Protein 4HW9 (pdb70)

Solvent-accessible surface area: 84088 Å² total; per-residue (Å²): 189,32,141,58,94,92,91,8,93,83,33,70,50,119,19,105,118,95,3,121,77,53,63,58,72,18,62,115,141,79,15,201,160,57,144,74,37,14,78,77,40,0,80,75,37,51,71,55,31,57,72,25,14,54,3,19,3,56,28,25,65,59,42,36,6,75,0,28,17,26,24,21,9,15,79,10,58,8,64,3,28,1,60,47,18,9,46,1,5,52,8,0,0,44,40,26,50,46,31,72,34,34,125,137,30,25,48,3,45,5,79,68,35,48,0,92,4,72,31,84,39,152,27,10,6,8,1,80,26,67,35,0,21,14,0,3,2,1,0,63,46,8,11,38,29,38,12,18,1,3,71,79,10,66,18,77,40,28,86,31,73,0,12,2,6,34,80,35,58,10,98,100,0,64,139,16,1,132,76,10,11,71,106,16,160,88,37,50,170,141,48,84,51,49,17,7,0,14,47,27,18,77,7,23,12,39,4,5,1,40,2,35,9,124,67,144,61,5,111,24,52,8,54,4,55,5,0,16,88,1,2,57,20,0,82,65,74,182,16,98,23,12,34,62,28,26,25,9,11,51,124,108,150,186,31,144,62,92,94,87,7,90,82,33,71,46,120,18,106,121,96,2,120,75,54,64,56,72,17,62,118,139,76,15,203,161,54,146,79,39,13,76,78,41,0,84,73,39,54,71,59,32,57,72,25,14,54,4,19,3,55,29,22,65,58,41,35,6,74,0,29,17,28,26,20,10,15,79,10,58,8,63,3,27,1,63,46,16,10,48,1,4,56,8,0,0,46,40,25,53,46,33,71,32,30,123,137,32,22,47,2,47,5,79,65,35,50,0,93,4,70,32,87,43,150,26,10,6,8,0,86,26,65,32,0,22,14,0,3,2,2,0,64,45,7,11,38,29,40,13,18,1,2,75,78,12,67,16,79,42,33,87,31,74,0,12,3,6,35,81,34,62,10,98,100,0,64,143,13,0,133,78,9,11,72,105,15,159,83,37,47,173,140,49,89,52,64,15,6,0,15,48,27,16,75,7,24,11,40,4,8,1,41,2,37,9,125,72,148,71,20,80,42,52,7,49,7,53,4,0,16,85,0,2,58,20,0,81,68,71,179,14,100,23,11,34,59,30,26,24,8,11,52,130,109,152,184,31,144,63,95,96,86,8,92,85,34,73,45,119,18,106,119,96,2,120,76,53,64,56,72,18,65,119,140,79,13,204,157,53,147,80,40,14,77,79,39,0,83,75,38,51,72,55,32,55,72,23,14,55,4,16,4,57,28,21,61,58,44,36,6,76,0,31,18,27,22,22,9,14,80,10,56,10,66,3,30,1,62,46,17,11,50,1,4,55,8,0,0,44,37,28,51,50,29,73,30,35,124,135,32,26,46,3,46,4,80,66,32,49,0,90,4,72,31,85,44,151,26,11,6,9,1,90,26,63,32,0,20,18,0,3,2,1,0,65,44,10,12,38,29,39,13,18,1,1,74,79,10,66,18,78,43,29,86,32,74,0,12,1,5,36,81,33,59,10,95,100,0,64,139,13,0,133,76,9,10,70,105,16,160,86,37,48,169,142,49,84,52,68,17,7,0,14,48,28,17,75,8,25,13,37,4,5,2,39,2,39,10,122,65,142,69,6,101,28,50,9,44,6,57,5,0,18,87,0,2,56,19,0,80,66,75,179,17,98,22,11,36,58,34,26,26,12,14,57,132,107,140,185,31,144,62,93,95,87,7,91,86,34,70,49,118,18,106,120,98,2,116,75,54,62,57,72,17,62,118,140,77,14,198,160,56,145,79,38,13,77,79,40,0,82,78,37,49,72,56,31,55,71,23,14,56,4,17,3,57,31,24,64,57,42,35,8,76,0,30,18,26,23,20,9,14,81,9,60,8,62,2,31,1,59,47,17,8,48,0,4,55,8,0,0,43,38,29,51,50,32,72,31,37,126,136,31,24,43,3,46,5,79,68,32,44,0,93,4,74,31,85,41,154,29,11,6,8,1,85,27,64,36,0,20,13,0,2,2,1,0,62,45,8,10,36,28,39,12,18,1,2,73,80,10,66,17,70,39,23,88,30,76,0,10,2,5,35,81,30,59,11,97,99,0,67,142,14,0,131,78,9,11,72,105,17,159,87,35,48,172,137,47,84,50,63,16,9,0,14,46,28,19,75,7,24,11,39,4,5,2,39,2,35,9,122,68,142,79,3,88,37,46,8,39,10,58,4,0,16,86,0,3,56,20,0,80,66,75,181,15,98,22,12,36,62,36,28,26,8,11,48,120,106,147,186,33,145,61,94,92,92,8,90,86,34,70,48,119,19,106,118,96,2,118,77,51,65,56,72,18,60,115,140,75,15,197,157,54,144,77,39,14,76,78,41,0,82,75,36,52,70,51,31,54,73,22,14,56,4,18,2,56,31,25,63,58,42,33,8,74,0,30,19,26,23,21,10,17,79,9,60,8,64,3,30,1,58,45,16,7,45,1,3,54,6,0,0,46,38,24,47,46,32,72,32,32,118,139,31,25,48,3,47,5,79,66,34,50,0,92,4,74,31,86,41,154,28,10,6,8,0,86,28,75,34,0,20,15,0,2,1,1,0,61,44,7,11,37,29,38,12,17,1,3,74,80,11,67,17,76,39,28,87,32,72,1,12,2,5,37,81,34,59,10,97,102,1,66,142,15,1,131,78,9,11,70,103,16,161,87,37,47,172,142,47,86,51,59,16,8,0,16,49,28,19,78,8,25,12,40,5,6,1,35,3,35,9,123,70,143,75,5,106,45,42,9,41,12,57,5,0,18,88,0,2,56,19,0,82,66,75,182,15,101,23,11,37,61,35,26,22,9,10,52,127,106,142,184,31,145,63,92,94,92,7,90,85,35,68,48,120,19,106,118,98,2,118,74,52,63,56,72,18,61,118,138,73,12,199,158,52,146,77,36,14,78,72,40,0,83,74,39,51,71,59,33,54,72,25,12,52,3,23,3,56,30,30,64,59,45,33,6,76,0,30,18,25,25,21,9,18,78,13,59,7,63,5,27,1,57,51,16,8,49,2,4,56,9,0,0,45,40,26,52,46,33,74,33,32,121,139,32,23,48,2,46,4,81,67,34,49,0,91,5,73,31,85,42,153,26,10,5,8,0,85,24,60,33,0,22,11,0,2,1,1,0,64,44,5,11,37,30,41,14,19,1,2,74,79,12,65,16,79,41,28,88,30,73,0,11,2,5,35,80,33,57,9,96,96,1,64,140,15,1,135,76,10,9,66,104,17,161,88,37,47,169,141,48,85,52,69,16,8,0,15,48,27,18,76,6,24,10,40,4,5,2,39,3,36,10,128,70,141,82,4,105,39,44,11,39,8,59,5,0,16,86,0,4,57,20,0,79,64,74,181,14,96,26,12,36,59,28,26,22,8,10,50,123,107,145,184,32,147,61,94,94,87,7,89,83,32,72,48,118,16,105,118,95,2,120,77,52,64,58,71,16,62,119,137,77,14,202,159,53,148,77,40,13,76,78,38,0,83,74,38,52,71,58,31,56,72,23,15,55,4,16,3,57,29,23,61,67,45,43,6,79,0,31,18,29,26,21,10,14,80,11,59,9,62,3,33,2,59,50,20,10,48,1,5,53,8,0,0,41,38,27,50,48,29,70,32,35,128,137,31,25,48,3,46,5,78,65,33,48,0,93,4,74,31,83,44,149,31,11,6,9,1,85,24,63,33,0,21,16,0,3,2,2,0,62,49,8,10,38,30,38,13,16,1,3,72,82,10,68,18,74,38,23,88,28,72,0,11,1,5,32,81,29,58,10,98,101,0,67,142,15,0,133,77,9,11,70,105,16,161,83,38,48,174,140,49,85,52,52,15,5,0,18,49,28,16,77,8,23,10,39,3,7,1,46,2,37,8,123,68,143,73,5,96,36,48,7,37,9,56,5,0,18,87,1,3,57,19,0,83,65,75,183,15,99,23,11,35,60,31,26,24,8,10,54,124,110,142

Organism: Helicobacter pylori (strain India7) (NCBI:txid907238)

Secondary structure (DSSP, 8-state):
-HHHHHHHHHHHHHHHHHHHHHHTTHHHHT-SS-HHHHHHHHHHHHHHHHHHHHHHHHHHTT--THHHHHHHHHHHHHHHHHTHHHHHHHHHHHHHHHS-S--BTBEEEETTEEEEEEEE-SSEEEEEESSS-EEEEEHHHHTTS-EEESSSSSEEEEEEEEEE-TTS-TTHHHHHHHHHHHT-SS--SSS----SEEE--SSSEEEEEEEEEETTT-HHHHHHHHHHHHHHHHTTTTPPPPPEEEEEEE---/-HHHHHHHHHHHHHHHHHHHHHHTTHHHHT-SS-HHHHHHHHHHHHHHHHHHHHHHHHHHTT--THHHHHHHHHHHHHHHHHTHHHHHHHHHHHHHHHT-S--BTBEEEETTEEEEEEEE-SS-EEEEESSS-EEE--HHHHTTS-EEESTTSSEEEEEEEEEE-TTS-TTHHHHHHHHHHHT-SS--SSS-----EEE--SSSEEEEEEEEEETTT-TTHHHHHHHHHHHHHHTTTTPPPPPEEEEEEE---/-HHHHHHHHHHHHHHHHHHHHTTTTHHHHT-SS-HHHHHHHHHHHHHHHHHHHHHHHHHHTT--THHHHHHHHHHHHHHHHHTHHHHHHHHHHHHHHHS-S--BTBEEEETTEEEEEEE--SS--EEEESSS-EEE--HHHHHHS-EEESTTSSEEEEEEEEEE-TTS-TTHHHHHHHHHHHT-SS--SSS-----EEE--SSSEEEEEEEEEEGGG-HHHHHHHHHHHHHHHHTTTTPPPPPEEEEEEEEE-/-HHHHHHHHHHHHHHHHHHHHHHTTHHHHT-SS-HHHHHHHHHHHHHHHHHHHHHHHHHHTT--THHHHHHHHHHHHHHHHHTHHHHHHHHHHHHHHHS-S--BTBEEEETTEEEEEEEE-SSEEEEEESSS-EEEEEHHHHTTS-EEESTTSSEEEEEEEEEE-TTS-TTHHHHHHHHHHHT-SS--SSS-----EEE--SSSEEEEEEEEEETTT-TTHHHHHHHHHHHHHHTTTTPPPPPEEEEEEE---/-HHHHHHHHHHHHHHHHHHHHTTTTHHHHT-SS-HHHHHHHHHHHHHHHHHHHHHHHHHTTT--THHHHHHHHHHHHHHHHHTHHHHHHHHHHHHHHHT-S--BTBEEEETTEEEEEEEE-SSEEEEEESSSSEEEEEHHHHTTS-EEESTTSSEEEEEEEEEE-TTS-TTHHHHHHHHHHHT-SS--SSS-----EEE--SSSEEEEEEEEEEHHHHTTHHHHHHHHHHHHHHTTTTPPPPPEEEEEEE---/-HHHHHHHHHHHHHHHHHHHHHHTTHHHHT-SS-HHHHHHHHHHHHHHHHHHHHHHHHHHTT--THHHHHHHHHHHHHHHHHTHHHHHHHHHHHHHHHT-S--BTBEEEETTEEEEEEEE-SSEEEEEESS-SEEEEEHHHHHHS-EEESTTSSEEEEEEEEEE-TTS-TTHHHHHHHHHHHT-SS--SSS-----EEE--SSSEEEEEEEEEETTT-TTHHHHHHHHHHHHHHTTTTPPPPPEEEEEEEEE-/-HHHHHHHHHHHHHHHHHHHHHHTTHHHHT-SS-HHHHHHHHHHHHHHHHHHHHHHHHHHTT--THHHHHHHHHHHHHHHHHTHHHHHHHHHHHHHHHT-S--BTBEEEETTEEEEEEE--SS--EEEESSS-EEE--HHHHTTS-EEESTTSSEEEEEEEEEE-TTS-TTHHHHHHHHHHHT-SS--SSS-----EEE--SSSEEEEEEEEEETTT-TTHHHHHHHHHHHHHHTTTTPPPPPEEEEEEE---

Sequence (1771 aa):
FGIILIKAVIVFCIGFYFSFFLRNKTMKLLSKKDEILANFVAQVTFILILIITTIIALSTLGVQTTSIITVLGTVGIAVALALKDYLSSIAGGIILIILHPFKKGDIIEISGLEGKVEALNFFNTSLRLHDGRLAVLPNRSVANSNIINSNNTACRRIEWVCGVGYGSDIELVHKTIKDVIDTMEKIDKNMPTFIGITDFGSSSLNFTIRVWAKIEDGIFNVRSELIERIKNALDANHIEIPFNKLDIAIKNQFGIILIKAVIVFCIGFYFSFFLRNKTMKLLSKKDEILANFVAQVTFILILIITTIIALSTLGVQTTSIITVLGTVGIAVALALKDYLSSIAGGIILIILHPFKKGDIIEISGLEGKVEALNFFNTSLRLHDGRLAVLPNRSVANSNIINSNNTACRRIEWVCGVGYGSDIELVHKTIKDVIDTMEKIDKNMPTFIGITDFGSSSLNFTIRVWAKIEDGIFNVRSELIERIKNALDANHIEIPFNKLDIAIKNQFGIILIKAVIVFCIGFYFSFFLRNKTMKLLSKKDEILANFVAQVTFILILIITTIIALSTLGVQTTSIITVLGTVGIAVALALKDYLSSIAGGIILIILHPFKKGDIIEISGLEGKVEALNFFNTSLRLHDGRLAVLPNRSVANSNIINSNNTACRRIEWVCGVGYGSDIELVHKTIKDVIDTMEKIDKNMPTFIGITDFGSSSLNFTIRVWAKIEDGIFNVRSELIERIKNALDANHIEIPFNKLDIAIKNQFGIILIKAVIVFCIGFYFSFFLRNKTMKLLSKKDEILANFVAQVTFILILIITTIIALSTLGVQTTSIITVLGTVGIAVALALKDYLSSIAGGIILIILHPFKKGDIIEISGLEGKVEALNFFNTSLRLHDGRLAVLPNRSVANSNIINSNNTACRRIEWVCGVGYGSDIELVHKTIKDVIDTMEKIDKNMPTFIGITDFGSSSLNFTIRVWAKIEDGIFNVRSELIERIKNALDANHIEIPFNKLDIAIKNQFGIILIKAVIVFCIGFYFSFFLRNKTMKLLSKKDEILANFVAQVTFILILIITTIIALSTLGVQTTSIITVLGTVGIAVALALKDYLSSIAGGIILIILHPFKKGDIIEISGLEGKVEALNFFNTSLRLHDGRLAVLPNRSVANSNIINSNNTACRRIEWVCGVGYGSDIELVHKTIKDVIDTMEKIDKNMPTFIGITDFGSSSLNFTIRVWAKIEDGIFNVRSELIERIKNALDANHIEIPFNKLDIAIKNQFGIILIKAVIVFCIGFYFSFFLRNKTMKLLSKKDEILANFVAQVTFILILIITTIIALSTLGVQTTSIITVLGTVGIAVALALKDYLSSIAGGIILIILHPFKKGDIIEISGLEGKVEALNFFNTSLRLHDGRLAVLPNRSVANSNIINSNNTACRRIEWVCGVGYGSDIELVHKTIKDVIDTMEKIDKNMPTFIGITDFGSSSLNFTIRVWAKIEDGIFNVRSELIERIKNALDANHIEIPFNKLDIAIKNQFGIILIKAVIVFCIGFYFSFFLRNKTMKLLSKKDEILANFVAQVTFILILIITTIIALSTLGVQTTSIITVLGTVGIAVALALKDYLSSIAGGIILIILHPFKKGDIIEISGLEGKVEALNFFNTSLRLHDGRLAVLPNRSVANSNIINSNNTACRRIEWVCGVGYGSDIELVHKTIKDVIDTMEKIDKNMPTFIGITDFGSSSLNFTIRVWAKIEDGIFNVRSELIERIKNALDANHIEIPFNKLDIAIKNQ

Radius of gyration: 39.55 Å; Cα contacts (8 Å, |Δi|>4): 3396; chains: 7; bounding box: 107×81×111 Å

B-factor: mean 124.17, std 44.69, range [4.36, 299.33]

Nearest PDB structures (foldseek):
  4hw9-assembly1_E  TM=1.004E+00  e=5.608E-44  Helicobacter pylori
  4agf-assembly1_G  TM=7.549E-01  e=2.009E-22  Escherichia coli
  2vv5-assembly1_G  TM=7.544E-01  e=2.126E-22  Escherichia coli
  4age-assembly1_C  TM=7.549E-01  e=2.983E-22  Escherichia coli
  5aji-assembly1_E  TM=7.678E-01  e=5.873E-22  Escherichia coli

Structure (mmCIF, N/CA/C/O backbone):
data_4HW9
#
_entry.id   4HW9
#
_cell.length_a   113.920
_cell.length_b   143.100
_cell.length_c   178.370
_cell.angle_alpha   90.00
_cell.angle_beta   90.00
_cell.angle_gamma   90.00
#
_symmetry.space_group_name_H-M   'P 21 21 21'
#
loop_
_atom_site.group_PDB
_atom_site.id
_atom_site.type_symbol
_atom_site.label_atom_id
_atom_site.label_alt_id
_atom_site.label_comp_id
_atom_site.label_asym_id
_atom_site.label_entity_id
_atom_site.label_seq_id
_atom_site.pdbx_PDB_ins_code
_atom_site.Cartn_x
_atom_site.Cartn_y
_atom_site.Cartn_z
_atom_site.occupancy
_atom_site.B_iso_or_equiv
_atom_site.auth_seq_id
_atom_site.auth_comp_id
_atom_site.auth_asym_id
_atom_site.auth_atom_id
_atom_site.pdbx_PDB_model_num
ATOM 1 N N . PHE A 1 42 ? 36.811 -20.953 15.111 1.00 86.91 18 PHE A N 1
ATOM 2 C CA . PHE A 1 42 ? 36.064 -20.555 13.905 1.00 191.10 18 PHE A CA 1
ATOM 3 C C . PHE A 1 42 ? 34.513 -20.610 13.966 1.00 187.11 18 PHE A C 1
ATOM 4 O O . PHE A 1 42 ? 33.812 -19.905 13.222 1.00 127.95 18 PHE A O 1
ATOM 12 N N . GLY A 1 43 ? 34.010 -21.360 14.939 1.00 214.80 19 GLY A N 1
ATOM 13 C CA . GLY A 1 43 ? 32.608 -21.747 15.138 1.00 186.74 19 GLY A CA 1
ATOM 14 C C . GLY A 1 43 ? 31.309 -20.941 15.076 1.00 151.37 19 GLY A C 1
ATOM 15 O O . GLY A 1 43 ? 30.361 -21.308 14.345 1.00 157.00 19 GLY A O 1
ATOM 16 N N . ILE A 1 44 ? 31.236 -19.893 15.894 1.00 95.39 20 ILE A N 1
ATOM 17 C CA . ILE A 1 44 ? 30.047 -19.082 16.014 1.00 116.01 20 ILE A CA 1
ATOM 18 C C . ILE A 1 44 ? 29.301 -18.754 14.730 1.00 178.06 20 ILE A C 1
ATOM 19 O O . ILE A 1 44 ? 28.111 -18.988 14.699 1.00 162.72 20 ILE A O 1
ATOM 24 N N . ILE A 1 45 ? 29.945 -18.161 13.714 1.00 192.40 21 ILE A N 1
ATOM 25 C CA . ILE A 1 45 ? 29.190 -17.902 12.483 1.00 151.54 21 ILE A CA 1
ATOM 26 C C . ILE A 1 45 ? 28.663 -19.110 11.773 1.00 176.83 21 ILE A C 1
ATOM 27 O O . ILE A 1 45 ? 27.450 -19.157 11.495 1.00 179.62 21 ILE A O 1
ATOM 32 N N . LEU A 1 46 ? 29.446 -20.164 11.780 1.00 169.73 22 LEU A N 1
ATOM 33 C CA . LEU A 1 46 ? 29.125 -21.458 11.243 1.00 134.02 22 LEU A CA 1
ATOM 34 C C . LEU A 1 46 ? 27.803 -21.989 11.893 1.00 120.16 22 LEU A C 1
ATOM 35 O O . LEU A 1 46 ? 27.010 -22.725 11.302 1.00 72.24 22 LEU A O 1
ATOM 40 N N . ILE A 1 47 ? 27.559 -21.510 13.112 1.00 135.85 23 ILE A N 1
ATOM 41 C CA . ILE A 1 47 ? 26.458 -21.958 13.968 1.00 137.11 23 ILE A CA 1
ATOM 42 C C . ILE A 1 47 ? 25.306 -20.985 13.931 1.00 137.72 23 ILE A C 1
ATOM 43 O O . ILE A 1 47 ? 24.167 -21.401 13.768 1.00 139.32 23 ILE A O 1
ATOM 48 N N . LYS A 1 48 ? 25.637 -19.698 14.028 1.00 145.05 24 LYS A N 1
ATOM 49 C CA . LYS A 1 48 ? 24.733 -18.547 13.939 1.00 130.67 24 LYS A CA 1
ATOM 50 C C . LYS A 1 48 ? 23.918 -18.664 12.672 1.00 140.61 24 LYS A C 1
ATOM 51 O O . LYS A 1 48 ? 22.798 -18.154 12.631 1.00 123.30 24 LYS A O 1
ATOM 57 N N . ALA A 1 49 ? 24.480 -19.367 11.668 1.00 150.24 25 ALA A N 1
ATOM 58 C CA . ALA A 1 49 ? 23.806 -19.626 10.382 1.00 130.38 25 ALA A CA 1
ATOM 59 C C . ALA A 1 49 ? 22.639 -20.549 10.522 1.00 120.48 25 ALA A C 1
ATOM 60 O O . ALA A 1 49 ? 21.546 -20.201 10.143 1.00 116.12 25 ALA A O 1
ATOM 62 N N . VAL A 1 50 ? 22.879 -21.742 11.037 1.00 106.42 26 VAL A N 1
ATOM 63 C CA . VAL A 1 50 ? 21.793 -22.684 11.209 1.00 114.79 26 VAL A CA 1
ATOM 64 C C . VAL A 1 50 ? 20.880 -22.232 12.380 1.00 94.62 26 VAL A C 1
ATOM 65 O O . VAL A 1 50 ? 19.768 -22.705 12.541 1.00 89.53 26 VAL A O 1
ATOM 69 N N . ILE A 1 51 ? 21.364 -21.300 13.185 1.00 105.91 27 ILE A N 1
ATOM 70 C CA . ILE A 1 51 ? 20.547 -20.617 14.181 1.00 113.93 27 ILE A CA 1
ATOM 71 C C . ILE A 1 51 ? 19.506 -19.806 13.476 1.00 100.78 27 ILE A C 1
ATOM 72 O O . ILE A 1 51 ? 18.328 -20.104 13.512 1.00 84.58 27 ILE A O 1
ATOM 77 N N . VAL A 1 52 ? 19.989 -18.842 12.720 1.00 138.32 28 VAL A N 1
ATOM 78 C CA . VAL A 1 52 ? 19.155 -17.913 11.961 1.00 158.22 28 VAL A CA 1
ATOM 79 C C . VAL A 1 52 ? 18.262 -18.571 10.931 1.00 128.15 28 VAL A C 1
ATOM 80 O O . VAL A 1 52 ? 17.040 -18.410 10.937 1.00 110.29 28 VAL A O 1
ATOM 84 N N . PHE A 1 53 ? 18.919 -19.337 10.074 1.00 112.96 29 PHE A N 1
ATOM 85 C CA . PHE A 1 53 ? 18.322 -20.016 8.953 1.00 121.69 29 PHE A CA 1
ATOM 86 C C . PHE A 1 53 ? 17.083 -20.764 9.313 1.00 121.02 29 PHE A C 1
ATOM 87 O O . PHE A 1 53 ? 16.080 -20.699 8.605 1.00 94.24 29 PHE A O 1
ATOM 95 N N . CYS A 1 54 ? 17.142 -21.374 10.487 1.00 128.55 30 CYS A N 1
ATOM 96 C CA . CYS A 1 54 ? 16.040 -22.160 10.996 1.00 134.78 30 CYS A CA 1
ATOM 97 C C . CYS A 1 54 ? 15.068 -21.240 11.729 1.00 107.80 30 CYS A C 1
ATOM 98 O O . CYS A 1 54 ? 13.839 -21.378 11.592 1.00 100.28 30 CYS A O 1
ATOM 101 N N . ILE A 1 55 ? 15.618 -20.270 12.441 1.00 92.94 31 ILE A N 1
ATOM 102 C CA . ILE A 1 55 ? 14.789 -19.328 13.149 1.00 118.07 31 ILE A CA 1
ATOM 103 C C . ILE A 1 55 ? 13.709 -18.788 12.187 1.00 114.83 31 ILE A C 1
ATOM 104 O O . ILE A 1 55 ? 12.505 -18.764 12.468 1.00 102.69 31 ILE A O 1
ATOM 109 N N . GLY A 1 56 ? 14.133 -18.333 11.037 1.00 131.69 32 GLY A N 1
ATOM 110 C CA . GLY A 1 56 ? 13.153 -17.877 10.072 1.00 149.49 32 GLY A CA 1
ATOM 111 C C . GLY A 1 56 ? 12.433 -19.015 9.362 1.00 125.77 32 GLY A C 1
ATOM 112 O O . GLY A 1 56 ? 11.233 -18.952 9.029 1.00 133.24 32 GLY A O 1
ATOM 113 N N . PHE A 1 57 ? 13.181 -20.098 9.181 1.00 114.73 33 PHE A N 1
ATOM 114 C CA . PHE A 1 57 ? 12.724 -21.223 8.384 1.00 133.15 33 PHE A CA 1
ATOM 115 C C . PHE A 1 57 ? 11.413 -21.782 8.947 1.00 126.63 33 PHE A C 1
ATOM 116 O O . PHE A 1 57 ? 10.595 -22.356 8.183 1.00 93.49 33 PHE A O 1
ATOM 124 N N . TYR A 1 58 ? 11.271 -21.718 10.274 1.00 113.21 34 TYR A N 1
ATOM 125 C CA . TYR A 1 58 ? 9.991 -22.026 10.920 1.00 148.36 34 TYR A CA 1
ATOM 126 C C . TYR A 1 58 ? 8.916 -21.018 10.512 1.00 158.59 34 TYR A C 1
ATOM 127 O O . TYR A 1 58 ? 7.715 -21.315 10.244 1.00 191.28 34 TYR A O 1
ATOM 136 N N . PHE A 1 59 ? 9.360 -19.779 10.537 1.00 122.95 35 PHE A N 1
ATOM 137 C CA . PHE A 1 59 ? 8.472 -18.688 10.268 1.00 136.67 35 PHE A CA 1
ATOM 138 C C . PHE A 1 59 ? 7.874 -18.811 8.798 1.00 149.56 35 PHE A C 1
ATOM 139 O O . PHE A 1 59 ? 6.938 -18.057 8.387 1.00 104.90 35 PHE A O 1
ATOM 147 N N . SER A 1 60 ? 8.404 -19.802 8.044 1.00 172.86 36 SER A N 1
ATOM 148 C CA . SER A 1 60 ? 7.849 -20.207 6.719 1.00 154.16 36 SER A CA 1
ATOM 149 C C . SER A 1 60 ? 6.558 -20.977 6.974 1.00 134.57 36 SER A C 1
ATOM 150 O O . SER A 1 60 ? 5.618 -20.881 6.217 1.00 135.41 36 SER A O 1
ATOM 153 N N . PHE A 1 61 ? 6.545 -21.831 7.976 1.00 107.51 37 PHE A N 1
ATOM 154 C CA . PHE A 1 61 ? 5.295 -22.460 8.370 1.00 142.27 37 PHE A CA 1
ATOM 155 C C . PHE A 1 61 ? 4.281 -21.455 8.887 1.00 170.04 37 PHE A C 1
ATOM 156 O O . PHE A 1 61 ? 3.205 -21.333 8.283 1.00 163.19 37 PHE A O 1
ATOM 164 N N . PHE A 1 62 ? 4.651 -20.664 9.919 1.00 172.68 38 PHE A N 1
ATOM 165 C CA . PHE A 1 62 ? 3.632 -19.748 10.511 1.00 153.70 38 PHE A CA 1
ATOM 166 C C . PHE A 1 62 ? 3.155 -18.698 9.482 1.00 190.93 38 PHE A C 1
ATOM 167 O O . PHE A 1 62 ? 2.073 -18.136 9.650 1.00 220.69 38 PHE A O 1
ATOM 175 N N . LEU A 1 63 ? 3.907 -18.454 8.404 1.00 182.81 39 LEU A N 1
ATOM 176 C CA . LEU A 1 63 ? 3.420 -17.479 7.409 1.00 176.93 39 LEU A CA 1
ATOM 177 C C . LEU A 1 63 ? 2.939 -18.186 6.135 1.00 196.93 39 LEU A C 1
ATOM 178 O O . LEU A 1 63 ? 2.447 -17.528 5.211 1.00 218.91 39 LEU A O 1
ATOM 183 N N . ARG A 1 64 ? 3.152 -19.498 6.042 1.00 170.06 40 ARG A N 1
ATOM 184 C CA . ARG A 1 64 ? 2.434 -20.270 5.042 1.00 158.70 40 ARG A CA 1
ATOM 185 C C . ARG A 1 64 ? 1.025 -20.537 5.510 1.00 159.74 40 ARG A C 1
ATOM 186 O O . ARG A 1 64 ? 0.072 -20.599 4.733 1.00 151.85 40 ARG A O 1
ATOM 194 N N . ASN A 1 65 ? 0.944 -20.799 6.802 1.00 153.09 41 ASN A N 1
ATOM 195 C CA . ASN A 1 65 ? -0.302 -20.987 7.523 1.00 171.95 41 ASN A CA 1
ATOM 196 C C . ASN A 1 65 ? -0.994 -19.794 8.287 1.00 164.50 41 ASN A C 1
ATOM 197 O O . ASN A 1 65 ? -1.892 -20.056 9.096 1.00 135.79 41 ASN A O 1
ATOM 202 N N . LYS A 1 66 ? -0.555 -18.535 8.086 1.00 178.83 42 LYS A N 1
ATOM 203 C CA . LYS A 1 66 ? -1.322 -17.308 8.493 1.00 201.07 42 LYS A CA 1
ATOM 204 C C . LYS A 1 66 ? -1.645 -16.597 7.191 1.00 202.35 42 LYS A C 1
ATOM 205 O O . LYS A 1 66 ? -2.315 -15.557 7.152 1.00 190.46 42 LYS A O 1
ATOM 211 N N . THR A 1 67 ? -1.158 -17.226 6.129 1.00 203.01 43 THR A N 1
ATOM 212 C CA . THR A 1 67 ? -1.547 -16.942 4.763 1.00 212.97 43 THR A CA 1
ATOM 213 C C . THR A 1 67 ? -2.768 -17.810 4.563 1.00 223.14 43 THR A C 1
ATOM 214 O O . THR A 1 67 ? -3.837 -17.339 4.162 1.00 236.55 43 THR A O 1
ATOM 218 N N . MET A 1 68 ? -2.574 -19.101 4.821 1.00 204.21 44 MET A N 1
ATOM 219 C CA . MET A 1 68 ? -3.655 -20.066 4.843 1.00 192.83 44 MET A CA 1
ATOM 220 C C . MET A 1 68 ? -4.674 -19.755 5.980 1.00 201.07 44 MET A C 1
ATOM 221 O O . MET A 1 68 ? -5.822 -20.200 5.913 1.00 169.70 44 MET A O 1
ATOM 226 N N . LYS A 1 69 ? -4.269 -19.007 7.020 1.00 231.80 45 LYS A N 1
ATOM 227 C CA . LYS A 1 69 ? -5.207 -18.688 8.122 1.00 240.10 45 LYS A CA 1
ATOM 228 C C . LYS A 1 69 ? -6.149 -17.489 7.920 1.00 228.97 45 LYS A C 1
ATOM 229 O O . LYS A 1 69 ? -7.362 -17.654 8.049 1.00 235.73 45 LYS A O 1
ATOM 235 N N . LEU A 1 70 ? -5.653 -16.296 7.587 1.00 201.22 46 LEU A N 1
ATOM 236 C CA . LEU A 1 70 ? -6.646 -15.255 7.468 1.00 210.34 46 LEU A CA 1
ATOM 237 C C . LEU A 1 70 ? -7.198 -15.061 6.020 1.00 230.67 46 LEU A C 1
ATOM 238 O O . LEU A 1 70 ? -8.137 -14.278 5.817 1.00 218.45 46 LEU A O 1
ATOM 243 N N . LEU A 1 71 ? -6.648 -15.791 5.033 1.00 233.93 47 LEU A N 1
ATOM 244 C CA . LEU A 1 71 ? -7.116 -15.759 3.614 1.00 243.90 47 LEU A CA 1
ATOM 245 C C . LEU A 1 71 ? -7.633 -17.001 2.858 1.00 227.38 47 LEU A C 1
ATOM 246 O O . LEU A 1 71 ? -8.426 -16.867 1.920 1.00 210.32 47 LEU A O 1
ATOM 251 N N . SER A 1 72 ? -7.159 -18.192 3.232 1.00 226.39 48 SER A N 1
ATOM 252 C CA . SER A 1 72 ? -7.512 -19.419 2.503 1.00 215.63 48 SER A CA 1
ATOM 253 C C . SER A 1 72 ? -8.966 -19.815 2.670 1.00 226.43 48 SER A C 1
ATOM 254 O O . SER A 1 72 ? -9.752 -19.076 3.264 1.00 233.65 48 SER A O 1
ATOM 257 N N . LYS A 1 73 ? -9.294 -21.011 2.185 1.00 213.31 49 LYS A N 1
ATOM 258 C CA . LYS A 1 73 ? -10.672 -21.509 2.099 1.00 236.96 49 LYS A CA 1
ATOM 259 C C . LYS A 1 73 ? -11.725 -20.688 1.324 1.00 260.88 49 LYS A C 1
ATOM 260 O O . LYS A 1 73 ? -12.921 -20.773 1.585 1.00 282.86 49 LYS A O 1
ATOM 266 N N . LYS A 1 74 ? -11.256 -20.052 0.257 1.00 241.83 50 LYS A N 1
ATOM 267 C CA . LYS A 1 74 ? -11.993 -19.159 -0.636 1.00 181.96 50 LYS A CA 1
ATOM 268 C C . LYS A 1 74 ? -11.882 -19.990 -1.903 1.00 178.94 50 LYS A C 1
ATOM 269 O O . LYS A 1 74 ? -12.866 -20.140 -2.626 1.00 176.09 50 LYS A O 1
ATOM 275 N N . ASP A 1 75 ? -10.737 -20.627 -2.106 1.00 191.68 51 ASP A N 1
ATOM 276 C CA . ASP A 1 75 ? -10.546 -21.487 -3.272 1.00 226.16 51 ASP A CA 1
ATOM 277 C C . ASP A 1 75 ? -9.227 -22.287 -3.120 1.00 222.28 51 ASP A C 1
ATOM 278 O O . ASP A 1 75 ? -8.426 -21.977 -2.239 1.00 192.55 51 ASP A O 1
ATOM 283 N N . GLU A 1 76 ? -9.050 -23.334 -3.941 1.00 234.29 52 GLU A N 1
ATOM 284 C CA . GLU A 1 76 ? -7.871 -24.239 -3.955 1.00 225.95 52 GLU A CA 1
ATOM 285 C C . GLU A 1 76 ? -6.668 -23.716 -4.685 1.00 232.57 52 GLU A C 1
ATOM 286 O O . GLU A 1 76 ? -5.505 -23.743 -4.222 1.00 231.55 52 GLU A O 1
ATOM 292 N N . ILE A 1 77 ? -7.050 -23.027 -5.732 1.00 241.00 53 ILE A N 1
ATOM 293 C CA . ILE A 1 77 ? -6.194 -22.231 -6.554 1.00 236.01 53 ILE A CA 1
ATOM 294 C C . ILE A 1 77 ? -5.639 -21.027 -5.790 1.00 240.62 53 ILE A C 1
ATOM 295 O O . ILE A 1 77 ? -4.418 -20.826 -5.775 1.00 232.41 53 ILE A O 1
ATOM 300 N N . LEU A 1 78 ? -6.489 -20.358 -5.011 1.00 236.93 54 LEU A N 1
ATOM 301 C CA . LEU A 1 78 ? -6.087 -19.169 -4.257 1.00 189.80 54 LEU A CA 1
ATOM 302 C C . LEU A 1 78 ? -5.397 -19.498 -2.938 1.00 186.10 54 LEU A C 1
ATOM 303 O O . LEU A 1 78 ? -4.362 -18.897 -2.601 1.00 186.76 54 LEU A O 1
ATOM 308 N N . ALA A 1 79 ? -5.939 -20.467 -2.210 1.00 191.84 55 ALA A N 1
ATOM 309 C CA . ALA A 1 79 ? -5.331 -20.825 -0.949 1.00 197.00 55 ALA A CA 1
ATOM 310 C C . ALA A 1 79 ? -3.945 -21.442 -1.164 1.00 204.81 55 ALA A C 1
ATOM 311 O O . ALA A 1 79 ? -3.013 -21.134 -0.396 1.00 210.26 55 ALA A O 1
ATOM 313 N N . ASN A 1 80 ? -3.737 -22.134 -2.294 1.00 182.03 56 ASN A N 1
ATOM 314 C CA . ASN A 1 80 ? -2.417 -22.748 -2.472 1.00 190.75 56 ASN A CA 1
ATOM 315 C C . ASN A 1 80 ? -1.522 -21.930 -3.386 1.00 188.18 56 ASN A C 1
ATOM 316 O O . ASN A 1 80 ? -0.335 -22.227 -3.570 1.00 181.73 56 ASN A O 1
ATOM 321 N N . PHE A 1 81 ? -2.061 -20.845 -3.904 1.00 184.52 57 PHE A N 1
ATOM 322 C CA . PHE A 1 81 ? -1.194 -19.979 -4.656 1.00 168.06 57 PHE A CA 1
ATOM 323 C C . PHE A 1 81 ? -0.600 -18.918 -3.735 1.00 165.30 57 PHE A C 1
ATOM 324 O O . PHE A 1 81 ? 0.621 -18.767 -3.687 1.00 154.37 57 PHE A O 1
ATOM 332 N N . VAL A 1 82 ? -1.436 -18.236 -2.947 1.00 165.56 58 VAL A N 1
ATOM 333 C CA . VAL A 1 82 ? -0.871 -17.279 -1.998 1.00 147.18 58 VAL A CA 1
ATOM 334 C C . VAL A 1 82 ? -0.133 -18.034 -0.881 1.00 133.39 58 VAL A C 1
ATOM 335 O O . VAL A 1 82 ? 0.864 -17.529 -0.342 1.00 117.82 58 VAL A O 1
ATOM 339 N N . ALA A 1 83 ? -0.518 -19.289 -0.616 1.00 144.26 59 ALA A N 1
ATOM 340 C CA . ALA A 1 83 ? 0.301 -20.044 0.323 1.00 151.19 59 ALA A CA 1
ATOM 341 C C . ALA A 1 83 ? 1.492 -20.723 -0.347 1.00 142.59 59 ALA A C 1
ATOM 342 O O . ALA A 1 83 ? 2.390 -21.169 0.348 1.00 170.63 59 ALA A O 1
ATOM 344 N N . GLN A 1 84 ? 1.551 -20.812 -1.669 1.00 126.90 60 GLN A N 1
ATOM 345 C CA . GLN A 1 84 ? 2.808 -21.311 -2.193 1.00 122.83 60 GLN A CA 1
ATOM 346 C C . GLN A 1 84 ? 3.787 -20.200 -2.338 1.00 123.12 60 GLN A C 1
ATOM 347 O O . GLN A 1 84 ? 4.854 -20.220 -1.767 1.00 82.20 60 GLN A O 1
ATOM 353 N N . VAL A 1 85 ? 3.394 -19.199 -3.086 1.00 138.34 61 VAL A N 1
ATOM 354 C CA . VAL A 1 85 ? 4.226 -18.039 -3.239 1.00 122.55 61 VAL A CA 1
ATOM 355 C C . VAL A 1 85 ? 4.656 -17.383 -1.926 1.00 148.60 61 VAL A C 1
ATOM 356 O O . VAL A 1 85 ? 5.874 -17.223 -1.756 1.00 157.18 61 VAL A O 1
ATOM 360 N N . THR A 1 86 ? 3.743 -17.076 -0.977 1.00 164.11 62 THR A N 1
ATOM 361 C CA . THR A 1 86 ? 4.187 -16.302 0.219 1.00 172.71 62 THR A CA 1
ATOM 362 C C . THR A 1 86 ? 5.208 -17.161 0.918 1.00 130.80 62 THR A C 1
ATOM 363 O O . THR A 1 86 ? 6.212 -16.706 1.506 1.00 136.01 62 THR A O 1
ATOM 367 N N . PHE A 1 87 ? 4.970 -18.437 0.793 1.00 68.68 63 PHE A N 1
ATOM 368 C CA . PHE A 1 87 ? 5.894 -19.319 1.368 1.00 130.00 63 PHE A CA 1
ATOM 369 C C . PHE A 1 87 ? 7.294 -19.239 0.698 1.00 123.25 63 PHE A C 1
ATOM 370 O O . PHE A 1 87 ? 8.220 -18.664 1.284 1.00 109.47 63 PHE A O 1
ATOM 378 N N . ILE A 1 88 ? 7.396 -19.730 -0.549 1.00 91.78 64 ILE A N 1
ATOM 379 C CA . ILE A 1 88 ? 8.664 -19.926 -1.304 1.00 84.96 64 ILE A CA 1
ATOM 380 C C . ILE A 1 88 ? 9.508 -18.651 -1.235 1.00 88.15 64 ILE A C 1
ATOM 381 O O . ILE A 1 88 ? 10.738 -18.645 -1.269 1.00 78.89 64 ILE A O 1
ATOM 386 N N . LEU A 1 89 ? 8.788 -17.545 -1.185 1.00 108.18 65 LEU A N 1
ATOM 387 C CA . LEU A 1 89 ? 9.395 -16.238 -1.055 1.00 105.69 65 LEU A CA 1
ATOM 388 C C . LEU A 1 89 ? 10.051 -15.990 0.283 1.00 119.35 65 LEU A C 1
ATOM 389 O O . LEU A 1 89 ? 11.229 -15.588 0.328 1.00 91.44 65 LEU A O 1
ATOM 394 N N . ILE A 1 90 ? 9.288 -16.273 1.351 1.00 133.53 66 ILE A N 1
ATOM 395 C CA . ILE A 1 90 ? 9.751 -16.163 2.742 1.00 101.32 66 ILE A CA 1
ATOM 396 C C . ILE A 1 90 ? 10.909 -17.121 2.984 1.00 71.16 66 ILE A C 1
ATOM 397 O O . ILE A 1 90 ? 11.806 -16.931 3.807 1.00 77.56 66 ILE A O 1
ATOM 402 N N . LEU A 1 91 ? 10.968 -18.076 2.101 1.00 74.04 67 LEU A N 1
ATOM 403 C CA . LEU A 1 91 ? 12.012 -19.056 2.119 1.00 88.38 67 LEU A CA 1
ATOM 404 C C . LEU A 1 91 ? 13.295 -18.550 1.506 1.00 74.02 67 LEU A C 1
ATOM 405 O O . LEU A 1 91 ? 14.364 -18.723 2.046 1.00 50.36 67 LEU A O 1
ATOM 410 N N . ILE A 1 92 ? 13.176 -17.981 0.322 1.00 96.50 68 ILE A N 1
ATOM 411 C CA . ILE A 1 92 ? 14.344 -17.507 -0.396 1.00 98.41 68 ILE A CA 1
ATOM 412 C C . ILE A 1 92 ? 14.946 -16.240 0.208 1.00 85.22 68 ILE A C 1
ATOM 413 O O . ILE A 1 92 ? 16.173 -16.005 0.188 1.00 77.34 68 ILE A O 1
ATOM 418 N N . ILE A 1 93 ? 14.089 -15.502 0.890 1.00 66.19 69 ILE A N 1
ATOM 419 C CA . ILE A 1 93 ? 14.557 -14.408 1.689 1.00 56.92 69 ILE A CA 1
ATOM 420 C C . ILE A 1 93 ? 15.352 -14.995 2.870 1.00 86.99 69 ILE A C 1
ATOM 421 O O . ILE A 1 93 ? 16.484 -14.556 3.117 1.00 57.84 69 ILE A O 1
ATOM 426 N N . THR A 1 94 ? 14.857 -16.095 3.478 1.00 120.15 70 THR A N 1
ATOM 427 C CA . THR A 1 94 ? 15.568 -16.655 4.652 1.00 88.86 70 THR A CA 1
ATOM 428 C C . THR A 1 94 ? 16.882 -17.261 4.268 1.00 70.91 70 THR A C 1
ATOM 429 O O . THR A 1 94 ? 17.863 -17.044 4.955 1.00 85.30 70 THR A O 1
ATOM 433 N N . THR A 1 95 ? 16.931 -17.917 3.123 1.00 59.85 71 THR A N 1
ATOM 434 C CA . THR A 1 95 ? 18.172 -18.474 2.666 1.00 58.75 71 THR A CA 1
ATOM 435 C C . THR A 1 95 ? 19.195 -17.412 2.488 1.00 79.97 71 THR A C 1
ATOM 436 O O . THR A 1 95 ? 20.300 -17.527 3.010 1.00 69.18 71 THR A O 1
ATOM 440 N N . ILE A 1 96 ? 18.837 -16.415 1.664 1.00 97.60 72 ILE A N 1
ATOM 441 C CA . ILE A 1 96 ? 19.725 -15.266 1.413 1.00 89.98 72 ILE A CA 1
ATOM 442 C C . ILE A 1 96 ? 20.254 -14.594 2.668 1.00 78.52 72 ILE A C 1
ATOM 443 O O . ILE A 1 96 ? 21.448 -14.279 2.787 1.00 88.18 72 ILE A O 1
ATOM 448 N N . ILE A 1 97 ? 19.360 -14.412 3.620 1.00 77.86 73 ILE A N 1
ATOM 449 C CA . ILE A 1 97 ? 19.727 -13.798 4.885 1.00 94.05 73 ILE A CA 1
ATOM 450 C C . ILE A 1 97 ? 20.732 -14.599 5.714 1.00 87.93 73 ILE A C 1
ATOM 451 O O . ILE A 1 97 ? 21.707 -14.040 6.318 1.00 54.03 73 ILE A O 1
ATOM 456 N N . ALA A 1 98 ? 20.478 -15.908 5.734 1.00 103.42 74 AL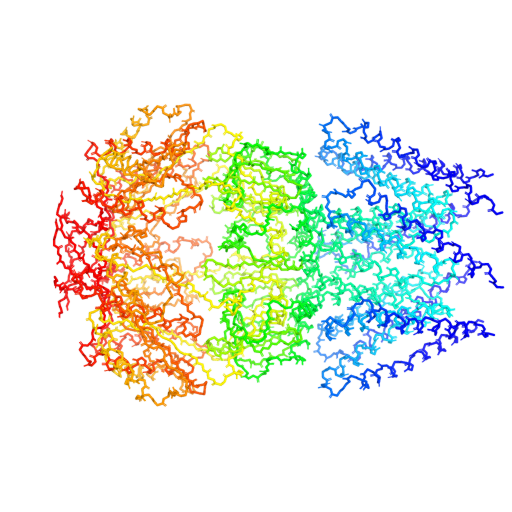A A N 1
ATOM 457 C CA . ALA A 1 98 ? 21.308 -16.827 6.505 1.00 97.03 74 ALA A CA 1
ATOM 458 C C . ALA A 1 98 ? 22.690 -16.933 5.822 1.00 110.85 74 ALA A C 1
ATOM 459 O O . ALA A 1 98 ? 23.663 -17.190 6.541 1.00 131.34 74 ALA A O 1
ATOM 461 N N . LEU A 1 99 ? 22.791 -16.818 4.473 1.00 84.32 75 LEU A N 1
ATOM 462 C CA . LEU A 1 99 ? 24.129 -16.825 3.815 1.00 60.24 75 LEU A CA 1
ATOM 463 C C . LEU A 1 99 ? 24.798 -15.506 4.060 1.00 84.89 75 LEU A C 1
ATOM 464 O O . LEU A 1 99 ? 25.994 -15.353 3.827 1.00 67.24 75 LEU A O 1
ATOM 469 N N . SER A 1 100 ? 23.990 -14.519 4.444 1.00 98.61 76 SER A N 1
ATOM 470 C CA . SER A 1 100 ? 24.543 -13.207 4.737 1.00 90.09 76 SER A CA 1
ATOM 471 C C . SER A 1 100 ? 25.248 -13.207 6.075 1.00 110.21 76 SER A C 1
ATOM 472 O O . SER A 1 100 ? 26.345 -12.656 6.185 1.00 127.61 76 SER A O 1
ATOM 475 N N . THR A 1 101 ? 24.674 -13.894 7.065 1.00 107.14 77 THR A N 1
ATOM 476 C CA . THR A 1 101 ? 25.315 -13.898 8.375 1.00 103.76 77 THR A CA 1
ATOM 477 C C . THR A 1 101 ? 26.631 -14.699 8.380 1.00 90.01 77 THR A C 1
ATOM 478 O O . THR A 1 101 ? 27.432 -14.544 9.281 1.00 131.31 77 THR A O 1
ATOM 482 N N . LEU A 1 102 ? 26.860 -15.526 7.369 1.00 86.38 78 LEU A N 1
ATOM 483 C CA . LEU A 1 102 ? 28.123 -16.263 7.169 1.00 93.75 78 LEU A CA 1
ATOM 484 C C . LEU A 1 102 ? 29.235 -15.399 6.521 1.00 119.08 78 LEU A C 1
ATOM 485 O O . LEU A 1 102 ? 30.413 -15.760 6.565 1.00 135.70 78 LEU A O 1
ATOM 490 N N . GLY A 1 103 ? 28.866 -14.292 5.875 1.00 117.26 79 GLY A N 1
ATOM 491 C CA . GLY A 1 103 ? 29.855 -13.417 5.262 1.00 111.25 79 GLY A CA 1
ATOM 492 C C . GLY A 1 103 ? 29.994 -13.585 3.766 1.00 133.94 79 GLY A C 1
ATOM 493 O O . GLY A 1 103 ? 31.023 -13.243 3.176 1.00 147.67 79 GLY A O 1
ATOM 494 N N . VAL A 1 104 ? 28.992 -14.240 3.190 1.00 121.62 80 VAL A N 1
ATOM 495 C CA . VAL A 1 104 ? 28.875 -14.489 1.756 1.00 122.13 80 VAL A CA 1
ATOM 496 C C . VAL A 1 104 ? 28.331 -13.285 0.930 1.00 157.98 80 VAL A C 1
ATOM 497 O O . VAL A 1 104 ? 27.441 -12.549 1.401 1.00 134.02 80 VAL A O 1
ATOM 501 N N . GLN A 1 105 ? 28.857 -13.061 -0.278 1.00 156.49 81 GLN A N 1
ATOM 502 C CA . GLN A 1 105 ? 28.343 -11.960 -1.108 1.00 127.70 81 GLN A CA 1
ATOM 503 C C . GLN A 1 105 ? 26.962 -12.236 -1.661 1.00 117.85 81 GLN A C 1
ATOM 504 O O . GLN A 1 105 ? 26.835 -12.937 -2.681 1.00 107.34 81 GLN A O 1
ATOM 510 N N . THR A 1 106 ? 25.942 -11.620 -1.096 1.00 84.59 82 THR A N 1
ATOM 511 C CA . THR A 1 106 ? 24.597 -11.913 -1.575 1.00 104.56 82 THR A CA 1
ATOM 512 C C . THR A 1 106 ? 24.189 -10.960 -2.715 1.00 104.80 82 THR A C 1
ATOM 513 O O . THR A 1 106 ? 23.032 -10.916 -3.163 1.00 85.96 82 THR A O 1
ATOM 517 N N . THR A 1 107 ? 25.157 -10.205 -3.205 1.00 102.77 83 THR A N 1
ATOM 518 C CA . THR A 1 107 ? 24.876 -9.245 -4.250 1.00 81.73 83 THR A CA 1
ATOM 519 C C . THR A 1 107 ? 24.487 -10.011 -5.528 1.00 67.42 83 THR A C 1
ATOM 520 O O . THR A 1 107 ? 23.580 -9.647 -6.276 1.00 40.58 83 THR A O 1
ATOM 524 N N . SER A 1 108 ? 25.088 -11.170 -5.678 1.00 80.09 84 SER A N 1
ATOM 525 C CA . SER A 1 108 ? 24.855 -11.971 -6.841 1.00 79.67 84 SER A CA 1
ATOM 526 C C . SER A 1 108 ? 23.428 -12.558 -6.915 1.00 78.32 84 SER A C 1
ATOM 527 O O . SER A 1 108 ? 22.695 -12.456 -7.940 1.00 71.93 84 SER A O 1
ATOM 530 N N . ILE A 1 109 ? 22.976 -13.030 -5.770 1.00 78.74 85 ILE A N 1
ATOM 531 C CA . ILE A 1 109 ? 21.651 -13.597 -5.651 1.00 65.52 85 ILE A CA 1
ATOM 532 C C . ILE A 1 109 ? 20.647 -12.505 -5.638 1.00 69.60 85 ILE A C 1
ATOM 533 O O . ILE A 1 109 ? 19.608 -12.608 -6.259 1.00 95.90 85 ILE A O 1
ATOM 538 N N . ILE A 1 110 ? 20.886 -11.488 -4.862 1.00 55.29 86 ILE A N 1
ATOM 539 C CA . ILE A 1 110 ? 19.937 -10.433 -4.917 1.00 65.49 86 ILE A CA 1
ATOM 540 C C . ILE A 1 110 ? 19.714 -9.963 -6.334 1.00 66.54 86 ILE A C 1
ATOM 541 O O . ILE A 1 110 ? 18.586 -9.885 -6.740 1.00 61.09 86 ILE A O 1
ATOM 546 N N . THR A 1 111 ? 20.772 -9.810 -7.129 1.00 62.19 87 THR A N 1
ATOM 547 C CA . THR A 1 111 ? 20.586 -9.350 -8.524 1.00 77.70 87 THR A CA 1
ATOM 548 C C . THR A 1 111 ? 19.704 -10.280 -9.389 1.00 73.39 87 THR A C 1
ATOM 549 O O . THR A 1 111 ? 18.942 -9.896 -10.301 1.00 56.07 87 THR A O 1
ATOM 553 N N . VAL A 1 112 ? 19.756 -11.537 -9.030 1.00 84.88 88 VAL A N 1
ATOM 554 C CA . VAL A 1 112 ? 18.858 -12.433 -9.685 1.00 72.45 88 VAL A CA 1
ATOM 555 C C . VAL A 1 112 ? 17.433 -12.246 -9.127 1.00 62.19 88 VAL A C 1
ATOM 556 O O . VAL A 1 112 ? 16.524 -12.019 -9.887 1.00 59.09 88 VAL A O 1
ATOM 560 N N . LEU A 1 113 ? 17.270 -12.218 -7.809 1.00 65.13 89 LEU A N 1
ATOM 561 C CA . LEU A 1 113 ? 15.963 -12.034 -7.166 1.00 79.52 89 LEU A CA 1
ATOM 562 C C . LEU A 1 113 ? 15.249 -10.796 -7.634 1.00 71.52 89 LEU A C 1
ATOM 563 O O . LEU A 1 113 ? 14.021 -10.745 -7.824 1.00 71.78 89 LEU A O 1
ATOM 568 N N . GLY A 1 114 ? 16.052 -9.784 -7.814 1.00 65.89 90 GLY A N 1
ATOM 569 C CA . GLY A 1 114 ? 15.597 -8.542 -8.367 1.00 82.11 90 GLY A CA 1
ATOM 570 C C . GLY A 1 114 ? 15.084 -8.792 -9.739 1.00 69.42 90 GLY A C 1
ATOM 571 O O . GLY A 1 114 ? 13.895 -8.699 -9.973 1.00 55.33 90 GLY A O 1
ATOM 572 N N . THR A 1 115 ? 15.977 -9.264 -10.607 1.00 90.09 91 THR A N 1
ATOM 573 C CA . THR A 1 115 ? 15.633 -9.366 -12.019 1.00 89.76 91 THR A CA 1
ATOM 574 C C . THR A 1 115 ? 14.558 -10.404 -12.284 1.00 59.99 91 THR A C 1
ATOM 575 O O . THR A 1 115 ? 14.031 -10.525 -13.382 1.00 55.12 91 THR A O 1
ATOM 579 N N . VAL A 1 116 ? 14.227 -11.149 -11.258 1.00 51.72 92 VAL A N 1
ATOM 580 C CA . VAL A 1 116 ? 13.079 -12.019 -11.305 1.00 56.14 92 VAL A CA 1
ATOM 581 C C . VAL A 1 116 ? 11.817 -11.251 -10.999 1.00 58.57 92 VAL A C 1
ATOM 582 O O . VAL A 1 116 ? 10.894 -11.098 -11.853 1.00 32.45 92 VAL A O 1
ATOM 586 N N . GLY A 1 117 ? 11.874 -10.655 -9.803 1.00 72.88 93 GLY A N 1
ATOM 587 C CA . GLY A 1 117 ? 10.781 -9.900 -9.251 1.00 77.58 93 GLY A CA 1
ATOM 588 C C . GLY A 1 117 ? 10.313 -8.910 -10.299 1.00 80.73 93 GLY A C 1
ATOM 589 O O . GLY A 1 117 ? 9.140 -8.619 -10.410 1.00 89.95 93 GLY A O 1
ATOM 590 N N . ILE A 1 118 ? 11.230 -8.404 -11.099 1.00 73.61 94 ILE A N 1
ATOM 591 C CA . ILE A 1 118 ? 10.873 -7.483 -12.157 1.00 55.64 94 ILE A CA 1
ATOM 592 C C . ILE A 1 118 ? 10.055 -8.003 -13.288 1.00 57.83 94 ILE A C 1
ATOM 593 O O . ILE A 1 118 ? 9.142 -7.271 -13.744 1.00 46.24 94 ILE A O 1
ATOM 598 N N . ALA A 1 119 ? 10.324 -9.263 -13.687 1.00 51.53 95 ALA A N 1
ATOM 599 C CA . ALA A 1 119 ? 9.560 -9.922 -14.754 1.00 57.67 95 ALA A CA 1
ATOM 600 C C . ALA A 1 119 ? 8.166 -10.226 -14.240 1.00 54.95 95 ALA A C 1
ATOM 601 O O . ALA A 1 119 ? 7.165 -10.304 -15.019 1.00 37.31 95 ALA A O 1
ATOM 603 N N . VAL A 1 120 ? 8.113 -10.292 -12.907 1.00 41.87 96 VAL A N 1
ATOM 604 C CA . VAL A 1 120 ? 6.852 -10.487 -12.219 1.00 36.34 96 VAL A CA 1
ATOM 605 C C . VAL A 1 120 ? 6.051 -9.189 -12.201 1.00 49.11 96 VAL A C 1
ATOM 606 O O . VAL A 1 120 ? 4.857 -9.196 -12.443 1.00 39.62 96 VAL A O 1
ATOM 610 N N . ALA A 1 121 ? 6.723 -8.083 -11.883 1.00 64.13 97 ALA A N 1
ATOM 611 C CA . ALA A 1 121 ? 6.150 -6.739 -11.838 1.00 41.63 97 ALA A CA 1
ATOM 612 C C . ALA A 1 121 ? 5.484 -6.490 -13.113 1.00 43.12 97 ALA A C 1
ATOM 613 O O . ALA A 1 121 ? 4.461 -5.847 -13.187 1.00 54.44 97 ALA A O 1
ATOM 615 N N . LEU A 1 122 ? 6.153 -6.969 -14.138 1.00 52.03 98 LEU A N 1
ATOM 616 C CA . LEU A 1 122 ? 5.695 -6.807 -15.495 1.00 72.66 98 LEU A CA 1
ATOM 617 C C . LEU A 1 122 ? 4.540 -7.622 -16.010 1.00 72.65 98 LEU A C 1
ATOM 618 O O . LEU A 1 122 ? 3.747 -7.129 -16.817 1.00 73.21 98 LEU A O 1
ATOM 623 N N . ALA A 1 123 ? 4.435 -8.859 -15.555 1.00 47.17 99 ALA A N 1
ATOM 624 C CA . ALA A 1 123 ? 3.317 -9.635 -16.019 1.00 58.86 99 ALA A CA 1
ATOM 625 C C . ALA A 1 123 ? 2.007 -9.051 -15.485 1.00 63.23 99 ALA A C 1
ATOM 626 O O . ALA A 1 123 ? 0.982 -9.086 -16.151 1.00 88.41 99 ALA A O 1
ATOM 628 N N . LEU A 1 124 ? 2.054 -8.488 -14.293 1.00 42.53 100 LEU A N 1
ATOM 629 C CA . LEU A 1 124 ? 0.852 -8.049 -13.612 1.00 45.12 100 LEU A CA 1
ATOM 630 C C . LEU A 1 124 ? 0.644 -6.596 -13.763 1.00 84.62 100 LEU A C 1
ATOM 631 O O . LEU A 1 124 ? 0.014 -5.979 -12.918 1.00 96.43 100 LEU A O 1
ATOM 636 N N . LYS A 1 125 ? 1.201 -6.024 -14.808 1.00 89.94 101 LYS A N 1
ATOM 637 C CA . LYS A 1 125 ? 1.136 -4.595 -14.994 1.00 78.23 101 LYS A CA 1
ATOM 638 C C . LYS A 1 125 ? -0.316 -4.289 -15.291 1.00 84.53 101 LYS A C 1
ATOM 639 O O . LYS A 1 125 ? -1.008 -3.587 -14.545 1.00 88.31 101 LYS A O 1
ATOM 645 N N . ASP A 1 126 ? -0.771 -4.938 -16.353 1.00 79.57 102 ASP A N 1
ATOM 646 C CA . ASP A 1 126 ? -2.092 -4.835 -16.953 1.00 74.73 102 ASP A CA 1
ATOM 647 C C . ASP A 1 126 ? -3.295 -5.313 -16.143 1.00 78.69 102 ASP A C 1
ATOM 648 O O . ASP A 1 126 ? -4.373 -4.668 -16.119 1.00 91.25 102 ASP A O 1
ATOM 653 N N . TYR A 1 127 ? -3.047 -6.307 -15.309 1.00 79.13 103 TYR A N 1
ATOM 654 C CA . TYR A 1 127 ? -4.064 -6.804 -14.395 1.00 85.32 103 TYR A CA 1
ATOM 655 C C . TYR A 1 127 ? -4.274 -5.848 -13.209 1.00 78.98 103 TYR A C 1
ATOM 656 O O . TYR A 1 127 ? -5.383 -5.422 -12.866 1.00 69.64 103 TYR A O 1
ATOM 665 N N . LEU A 1 128 ? -3.178 -5.457 -12.618 1.00 71.53 104 LEU A N 1
ATOM 666 C CA . LEU A 1 128 ? -3.210 -4.553 -11.521 1.00 56.16 104 LEU A CA 1
ATOM 667 C C . LEU A 1 128 ? -3.650 -3.145 -11.950 1.00 62.55 104 LEU A C 1
ATOM 668 O O . LEU A 1 128 ? -4.038 -2.297 -11.153 1.00 73.78 104 LEU A O 1
ATOM 673 N N . SER A 1 129 ? -3.641 -2.896 -13.236 1.00 60.04 105 SER A N 1
ATOM 674 C CA . SER A 1 129 ? -4.086 -1.602 -13.693 1.00 63.70 105 SER A CA 1
ATOM 675 C C . SER A 1 129 ? -5.571 -1.777 -13.994 1.00 71.75 105 SER A C 1
ATOM 676 O O . SER A 1 129 ? -6.287 -0.800 -14.029 1.00 84.40 105 SER A O 1
ATOM 679 N N . SER A 1 130 ? -6.071 -3.018 -14.029 1.00 79.39 106 SER A N 1
ATOM 680 C CA . SER A 1 130 ? -7.537 -3.200 -14.086 1.00 76.90 106 SER A CA 1
ATOM 681 C C . SER A 1 130 ? -8.036 -3.021 -12.660 1.00 58.71 106 SER A C 1
ATOM 682 O O . SER A 1 130 ? -9.081 -2.463 -12.385 1.00 45.68 106 SER A O 1
ATOM 685 N N . ILE A 1 131 ? -7.251 -3.504 -11.737 1.00 60.94 107 ILE A N 1
ATOM 686 C CA . I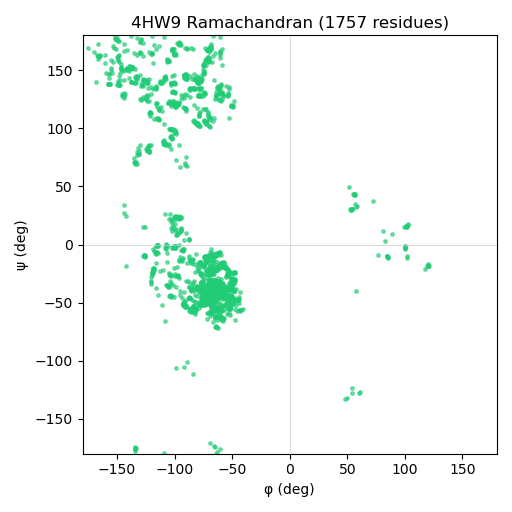LE A 1 131 ? -7.576 -3.333 -10.360 1.00 54.36 107 ILE A CA 1
ATOM 687 C C . ILE A 1 131 ? -7.677 -1.904 -9.897 1.00 69.25 107 ILE A C 1
ATOM 688 O O . ILE A 1 131 ? -8.739 -1.475 -9.492 1.00 65.38 107 ILE A O 1
ATOM 693 N N . ALA A 1 132 ? -6.572 -1.157 -9.973 1.00 78.95 108 ALA A N 1
ATOM 694 C CA . ALA A 1 132 ? -6.634 0.237 -9.589 1.00 57.79 108 ALA A CA 1
ATOM 695 C C . ALA A 1 132 ? -7.471 0.991 -10.600 1.00 64.11 108 ALA A C 1
ATOM 696 O O . ALA A 1 132 ? -7.957 2.081 -10.327 1.00 81.07 108 ALA A O 1
ATOM 698 N N . GLY A 1 133 ? -7.809 0.325 -11.689 1.00 68.57 109 GLY A N 1
ATOM 699 C CA . GLY A 1 133 ? -8.802 0.872 -12.585 1.00 82.04 109 GLY A CA 1
ATOM 700 C C . GLY A 1 133 ? -10.099 0.930 -11.863 1.00 65.22 109 GLY A C 1
ATOM 701 O O . GLY A 1 133 ? -10.710 1.972 -11.765 1.00 54.76 109 GLY A O 1
ATOM 702 N N . GLY A 1 134 ? -10.510 -0.206 -11.345 1.00 70.97 110 GLY A N 1
ATOM 703 C CA . GLY A 1 134 ? -11.731 -0.260 -10.589 1.00 89.76 110 GLY A CA 1
ATOM 704 C C . GLY A 1 134 ? -11.668 0.661 -9.387 1.00 92.87 110 GLY A C 1
ATOM 705 O O . GLY A 1 134 ? -12.613 1.387 -9.119 1.00 80.97 110 GLY A O 1
ATOM 706 N N . ILE A 1 135 ? -10.546 0.660 -8.674 1.00 99.05 111 ILE A N 1
ATOM 707 C CA . ILE A 1 135 ? -10.417 1.518 -7.499 1.00 77.77 111 ILE A CA 1
ATOM 708 C C . ILE A 1 135 ? -10.770 2.945 -7.723 1.00 62.79 111 ILE A C 1
ATOM 709 O O . ILE A 1 135 ? -11.660 3.474 -7.076 1.00 56.51 111 ILE A O 1
ATOM 714 N N . ILE A 1 136 ? -10.226 3.470 -8.809 1.00 81.29 112 ILE A N 1
ATOM 715 C CA . ILE A 1 136 ? -10.581 4.796 -9.308 1.00 77.66 112 ILE A CA 1
ATOM 716 C C . ILE A 1 136 ? -12.025 4.899 -9.746 1.00 67.83 112 ILE A C 1
ATOM 717 O O . ILE A 1 136 ? -12.597 5.956 -9.670 1.00 57.19 112 ILE A O 1
ATOM 722 N N . LEU A 1 137 ? -12.532 3.856 -10.377 1.00 84.13 113 LEU A N 1
ATOM 723 C CA . LEU A 1 137 ? -13.891 3.808 -10.947 1.00 80.31 113 LEU A CA 1
ATOM 724 C C . LEU A 1 137 ? -15.022 3.894 -9.961 1.00 90.88 113 LEU A C 1
ATOM 725 O O . LEU A 1 137 ? -16.009 4.606 -10.128 1.00 95.54 113 LEU A O 1
ATOM 730 N N . ILE A 1 138 ? -14.816 3.114 -8.924 1.00 94.26 114 ILE A N 1
ATOM 731 C CA . ILE A 1 138 ? -15.638 3.052 -7.760 1.00 95.32 114 ILE A CA 1
ATOM 732 C C . ILE A 1 138 ? -15.587 4.337 -6.960 1.00 92.50 114 ILE A C 1
ATOM 733 O O . ILE A 1 138 ? -16.600 4.895 -6.515 1.00 80.23 114 ILE A O 1
ATOM 738 N N . ILE A 1 139 ? -14.361 4.781 -6.767 1.00 95.70 115 ILE A N 1
ATOM 739 C CA . ILE A 1 139 ? -14.120 5.952 -5.962 1.00 102.49 115 ILE A CA 1
ATOM 740 C C . ILE A 1 139 ? -14.627 7.267 -6.542 1.00 92.92 115 ILE A C 1
ATOM 741 O O . ILE A 1 139 ? -15.395 7.987 -5.914 1.00 132.71 115 ILE A O 1
ATOM 746 N N . LEU A 1 140 ? -14.277 7.529 -7.786 1.00 81.99 116 LEU A N 1
ATOM 747 C CA . LEU A 1 140 ? -14.526 8.847 -8.359 1.00 92.29 116 LEU A CA 1
ATOM 748 C C . LEU A 1 140 ? -15.728 8.848 -9.287 1.00 128.94 116 LEU A C 1
ATOM 749 O O . LEU A 1 140 ? -15.953 9.801 -10.017 1.00 157.35 116 LEU A O 1
ATOM 754 N N . HIS A 1 141 ? -16.606 7.873 -9.151 1.00 120.06 117 HIS A N 1
ATOM 755 C CA . HIS A 1 141 ? -17.472 7.558 -10.263 1.00 116.57 117 HIS A CA 1
ATOM 756 C C . HIS A 1 141 ? -18.295 8.677 -10.891 1.00 159.66 117 HIS A C 1
ATOM 757 O O . HIS A 1 141 ? -18.919 9.472 -10.170 1.00 188.45 117 HIS A O 1
ATOM 764 N N . PRO A 1 142 ? -18.239 8.781 -12.246 1.00 159.22 118 PRO A N 1
ATOM 765 C CA . PRO A 1 142 ? -19.149 9.575 -13.085 1.00 209.98 118 PRO A CA 1
ATOM 766 C C . PRO A 1 142 ? -20.198 8.606 -13.576 1.00 164.89 118 PRO A C 1
ATOM 767 O O . PRO A 1 142 ? -20.918 8.854 -14.566 1.00 146.14 118 PRO A O 1
ATOM 771 N N . PHE A 1 143 ? -19.985 7.383 -13.130 1.00 89.50 119 PHE A N 1
ATOM 772 C CA . PHE A 1 143 ? -20.867 6.327 -13.477 1.00 99.76 119 PHE A CA 1
ATOM 773 C C . PHE A 1 143 ? -21.311 5.439 -12.317 1.00 120.55 119 PHE A C 1
ATOM 774 O O . PHE A 1 143 ? -20.494 5.210 -11.429 1.00 150.31 119 PHE A O 1
ATOM 782 N N . LYS A 1 144 ? -22.543 4.914 -12.282 1.00 111.12 120 LYS A N 1
ATOM 783 C CA . LYS A 1 144 ? -22.831 3.999 -11.161 1.00 127.69 120 LYS A CA 1
ATOM 784 C C . LYS A 1 144 ? -23.915 3.043 -11.688 1.00 96.68 120 LYS A C 1
ATOM 785 O O . LYS A 1 144 ? -24.572 3.370 -12.673 1.00 92.14 120 LYS A O 1
ATOM 791 N N . LYS A 1 145 ? -24.216 1.962 -10.959 1.00 82.76 121 LYS A N 1
ATOM 792 C CA . LYS A 1 145 ? -25.130 0.902 -11.474 1.00 129.30 121 LYS A CA 1
ATOM 793 C C . LYS A 1 145 ? -26.592 1.223 -11.751 1.00 114.57 121 LYS A C 1
ATOM 794 O O . LYS A 1 145 ? -27.325 1.645 -10.888 1.00 158.21 121 LYS A O 1
ATOM 800 N N . GLY A 1 146 ? -27.013 0.948 -12.970 1.00 79.97 122 GLY A N 1
ATOM 801 C CA . GLY A 1 146 ? -28.377 1.144 -13.363 1.00 104.48 122 GLY A CA 1
ATOM 802 C C . GLY A 1 146 ? -28.332 2.150 -14.504 1.00 163.84 122 GLY A C 1
ATOM 803 O O . GLY A 1 146 ? -29.267 2.221 -15.304 1.00 193.65 122 GLY A O 1
ATOM 804 N N . ASP A 1 147 ? -27.221 2.877 -14.631 1.00 134.20 123 ASP A N 1
ATOM 805 C CA . ASP A 1 147 ? -27.076 3.858 -15.707 1.00 137.54 123 ASP A CA 1
ATOM 806 C C . ASP A 1 147 ? -26.931 3.083 -17.028 1.00 124.08 123 ASP A C 1
ATOM 807 O O . ASP A 1 147 ? -26.619 1.897 -17.016 1.00 116.20 123 ASP A O 1
ATOM 812 N N . ILE A 1 148 ? -27.225 3.696 -18.165 1.00 107.82 124 ILE A N 1
ATOM 813 C CA . ILE A 1 148 ? -26.910 2.988 -19.388 1.00 114.79 124 ILE A CA 1
ATOM 814 C C . ILE A 1 148 ? -25.809 3.777 -20.006 1.00 123.02 124 ILE A C 1
ATOM 815 O O . ILE A 1 148 ? -25.799 4.999 -19.892 1.00 116.54 124 ILE A O 1
ATOM 820 N N . ILE A 1 149 ? -24.825 3.090 -20.566 1.00 120.93 125 ILE A N 1
ATOM 821 C CA . ILE A 1 149 ? -23.805 3.823 -21.320 1.00 106.40 125 ILE A CA 1
ATOM 822 C C . ILE A 1 149 ? -23.397 3.290 -22.659 1.00 104.73 125 ILE A C 1
ATOM 823 O O . ILE A 1 149 ? -23.908 2.257 -23.102 1.00 117.05 125 ILE A O 1
ATOM 828 N N . GLU A 1 150 ? -22.397 3.953 -23.244 1.00 90.97 126 GLU A N 1
ATOM 829 C CA . GLU A 1 150 ? -21.857 3.567 -24.550 1.00 108.31 126 GLU A CA 1
ATOM 830 C C . GLU A 1 150 ? -20.345 3.556 -24.570 1.00 101.88 126 GLU A C 1
ATOM 831 O O . GLU A 1 150 ? -19.703 4.373 -25.203 1.00 120.90 126 GLU A O 1
ATOM 837 N N . ILE A 1 151 ? -19.786 2.611 -23.855 1.00 109.39 127 ILE A N 1
ATOM 838 C CA . ILE A 1 151 ? -18.362 2.343 -23.877 1.00 124.57 127 ILE A CA 1
ATOM 839 C C . ILE A 1 151 ? -17.790 1.742 -25.160 1.00 153.07 127 ILE A C 1
ATOM 840 O O . ILE A 1 151 ? -18.059 0.581 -25.481 1.00 159.51 127 ILE A O 1
ATOM 845 N N . SER A 1 152 ? -17.012 2.530 -25.897 1.00 129.27 128 SER A N 1
ATOM 846 C CA . SER A 1 152 ? -16.381 2.055 -27.139 1.00 163.20 128 SER A CA 1
ATOM 847 C C . SER A 1 152 ? -17.354 1.490 -28.192 1.00 176.83 128 SER A C 1
ATOM 848 O O . SER A 1 152 ? -17.082 0.422 -28.747 1.00 166.81 128 SER A O 1
ATOM 851 N N . GLY A 1 153 ? -18.499 2.137 -28.424 1.00 181.19 129 GLY A N 1
ATOM 852 C CA . GLY A 1 153 ? -19.466 1.627 -29.403 1.00 182.31 129 GLY A CA 1
ATOM 853 C C . GLY A 1 153 ? -20.466 0.564 -28.932 1.00 173.01 129 GLY A C 1
ATOM 854 O O . GLY A 1 153 ? -21.424 0.208 -29.648 1.00 166.96 129 GLY A O 1
ATOM 855 N N . LEU A 1 154 ? -20.223 0.057 -27.724 1.00 144.63 130 LEU A N 1
ATOM 856 C CA . LEU A 1 154 ? -20.987 -1.024 -27.117 1.00 98.71 130 LEU A CA 1
ATOM 857 C C . LEU A 1 154 ? -21.952 -0.489 -26.031 1.00 118.19 130 LEU A C 1
ATOM 858 O O . LEU A 1 154 ? -21.537 -0.329 -24.880 1.00 112.39 130 LEU A O 1
ATOM 863 N N . GLU A 1 155 ? -23.245 -0.302 -26.351 1.00 141.27 131 GLU A N 1
ATOM 864 C CA . GLU A 1 155 ? -24.151 0.328 -25.370 1.00 131.50 131 GLU A CA 1
ATOM 865 C C . GLU A 1 155 ? -25.029 -0.673 -24.649 1.00 100.85 131 GLU A C 1
ATOM 866 O O . GLU A 1 155 ? -25.688 -1.492 -25.270 1.00 112.25 131 GLU A O 1
ATOM 872 N N . GLY A 1 156 ? -25.062 -0.560 -23.327 1.00 86.78 132 GLY A N 1
ATOM 873 C CA . GLY A 1 156 ? -25.877 -1.452 -22.517 1.00 90.39 132 GLY A CA 1
ATOM 874 C C . GLY A 1 156 ? -26.030 -0.967 -21.098 1.00 115.41 132 GLY A C 1
ATOM 875 O O . GLY A 1 156 ? -25.330 -0.005 -20.685 1.00 148.06 132 GLY A O 1
ATOM 876 N N . LYS A 1 157 ? -27.030 -1.507 -20.392 1.00 90.45 133 LYS A N 1
ATOM 877 C CA . LYS A 1 157 ? -27.181 -1.146 -18.974 1.00 113.54 133 LYS A CA 1
ATOM 878 C C . LYS A 1 157 ? -26.232 -1.931 -18.129 1.00 116.60 133 LYS A C 1
ATOM 879 O O . LYS A 1 157 ? -26.088 -3.134 -18.340 1.00 86.19 133 LYS A O 1
ATOM 885 N N . VAL A 1 158 ? -25.668 -1.252 -17.128 1.00 128.18 134 VAL A N 1
ATOM 886 C CA . VAL A 1 158 ? -24.638 -1.795 -16.258 1.00 112.05 134 VAL A CA 1
ATOM 887 C C . VAL A 1 158 ? -25.232 -2.724 -15.211 1.00 104.21 134 VAL A C 1
ATOM 888 O O . VAL A 1 158 ? -26.212 -2.388 -14.558 1.00 112.16 134 VAL A O 1
ATOM 892 N N . GLU A 1 159 ? -24.588 -3.872 -15.044 1.00 102.44 135 GLU A N 1
ATOM 893 C CA . GLU A 1 159 ? -24.972 -4.897 -14.091 1.00 98.34 135 GLU A CA 1
ATOM 894 C C . GLU A 1 159 ? -23.937 -5.252 -13.010 1.00 108.46 135 GLU A C 1
ATOM 895 O O . GLU A 1 159 ? -24.307 -5.711 -11.939 1.00 135.04 135 GLU A O 1
ATOM 901 N N . ALA A 1 160 ? -22.656 -5.001 -13.291 1.00 116.15 136 ALA A N 1
ATOM 902 C CA . ALA A 1 160 ? -21.563 -5.395 -12.400 1.00 128.81 136 ALA A CA 1
ATOM 903 C C . ALA A 1 160 ? -20.299 -4.529 -12.344 1.00 128.81 136 ALA A C 1
ATOM 904 O O . ALA A 1 160 ? -19.820 -4.058 -13.366 1.00 124.26 136 ALA A O 1
ATOM 906 N N . LEU A 1 161 ? -19.791 -4.308 -11.132 1.00 123.90 137 LEU A N 1
ATOM 907 C CA . LEU A 1 161 ? -18.465 -3.705 -10.900 1.00 103.69 137 LEU A CA 1
ATOM 908 C C . LEU A 1 161 ? -17.632 -4.666 -10.066 1.00 103.77 137 LEU A C 1
ATOM 909 O O . LEU A 1 161 ? -17.474 -4.581 -8.869 1.00 83.28 137 LEU A O 1
ATOM 914 N N . ASN A 1 162 ? -17.034 -5.549 -10.819 1.00 129.82 138 ASN A N 1
ATOM 915 C CA . ASN A 1 162 ? -16.147 -6.569 -10.364 1.00 138.67 138 ASN A CA 1
ATOM 916 C C . ASN A 1 162 ? -14.889 -5.845 -9.887 1.00 138.07 138 ASN A C 1
ATOM 917 O O . ASN A 1 162 ? -14.789 -4.582 -9.862 1.00 70.68 138 ASN A O 1
ATOM 922 N N . PHE A 1 163 ? -14.018 -6.624 -9.286 1.00 172.30 139 PHE A N 1
ATOM 923 C CA . PHE A 1 163 ? -12.865 -6.003 -8.752 1.00 159.86 139 PHE A CA 1
ATOM 924 C C . PHE A 1 163 ? -11.965 -5.420 -9.892 1.00 118.84 139 PHE A C 1
ATOM 925 O O . PHE A 1 163 ? -11.636 -4.214 -9.859 1.00 52.78 139 PHE A O 1
ATOM 933 N N . PHE A 1 164 ? -11.637 -6.275 -10.885 1.00 128.90 140 PHE A N 1
ATOM 934 C CA . PHE A 1 164 ? -11.100 -6.105 -12.290 1.00 90.46 140 PHE A CA 1
ATOM 935 C C . PHE A 1 164 ? -12.028 -5.803 -13.443 1.00 91.59 140 PHE A C 1
ATOM 936 O O . PHE A 1 164 ? -11.610 -5.278 -14.453 1.00 110.17 140 PHE A O 1
ATOM 944 N N . ASN A 1 165 ? -13.243 -6.309 -13.352 1.00 76.32 141 ASN A N 1
ATOM 945 C CA . ASN A 1 165 ? -14.222 -6.273 -14.427 1.00 71.10 141 ASN A CA 1
ATOM 946 C C . ASN A 1 165 ? -15.472 -5.549 -14.112 1.00 54.67 141 ASN A C 1
ATOM 947 O O . ASN A 1 165 ? -15.650 -5.027 -13.039 1.00 56.59 141 ASN A O 1
ATOM 952 N N . THR A 1 166 ? -16.159 -5.290 -15.210 1.00 100.44 142 THR A N 1
ATOM 953 C CA . THR A 1 166 ? -17.339 -4.464 -15.325 1.00 104.29 142 THR A CA 1
ATOM 954 C C . THR A 1 166 ? -18.320 -5.252 -16.161 1.00 86.06 142 THR A C 1
ATOM 955 O O . THR A 1 166 ? -17.906 -5.906 -17.096 1.00 112.09 142 THR A O 1
ATOM 959 N N . SER A 1 167 ? -19.596 -5.268 -15.850 1.00 42.93 143 SER A N 1
ATOM 960 C CA . SER A 1 167 ? -20.412 -6.089 -16.709 1.00 93.93 143 SER A CA 1
ATOM 961 C C . SER A 1 167 ? -21.604 -5.313 -17.241 1.00 88.67 143 SER A C 1
ATOM 962 O O . SER A 1 167 ? -22.200 -4.556 -16.530 1.00 106.61 143 SER A O 1
ATOM 965 N N . LEU A 1 168 ? -21.929 -5.464 -18.510 1.00 80.51 144 LEU A N 1
ATOM 966 C CA . LEU A 1 168 ? -23.137 -4.854 -19.022 1.00 85.01 144 LEU A CA 1
ATOM 967 C C . LEU A 1 168 ? -24.108 -5.910 -19.489 1.00 109.42 144 LEU A C 1
ATOM 968 O O . LEU A 1 168 ? -23.686 -6.876 -20.122 1.00 114.10 144 LEU A O 1
ATOM 973 N N . ARG A 1 169 ? -25.385 -5.797 -19.137 1.00 116.91 145 ARG A N 1
ATOM 974 C CA . ARG A 1 169 ? -26.351 -6.571 -19.895 1.00 127.73 145 ARG A CA 1
ATOM 975 C C . ARG A 1 169 ? -26.770 -5.612 -21.068 1.00 112.56 145 ARG A C 1
ATOM 976 O O . ARG A 1 169 ? -27.151 -4.409 -20.853 1.00 73.85 145 ARG A O 1
ATOM 984 N N . LEU A 1 170 ? -26.453 -6.076 -22.279 1.00 79.06 146 LEU A N 1
ATOM 985 C CA . LEU A 1 170 ? -26.652 -5.364 -23.524 1.00 80.86 146 LEU A CA 1
ATOM 986 C C . LEU A 1 170 ? -28.145 -5.235 -23.806 1.00 122.23 146 LEU A C 1
ATOM 987 O O . LEU A 1 170 ? -28.964 -5.915 -23.193 1.00 128.46 146 LEU A O 1
ATOM 992 N N . HIS A 1 171 ? -28.515 -4.432 -24.795 1.00 147.67 147 HIS A N 1
ATOM 993 C CA . HIS A 1 171 ? -29.880 -4.507 -25.278 1.00 126.01 147 HIS A CA 1
ATOM 994 C C . HIS A 1 171 ? -30.062 -5.762 -26.075 1.00 105.56 147 HIS A C 1
ATOM 995 O O . HIS A 1 171 ? -31.176 -6.246 -26.199 1.00 95.55 147 HIS A O 1
ATOM 1002 N N . ASP A 1 172 ? -28.958 -6.412 -26.404 1.00 120.01 148 ASP A N 1
ATOM 1003 C CA . ASP A 1 172 ? -28.993 -7.776 -26.878 1.00 128.18 148 ASP A CA 1
ATOM 1004 C C . ASP A 1 172 ? -29.500 -8.693 -25.793 1.00 100.01 148 ASP A C 1
ATOM 1005 O O . ASP A 1 172 ? -30.327 -9.540 -26.045 1.00 75.47 148 ASP A O 1
ATOM 1010 N N . GLY A 1 173 ? -29.092 -8.435 -24.561 1.00 117.81 149 GLY A N 1
ATOM 1011 C CA . GLY A 1 173 ? -29.483 -9.275 -23.447 1.00 107.15 149 GLY A CA 1
ATOM 1012 C C . GLY A 1 173 ? -28.429 -10.279 -23.020 1.00 106.43 149 GLY A C 1
ATOM 1013 O O . GLY A 1 173 ? -28.635 -10.985 -22.059 1.00 100.46 149 GLY A O 1
ATOM 1014 N N . ARG A 1 174 ? -27.284 -10.314 -23.695 1.00 102.67 150 ARG A N 1
ATOM 1015 C CA . ARG A 1 174 ? -26.156 -11.077 -23.177 1.00 94.07 150 ARG A CA 1
ATOM 1016 C C . ARG A 1 174 ? -25.378 -10.138 -22.286 1.00 110.02 150 ARG A C 1
ATOM 1017 O O . ARG A 1 174 ? -25.630 -8.939 -22.303 1.00 91.43 150 ARG A O 1
ATOM 1025 N N . LEU A 1 175 ? -24.430 -10.669 -21.515 1.00 134.34 151 LEU A N 1
ATOM 1026 C CA . LEU A 1 175 ? -23.650 -9.852 -20.569 1.00 111.84 151 LEU A CA 1
ATOM 1027 C C . LEU A 1 175 ? -22.217 -9.809 -20.940 1.00 96.12 151 LEU A C 1
ATOM 1028 O O . LEU A 1 175 ? -21.517 -10.797 -20.812 1.00 109.26 151 LEU A O 1
ATOM 1033 N N . ALA A 1 176 ? -21.793 -8.648 -21.403 1.00 91.13 152 ALA A N 1
ATOM 1034 C CA . ALA A 1 176 ? -20.394 -8.380 -21.675 1.00 86.94 152 ALA A CA 1
ATOM 1035 C C . ALA A 1 176 ? -19.641 -8.171 -20.372 1.00 72.49 152 ALA A C 1
ATOM 1036 O O . ALA A 1 176 ? -20.223 -7.668 -19.437 1.00 96.41 152 ALA A O 1
ATOM 1038 N N . VAL A 1 177 ? -18.367 -8.565 -20.321 1.00 51.06 153 VAL A N 1
ATOM 1039 C CA . VAL A 1 177 ? -17.477 -8.451 -19.134 1.00 57.27 153 VAL A CA 1
ATOM 1040 C C . VAL A 1 177 ? -16.211 -7.685 -19.412 1.00 83.11 153 VAL A C 1
ATOM 1041 O O . VAL A 1 177 ? -15.109 -8.244 -19.479 1.00 104.81 153 VAL A O 1
ATOM 1045 N N . LEU A 1 178 ? -16.364 -6.391 -19.397 1.00 70.48 154 LEU A N 1
ATOM 1046 C CA . LEU A 1 178 ? -15.344 -5.453 -19.754 1.00 66.67 154 LEU A CA 1
ATOM 1047 C C . LEU A 1 178 ? -14.291 -5.180 -18.707 1.00 73.56 154 LEU A C 1
ATOM 1048 O O . LEU A 1 178 ? -14.604 -4.568 -17.688 1.00 68.60 154 LEU A O 1
ATOM 1053 N N . PRO A 1 179 ? -13.033 -5.577 -18.968 1.00 81.66 155 PRO A N 1
ATOM 1054 C CA . PRO A 1 179 ? -12.040 -5.440 -17.894 1.00 75.67 155 PRO A CA 1
ATOM 1055 C C . PRO A 1 179 ? -11.869 -3.938 -17.455 1.00 72.08 155 PRO A C 1
ATOM 1056 O O . PRO A 1 179 ? -11.892 -3.099 -18.346 1.00 86.83 155 PRO A O 1
ATOM 1060 N N . ASN A 1 180 ? -11.789 -3.604 -16.159 1.00 70.42 156 ASN A N 1
ATOM 1061 C CA . ASN A 1 180 ? -11.751 -2.209 -15.659 1.00 62.35 156 ASN A CA 1
ATOM 1062 C C . ASN A 1 180 ? -10.695 -1.366 -16.356 1.00 62.55 156 ASN A C 1
ATOM 1063 O O . ASN A 1 180 ? -10.945 -0.205 -16.580 1.00 66.87 156 ASN A O 1
ATOM 1068 N N . ARG A 1 181 ? -9.520 -1.951 -16.652 1.00 72.01 157 ARG A N 1
ATOM 1069 C CA . ARG A 1 181 ? -8.406 -1.322 -17.410 1.00 65.33 157 ARG A CA 1
ATOM 1070 C C . ARG A 1 181 ? -8.816 -0.562 -18.641 1.00 74.41 157 ARG A C 1
ATOM 1071 O O . ARG A 1 181 ? -8.409 0.573 -18.824 1.00 55.99 157 ARG A O 1
ATOM 1079 N N . SER A 1 182 ? -9.678 -1.227 -19.425 1.00 90.42 158 SER A N 1
ATOM 1080 C CA . SER A 1 182 ? -10.361 -0.790 -20.664 1.00 78.51 158 SER A CA 1
ATOM 1081 C C . SER A 1 182 ? -11.348 0.364 -20.517 1.00 83.29 158 SER A C 1
ATOM 1082 O O . SER A 1 182 ? -11.399 1.321 -21.299 1.00 94.90 158 SER A O 1
ATOM 1085 N N . VAL A 1 183 ? -12.123 0.256 -19.461 1.00 82.67 159 VAL A N 1
ATOM 1086 C CA . VAL A 1 183 ? -13.191 1.168 -19.184 1.00 80.13 159 VAL A CA 1
ATOM 1087 C C . VAL A 1 183 ? -12.701 2.524 -18.693 1.00 95.15 159 VAL A C 1
ATOM 1088 O O . VAL A 1 183 ? -13.078 3.568 -19.232 1.00 60.64 159 VAL A O 1
ATOM 1092 N N . ALA A 1 184 ? -11.832 2.468 -17.678 1.00 107.86 160 ALA A N 1
ATOM 1093 C CA . ALA A 1 184 ? -11.322 3.622 -16.961 1.00 73.72 160 ALA A CA 1
ATOM 1094 C C . ALA A 1 184 ? -10.636 4.615 -17.881 1.00 89.10 160 ALA A C 1
ATOM 1095 O O . ALA A 1 184 ? -10.493 5.801 -17.531 1.00 119.66 160 ALA A O 1
ATOM 1097 N N . ASN A 1 185 ? -10.301 4.157 -19.089 1.00 71.25 161 ASN A N 1
ATOM 1098 C CA . ASN A 1 185 ? -9.586 4.992 -20.066 1.00 85.25 161 ASN A CA 1
ATOM 1099 C C . ASN A 1 185 ? -10.262 5.326 -21.397 1.00 76.63 161 ASN A C 1
ATOM 1100 O O . ASN A 1 185 ? -9.724 6.109 -22.188 1.00 76.57 161 ASN A O 1
ATOM 1105 N N . SER A 1 186 ? -11.421 4.744 -21.655 1.00 56.87 162 SER A N 1
ATOM 1106 C CA . SER A 1 186 ? -12.123 5.123 -22.864 1.00 87.50 162 SER A CA 1
ATOM 1107 C C . SER A 1 186 ? -13.170 6.222 -22.560 1.00 107.38 162 SER A C 1
ATOM 1108 O O . SER A 1 186 ? -13.381 6.602 -21.418 1.00 100.77 162 SER A O 1
ATOM 1111 N N . ASN A 1 187 ? -13.787 6.770 -23.597 1.00 131.68 163 ASN A N 1
ATOM 1112 C CA . ASN A 1 187 ? -14.827 7.776 -23.432 1.00 78.70 163 ASN A CA 1
ATOM 1113 C C . ASN A 1 187 ? -16.074 7.092 -22.925 1.00 80.84 163 ASN A C 1
ATOM 1114 O O . ASN A 1 187 ? -16.739 6.382 -23.661 1.00 131.23 163 ASN A O 1
ATOM 1119 N N . ILE A 1 188 ? -16.387 7.280 -21.670 1.00 43.74 164 ILE A N 1
ATOM 1120 C CA . ILE A 1 188 ? -17.580 6.692 -21.102 1.00 61.02 164 ILE A CA 1
ATOM 1121 C C . ILE A 1 188 ? -18.816 7.480 -21.342 1.00 79.71 164 ILE A C 1
ATOM 1122 O O . ILE A 1 188 ? -18.970 8.518 -20.732 1.00 113.36 164 ILE A O 1
ATOM 1127 N N . ILE A 1 189 ? -19.708 7.047 -22.212 1.00 82.68 165 ILE A N 1
ATOM 1128 C CA . ILE A 1 189 ? -20.826 7.938 -22.544 1.00 97.10 165 ILE A CA 1
ATOM 1129 C C . ILE A 1 189 ? -22.138 7.616 -21.822 1.00 99.16 165 ILE A C 1
ATOM 1130 O O . ILE A 1 189 ? -22.872 6.716 -22.194 1.00 105.58 165 ILE A O 1
ATOM 1135 N N . ASN A 1 190 ? -22.383 8.351 -20.753 1.00 103.98 166 ASN A N 1
ATOM 1136 C CA . ASN A 1 190 ? -23.526 8.170 -19.896 1.00 95.79 166 ASN A CA 1
ATOM 1137 C C . ASN A 1 190 ? -24.721 8.703 -20.685 1.00 108.48 166 ASN A C 1
ATOM 1138 O O . ASN A 1 190 ? -24.629 9.809 -21.231 1.00 85.66 166 ASN A O 1
ATOM 1143 N N . SER A 1 191 ? -25.806 7.922 -20.791 1.00 147.07 167 SER A N 1
ATOM 1144 C CA . SER A 1 191 ? -27.027 8.353 -21.511 1.00 167.27 167 SER A CA 1
ATOM 1145 C C . SER A 1 191 ? -28.045 8.686 -20.440 1.00 159.47 167 SER A C 1
ATOM 1146 O O . SER A 1 191 ? -28.981 9.443 -20.671 1.00 166.73 167 SER A O 1
ATOM 1149 N N . ASN A 1 192 ? -27.856 8.077 -19.279 1.00 126.34 168 ASN A N 1
ATOM 1150 C CA . ASN A 1 192 ? -28.729 8.252 -18.136 1.00 143.76 168 ASN A CA 1
ATOM 1151 C C . ASN A 1 192 ? -28.534 9.545 -17.323 1.00 149.27 168 ASN A C 1
ATOM 1152 O O . ASN A 1 192 ? -29.405 9.951 -16.555 1.00 155.03 168 ASN A O 1
ATOM 1157 N N . ASN A 1 193 ? -27.398 10.200 -17.519 1.00 136.46 169 ASN A N 1
ATOM 1158 C CA . ASN A 1 193 ? -26.979 11.301 -16.656 1.00 147.04 169 ASN A CA 1
ATOM 1159 C C . ASN A 1 193 ? -27.742 12.612 -17.052 1.00 131.35 169 ASN A C 1
ATOM 1160 O O . ASN A 1 193 ? -27.751 13.617 -16.330 1.00 126.00 169 ASN A O 1
ATOM 1165 N N . THR A 1 194 ? -28.217 12.651 -18.290 1.00 106.23 170 THR A N 1
ATOM 1166 C CA . THR A 1 194 ? -29.064 13.756 -18.724 1.00 170.24 170 THR A CA 1
ATOM 1167 C C . THR A 1 194 ? -30.439 13.253 -19.187 1.00 169.67 170 THR A C 1
ATOM 1168 O O . THR A 1 194 ? -30.508 12.407 -20.056 1.00 182.96 170 THR A O 1
ATOM 1172 N N . ALA A 1 195 ? -31.514 13.851 -18.673 1.00 158.27 171 ALA A N 1
ATOM 1173 C CA . ALA A 1 195 ? -32.901 13.374 -18.842 1.00 122.19 171 ALA A CA 1
ATOM 1174 C C . ALA A 1 195 ? -33.558 13.407 -20.246 1.00 141.33 171 ALA A C 1
ATOM 1175 O O . ALA A 1 195 ? -34.551 12.683 -20.438 1.00 82.05 171 ALA A O 1
ATOM 1177 N N . CYS A 1 196 ? -33.042 14.235 -21.179 1.00 166.85 172 CYS A N 1
ATOM 1178 C CA . CYS A 1 196 ? -33.578 14.423 -22.564 1.00 154.09 172 CYS A CA 1
ATOM 1179 C C . CYS A 1 196 ? -32.586 14.214 -23.723 1.00 153.82 172 CYS A C 1
ATOM 1180 O O . CYS A 1 196 ? -31.434 14.655 -23.620 1.00 150.51 172 CYS A O 1
ATOM 1183 N N . ARG A 1 197 ? -33.033 13.597 -24.834 1.00 130.44 173 ARG A N 1
ATOM 1184 C CA . ARG A 1 197 ? -32.110 13.345 -25.968 1.00 127.91 173 ARG A CA 1
ATOM 1185 C C . ARG A 1 197 ? -32.669 13.692 -27.340 1.00 93.56 173 ARG A C 1
ATOM 1186 O O . ARG A 1 197 ? -33.891 13.611 -27.569 1.00 98.22 173 ARG A O 1
ATOM 1194 N N . ARG A 1 198 ? -31.777 14.198 -28.201 1.00 80.15 174 ARG A N 1
ATOM 1195 C CA . ARG A 1 198 ? -32.168 14.575 -29.546 1.00 91.63 174 ARG A CA 1
ATOM 1196 C C . ARG A 1 198 ? -32.423 13.321 -30.390 1.00 114.51 174 ARG A C 1
ATOM 1197 O O . ARG A 1 198 ? -31.918 12.229 -30.102 1.00 122.33 174 ARG A O 1
ATOM 1205 N N . ILE A 1 199 ? -33.181 13.522 -31.462 1.00 109.61 175 ILE A N 1
ATOM 1206 C CA . ILE A 1 199 ? -33.612 12.495 -32.383 1.00 91.79 175 ILE A CA 1
ATOM 1207 C C . ILE A 1 199 ? -33.436 13.082 -33.741 1.00 114.91 175 ILE A C 1
ATOM 1208 O O . ILE A 1 199 ? -33.552 14.322 -33.870 1.00 92.53 175 ILE A O 1
ATOM 1213 N N . GLU A 1 200 ? -33.222 12.240 -34.762 1.00 124.63 176 GLU A N 1
ATOM 1214 C CA . GLU A 1 200 ? -33.029 12.784 -36.115 1.00 99.67 176 GLU A CA 1
ATOM 1215 C C . GLU A 1 200 ? -33.497 11.931 -37.314 1.00 84.24 176 GLU A C 1
ATOM 1216 O O . GLU A 1 200 ? -33.501 10.686 -37.291 1.00 67.08 176 GLU A O 1
ATOM 1222 N N . TRP A 1 201 ? -33.698 12.673 -38.409 1.00 77.75 177 TRP A N 1
ATOM 1223 C CA . TRP A 1 201 ? -33.906 12.142 -39.769 1.00 82.65 177 TRP A CA 1
ATOM 1224 C C . TRP A 1 201 ? -33.258 12.928 -40.873 1.00 116.01 177 TRP A C 1
ATOM 1225 O O . TRP A 1 201 ? -32.899 14.109 -40.718 1.00 142.38 177 TRP A O 1
ATOM 1236 N N . VAL A 1 202 ? -33.252 12.259 -42.031 1.00 79.22 178 VAL A N 1
ATOM 1237 C CA . VAL A 1 202 ? -33.141 12.834 -43.365 1.00 76.22 178 VAL A CA 1
ATOM 1238 C C . VAL A 1 202 ? -34.274 12.175 -44.169 1.00 102.60 178 VAL A C 1
ATOM 1239 O O . VAL A 1 202 ? -34.039 11.176 -44.879 1.00 132.41 178 VAL A O 1
ATOM 1243 N N . CYS A 1 203 ? -35.496 12.700 -44.005 1.00 109.77 179 CYS A N 1
ATOM 1244 C CA . CYS A 1 203 ? -36.725 12.247 -44.696 1.00 113.71 179 CYS A CA 1
ATOM 1245 C C . CYS A 1 203 ? -36.783 12.805 -46.123 1.00 74.00 179 CYS A C 1
ATOM 1246 O O . CYS A 1 203 ? -36.954 14.008 -46.328 1.00 64.12 179 CYS A O 1
ATOM 1249 N N . GLY A 1 204 ? -36.449 11.936 -47.078 1.00 91.94 180 GLY A N 1
ATOM 1250 C CA . GLY A 1 204 ? -36.497 12.230 -48.506 1.00 93.54 180 GLY A CA 1
ATOM 1251 C C . GLY A 1 204 ? -37.928 12.514 -48.958 1.00 122.11 180 GLY A C 1
ATOM 1252 O O . GLY A 1 204 ? -38.859 11.818 -48.569 1.00 158.71 180 GLY A O 1
ATOM 1253 N N . VAL A 1 205 ? -38.112 13.553 -49.761 1.00 102.46 181 VAL A N 1
ATOM 1254 C CA . VAL A 1 205 ? -39.428 13.905 -50.295 1.00 90.74 181 VAL A CA 1
ATOM 1255 C C . VAL A 1 205 ? -39.469 13.881 -51.810 1.00 140.58 181 VAL A C 1
ATOM 1256 O O . VAL A 1 205 ? -38.422 13.623 -52.424 1.00 141.67 181 VAL A O 1
ATOM 1260 N N . GLY A 1 206 ? -40.646 14.183 -52.406 1.00 168.70 182 GLY A N 1
ATOM 1261 C CA . GLY A 1 206 ? -40.765 14.282 -53.863 1.00 156.35 182 GLY A CA 1
ATOM 1262 C C . GLY A 1 206 ? -39.788 15.404 -53.932 1.00 154.15 182 GLY A C 1
ATOM 1263 O O . GLY A 1 206 ? -39.893 16.392 -53.198 1.00 97.85 182 GLY A O 1
ATOM 1264 N N . TYR A 1 207 ? -38.887 15.294 -54.882 1.00 172.56 183 TYR A N 1
ATOM 1265 C CA . TYR A 1 207 ? -37.873 16.300 -55.025 1.00 162.30 183 TYR A CA 1
ATOM 1266 C C . TYR A 1 207 ? -38.502 17.614 -55.585 1.00 131.43 183 TYR A C 1
ATOM 1267 O O . TYR A 1 207 ? -37.855 18.642 -55.617 1.00 104.54 183 TYR A O 1
ATOM 1276 N N . GLY A 1 208 ? -39.759 17.543 -56.037 1.00 143.87 184 GLY A N 1
ATOM 1277 C CA . GLY A 1 208 ? -40.517 18.662 -56.600 1.00 97.47 184 GLY A CA 1
ATOM 1278 C C . GLY A 1 208 ? -41.561 19.369 -55.716 1.00 119.12 184 GLY A C 1
ATOM 1279 O O . GLY A 1 208 ? -42.153 20.342 -56.159 1.00 156.22 184 GLY A O 1
ATOM 1280 N N . SER A 1 209 ? -41.778 18.907 -54.480 1.00 129.72 185 SER A N 1
ATOM 1281 C CA . SER A 1 209 ? -42.718 19.515 -53.490 1.00 130.33 185 SER A CA 1
ATOM 1282 C C . SER A 1 209 ? -42.226 20.881 -52.920 1.00 125.47 185 SER A C 1
ATOM 1283 O O . SER A 1 209 ? -41.122 21.299 -53.252 1.00 146.54 185 SER A O 1
ATOM 1286 N N . ASP A 1 210 ? -43.057 21.661 -52.213 1.00 115.21 186 ASP A N 1
ATOM 1287 C CA . ASP A 1 210 ? -42.621 23.026 -51.833 1.00 149.20 186 ASP A CA 1
ATOM 1288 C C . ASP A 1 210 ? -41.861 23.155 -50.465 1.00 160.74 186 ASP A C 1
ATOM 1289 O O . ASP A 1 210 ? -42.205 22.517 -49.450 1.00 135.13 186 ASP A O 1
ATOM 1294 N N . ILE A 1 211 ? -40.901 24.088 -50.445 1.00 155.34 187 ILE A N 1
ATOM 1295 C CA . ILE A 1 211 ? -40.021 24.382 -49.302 1.00 152.65 187 ILE A CA 1
ATOM 1296 C C . ILE A 1 211 ? -40.777 24.548 -47.978 1.00 160.20 187 ILE A C 1
ATOM 1297 O O . ILE A 1 211 ? -40.236 24.297 -46.888 1.00 143.53 187 ILE A O 1
ATOM 1302 N N . GLU A 1 212 ? -42.053 24.895 -48.094 1.00 165.62 188 GLU A N 1
ATOM 1303 C CA . GLU A 1 212 ? -42.880 25.212 -46.942 1.00 171.78 188 GLU A CA 1
ATOM 1304 C C . GLU A 1 212 ? -44.068 24.264 -46.757 1.00 153.27 188 GLU A C 1
ATOM 1305 O O . GLU A 1 212 ? -44.574 24.118 -45.624 1.00 134.41 188 GLU A O 1
ATOM 1311 N N . LEU A 1 213 ? -44.468 23.592 -47.845 1.00 142.46 189 LEU A N 1
ATOM 1312 C CA . LEU A 1 213 ? -45.586 22.639 -47.818 1.00 137.15 189 LEU A CA 1
ATOM 1313 C C . LEU A 1 213 ? -45.256 21.599 -46.786 1.00 130.83 189 LEU A C 1
ATOM 1314 O O . LEU A 1 213 ? -45.964 21.411 -45.787 1.00 97.62 189 LEU A O 1
ATOM 1319 N N . VAL A 1 214 ? -44.177 20.894 -47.087 1.00 154.48 190 VAL A N 1
ATOM 1320 C CA . VAL A 1 214 ? -43.635 19.895 -46.200 1.00 160.35 190 VAL A CA 1
ATOM 1321 C C . VAL A 1 214 ? -43.182 20.535 -44.881 1.00 159.08 190 VAL A C 1
ATOM 1322 O O . VAL A 1 214 ? -43.340 19.917 -43.810 1.00 151.69 190 VAL A O 1
ATOM 1326 N N . HIS A 1 215 ? -42.675 21.782 -44.957 1.00 156.17 191 HIS A N 1
ATOM 1327 C CA . HIS A 1 215 ? -42.194 22.537 -43.777 1.00 162.20 191 HIS A CA 1
ATOM 1328 C C . HIS A 1 215 ? -43.316 22.764 -42.768 1.00 154.60 191 HIS A C 1
ATOM 1329 O O . HIS A 1 215 ? -43.075 23.043 -41.573 1.00 123.29 191 HIS A O 1
ATOM 1336 N N . LYS A 1 216 ? -44.544 22.623 -43.260 1.00 142.50 192 LYS A N 1
ATOM 1337 C CA . LYS A 1 216 ? -45.697 22.733 -42.403 1.00 132.14 192 LYS A CA 1
ATOM 1338 C C . LYS A 1 216 ? -46.321 21.336 -42.135 1.00 110.61 192 LYS A C 1
ATOM 1339 O O . LYS A 1 216 ? -46.807 21.113 -41.032 1.00 112.49 192 LYS A O 1
ATOM 1345 N N . THR A 1 217 ? -46.343 20.408 -43.096 1.00 70.60 193 THR A N 1
ATOM 1346 C CA . THR A 1 217 ? -46.916 19.090 -42.779 1.00 106.98 193 THR A CA 1
ATOM 1347 C C . THR A 1 217 ? -46.149 18.444 -41.613 1.00 126.86 193 THR A C 1
ATOM 1348 O O . THR A 1 217 ? -46.739 17.813 -40.723 1.00 111.65 193 THR A O 1
ATOM 1352 N N . ILE A 1 218 ? -44.824 18.562 -41.641 1.00 142.20 194 ILE A N 1
ATOM 1353 C CA . ILE A 1 218 ? -44.027 18.125 -40.503 1.00 125.51 194 ILE A CA 1
ATOM 1354 C C . ILE A 1 218 ? -44.269 18.985 -39.258 1.00 132.89 194 ILE A C 1
ATOM 1355 O O . ILE A 1 218 ? -44.500 18.433 -38.204 1.00 131.83 194 ILE A O 1
ATOM 1360 N N . LYS A 1 219 ? -44.237 20.319 -39.361 1.00 132.90 195 LYS A N 1
ATOM 1361 C CA . LYS A 1 219 ? -44.490 21.176 -38.188 1.00 137.52 195 LYS A CA 1
ATOM 1362 C C . LYS A 1 219 ? -45.851 20.840 -37.570 1.00 135.95 195 LYS A C 1
ATOM 1363 O O . LYS A 1 219 ? -46.083 21.089 -36.391 1.00 117.92 195 LYS A O 1
ATOM 1369 N N . ASP A 1 220 ? -46.711 20.200 -38.361 1.00 130.56 196 ASP A N 1
ATOM 1370 C CA . ASP A 1 220 ? -48.028 19.778 -37.917 1.00 123.05 196 ASP A CA 1
ATOM 1371 C C . ASP A 1 220 ? -47.989 18.439 -37.265 1.00 112.83 196 ASP A C 1
ATOM 1372 O O . ASP A 1 220 ? -48.590 18.272 -36.216 1.00 118.14 196 ASP A O 1
ATOM 1377 N N . VAL A 1 221 ? -47.296 17.489 -37.885 1.00 116.12 197 VAL A N 1
ATOM 1378 C CA . VAL A 1 221 ? -47.150 16.144 -37.318 1.00 127.21 197 VAL A CA 1
ATOM 1379 C C . VAL A 1 221 ? -46.333 16.176 -36.001 1.00 132.44 197 VAL A C 1
ATOM 1380 O O . VAL A 1 221 ? -46.501 15.299 -35.139 1.00 106.66 197 VAL A O 1
ATOM 1384 N N . ILE A 1 222 ? -45.376 17.112 -35.919 1.00 137.38 198 ILE A N 1
ATOM 1385 C CA . ILE A 1 222 ? -44.606 17.420 -34.697 1.00 146.13 198 ILE A CA 1
ATOM 1386 C C . ILE A 1 222 ? -45.527 17.684 -33.512 1.00 158.42 198 ILE A C 1
ATOM 1387 O O . ILE A 1 222 ? -45.399 17.089 -32.440 1.00 160.62 198 ILE A O 1
ATOM 1392 N N . ASP A 1 223 ? -46.442 18.621 -33.713 1.00 146.16 199 ASP A N 1
ATOM 1393 C CA . ASP A 1 223 ? -47.348 19.014 -32.663 1.00 128.81 199 ASP A CA 1
ATOM 1394 C C . ASP A 1 223 ? -48.317 17.893 -32.283 1.00 139.58 199 ASP A C 1
ATOM 1395 O O . ASP A 1 223 ? -48.534 17.625 -31.097 1.00 139.95 199 ASP A O 1
ATOM 1400 N N . THR A 1 224 ? -48.835 17.186 -33.295 1.00 148.83 200 THR A N 1
ATOM 1401 C CA . THR A 1 224 ? -49.836 16.134 -33.070 1.00 128.25 200 THR A CA 1
ATOM 1402 C C . THR A 1 224 ? -49.242 15.032 -32.228 1.00 154.07 200 THR A C 1
ATOM 1403 O O . THR A 1 224 ? -49.982 14.189 -31.713 1.00 166.89 200 THR A O 1
ATOM 1407 N N . MET A 1 225 ? -47.924 15.093 -32.002 1.00 174.98 201 MET A N 1
ATOM 1408 C CA . MET A 1 225 ? -47.265 14.036 -31.248 1.00 197.29 201 MET A CA 1
ATOM 1409 C C . MET A 1 225 ? -47.350 14.342 -29.774 1.00 153.81 201 MET A C 1
ATOM 1410 O O . MET A 1 225 ? -47.070 15.459 -29.247 1.00 66.41 201 MET A O 1
ATOM 1415 N N . GLU A 1 226 ? -47.716 13.234 -29.150 1.00 152.84 202 GLU A N 1
ATOM 1416 C CA . GLU A 1 226 ? -47.932 13.101 -27.756 1.00 164.23 202 GLU A CA 1
ATOM 1417 C C . GLU A 1 226 ? -46.660 13.079 -26.968 1.00 170.39 202 GLU A C 1
ATOM 1418 O O . GLU A 1 226 ? -46.452 13.842 -26.012 1.00 143.31 202 GLU A O 1
ATOM 1424 N N . LYS A 1 227 ? -45.732 12.358 -27.565 1.00 167.65 203 LYS A N 1
ATOM 1425 C CA . LYS A 1 227 ? -44.435 12.109 -27.000 1.00 156.40 203 LYS A CA 1
ATOM 1426 C C . LYS A 1 227 ? -43.443 13.137 -27.565 1.00 121.73 203 LYS A C 1
ATOM 1427 O O . LYS A 1 227 ? -42.508 12.740 -28.243 1.00 137.25 203 LYS A O 1
ATOM 1433 N N . ILE A 1 228 ? -43.569 14.417 -27.256 1.00 95.32 204 ILE A N 1
ATOM 1434 C CA . ILE A 1 228 ? -42.642 15.399 -27.827 1.00 120.42 204 ILE A CA 1
ATOM 1435 C C . ILE A 1 228 ? -42.487 16.647 -26.987 1.00 149.45 204 ILE A C 1
ATOM 1436 O O . ILE A 1 228 ? -43.448 17.062 -26.343 1.00 176.66 204 ILE A O 1
ATOM 1441 N N . ASP A 1 229 ? -41.305 17.261 -26.993 1.00 138.09 205 ASP A N 1
ATOM 1442 C CA . ASP A 1 229 ? -41.123 18.452 -26.195 1.00 130.14 205 ASP A CA 1
ATOM 1443 C C . ASP A 1 229 ? -41.165 19.698 -27.064 1.00 157.59 205 ASP A C 1
ATOM 1444 O O . ASP A 1 229 ? -40.652 19.730 -28.188 1.00 170.66 205 ASP A O 1
ATOM 1449 N N . LYS A 1 230 ? -41.838 20.708 -26.526 1.00 158.45 206 LYS A N 1
ATOM 1450 C CA . LYS A 1 230 ? -41.978 21.998 -27.169 1.00 182.10 206 LYS A CA 1
ATOM 1451 C C . LYS A 1 230 ? -40.948 23.011 -26.638 1.00 199.20 206 LYS A C 1
ATOM 1452 O O . LYS A 1 230 ? -40.564 23.934 -27.360 1.00 200.81 206 LYS A O 1
ATOM 1458 N N . ASN A 1 231 ? -40.506 22.823 -25.385 1.00 179.53 207 ASN A N 1
ATOM 1459 C CA . ASN A 1 231 ? -39.432 23.630 -24.774 1.00 187.63 207 ASN A CA 1
ATOM 1460 C C . ASN A 1 231 ? -38.076 23.310 -25.397 1.00 190.91 207 ASN A C 1
ATOM 1461 O O . ASN A 1 231 ? -37.171 24.139 -25.387 1.00 231.85 207 ASN A O 1
ATOM 1466 N N . MET A 1 232 ? -37.935 22.128 -25.967 1.00 155.40 208 MET A N 1
ATOM 1467 C CA . MET A 1 232 ? -36.753 21.815 -26.755 1.00 130.50 208 MET A CA 1
ATOM 1468 C C . MET A 1 232 ? -37.048 22.108 -28.232 1.00 139.72 208 MET A C 1
ATOM 1469 O O . MET A 1 232 ? -38.025 21.604 -28.785 1.00 163.95 208 MET A O 1
ATOM 1474 N N . PRO A 1 233 ? -36.182 22.878 -28.896 1.00 132.06 209 PRO A N 1
ATOM 1475 C CA . PRO A 1 233 ? -36.402 23.280 -30.299 1.00 138.98 209 PRO A CA 1
ATOM 1476 C C . PRO A 1 233 ? -36.488 22.131 -31.294 1.00 139.35 209 PRO A C 1
ATOM 1477 O O . PRO A 1 233 ? -36.104 21.002 -30.968 1.00 126.82 209 PRO A O 1
ATOM 1481 N N . THR A 1 234 ? -37.078 22.410 -32.458 1.00 145.15 210 THR A N 1
ATOM 1482 C CA . THR A 1 234 ? -37.020 21.531 -33.631 1.00 146.05 210 THR A CA 1
ATOM 1483 C C . THR A 1 234 ? -36.409 22.271 -34.841 1.00 126.69 210 THR A C 1
ATOM 1484 O O . THR A 1 234 ? -36.925 23.313 -35.240 1.00 137.56 210 THR A O 1
ATOM 1488 N N . PHE A 1 235 ? -35.332 21.735 -35.430 1.00 131.13 211 PHE A N 1
ATOM 1489 C CA . PHE A 1 235 ? -34.701 22.302 -36.661 1.00 150.93 211 PHE A CA 1
ATOM 1490 C C . PHE A 1 235 ? -35.005 21.504 -37.922 1.00 118.38 211 PHE A C 1
ATOM 1491 O O . PHE A 1 235 ? -34.170 20.720 -38.398 1.00 101.30 211 PHE A O 1
ATOM 1499 N N . ILE A 1 236 ? -36.143 21.806 -38.524 1.00 134.81 212 ILE A N 1
ATOM 1500 C CA . ILE A 1 236 ? -36.601 21.103 -39.706 1.00 117.55 212 ILE A CA 1
ATOM 1501 C C . ILE A 1 236 ? -36.523 21.942 -40.970 1.00 118.58 212 ILE A C 1
ATOM 1502 O O . ILE A 1 236 ? -37.488 22.599 -41.355 1.00 112.79 212 ILE A O 1
ATOM 1507 N N . GLY A 1 237 ? -35.514 21.656 -41.776 1.00 104.26 213 GLY A N 1
ATOM 1508 C CA . GLY A 1 237 ? -35.330 22.403 -42.992 1.00 95.69 213 GLY A CA 1
ATOM 1509 C C . GLY A 1 237 ? -34.613 21.507 -43.959 1.00 100.14 213 GLY A C 1
ATOM 1510 O O . GLY A 1 237 ? -34.243 20.375 -43.641 1.00 78.93 213 GLY A O 1
ATOM 1511 N N . ILE A 1 238 ? -34.536 21.985 -45.190 1.00 119.30 214 ILE A N 1
ATOM 1512 C CA . ILE A 1 238 ? -33.932 21.231 -46.270 1.00 106.55 214 ILE A CA 1
ATOM 1513 C C . ILE A 1 238 ? -32.451 21.050 -46.031 1.00 104.02 214 ILE A C 1
ATOM 1514 O O . ILE A 1 238 ? -31.688 22.003 -46.140 1.00 99.06 214 ILE A O 1
ATOM 1519 N N . THR A 1 239 ? -32.028 19.848 -45.715 1.00 101.62 215 THR A N 1
ATOM 1520 C CA . THR A 1 239 ? -30.631 19.653 -45.445 1.00 104.83 215 THR A CA 1
ATOM 1521 C C . THR A 1 239 ? -29.792 19.568 -46.667 1.00 117.17 215 THR A C 1
ATOM 1522 O O . THR A 1 239 ? -28.876 20.388 -46.826 1.00 114.51 215 THR A O 1
ATOM 1526 N N . ASP A 1 240 ? -30.200 18.698 -47.603 1.00 125.31 216 ASP A N 1
ATOM 1527 C CA . ASP A 1 240 ? -29.413 18.593 -48.859 1.00 144.19 216 ASP A CA 1
ATOM 1528 C C . ASP A 1 240 ? -30.119 18.080 -50.129 1.00 123.60 216 ASP A C 1
ATOM 1529 O O . ASP A 1 240 ? -31.125 17.333 -50.079 1.00 82.58 216 ASP A O 1
ATOM 1534 N N . PHE A 1 241 ? -29.566 18.566 -51.252 1.00 120.34 217 PHE A N 1
ATOM 1535 C CA . PHE A 1 241 ? -29.938 18.188 -52.591 1.00 109.01 217 PHE A CA 1
ATOM 1536 C C . PHE A 1 241 ? -29.648 16.757 -52.555 1.00 120.45 217 PHE A C 1
ATOM 1537 O O . PHE A 1 241 ? -28.540 16.397 -52.173 1.00 128.42 217 PHE A O 1
ATOM 1545 N N . GLY A 1 242 ? -30.599 15.942 -52.978 1.00 120.79 218 GLY A N 1
ATOM 1546 C CA . GLY A 1 242 ? -30.374 14.511 -53.059 1.00 128.15 218 GLY A CA 1
ATOM 1547 C C . GLY A 1 242 ? -30.126 14.071 -54.480 1.00 135.10 218 GLY A C 1
ATOM 1548 O O . GLY A 1 242 ? -30.335 14.858 -55.413 1.00 136.15 218 GLY A O 1
ATOM 1549 N N . SER A 1 243 ? -29.657 12.833 -54.637 1.00 116.43 219 SER A N 1
ATOM 1550 C CA . SER A 1 243 ? -29.521 12.220 -55.957 1.00 140.85 219 SER A CA 1
ATOM 1551 C C . SER A 1 243 ? -30.859 11.915 -56.677 1.00 116.38 219 SER A C 1
ATOM 1552 O O . SER A 1 243 ? -31.007 12.142 -57.888 1.00 115.42 219 SER A O 1
ATOM 1555 N N . SER A 1 244 ? -31.811 11.337 -55.971 1.00 99.48 220 SER A N 1
ATOM 1556 C CA . SER A 1 244 ? -33.065 11.038 -56.617 1.00 112.43 220 SER A CA 1
ATOM 1557 C C . SER A 1 244 ? -34.246 11.631 -55.834 1.00 118.94 220 SER A C 1
ATOM 1558 O O . SER A 1 244 ? -35.373 11.710 -56.322 1.00 113.65 220 SER A O 1
ATOM 1561 N N . SER A 1 245 ? -33.948 12.126 -54.639 1.00 105.55 221 SER A N 1
ATOM 1562 C CA . SER A 1 245 ? -34.959 12.653 -53.719 1.00 99.78 221 SER A CA 1
ATOM 1563 C C . SER A 1 245 ? -34.369 13.849 -53.061 1.00 117.19 221 SER A C 1
ATOM 1564 O O . SER A 1 245 ? -33.167 13.922 -52.911 1.00 123.06 221 SER A O 1
ATOM 1567 N N . LEU A 1 246 ? -35.208 14.794 -52.665 1.00 139.36 222 LEU A N 1
ATOM 1568 C CA . LEU A 1 246 ? -34.772 15.894 -51.805 1.00 131.27 222 LEU A CA 1
ATOM 1569 C C . LEU A 1 246 ? -34.755 15.482 -50.319 1.00 110.01 222 LEU A C 1
ATOM 1570 O O . LEU A 1 246 ? -35.634 14.758 -49.837 1.00 97.72 222 LEU A O 1
ATOM 1575 N N . ASN A 1 247 ? -33.771 15.982 -49.588 1.00 78.84 223 ASN A N 1
ATOM 1576 C CA . ASN A 1 247 ? -33.602 15.505 -48.261 1.00 73.61 223 ASN A CA 1
ATOM 1577 C C . ASN A 1 247 ? -33.853 16.486 -47.165 1.00 72.24 223 ASN A C 1
ATOM 1578 O O . ASN A 1 247 ? -33.092 17.467 -47.092 1.00 54.01 223 ASN A O 1
ATOM 1583 N N . PHE A 1 248 ? -34.865 16.201 -46.317 1.00 91.90 224 PHE A N 1
ATOM 1584 C CA . PHE A 1 248 ? -35.165 17.029 -45.125 1.00 109.45 224 PHE A CA 1
ATOM 1585 C C . PHE A 1 248 ? -34.635 16.478 -43.806 1.00 109.01 224 PHE A C 1
ATOM 1586 O O . PHE A 1 248 ? -35.078 15.418 -43.390 1.00 95.13 224 PHE A O 1
ATOM 1594 N N . THR A 1 249 ? -33.802 17.234 -43.085 1.00 103.25 225 THR A N 1
ATOM 1595 C CA . THR A 1 249 ? -33.488 16.858 -41.697 1.00 99.24 225 THR A CA 1
ATOM 1596 C C . THR A 1 249 ? -34.616 17.207 -40.747 1.00 103.71 225 THR A C 1
ATOM 1597 O O . THR A 1 249 ? -35.273 18.236 -40.882 1.00 103.84 225 THR A O 1
ATOM 1601 N N . ILE A 1 250 ? -34.834 16.303 -39.797 1.00 102.29 226 ILE A N 1
ATOM 1602 C CA . ILE A 1 250 ? -35.707 16.554 -38.667 1.00 90.02 226 ILE A CA 1
ATOM 1603 C C . ILE A 1 250 ? -34.874 16.385 -37.419 1.00 104.30 226 ILE A C 1
ATOM 1604 O O . ILE A 1 250 ? -34.458 15.260 -37.126 1.00 101.86 226 ILE A O 1
ATOM 1609 N N . ARG A 1 251 ? -34.609 17.494 -36.712 1.00 103.10 227 ARG A N 1
ATOM 1610 C CA . ARG A 1 251 ? -33.938 17.451 -35.404 1.00 110.68 227 ARG A CA 1
ATOM 1611 C C . ARG A 1 251 ? -35.102 17.660 -34.421 1.00 98.20 227 ARG A C 1
ATOM 1612 O O . ARG A 1 251 ? -35.793 18.665 -34.542 1.00 84.95 227 ARG A O 1
ATOM 1620 N N . VAL A 1 252 ? -35.384 16.701 -33.526 1.00 99.61 228 VAL A N 1
ATOM 1621 C CA . VAL A 1 252 ? -36.456 16.887 -32.512 1.00 102.15 228 VAL A CA 1
ATOM 1622 C C . VAL A 1 252 ? -35.996 16.380 -31.168 1.00 118.65 228 VAL A C 1
ATOM 1623 O O . VAL A 1 252 ? -35.204 15.446 -31.138 1.00 125.37 228 VAL A O 1
ATOM 1627 N N . TRP A 1 253 ? -36.525 16.908 -30.057 1.00 106.21 229 TRP A N 1
ATOM 1628 C CA . TRP A 1 253 ? -36.174 16.299 -28.764 1.00 115.08 229 TRP A CA 1
ATOM 1629 C C . TRP A 1 253 ? -37.239 15.466 -28.084 1.00 108.29 229 TRP A C 1
ATOM 1630 O O . TRP A 1 253 ? -38.423 15.646 -28.365 1.00 125.18 229 TRP A O 1
ATOM 1641 N N . ALA A 1 254 ? -36.798 14.555 -27.196 1.00 108.59 230 ALA A N 1
ATOM 1642 C CA . ALA A 1 254 ? -37.743 13.710 -26.445 1.00 102.99 230 ALA A CA 1
ATOM 1643 C C . ALA A 1 254 ? -37.196 13.307 -25.053 1.00 123.84 230 ALA A C 1
ATOM 1644 O O . ALA A 1 254 ? -36.034 13.609 -24.724 1.00 124.28 230 ALA A O 1
ATOM 1646 N N . LYS A 1 255 ? -38.016 12.609 -24.257 1.00 98.47 231 LYS A N 1
ATOM 1647 C CA . LYS A 1 255 ? -37.607 12.213 -22.899 1.00 132.70 231 LYS A CA 1
ATOM 1648 C C . LYS A 1 255 ? -37.123 10.757 -22.805 1.00 137.92 231 LYS A C 1
ATOM 1649 O O . LYS A 1 255 ? -37.754 9.876 -23.383 1.00 112.58 231 LYS A O 1
ATOM 1655 N N . ILE A 1 256 ? -36.041 10.512 -22.048 1.00 138.12 232 ILE A N 1
ATOM 1656 C CA . ILE A 1 256 ? -35.468 9.162 -21.821 1.00 143.52 232 ILE A CA 1
ATOM 1657 C C . ILE A 1 256 ? -36.448 8.062 -21.379 1.00 159.02 232 ILE A C 1
ATOM 1658 O O . ILE A 1 256 ? -36.368 6.892 -21.794 1.00 131.00 232 ILE A O 1
ATOM 1663 N N . GLU A 1 257 ? -37.418 8.519 -20.599 1.00 177.18 233 GLU A N 1
ATOM 1664 C CA . GLU A 1 257 ? -38.504 7.770 -19.954 1.00 185.13 233 GLU A CA 1
ATOM 1665 C C . GLU A 1 257 ? -39.212 6.742 -20.840 1.00 190.91 233 GLU A C 1
ATOM 1666 O O . GLU A 1 257 ? -39.303 5.581 -20.468 1.00 214.05 233 GLU A O 1
ATOM 1672 N N . ASP A 1 258 ? -39.610 7.132 -22.049 1.00 164.94 234 ASP A N 1
ATOM 1673 C CA . ASP A 1 258 ? -40.374 6.233 -22.901 1.00 170.94 234 ASP A CA 1
ATOM 1674 C C . ASP A 1 258 ? -40.011 6.327 -24.355 1.00 160.64 234 ASP A C 1
ATOM 1675 O O . ASP A 1 258 ? -40.684 5.784 -25.212 1.00 176.70 234 ASP A O 1
ATOM 1680 N N . GLY A 1 259 ? -38.779 6.773 -24.558 1.00 185.07 235 GLY A N 1
ATOM 1681 C CA . GLY A 1 259 ? -38.125 7.013 -25.850 1.00 225.46 235 GLY A CA 1
ATOM 1682 C C . GLY A 1 259 ? -37.431 5.900 -26.624 1.00 181.59 235 GLY A C 1
ATOM 1683 O O . GLY A 1 259 ? -38.121 5.209 -27.360 1.00 156.32 235 GLY A O 1
ATOM 1684 N N . ILE A 1 260 ? -36.097 5.924 -26.753 1.00 128.77 236 ILE A N 1
ATOM 1685 C CA . ILE A 1 260 ? -35.420 4.840 -27.490 1.00 227.40 236 ILE A CA 1
ATOM 1686 C C . ILE A 1 260 ? -36.090 4.787 -28.836 1.00 222.11 236 ILE A C 1
ATOM 1687 O O . ILE A 1 260 ? -36.453 5.846 -29.432 1.00 92.10 236 ILE A O 1
ATOM 1692 N N . PHE A 1 261 ? -36.489 3.538 -29.104 1.00 233.82 237 PHE A N 1
ATOM 1693 C CA . PHE A 1 261 ? -37.183 3.057 -30.286 1.00 206.85 237 PHE A CA 1
ATOM 1694 C C . PHE A 1 261 ? -38.507 3.653 -30.578 1.00 202.35 237 PHE A C 1
ATOM 1695 O O . PHE A 1 261 ? -38.715 4.286 -31.654 1.00 161.14 237 PHE A O 1
ATOM 1703 N N . ASN A 1 262 ? -39.331 3.633 -29.532 1.00 179.79 238 ASN A N 1
ATOM 1704 C CA . ASN A 1 262 ? -40.695 4.034 -29.737 1.00 142.61 238 ASN A CA 1
ATOM 1705 C C . ASN A 1 262 ? -40.958 5.353 -30.402 1.00 118.54 238 ASN A C 1
ATOM 1706 O O . ASN A 1 262 ? -41.497 5.389 -31.508 1.00 75.28 238 ASN A O 1
ATOM 1711 N N . VAL A 1 263 ? -40.500 6.425 -29.790 1.00 114.03 239 VAL A N 1
ATOM 1712 C CA . VAL A 1 263 ? -40.639 7.729 -30.403 1.00 119.57 239 VAL A CA 1
ATOM 1713 C C . VAL A 1 263 ? -40.288 7.947 -31.863 1.00 136.50 239 VAL A C 1
ATOM 1714 O O . VAL A 1 263 ? -41.097 8.513 -32.607 1.00 124.88 239 VAL A O 1
ATOM 1718 N N . ARG A 1 264 ? -39.081 7.541 -32.263 1.00 126.95 240 ARG A N 1
ATOM 1719 C CA . ARG A 1 264 ? -38.668 7.831 -33.631 1.00 115.95 240 ARG A CA 1
ATOM 1720 C C . ARG A 1 264 ? -39.522 6.966 -34.581 1.00 123.55 240 ARG A C 1
ATOM 1721 O O . ARG A 1 264 ? -39.916 7.396 -35.692 1.00 99.83 240 ARG A O 1
ATOM 1729 N N . SER A 1 265 ? -39.749 5.711 -34.189 1.00 120.73 241 SER A N 1
ATOM 1730 C CA . SER A 1 265 ? -40.539 4.865 -35.087 1.00 120.67 241 SER A CA 1
ATOM 1731 C C . SER A 1 265 ? -41.978 5.416 -35.236 1.00 119.72 241 SER A C 1
ATOM 1732 O O . SER A 1 265 ? -42.495 5.483 -36.360 1.00 114.95 241 SER A O 1
ATOM 1735 N N . GLU A 1 266 ? -42.607 5.880 -34.144 1.00 113.94 242 GLU A N 1
ATOM 1736 C CA . GLU A 1 266 ? -43.958 6.419 -34.314 1.00 115.22 242 GLU A CA 1
ATOM 1737 C C . GLU A 1 266 ? -43.932 7.713 -35.072 1.00 104.10 242 GLU A C 1
ATOM 1738 O O . GLU A 1 266 ? -44.767 7.918 -35.955 1.00 108.92 242 GLU A O 1
ATOM 1744 N N . LEU A 1 267 ? -42.916 8.536 -34.809 1.00 116.87 243 LEU A N 1
ATOM 1745 C CA . LEU A 1 267 ? -42.785 9.823 -35.517 1.00 150.90 243 LEU A CA 1
ATOM 1746 C C . LEU A 1 267 ? -42.758 9.605 -37.029 1.00 129.93 243 LEU A C 1
ATOM 1747 O O . LEU A 1 267 ? -43.403 10.320 -37.825 1.00 104.55 243 LEU A O 1
ATOM 1752 N N . ILE A 1 268 ? -42.013 8.595 -37.433 1.00 116.31 244 ILE A N 1
ATOM 1753 C CA . ILE A 1 268 ? -42.047 8.310 -38.816 1.00 120.36 244 ILE A CA 1
ATOM 1754 C C . ILE A 1 268 ? -43.435 7.757 -39.201 1.00 126.20 244 ILE A C 1
ATOM 1755 O O . ILE A 1 268 ? -43.890 8.040 -40.312 1.00 103.92 244 ILE A O 1
ATOM 1760 N N . GLU A 1 269 ? -44.109 7.002 -38.312 1.00 107.51 245 GLU A N 1
ATOM 1761 C CA . GLU A 1 269 ? -45.406 6.387 -38.673 1.00 84.81 245 GLU A CA 1
ATOM 1762 C C . GLU A 1 269 ? -46.495 7.432 -38.942 1.00 115.23 245 GLU A C 1
ATOM 1763 O O . GLU A 1 269 ? -47.391 7.236 -39.791 1.00 123.47 245 GLU A O 1
ATOM 1769 N N . ARG A 1 270 ? -46.253 8.640 -38.443 1.00 130.61 246 ARG A N 1
ATOM 1770 C CA . ARG A 1 270 ? -47.214 9.731 -38.636 1.00 126.47 246 ARG A CA 1
ATOM 1771 C C . ARG A 1 270 ? -46.719 10.644 -39.739 1.00 89.77 246 ARG A C 1
ATOM 1772 O O . ARG A 1 270 ? -47.552 11.187 -40.441 1.00 70.94 246 ARG A O 1
ATOM 1780 N N . ILE A 1 271 ? -45.401 10.856 -39.866 1.00 86.90 247 ILE A N 1
ATOM 1781 C CA . ILE A 1 271 ? -44.845 11.595 -41.026 1.00 108.03 247 ILE A CA 1
ATOM 1782 C C . ILE A 1 271 ? -44.953 10.794 -42.374 1.00 104.97 247 ILE A C 1
ATOM 1783 O O . ILE A 1 271 ? -44.905 11.337 -43.498 1.00 90.65 247 ILE A O 1
ATOM 1788 N N . LYS A 1 272 ? -45.305 9.532 -42.262 1.00 100.79 248 LYS A N 1
ATOM 1789 C CA . LYS A 1 272 ? -45.758 8.822 -43.422 1.00 106.27 248 LYS A CA 1
ATOM 1790 C C . LYS A 1 272 ? -47.257 8.967 -43.533 1.00 128.90 248 LYS A C 1
ATOM 1791 O O . LYS A 1 272 ? -47.748 9.351 -44.589 1.00 117.70 248 LYS A O 1
ATOM 1797 N N . ASN A 1 273 ? -47.992 8.669 -42.460 1.00 128.83 249 ASN A N 1
ATOM 1798 C CA . ASN A 1 273 ? -49.448 8.826 -42.525 1.00 121.39 249 ASN A CA 1
ATOM 1799 C C . ASN A 1 273 ? -49.902 10.199 -43.098 1.00 123.54 249 ASN A C 1
ATOM 1800 O O . ASN A 1 273 ? -50.910 10.298 -43.821 1.00 99.84 249 ASN A O 1
ATOM 1805 N N . ALA A 1 274 ? -49.080 11.224 -42.854 1.00 122.64 250 ALA A N 1
ATOM 1806 C CA . ALA A 1 274 ? -49.317 12.589 -43.342 1.00 101.88 250 ALA A CA 1
ATOM 1807 C C . ALA A 1 274 ? -48.641 12.855 -44.673 1.00 104.21 250 ALA A C 1
ATOM 1808 O O . ALA A 1 274 ? -49.295 13.405 -45.540 1.00 119.63 250 ALA A O 1
ATOM 1810 N N . LEU A 1 275 ? -47.340 12.574 -44.837 1.00 112.95 251 LEU A N 1
ATOM 1811 C CA . LEU A 1 275 ? -46.749 12.818 -46.167 1.00 125.98 251 LEU A CA 1
ATOM 1812 C C . LEU A 1 275 ? -47.359 12.024 -47.317 1.00 145.28 251 LEU A C 1
ATOM 1813 O O . LEU A 1 275 ? -47.454 12.521 -48.464 1.00 116.83 251 LEU A O 1
ATOM 1818 N N . ASP A 1 276 ? -47.767 10.796 -47.003 1.00 154.44 252 ASP A N 1
ATOM 1819 C CA . ASP A 1 276 ? -48.465 9.953 -47.963 1.00 166.87 252 ASP A CA 1
ATOM 1820 C C . ASP A 1 276 ? -49.812 10.612 -48.286 1.00 163.18 252 ASP A C 1
ATOM 1821 O O . ASP A 1 276 ? -50.287 10.574 -49.439 1.00 136.30 252 ASP A O 1
ATOM 1826 N N . ALA A 1 277 ? -50.378 11.262 -47.261 1.00 154.81 253 ALA A N 1
ATOM 1827 C CA . ALA A 1 277 ? -51.711 11.859 -47.316 1.00 129.19 253 ALA A CA 1
ATOM 1828 C C . ALA A 1 277 ? -51.770 13.204 -48.085 1.00 122.15 253 ALA A C 1
ATOM 1829 O O . ALA A 1 277 ? -52.836 13.545 -48.588 1.00 155.54 253 ALA A O 1
ATOM 1831 N N . ASN A 1 278 ? -50.668 13.958 -48.187 1.00 103.37 254 ASN A N 1
ATOM 1832 C CA . ASN A 1 278 ? -50.752 15.279 -48.800 1.00 94.43 254 ASN A CA 1
ATOM 1833 C C . ASN A 1 278 ? -50.394 15.341 -50.277 1.00 144.20 254 ASN A C 1
ATOM 1834 O O . ASN A 1 278 ? -50.009 16.402 -50.776 1.00 153.82 254 ASN A O 1
ATOM 1839 N N . HIS A 1 279 ? -50.510 14.211 -50.974 1.00 159.08 255 HIS A N 1
ATOM 1840 C CA . HIS A 1 279 ? -50.206 14.125 -52.413 1.00 171.39 255 HIS A CA 1
ATOM 1841 C C . HIS A 1 279 ? -48.779 14.669 -52.653 1.00 176.26 255 HIS A C 1
ATOM 1842 O O . HIS A 1 279 ? -48.495 15.273 -53.703 1.00 129.13 255 HIS A O 1
ATOM 1849 N N . ILE A 1 280 ? -47.946 14.495 -51.606 1.00 188.31 256 ILE A N 1
ATOM 1850 C CA . ILE A 1 280 ? -46.496 14.773 -51.541 1.00 149.71 256 ILE A CA 1
ATOM 1851 C C . ILE A 1 280 ? -45.774 13.458 -51.791 1.00 133.17 256 ILE A C 1
ATOM 1852 O O . ILE A 1 280 ? -45.897 12.540 -50.991 1.00 99.81 256 ILE A O 1
ATOM 1857 N N . GLU A 1 281 ? -44.941 13.397 -52.825 1.00 141.93 257 GLU A N 1
ATOM 1858 C CA . GLU A 1 281 ? -44.287 12.137 -53.198 1.00 154.32 257 GLU A CA 1
ATOM 1859 C C . GLU A 1 281 ? -43.033 11.777 -52.446 1.00 139.39 257 GLU A C 1
ATOM 1860 O O . GLU A 1 281 ? -42.254 12.646 -52.130 1.00 147.08 257 GLU A O 1
ATOM 1866 N N . ILE A 1 282 ? -42.913 10.520 -52.013 1.00 138.03 258 ILE A N 1
ATOM 1867 C CA . ILE A 1 282 ? -41.582 10.026 -51.668 1.00 130.64 258 ILE A CA 1
ATOM 1868 C C . ILE A 1 282 ? -40.994 9.188 -52.797 1.00 144.93 258 ILE A C 1
ATOM 1869 O O . ILE A 1 282 ? -41.516 8.106 -53.102 1.00 136.58 258 ILE A O 1
ATOM 1874 N N . PRO A 1 283 ? -39.861 9.633 -53.363 1.00 150.08 259 PRO A N 1
ATOM 1875 C CA . PRO A 1 283 ? -39.538 9.019 -54.646 1.00 147.74 259 PRO A CA 1
ATOM 1876 C C . PRO A 1 283 ? -38.684 7.773 -54.506 1.00 113.70 259 PRO A C 1
ATOM 1877 O O . PRO A 1 283 ? -37.862 7.677 -53.594 1.00 111.27 259 PRO A O 1
ATOM 1881 N N . PHE A 1 284 ? -38.954 6.809 -55.376 1.00 111.27 260 PHE A N 1
ATOM 1882 C CA . PHE A 1 284 ? -38.041 5.731 -55.684 1.00 116.36 260 PHE A CA 1
ATOM 1883 C C . PHE A 1 284 ? -36.996 6.388 -56.535 1.00 113.34 260 PHE A C 1
ATOM 1884 O O . PHE A 1 284 ? -37.236 7.424 -57.152 1.00 106.74 260 PHE A O 1
ATOM 1892 N N . ASN A 1 285 ? -35.815 5.814 -56.528 1.00 101.55 261 ASN A N 1
ATOM 1893 C CA . ASN A 1 285 ? -34.706 6.426 -57.208 1.00 115.65 261 ASN A CA 1
ATOM 1894 C C . ASN A 1 285 ? -34.999 6.838 -58.649 1.00 121.51 261 ASN A C 1
ATOM 1895 O O . ASN A 1 285 ? -35.373 6.034 -59.501 1.00 107.84 261 ASN A O 1
ATOM 1900 N N . LYS A 1 286 ? -34.877 8.124 -58.904 1.00 115.21 262 LYS A N 1
ATOM 1901 C CA . LYS A 1 286 ? -35.174 8.625 -60.210 1.00 96.07 262 LYS A CA 1
ATOM 1902 C C . LYS A 1 286 ? -33.921 8.644 -61.074 1.00 94.17 262 LYS A C 1
ATOM 1903 O O . LYS A 1 286 ? -32.793 8.898 -60.617 1.00 88.93 262 LYS A O 1
ATOM 1909 N N . LEU A 1 287 ? -34.161 8.387 -62.343 1.00 76.33 263 LEU A N 1
ATOM 1910 C CA . LEU A 1 287 ? -33.123 8.214 -63.326 1.00 79.55 263 LEU A CA 1
ATOM 1911 C C . LEU A 1 287 ? -33.545 8.792 -64.674 1.00 94.82 263 LEU A C 1
ATOM 1912 O O . LEU A 1 287 ? -34.651 8.527 -65.156 1.00 98.78 263 LEU A O 1
ATOM 1917 N N . ASP A 1 288 ? -32.675 9.609 -65.262 1.00 94.17 264 ASP A N 1
ATOM 1918 C CA . ASP A 1 288 ? -33.006 10.326 -66.495 1.00 110.59 264 ASP A CA 1
ATOM 1919 C C . ASP A 1 288 ? -32.326 9.670 -67.689 1.00 89.62 264 ASP A C 1
ATOM 1920 O O . ASP A 1 288 ? -31.207 10.018 -68.048 1.00 82.88 264 ASP A O 1
ATOM 1925 N N . ILE A 1 289 ? -33.036 8.755 -68.333 1.00 82.16 265 ILE A N 1
ATOM 1926 C CA . ILE A 1 289 ? -32.464 8.009 -69.427 1.00 86.31 265 ILE A CA 1
ATOM 1927 C C . ILE A 1 289 ? -32.453 8.797 -70.708 1.00 108.40 265 ILE A C 1
ATOM 1928 O O . ILE A 1 289 ? -33.482 9.293 -71.150 1.00 125.29 265 ILE A O 1
ATOM 1933 N N . ALA A 1 290 ? -31.294 8.886 -71.335 1.00 115.77 266 ALA A N 1
ATOM 1934 C CA . ALA A 1 290 ? -31.249 9.391 -72.696 1.00 120.02 266 ALA A CA 1
ATOM 1935 C C . ALA A 1 290 ? -30.939 8.212 -73.595 1.00 122.78 266 ALA A C 1
ATOM 1936 O O . ALA A 1 290 ? -30.184 7.333 -73.170 1.00 130.53 266 ALA A O 1
ATOM 1938 N N . ILE A 1 291 ? -31.512 8.159 -74.807 1.00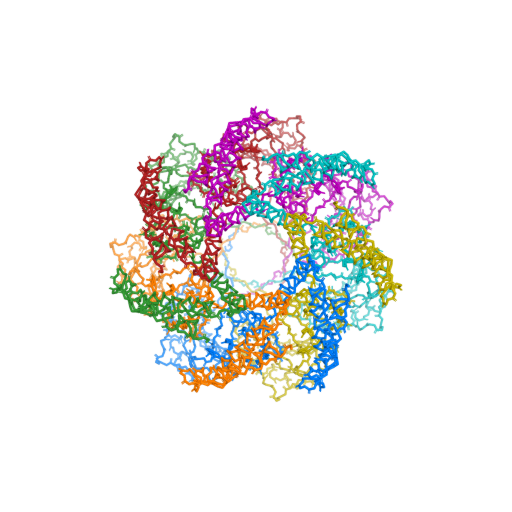 117.37 267 ILE A N 1
ATOM 1939 C CA . ILE A 1 291 ? -31.311 6.986 -75.691 1.00 126.37 267 ILE A CA 1
ATOM 1940 C C . ILE A 1 291 ? -30.749 7.398 -77.059 1.00 127.12 267 ILE A C 1
ATOM 1941 O O . ILE A 1 291 ? -31.157 8.385 -77.651 1.00 161.50 267 ILE A O 1
ATOM 1946 N N . LYS A 1 292 ? -29.822 6.589 -77.551 1.00 136.33 268 LYS A N 1
ATOM 1947 C CA . LYS A 1 292 ? -29.140 6.757 -78.835 1.00 166.25 268 LYS A CA 1
ATOM 1948 C C . LYS A 1 292 ? -28.589 5.406 -79.294 1.00 195.33 268 LYS A C 1
ATOM 1949 O O . LYS A 1 292 ? -28.101 4.635 -78.472 1.00 207.93 268 LYS A O 1
ATOM 1955 N N . ASN A 1 293 ? -28.705 5.074 -80.571 1.00 218.26 269 ASN A N 1
ATOM 1956 C CA . ASN A 1 293 ? -28.243 3.758 -81.031 1.00 233.87 269 ASN A CA 1
ATOM 1957 C C . ASN A 1 293 ? -26.859 3.828 -81.698 1.00 236.40 269 ASN A C 1
ATOM 1958 O O . ASN A 1 293 ? -26.373 4.914 -82.022 1.00 217.30 269 ASN A O 1
ATOM 1963 N N . GLN A 1 294 ? -26.222 2.663 -81.857 1.00 232.70 270 GLN A N 1
ATOM 1964 C CA . GLN A 1 294 ? -24.891 2.559 -82.466 1.00 221.62 270 GLN A CA 1
ATOM 1965 C C . GLN A 1 294 ? -24.657 1.271 -83.253 1.00 193.23 270 GLN A C 1
ATOM 1966 O O . GLN A 1 294 ? -23.641 1.137 -83.938 1.00 161.54 270 GLN A O 1
ATOM 1972 N N . PHE B 1 42 ? 25.035 -10.413 25.639 1.00 64.42 18 PHE B N 1
ATOM 1973 C CA . PHE B 1 42 ? 24.541 -10.281 24.233 1.00 187.29 18 PHE B CA 1
ATOM 1974 C C . PHE B 1 42 ? 23.332 -9.342 23.976 1.00 171.09 18 PHE B C 1
ATOM 1975 O O . PHE B 1 42 ? 23.094 -8.809 22.875 1.00 86.07 18 PHE B O 1
ATOM 1983 N N . GLY B 1 43 ? 22.668 -9.047 25.070 1.00 193.78 19 GLY B N 1
ATOM 1984 C CA . GLY B 1 43 ? 21.391 -8.365 25.141 1.00 172.72 19 GLY B CA 1
ATOM 1985 C C . GLY B 1 43 ? 20.819 -7.168 24.409 1.00 140.21 19 GLY B C 1
ATOM 1986 O O . GLY B 1 43 ? 19.714 -7.262 23.838 1.00 140.27 19 GLY B O 1
ATOM 1987 N N . ILE B 1 44 ? 21.518 -6.033 24.487 1.00 122.62 20 ILE B N 1
ATOM 1988 C CA . ILE B 1 44 ? 21.012 -4.750 23.951 1.00 159.15 20 ILE B CA 1
ATOM 1989 C C . ILE B 1 44 ? 20.443 -4.737 22.524 1.00 189.38 20 ILE B C 1
ATOM 1990 O O . ILE B 1 44 ? 19.429 -4.106 22.301 1.00 171.48 20 ILE B O 1
ATOM 1995 N N . ILE B 1 45 ? 21.126 -5.310 21.548 1.00 193.84 21 ILE B N 1
ATOM 1996 C CA . ILE B 1 45 ? 20.603 -5.374 20.187 1.00 145.68 21 ILE B CA 1
ATOM 1997 C C . ILE B 1 45 ? 19.189 -5.967 20.216 1.00 161.23 21 ILE B C 1
ATOM 1998 O O . ILE B 1 45 ? 18.212 -5.352 19.784 1.00 133.46 21 ILE B O 1
ATOM 2003 N N . LEU B 1 46 ? 19.156 -7.168 20.821 1.00 179.72 22 LEU B N 1
ATOM 2004 C CA . LEU B 1 46 ? 18.041 -8.095 21.006 1.00 154.09 22 LEU B CA 1
ATOM 2005 C C . LEU B 1 46 ? 16.832 -7.380 21.633 1.00 148.18 22 LEU B C 1
ATOM 2006 O O . LEU B 1 46 ? 15.662 -7.741 21.391 1.00 92.32 22 LEU B O 1
ATOM 2011 N N . ILE B 1 47 ? 17.138 -6.282 22.327 1.00 166.42 23 ILE B N 1
ATOM 2012 C CA . ILE B 1 47 ? 16.158 -5.501 23.095 1.00 144.94 23 ILE B CA 1
ATOM 2013 C C . ILE B 1 47 ? 15.806 -4.227 22.318 1.00 122.13 23 ILE B C 1
ATOM 2014 O O . ILE B 1 47 ? 14.637 -3.894 22.185 1.00 88.88 23 ILE B O 1
ATOM 2019 N N . LYS B 1 48 ? 16.847 -3.582 21.780 1.00 139.11 24 LYS B N 1
ATOM 2020 C CA . LYS B 1 48 ? 16.816 -2.382 20.951 1.00 131.71 24 LYS B CA 1
ATOM 2021 C C . LYS B 1 48 ? 15.885 -2.628 19.797 1.00 151.58 24 LYS B C 1
ATOM 2022 O O . LYS B 1 48 ? 15.288 -1.683 19.275 1.00 148.62 24 LYS B O 1
ATOM 2028 N N . ALA B 1 49 ? 15.732 -3.908 19.432 1.00 151.94 25 ALA B N 1
ATOM 2029 C CA . ALA B 1 49 ? 14.814 -4.319 18.364 1.00 137.11 25 ALA B CA 1
ATOM 2030 C C . ALA B 1 49 ? 13.361 -4.114 18.728 1.00 132.96 25 ALA B C 1
ATOM 2031 O O . ALA B 1 49 ? 12.661 -3.433 18.005 1.00 114.83 25 ALA B O 1
ATOM 2033 N N . VAL B 1 50 ? 12.911 -4.722 19.824 1.00 128.44 26 VAL B N 1
ATOM 2034 C CA . VAL B 1 50 ? 11.526 -4.578 20.276 1.00 118.46 26 VAL B CA 1
ATOM 2035 C C . VAL B 1 50 ? 11.309 -3.177 20.864 1.00 103.50 26 VAL B C 1
ATOM 2036 O O . VAL B 1 50 ? 10.190 -2.703 21.032 1.00 91.38 26 VAL B O 1
ATOM 2040 N N . ILE B 1 51 ? 12.409 -2.509 21.159 1.00 106.43 27 ILE B N 1
ATOM 2041 C CA . ILE B 1 51 ? 12.355 -1.101 21.471 1.00 122.34 27 ILE B CA 1
ATOM 2042 C C . ILE B 1 51 ? 11.855 -0.369 20.249 1.00 133.82 27 ILE B C 1
ATOM 2043 O O . ILE B 1 51 ? 10.705 0.079 20.225 1.00 114.09 27 ILE B O 1
ATOM 2048 N N . VAL B 1 52 ? 12.667 -0.423 19.191 1.00 160.10 28 VAL B N 1
ATOM 2049 C CA . VAL B 1 52 ? 12.438 0.251 17.908 1.00 149.34 28 VAL B CA 1
ATOM 2050 C C . VAL B 1 52 ? 11.182 -0.172 17.216 1.00 115.86 28 VAL B C 1
ATOM 2051 O O . VAL B 1 52 ? 10.347 0.649 16.842 1.00 110.08 28 VAL B O 1
ATOM 2055 N N . PHE B 1 53 ? 11.101 -1.473 17.037 1.00 94.63 29 PHE B N 1
ATOM 2056 C CA . PHE B 1 53 ? 10.014 -2.121 16.392 1.00 116.82 29 PHE B CA 1
ATOM 2057 C C . PHE B 1 53 ? 8.668 -1.677 16.891 1.00 125.71 29 PHE B C 1
ATOM 2058 O O . PHE B 1 53 ? 7.772 -1.395 16.112 1.00 117.05 29 PHE B O 1
ATOM 2066 N N . CYS B 1 54 ? 8.576 -1.486 18.192 1.00 114.88 30 CYS B N 1
ATOM 2067 C CA . CYS B 1 54 ? 7.317 -1.089 18.782 1.00 120.60 30 CYS B CA 1
ATOM 2068 C C . CYS B 1 54 ? 7.182 0.420 18.704 1.00 121.46 30 CYS B C 1
ATOM 2069 O O . CYS B 1 54 ? 6.088 0.933 18.425 1.00 113.29 30 CYS B O 1
ATOM 2072 N N . ILE B 1 55 ? 8.305 1.117 18.893 1.00 130.15 31 ILE B N 1
ATOM 2073 C CA . ILE B 1 55 ? 8.352 2.587 18.831 1.00 131.92 31 ILE B CA 1
ATOM 2074 C C . ILE B 1 55 ? 7.670 3.075 17.548 1.00 117.09 31 ILE B C 1
ATOM 2075 O O . ILE B 1 55 ? 6.860 4.009 17.569 1.00 84.16 31 ILE B O 1
ATOM 2080 N N . GLY B 1 56 ? 8.059 2.488 16.424 1.00 139.31 32 GLY B N 1
ATOM 2081 C CA . GLY B 1 56 ? 7.423 2.796 15.155 1.00 144.15 32 GLY B CA 1
ATOM 2082 C C . GLY B 1 56 ? 6.054 2.112 15.006 1.00 135.19 32 GLY B C 1
ATOM 2083 O O . GLY B 1 56 ? 5.094 2.660 14.404 1.00 157.93 32 GLY B O 1
ATOM 2084 N N . PHE B 1 57 ? 5.947 0.921 15.602 1.00 113.52 33 PHE B N 1
ATOM 2085 C CA . PHE B 1 57 ? 4.753 0.072 15.486 1.00 128.71 33 PHE B CA 1
ATOM 2086 C C . PHE B 1 57 ? 3.469 0.788 15.999 1.00 136.24 33 PHE B C 1
ATOM 2087 O O . PHE B 1 57 ? 2.353 0.529 15.483 1.00 99.72 33 PHE B O 1
ATOM 2095 N N . TYR B 1 58 ? 3.602 1.578 17.071 1.00 136.16 34 TYR B N 1
ATOM 2096 C CA . TYR B 1 58 ? 2.534 2.508 17.509 1.00 142.54 34 TYR B CA 1
ATOM 2097 C C . TYR B 1 58 ? 2.198 3.575 16.433 1.00 156.62 34 TYR B C 1
ATOM 2098 O O . TYR B 1 58 ? 1.032 3.964 16.167 1.00 177.56 34 TYR B O 1
ATOM 2107 N N . PHE B 1 59 ? 3.275 4.120 15.875 1.00 150.43 35 PHE B N 1
ATOM 2108 C CA . PHE B 1 59 ? 3.211 5.200 14.909 1.00 135.87 35 PHE B CA 1
ATOM 2109 C C . PHE B 1 59 ? 2.425 4.701 13.649 1.00 145.97 35 PHE B C 1
ATOM 2110 O O . PHE B 1 59 ? 2.098 5.493 12.727 1.00 121.60 35 PHE B O 1
ATOM 2118 N N . SER B 1 60 ? 2.116 3.383 13.655 1.00 172.23 36 SER B N 1
ATOM 2119 C CA . SER B 1 60 ? 1.190 2.737 12.672 1.00 161.86 36 SER B CA 1
ATOM 2120 C C . SER B 1 60 ? -0.261 3.143 13.009 1.00 161.21 36 SER B C 1
ATOM 2121 O O . SER B 1 60 ? -1.076 3.377 12.122 1.00 149.41 36 SER B O 1
ATOM 2124 N N . PHE B 1 61 ? -0.608 3.141 14.289 1.00 146.14 37 PHE B N 1
ATOM 2125 C CA . PHE B 1 61 ? -1.892 3.693 14.719 1.00 153.69 37 PHE B CA 1
ATOM 2126 C C . PHE B 1 61 ? -1.996 5.190 14.442 1.00 172.89 37 PHE B C 1
ATOM 2127 O O . PHE B 1 61 ? -2.880 5.591 13.681 1.00 164.47 37 PHE B O 1
ATOM 2135 N N . PHE B 1 62 ? -1.042 5.998 14.950 1.00 165.84 38 PHE B N 1
ATOM 2136 C CA . PHE B 1 62 ? -1.188 7.463 14.758 1.00 136.90 38 PHE B CA 1
ATOM 2137 C C . PHE B 1 62 ? -1.146 7.858 13.263 1.00 173.25 38 PHE B C 1
ATOM 2138 O O . PHE B 1 62 ? -1.634 8.930 12.896 1.00 200.93 38 PHE B O 1
ATOM 2146 N N . LEU B 1 63 ? -0.608 7.005 12.388 1.00 179.34 39 LEU B N 1
ATOM 2147 C CA . LEU B 1 63 ? -0.585 7.381 10.964 1.00 175.35 39 LEU B CA 1
ATOM 2148 C C . LEU B 1 63 ? -1.605 6.551 10.167 1.00 185.16 39 LEU B C 1
ATOM 2149 O O . LEU B 1 63 ? -1.745 6.722 8.953 1.00 201.33 39 LEU B O 1
ATOM 2154 N N . ARG B 1 64 ? -2.260 5.602 10.826 1.00 164.45 40 ARG B N 1
ATOM 2155 C CA . ARG B 1 64 ? -3.456 5.020 10.237 1.00 165.97 40 ARG B CA 1
ATOM 2156 C C . ARG B 1 64 ? -4.647 5.919 10.491 1.00 161.97 40 ARG B C 1
ATOM 2157 O O . ARG B 1 64 ? -5.595 6.027 9.704 1.00 141.51 40 ARG B O 1
ATOM 2165 N N . ASN B 1 65 ? -4.603 6.482 11.682 1.00 158.94 41 ASN B N 1
ATOM 2166 C CA . ASN B 1 65 ? -5.558 7.456 12.170 1.00 175.69 41 ASN B CA 1
ATOM 2167 C C . ASN B 1 65 ? -5.248 9.008 12.067 1.00 171.24 41 ASN B C 1
ATOM 2168 O O . ASN B 1 65 ? -5.954 9.808 12.683 1.00 155.95 41 ASN B O 1
ATOM 2173 N N . LYS B 1 66 ? -4.195 9.422 11.348 1.00 175.53 42 LYS B N 1
ATOM 2174 C CA . LYS B 1 66 ? -4.003 10.842 10.927 1.00 187.97 42 LYS B CA 1
ATOM 2175 C C . LYS B 1 66 ? -4.106 10.787 9.406 1.00 207.85 42 LYS B C 1
ATOM 2176 O O . LYS B 1 66 ? -4.028 11.805 8.707 1.00 181.20 42 LYS B O 1
ATOM 2182 N N . THR B 1 67 ? -4.314 9.552 8.942 1.00 228.75 43 THR B N 1
ATOM 2183 C CA . THR B 1 67 ? -4.724 9.204 7.583 1.00 225.45 43 THR B CA 1
ATOM 2184 C C . THR B 1 67 ? -6.234 9.272 7.636 1.00 214.38 43 THR B C 1
ATOM 2185 O O . THR B 1 67 ? -6.887 10.008 6.892 1.00 218.86 43 THR B O 1
ATOM 2189 N N . MET B 1 68 ? -6.778 8.488 8.550 1.00 186.80 44 MET B N 1
ATOM 2190 C CA . MET B 1 68 ? -8.178 8.541 8.851 1.00 178.85 44 MET B CA 1
ATOM 2191 C C . MET B 1 68 ? -8.579 9.923 9.439 1.00 200.05 44 MET B C 1
ATOM 2192 O O . MET B 1 68 ? -9.749 10.279 9.374 1.00 180.45 44 MET B O 1
ATOM 2197 N N . LYS B 1 69 ? -7.635 10.703 10.003 1.00 230.96 45 LYS B N 1
ATOM 2198 C CA . LYS B 1 69 ? -7.986 12.029 10.595 1.00 239.65 45 LYS B CA 1
ATOM 2199 C C . LYS B 1 69 ? -8.088 13.241 9.653 1.00 233.39 45 LYS B C 1
ATOM 2200 O O . LYS B 1 69 ? -9.114 13.929 9.656 1.00 230.50 45 LYS B O 1
ATOM 2206 N N . LEU B 1 70 ? -7.070 13.524 8.840 1.00 226.77 46 LEU B N 1
ATOM 2207 C CA . LEU B 1 70 ? -7.216 14.703 7.993 1.00 238.55 46 LEU B CA 1
ATOM 2208 C C . LEU B 1 70 ? -7.805 14.367 6.582 1.00 249.17 46 LEU B C 1
ATOM 2209 O O . LEU B 1 70 ? -8.104 15.298 5.816 1.00 227.09 46 LEU B O 1
ATOM 2214 N N . LEU B 1 71 ? -8.002 13.071 6.257 1.00 242.60 47 LEU B N 1
ATOM 2215 C CA . LEU B 1 71 ? -8.617 12.624 4.969 1.00 239.34 47 LEU B CA 1
ATOM 2216 C C . LEU B 1 71 ? -9.916 11.777 4.941 1.00 221.64 47 LEU B C 1
ATOM 2217 O O . LEU B 1 71 ? -10.649 11.831 3.942 1.00 202.56 47 LEU B O 1
ATOM 2222 N N . SER B 1 72 ? -10.143 10.921 5.945 1.00 217.31 48 SER B N 1
ATOM 2223 C CA . SER B 1 72 ? -11.257 9.960 5.885 1.00 209.17 48 SER B CA 1
ATOM 2224 C C . SER B 1 72 ? -12.625 10.659 5.928 1.00 234.42 48 SER B C 1
ATOM 2225 O O . SER B 1 72 ? -12.700 11.892 5.945 1.00 240.82 48 SER B O 1
ATOM 2228 N N . LYS B 1 73 ? -13.677 9.836 5.858 1.00 227.71 49 LYS B N 1
ATOM 2229 C CA . LYS B 1 73 ? -15.108 10.150 6.076 1.00 248.65 49 LYS B CA 1
ATOM 2230 C C . LYS B 1 73 ? -15.662 10.751 4.753 1.00 259.13 49 LYS B C 1
ATOM 2231 O O . LYS B 1 73 ? -16.670 11.470 4.746 1.00 270.59 49 LYS B O 1
ATOM 2237 N N . LYS B 1 74 ? -14.794 10.781 3.755 1.00 245.92 50 LYS B N 1
ATOM 2238 C CA . LYS B 1 74 ? -15.111 11.228 2.422 1.00 203.45 50 LYS B CA 1
ATOM 2239 C C . LYS B 1 74 ? -15.929 9.989 1.776 1.00 203.09 50 LYS B C 1
ATOM 2240 O O . LYS B 1 74 ? -16.943 10.124 1.095 1.00 203.50 50 LYS B O 1
ATOM 2246 N N . ASP B 1 75 ? -15.403 8.769 2.011 1.00 213.27 51 ASP B N 1
ATOM 2247 C CA . ASP B 1 75 ? -15.983 7.474 1.563 1.00 222.73 51 ASP B CA 1
ATOM 2248 C C . ASP B 1 75 ? -15.410 6.298 2.404 1.00 213.98 51 ASP B C 1
ATOM 2249 O O . ASP B 1 75 ? -14.416 6.459 3.108 1.00 201.03 51 ASP B O 1
ATOM 2254 N N . GLU B 1 76 ? -16.072 5.141 2.358 1.00 212.76 52 GLU B N 1
ATOM 2255 C CA . GLU B 1 76 ? -15.616 3.901 3.018 1.00 223.85 52 GLU B CA 1
ATOM 2256 C C . GLU B 1 76 ? -14.484 3.165 2.337 1.00 236.55 52 GLU B C 1
ATOM 2257 O O . GLU B 1 76 ? -13.492 2.715 2.953 1.00 238.44 52 GLU B O 1
ATOM 2263 N N . ILE B 1 77 ? -14.586 3.252 1.026 1.00 242.17 53 ILE B N 1
ATOM 2264 C CA . ILE B 1 77 ? -13.616 2.788 0.079 1.00 229.23 53 ILE B CA 1
ATOM 2265 C C . ILE B 1 77 ? -12.329 3.603 0.180 1.00 217.06 53 ILE B C 1
ATOM 2266 O O . ILE B 1 77 ? -11.245 3.035 0.329 1.00 217.01 53 ILE B O 1
ATOM 2271 N N . LEU B 1 78 ? -12.461 4.914 0.304 1.00 207.20 54 LEU B N 1
ATOM 2272 C CA . LEU B 1 78 ? -11.289 5.769 0.384 1.00 182.81 54 LEU B CA 1
ATOM 2273 C C . LEU B 1 78 ? -10.692 5.869 1.802 1.00 188.84 54 LEU B C 1
ATOM 2274 O O . LEU B 1 78 ? -9.459 5.804 1.969 1.00 167.66 54 LEU B O 1
ATOM 2279 N N . ALA B 1 79 ? -11.552 5.953 2.820 1.00 205.53 55 ALA B N 1
ATOM 2280 C CA . ALA B 1 79 ? -11.055 6.055 4.186 1.00 192.94 55 ALA B CA 1
ATOM 2281 C C . ALA B 1 79 ? -10.356 4.769 4.602 1.00 204.30 55 ALA B C 1
ATOM 2282 O O . ALA B 1 79 ? -9.302 4.824 5.251 1.00 206.60 55 ALA B O 1
ATOM 2284 N N . ASN B 1 80 ? -10.810 3.626 4.077 1.00 199.24 56 ASN B N 1
ATOM 2285 C CA . ASN B 1 80 ? -10.150 2.391 4.485 1.00 192.86 56 ASN B CA 1
ATOM 2286 C C . ASN B 1 80 ? -9.139 1.902 3.457 1.00 196.52 56 ASN B C 1
ATOM 2287 O O . ASN B 1 80 ? -8.420 0.927 3.692 1.00 185.81 56 ASN B O 1
ATOM 2292 N N . PHE B 1 81 ? -9.019 2.622 2.349 1.00 192.90 57 PHE B N 1
ATOM 2293 C CA . PHE B 1 81 ? -7.981 2.256 1.409 1.00 170.73 57 PHE B CA 1
ATOM 2294 C C . PHE B 1 81 ? -6.730 3.043 1.735 1.00 174.54 57 PHE B C 1
ATOM 2295 O O . PHE B 1 81 ? -5.671 2.436 1.914 1.00 173.38 57 PHE B O 1
ATOM 2303 N N . VAL B 1 82 ? -6.844 4.371 1.874 1.00 172.27 58 VAL B N 1
ATOM 2304 C CA . VAL B 1 82 ? -5.665 5.138 2.276 1.00 165.38 58 VAL B CA 1
ATOM 2305 C C . VAL B 1 82 ? -5.332 4.832 3.764 1.00 143.12 58 VAL B C 1
ATOM 2306 O O . VAL B 1 82 ? -4.146 4.824 4.160 1.00 148.52 58 VAL B O 1
ATOM 2310 N N . ALA B 1 83 ? -6.319 4.432 4.562 1.00 127.61 59 ALA B N 1
ATOM 2311 C CA . ALA B 1 83 ? -5.912 3.975 5.878 1.00 146.46 59 ALA B CA 1
ATOM 2312 C C . ALA B 1 83 ? -5.480 2.497 5.892 1.00 145.47 59 ALA B C 1
ATOM 2313 O O . ALA B 1 83 ? -4.908 2.052 6.876 1.00 159.63 59 ALA B O 1
ATOM 2315 N N . GLN B 1 84 ? -5.735 1.712 4.848 1.00 141.77 60 GLN B N 1
ATOM 2316 C CA . GLN B 1 84 ? -5.127 0.383 4.888 1.00 147.73 60 GLN B CA 1
ATOM 2317 C C . GLN B 1 84 ? -3.715 0.411 4.346 1.00 140.04 60 GLN B C 1
ATOM 2318 O O . GLN B 1 84 ? -2.774 0.072 5.025 1.00 114.73 60 GLN B O 1
ATOM 2324 N N . VAL B 1 85 ? -3.568 0.846 3.117 1.00 140.88 61 VAL B N 1
ATOM 2325 C CA . VAL B 1 85 ? -2.252 0.996 2.553 1.00 116.70 61 VAL B CA 1
ATOM 2326 C C . VAL B 1 85 ? -1.287 1.855 3.373 1.00 136.33 61 VAL B C 1
ATOM 2327 O O . VAL B 1 85 ? -0.213 1.333 3.677 1.00 122.08 61 VAL B O 1
ATOM 2331 N N . THR B 1 86 ? -1.648 3.093 3.796 1.00 156.37 62 THR B N 1
ATOM 2332 C CA . THR B 1 86 ? -0.637 3.948 4.473 1.00 155.18 62 THR B CA 1
ATOM 2333 C C . THR B 1 86 ? -0.193 3.163 5.652 1.00 136.65 62 THR B C 1
ATOM 2334 O O . THR B 1 86 ? 0.982 3.159 6.036 1.00 146.30 62 THR B O 1
ATOM 2338 N N . PHE B 1 87 ? -1.146 2.426 6.186 1.00 114.55 63 PHE B N 1
ATOM 2339 C CA . PHE B 1 87 ? -0.831 1.621 7.323 1.00 153.89 63 PHE B CA 1
ATOM 2340 C C . PHE B 1 87 ? 0.151 0.459 7.038 1.00 134.81 63 PHE B C 1
ATOM 2341 O O . PHE B 1 87 ? 1.313 0.510 7.459 1.00 118.63 63 PHE B O 1
ATOM 2349 N N . ILE B 1 88 ? -0.280 -0.523 6.247 1.00 99.39 64 ILE B N 1
ATOM 2350 C CA . ILE B 1 88 ? 0.491 -1.738 6.007 1.00 79.97 64 ILE B CA 1
ATOM 2351 C C . ILE B 1 88 ? 1.875 -1.388 5.503 1.00 101.27 64 ILE B C 1
ATOM 2352 O O . ILE B 1 88 ? 2.859 -2.107 5.713 1.00 99.74 64 ILE B O 1
ATOM 2357 N N . LEU B 1 89 ? 1.948 -0.213 4.905 1.00 106.85 65 LEU B N 1
ATOM 2358 C CA . LEU B 1 89 ? 3.196 0.344 4.440 1.00 101.55 65 LEU B CA 1
ATOM 2359 C C . LEU B 1 89 ? 4.122 0.717 5.562 1.00 108.04 65 LEU B C 1
ATOM 2360 O O . LEU B 1 89 ? 5.287 0.272 5.620 1.00 86.35 65 LEU B O 1
ATOM 2365 N N . ILE B 1 90 ? 3.594 1.583 6.428 1.00 119.29 66 ILE B N 1
ATOM 2366 C CA . ILE B 1 90 ? 4.330 2.082 7.599 1.00 100.23 66 ILE B CA 1
ATOM 2367 C C . ILE B 1 90 ? 4.718 0.953 8.521 1.00 74.49 66 ILE B C 1
ATOM 2368 O O . ILE B 1 90 ? 5.749 0.987 9.217 1.00 82.98 66 ILE B O 1
ATOM 2373 N N . LEU B 1 91 ? 4.021 -0.141 8.317 1.00 76.74 67 LEU B N 1
ATOM 2374 C CA . LEU B 1 91 ? 4.244 -1.346 9.068 1.00 89.54 67 LEU B CA 1
ATOM 2375 C C . LEU B 1 91 ? 5.455 -2.112 8.609 1.00 93.86 67 LEU B C 1
ATOM 2376 O O . LEU B 1 91 ? 6.285 -2.512 9.464 1.00 54.23 67 LEU B O 1
ATOM 2381 N N . ILE B 1 92 ? 5.500 -2.327 7.274 1.00 119.28 68 ILE B N 1
ATOM 2382 C CA . ILE B 1 92 ? 6.553 -3.093 6.578 1.00 97.39 68 ILE B CA 1
ATOM 2383 C C . ILE B 1 92 ? 7.882 -2.349 6.497 1.00 86.70 68 ILE B C 1
ATOM 2384 O O . ILE B 1 92 ? 8.984 -2.957 6.515 1.00 76.63 68 ILE B O 1
ATOM 2389 N N . ILE B 1 93 ? 7.751 -1.024 6.538 1.00 72.86 69 ILE B N 1
ATOM 2390 C CA . ILE B 1 93 ? 8.861 -0.133 6.804 1.00 66.97 69 ILE B CA 1
ATOM 2391 C C . ILE B 1 93 ? 9.399 -0.313 8.280 1.00 99.46 69 ILE B C 1
ATOM 2392 O O . ILE B 1 93 ? 10.629 -0.439 8.519 1.00 73.34 69 ILE B O 1
ATOM 2397 N N . THR B 1 94 ? 8.492 -0.451 9.266 1.00 122.27 70 THR B N 1
ATOM 2398 C CA . THR B 1 94 ? 8.993 -0.610 10.644 1.00 87.41 70 THR B CA 1
ATOM 2399 C C . THR B 1 94 ? 9.531 -1.981 10.968 1.00 56.64 70 THR B C 1
ATOM 2400 O O . THR B 1 94 ? 10.514 -2.091 11.687 1.00 50.67 70 THR B O 1
ATOM 2404 N N . THR B 1 95 ? 9.032 -2.988 10.277 1.00 55.26 71 THR B N 1
ATOM 2405 C CA . THR B 1 95 ? 9.595 -4.324 10.372 1.00 66.42 71 THR B CA 1
ATOM 2406 C C . THR B 1 95 ? 10.991 -4.341 9.850 1.00 78.39 71 THR B C 1
ATOM 2407 O O . THR B 1 95 ? 11.899 -4.767 10.553 1.00 68.15 71 THR B O 1
ATOM 2411 N N . ILE B 1 96 ? 11.127 -3.958 8.570 1.00 90.08 72 ILE B N 1
ATOM 2412 C CA . ILE B 1 96 ? 12.445 -3.898 7.912 1.00 73.73 72 ILE B CA 1
ATOM 2413 C C . ILE B 1 96 ? 13.483 -3.133 8.689 1.00 68.49 72 ILE B C 1
ATOM 2414 O O . ILE B 1 96 ? 14.637 -3.554 8.826 1.00 82.29 72 ILE B O 1
ATOM 2419 N N . ILE B 1 97 ? 13.060 -1.999 9.212 1.00 72.10 73 ILE B N 1
ATOM 2420 C CA . ILE B 1 97 ? 13.933 -1.188 10.039 1.00 91.10 73 ILE B CA 1
ATOM 2421 C C . ILE B 1 97 ? 14.342 -1.865 11.396 1.00 98.11 73 ILE B C 1
ATOM 2422 O O . ILE B 1 97 ? 15.525 -1.807 11.852 1.00 77.53 73 ILE B O 1
ATOM 2427 N N . ALA B 1 98 ? 13.369 -2.499 12.047 1.00 96.60 74 ALA B N 1
ATOM 2428 C CA . ALA B 1 98 ? 13.644 -3.103 13.331 1.00 81.43 74 ALA B CA 1
ATOM 2429 C C . ALA B 1 98 ? 14.586 -4.312 13.100 1.00 95.74 74 ALA B C 1
ATOM 2430 O O . ALA B 1 98 ? 15.352 -4.635 14.008 1.00 116.02 74 ALA B O 1
ATOM 2432 N N . LEU B 1 99 ? 14.510 -5.004 11.939 1.00 76.24 75 LEU B N 1
ATOM 2433 C CA . LEU B 1 99 ? 15.438 -6.146 11.652 1.00 72.59 75 LEU B CA 1
ATOM 2434 C C . LEU B 1 99 ? 16.786 -5.595 11.286 1.00 84.64 75 LEU B C 1
ATOM 2435 O O . LEU B 1 99 ? 17.799 -6.296 11.262 1.00 66.92 75 LEU B O 1
ATOM 2440 N N . SER B 1 100 ? 16.780 -4.319 10.941 1.00 87.80 76 SER B N 1
ATOM 2441 C CA . SER B 1 100 ? 18.029 -3.700 10.586 1.00 82.40 76 SER B CA 1
ATOM 2442 C C . SER B 1 100 ? 18.826 -3.405 11.839 1.00 107.75 76 SER B C 1
ATOM 2443 O O . SER B 1 100 ? 20.046 -3.574 11.834 1.00 118.93 76 SER B O 1
ATOM 2446 N N . THR B 1 101 ? 18.143 -2.992 12.919 1.00 125.31 77 THR B N 1
ATOM 2447 C CA . THR B 1 101 ? 18.871 -2.684 14.171 1.00 121.24 77 THR B CA 1
ATOM 2448 C C . THR B 1 101 ? 19.473 -3.949 14.805 1.00 110.23 77 THR B C 1
ATOM 2449 O O . THR B 1 101 ? 20.352 -3.833 15.654 1.00 131.67 77 THR B O 1
ATOM 2453 N N . LEU B 1 102 ? 18.957 -5.133 14.436 1.00 104.50 78 LEU B N 1
ATOM 2454 C CA . LEU B 1 102 ? 19.493 -6.450 14.858 1.00 98.31 78 LEU B CA 1
ATOM 2455 C C . LEU B 1 102 ? 20.731 -6.896 14.081 1.00 117.99 78 LEU B C 1
ATOM 2456 O O . LEU B 1 102 ? 21.461 -7.758 14.563 1.00 138.24 78 LEU B O 1
ATOM 2461 N N . GLY B 1 103 ? 20.965 -6.334 12.892 1.00 117.30 79 GLY B N 1
ATOM 2462 C CA . GLY B 1 103 ? 22.142 -6.695 12.107 1.00 122.63 79 GLY B CA 1
ATOM 2463 C C . GLY B 1 103 ? 21.904 -7.640 10.946 1.00 135.80 79 GLY B C 1
ATOM 2464 O O . GLY B 1 103 ? 22.824 -8.330 10.465 1.00 146.40 79 GLY B O 1
ATOM 2465 N N . VAL B 1 104 ? 20.627 -7.739 10.588 1.00 114.51 80 VAL B N 1
ATOM 2466 C CA . VAL B 1 104 ? 20.129 -8.567 9.493 1.00 116.40 80 VAL B CA 1
ATOM 2467 C C . VAL B 1 104 ? 20.272 -7.957 8.079 1.00 158.01 80 VAL B C 1
ATOM 2468 O O . VAL B 1 104 ? 20.094 -6.747 7.921 1.00 156.27 80 VAL B O 1
ATOM 2472 N N . GLN B 1 105 ? 20.584 -8.755 7.053 1.00 154.55 81 GLN B N 1
ATOM 2473 C CA . GLN B 1 105 ? 20.665 -8.205 5.689 1.00 133.15 81 GLN B CA 1
ATOM 2474 C C . GLN B 1 105 ? 19.273 -7.901 5.107 1.00 127.62 81 GLN B C 1
ATOM 2475 O O . GLN B 1 105 ? 18.55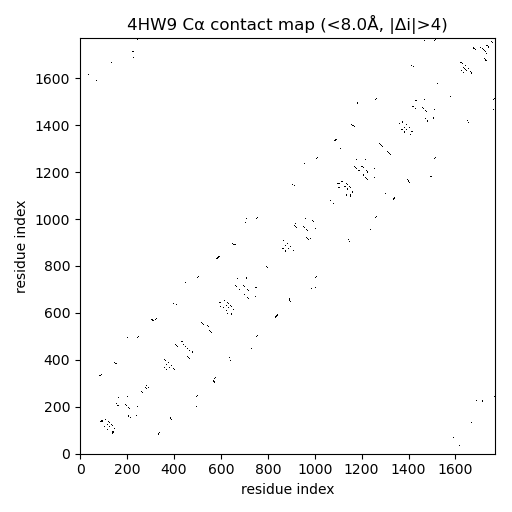2 -8.794 4.621 1.00 86.36 81 GLN B O 1
ATOM 2481 N N . THR B 1 106 ? 18.919 -6.637 5.037 1.00 118.65 82 THR B N 1
ATOM 2482 C CA . THR B 1 106 ? 17.591 -6.329 4.556 1.00 101.63 82 THR B CA 1
ATOM 2483 C C . THR B 1 106 ? 17.629 -6.051 3.064 1.00 96.03 82 THR B C 1
ATOM 2484 O O . THR B 1 106 ? 16.597 -5.754 2.459 1.00 70.10 82 THR B O 1
ATOM 2488 N N . THR B 1 107 ? 18.751 -6.392 2.433 1.00 106.06 83 THR B N 1
ATOM 2489 C CA . THR B 1 107 ? 18.931 -6.096 1.023 1.00 79.90 83 THR B CA 1
ATOM 2490 C C . THR B 1 107 ? 17.959 -7.026 0.303 1.00 66.90 83 THR B C 1
ATOM 2491 O O . THR B 1 107 ? 17.300 -6.658 -0.659 1.00 46.32 83 THR B O 1
ATOM 2495 N N . SER B 1 108 ? 17.735 -8.177 0.895 1.00 86.73 84 SER B N 1
ATOM 2496 C CA . SER B 1 108 ? 16.858 -9.158 0.310 1.00 88.04 84 SER B CA 1
ATOM 2497 C C . SER B 1 108 ? 15.394 -8.647 0.262 1.00 91.29 84 SER B C 1
ATOM 2498 O O . SER B 1 108 ? 14.698 -8.633 -0.806 1.00 83.43 84 SER B O 1
ATOM 2501 N N . ILE B 1 109 ? 14.961 -8.132 1.403 1.00 88.66 85 ILE B N 1
ATOM 2502 C CA . ILE B 1 109 ? 13.603 -7.652 1.525 1.00 70.26 85 ILE B CA 1
ATOM 2503 C C . ILE B 1 109 ? 13.438 -6.377 0.776 1.00 69.70 85 ILE B C 1
ATOM 2504 O O . ILE B 1 109 ? 12.420 -6.178 0.136 1.00 94.49 85 ILE B O 1
ATOM 2509 N N . ILE B 1 110 ? 14.372 -5.463 0.904 1.00 47.61 86 ILE B N 1
ATOM 2510 C CA . ILE B 1 110 ? 14.183 -4.264 0.135 1.00 59.54 86 ILE B CA 1
ATOM 2511 C C . ILE B 1 110 ? 14.070 -4.588 -1.341 1.00 78.20 86 ILE B C 1
ATOM 2512 O O . ILE B 1 110 ? 13.264 -3.980 -2.003 1.00 79.59 86 ILE B O 1
ATOM 2517 N N . THR B 1 111 ? 14.812 -5.577 -1.850 1.00 70.77 87 THR B N 1
ATOM 2518 C CA . THR B 1 111 ? 14.657 -5.958 -3.273 1.00 71.99 87 THR B CA 1
ATOM 2519 C C . THR B 1 111 ? 13.275 -6.374 -3.642 1.00 59.10 87 THR B C 1
ATOM 2520 O O . THR B 1 111 ? 12.764 -6.094 -4.719 1.00 40.40 87 THR B O 1
ATOM 2524 N N . VAL B 1 112 ? 12.663 -7.071 -2.712 1.00 78.40 88 VAL B N 1
ATOM 2525 C CA . VAL B 1 112 ? 11.282 -7.415 -2.946 1.00 78.54 88 VAL B CA 1
ATOM 2526 C C . VAL B 1 112 ? 10.355 -6.183 -2.826 1.00 67.05 88 VAL B C 1
ATOM 2527 O O . VAL B 1 112 ? 9.589 -5.908 -3.742 1.00 52.86 88 VAL B O 1
ATOM 2531 N N . LEU B 1 113 ? 10.500 -5.390 -1.770 1.00 71.25 89 LEU B N 1
ATOM 2532 C CA . LEU B 1 113 ? 9.726 -4.180 -1.597 1.00 70.47 89 LEU B CA 1
ATOM 2533 C C . LEU B 1 113 ? 9.853 -3.204 -2.764 1.00 75.84 89 LEU B C 1
ATOM 2534 O O . LEU B 1 113 ? 8.855 -2.618 -3.196 1.00 81.45 89 LEU B O 1
ATOM 2539 N N . GLY B 1 114 ? 11.065 -3.086 -3.299 1.00 65.56 90 GLY B N 1
ATOM 2540 C CA . GLY B 1 114 ? 11.388 -2.333 -4.496 1.00 65.99 90 GLY B CA 1
ATOM 2541 C C . GLY B 1 114 ? 10.568 -2.875 -5.627 1.00 82.93 90 GLY B C 1
ATOM 2542 O O . GLY B 1 114 ? 9.660 -2.203 -6.134 1.00 69.03 90 GLY B O 1
ATOM 2543 N N . THR B 1 115 ? 10.809 -4.144 -5.953 1.00 105.00 91 THR B N 1
ATOM 2544 C CA . THR B 1 115 ? 10.168 -4.715 -7.132 1.00 92.35 91 THR B CA 1
ATOM 2545 C C . THR B 1 115 ? 8.656 -4.910 -6.969 1.00 59.28 91 THR B C 1
ATOM 2546 O O . THR B 1 115 ? 7.990 -5.217 -7.905 1.00 61.29 91 THR B O 1
ATOM 2550 N N . VAL B 1 116 ? 8.121 -4.688 -5.790 1.00 44.27 92 VAL B N 1
ATOM 2551 C CA . VAL B 1 116 ? 6.703 -4.619 -5.615 1.00 42.98 92 VAL B CA 1
ATOM 2552 C C . VAL B 1 116 ? 6.221 -3.254 -6.002 1.00 54.92 92 VAL B C 1
ATOM 2553 O O . VAL B 1 116 ? 5.426 -3.056 -6.948 1.00 39.83 92 VAL B O 1
ATOM 2557 N N . GLY B 1 117 ? 6.849 -2.291 -5.340 1.00 73.27 93 GLY B N 1
ATOM 2558 C CA . GLY B 1 117 ? 6.495 -0.900 -5.493 1.00 80.77 93 GLY B CA 1
ATOM 2559 C C . GLY B 1 117 ? 6.479 -0.541 -6.948 1.00 66.89 93 GLY B C 1
ATOM 2560 O O . GLY B 1 117 ? 5.702 0.309 -7.347 1.00 61.74 93 GLY B O 1
ATOM 2561 N N . ILE B 1 118 ? 7.351 -1.183 -7.723 1.00 64.55 94 ILE B N 1
ATOM 2562 C CA . ILE B 1 118 ? 7.430 -0.965 -9.170 1.00 62.31 94 ILE B CA 1
ATOM 2563 C C . ILE B 1 118 ? 6.257 -1.453 -10.006 1.00 53.94 94 ILE B C 1
ATOM 2564 O O . ILE B 1 118 ? 5.880 -0.827 -11.022 1.00 34.80 94 ILE B O 1
ATOM 2569 N N . ALA B 1 119 ? 5.671 -2.569 -9.596 1.00 49.24 95 ALA B N 1
ATOM 2570 C CA . ALA B 1 119 ? 4.478 -3.045 -10.285 1.00 59.12 95 ALA B CA 1
ATOM 2571 C C . ALA B 1 119 ? 3.334 -2.134 -9.907 1.00 72.39 95 ALA B C 1
ATOM 2572 O O . ALA B 1 119 ? 2.361 -1.963 -10.672 1.00 68.20 95 ALA B O 1
ATOM 2574 N N . VAL B 1 120 ? 3.496 -1.471 -8.765 1.00 55.99 96 VAL B N 1
ATOM 2575 C CA . VAL B 1 120 ? 2.470 -0.530 -8.364 1.00 43.51 96 VAL B CA 1
ATOM 2576 C C . VAL B 1 120 ? 2.606 0.728 -9.210 1.00 49.86 96 VAL B C 1
ATOM 2577 O O . VAL B 1 120 ? 1.602 1.215 -9.741 1.00 33.70 96 VAL B O 1
ATOM 2581 N N . ALA B 1 121 ? 3.848 1.216 -9.369 1.00 71.44 97 ALA B N 1
ATOM 2582 C CA . ALA B 1 121 ? 4.195 2.427 -10.183 1.00 68.21 97 ALA B CA 1
ATOM 2583 C C . ALA B 1 121 ? 3.580 2.274 -11.523 1.00 65.32 97 ALA B C 1
ATOM 2584 O O . ALA B 1 121 ? 3.259 3.246 -12.236 1.00 63.98 97 ALA B O 1
ATOM 2586 N N . LEU B 1 122 ? 3.617 1.020 -11.920 1.00 55.78 98 LEU B N 1
ATOM 2587 C CA . LEU B 1 122 ? 3.096 0.661 -13.179 1.00 70.40 98 LEU B CA 1
ATOM 2588 C C . LEU B 1 122 ? 1.588 0.553 -13.361 1.00 67.62 98 LEU B C 1
ATOM 2589 O O . LEU B 1 122 ? 1.072 0.895 -14.412 1.00 75.39 98 LEU B O 1
ATOM 2594 N N . ALA B 1 123 ? 0.863 0.120 -12.347 1.00 41.40 99 ALA B N 1
ATOM 2595 C CA . ALA B 1 123 ? -0.581 0.055 -12.523 1.00 49.78 99 ALA B CA 1
ATOM 2596 C C . ALA B 1 123 ? -1.160 1.404 -12.652 1.00 68.73 99 ALA B C 1
ATOM 2597 O O . ALA B 1 123 ? -2.146 1.582 -13.331 1.00 89.45 99 ALA B O 1
ATOM 2599 N N . LEU B 1 124 ? -0.540 2.355 -11.976 1.00 74.97 100 LEU B N 1
ATOM 2600 C CA . LEU B 1 124 ? -1.055 3.721 -11.895 1.00 85.34 100 LEU B CA 1
ATOM 2601 C C . LEU B 1 124 ? -0.381 4.715 -12.821 1.00 85.74 100 LEU B C 1
ATOM 2602 O O . LEU B 1 124 ? -0.382 5.920 -12.579 1.00 84.72 100 LEU B O 1
ATOM 2607 N N . LYS B 1 125 ? 0.198 4.209 -13.879 1.00 73.34 101 LYS B N 1
ATOM 2608 C CA . LYS B 1 125 ? 0.918 5.052 -14.758 1.00 77.43 101 LYS B CA 1
ATOM 2609 C C . LYS B 1 125 ? -0.132 5.925 -15.437 1.00 98.66 101 LYS B C 1
ATOM 2610 O O . LYS B 1 125 ? -0.154 7.160 -15.308 1.00 110.63 101 LYS B O 1
ATOM 2616 N N . ASP B 1 126 ? -1.046 5.237 -16.092 1.00 77.94 102 ASP B N 1
ATOM 2617 C CA . ASP B 1 126 ? -2.148 5.763 -16.869 1.00 62.35 102 ASP B CA 1
ATOM 2618 C C . ASP B 1 126 ? -3.206 6.587 -16.167 1.00 74.37 102 ASP B C 1
ATOM 2619 O O . ASP B 1 126 ? -3.712 7.609 -16.690 1.00 94.36 102 ASP B O 1
ATOM 2624 N N . TYR B 1 127 ? -3.446 6.234 -14.918 1.00 66.54 103 TYR B N 1
ATOM 2625 C CA . TYR B 1 127 ? -4.364 7.015 -14.098 1.00 80.74 103 TYR B CA 1
ATOM 2626 C C . TYR B 1 127 ? -3.835 8.364 -13.661 1.00 68.74 103 TYR B C 1
ATOM 2627 O O . TYR B 1 127 ? -4.459 9.429 -13.829 1.00 28.16 103 TYR B O 1
ATOM 2636 N N . LEU B 1 128 ? -2.640 8.275 -13.137 1.00 74.09 104 LEU B N 1
ATOM 2637 C CA . LEU B 1 128 ? -1.882 9.394 -12.710 1.00 68.01 104 LEU B CA 1
ATOM 2638 C C . LEU B 1 128 ? -1.468 10.323 -13.903 1.00 66.93 104 LEU B C 1
ATOM 2639 O O . LEU B 1 128 ? -1.099 11.494 -13.749 1.00 67.56 104 LEU B O 1
ATOM 2644 N N . SER B 1 129 ? -1.577 9.824 -15.113 1.00 62.66 105 SER B N 1
ATOM 2645 C CA . SER B 1 129 ? -1.235 10.656 -16.232 1.00 57.77 105 SER B CA 1
ATOM 2646 C C . SER B 1 129 ? -2.577 11.256 -16.694 1.00 61.06 105 SER B C 1
ATOM 2647 O O . SER B 1 129 ? -2.608 12.231 -17.429 1.00 64.97 105 SER B O 1
ATOM 2650 N N . SER B 1 130 ? -3.691 10.748 -16.159 1.00 75.74 106 SER B N 1
ATOM 2651 C CA . SER B 1 130 ? -4.973 11.449 -16.374 1.00 83.56 106 SER B CA 1
ATOM 2652 C C . SER B 1 130 ? -5.002 12.605 -15.383 1.00 67.51 106 SER B C 1
ATOM 2653 O O . SER B 1 130 ? -5.499 13.697 -15.632 1.00 49.30 106 SER B O 1
ATOM 2656 N N . ILE B 1 131 ? -4.497 12.336 -14.206 1.00 73.89 107 ILE B N 1
ATOM 2657 C CA . ILE B 1 131 ? -4.398 13.384 -13.217 1.00 57.06 107 ILE B CA 1
ATOM 2658 C C . ILE B 1 131 ? -3.545 14.519 -13.641 1.00 58.09 107 ILE B C 1
ATOM 2659 O O . ILE B 1 131 ? -4.089 15.589 -13.822 1.00 49.81 107 ILE B O 1
ATOM 2664 N N . ALA B 1 132 ? -2.237 14.288 -13.863 1.00 68.15 108 ALA B N 1
ATOM 2665 C CA . ALA B 1 132 ? -1.376 15.388 -14.301 1.00 57.31 108 ALA B CA 1
ATOM 2666 C C . ALA B 1 132 ? -1.748 15.829 -15.689 1.00 66.62 108 ALA B C 1
ATOM 2667 O O . ALA B 1 132 ? -1.368 16.932 -16.100 1.00 82.16 108 ALA B O 1
ATOM 2669 N N . GLY B 1 133 ? -2.639 15.064 -16.326 1.00 78.81 109 GLY B N 1
ATOM 2670 C CA . GLY B 1 133 ? -3.316 15.496 -17.548 1.00 85.92 109 GLY B CA 1
ATOM 2671 C C . GLY B 1 133 ? -4.189 16.679 -17.217 1.00 80.75 109 GLY B C 1
ATOM 2672 O O . GLY B 1 133 ? -4.110 17.701 -17.892 1.00 58.72 109 GLY B O 1
ATOM 2673 N N . GLY B 1 134 ? -5.066 16.499 -16.220 1.00 104.15 110 GLY B N 1
ATOM 2674 C CA . GLY B 1 134 ? -5.919 17.558 -15.701 1.00 102.70 110 GLY B CA 1
ATOM 2675 C C . GLY B 1 134 ? -5.127 18.735 -15.177 1.00 88.20 110 GLY B C 1
ATOM 2676 O O . GLY B 1 134 ? -5.384 19.846 -15.567 1.00 86.12 110 GLY B O 1
ATOM 2677 N N . ILE B 1 135 ? -4.100 18.483 -14.381 1.00 86.48 111 ILE B N 1
ATOM 2678 C CA . ILE B 1 135 ? -3.262 19.563 -13.893 1.00 67.30 111 ILE B CA 1
ATOM 2679 C C . ILE B 1 135 ? -2.722 20.478 -14.961 1.00 56.53 111 ILE B C 1
ATOM 2680 O O . ILE B 1 135 ? -2.883 21.681 -14.891 1.00 67.84 111 ILE B O 1
ATOM 2685 N N . ILE B 1 136 ? -2.166 19.907 -16.003 1.00 60.65 112 ILE B N 1
ATOM 2686 C CA . ILE B 1 136 ? -1.726 20.713 -17.127 1.00 63.57 112 ILE B CA 1
ATOM 2687 C C . ILE B 1 136 ? -2.935 21.356 -17.832 1.00 75.31 112 ILE B C 1
ATOM 2688 O O . ILE B 1 136 ? -2.740 22.338 -18.522 1.00 77.22 112 ILE B O 1
ATOM 2693 N N . LEU B 1 137 ? -4.086 20.680 -17.909 1.00 77.92 113 LEU B N 1
ATOM 2694 C CA . LEU B 1 137 ? -5.289 21.204 -18.600 1.00 65.19 113 LEU B CA 1
ATOM 2695 C C . LEU B 1 137 ? -5.895 22.438 -18.004 1.00 86.10 113 LEU B C 1
ATOM 2696 O O . LEU B 1 137 ? -6.274 23.364 -18.698 1.00 105.03 113 LEU B O 1
ATOM 2701 N N . ILE B 1 138 ? -6.038 22.383 -16.691 1.00 101.26 114 ILE B N 1
ATOM 2702 C CA . ILE B 1 138 ? -6.566 23.439 -15.850 1.00 88.65 114 ILE B CA 1
ATOM 2703 C C . ILE B 1 138 ? -5.585 24.592 -15.853 1.00 75.65 114 ILE B C 1
ATOM 2704 O O . ILE B 1 138 ? -5.943 25.706 -16.104 1.00 76.62 114 ILE B O 1
ATOM 2709 N N . ILE B 1 139 ? -4.309 24.272 -15.744 1.00 76.47 115 ILE B N 1
ATOM 2710 C CA . ILE B 1 139 ? -3.310 25.287 -15.592 1.00 67.12 115 ILE B CA 1
ATOM 2711 C C . ILE B 1 139 ? -3.040 26.067 -16.863 1.00 70.60 115 ILE B C 1
ATOM 2712 O O . ILE B 1 139 ? -3.094 27.273 -16.858 1.00 118.93 115 ILE B O 1
ATOM 2717 N N . LEU B 1 140 ? -2.838 25.389 -17.974 1.00 60.63 116 LEU B N 1
ATOM 2718 C CA . LEU B 1 140 ? -2.372 26.047 -19.181 1.00 68.33 116 LEU B CA 1
ATOM 2719 C C . LEU B 1 140 ? -3.484 26.244 -20.183 1.00 115.25 116 LEU B C 1
ATOM 2720 O O . LEU B 1 140 ? -3.245 26.563 -21.334 1.00 160.44 116 LEU B O 1
ATOM 2725 N N . HIS B 1 141 ? -4.716 26.245 -19.738 1.00 98.69 117 HIS B N 1
ATOM 2726 C CA . HIS B 1 141 ? -5.786 25.979 -20.670 1.00 104.18 117 HIS B CA 1
ATOM 2727 C C . HIS B 1 141 ? -5.892 26.808 -21.952 1.00 142.73 117 HIS B C 1
ATOM 2728 O O . HIS B 1 141 ? -5.821 28.041 -21.906 1.00 177.04 117 HIS B O 1
ATOM 2735 N N . PRO B 1 142 ? -6.013 26.123 -23.112 1.00 140.55 118 PRO B N 1
ATOM 2736 C CA . PRO B 1 142 ? -6.495 26.764 -24.333 1.00 189.04 118 PRO B CA 1
ATOM 2737 C C . PRO B 1 142 ? -7.928 26.378 -24.518 1.00 138.01 118 PRO B C 1
ATOM 2738 O O . PRO B 1 142 ? -8.544 26.510 -25.579 1.00 116.39 118 PRO B O 1
ATOM 2742 N N . PHE B 1 143 ? -8.439 25.849 -23.424 1.00 66.57 119 PHE B N 1
ATOM 2743 C CA . PHE B 1 143 ? -9.814 25.479 -23.338 1.00 85.95 119 PHE B CA 1
ATOM 2744 C C . PHE B 1 143 ? -10.419 25.723 -21.973 1.00 120.31 119 PHE B C 1
ATOM 2745 O O . PHE B 1 143 ? -9.746 25.503 -20.980 1.00 138.50 119 PHE B O 1
ATOM 2753 N N . LYS B 1 144 ? -11.676 26.171 -21.901 1.00 127.07 120 LYS B N 1
ATOM 2754 C CA . LYS B 1 144 ? -12.313 26.428 -20.591 1.00 125.87 120 LYS B CA 1
ATOM 2755 C C . LYS B 1 144 ? -13.813 26.172 -20.699 1.00 106.40 120 LYS B C 1
ATOM 2756 O O . LYS B 1 144 ? -14.345 26.229 -21.804 1.00 103.11 120 LYS B O 1
ATOM 2762 N N . LYS B 1 145 ? -14.509 25.974 -19.575 1.00 91.93 121 LYS B N 1
ATOM 2763 C CA . LYS B 1 145 ? -15.935 25.581 -19.630 1.00 119.97 121 LYS B CA 1
ATOM 2764 C C . LYS B 1 145 ? -16.933 26.518 -20.310 1.00 127.13 121 LYS B C 1
ATOM 2765 O O . LYS B 1 145 ? -17.055 27.685 -19.969 1.00 185.31 121 LYS B O 1
ATOM 2771 N N . GLY B 1 146 ? -17.659 25.982 -21.280 1.00 85.25 122 GLY B N 1
ATOM 2772 C CA . GLY B 1 146 ? -18.664 26.747 -21.980 1.00 94.49 122 GLY B CA 1
ATOM 2773 C C . GLY B 1 146 ? -18.275 26.767 -23.435 1.00 135.20 122 GLY B C 1
ATOM 2774 O O . GLY B 1 146 ? -19.121 27.004 -24.280 1.00 155.93 122 GLY B O 1
ATOM 2775 N N . ASP B 1 147 ? -17.006 26.470 -23.727 1.00 125.65 123 ASP B N 1
ATOM 2776 C CA . ASP B 1 147 ? -16.520 26.418 -25.105 1.00 118.94 123 ASP B CA 1
ATOM 2777 C C . ASP B 1 147 ? -17.107 25.181 -25.739 1.00 123.17 123 ASP B C 1
ATOM 2778 O O . ASP B 1 147 ? -17.537 24.266 -25.055 1.00 125.04 123 ASP B O 1
ATOM 2783 N N . ILE B 1 148 ? -17.188 25.133 -27.047 1.00 118.20 124 ILE B N 1
ATOM 2784 C CA . ILE B 1 148 ? -17.591 23.868 -27.631 1.00 127.91 124 ILE B CA 1
ATOM 2785 C C . ILE B 1 148 ? -16.364 23.394 -28.347 1.00 145.51 124 ILE B C 1
ATOM 2786 O O . ILE B 1 148 ? -15.604 24.214 -28.892 1.00 128.39 124 ILE B O 1
ATOM 2791 N N . ILE B 1 149 ? -16.099 22.096 -28.264 1.00 136.97 125 ILE B N 1
ATOM 2792 C CA . ILE B 1 149 ? -15.010 21.578 -29.081 1.00 115.86 125 ILE B CA 1
ATOM 2793 C C . ILE B 1 149 ? -15.261 20.316 -29.865 1.00 105.44 125 ILE B C 1
ATOM 2794 O O . ILE B 1 149 ? -16.343 19.707 -29.793 1.00 95.69 125 ILE B O 1
ATOM 2799 N N . GLU B 1 150 ? -14.188 19.868 -30.502 1.00 86.57 126 GLU B N 1
ATOM 2800 C CA . GLU B 1 150 ? -14.251 18.654 -31.287 1.00 117.07 126 GLU B CA 1
ATOM 2801 C C . GLU B 1 150 ? -13.049 17.743 -30.978 1.00 128.85 126 GLU B C 1
ATOM 2802 O O . GLU B 1 150 ? -12.116 17.578 -31.778 1.00 156.23 126 GLU B O 1
ATOM 2808 N N . ILE B 1 151 ? -13.070 17.174 -29.781 1.00 111.72 127 ILE B N 1
ATOM 2809 C CA . ILE B 1 151 ? -12.088 16.177 -29.396 1.00 121.36 127 ILE B CA 1
ATOM 2810 C C . ILE B 1 151 ? -12.222 14.813 -30.098 1.00 150.51 127 ILE B C 1
ATOM 2811 O O . ILE B 1 151 ? -13.184 14.083 -29.851 1.00 162.31 127 ILE B O 1
ATOM 2816 N N . SER B 1 152 ? -11.280 14.477 -30.979 1.00 118.68 128 SER B N 1
ATOM 2817 C CA . SER B 1 152 ? -11.295 13.173 -31.661 1.00 169.99 128 SER B CA 1
ATOM 2818 C C . SER B 1 152 ? -12.615 12.848 -32.423 1.00 190.13 128 SER B C 1
ATOM 2819 O O . SER B 1 152 ? -13.170 11.748 -32.229 1.00 184.51 128 SER B O 1
ATOM 2822 N N . GLY B 1 153 ? -13.183 13.813 -33.166 1.00 161.70 129 GLY B N 1
ATOM 2823 C CA . GLY B 1 153 ? -14.399 13.553 -33.930 1.00 137.38 129 GLY B CA 1
ATOM 2824 C C . GLY B 1 153 ? -15.700 13.694 -33.162 1.00 145.72 129 GLY B C 1
ATOM 2825 O O . GLY B 1 153 ? -16.776 13.683 -33.761 1.00 163.99 129 GLY B O 1
ATOM 2826 N N . LEU B 1 154 ? -15.587 13.831 -31.837 1.00 121.50 130 LEU B N 1
ATOM 2827 C CA . LEU B 1 154 ? -16.709 13.898 -30.896 1.00 79.93 130 LEU B CA 1
ATOM 2828 C C . LEU B 1 154 ? -16.950 15.345 -30.443 1.00 102.02 130 LEU B C 1
ATOM 2829 O O . LEU B 1 154 ? -16.265 15.824 -29.533 1.00 102.72 130 LEU B O 1
ATOM 2834 N N . GLU B 1 155 ? -17.931 16.042 -31.032 1.00 129.49 131 GLU B N 1
ATOM 2835 C CA . GLU B 1 155 ? -18.100 17.481 -30.706 1.00 137.47 131 GLU B CA 1
ATOM 2836 C C . GLU B 1 155 ? -19.233 17.765 -29.734 1.00 113.61 131 GLU B C 1
ATOM 2837 O O . GLU B 1 155 ? -20.366 17.281 -29.885 1.00 127.63 131 GLU B O 1
ATOM 2843 N N . GLY B 1 156 ? -18.905 18.560 -28.728 1.00 95.50 132 GLY B N 1
ATOM 2844 C CA . GLY B 1 156 ? -19.891 18.919 -27.724 1.00 106.95 132 GLY B CA 1
ATOM 2845 C C . GLY B 1 156 ? -19.451 20.069 -26.835 1.00 128.66 132 GLY B C 1
ATOM 2846 O O . GLY B 1 156 ? -18.258 20.469 -26.829 1.00 135.90 132 GLY B O 1
ATOM 2847 N N . LYS B 1 157 ? -20.430 20.679 -26.165 1.00 108.12 133 LYS B N 1
ATOM 2848 C CA . LYS B 1 157 ? -20.111 21.717 -25.217 1.00 84.39 133 LYS B CA 1
ATOM 2849 C C . LYS B 1 157 ? -19.662 21.102 -23.943 1.00 108.90 133 LYS B C 1
ATOM 2850 O O . LYS B 1 157 ? -20.277 20.153 -23.488 1.00 95.80 133 LYS B O 1
ATOM 2856 N N . VAL B 1 158 ? -18.635 21.695 -23.345 1.00 125.18 134 VAL B N 1
ATOM 2857 C CA . VAL B 1 158 ? -18.001 21.201 -22.136 1.00 97.53 134 VAL B CA 1
ATOM 2858 C C . VAL B 1 158 ? -18.815 21.519 -20.881 1.00 93.10 134 VAL B C 1
ATOM 2859 O O . VAL B 1 158 ? -19.253 22.634 -20.667 1.00 103.26 134 VAL B O 1
ATOM 2863 N N . GLU B 1 159 ? -18.962 20.521 -20.032 1.00 97.71 135 GLU B N 1
ATOM 2864 C CA . GLU B 1 159 ? -19.702 20.613 -18.787 1.00 93.87 135 GLU B CA 1
ATOM 2865 C C . GLU B 1 159 ? -18.886 20.352 -17.522 1.00 111.34 135 GLU B C 1
ATOM 2866 O O . GLU B 1 159 ? -19.275 20.770 -16.439 1.00 157.10 135 GLU B O 1
ATOM 2872 N N . ALA B 1 160 ? -17.768 19.646 -17.646 1.00 113.38 136 ALA B N 1
ATOM 2873 C CA . ALA B 1 160 ? -17.007 19.285 -16.458 1.00 134.86 136 ALA B CA 1
ATOM 2874 C C . ALA B 1 160 ? -15.495 19.150 -16.626 1.00 118.02 136 ALA B C 1
ATOM 2875 O O . ALA B 1 160 ? -15.028 18.690 -17.665 1.00 113.83 136 ALA B O 1
ATOM 2877 N N . LEU B 1 161 ? -14.752 19.649 -15.636 1.00 98.06 137 LEU B N 1
ATOM 2878 C CA . LEU B 1 161 ? -13.322 19.363 -15.499 1.00 102.75 137 LEU B CA 1
ATOM 2879 C C . LEU B 1 161 ? -13.082 18.677 -14.111 1.00 112.98 137 LEU B C 1
ATOM 2880 O O . LEU B 1 161 ? -12.732 19.266 -13.123 1.00 94.41 137 LEU B O 1
ATOM 2885 N N . ASN B 1 162 ? -13.260 17.363 -14.142 1.00 154.01 138 ASN B N 1
ATOM 2886 C CA . ASN B 1 162 ? -13.055 16.404 -13.071 1.00 137.78 138 ASN B CA 1
ATOM 2887 C C . ASN B 1 162 ? -11.538 16.325 -12.834 1.00 146.71 138 ASN B C 1
ATOM 2888 O O . ASN B 1 162 ? -10.697 17.050 -13.449 1.00 88.59 138 ASN B O 1
ATOM 2893 N N . PHE B 1 163 ? -11.193 15.637 -11.774 1.00 181.95 139 PHE B N 1
ATOM 2894 C CA . PHE B 1 163 ? -9.807 15.573 -11.450 1.00 175.83 139 PHE B CA 1
ATOM 2895 C C . PHE B 1 163 ? -8.989 14.805 -12.564 1.00 129.61 139 PHE B C 1
ATOM 2896 O O . PHE B 1 163 ? -8.034 15.361 -13.192 1.00 74.94 139 PHE B O 1
ATOM 2904 N N . PHE B 1 164 ? -9.511 13.618 -12.915 1.00 110.20 140 PHE B N 1
ATOM 2905 C CA . PHE B 1 164 ? -9.118 12.809 -14.074 1.00 82.54 140 PHE B CA 1
ATOM 2906 C C . PHE B 1 164 ? -9.948 12.895 -15.306 1.00 98.45 140 PHE B C 1
ATOM 2907 O O . PHE B 1 164 ? -9.454 12.506 -16.372 1.00 118.84 140 PHE B O 1
ATOM 2915 N N . ASN B 1 165 ? -11.194 13.377 -15.188 1.00 79.53 141 ASN B N 1
ATOM 2916 C CA . ASN B 1 165 ? -12.153 13.283 -16.310 1.00 68.23 141 ASN B CA 1
ATOM 2917 C C . ASN B 1 165 ? -12.636 14.599 -16.706 1.00 50.41 141 ASN B C 1
ATOM 2918 O O . ASN B 1 165 ? -12.230 15.559 -16.149 1.00 78.80 141 ASN B O 1
ATOM 2923 N N . THR B 1 166 ? -13.244 14.620 -17.868 1.00 87.84 142 THR B N 1
ATOM 2924 C CA . THR B 1 166 ? -13.688 15.787 -18.623 1.00 96.88 142 THR B CA 1
ATOM 2925 C C . THR B 1 166 ? -15.067 15.401 -19.075 1.00 96.42 142 THR B C 1
ATOM 2926 O O . THR B 1 166 ? -15.286 14.228 -19.381 1.00 120.33 142 THR B O 1
ATOM 2930 N N . SER B 1 167 ? -16.040 16.301 -19.041 1.00 59.51 143 SER B N 1
ATOM 2931 C CA . SER B 1 167 ? -17.356 15.817 -19.453 1.00 102.78 143 SER B CA 1
ATOM 2932 C C . SER B 1 167 ? -17.933 16.738 -20.520 1.00 95.33 143 SER B C 1
ATOM 2933 O O . SER B 1 167 ? -17.793 17.933 -20.419 1.00 103.13 143 SER B O 1
ATOM 2936 N N . LEU B 1 168 ? -18.536 16.175 -21.566 1.00 88.83 144 LEU B N 1
ATOM 2937 C CA . LEU B 1 168 ? -19.204 16.979 -22.583 1.00 84.90 144 LEU B CA 1
ATOM 2938 C C . LEU B 1 168 ? -20.638 16.598 -22.596 1.00 102.46 144 LEU B C 1
ATOM 2939 O O . LEU B 1 168 ? -20.962 15.432 -22.504 1.00 101.42 144 LEU B O 1
ATOM 2944 N N . ARG B 1 169 ? -21.517 17.586 -22.621 1.00 130.35 145 ARG B N 1
ATOM 2945 C CA . ARG B 1 169 ? -22.881 17.288 -23.011 1.00 130.01 145 ARG B CA 1
ATOM 2946 C C . ARG B 1 169 ? -22.867 17.535 -24.551 1.00 111.00 145 ARG B C 1
ATOM 2947 O O . ARG B 1 169 ? -22.407 18.612 -25.069 1.00 79.50 145 ARG B O 1
ATOM 2955 N N . LEU B 1 170 ? -23.126 16.441 -25.253 1.00 85.67 146 LEU B N 1
ATOM 2956 C CA . LEU B 1 170 ? -23.069 16.386 -26.690 1.00 91.10 146 LEU B CA 1
ATOM 2957 C C . LEU B 1 170 ? -24.249 17.156 -27.287 1.00 126.63 146 LEU B C 1
ATOM 2958 O O . LEU B 1 170 ? -25.197 17.499 -26.582 1.00 126.77 146 LEU B O 1
ATOM 2963 N N . HIS B 1 171 ? -24.208 17.427 -28.580 1.00 136.65 147 HIS B N 1
ATOM 2964 C CA . HIS B 1 171 ? -25.389 17.838 -29.335 1.00 123.19 147 HIS B CA 1
ATOM 2965 C C . HIS B 1 171 ? -26.510 16.842 -29.132 1.00 98.12 147 HIS B C 1
ATOM 2966 O O . HIS B 1 171 ? -27.693 17.141 -29.193 1.00 71.57 147 HIS B O 1
ATOM 2973 N N . ASP B 1 172 ? -26.091 15.599 -29.036 1.00 134.71 148 ASP B N 1
ATOM 2974 C CA . ASP B 1 172 ? -27.014 14.515 -28.778 1.00 150.74 148 ASP B CA 1
ATOM 2975 C C . ASP B 1 172 ? -27.717 14.784 -27.426 1.00 118.83 148 ASP B C 1
ATOM 2976 O O . ASP B 1 172 ? -28.922 14.579 -27.309 1.00 96.30 148 ASP B O 1
ATOM 2981 N N . GLY B 1 173 ? -26.977 15.310 -26.450 1.00 116.64 149 GLY B N 1
ATOM 2982 C CA . GLY B 1 173 ? -27.533 15.616 -25.152 1.00 92.25 149 GLY B CA 1
ATOM 2983 C C . GLY B 1 173 ? -27.207 14.612 -24.068 1.00 103.61 149 GLY B C 1
ATOM 2984 O O . GLY B 1 173 ? -27.581 14.806 -22.925 1.00 101.31 149 GLY B O 1
ATOM 2985 N N . ARG B 1 174 ? -26.642 13.467 -24.411 1.00 100.40 150 ARG B N 1
ATOM 2986 C CA . ARG B 1 174 ? -25.957 12.689 -23.393 1.00 96.38 150 ARG B CA 1
ATOM 2987 C C . ARG B 1 174 ? -24.654 13.331 -22.967 1.00 110.32 150 ARG B C 1
ATOM 2988 O O . ARG B 1 174 ? -24.141 14.183 -23.685 1.00 91.20 150 ARG B O 1
ATOM 2996 N N . LEU B 1 175 ? -24.072 12.840 -21.868 1.00 128.21 151 LEU B N 1
ATOM 2997 C CA . LEU B 1 175 ? -22.809 13.375 -21.345 1.00 110.59 151 LEU B CA 1
ATOM 2998 C C . LEU B 1 175 ? -21.707 12.365 -21.402 1.00 102.42 151 LEU B C 1
ATOM 2999 O O . LEU B 1 175 ? -21.690 11.435 -20.608 1.00 104.56 151 LEU B O 1
ATOM 3004 N N . ALA B 1 176 ? -20.771 12.590 -22.318 1.00 104.34 152 ALA B N 1
ATOM 3005 C CA . ALA B 1 176 ? -19.556 11.799 -22.436 1.00 94.08 152 ALA B CA 1
ATOM 3006 C C . ALA B 1 176 ? -18.595 12.178 -21.301 1.00 68.85 152 ALA B C 1
ATOM 3007 O O . ALA B 1 176 ? -18.603 13.290 -20.847 1.00 92.89 152 ALA B O 1
ATOM 3009 N N . VAL B 1 177 ? -17.818 11.230 -20.825 1.00 39.30 153 VAL B N 1
ATOM 3010 C CA . VAL B 1 177 ? -16.866 11.410 -19.750 1.00 47.71 153 VAL B CA 1
ATOM 3011 C C . VAL B 1 177 ? -15.466 11.003 -20.174 1.00 90.39 153 VAL B C 1
ATOM 3012 O O . VAL B 1 177 ? -14.949 9.934 -19.798 1.00 112.43 153 VAL B O 1
ATOM 3016 N N . LEU B 1 178 ? -14.819 11.922 -20.851 1.00 75.37 154 LEU B N 1
ATOM 3017 C CA . LEU B 1 178 ? -13.514 11.723 -21.441 1.00 68.31 154 LEU B CA 1
ATOM 3018 C C . LEU B 1 178 ? -12.309 11.796 -20.513 1.00 77.94 154 LEU B C 1
ATOM 3019 O O . LEU B 1 178 ? -11.954 12.883 -20.138 1.00 83.08 154 LEU B O 1
ATOM 3024 N N . PRO B 1 179 ? -11.610 10.689 -20.225 1.00 77.64 155 PRO B N 1
ATOM 3025 C CA . PRO B 1 179 ? -10.524 10.749 -19.221 1.00 60.90 155 PRO B CA 1
ATOM 3026 C C . PRO B 1 179 ? -9.401 11.752 -19.588 1.00 62.81 155 PRO B C 1
ATOM 3027 O O . PRO B 1 179 ? -9.092 11.819 -20.775 1.00 84.59 155 PRO B O 1
ATOM 3031 N N . ASN B 1 180 ? -8.883 12.548 -18.644 1.00 55.67 156 ASN B N 1
ATOM 3032 C CA . ASN B 1 180 ? -7.959 13.681 -18.926 1.00 76.42 156 ASN B CA 1
ATOM 3033 C C . ASN B 1 180 ? -6.760 13.282 -19.764 1.00 76.22 156 ASN B C 1
ATOM 3034 O O . ASN B 1 180 ? -6.297 14.090 -20.597 1.00 74.18 156 ASN B O 1
ATOM 3039 N N . ARG B 1 181 ? -6.264 12.067 -19.507 1.00 66.79 157 ARG B N 1
ATOM 3040 C CA . ARG B 1 181 ? -5.181 11.434 -20.269 1.00 65.83 157 ARG B CA 1
ATOM 3041 C C . ARG B 1 181 ? -5.288 11.531 -21.802 1.00 83.85 157 ARG B C 1
ATOM 3042 O O . ARG B 1 181 ? -4.325 11.872 -22.511 1.00 57.20 157 ARG B O 1
ATOM 3050 N N . SER B 1 182 ? -6.513 11.226 -22.260 1.00 101.31 158 SER B N 1
ATOM 3051 C CA . SER B 1 182 ? -6.990 11.254 -23.648 1.00 79.33 158 SER B CA 1
ATOM 3052 C C . SER B 1 182 ? -7.028 12.629 -24.278 1.00 80.53 158 SER B C 1
ATOM 3053 O O . SER B 1 182 ? -6.539 12.889 -25.396 1.00 89.74 158 SER B O 1
ATOM 3056 N N . VAL B 1 183 ? -7.527 13.537 -23.473 1.00 78.17 159 VAL B N 1
ATOM 3057 C CA . VAL B 1 183 ? -7.787 14.867 -23.919 1.00 83.36 159 VAL B CA 1
ATOM 3058 C C . VAL B 1 183 ? -6.536 15.669 -24.101 1.00 96.49 159 VAL B C 1
ATOM 3059 O O . VAL B 1 183 ? -6.309 16.264 -25.157 1.00 85.35 159 VAL B O 1
ATOM 3063 N N . ALA B 1 184 ? -5.719 15.658 -23.054 1.00 97.56 160 ALA B N 1
ATOM 3064 C CA . ALA B 1 184 ? -4.523 16.468 -22.986 1.00 81.85 160 ALA B CA 1
ATOM 3065 C C . ALA B 1 184 ? -3.573 16.171 -24.179 1.00 92.69 160 ALA B C 1
ATOM 3066 O O . ALA B 1 184 ? -2.716 17.009 -24.523 1.00 110.00 160 ALA B O 1
ATOM 3068 N N . ASN B 1 185 ? -3.816 15.049 -24.875 1.00 66.56 161 ASN B N 1
ATOM 3069 C CA . ASN B 1 185 ? -2.964 14.642 -25.985 1.00 76.28 161 ASN B CA 1
ATOM 3070 C C . ASN B 1 185 ? -3.542 14.581 -27.387 1.00 89.17 161 ASN B C 1
ATOM 3071 O O . ASN B 1 185 ? -2.801 14.389 -28.368 1.00 111.55 161 ASN B O 1
ATOM 3076 N N . SER B 1 186 ? -4.838 14.781 -27.517 1.00 60.88 162 SER B N 1
ATOM 3077 C CA . SER B 1 186 ? -5.373 14.814 -28.852 1.00 76.35 162 SER B CA 1
ATOM 3078 C C . SER B 1 186 ? -5.497 16.257 -29.377 1.00 87.27 162 SER B C 1
ATOM 3079 O O . SER B 1 186 ? -5.171 17.219 -28.689 1.00 82.47 162 SER B O 1
ATOM 3082 N N . ASN B 1 187 ? -5.861 16.395 -30.641 1.00 119.19 163 ASN B N 1
ATOM 3083 C CA . ASN B 1 187 ? -6.063 17.698 -31.238 1.00 85.57 163 ASN B CA 1
ATOM 3084 C C . ASN B 1 187 ? -7.375 18.227 -30.697 1.00 82.27 163 ASN B C 1
ATOM 3085 O O . ASN B 1 187 ? -8.449 17.754 -31.071 1.00 101.61 163 ASN B O 1
ATOM 3090 N N . ILE B 1 188 ? -7.279 19.192 -29.799 1.00 72.89 164 ILE B N 1
ATOM 3091 C CA . ILE B 1 188 ? -8.441 19.863 -29.215 1.00 73.82 164 ILE B CA 1
ATOM 3092 C C . ILE B 1 188 ? -8.967 20.962 -30.071 1.00 81.64 164 ILE B C 1
ATOM 3093 O O . ILE B 1 188 ? -8.329 22.021 -30.148 1.00 94.01 164 ILE B O 1
ATOM 3098 N N . ILE B 1 189 ? -10.095 20.742 -30.732 1.00 74.95 165 ILE B N 1
ATOM 3099 C CA . ILE B 1 189 ? -10.514 21.752 -31.706 1.00 97.63 165 ILE B CA 1
ATOM 3100 C C . ILE B 1 189 ? -11.606 22.671 -31.200 1.00 114.79 165 ILE B C 1
ATOM 3101 O O . ILE B 1 189 ? -12.789 22.286 -31.170 1.00 102.70 165 ILE B O 1
ATOM 3106 N N . ASN B 1 190 ? -11.159 23.859 -30.756 1.00 126.87 166 ASN B N 1
ATOM 3107 C CA . ASN B 1 190 ? -11.996 24.890 -30.156 1.00 99.46 166 ASN B CA 1
ATOM 3108 C C . ASN B 1 190 ? -12.751 25.526 -31.301 1.00 103.17 166 ASN B C 1
ATOM 3109 O O . ASN B 1 190 ? -12.090 25.998 -32.241 1.00 69.19 166 ASN B O 1
ATOM 3114 N N . SER B 1 191 ? -14.088 25.616 -31.195 1.00 144.47 167 SER B N 1
ATOM 3115 C CA . SER B 1 191 ? -14.932 26.213 -32.253 1.00 166.10 167 SER B CA 1
ATOM 3116 C C . SER B 1 191 ? -15.330 27.566 -31.740 1.00 174.07 167 SER B C 1
ATOM 3117 O O . SER B 1 191 ? -15.653 28.471 -32.522 1.00 166.73 167 SER B O 1
ATOM 3120 N N . ASN B 1 192 ? -15.324 27.662 -30.408 1.00 157.60 168 ASN B N 1
ATOM 3121 C CA . ASN B 1 192 ? -15.703 28.855 -29.656 1.00 158.05 168 ASN B CA 1
ATOM 3122 C C . ASN B 1 192 ? -14.660 29.978 -29.616 1.00 153.93 168 ASN B C 1
ATOM 3123 O O . ASN B 1 192 ? -14.995 31.133 -29.370 1.00 164.34 168 ASN B O 1
ATOM 3128 N N . ASN B 1 193 ? -13.415 29.652 -29.952 1.00 141.60 169 ASN B N 1
ATOM 3129 C CA . ASN B 1 193 ? -12.304 30.565 -29.731 1.00 129.14 169 ASN B CA 1
ATOM 3130 C C . ASN B 1 193 ? -12.123 31.518 -30.931 1.00 120.24 169 ASN B C 1
ATOM 3131 O O . ASN B 1 193 ? -11.329 32.437 -30.883 1.00 125.11 169 ASN B O 1
ATOM 3136 N N . THR B 1 194 ? -12.824 31.255 -32.029 1.00 124.01 170 THR B N 1
ATOM 3137 C CA . THR B 1 194 ? -12.905 32.180 -33.177 1.00 170.01 170 THR B CA 1
ATOM 3138 C C . THR B 1 194 ? -14.366 32.476 -33.575 1.00 154.90 170 THR B C 1
ATOM 3139 O O . THR B 1 194 ? -15.105 31.551 -33.836 1.00 166.62 170 THR B O 1
ATOM 3143 N N . ALA B 1 195 ? -14.761 33.741 -33.664 1.00 132.92 171 ALA B N 1
ATOM 3144 C CA . ALA B 1 195 ? -16.173 34.134 -33.799 1.00 122.78 171 ALA B CA 1
ATOM 3145 C C . ALA B 1 195 ? -16.933 33.791 -35.119 1.00 131.73 171 ALA B C 1
ATOM 3146 O O . ALA B 1 195 ? -18.167 33.788 -35.127 1.00 88.31 171 ALA B O 1
ATOM 3148 N N . CYS B 1 196 ? -16.228 33.519 -36.220 1.00 154.07 172 CYS B N 1
ATOM 3149 C CA . CYS B 1 196 ? -16.845 33.223 -37.549 1.00 140.06 172 CYS B CA 1
ATOM 3150 C C . CYS B 1 196 ? -16.397 31.931 -38.213 1.00 144.43 172 CYS B C 1
ATOM 3151 O O . CYS B 1 196 ? -15.199 31.620 -38.198 1.00 153.04 172 CYS B O 1
ATOM 3154 N N . ARG B 1 197 ? -17.328 31.222 -38.867 1.00 119.73 173 ARG B N 1
ATOM 3155 C CA . ARG B 1 197 ? -16.961 29.937 -39.509 1.00 122.55 173 ARG B CA 1
ATOM 3156 C C . ARG B 1 197 ? -17.450 29.758 -40.915 1.00 96.49 173 ARG B C 1
ATOM 3157 O O . ARG B 1 197 ? -18.509 30.285 -41.297 1.00 99.47 173 ARG B O 1
ATOM 3165 N N . ARG B 1 198 ? -16.602 29.103 -41.712 1.00 93.46 174 ARG B N 1
ATOM 3166 C CA . ARG B 1 198 ? -16.932 28.859 -43.110 1.00 101.95 174 ARG B CA 1
ATOM 3167 C C . ARG B 1 198 ? -18.011 27.806 -43.184 1.00 108.52 174 ARG B C 1
ATOM 3168 O O . ARG B 1 198 ? -18.206 27.027 -42.259 1.00 116.84 174 ARG B O 1
ATOM 3176 N N . ILE B 1 199 ? -18.685 27.800 -44.323 1.00 111.80 175 ILE B N 1
ATOM 3177 C CA . ILE B 1 199 ? -19.796 26.926 -44.635 1.00 98.52 175 ILE B CA 1
ATOM 3178 C C . ILE B 1 199 ? -19.544 26.463 -46.049 1.00 106.14 175 ILE B C 1
ATOM 3179 O O . ILE B 1 199 ? -18.864 27.199 -46.832 1.00 84.29 175 ILE B O 1
ATOM 3184 N N . GLU B 1 200 ? -20.048 25.268 -46.381 1.00 90.43 176 GLU B N 1
ATOM 3185 C CA . GLU B 1 200 ? -19.850 24.767 -47.729 1.00 80.93 176 GLU B CA 1
ATOM 3186 C C . GLU B 1 200 ? -20.938 23.901 -48.394 1.00 76.70 176 GLU B C 1
ATOM 3187 O O . GLU B 1 200 ? -21.733 23.217 -47.750 1.00 62.61 176 GLU B O 1
ATOM 3193 N N . TRP B 1 201 ? -20.897 24.010 -49.723 1.00 85.72 177 TRP B N 1
ATOM 3194 C CA . TRP B 1 201 ? -21.538 23.153 -50.742 1.00 102.15 177 TRP B CA 1
ATOM 3195 C C . TRP B 1 201 ? -20.778 22.645 -51.935 1.00 119.27 177 TRP B C 1
ATOM 3196 O O . TRP B 1 201 ? -19.787 23.214 -52.391 1.00 130.42 177 TRP B O 1
ATOM 3207 N N . VAL B 1 202 ? -21.429 21.632 -52.508 1.00 71.78 178 VAL B N 1
ATOM 3208 C CA . VAL B 1 202 ? -21.263 21.188 -53.860 1.00 79.63 178 VAL B CA 1
ATOM 3209 C C . VAL B 1 202 ? -22.678 21.072 -54.446 1.00 101.22 178 VAL B C 1
ATOM 3210 O O . VAL B 1 202 ? -23.228 19.962 -54.452 1.00 166.05 178 VAL B O 1
ATOM 3214 N N . CYS B 1 203 ? -23.304 22.191 -54.824 1.00 93.24 179 CYS B N 1
ATOM 3215 C CA . CYS B 1 203 ? -24.671 22.234 -55.383 1.00 104.81 179 CYS B CA 1
ATOM 3216 C C . CYS B 1 203 ? -24.704 21.857 -56.850 1.00 76.56 179 CYS B C 1
ATOM 3217 O O . CYS B 1 203 ? -24.106 22.564 -57.622 1.00 75.89 179 CYS B O 1
ATOM 3220 N N . GLY B 1 204 ? -25.178 20.630 -57.150 1.00 89.31 180 GLY B N 1
ATOM 3221 C CA . GLY B 1 204 ? -25.355 20.061 -58.487 1.00 81.68 180 GLY B CA 1
ATOM 3222 C C . GLY B 1 204 ? -26.401 20.829 -59.294 1.00 107.79 180 GLY B C 1
ATOM 3223 O O . GLY B 1 204 ? -27.499 21.061 -58.810 1.00 124.01 180 GLY B O 1
ATOM 3224 N N . VAL B 1 205 ? -26.040 21.239 -60.514 1.00 100.72 181 VAL B N 1
ATOM 3225 C CA . VAL B 1 205 ? -26.908 21.950 -61.464 1.00 85.92 181 VAL B CA 1
ATOM 3226 C C . VAL B 1 205 ? -27.235 21.155 -62.719 1.00 136.77 181 VAL B C 1
ATOM 3227 O O . VAL B 1 205 ? -26.677 20.075 -62.893 1.00 140.01 181 VAL B O 1
ATOM 3231 N N . GLY B 1 206 ? -28.172 21.654 -63.557 1.00 173.40 182 GLY B N 1
ATOM 3232 C CA . GLY B 1 206 ? -28.454 21.039 -64.862 1.00 156.47 182 GLY B CA 1
ATOM 3233 C C . GLY B 1 206 ? -27.043 21.118 -65.351 1.00 151.20 182 GLY B C 1
ATOM 3234 O O . GLY B 1 206 ? -26.387 22.148 -65.206 1.00 96.14 182 GLY B O 1
ATOM 3235 N N . TYR B 1 207 ? -26.589 20.040 -65.967 1.00 180.90 183 TYR B N 1
ATOM 3236 C CA . TYR B 1 207 ? -25.214 19.975 -66.428 1.00 179.29 183 TYR B CA 1
ATOM 3237 C C . TYR B 1 207 ? -25.055 20.880 -67.714 1.00 134.12 183 TYR B C 1
ATOM 3238 O O . TYR B 1 207 ? -23.954 21.111 -68.240 1.00 102.52 183 TYR B O 1
ATOM 3247 N N . GLY B 1 208 ? -26.188 21.326 -68.250 1.00 129.58 184 GLY B N 1
ATOM 3248 C CA . GLY B 1 208 ? -26.232 22.203 -69.413 1.00 99.67 184 GLY B CA 1
ATOM 3249 C C . GLY B 1 208 ? -26.451 23.730 -69.213 1.00 135.34 184 GLY B C 1
ATOM 3250 O O . GLY B 1 208 ? -26.389 24.458 -70.197 1.00 173.54 184 GLY B O 1
ATOM 3251 N N . SER B 1 209 ? -26.661 24.227 -67.980 1.00 136.13 185 SER B N 1
ATOM 3252 C CA . SER B 1 209 ? -26.841 25.682 -67.633 1.00 115.47 185 SER B CA 1
ATOM 3253 C C . SER B 1 209 ? -25.538 26.521 -67.755 1.00 110.83 185 SER B C 1
ATOM 3254 O O . SER B 1 209 ? -24.488 25.963 -68.065 1.00 129.63 185 SER B O 1
ATOM 3257 N N . ASP B 1 210 ? -25.606 27.858 -67.715 1.00 115.72 186 ASP B N 1
ATOM 3258 C CA . ASP B 1 210 ? -24.395 28.648 -68.043 1.00 154.76 186 ASP B CA 1
ATOM 3259 C C . ASP B 1 210 ? -23.485 29.012 -66.802 1.00 152.23 186 ASP B C 1
ATOM 3260 O O . ASP B 1 210 ? -23.938 29.354 -65.665 1.00 84.25 186 ASP B O 1
ATOM 3265 N N . ILE B 1 211 ? -22.182 29.029 -67.109 1.00 162.88 187 ILE B N 1
ATOM 3266 C CA . ILE B 1 211 ? -21.083 29.293 -66.178 1.00 147.19 187 ILE B CA 1
ATOM 3267 C C . ILE B 1 211 ? -21.321 30.518 -65.330 1.00 154.65 187 ILE B C 1
ATOM 3268 O O . ILE B 1 211 ? -20.795 30.623 -64.227 1.00 166.57 187 ILE B O 1
ATOM 3273 N N . GLU B 1 212 ? -22.153 31.417 -65.835 1.00 160.08 188 GLU B N 1
ATOM 3274 C CA . GLU B 1 212 ? -22.406 32.697 -65.197 1.00 160.91 188 GLU B CA 1
ATOM 3275 C C . GLU B 1 212 ? -23.867 32.867 -64.787 1.00 137.64 188 GLU B C 1
ATOM 3276 O O . GLU B 1 212 ? -24.159 33.674 -63.908 1.00 138.11 188 GLU B O 1
ATOM 3282 N N . LEU B 1 213 ? -24.768 32.096 -65.395 1.00 128.76 189 LEU B N 1
ATOM 3283 C CA . LEU B 1 213 ? -26.202 32.178 -65.079 1.00 136.04 189 LEU B CA 1
ATOM 3284 C C . LEU B 1 213 ? -26.378 31.873 -63.629 1.00 120.59 189 LEU B C 1
ATOM 3285 O O . LEU B 1 213 ? -26.944 32.648 -62.848 1.00 99.89 189 LEU B O 1
ATOM 3290 N N . VAL B 1 214 ? -26.008 30.655 -63.309 1.00 140.10 190 VAL B N 1
ATOM 3291 C CA . VAL B 1 214 ? -26.016 30.225 -61.937 1.00 166.78 190 VAL B CA 1
ATOM 3292 C C . VAL B 1 214 ? -25.014 31.065 -61.066 1.00 153.58 190 VAL B C 1
ATOM 3293 O O . VAL B 1 214 ? -25.293 31.387 -59.898 1.00 131.55 190 VAL B O 1
ATOM 3297 N N . HIS B 1 215 ? -23.888 31.477 -61.663 1.00 146.82 191 HIS B N 1
ATOM 3298 C CA . HIS B 1 215 ? -22.856 32.256 -60.967 1.00 126.09 191 HIS B CA 1
ATOM 3299 C C . HIS B 1 215 ? -23.446 33.542 -60.470 1.00 122.32 191 HIS B C 1
ATOM 3300 O O . HIS B 1 215 ? -22.900 34.151 -59.582 1.00 114.13 191 HIS B O 1
ATOM 3307 N N . LYS B 1 216 ? -24.589 33.935 -61.028 1.00 133.21 192 LYS B N 1
ATOM 3308 C CA . LYS B 1 216 ? -25.260 35.150 -60.586 1.00 125.69 192 LYS B CA 1
ATOM 3309 C C . LYS B 1 216 ? -26.472 34.762 -59.772 1.00 102.49 192 LYS B C 1
ATOM 3310 O O . LYS B 1 216 ? -26.772 35.462 -58.843 1.00 119.79 192 LYS B O 1
ATOM 3316 N N . THR B 1 217 ? -27.185 33.684 -60.096 1.00 84.33 193 THR B N 1
ATOM 3317 C CA . THR B 1 217 ? -28.369 33.366 -59.285 1.00 107.97 193 THR B CA 1
ATOM 3318 C C . THR B 1 217 ? -27.941 33.155 -57.847 1.00 105.09 193 THR B C 1
ATOM 3319 O O . THR B 1 217 ? -28.647 33.546 -56.912 1.00 93.12 193 THR B O 1
ATOM 3323 N N . ILE B 1 218 ? -26.819 32.470 -57.666 1.00 134.51 194 ILE B N 1
ATOM 3324 C CA . ILE B 1 218 ? -26.244 32.324 -56.327 1.00 135.93 194 ILE B CA 1
ATOM 3325 C C . ILE B 1 218 ? -25.695 33.668 -55.802 1.00 125.07 194 ILE B C 1
ATOM 3326 O O . ILE B 1 218 ? -25.991 34.041 -54.685 1.00 121.07 194 ILE B O 1
ATOM 3331 N N . LYS B 1 219 ? -24.913 34.412 -56.580 1.00 115.51 195 LYS B N 1
ATOM 3332 C CA . LYS B 1 219 ? -24.407 35.711 -56.086 1.00 140.81 195 LYS B CA 1
ATOM 3333 C C . LYS B 1 219 ? -25.562 36.629 -55.653 1.00 148.95 195 LYS B C 1
ATOM 3334 O O . LYS B 1 219 ? -25.389 37.573 -54.894 1.00 134.18 195 LYS B O 1
ATOM 3340 N N . ASP B 1 220 ? -26.753 36.326 -56.147 1.00 153.18 196 ASP B N 1
ATOM 3341 C CA . ASP B 1 220 ? -27.955 37.066 -55.806 1.00 139.35 196 ASP B CA 1
ATOM 3342 C C . ASP B 1 220 ? -28.586 36.502 -54.547 1.00 126.01 196 ASP B C 1
ATOM 3343 O O . ASP B 1 220 ? -28.987 37.288 -53.706 1.00 144.01 196 ASP B O 1
ATOM 3348 N N . VAL B 1 221 ? -28.716 35.170 -54.429 1.00 105.01 197 VAL B N 1
ATOM 3349 C CA . VAL B 1 221 ? -29.295 34.554 -53.219 1.00 105.88 197 VAL B CA 1
ATOM 3350 C C . VAL B 1 221 ? -28.377 34.785 -51.977 1.00 126.13 197 VAL B C 1
ATOM 3351 O O . VAL B 1 221 ? -28.849 34.789 -50.815 1.00 104.80 197 VAL B O 1
ATOM 3355 N N . ILE B 1 222 ? -27.061 34.863 -52.229 1.00 126.84 198 ILE B N 1
ATOM 3356 C CA . ILE B 1 222 ? -26.047 35.241 -51.228 1.00 135.52 198 ILE B CA 1
ATOM 3357 C C . ILE B 1 222 ? -26.401 36.540 -50.521 1.00 161.51 198 ILE B C 1
ATOM 3358 O O . ILE B 1 222 ? -26.488 36.626 -49.291 1.00 163.41 198 ILE B O 1
ATOM 3363 N N . ASP B 1 223 ? -26.610 37.562 -51.339 1.00 166.59 199 ASP B N 1
ATOM 3364 C CA . ASP B 1 223 ? -26.901 38.886 -50.835 1.00 138.88 199 ASP B CA 1
ATOM 3365 C C . ASP B 1 223 ? -28.263 38.915 -50.122 1.00 126.74 199 ASP B C 1
ATOM 3366 O O . ASP B 1 223 ? -28.362 39.421 -49.026 1.00 135.45 199 ASP B O 1
ATOM 3371 N N . THR B 1 224 ? -29.281 38.267 -50.692 1.00 135.33 200 THR B N 1
ATOM 3372 C CA . THR B 1 224 ? -30.638 38.298 -50.135 1.00 110.40 200 THR B CA 1
ATOM 3373 C C . THR B 1 224 ? -30.638 37.669 -48.763 1.00 142.61 200 THR B C 1
ATOM 3374 O O . THR B 1 224 ? -31.630 37.768 -48.043 1.00 159.63 200 THR B O 1
ATOM 3378 N N . MET B 1 225 ? -29.518 37.059 -48.376 1.00 147.03 201 MET B N 1
ATOM 3379 C CA . MET B 1 225 ? -29.481 36.410 -47.084 1.00 175.02 201 MET B CA 1
ATOM 3380 C C . MET B 1 225 ? -29.091 37.406 -46.030 1.00 137.96 201 MET B C 1
ATOM 3381 O O . MET B 1 225 ? -28.082 38.155 -46.056 1.00 48.57 201 MET B O 1
ATOM 3386 N N . GLU B 1 226 ? -29.904 37.263 -45.014 1.00 132.29 202 GLU B N 1
ATOM 3387 C CA . GLU B 1 226 ? -29.845 38.086 -43.885 1.00 138.09 202 GLU B CA 1
ATOM 3388 C C . GLU B 1 226 ? -28.714 37.701 -43.005 1.00 154.27 202 GLU B C 1
ATOM 3389 O O . GLU B 1 226 ? -27.865 38.520 -42.633 1.00 129.51 202 GLU B O 1
ATOM 3395 N N . LYS B 1 227 ? -28.594 36.394 -42.885 1.00 152.54 203 LYS B N 1
ATOM 3396 C CA . LYS B 1 227 ? -27.578 35.788 -42.084 1.00 137.37 203 LYS B CA 1
ATOM 3397 C C . LYS B 1 227 ? -26.311 35.555 -42.880 1.00 114.22 203 LYS B C 1
ATOM 3398 O O . LYS B 1 227 ? -25.951 34.411 -43.066 1.00 135.79 203 LYS B O 1
ATOM 3404 N N . ILE B 1 228 ? -25.608 36.596 -43.304 1.00 102.04 204 ILE B N 1
ATOM 3405 C CA . ILE B 1 228 ? -24.361 36.410 -44.050 1.00 127.48 204 ILE B CA 1
ATOM 3406 C C . ILE B 1 228 ? -23.391 37.553 -43.973 1.00 142.70 204 ILE B C 1
ATOM 3407 O O . ILE B 1 228 ? -23.803 38.682 -43.826 1.00 150.23 204 ILE B O 1
ATOM 3412 N N . ASP B 1 229 ? -22.102 37.251 -44.069 1.00 139.95 205 ASP B N 1
ATOM 3413 C CA . ASP B 1 229 ? -21.092 38.274 -43.996 1.00 125.80 205 ASP B CA 1
ATOM 3414 C C . ASP B 1 229 ? -20.544 38.612 -45.364 1.00 146.58 205 ASP B C 1
ATOM 3415 O O . ASP B 1 229 ? -20.360 37.751 -46.216 1.00 157.74 205 ASP B O 1
ATOM 3420 N N . LYS B 1 230 ? -20.379 39.911 -45.561 1.00 151.64 206 LYS B N 1
ATOM 3421 C CA . LYS B 1 230 ? -19.832 40.541 -46.757 1.00 190.27 206 LYS B CA 1
ATOM 3422 C C . LYS B 1 230 ? -18.343 40.866 -46.682 1.00 192.24 206 LYS B C 1
ATOM 3423 O O . LYS B 1 230 ? -17.660 40.902 -47.710 1.00 182.70 206 LYS B O 1
ATOM 3429 N N . ASN B 1 231 ? -17.848 41.111 -45.459 1.00 178.11 207 ASN B N 1
ATOM 3430 C CA . ASN B 1 231 ? -16.410 41.327 -45.271 1.00 204.51 207 ASN B CA 1
ATOM 3431 C C . ASN B 1 231 ? -15.645 39.996 -45.211 1.00 208.12 207 ASN B C 1
ATOM 3432 O O . ASN B 1 231 ? -14.428 39.961 -45.406 1.00 225.28 207 ASN B O 1
ATOM 3437 N N . MET B 1 232 ? -16.372 38.890 -45.163 1.00 169.43 208 MET B N 1
ATOM 3438 C CA . MET B 1 232 ? -15.822 37.562 -45.405 1.00 145.03 208 MET B CA 1
ATOM 3439 C C . MET B 1 232 ? -16.098 37.120 -46.839 1.00 153.20 208 MET B C 1
ATOM 3440 O O . MET B 1 232 ? -17.269 37.056 -47.216 1.00 171.08 208 MET B O 1
ATOM 3445 N N . PRO B 1 233 ? -15.060 36.797 -47.635 1.00 137.22 209 PRO B N 1
ATOM 3446 C CA . PRO B 1 233 ? -15.289 36.447 -49.054 1.00 134.58 209 PRO B CA 1
ATOM 3447 C C . PRO B 1 233 ? -16.224 35.239 -49.291 1.00 148.19 209 PRO B C 1
ATOM 3448 O O . PRO B 1 233 ? -16.587 34.509 -48.343 1.00 129.37 209 PRO B O 1
ATOM 3452 N N . THR B 1 234 ? -16.635 35.075 -50.559 1.00 154.56 210 THR B N 1
ATOM 3453 C CA . THR B 1 234 ? -17.382 33.893 -51.038 1.00 154.47 210 THR B CA 1
ATOM 3454 C C . THR B 1 234 ? -16.684 33.350 -52.346 1.00 135.59 210 THR B C 1
ATOM 3455 O O . THR B 1 234 ? -16.509 34.098 -53.313 1.00 157.68 210 THR B O 1
ATOM 3459 N N . PHE B 1 235 ? -16.303 32.059 -52.387 1.00 122.06 211 PHE B N 1
ATOM 3460 C CA . PHE B 1 235 ? -15.735 31.444 -53.611 1.00 134.25 211 PHE B CA 1
ATOM 3461 C C . PHE B 1 235 ? -16.683 30.471 -54.254 1.00 107.76 211 PHE B C 1
ATOM 3462 O O . PHE B 1 235 ? -16.515 29.264 -54.115 1.00 81.16 211 PHE B O 1
ATOM 3470 N N . ILE B 1 236 ? -17.495 30.999 -55.155 1.00 134.31 212 ILE B N 1
ATOM 3471 C CA . ILE B 1 236 ? -18.529 30.245 -55.826 1.00 117.91 212 ILE B CA 1
ATOM 3472 C C . ILE B 1 236 ? -18.221 30.031 -57.281 1.00 109.15 212 ILE B C 1
ATOM 3473 O O . ILE B 1 236 ? -18.680 30.780 -58.151 1.00 72.51 212 ILE B O 1
ATOM 3478 N N . GLY B 1 237 ? -17.476 28.950 -57.521 1.00 98.55 213 GLY B N 1
ATOM 3479 C CA . GLY B 1 237 ? -17.143 28.526 -58.863 1.00 121.70 213 GLY B CA 1
ATOM 3480 C C . GLY B 1 237 ? -17.490 27.064 -59.115 1.00 123.58 213 GLY B C 1
ATOM 3481 O O . GLY B 1 237 ? -17.788 26.298 -58.154 1.00 69.92 213 GLY B O 1
ATOM 3482 N N . ILE B 1 238 ? -17.327 26.660 -60.386 1.00 141.26 214 ILE B N 1
ATOM 3483 C CA . ILE B 1 238 ? -17.523 25.280 -60.785 1.00 101.26 214 ILE B CA 1
ATOM 3484 C C . ILE B 1 238 ? -16.362 24.570 -60.317 1.00 99.35 214 ILE B C 1
ATOM 3485 O O . ILE B 1 238 ? -15.233 24.794 -60.726 1.00 100.78 214 ILE B O 1
ATOM 3490 N N . THR B 1 239 ? -16.662 23.670 -59.423 1.00 106.60 215 THR B N 1
ATOM 3491 C CA . THR B 1 239 ? -15.586 22.965 -58.835 1.00 127.53 215 THR B CA 1
ATOM 3492 C C . THR B 1 239 ? -15.245 21.714 -59.618 1.00 143.47 215 THR B C 1
ATOM 3493 O O . THR B 1 239 ? -14.081 21.561 -59.994 1.00 147.89 215 THR B O 1
ATOM 3497 N N . ASP B 1 240 ? -16.243 20.900 -59.978 1.00 133.23 216 ASP B N 1
ATOM 3498 C CA . ASP B 1 240 ? -16.002 19.676 -60.758 1.00 122.87 216 ASP B CA 1
ATOM 3499 C C . ASP B 1 240 ? -17.024 19.138 -61.738 1.00 124.77 216 ASP B C 1
ATOM 3500 O O . ASP B 1 240 ? -18.230 19.222 -61.488 1.00 102.82 216 ASP B O 1
ATOM 3505 N N . PHE B 1 241 ? -16.511 18.557 -62.824 1.00 134.24 217 PHE B N 1
ATOM 3506 C CA . PHE B 1 241 ? -17.324 17.845 -63.784 1.00 131.52 217 PHE B CA 1
ATOM 3507 C C . PHE B 1 241 ? -17.977 16.763 -62.951 1.00 129.54 217 PHE B C 1
ATOM 3508 O O . PHE B 1 241 ? -17.283 16.063 -62.222 1.00 121.97 217 PHE B O 1
ATOM 3516 N N . GLY B 1 242 ? -19.290 16.607 -63.050 1.00 108.18 218 GLY B N 1
ATOM 3517 C CA . GLY B 1 242 ? -19.940 15.529 -62.342 1.00 96.48 218 GLY B CA 1
ATOM 3518 C C . GLY B 1 242 ? -20.255 14.380 -63.252 1.00 113.15 218 GLY B C 1
ATOM 3519 O O . GLY B 1 242 ? -20.143 14.487 -64.466 1.00 123.54 218 GLY B O 1
ATOM 3520 N N . SER B 1 243 ? -20.632 13.263 -62.656 1.00 97.88 219 SER B N 1
ATOM 3521 C CA . SER B 1 243 ? -21.123 12.120 -63.411 1.00 122.94 219 SER B CA 1
ATOM 3522 C C . SER B 1 243 ? -22.470 12.308 -64.121 1.00 107.85 219 SER B C 1
ATOM 3523 O O . SER B 1 243 ? -22.653 11.887 -65.262 1.00 91.07 219 SER B O 1
ATOM 3526 N N . SER B 1 244 ? -23.444 12.867 -63.420 1.00 119.03 220 SER B N 1
ATOM 3527 C CA . SER B 1 244 ? -24.760 13.076 -64.021 1.00 134.18 220 SER B CA 1
ATOM 3528 C C . SER B 1 244 ? -25.209 14.557 -63.902 1.00 137.82 220 SER B C 1
ATOM 3529 O O . SER B 1 244 ? -26.145 15.012 -64.570 1.00 119.98 220 SER B O 1
ATOM 3532 N N . SER B 1 245 ? -24.458 15.313 -63.110 1.00 116.90 221 SER B N 1
ATOM 3533 C CA . SER B 1 245 ? -24.757 16.690 -62.805 1.00 94.39 221 SER B CA 1
ATOM 3534 C C . SER B 1 245 ? -23.443 17.440 -62.769 1.00 123.25 221 SER B C 1
ATOM 3535 O O . SER B 1 245 ? -22.410 16.842 -62.526 1.00 111.70 221 SER B O 1
ATOM 3538 N N . LEU B 1 246 ? -23.479 18.738 -63.076 1.00 157.42 222 LEU B N 1
ATOM 3539 C CA . LEU B 1 246 ? -22.367 19.681 -62.834 1.00 129.35 222 LEU B CA 1
ATOM 3540 C C . LEU B 1 246 ? -22.338 20.160 -61.374 1.00 104.03 222 LEU B C 1
ATOM 3541 O O . LEU B 1 246 ? -23.362 20.507 -60.813 1.00 95.49 222 LEU B O 1
ATOM 3546 N N . ASN B 1 247 ? -21.152 20.260 -60.793 1.00 87.33 223 ASN B N 1
ATOM 3547 C CA . ASN B 1 247 ? -21.013 20.554 -59.378 1.00 71.56 223 ASN B CA 1
ATOM 3548 C C . ASN B 1 247 ? -20.438 21.896 -58.969 1.00 86.16 223 ASN B C 1
ATOM 3549 O O . ASN B 1 247 ? -19.280 22.169 -59.277 1.00 83.20 223 ASN B O 1
ATOM 3554 N N . PHE B 1 248 ? -21.237 22.748 -58.316 1.00 101.73 224 PHE B N 1
ATOM 3555 C CA . PHE B 1 248 ? -20.741 24.067 -57.876 1.00 115.40 224 PHE B CA 1
ATOM 3556 C C . PHE B 1 248 ? -20.411 24.078 -56.420 1.00 105.66 224 PHE B C 1
ATOM 3557 O O . PHE B 1 248 ? -21.291 23.855 -55.619 1.00 80.90 224 PHE B O 1
ATOM 3565 N N . THR B 1 249 ? -19.178 24.435 -56.068 1.00 107.95 225 THR B N 1
ATOM 3566 C CA . THR B 1 249 ? -18.871 24.689 -54.666 1.00 92.46 225 THR B CA 1
ATOM 3567 C C . THR B 1 249 ? -19.388 26.030 -54.304 1.00 103.72 225 THR B C 1
ATOM 3568 O O . THR B 1 249 ? -19.320 26.966 -55.115 1.00 114.51 225 THR B O 1
ATOM 3572 N N . ILE B 1 250 ? -19.929 26.104 -53.089 1.00 86.74 226 ILE B N 1
ATOM 3573 C CA . ILE B 1 250 ? -20.245 27.389 -52.497 1.00 93.66 226 ILE B CA 1
ATOM 3574 C C . ILE B 1 250 ? -19.453 27.491 -51.208 1.00 110.34 226 ILE B C 1
ATOM 3575 O O . ILE B 1 250 ? -19.675 26.658 -50.323 1.00 120.59 226 ILE B O 1
ATOM 3580 N N . ARG B 1 251 ? -18.478 28.411 -51.124 1.00 100.07 227 ARG B N 1
ATOM 3581 C CA . ARG B 1 251 ? -17.736 28.652 -49.864 1.00 110.48 227 ARG B CA 1
ATOM 3582 C C . ARG B 1 251 ? -18.367 29.957 -49.380 1.00 110.43 227 ARG B C 1
ATOM 3583 O O . ARG B 1 251 ? -18.473 30.859 -50.227 1.00 100.53 227 ARG B O 1
ATOM 3591 N N . VAL B 1 252 ? -18.953 30.011 -48.157 1.00 111.21 228 VAL B N 1
ATOM 3592 C CA . VAL B 1 252 ? -19.504 31.302 -47.580 1.00 110.01 228 VAL B CA 1
ATOM 3593 C C . VAL B 1 252 ? -19.167 31.474 -46.103 1.00 112.36 228 VAL B C 1
ATOM 3594 O O . VAL B 1 252 ? -19.049 30.469 -45.415 1.00 134.14 228 VAL B O 1
ATOM 3598 N N . TRP B 1 253 ? -19.071 32.692 -45.565 1.00 83.00 229 TRP B N 1
ATOM 3599 C CA . TRP B 1 253 ? -18.908 32.746 -44.113 1.00 94.22 229 TRP B CA 1
ATOM 3600 C C . TRP B 1 253 ? -20.111 33.198 -43.307 1.00 96.42 229 TRP B C 1
ATOM 3601 O O . TRP B 1 253 ? -21.032 33.783 -43.857 1.00 123.68 229 TRP B O 1
ATOM 3612 N N . ALA B 1 254 ? -20.139 32.844 -42.019 1.00 96.84 230 ALA B N 1
ATOM 3613 C CA . ALA B 1 254 ? -21.250 33.288 -41.150 1.00 100.82 230 ALA B CA 1
ATOM 3614 C C . ALA B 1 254 ? -20.773 33.398 -39.697 1.00 132.88 230 ALA B C 1
ATOM 3615 O O . ALA B 1 254 ? -19.607 33.083 -39.369 1.00 124.61 230 ALA B O 1
ATOM 3617 N N . LYS B 1 255 ? -21.681 33.851 -38.829 1.00 118.49 231 LYS B N 1
ATOM 3618 C CA . LYS B 1 255 ? -21.354 34.068 -37.415 1.00 137.35 231 LYS B CA 1
ATOM 3619 C C . LYS B 1 255 ? -21.823 32.953 -36.506 1.00 125.56 231 LYS B C 1
ATOM 3620 O O . LYS B 1 255 ? -22.965 32.481 -36.669 1.00 82.02 231 LYS B O 1
ATOM 3626 N N . ILE B 1 256 ? -20.968 32.594 -35.525 1.00 148.96 232 ILE B N 1
ATOM 3627 C CA . ILE B 1 256 ? -21.261 31.531 -34.529 1.00 165.83 232 ILE B CA 1
ATOM 3628 C C . ILE B 1 256 ? -22.520 31.662 -33.679 1.00 166.49 232 ILE B C 1
ATOM 3629 O O . ILE B 1 256 ? -23.171 30.660 -33.331 1.00 128.91 232 ILE B O 1
ATOM 3634 N N . GLU B 1 257 ? -23.003 32.890 -33.645 1.00 181.84 233 GLU B N 1
ATOM 3635 C CA . GLU B 1 257 ? -24.118 33.368 -32.826 1.00 190.20 233 GLU B CA 1
ATOM 3636 C C . GLU B 1 257 ? -25.418 32.628 -33.163 1.00 195.50 233 GLU B C 1
ATOM 3637 O O . GLU B 1 257 ? -26.105 32.118 -32.268 1.00 201.22 233 GLU B O 1
ATOM 3643 N N . ASP B 1 258 ? -25.791 32.636 -34.442 1.00 172.34 234 ASP B N 1
ATOM 3644 C CA . ASP B 1 258 ? -27.060 32.064 -34.872 1.00 186.37 234 ASP B CA 1
ATOM 3645 C C . ASP B 1 258 ? -26.973 31.017 -35.969 1.00 164.78 234 ASP B C 1
ATOM 3646 O O . ASP B 1 258 ? -27.989 30.636 -36.542 1.00 170.97 234 ASP B O 1
ATOM 3651 N N . GLY B 1 259 ? -25.786 30.479 -36.230 1.00 185.13 235 GLY B N 1
ATOM 3652 C CA . GLY B 1 259 ? -25.638 29.626 -37.406 1.00 220.75 235 GLY B CA 1
ATOM 3653 C C . GLY B 1 259 ? -25.840 28.112 -37.242 1.00 169.99 235 GLY B C 1
ATOM 3654 O O . GLY B 1 259 ? -25.999 27.369 -38.224 1.00 65.66 235 GLY B O 1
ATOM 3655 N N . ILE B 1 260 ? -26.060 27.674 -36.008 1.00 195.44 236 ILE B N 1
ATOM 3656 C CA . ILE B 1 260 ? -26.189 26.248 -35.791 1.00 215.52 236 ILE B CA 1
ATOM 3657 C C . ILE B 1 260 ? -27.257 25.761 -36.774 1.00 193.47 236 ILE B C 1
ATOM 3658 O O . ILE B 1 260 ? -28.432 26.175 -36.782 1.00 153.28 236 ILE B O 1
ATOM 3663 N N . PHE B 1 261 ? -26.721 25.043 -37.757 1.00 210.77 237 PHE B N 1
ATOM 3664 C CA . PHE B 1 261 ? -27.504 24.439 -38.807 1.00 192.55 237 PHE B CA 1
ATOM 3665 C C . PHE B 1 261 ? -28.359 25.336 -39.646 1.00 124.69 237 PHE B C 1
ATOM 3666 O O . PHE B 1 261 ? -28.325 25.228 -40.867 1.00 126.76 237 PHE B O 1
ATOM 3674 N N . ASN B 1 262 ? -28.999 26.310 -39.015 1.00 102.79 238 ASN B N 1
ATOM 3675 C CA . ASN B 1 262 ? -30.006 27.071 -39.722 1.00 109.54 238 ASN B CA 1
ATOM 3676 C C . ASN B 1 262 ? -29.465 27.837 -40.873 1.00 77.55 238 ASN B C 1
ATOM 3677 O O . ASN B 1 262 ? -30.145 27.877 -41.897 1.00 96.08 238 ASN B O 1
ATOM 3682 N N . VAL B 1 263 ? -28.383 28.572 -40.715 1.00 100.50 239 VAL B N 1
ATOM 3683 C CA . VAL B 1 263 ? -27.849 29.227 -41.904 1.00 103.12 239 VAL B CA 1
ATOM 3684 C C . VAL B 1 263 ? -27.660 28.340 -43.152 1.00 131.52 239 VAL B C 1
ATOM 3685 O O . VAL B 1 263 ? -28.097 28.718 -44.234 1.00 126.94 239 VAL B O 1
ATOM 3689 N N . ARG B 1 264 ? -27.008 27.184 -43.035 1.00 129.15 240 ARG B N 1
ATOM 3690 C CA . ARG B 1 264 ? -26.769 26.430 -44.252 1.00 100.14 240 ARG B CA 1
ATOM 3691 C C . ARG B 1 264 ? -28.147 25.943 -44.742 1.00 103.16 240 ARG B C 1
ATOM 3692 O O . ARG B 1 264 ? -28.466 26.069 -45.910 1.00 75.91 240 ARG B O 1
ATOM 3700 N N . SER B 1 265 ? -28.995 25.475 -43.826 1.00 105.60 241 SER B N 1
ATOM 3701 C CA . SER B 1 265 ? -30.292 24.938 -44.223 1.00 100.04 241 SER B CA 1
ATOM 3702 C C . SER B 1 265 ? -31.172 25.999 -44.869 1.00 80.81 241 SER B C 1
ATOM 3703 O O . SER B 1 265 ? -31.777 25.780 -45.904 1.00 96.19 241 SER B O 1
ATOM 3706 N N . GLU B 1 266 ? -31.198 27.190 -44.336 1.00 74.09 242 GLU B N 1
ATOM 3707 C CA . GLU B 1 266 ? -31.976 28.169 -45.053 1.00 103.50 242 GLU B CA 1
ATOM 3708 C C . GLU B 1 266 ? -31.294 28.552 -46.369 1.00 114.84 242 GLU B C 1
ATOM 3709 O O . GLU B 1 266 ? -31.988 28.755 -47.371 1.00 112.69 242 GLU B O 1
ATOM 3715 N N . LEU B 1 267 ? -29.950 28.596 -46.380 1.00 116.07 243 LEU B N 1
ATOM 3716 C CA . LEU B 1 267 ? -29.189 28.952 -47.590 1.00 115.67 243 LEU B CA 1
ATOM 3717 C C . LEU B 1 267 ? -29.618 28.126 -48.737 1.00 93.41 243 LEU B C 1
ATOM 3718 O O . LEU B 1 267 ? -29.837 28.575 -49.852 1.00 69.19 243 LEU B O 1
ATOM 3723 N N . ILE B 1 268 ? -29.692 26.856 -48.448 1.00 107.22 244 ILE B N 1
ATOM 3724 C CA . ILE B 1 268 ? -30.147 26.004 -49.485 1.00 119.10 244 ILE B CA 1
ATOM 3725 C C . ILE B 1 268 ? -31.661 26.255 -49.719 1.00 117.84 244 ILE B C 1
ATOM 3726 O O . ILE B 1 268 ? -32.083 26.230 -50.865 1.00 77.12 244 ILE B O 1
ATOM 3731 N N . GLU B 1 269 ? -32.449 26.654 -48.709 1.00 104.58 245 GLU B N 1
ATOM 3732 C CA . GLU B 1 269 ? -33.894 26.757 -48.945 1.00 69.75 245 GLU B CA 1
ATOM 3733 C C . GLU B 1 269 ? -34.181 27.873 -49.909 1.00 104.17 245 GLU B C 1
ATOM 3734 O O . GLU B 1 269 ? -35.123 27.790 -50.704 1.00 117.87 245 GLU B O 1
ATOM 3740 N N . ARG B 1 270 ? -33.257 28.828 -49.955 1.00 113.12 246 ARG B N 1
ATOM 3741 C CA . ARG B 1 270 ? -33.286 29.922 -50.934 1.00 130.16 246 ARG B CA 1
ATOM 3742 C C . ARG B 1 270 ? -32.589 29.590 -52.264 1.00 113.20 246 ARG B C 1
ATOM 3743 O O . ARG B 1 270 ? -33.080 30.015 -53.312 1.00 105.48 246 ARG B O 1
ATOM 3751 N N . ILE B 1 271 ? -31.389 29.002 -52.250 1.00 95.66 247 ILE B N 1
ATOM 3752 C CA . ILE B 1 271 ? -30.812 28.533 -53.525 1.00 97.96 247 ILE B CA 1
ATOM 3753 C C . ILE B 1 271 ? -31.610 27.410 -54.227 1.00 92.08 247 ILE B C 1
ATOM 3754 O O . ILE B 1 271 ? -31.426 27.141 -55.444 1.00 72.17 247 ILE B O 1
ATOM 3759 N N . LYS B 1 272 ? -32.617 26.895 -53.526 1.00 96.87 248 LYS B N 1
ATOM 3760 C CA . LYS B 1 272 ? -33.647 26.108 -54.190 1.00 125.64 248 LYS B CA 1
ATOM 3761 C C . LYS B 1 272 ? -34.764 27.006 -54.641 1.00 143.78 248 LYS B C 1
ATOM 3762 O O . LYS B 1 272 ? -35.094 27.021 -55.843 1.00 132.38 248 LYS B O 1
ATOM 3768 N N . ASN B 1 273 ? -35.321 27.788 -53.718 1.00 129.32 249 ASN B N 1
ATOM 3769 C CA . ASN B 1 273 ? -36.378 28.693 -54.135 1.00 106.51 249 ASN B CA 1
ATOM 3770 C C . ASN B 1 273 ? -36.012 29.476 -55.407 1.00 114.16 249 ASN B C 1
ATOM 3771 O O . ASN B 1 273 ? -36.864 29.650 -56.266 1.00 114.67 249 ASN B O 1
ATOM 3776 N N . ALA B 1 274 ? -34.717 29.764 -55.599 1.00 107.43 250 ALA B N 1
ATOM 3777 C CA . ALA B 1 274 ? -34.194 30.494 -56.769 1.00 98.42 250 ALA B CA 1
ATOM 3778 C C . ALA B 1 274 ? -33.765 29.602 -57.937 1.00 108.71 250 ALA B C 1
ATOM 3779 O O . ALA B 1 274 ? -34.091 29.940 -59.078 1.00 105.58 250 ALA B O 1
ATOM 3781 N N . LEU B 1 275 ? -32.952 28.557 -57.708 1.00 126.45 251 LEU B N 1
ATOM 3782 C CA . LEU B 1 275 ? -32.566 27.671 -58.838 1.00 124.15 251 LEU B CA 1
ATOM 3783 C C . LEU B 1 275 ? -33.716 26.940 -59.512 1.00 139.02 251 LEU B C 1
ATOM 3784 O O . LEU B 1 275 ? -33.704 26.710 -60.754 1.00 102.64 251 LEU B O 1
ATOM 3789 N N . ASP B 1 276 ? -34.707 26.594 -58.686 1.00 145.61 252 ASP B N 1
ATOM 3790 C CA . ASP B 1 276 ? -35.932 25.976 -59.169 1.00 164.26 252 ASP B CA 1
ATOM 3791 C C . ASP B 1 276 ? -36.656 26.984 -60.056 1.00 156.56 252 ASP B C 1
ATOM 3792 O O . ASP B 1 276 ? -37.193 26.630 -61.135 1.00 103.16 252 ASP B O 1
ATOM 3797 N N . ALA B 1 277 ? -36.537 28.252 -59.647 1.00 154.16 253 ALA B N 1
ATOM 3798 C CA . ALA B 1 277 ? -37.234 29.388 -60.262 1.00 131.27 253 ALA B CA 1
ATOM 3799 C C . ALA B 1 277 ? -36.651 29.892 -61.600 1.00 129.96 253 ALA B C 1
ATOM 3800 O O . ALA B 1 277 ? -37.372 30.518 -62.381 1.00 151.09 253 ALA B O 1
ATOM 3802 N N . ASN B 1 278 ? -35.364 29.663 -61.866 1.00 137.33 254 ASN B N 1
ATOM 3803 C CA . ASN B 1 278 ? -34.768 30.236 -63.076 1.00 129.65 254 ASN B CA 1
ATOM 3804 C C . ASN B 1 278 ? -34.737 29.294 -64.258 1.00 148.29 254 ASN B C 1
ATOM 3805 O O . ASN B 1 278 ? -33.926 29.484 -65.168 1.00 130.18 254 ASN B O 1
ATOM 3810 N N . HIS B 1 279 ? -35.613 28.290 -64.242 1.00 156.00 255 HIS B N 1
ATOM 3811 C CA . HIS B 1 279 ? -35.674 27.306 -65.317 1.00 176.28 255 HIS B CA 1
ATOM 3812 C C . HIS B 1 279 ? -34.263 26.683 -65.517 1.00 181.58 255 HIS B C 1
ATOM 3813 O O . HIS B 1 279 ? -33.855 26.361 -66.655 1.00 139.89 255 HIS B O 1
ATOM 3820 N N . ILE B 1 280 ? -33.523 26.621 -64.394 1.00 176.50 256 ILE B N 1
ATOM 3821 C CA . ILE B 1 280 ? -32.211 25.968 -64.228 1.00 137.34 256 ILE B CA 1
ATOM 3822 C C . ILE B 1 280 ? -32.470 24.592 -63.632 1.00 146.80 256 ILE B C 1
ATOM 3823 O O . ILE B 1 280 ? -32.977 24.536 -62.518 1.00 119.94 256 ILE B O 1
ATOM 3828 N N . GLU B 1 281 ? -32.065 23.505 -64.306 1.00 161.73 257 GLU B N 1
ATOM 3829 C CA . GLU B 1 281 ? -32.363 22.123 -63.849 1.00 156.79 257 GLU B CA 1
ATOM 3830 C C . GLU B 1 281 ? -31.440 21.559 -62.806 1.00 148.81 257 GLU B C 1
ATOM 3831 O O . GLU B 1 281 ? -30.255 21.785 -62.861 1.00 164.05 257 GLU B O 1
ATOM 3837 N N . ILE B 1 282 ? -31.984 20.944 -61.763 1.00 142.68 258 ILE B N 1
ATOM 3838 C CA . ILE B 1 282 ? -31.120 20.062 -60.991 1.00 130.11 258 ILE B CA 1
ATOM 3839 C C . ILE B 1 282 ? -31.356 18.606 -61.389 1.00 152.11 258 ILE B C 1
ATOM 3840 O O . ILE B 1 282 ? -32.462 18.087 -61.183 1.00 155.02 258 ILE B O 1
ATOM 3845 N N . PRO B 1 283 ? -30.317 17.918 -61.893 1.00 144.46 259 PRO B N 1
ATOM 3846 C CA . PRO B 1 283 ? -30.669 16.673 -62.577 1.00 144.59 259 PRO B CA 1
ATOM 3847 C C . PRO B 1 283 ? -30.714 15.452 -61.661 1.00 121.84 259 PRO B C 1
ATOM 3848 O O . PRO B 1 283 ? -29.919 15.349 -60.727 1.00 129.50 259 PRO B O 1
ATOM 3852 N N . PHE B 1 284 ? -31.664 14.562 -61.914 1.00 110.32 260 PHE B N 1
ATOM 3853 C CA . PHE B 1 284 ? -31.621 13.208 -61.405 1.00 110.83 260 PHE B CA 1
ATOM 3854 C C . PHE B 1 284 ? -30.578 12.550 -62.270 1.00 117.42 260 PHE B C 1
ATOM 3855 O O . PHE B 1 284 ? -30.287 13.022 -63.378 1.00 103.14 260 PHE B O 1
ATOM 3863 N N . ASN B 1 285 ? -29.969 11.507 -61.742 1.00 100.79 261 ASN B N 1
ATOM 3864 C CA . ASN B 1 285 ? -28.862 10.883 -62.406 1.00 92.92 261 ASN B CA 1
ATOM 3865 C C . ASN B 1 285 ? -29.112 10.537 -63.853 1.00 106.36 261 ASN B C 1
ATOM 3866 O O . ASN B 1 285 ? -30.025 9.772 -64.196 1.00 76.09 261 ASN B O 1
ATOM 3871 N N . LYS B 1 286 ? -28.298 11.140 -64.708 1.00 127.60 262 LYS B N 1
ATOM 3872 C CA . LYS B 1 286 ? -28.441 10.957 -66.135 1.00 128.20 262 LYS B CA 1
ATOM 3873 C C . LYS B 1 286 ? -27.590 9.743 -66.613 1.00 117.85 262 LYS B C 1
ATOM 3874 O O . LYS B 1 286 ? -26.481 9.418 -66.107 1.00 80.05 262 LYS B O 1
ATOM 3880 N N . LEU B 1 287 ? -28.170 9.069 -67.595 1.00 98.66 263 LEU B N 1
ATOM 3881 C CA . LEU B 1 287 ? -27.652 7.838 -68.144 1.00 78.51 263 LEU B CA 1
ATOM 3882 C C . LEU B 1 287 ? -27.936 7.748 -69.648 1.00 93.29 263 LEU B C 1
ATOM 3883 O O . LEU B 1 287 ? -29.087 7.849 -70.083 1.00 84.41 263 LEU B O 1
ATOM 3888 N N . ASP B 1 288 ? -26.885 7.495 -70.427 1.00 94.46 264 ASP B N 1
ATOM 3889 C CA . ASP B 1 288 ? -26.980 7.522 -71.885 1.00 97.09 264 ASP B CA 1
ATOM 3890 C C . ASP B 1 288 ? -27.041 6.135 -72.425 1.00 89.12 264 ASP B C 1
ATOM 3891 O O . ASP B 1 288 ? -26.019 5.609 -72.841 1.00 87.80 264 ASP B O 1
ATOM 3896 N N . ILE B 1 289 ? -28.250 5.613 -72.589 1.00 90.41 265 ILE B N 1
ATOM 3897 C CA . ILE B 1 289 ? -28.427 4.221 -72.990 1.00 93.83 265 ILE B CA 1
ATOM 3898 C C . ILE B 1 289 ? -28.186 3.997 -74.455 1.00 100.37 265 ILE B C 1
ATOM 3899 O O . ILE B 1 289 ? -28.777 4.654 -75.284 1.00 141.07 265 ILE B O 1
ATOM 3904 N N . ALA B 1 290 ? -27.336 3.048 -74.785 1.00 83.51 266 ALA B N 1
ATOM 3905 C CA . ALA B 1 290 ? -27.259 2.637 -76.162 1.00 117.68 266 ALA B CA 1
ATOM 3906 C C . ALA B 1 290 ? -27.892 1.249 -76.256 1.00 138.48 266 ALA B C 1
ATOM 3907 O O . ALA B 1 290 ? -27.741 0.467 -75.308 1.00 126.39 266 ALA B O 1
ATOM 3909 N N . ILE B 1 291 ? -28.602 0.930 -77.355 1.00 139.52 267 ILE B N 1
ATOM 3910 C CA . ILE B 1 291 ? -29.292 -0.377 -77.438 1.00 141.12 267 ILE B CA 1
ATOM 3911 C C . ILE B 1 291 ? -28.852 -1.127 -78.681 1.00 139.16 267 ILE B C 1
ATOM 3912 O O . ILE B 1 291 ? -28.695 -0.557 -79.749 1.00 163.58 267 ILE B O 1
ATOM 3917 N N . LYS B 1 292 ? -28.686 -2.429 -78.503 1.00 135.84 268 LYS B N 1
ATOM 3918 C CA . LYS B 1 292 ? -28.291 -3.373 -79.541 1.00 174.02 268 LYS B CA 1
ATOM 3919 C C . LYS B 1 292 ? -28.750 -4.778 -79.143 1.00 211.50 268 LYS B C 1
ATOM 3920 O O . LYS B 1 292 ? -28.660 -5.112 -77.965 1.00 229.69 268 LYS B O 1
ATOM 3926 N N . ASN B 1 293 ? -29.282 -5.586 -80.065 1.00 228.87 269 ASN B N 1
ATOM 3927 C CA . ASN B 1 293 ? -29.770 -6.929 -79.689 1.00 236.13 269 ASN B CA 1
ATOM 3928 C C . ASN B 1 293 ? -28.758 -8.047 -80.029 1.00 237.79 269 ASN B C 1
ATOM 3929 O O . ASN B 1 293 ? -27.819 -7.836 -80.808 1.00 217.23 269 ASN B O 1
ATOM 3934 N N . GLN B 1 294 ? -28.959 -9.226 -79.429 1.00 233.75 270 GLN B N 1
ATOM 3935 C CA . GLN B 1 294 ? -28.075 -10.382 -79.625 1.00 223.27 270 GLN B CA 1
ATOM 3936 C C . GLN B 1 294 ? -28.793 -11.725 -79.557 1.00 185.97 270 GLN B C 1
ATOM 3937 O O . GLN B 1 294 ? -28.197 -12.751 -79.869 1.00 138.97 270 GLN B O 1
ATOM 3943 N N . PHE C 1 42 ? 24.063 8.592 26.604 1.00 77.67 18 PHE C N 1
ATOM 3944 C CA . PHE C 1 42 ? 23.473 8.255 25.290 1.00 184.79 18 PHE C CA 1
ATOM 3945 C C . PHE C 1 42 ? 23.031 9.424 24.362 1.00 178.53 18 PHE C C 1
ATOM 3946 O O . PHE C 1 42 ? 22.906 9.309 23.122 1.00 92.63 18 PHE C O 1
ATOM 3954 N N . GLY C 1 43 ? 22.919 10.573 24.997 1.00 204.10 19 GLY C N 1
ATOM 3955 C CA . GLY C 1 43 ? 22.346 11.801 24.479 1.00 163.52 19 GLY C CA 1
ATOM 3956 C C . GLY C 1 43 ? 22.488 12.487 23.144 1.00 128.76 19 GLY C C 1
ATOM 3957 O O . GLY C 1 43 ? 21.463 12.790 22.506 1.00 144.39 19 GLY C O 1
ATOM 3958 N N . ILE C 1 44 ? 23.727 12.788 22.746 1.00 110.68 20 ILE C N 1
ATOM 3959 C CA . ILE C 1 44 ? 23.989 13.604 21.541 1.00 154.30 20 ILE C CA 1
ATOM 3960 C C . ILE C 1 44 ? 23.248 13.212 20.262 1.00 197.71 20 ILE C C 1
ATOM 3961 O O . ILE C 1 44 ? 22.775 14.089 19.571 1.00 189.90 20 ILE C O 1
ATOM 3966 N N . ILE C 1 45 ? 23.237 11.949 19.873 1.00 208.86 21 ILE C N 1
ATOM 3967 C CA . ILE C 1 45 ? 22.493 11.522 18.681 1.00 160.01 21 ILE C CA 1
ATOM 3968 C C . ILE C 1 45 ? 21.025 11.982 18.761 1.00 155.83 21 ILE C C 1
ATOM 3969 O O . ILE C 1 45 ? 20.514 12.705 17.912 1.00 140.79 21 ILE C O 1
ATOM 3974 N N . LEU C 1 46 ? 20.409 11.571 19.872 1.00 162.56 22 LEU C N 1
ATOM 3975 C CA . LEU C 1 46 ? 19.020 11.764 20.266 1.00 146.78 22 LEU C CA 1
ATOM 3976 C C . LEU C 1 46 ? 18.629 13.257 20.188 1.00 136.08 22 LEU C C 1
ATOM 3977 O O . LEU C 1 46 ? 17.455 13.622 19.961 1.00 71.46 22 LEU C O 1
ATOM 3982 N N . ILE C 1 47 ? 19.660 14.103 20.277 1.00 162.49 23 ILE C N 1
ATOM 3983 C CA . ILE C 1 47 ? 19.521 15.574 20.320 1.00 153.39 23 ILE C CA 1
ATOM 3984 C C . ILE C 1 47 ? 19.874 16.172 18.932 1.00 144.19 23 ILE C C 1
ATOM 3985 O O . ILE C 1 47 ? 19.135 17.010 18.419 1.00 132.92 23 ILE C O 1
ATOM 3990 N N . LYS C 1 48 ? 20.970 15.682 18.337 1.00 146.31 24 LYS C N 1
ATOM 3991 C CA . LYS C 1 48 ? 21.489 16.020 17.010 1.00 117.46 24 LYS C CA 1
ATOM 3992 C C . LYS C 1 48 ? 20.371 15.823 15.998 1.00 137.21 24 LYS C C 1
ATOM 3993 O O . LYS C 1 48 ? 20.340 16.484 14.954 1.00 112.71 24 LYS C O 1
ATOM 3999 N N . ALA C 1 49 ? 19.432 14.932 16.344 1.00 152.20 25 ALA C N 1
ATOM 4000 C CA . ALA C 1 49 ? 18.249 14.674 15.516 1.00 137.00 25 ALA C CA 1
ATOM 4001 C C . ALA C 1 49 ? 17.295 15.831 15.461 1.00 124.87 25 ALA C C 1
ATOM 4002 O O . ALA C 1 49 ? 17.026 16.314 14.390 1.00 123.37 25 ALA C O 1
ATOM 4004 N N . VAL C 1 50 ? 16.778 16.268 16.603 1.00 114.51 26 VAL C N 1
ATOM 4005 C CA . VAL C 1 50 ? 15.858 17.405 16.631 1.00 115.87 26 VAL C CA 1
ATOM 4006 C C . VAL C 1 50 ? 16.597 18.721 16.351 1.00 105.61 26 VAL C C 1
ATOM 4007 O O . VAL C 1 50 ? 15.980 19.755 16.108 1.00 87.40 26 VAL C O 1
ATOM 4011 N N . ILE C 1 51 ? 17.924 18.672 16.428 1.00 121.48 27 ILE C N 1
ATOM 4012 C CA . ILE C 1 51 ? 18.778 19.755 15.939 1.00 134.13 27 ILE C CA 1
ATOM 4013 C C . ILE C 1 51 ? 18.630 19.872 14.433 1.00 123.34 27 ILE C C 1
ATOM 4014 O O . ILE C 1 51 ? 18.102 20.878 13.949 1.00 98.14 27 ILE C O 1
ATOM 4019 N N . VAL C 1 52 ? 19.033 18.799 13.731 1.00 146.20 28 VAL C N 1
ATOM 4020 C CA . VAL C 1 52 ? 18.999 18.665 12.259 1.00 148.71 28 VAL C CA 1
ATOM 4021 C C . VAL C 1 52 ? 17.615 18.772 11.634 1.00 125.11 28 VAL C C 1
ATOM 4022 O O . VAL C 1 52 ? 17.372 19.510 10.674 1.00 117.35 28 VAL C O 1
ATOM 4026 N N . PHE C 1 53 ? 16.742 17.935 12.149 1.00 106.42 29 PHE C N 1
ATOM 4027 C CA . PHE C 1 53 ? 15.367 17.863 11.750 1.00 115.95 29 PHE C CA 1
ATOM 4028 C C . PHE C 1 53 ? 14.656 19.196 11.696 1.00 117.37 29 PHE C C 1
ATOM 4029 O O . PHE C 1 53 ? 13.964 19.487 10.745 1.00 111.65 29 PHE C O 1
ATOM 4037 N N . CYS C 1 54 ? 14.932 20.047 12.670 1.00 118.92 30 CYS C N 1
ATOM 4038 C CA . CYS C 1 54 ? 14.299 21.343 12.746 1.00 100.62 30 CYS C CA 1
ATOM 4039 C C . CYS C 1 54 ? 15.059 22.311 11.892 1.00 89.63 30 CYS C C 1
ATOM 4040 O O . CYS C 1 54 ? 14.441 23.081 11.186 1.00 92.12 30 CYS C O 1
ATOM 4043 N N . ILE C 1 55 ? 16.389 22.203 11.895 1.00 108.88 31 ILE C N 1
ATOM 4044 C CA . ILE C 1 55 ? 17.276 23.044 11.058 1.00 122.58 31 ILE C CA 1
ATOM 4045 C C . ILE C 1 55 ? 16.776 23.056 9.588 1.00 111.63 31 ILE C C 1
ATOM 4046 O O . ILE C 1 55 ? 16.716 24.091 8.908 1.00 71.08 31 ILE C O 1
ATOM 4051 N N . GLY C 1 56 ? 16.524 21.878 9.048 1.00 138.30 32 GLY C N 1
ATOM 4052 C CA . GLY C 1 56 ? 15.969 21.813 7.712 1.00 137.49 32 GLY C CA 1
ATOM 4053 C C . GLY C 1 56 ? 14.480 22.138 7.691 1.00 121.36 32 GLY C C 1
ATOM 4054 O O . GLY C 1 56 ? 13.948 22.786 6.767 1.00 140.05 32 GLY C O 1
ATOM 4055 N N . PHE C 1 57 ? 13.816 21.744 8.774 1.00 110.94 33 PHE C N 1
ATOM 4056 C CA . PHE C 1 57 ? 12.369 21.848 8.885 1.00 111.04 33 PHE C CA 1
ATOM 4057 C C . PHE C 1 57 ? 11.895 23.273 8.684 1.00 124.30 33 PHE C C 1
ATOM 4058 O O . PHE C 1 57 ? 10.795 23.484 8.168 1.00 96.53 33 PHE C O 1
ATOM 4066 N N . TYR C 1 58 ? 12.677 24.238 9.168 1.00 143.37 34 TYR C N 1
ATOM 4067 C CA . TYR C 1 58 ? 12.459 25.668 8.864 1.00 149.64 34 TYR C CA 1
ATOM 4068 C C . TYR C 1 58 ? 12.612 25.931 7.361 1.00 149.20 34 TYR C C 1
ATOM 4069 O O . TYR C 1 58 ? 11.834 26.666 6.705 1.00 180.32 34 TYR C O 1
ATOM 4078 N N . PHE C 1 59 ? 13.671 25.333 6.826 1.00 117.94 35 PHE C N 1
ATOM 4079 C CA . PHE C 1 59 ? 14.059 25.534 5.457 1.00 119.01 35 PHE C CA 1
ATOM 4080 C C . PHE C 1 59 ? 12.906 25.034 4.529 1.00 117.47 35 PHE C C 1
ATOM 4081 O O . PHE C 1 59 ? 12.917 25.220 3.297 1.00 84.10 35 PHE C O 1
ATOM 4089 N N . SER C 1 60 ? 11.901 24.416 5.162 1.00 141.50 36 SER C N 1
ATOM 4090 C CA . SER C 1 60 ? 10.637 24.084 4.480 1.00 146.58 36 SER C CA 1
ATOM 4091 C C . SER C 1 60 ? 9.828 25.356 4.306 1.00 159.54 36 SER C C 1
ATOM 4092 O O . SER C 1 60 ? 9.180 25.514 3.286 1.00 164.97 36 SER C O 1
ATOM 4095 N N . PHE C 1 61 ? 9.787 26.221 5.319 1.00 130.70 37 PHE C N 1
ATOM 4096 C CA . PHE C 1 61 ? 9.168 27.536 5.145 1.00 138.09 37 PHE C CA 1
ATOM 4097 C C . PHE C 1 61 ? 9.901 28.397 4.104 1.00 155.73 37 PHE C C 1
ATOM 4098 O O . PHE C 1 61 ? 9.305 28.819 3.113 1.00 145.48 37 PHE C O 1
ATOM 4106 N N . PHE C 1 62 ? 11.211 28.597 4.277 1.00 157.66 38 PHE C N 1
ATOM 4107 C CA . PHE C 1 62 ? 11.910 29.487 3.325 1.00 114.29 38 PHE C CA 1
ATOM 4108 C C . PHE C 1 62 ? 11.886 28.914 1.908 1.00 168.20 38 PHE C C 1
ATOM 4109 O O . PHE C 1 62 ? 12.055 29.668 0.959 1.00 202.44 38 PHE C O 1
ATOM 4117 N N . LEU C 1 63 ? 11.650 27.606 1.737 1.00 176.36 39 LEU C N 1
ATOM 4118 C CA . LEU C 1 63 ? 11.601 27.068 0.361 1.00 173.23 39 LEU C CA 1
ATOM 4119 C C . LEU C 1 63 ? 10.180 26.728 -0.052 1.00 171.72 39 LEU C C 1
ATOM 4120 O O . LEU C 1 63 ? 9.954 26.244 -1.156 1.00 191.67 39 LEU C O 1
ATOM 4125 N N . ARG C 1 64 ? 9.230 26.948 0.845 1.00 149.86 40 ARG C N 1
ATOM 4126 C CA . ARG C 1 64 ? 7.844 26.958 0.417 1.00 158.48 40 ARG C CA 1
ATOM 4127 C C . ARG C 1 64 ? 7.489 28.361 -0.004 1.00 139.92 40 ARG C C 1
ATOM 4128 O O . ARG C 1 64 ? 6.642 28.614 -0.847 1.00 126.24 40 ARG C O 1
ATOM 4136 N N . ASN C 1 65 ? 8.143 29.276 0.664 1.00 126.25 41 ASN C N 1
ATOM 4137 C CA . ASN C 1 65 ? 8.029 30.678 0.403 1.00 143.75 41 ASN C CA 1
ATOM 4138 C C . ASN C 1 65 ? 9.110 31.381 -0.459 1.00 172.66 41 ASN C C 1
ATOM 4139 O O . ASN C 1 65 ? 9.143 32.603 -0.477 1.00 186.12 41 ASN C O 1
ATOM 4144 N N . LYS C 1 66 ? 10.035 30.644 -1.085 1.00 169.43 42 LYS C N 1
ATOM 4145 C CA . LYS C 1 66 ? 10.911 31.200 -2.156 1.00 178.41 42 LYS C CA 1
ATOM 4146 C C . LYS C 1 66 ? 10.524 30.455 -3.406 1.00 193.56 42 LYS C C 1
ATOM 4147 O O . LYS C 1 66 ? 11.037 30.708 -4.499 1.00 181.89 42 LYS C O 1
ATOM 4153 N N . THR C 1 67 ? 9.560 29.561 -3.191 1.00 213.96 43 THR C N 1
ATOM 4154 C CA . THR C 1 67 ? 8.783 28.886 -4.229 1.00 225.51 43 THR C CA 1
ATOM 4155 C C . THR C 1 67 ? 7.663 29.846 -4.499 1.00 207.24 43 THR C C 1
ATOM 4156 O O . THR C 1 67 ? 7.431 30.288 -5.623 1.00 207.88 43 THR C O 1
ATOM 4160 N N . MET C 1 68 ? 6.961 30.157 -3.427 1.00 193.18 44 MET C N 1
ATOM 4161 C CA . MET C 1 68 ? 5.959 31.173 -3.470 1.00 183.30 44 MET C CA 1
ATOM 4162 C C . MET C 1 68 ? 6.562 32.561 -3.794 1.00 188.88 44 MET C C 1
ATOM 4163 O O . MET C 1 68 ? 5.840 33.434 -4.264 1.00 147.73 44 MET C O 1
ATOM 4168 N N . LYS C 1 69 ? 7.867 32.772 -3.561 1.00 226.78 45 LYS C N 1
ATOM 4169 C CA . LYS C 1 69 ? 8.465 34.101 -3.824 1.00 231.53 45 LYS C CA 1
ATOM 4170 C C . LYS C 1 69 ? 8.906 34.396 -5.253 1.00 218.03 45 LYS C C 1
ATOM 4171 O O . LYS C 1 69 ? 8.485 35.406 -5.818 1.00 219.42 45 LYS C O 1
ATOM 4177 N N . LEU C 1 70 ? 9.724 33.549 -5.876 1.00 205.67 46 LEU C N 1
ATOM 4178 C CA . LEU C 1 70 ? 10.102 33.957 -7.213 1.00 220.51 46 LEU C CA 1
ATOM 4179 C C . LEU C 1 70 ? 9.185 33.391 -8.341 1.00 233.09 46 LEU C C 1
ATOM 4180 O O . LEU C 1 70 ? 9.337 33.791 -9.503 1.00 201.02 46 LEU C O 1
ATOM 4185 N N . LEU C 1 71 ? 8.208 32.530 -7.990 1.00 243.47 47 LEU C N 1
ATOM 4186 C CA . LEU C 1 71 ? 7.205 31.930 -8.936 1.00 243.23 47 LEU C CA 1
ATOM 4187 C C . LEU C 1 71 ? 5.676 32.146 -8.784 1.00 211.42 47 LEU C C 1
ATOM 4188 O O . LEU C 1 71 ? 4.944 32.065 -9.784 1.00 158.94 47 LEU C O 1
ATOM 4193 N N . SER C 1 72 ? 5.197 32.412 -7.560 1.00 225.07 48 SER C N 1
ATOM 4194 C CA . SER C 1 72 ? 3.743 32.516 -7.296 1.00 220.81 48 SER C CA 1
ATOM 4195 C C . SER C 1 72 ? 3.095 33.663 -7.971 1.00 229.78 48 SER C C 1
ATOM 4196 O O . SER C 1 72 ? 3.740 34.408 -8.691 1.00 236.49 48 SER C O 1
ATOM 4199 N N . LYS C 1 73 ? 1.812 33.827 -7.616 1.00 214.65 49 LYS C N 1
ATOM 4200 C CA . LYS C 1 73 ? 0.903 34.887 -8.076 1.00 224.47 49 LYS C CA 1
ATOM 4201 C C . LYS C 1 73 ? 0.696 34.974 -9.604 1.00 247.08 49 LYS C C 1
ATOM 4202 O O . LYS C 1 73 ? 0.444 36.035 -10.167 1.00 249.60 49 LYS C O 1
ATOM 4208 N N . LYS C 1 74 ? 0.757 33.805 -10.230 1.00 240.35 50 LYS C N 1
ATOM 4209 C CA . LYS C 1 74 ? 0.670 33.496 -11.666 1.00 193.35 50 LYS C CA 1
ATOM 4210 C C . LYS C 1 74 ? -0.710 32.880 -11.470 1.00 197.57 50 LYS C C 1
ATOM 4211 O O . LYS C 1 74 ? -1.604 33.261 -12.222 1.00 206.05 50 LYS C O 1
ATOM 4217 N N . ASP C 1 75 ? -0.864 31.780 -10.749 1.00 195.15 51 ASP C N 1
ATOM 4218 C CA . ASP C 1 75 ? -2.218 31.253 -10.563 1.00 213.20 51 ASP C CA 1
ATOM 4219 C C . ASP C 1 75 ? -2.277 30.680 -9.115 1.00 202.52 51 ASP C C 1
ATOM 4220 O O . ASP C 1 75 ? -1.245 30.575 -8.458 1.00 177.23 51 ASP C O 1
ATOM 4225 N N . GLU C 1 76 ? -3.478 30.281 -8.663 1.00 230.80 52 GLU C N 1
ATOM 4226 C CA . GLU C 1 76 ? -3.747 29.613 -7.356 1.00 245.44 52 GLU C CA 1
ATOM 4227 C C . GLU C 1 76 ? -3.460 28.132 -7.313 1.00 253.14 52 GLU C C 1
ATOM 4228 O O . GLU C 1 76 ? -2.835 27.577 -6.370 1.00 255.49 52 GLU C O 1
ATOM 4234 N N . ILE C 1 77 ? -3.750 27.570 -8.464 1.00 254.54 53 ILE C N 1
ATOM 4235 C CA . ILE C 1 77 ? -3.439 26.222 -8.822 1.00 234.96 53 ILE C CA 1
ATOM 4236 C C . ILE C 1 77 ? -1.907 26.028 -8.907 1.00 226.17 53 ILE C C 1
ATOM 4237 O O . ILE C 1 77 ? -1.360 25.106 -8.283 1.00 216.28 53 ILE C O 1
ATOM 4242 N N . LEU C 1 78 ? -1.212 26.978 -9.536 1.00 216.89 54 LEU C N 1
ATOM 4243 C CA . LEU C 1 78 ? 0.238 26.892 -9.701 1.00 177.04 54 LEU C CA 1
ATOM 4244 C C . LEU C 1 78 ? 1.034 27.325 -8.456 1.00 182.10 54 LEU C C 1
ATOM 4245 O O . LEU C 1 78 ? 1.996 26.641 -8.054 1.00 176.72 54 LEU C O 1
ATOM 4250 N N . ALA C 1 79 ? 0.641 28.437 -7.835 1.00 182.53 55 ALA C N 1
ATOM 4251 C CA . ALA C 1 79 ? 1.352 28.872 -6.639 1.00 176.00 55 ALA C CA 1
ATOM 4252 C C . ALA C 1 79 ? 1.197 27.876 -5.479 1.00 195.70 55 ALA C C 1
ATOM 4253 O O . ALA C 1 79 ? 2.177 27.636 -4.752 1.00 198.49 55 ALA C O 1
ATOM 4255 N N . ASN C 1 80 ? 0.067 27.155 -5.407 1.00 200.44 56 ASN C N 1
ATOM 4256 C CA . ASN C 1 80 ? -0.081 26.223 -4.282 1.00 184.55 56 ASN C CA 1
ATOM 4257 C C . ASN C 1 80 ? 0.237 24.794 -4.685 1.00 173.86 56 ASN C C 1
ATOM 4258 O O . ASN C 1 80 ? 0.275 23.894 -3.845 1.00 139.70 56 ASN C O 1
ATOM 4263 N N . PHE C 1 81 ? 0.558 24.600 -5.959 1.00 183.64 57 PHE C N 1
ATOM 4264 C CA . PHE C 1 81 ? 0.986 23.281 -6.363 1.00 164.37 57 PHE C CA 1
ATOM 4265 C C . PHE C 1 81 ? 2.499 23.219 -6.274 1.00 154.23 57 PHE C C 1
ATOM 4266 O O . PHE C 1 81 ? 3.032 22.355 -5.590 1.00 151.12 57 PHE C O 1
ATOM 4274 N N . VAL C 1 82 ? 3.203 24.174 -6.870 1.00 147.64 58 VAL C N 1
ATOM 4275 C CA . VAL C 1 82 ? 4.648 24.163 -6.693 1.00 143.25 58 VAL C CA 1
ATOM 4276 C C . VAL C 1 82 ? 5.036 24.528 -5.243 1.00 135.80 58 VAL C C 1
ATOM 4277 O O . VAL C 1 82 ? 6.052 24.054 -4.704 1.00 122.38 58 VAL C O 1
ATOM 4281 N N . ALA C 1 83 ? 4.176 25.266 -4.550 1.00 147.51 59 ALA C N 1
ATOM 4282 C CA . ALA C 1 83 ? 4.466 25.428 -3.140 1.00 148.51 59 ALA C CA 1
ATOM 4283 C C . ALA C 1 83 ? 3.927 24.271 -2.295 1.00 142.61 59 ALA C C 1
ATOM 4284 O O . ALA C 1 83 ? 4.313 24.139 -1.144 1.00 169.04 59 ALA C O 1
ATOM 4286 N N . GLN C 1 84 ? 3.067 23.406 -2.813 1.00 117.88 60 GLN C N 1
ATOM 4287 C CA . GLN C 1 84 ? 2.765 22.292 -1.943 1.00 134.47 60 GLN C CA 1
ATOM 4288 C C . GLN C 1 84 ? 3.811 21.236 -2.128 1.00 134.70 60 GLN C C 1
ATOM 4289 O O . GLN C 1 84 ? 4.495 20.851 -1.197 1.00 117.19 60 GLN C O 1
ATOM 4295 N N . VAL C 1 85 ? 3.969 20.808 -3.355 1.00 132.80 61 VAL C N 1
ATOM 4296 C CA . VAL C 1 85 ? 4.975 19.836 -3.669 1.00 119.28 61 VAL C CA 1
ATOM 4297 C C . VAL C 1 85 ? 6.388 20.213 -3.241 1.00 132.99 61 VAL C C 1
ATOM 4298 O O . VAL C 1 85 ? 7.011 19.416 -2.533 1.00 143.95 61 VAL C O 1
ATOM 4302 N N . THR C 1 86 ? 6.893 21.405 -3.576 1.00 139.15 62 THR C N 1
ATOM 4303 C CA . THR C 1 86 ? 8.308 21.665 -3.253 1.00 152.58 62 THR C CA 1
ATOM 4304 C C . THR C 1 86 ? 8.431 21.529 -1.773 1.00 119.75 62 THR C C 1
ATOM 4305 O O . THR C 1 86 ? 9.428 21.043 -1.222 1.00 120.32 62 THR C O 1
ATOM 4309 N N . PHE C 1 87 ? 7.348 21.889 -1.125 1.00 83.91 63 PHE C N 1
ATOM 4310 C CA . PHE C 1 87 ? 7.408 21.814 0.284 1.00 130.22 63 PHE C CA 1
ATOM 4311 C C . PHE C 1 87 ? 7.410 20.393 0.846 1.00 131.62 63 PHE C C 1
ATOM 4312 O O . PHE C 1 87 ? 8.436 19.981 1.376 1.00 125.23 63 PHE C O 1
ATOM 4320 N N . ILE C 1 88 ? 6.332 19.634 0.645 1.00 110.22 64 ILE C N 1
ATOM 4321 C CA . ILE C 1 88 ? 6.129 18.258 1.151 1.00 88.43 64 ILE C CA 1
ATOM 4322 C C . ILE C 1 88 ? 7.383 17.407 0.879 1.00 92.06 64 ILE C C 1
ATOM 4323 O O . ILE C 1 88 ? 7.751 16.481 1.593 1.00 64.16 64 ILE C O 1
ATOM 4328 N N . LEU C 1 89 ? 7.940 17.665 -0.297 1.00 114.49 65 LEU C N 1
ATOM 4329 C CA . LEU C 1 89 ? 9.151 17.006 -0.743 1.00 101.43 65 LEU C CA 1
ATOM 4330 C C . LEU C 1 89 ? 10.350 17.355 0.143 1.00 125.95 65 LEU C C 1
ATOM 4331 O O . LEU C 1 89 ? 11.001 16.437 0.670 1.00 103.28 65 LEU C O 1
ATOM 4336 N N . ILE C 1 90 ? 10.613 18.672 0.316 1.00 135.73 66 ILE C N 1
ATOM 4337 C CA . ILE C 1 90 ? 11.714 19.181 1.168 1.00 90.30 66 ILE C CA 1
ATOM 4338 C C . ILE C 1 90 ? 11.519 18.751 2.608 1.00 78.47 66 ILE C C 1
ATOM 4339 O O . ILE C 1 90 ? 12.470 18.561 3.372 1.00 84.05 66 ILE C O 1
ATOM 4344 N N . LEU C 1 91 ? 10.281 18.379 2.881 1.00 84.36 67 LEU C N 1
ATOM 4345 C CA . LEU C 1 91 ? 9.869 17.866 4.153 1.00 80.42 67 LEU C CA 1
ATOM 4346 C C . LEU C 1 91 ? 10.272 16.441 4.350 1.00 86.09 67 LEU C C 1
ATOM 4347 O O . LEU C 1 91 ? 10.885 16.112 5.357 1.00 66.73 67 LEU C O 1
ATOM 4352 N N . ILE C 1 92 ? 9.919 15.604 3.373 1.00 102.27 68 ILE C N 1
ATOM 4353 C CA . ILE C 1 92 ? 10.180 14.169 3.443 1.00 105.76 68 ILE C CA 1
ATOM 4354 C C . ILE C 1 92 ? 11.654 13.836 3.251 1.00 89.64 68 ILE C C 1
ATOM 4355 O O . ILE C 1 92 ? 12.172 12.834 3.806 1.00 89.48 68 ILE C O 1
ATOM 4360 N N . ILE C 1 93 ? 12.348 14.753 2.584 1.00 61.79 69 ILE C N 1
ATOM 4361 C CA . ILE C 1 93 ? 13.799 14.726 2.544 1.00 62.56 69 ILE C CA 1
ATOM 4362 C C . ILE C 1 93 ? 14.379 15.067 3.949 1.00 84.00 69 ILE C C 1
ATOM 4363 O O . ILE C 1 93 ? 15.341 14.418 4.435 1.00 55.64 69 ILE C O 1
ATOM 4368 N N . THR C 1 94 ? 13.763 16.031 4.647 1.00 107.08 70 THR C N 1
ATOM 4369 C CA . THR C 1 94 ? 14.287 16.368 5.983 1.00 78.87 70 THR C CA 1
ATOM 4370 C C . THR C 1 94 ? 14.005 15.286 7.023 1.00 62.70 70 THR C C 1
ATOM 4371 O O . THR C 1 94 ? 14.855 14.986 7.859 1.00 78.79 70 THR C O 1
ATOM 4375 N N . THR C 1 95 ? 12.848 14.649 6.933 1.00 60.50 71 THR C N 1
ATOM 4376 C CA . THR C 1 95 ? 12.523 13.557 7.840 1.00 69.50 71 THR C CA 1
ATOM 4377 C C . THR C 1 95 ? 13.532 12.428 7.689 1.00 85.73 71 THR C C 1
ATOM 4378 O O . THR C 1 95 ? 14.182 12.007 8.669 1.00 68.56 71 THR C O 1
ATOM 4382 N N . ILE C 1 96 ? 13.618 11.914 6.449 1.00 92.96 72 ILE C N 1
ATOM 4383 C CA . ILE C 1 96 ? 14.591 10.854 6.140 1.00 80.81 72 ILE C CA 1
ATOM 4384 C C . ILE C 1 96 ? 16.023 11.140 6.595 1.00 88.99 72 ILE C C 1
ATOM 4385 O O . ILE C 1 96 ? 16.639 10.290 7.272 1.00 107.87 72 ILE C O 1
ATOM 4390 N N . ILE C 1 97 ? 16.516 12.358 6.332 1.00 95.16 73 ILE C N 1
ATOM 4391 C CA . ILE C 1 97 ? 17.884 12.763 6.750 1.00 99.36 73 ILE C CA 1
ATOM 4392 C C . ILE C 1 97 ? 18.095 12.779 8.309 1.00 97.90 73 ILE C C 1
ATOM 4393 O O . ILE C 1 97 ? 19.207 12.445 8.851 1.00 60.60 73 ILE C O 1
ATOM 4398 N N . ALA C 1 98 ? 17.042 13.238 9.004 1.00 106.05 74 ALA C N 1
ATOM 4399 C CA . ALA C 1 98 ? 17.066 13.339 10.456 1.00 87.59 74 ALA C CA 1
ATOM 4400 C C . ALA C 1 98 ? 17.027 11.933 11.068 1.00 97.20 74 ALA C C 1
ATOM 4401 O O . ALA C 1 98 ? 17.616 11.713 12.131 1.00 115.66 74 ALA C O 1
ATOM 4403 N N . LEU C 1 99 ? 16.324 10.987 10.435 1.00 71.72 75 LEU C N 1
ATOM 4404 C CA . LEU C 1 99 ? 16.348 9.633 10.966 1.00 58.98 75 LEU C CA 1
ATOM 4405 C C . LEU C 1 99 ? 17.663 9.022 10.636 1.00 69.77 75 LEU C C 1
ATOM 4406 O O . LEU C 1 99 ? 18.031 8.036 11.222 1.00 69.76 75 LEU C O 1
ATOM 4411 N N . SER C 1 100 ? 18.380 9.607 9.685 1.00 71.89 76 SER C N 1
ATOM 4412 C CA . SER C 1 100 ? 19.679 9.050 9.312 1.00 73.38 76 SER C CA 1
ATOM 4413 C C . SER C 1 100 ? 20.729 9.398 10.341 1.00 107.45 76 SER C C 1
ATOM 4414 O O . SER C 1 100 ? 21.588 8.558 10.670 1.00 105.16 76 SER C O 1
ATOM 4417 N N . THR C 1 101 ? 20.643 10.617 10.884 1.00 128.27 77 THR C N 1
ATOM 4418 C CA . THR C 1 101 ? 21.628 11.038 11.896 1.00 114.75 77 THR C CA 1
ATOM 4419 C C . THR C 1 101 ? 21.481 10.227 13.180 1.00 97.37 77 THR C C 1
ATOM 4420 O O . THR C 1 101 ? 22.428 10.172 13.957 1.00 118.33 77 THR C O 1
ATOM 4424 N N . LEU C 1 102 ? 20.286 9.670 13.418 1.00 82.30 78 LEU C N 1
ATOM 4425 C CA . LEU C 1 102 ? 20.022 8.760 14.545 1.00 89.75 78 LEU C CA 1
ATOM 4426 C C . LEU C 1 102 ? 20.593 7.332 14.344 1.00 131.17 78 LEU C C 1
ATOM 4427 O O . LEU C 1 102 ? 20.724 6.583 15.333 1.00 153.01 78 LEU C O 1
ATOM 4432 N N . GLY C 1 103 ? 20.902 6.940 13.096 1.00 121.79 79 GLY C N 1
ATOM 4433 C CA . GLY C 1 103 ? 21.460 5.617 12.820 1.00 107.30 79 GLY C CA 1
ATOM 4434 C C . GLY C 1 103 ? 20.470 4.577 12.334 1.00 122.90 79 GLY C C 1
ATOM 4435 O O . GLY C 1 103 ? 20.701 3.385 12.454 1.00 160.53 79 GLY C O 1
ATOM 4436 N N . VAL C 1 104 ? 19.306 5.047 11.918 1.00 104.36 80 VAL C N 1
ATOM 4437 C CA . VAL C 1 104 ? 18.222 4.240 11.371 1.00 97.76 80 VAL C CA 1
ATOM 4438 C C . VAL C 1 104 ? 18.411 3.840 9.889 1.00 133.72 80 VAL C C 1
ATOM 4439 O O . VAL C 1 104 ? 18.984 4.587 9.090 1.00 109.91 80 VAL C O 1
ATOM 4443 N N . GLN C 1 105 ? 17.991 2.639 9.519 1.00 148.22 81 GLN C N 1
ATOM 4444 C CA . GLN C 1 105 ? 18.113 2.230 8.115 1.00 142.19 81 GLN C CA 1
ATOM 4445 C C . GLN C 1 105 ? 17.112 2.938 7.209 1.00 135.53 81 GLN C C 1
ATOM 4446 O O . GLN C 1 105 ? 15.930 2.559 7.162 1.00 113.75 81 GLN C O 1
ATOM 4452 N N . THR C 1 106 ? 17.573 3.889 6.414 1.00 121.69 82 THR C N 1
ATOM 4453 C CA . THR C 1 106 ? 16.645 4.607 5.548 1.00 113.36 82 THR C CA 1
ATOM 4454 C C . THR C 1 106 ? 16.582 3.967 4.126 1.00 109.82 82 THR C C 1
ATOM 4455 O O . THR C 1 106 ? 15.986 4.511 3.192 1.00 83.57 82 THR C O 1
ATOM 4459 N N . THR C 1 107 ? 17.113 2.757 4.005 1.00 104.75 83 THR C N 1
ATOM 4460 C CA . THR C 1 107 ? 17.126 2.064 2.749 1.00 65.88 83 THR C CA 1
ATOM 4461 C C . THR C 1 107 ? 15.681 1.703 2.485 1.00 64.09 83 THR C C 1
ATOM 4462 O O . THR C 1 107 ? 15.225 1.753 1.364 1.00 70.05 83 THR C O 1
ATOM 4466 N N . SER C 1 108 ? 14.906 1.479 3.525 1.00 68.61 84 SER C N 1
ATOM 4467 C CA . SER C 1 108 ? 13.527 1.069 3.323 1.00 76.14 84 SER C CA 1
ATOM 4468 C C . SER C 1 108 ? 12.592 2.162 2.794 1.00 72.56 84 SER C C 1
ATOM 4469 O O . SER C 1 108 ? 11.799 1.993 1.811 1.00 56.86 84 SER C O 1
ATOM 4472 N N . ILE C 1 109 ? 12.792 3.333 3.364 1.00 87.28 85 ILE C N 1
ATOM 4473 C CA . ILE C 1 109 ? 12.042 4.524 2.989 1.00 80.03 85 ILE C CA 1
ATOM 4474 C C . ILE C 1 109 ? 12.523 5.023 1.625 1.00 75.22 85 ILE C C 1
ATOM 4475 O O . ILE C 1 109 ? 11.717 5.404 0.803 1.00 74.31 85 ILE C O 1
ATOM 4480 N N . ILE C 1 110 ? 13.828 5.142 1.422 1.00 62.24 86 ILE C N 1
ATOM 4481 C CA . ILE C 1 110 ? 14.259 5.564 0.120 1.00 53.70 86 ILE C CA 1
ATOM 4482 C C . ILE C 1 110 ? 13.751 4.648 -0.956 1.00 79.66 86 ILE C C 1
ATOM 4483 O O . ILE C 1 110 ? 13.334 5.151 -1.953 1.00 71.41 86 ILE C O 1
ATOM 4488 N N . THR C 1 111 ? 13.654 3.335 -0.734 1.00 88.69 87 THR C N 1
ATOM 4489 C CA . THR C 1 111 ? 13.034 2.458 -1.747 1.00 76.43 87 THR C CA 1
ATOM 4490 C C . THR C 1 111 ? 11.618 2.798 -2.075 1.00 71.53 87 THR C C 1
ATOM 4491 O O . THR C 1 111 ? 11.212 2.752 -3.230 1.00 52.79 87 THR C O 1
ATOM 4495 N N . VAL C 1 112 ? 10.868 3.168 -1.043 1.00 89.07 88 VAL C N 1
ATOM 4496 C CA . VAL C 1 112 ? 9.515 3.634 -1.322 1.00 85.32 88 VAL C CA 1
ATOM 4497 C C . VAL C 1 112 ? 9.545 5.005 -2.010 1.00 76.82 88 VAL C C 1
ATOM 4498 O O . VAL C 1 112 ? 8.860 5.156 -3.004 1.00 69.43 88 VAL C O 1
ATOM 4502 N N . LEU C 1 113 ? 10.335 5.973 -1.523 1.00 75.35 89 LEU C N 1
ATOM 4503 C CA . LEU C 1 113 ? 10.484 7.283 -2.183 1.00 84.89 89 LEU C CA 1
ATOM 4504 C C . LEU C 1 113 ? 10.984 7.196 -3.627 1.00 72.31 89 LEU C C 1
ATOM 4505 O O . LEU C 1 113 ? 10.520 7.910 -4.505 1.00 75.47 89 LEU C O 1
ATOM 4510 N N . GLY C 1 114 ? 11.873 6.268 -3.886 1.00 59.04 90 GLY C N 1
ATOM 4511 C CA . GLY C 1 114 ? 12.297 6.004 -5.225 1.00 72.72 90 GLY C CA 1
ATOM 4512 C C . GLY C 1 114 ? 11.085 5.551 -5.987 1.00 86.26 90 GLY C C 1
ATOM 4513 O O . GLY C 1 114 ? 10.604 6.277 -6.859 1.00 63.14 90 GLY C O 1
ATOM 4514 N N . THR C 1 115 ? 10.508 4.423 -5.567 1.00 107.82 91 THR C N 1
ATOM 4515 C CA . THR C 1 115 ? 9.425 3.795 -6.336 1.00 99.90 91 THR C CA 1
ATOM 4516 C C . THR C 1 115 ? 8.186 4.664 -6.449 1.00 65.48 91 THR C C 1
ATOM 4517 O O . THR C 1 115 ? 7.279 4.339 -7.189 1.00 66.90 91 THR C O 1
ATOM 4521 N N . VAL C 1 116 ? 8.098 5.698 -5.630 1.00 56.22 92 VAL C N 1
ATOM 4522 C CA . VAL C 1 116 ? 7.049 6.693 -5.799 1.00 64.61 92 VAL C CA 1
ATOM 4523 C C . VAL C 1 116 ? 7.437 7.632 -6.924 1.00 65.24 92 VAL C C 1
ATOM 4524 O O . VAL C 1 116 ? 6.745 7.721 -7.987 1.00 54.73 92 VAL C O 1
ATOM 4528 N N . GLY C 1 117 ? 8.635 8.195 -6.749 1.00 77.37 93 GLY C N 1
ATOM 4529 C CA . GLY C 1 117 ? 9.177 9.198 -7.651 1.00 90.60 93 GLY C CA 1
ATOM 4530 C C . GLY C 1 117 ? 9.109 8.658 -9.054 1.00 91.04 93 GLY C C 1
ATOM 4531 O O . GLY C 1 117 ? 8.925 9.437 -9.998 1.00 107.30 93 GLY C O 1
ATOM 4532 N N . ILE C 1 118 ? 9.264 7.339 -9.185 1.00 64.46 94 ILE C N 1
ATOM 4533 C CA . ILE C 1 118 ? 9.133 6.686 -10.456 1.00 50.66 94 ILE C CA 1
ATOM 4534 C C . ILE C 1 118 ? 7.743 6.662 -11.087 1.00 60.62 94 ILE C C 1
ATOM 4535 O O . ILE C 1 118 ? 7.648 6.895 -12.301 1.00 65.61 94 ILE C O 1
ATOM 4540 N N . ALA C 1 119 ? 6.670 6.518 -10.293 1.00 51.45 95 ALA C N 1
ATOM 4541 C CA . ALA C 1 119 ? 5.295 6.579 -10.836 1.00 54.87 95 ALA C CA 1
ATOM 4542 C C . ALA C 1 119 ? 4.990 8.011 -11.273 1.00 62.57 95 ALA C C 1
ATOM 4543 O O . ALA C 1 119 ? 4.150 8.295 -12.168 1.00 56.96 95 ALA C O 1
ATOM 4545 N N . VAL C 1 120 ? 5.760 8.919 -10.688 1.00 60.52 96 VAL C N 1
ATOM 4546 C CA . VAL C 1 120 ? 5.662 10.335 -11.076 1.00 54.74 96 VAL C CA 1
ATOM 4547 C C . VAL C 1 120 ? 6.367 10.587 -12.411 1.00 60.48 96 VAL C C 1
ATOM 4548 O O . VAL C 1 120 ? 5.773 11.240 -13.251 1.00 49.78 96 VAL C O 1
ATOM 4552 N N . ALA C 1 121 ? 7.607 10.060 -12.593 1.00 75.98 97 ALA C N 1
ATOM 4553 C CA . ALA C 1 121 ? 8.464 10.210 -13.813 1.00 45.08 97 ALA C CA 1
ATOM 4554 C C . ALA C 1 121 ? 7.643 9.822 -14.936 1.00 55.46 97 ALA C C 1
ATOM 4555 O O . ALA C 1 121 ? 7.805 10.331 -16.049 1.00 65.29 97 ALA C O 1
ATOM 4557 N N . LEU C 1 122 ? 6.841 8.801 -14.642 1.00 60.11 98 LEU C N 1
ATOM 4558 C CA . LEU C 1 122 ? 5.928 8.196 -15.618 1.00 83.73 98 LEU C CA 1
ATOM 4559 C C . LEU C 1 122 ? 4.609 8.866 -15.987 1.00 79.67 98 LEU C C 1
ATOM 4560 O O . LEU C 1 122 ? 4.210 8.811 -17.162 1.00 80.29 98 LEU C O 1
ATOM 4565 N N . ALA C 1 123 ? 3.939 9.503 -15.025 1.00 48.71 99 ALA C N 1
ATOM 4566 C CA . ALA C 1 123 ? 2.726 10.209 -15.401 1.00 53.32 99 ALA C CA 1
ATOM 4567 C C . ALA C 1 123 ? 3.071 11.366 -16.344 1.00 77.22 99 ALA C C 1
ATOM 4568 O O . ALA C 1 123 ? 2.318 11.625 -17.268 1.00 71.03 99 ALA C O 1
ATOM 4570 N N . LEU C 1 124 ? 4.246 11.991 -16.133 1.00 91.61 100 LEU C N 1
ATOM 4571 C CA . LEU C 1 124 ? 4.721 13.203 -16.848 1.00 84.57 100 LEU C CA 1
ATOM 4572 C C . LEU C 1 124 ? 5.706 12.913 -17.965 1.00 99.17 100 LEU C C 1
ATOM 4573 O O . LEU C 1 124 ? 6.534 13.766 -18.303 1.00 105.85 100 LEU C O 1
ATOM 4578 N N . LYS C 1 125 ? 5.655 11.701 -18.487 1.00 81.54 101 LYS C N 1
ATOM 4579 C CA . LYS C 1 125 ? 6.527 11.296 -19.548 1.00 78.96 101 LYS C CA 1
ATOM 4580 C C . LYS C 1 125 ? 6.098 12.101 -20.809 1.00 96.90 101 LYS C C 1
ATOM 4581 O O . LYS C 1 125 ? 6.876 12.888 -21.393 1.00 89.22 101 LYS C O 1
ATOM 4587 N N . ASP C 1 126 ? 4.826 11.903 -21.176 1.00 85.47 102 ASP C N 1
ATOM 4588 C CA . ASP C 1 126 ? 4.105 12.480 -22.328 1.00 75.43 102 ASP C CA 1
ATOM 4589 C C . ASP C 1 126 ? 3.864 14.043 -22.381 1.00 86.31 102 ASP C C 1
ATOM 4590 O O . ASP C 1 126 ? 3.970 14.743 -23.423 1.00 83.86 102 ASP C O 1
ATOM 4595 N N . TYR C 1 127 ? 3.689 14.610 -21.204 1.00 91.34 103 TYR C N 1
ATOM 4596 C CA . TYR C 1 127 ? 3.577 16.036 -21.058 1.00 77.62 103 TYR C CA 1
ATOM 4597 C C . TYR C 1 127 ? 4.874 16.726 -21.228 1.00 73.07 103 TYR C C 1
ATOM 4598 O O . TYR C 1 127 ? 5.014 17.581 -22.100 1.00 77.29 103 TYR C O 1
ATOM 4607 N N . LEU C 1 128 ? 5.853 16.256 -20.487 1.00 67.78 104 LEU C N 1
ATOM 4608 C CA . LEU C 1 128 ? 7.189 16.758 -20.599 1.00 73.69 104 LEU C CA 1
ATOM 4609 C C . LEU C 1 128 ? 7.865 16.456 -22.011 1.00 83.66 104 LEU C C 1
ATOM 4610 O O . LEU C 1 128 ? 8.892 17.083 -22.405 1.00 78.26 104 LEU C O 1
ATOM 4615 N N . SER C 1 129 ? 7.257 15.566 -22.802 1.00 72.33 105 SER C N 1
ATOM 4616 C CA . SER C 1 129 ? 7.779 15.321 -24.141 1.00 61.26 105 SER C CA 1
ATOM 4617 C C . SER C 1 129 ? 7.023 16.237 -25.121 1.00 71.45 105 SER C C 1
ATOM 4618 O O . SER C 1 129 ? 7.510 16.486 -26.228 1.00 74.77 105 SER C O 1
ATOM 4621 N N . SER C 1 130 ? 5.916 16.852 -24.658 1.00 87.33 106 SER C N 1
ATOM 4622 C CA . SER C 1 130 ? 5.275 17.931 -25.449 1.00 79.32 106 SER C CA 1
ATOM 4623 C C . SER C 1 130 ? 6.133 19.164 -25.240 1.00 66.61 106 SER C C 1
ATOM 4624 O O . SER C 1 130 ? 6.371 19.919 -26.150 1.00 46.37 106 SER C O 1
ATOM 4627 N N . ILE C 1 131 ? 6.615 19.334 -24.017 1.00 75.97 107 ILE C N 1
ATOM 4628 C CA . ILE C 1 131 ? 7.528 20.406 -23.671 1.00 46.75 107 ILE C CA 1
ATOM 4629 C C . ILE C 1 131 ? 8.815 20.403 -24.396 1.00 58.60 107 ILE C C 1
ATOM 4630 O O . ILE C 1 131 ? 9.083 21.328 -25.122 1.00 66.29 107 ILE C O 1
ATOM 4635 N N . ALA C 1 132 ? 9.628 19.370 -24.230 1.00 68.23 108 ALA C N 1
ATOM 4636 C CA . ALA C 1 132 ? 10.847 19.357 -25.023 1.00 65.33 108 ALA C CA 1
ATOM 4637 C C . ALA C 1 132 ? 10.531 19.161 -26.497 1.00 76.98 108 ALA C C 1
ATOM 4638 O O . ALA C 1 132 ? 11.388 19.446 -27.366 1.00 88.88 108 ALA C O 1
ATOM 4640 N N . GLY C 1 133 ? 9.261 18.852 -26.789 1.00 83.89 109 GLY C N 1
ATOM 4641 C CA . GLY C 1 133 ? 8.792 18.864 -28.165 1.00 83.19 109 GLY C CA 1
ATOM 4642 C C . GLY C 1 133 ? 8.882 20.275 -28.668 1.00 73.26 109 GLY C C 1
ATOM 4643 O O . GLY C 1 133 ? 9.540 20.542 -29.665 1.00 62.59 109 GLY C O 1
ATOM 4644 N N . GLY C 1 134 ? 8.228 21.178 -27.953 1.00 88.85 110 GLY C N 1
ATOM 4645 C CA . GLY C 1 134 ? 8.298 22.585 -28.253 1.00 86.62 110 GLY C CA 1
ATOM 4646 C C . GLY C 1 134 ? 9.710 23.099 -28.243 1.00 77.89 110 GLY C C 1
ATOM 4647 O O . GLY C 1 134 ? 10.101 23.726 -29.179 1.00 90.07 110 GLY C O 1
ATOM 4648 N N . ILE C 1 135 ? 10.508 22.765 -27.248 1.00 77.78 111 ILE C N 1
ATOM 4649 C CA . ILE C 1 135 ? 11.890 23.225 -27.221 1.00 68.21 111 ILE C CA 1
ATOM 4650 C C . ILE C 1 135 ? 12.694 22.973 -28.484 1.00 69.06 111 ILE C C 1
ATOM 4651 O O . ILE C 1 135 ? 13.339 23.872 -29.026 1.00 69.12 111 ILE C O 1
ATOM 4656 N N . ILE C 1 136 ? 12.599 21.752 -28.971 1.00 75.61 112 ILE C N 1
ATOM 4657 C CA . ILE C 1 136 ? 13.182 21.348 -30.227 1.00 70.24 112 ILE C CA 1
ATOM 4658 C C . ILE C 1 136 ? 12.497 22.084 -31.415 1.00 75.03 112 ILE C C 1
ATOM 4659 O O . ILE C 1 136 ? 13.140 22.348 -32.431 1.00 56.95 112 ILE C O 1
ATOM 4664 N N . LEU C 1 137 ? 11.173 22.287 -31.339 1.00 86.23 113 LEU C N 1
ATOM 4665 C CA . LEU C 1 137 ? 10.394 22.929 -32.423 1.00 63.28 113 LEU C CA 1
ATOM 4666 C C . LEU C 1 137 ? 10.775 24.352 -32.679 1.00 86.33 113 LEU C C 1
ATOM 4667 O O . LEU C 1 137 ? 10.952 24.748 -33.810 1.00 95.00 113 LEU C O 1
ATOM 4672 N N . ILE C 1 138 ? 10.871 25.100 -31.580 1.00 112.65 114 ILE C N 1
ATOM 4673 C CA . ILE C 1 138 ? 11.226 26.512 -31.512 1.00 82.40 114 ILE C CA 1
ATOM 4674 C C . ILE C 1 138 ? 12.674 26.671 -31.923 1.00 80.06 114 ILE C C 1
ATOM 4675 O O . ILE C 1 138 ? 13.016 27.483 -32.759 1.00 78.19 114 ILE C O 1
ATOM 4680 N N . ILE C 1 139 ? 13.504 25.769 -31.425 1.00 93.28 115 ILE C N 1
ATOM 4681 C CA . ILE C 1 139 ? 14.933 25.871 -31.627 1.00 93.09 115 ILE C CA 1
ATOM 4682 C C . ILE C 1 139 ? 15.400 25.574 -33.052 1.00 96.10 115 ILE C C 1
ATOM 4683 O O . ILE C 1 139 ? 16.139 26.367 -33.660 1.00 95.35 115 ILE C O 1
ATOM 4688 N N . LEU C 1 140 ? 14.911 24.448 -33.586 1.00 99.28 116 LEU C N 1
ATOM 4689 C CA . LEU C 1 140 ? 15.413 23.913 -34.850 1.00 90.92 116 LEU C CA 1
ATOM 4690 C C . LEU C 1 140 ? 14.448 24.156 -35.982 1.00 128.93 116 LEU C C 1
ATOM 4691 O O . LEU C 1 140 ? 14.588 23.587 -37.051 1.00 174.44 116 LEU C O 1
ATOM 4696 N N . HIS C 1 141 ? 13.569 25.125 -35.854 1.00 119.06 117 HIS C N 1
ATOM 4697 C CA . HIS C 1 141 ? 12.389 25.116 -36.695 1.00 114.84 117 HIS C CA 1
ATOM 4698 C C . HIS C 1 141 ? 12.538 25.022 -38.214 1.00 153.45 117 HIS C C 1
ATOM 4699 O O . HIS C 1 141 ? 13.304 25.790 -38.808 1.00 187.52 117 HIS C O 1
ATOM 4706 N N . PRO C 1 142 ? 11.830 24.049 -38.844 1.00 144.34 118 PRO C N 1
ATOM 4707 C CA . PRO C 1 142 ? 11.590 24.070 -40.287 1.00 199.28 118 PRO C CA 1
ATOM 4708 C C . PRO C 1 142 ? 10.176 24.504 -40.447 1.00 167.91 118 PRO C C 1
ATOM 4709 O O . PRO C 1 142 ? 9.536 24.332 -41.514 1.00 150.52 118 PRO C O 1
ATOM 4713 N N . PHE C 1 143 ? 9.771 25.243 -39.426 1.00 98.37 119 PHE C N 1
ATOM 4714 C CA . PHE C 1 143 ? 8.479 25.832 -39.436 1.00 104.63 119 PHE C CA 1
ATOM 4715 C C . PHE C 1 143 ? 8.385 27.050 -38.529 1.00 123.61 119 PHE C C 1
ATOM 4716 O O . PHE C 1 143 ? 9.032 27.054 -37.498 1.00 150.86 119 PHE C O 1
ATOM 4724 N N . LYS C 1 144 ? 7.641 28.107 -38.909 1.00 119.13 120 LYS C N 1
ATOM 4725 C CA . LYS C 1 144 ? 7.567 29.265 -37.997 1.00 131.83 120 LYS C CA 1
ATOM 4726 C C . LYS C 1 144 ? 6.184 29.918 -38.274 1.00 114.62 120 LYS C C 1
ATOM 4727 O O . LYS C 1 144 ? 5.607 29.656 -39.332 1.00 100.06 120 LYS C O 1
ATOM 4733 N N . LYS C 1 145 ? 5.735 30.861 -37.414 1.00 123.50 121 LYS C N 1
ATOM 4734 C CA . LYS C 1 145 ? 4.357 31.454 -37.491 1.00 140.09 121 LYS C CA 1
ATOM 4735 C C . LYS C 1 145 ? 3.987 32.269 -38.726 1.00 124.00 121 LYS C C 1
ATOM 4736 O O . LYS C 1 145 ? 4.649 33.241 -39.067 1.00 165.33 121 LYS C O 1
ATOM 4742 N N . GLY C 1 146 ? 2.884 31.876 -39.362 1.00 95.89 122 GLY C N 1
ATOM 4743 C CA . GLY C 1 146 ? 2.429 32.540 -40.561 1.00 123.53 122 GLY C CA 1
ATOM 4744 C C . GLY C 1 146 ? 2.447 31.545 -41.730 1.00 172.81 122 GLY C C 1
ATOM 4745 O O . GLY C 1 146 ? 1.718 31.714 -42.711 1.00 192.72 122 GLY C O 1
ATOM 4746 N N . ASP C 1 147 ? 3.226 30.468 -41.601 1.00 150.16 123 ASP C N 1
ATOM 4747 C CA . ASP C 1 147 ? 3.299 29.472 -42.653 1.00 134.92 123 ASP C CA 1
ATOM 4748 C C . ASP C 1 147 ? 2.002 28.709 -42.619 1.00 117.96 123 ASP C C 1
ATOM 4749 O O . ASP C 1 147 ? 1.232 28.802 -41.665 1.00 89.89 123 ASP C O 1
ATOM 4754 N N . ILE C 1 148 ? 1.676 28.065 -43.720 1.00 131.68 124 ILE C N 1
ATOM 4755 C CA . ILE C 1 148 ? 0.539 27.169 -43.665 1.00 150.46 124 ILE C CA 1
ATOM 4756 C C . ILE C 1 148 ? 1.107 25.748 -43.716 1.00 156.94 124 ILE C C 1
ATOM 4757 O O . ILE C 1 148 ? 2.079 25.467 -44.449 1.00 137.93 124 ILE C O 1
ATOM 4762 N N . ILE C 1 149 ? 0.494 24.842 -42.972 1.00 134.98 125 ILE C N 1
ATOM 4763 C CA . ILE C 1 149 ? 0.913 23.460 -43.087 1.00 113.34 125 ILE C CA 1
ATOM 4764 C C . ILE C 1 149 ? -0.171 22.431 -43.114 1.00 111.60 125 ILE C C 1
ATOM 4765 O O . ILE C 1 149 ? -1.347 22.782 -42.931 1.00 105.49 125 ILE C O 1
ATOM 4770 N N . GLU C 1 150 ? 0.243 21.158 -43.227 1.00 102.38 126 GLU C N 1
ATOM 4771 C CA . GLU C 1 150 ? -0.711 20.063 -43.203 1.00 101.62 126 GLU C CA 1
ATOM 4772 C C . GLU C 1 150 ? -0.202 18.969 -42.311 1.00 97.89 126 GLU C C 1
ATOM 4773 O O . GLU C 1 150 ? 0.332 17.961 -42.757 1.00 130.78 126 GLU C O 1
ATOM 4779 N N . ILE C 1 151 ? -0.286 19.229 -41.021 1.00 101.88 127 ILE C N 1
ATOM 4780 C CA . ILE C 1 151 ? 0.028 18.204 -40.039 1.00 130.91 127 ILE C CA 1
ATOM 4781 C C . ILE C 1 151 ? -1.036 17.090 -39.921 1.00 158.71 127 ILE C C 1
ATOM 4782 O O . ILE C 1 151 ? -2.163 17.359 -39.457 1.00 160.97 127 ILE C O 1
ATOM 4787 N N . SER C 1 152 ? -0.668 15.840 -40.244 1.00 118.49 128 SER C N 1
ATOM 4788 C CA . SER C 1 152 ? -1.634 14.747 -40.116 1.00 152.82 128 SER C CA 1
ATOM 4789 C C . SER C 1 152 ? -3.009 14.974 -40.801 1.00 155.01 128 SER C C 1
ATOM 4790 O O . SER C 1 152 ? -4.059 14.742 -40.189 1.00 126.23 128 SER C O 1
ATOM 4793 N N . GLY C 1 153 ? -3.012 15.389 -42.065 1.00 154.43 129 GLY C N 1
ATOM 4794 C CA . GLY C 1 153 ? -4.261 15.579 -42.794 1.00 156.29 129 GLY C CA 1
ATOM 4795 C C . GLY C 1 153 ? -5.049 16.851 -42.463 1.00 163.71 129 GLY C C 1
ATOM 4796 O O . GLY C 1 153 ? -6.015 17.184 -43.155 1.00 180.08 129 GLY C O 1
ATOM 4797 N N . LEU C 1 154 ? -4.618 17.566 -41.419 1.00 149.33 130 LEU C N 1
ATOM 4798 C CA . LEU C 1 154 ? -5.275 18.768 -40.884 1.00 96.57 130 LEU C CA 1
ATOM 4799 C C . LEU C 1 154 ? -4.522 20.025 -41.318 1.00 97.84 130 LEU C C 1
ATOM 4800 O O . LEU C 1 154 ? -3.533 20.366 -40.680 1.00 79.81 130 LEU C O 1
ATOM 4805 N N . GLU C 1 155 ? -4.994 20.729 -42.361 1.00 140.40 131 GLU C N 1
ATOM 4806 C CA . GLU C 1 155 ? -4.237 21.895 -42.893 1.00 152.81 131 GLU C CA 1
ATOM 4807 C C . GLU C 1 155 ? -4.804 23.254 -42.456 1.00 126.83 131 GLU C C 1
ATOM 4808 O O . GLU C 1 155 ? -6.022 23.511 -42.547 1.00 115.94 131 GLU C O 1
ATOM 4814 N N . GLY C 1 156 ? -3.899 24.112 -41.979 1.00 115.36 132 GLY C N 1
ATOM 4815 C CA . GLY C 1 156 ? -4.278 25.449 -41.557 1.00 104.52 132 GLY C CA 1
ATOM 4816 C C . GLY C 1 156 ? -3.078 26.339 -41.343 1.00 129.33 132 GLY C C 1
ATOM 4817 O O . GLY C 1 156 ? -1.920 25.847 -41.327 1.00 143.62 132 GLY C O 1
ATOM 4818 N N . LYS C 1 157 ? -3.331 27.651 -41.301 1.00 124.54 133 LYS C N 1
ATOM 4819 C CA . LYS C 1 157 ? -2.264 28.592 -40.931 1.00 122.47 133 LYS C CA 1
ATOM 4820 C C . LYS C 1 157 ? -2.044 28.642 -39.431 1.00 128.36 133 LYS C C 1
ATOM 4821 O O . LYS C 1 157 ? -3.013 28.713 -38.655 1.00 96.88 133 LYS C O 1
ATOM 4827 N N . VAL C 1 158 ? -0.766 28.703 -39.054 1.00 138.78 134 VAL C N 1
ATOM 4828 C CA . VAL C 1 158 ? -0.318 28.638 -37.665 1.00 114.85 134 VAL C CA 1
ATOM 4829 C C . VAL C 1 158 ? -0.532 29.971 -36.935 1.00 113.90 134 VAL C C 1
ATOM 4830 O O . VAL C 1 158 ? -0.221 31.057 -37.452 1.00 124.23 134 VAL C O 1
ATOM 4834 N N . GLU C 1 159 ? -1.058 29.856 -35.722 1.00 90.03 135 GLU C N 1
ATOM 4835 C CA . GLU C 1 159 ? -1.354 30.980 -34.875 1.00 80.19 135 GLU C CA 1
ATOM 4836 C C . GLU C 1 159 ? -0.639 31.024 -33.547 1.00 100.73 135 GLU C C 1
ATOM 4837 O O . GLU C 1 159 ? -0.462 32.094 -32.973 1.00 157.23 135 GLU C O 1
ATOM 4843 N N . ALA C 1 160 ? -0.219 29.865 -33.052 1.00 119.89 136 ALA C N 1
ATOM 4844 C CA . ALA C 1 160 ? 0.402 29.769 -31.711 1.00 146.88 136 ALA C CA 1
ATOM 4845 C C . ALA C 1 160 ? 1.456 28.679 -31.495 1.00 130.49 136 ALA C C 1
ATOM 4846 O O . ALA C 1 160 ? 1.330 27.555 -31.990 1.00 125.50 136 ALA C O 1
ATOM 4848 N N . LEU C 1 161 ? 2.521 29.041 -30.798 1.00 102.93 137 LEU C N 1
ATOM 4849 C CA . LEU C 1 161 ? 3.500 28.068 -30.318 1.00 89.01 137 LEU C CA 1
ATOM 4850 C C . LEU C 1 161 ? 3.551 28.253 -28.796 1.00 105.89 137 LEU C C 1
ATOM 4851 O O . LEU C 1 161 ? 4.405 28.892 -28.217 1.00 90.41 137 LEU C O 1
ATOM 4856 N N . ASN C 1 162 ? 2.556 27.637 -28.178 1.00 149.43 138 ASN C N 1
ATOM 4857 C CA . ASN C 1 162 ? 2.449 27.511 -26.746 1.00 141.18 138 ASN C CA 1
ATOM 4858 C C . ASN C 1 162 ? 3.696 26.726 -26.218 1.00 152.08 138 ASN C C 1
ATOM 4859 O O . ASN C 1 162 ? 4.644 26.336 -26.943 1.00 98.69 138 ASN C O 1
ATOM 4864 N N . PHE C 1 163 ? 3.730 26.567 -24.919 1.00 188.59 139 PHE C N 1
ATOM 4865 C CA . PHE C 1 163 ? 4.810 25.864 -24.286 1.00 178.07 139 PHE C CA 1
ATOM 4866 C C . PHE C 1 163 ? 4.782 24.362 -24.852 1.00 126.55 139 PHE C C 1
ATOM 4867 O O . PHE C 1 163 ? 5.716 23.855 -25.527 1.00 53.03 139 PHE C O 1
ATOM 4875 N N . PHE C 1 164 ? 3.602 23.739 -24.643 1.00 114.17 140 PHE C N 1
ATOM 4876 C CA . PHE C 1 164 ? 3.289 22.356 -24.996 1.00 72.31 140 PHE C CA 1
ATOM 4877 C C . PHE C 1 164 ? 2.397 22.239 -26.172 1.00 83.56 140 PHE C C 1
ATOM 4878 O O . PHE C 1 164 ? 2.305 21.163 -26.724 1.00 116.86 140 PHE C O 1
ATOM 4886 N N . ASN C 1 165 ? 1.748 23.312 -26.580 1.00 57.99 141 ASN C N 1
ATOM 4887 C CA . ASN C 1 165 ? 0.675 23.274 -27.587 1.00 46.55 141 ASN C CA 1
ATOM 4888 C C . ASN C 1 165 ? 1.018 24.084 -28.695 1.00 44.12 141 ASN C C 1
ATOM 4889 O O . ASN C 1 165 ? 2.048 24.658 -28.650 1.00 87.72 141 ASN C O 1
ATOM 4894 N N . THR C 1 166 ? 0.319 23.882 -29.791 1.00 77.09 142 THR C N 1
ATOM 4895 C CA . THR C 1 166 ? 0.524 24.527 -31.100 1.00 95.57 142 THR C CA 1
ATOM 4896 C C . THR C 1 166 ? -0.873 24.852 -31.567 1.00 82.05 142 THR C C 1
ATOM 4897 O O . THR C 1 166 ? -1.792 24.117 -31.298 1.00 104.44 142 THR C O 1
ATOM 4901 N N . SER C 1 167 ? -1.103 25.988 -32.161 1.00 46.28 143 SER C N 1
ATOM 4902 C CA . SER C 1 167 ? -2.484 26.227 -32.494 1.00 85.52 143 SER C CA 1
ATOM 4903 C C . SER C 1 167 ? -2.620 26.590 -33.974 1.00 106.85 143 SER C C 1
ATOM 4904 O O . SER C 1 167 ? -1.804 27.354 -34.488 1.00 132.62 143 SER C O 1
ATOM 4907 N N . LEU C 1 168 ? -3.606 26.033 -34.681 1.00 86.82 144 LEU C N 1
ATOM 4908 C CA . LEU C 1 168 ? -3.839 26.468 -36.066 1.00 85.08 144 LEU C CA 1
ATOM 4909 C C . LEU C 1 168 ? -5.189 27.100 -36.188 1.00 94.69 144 LEU C C 1
ATOM 4910 O O . LEU C 1 168 ? -6.131 26.642 -35.561 1.00 88.92 144 LEU C O 1
ATOM 4915 N N . ARG C 1 169 ? -5.274 28.221 -36.887 1.00 103.33 145 ARG C N 1
ATOM 4916 C CA . ARG C 1 169 ? -6.583 28.648 -37.300 1.00 111.12 145 ARG C CA 1
ATOM 4917 C C . ARG C 1 169 ? -6.721 27.995 -38.673 1.00 92.29 145 ARG C C 1
ATOM 4918 O O . ARG C 1 169 ? -5.806 28.083 -39.523 1.00 73.39 145 ARG C O 1
ATOM 4926 N N . LEU C 1 170 ? -7.712 27.118 -38.749 1.00 75.97 146 LEU C N 1
ATOM 4927 C CA . LEU C 1 170 ? -8.018 26.291 -39.911 1.00 94.06 146 LEU C CA 1
ATOM 4928 C C . LEU C 1 170 ? -8.542 27.165 -41.063 1.00 138.87 146 LEU C C 1
ATOM 4929 O O . LEU C 1 170 ? -8.893 28.336 -40.847 1.00 138.77 146 LEU C O 1
ATOM 4934 N N . HIS C 1 171 ? -8.672 26.608 -42.271 1.00 152.62 147 HIS C N 1
ATOM 4935 C CA . HIS C 1 171 ? -9.477 27.291 -43.280 1.00 111.10 147 HIS C CA 1
ATOM 4936 C C . HIS C 1 171 ? -10.934 27.161 -42.968 1.00 95.57 147 HIS C C 1
ATOM 4937 O O . HIS C 1 171 ? -11.726 27.908 -43.486 1.00 72.82 147 HIS C O 1
ATOM 4944 N N . ASP C 1 172 ? -11.269 26.322 -41.997 1.00 133.89 148 ASP C N 1
ATOM 4945 C CA . ASP C 1 172 ? -12.559 26.357 -41.338 1.00 132.48 148 ASP C CA 1
ATOM 4946 C C . ASP C 1 172 ? -12.745 27.628 -40.553 1.00 114.21 148 ASP C C 1
ATOM 4947 O O . ASP C 1 172 ? -13.819 28.226 -40.563 1.00 90.82 148 ASP C O 1
ATOM 4952 N N . GLY C 1 173 ? -11.668 28.068 -39.917 1.00 130.97 149 GLY C N 1
ATOM 4953 C CA . GLY C 1 173 ? -11.706 29.264 -39.099 1.00 120.38 149 GLY C CA 1
ATOM 4954 C C . GLY C 1 173 ? -11.829 29.001 -37.610 1.00 117.95 149 GLY C C 1
ATOM 4955 O O . GLY C 1 173 ? -11.784 29.951 -36.831 1.00 103.22 149 GLY C O 1
ATOM 4956 N N . ARG C 1 174 ? -11.906 27.731 -37.208 1.00 103.26 150 ARG C N 1
ATOM 4957 C CA . ARG C 1 174 ? -11.773 27.428 -35.796 1.00 98.15 150 ARG C CA 1
ATOM 4958 C C . ARG C 1 174 ? -10.289 27.174 -35.534 1.00 112.81 150 ARG C C 1
ATOM 4959 O O . ARG C 1 174 ? -9.510 27.030 -36.482 1.00 82.22 150 ARG C O 1
ATOM 4967 N N . LEU C 1 175 ? -9.910 27.094 -34.254 1.00 128.88 151 LEU C N 1
ATOM 4968 C CA . LEU C 1 175 ? -8.506 26.973 -33.864 1.00 97.67 151 LEU C CA 1
ATOM 4969 C C . LEU C 1 175 ? -8.295 25.699 -33.162 1.00 88.34 151 LEU C C 1
ATOM 4970 O O . LEU C 1 175 ? -8.737 25.528 -32.035 1.00 91.84 151 LEU C O 1
ATOM 4975 N N . ALA C 1 176 ? -7.620 24.805 -33.857 1.00 87.37 152 ALA C N 1
ATOM 4976 C CA . ALA C 1 176 ? -7.191 23.542 -33.304 1.00 83.91 152 ALA C CA 1
ATOM 4977 C C . ALA C 1 176 ? -5.989 23.774 -32.366 1.00 83.77 152 ALA C C 1
ATOM 4978 O O . ALA C 1 176 ? -5.200 24.704 -32.599 1.00 105.03 152 ALA C O 1
ATOM 4980 N N . VAL C 1 177 ? -5.830 22.922 -31.345 1.00 43.35 153 VAL C N 1
ATOM 4981 C CA . VAL C 1 177 ? -4.755 23.068 -30.380 1.00 50.99 153 VAL C CA 1
ATOM 4982 C C . VAL C 1 177 ? -4.016 21.747 -30.201 1.00 71.51 153 VAL C C 1
ATOM 4983 O O . VAL C 1 177 ? -4.217 20.958 -29.292 1.00 85.97 153 VAL C O 1
ATOM 4987 N N . LEU C 1 178 ? -3.068 21.573 -31.084 1.00 64.79 154 LEU C N 1
ATOM 4988 C CA . LEU C 1 178 ? -2.318 20.364 -31.227 1.00 60.63 154 LEU C CA 1
ATOM 4989 C C . LEU C 1 178 ? -1.171 20.297 -30.239 1.00 77.71 154 LEU C C 1
ATOM 4990 O O . LEU C 1 178 ? -0.238 21.058 -30.355 1.00 101.20 154 LEU C O 1
ATOM 4995 N N . PRO C 1 179 ? -1.141 19.304 -29.366 1.00 63.45 155 PRO C N 1
ATOM 4996 C CA . PRO C 1 179 ? -0.046 19.242 -28.395 1.00 48.75 155 PRO C CA 1
ATOM 4997 C C . PRO C 1 179 ? 1.299 18.992 -29.068 1.00 57.57 155 PRO C C 1
ATOM 4998 O O . PRO C 1 179 ? 1.318 18.201 -29.987 1.00 63.16 155 PRO C O 1
ATOM 5002 N N . ASN C 1 180 ? 2.378 19.638 -28.594 1.00 75.50 156 ASN C N 1
ATOM 5003 C CA . ASN C 1 180 ? 3.737 19.680 -29.240 1.00 85.43 156 ASN C CA 1
ATOM 5004 C C . ASN C 1 180 ? 4.262 18.280 -29.533 1.00 75.24 156 ASN C C 1
ATOM 5005 O O . ASN C 1 180 ? 4.878 18.007 -30.592 1.00 71.93 156 ASN C O 1
ATOM 5010 N N . ARG C 1 181 ? 3.984 17.392 -28.595 1.00 81.61 157 ARG C N 1
ATOM 5011 C CA . ARG C 1 181 ? 4.338 15.975 -28.731 1.00 90.68 157 ARG C CA 1
ATOM 5012 C C . ARG C 1 181 ? 4.024 15.357 -30.104 1.00 89.40 157 ARG C C 1
ATOM 5013 O O . ARG C 1 181 ? 4.902 14.854 -30.835 1.00 50.94 157 ARG C O 1
ATOM 5021 N N . SER C 1 182 ? 2.784 15.650 -30.505 1.00 104.15 158 SER C N 1
ATOM 5022 C CA . SER C 1 182 ? 2.148 15.200 -31.734 1.00 82.21 158 SER C CA 1
ATOM 5023 C C . SER C 1 182 ? 2.827 15.701 -32.954 1.00 79.96 158 SER C C 1
ATOM 5024 O O . SER C 1 182 ? 3.092 14.978 -33.906 1.00 84.70 158 SER C O 1
ATOM 5027 N N . VAL C 1 183 ? 3.165 16.968 -32.852 1.00 90.24 159 VAL C N 1
ATOM 5028 C CA . VAL C 1 183 ? 3.684 17.715 -33.956 1.00 86.58 159 VAL C CA 1
ATOM 5029 C C . VAL C 1 183 ? 5.105 17.396 -34.295 1.00 90.44 159 VAL C C 1
ATOM 5030 O O . VAL C 1 183 ? 5.442 17.149 -35.458 1.00 75.49 159 VAL C O 1
ATOM 5034 N N . ALA C 1 184 ? 5.943 17.431 -33.269 1.00 93.61 160 ALA C N 1
ATOM 5035 C CA . ALA C 1 184 ? 7.378 17.298 -33.461 1.00 87.84 160 ALA C CA 1
ATOM 5036 C C . ALA C 1 184 ? 7.731 15.973 -34.148 1.00 102.90 160 ALA C C 1
ATOM 5037 O O . ALA C 1 184 ? 8.830 15.836 -34.733 1.00 109.91 160 ALA C O 1
ATOM 5039 N N . ASN C 1 185 ? 6.759 15.050 -34.170 1.00 74.21 161 ASN C N 1
ATOM 5040 C CA . ASN C 1 185 ? 6.998 13.713 -34.704 1.00 83.54 161 ASN C CA 1
ATOM 5041 C C . ASN C 1 185 ? 6.216 13.271 -35.963 1.00 91.08 161 ASN C C 1
ATOM 5042 O O . ASN C 1 185 ? 6.494 12.230 -36.565 1.00 104.00 161 ASN C O 1
ATOM 5047 N N . SER C 1 186 ? 5.267 14.064 -36.406 1.00 81.26 162 SER C N 1
ATOM 5048 C CA . SER C 1 186 ? 4.564 13.680 -37.616 1.00 90.22 162 SER C CA 1
ATOM 5049 C C . SER C 1 186 ? 5.226 14.382 -38.777 1.00 99.69 162 SER C C 1
ATOM 5050 O O . SER C 1 186 ? 6.190 15.125 -38.580 1.00 87.26 162 SER C O 1
ATOM 5053 N N . ASN C 1 187 ? 4.794 14.038 -39.986 1.00 124.32 163 ASN C N 1
ATOM 5054 C CA . ASN C 1 187 ? 5.288 14.674 -41.205 1.00 95.01 163 ASN C CA 1
ATOM 5055 C C . ASN C 1 187 ? 4.670 16.055 -41.285 1.00 96.27 163 ASN C C 1
ATOM 5056 O O . ASN C 1 187 ? 3.471 16.188 -41.522 1.00 126.19 163 ASN C O 1
ATOM 5061 N N . ILE C 1 188 ? 5.480 17.071 -41.032 1.00 66.59 164 ILE C N 1
ATOM 5062 C CA . ILE C 1 188 ? 5.082 18.456 -41.156 1.00 59.08 164 ILE C CA 1
ATOM 5063 C C . ILE C 1 188 ? 5.200 18.957 -42.566 1.00 66.06 164 ILE C C 1
ATOM 5064 O O . ILE C 1 188 ? 6.306 19.124 -43.069 1.00 62.88 164 ILE C O 1
ATOM 5069 N N . ILE C 1 189 ? 4.078 19.130 -43.249 1.00 81.35 165 ILE C N 1
ATOM 5070 C CA . ILE C 1 189 ? 4.137 19.491 -44.683 1.00 82.37 165 ILE C CA 1
ATOM 5071 C C . ILE C 1 189 ? 3.913 20.986 -44.951 1.00 110.65 165 ILE C C 1
ATOM 5072 O O . ILE C 1 189 ? 2.776 21.467 -45.067 1.00 112.92 165 ILE C O 1
ATOM 5077 N N . ASN C 1 190 ? 5.022 21.703 -45.076 1.00 120.75 166 ASN C N 1
ATOM 5078 C CA . ASN C 1 190 ? 5.044 23.153 -45.191 1.00 92.48 166 ASN C CA 1
ATOM 5079 C C . ASN C 1 190 ? 4.592 23.432 -46.578 1.00 91.30 166 ASN C C 1
ATOM 5080 O O . ASN C 1 190 ? 5.181 22.855 -47.476 1.00 84.26 166 ASN C O 1
ATOM 5085 N N . SER C 1 191 ? 3.631 24.335 -46.787 1.00 142.09 167 SER C N 1
ATOM 5086 C CA . SER C 1 191 ? 3.143 24.642 -48.153 1.00 180.45 167 SER C CA 1
ATOM 5087 C C . SER C 1 191 ? 3.753 25.971 -48.581 1.00 166.55 167 SER C C 1
ATOM 5088 O O . SER C 1 191 ? 3.953 26.258 -49.788 1.00 121.56 167 SER C O 1
ATOM 5091 N N . ASN C 1 192 ? 4.057 26.741 -47.539 1.00 152.95 168 ASN C N 1
ATOM 5092 C CA . ASN C 1 192 ? 4.603 28.079 -47.600 1.00 139.46 168 ASN C CA 1
ATOM 5093 C C . ASN C 1 192 ? 6.100 28.146 -47.889 1.00 126.83 168 ASN C C 1
ATOM 5094 O O . ASN C 1 192 ? 6.626 29.177 -48.249 1.00 144.76 168 ASN C O 1
ATOM 5099 N N . ASN C 1 193 ? 6.788 27.034 -47.749 1.00 106.33 169 ASN C N 1
ATOM 5100 C CA . ASN C 1 193 ? 8.230 27.044 -47.809 1.00 115.95 169 ASN C CA 1
ATOM 5101 C C . ASN C 1 193 ? 8.703 26.990 -49.267 1.00 133.30 169 ASN C C 1
ATOM 5102 O O . ASN C 1 193 ? 9.876 27.239 -49.574 1.00 127.52 169 ASN C O 1
ATOM 5107 N N . THR C 1 194 ? 7.789 26.596 -50.156 1.00 130.64 170 THR C N 1
ATOM 5108 C CA . THR C 1 194 ? 8.035 26.664 -51.607 1.00 182.26 170 THR C CA 1
ATOM 5109 C C . THR C 1 194 ? 6.971 27.481 -52.369 1.00 168.02 170 THR C C 1
ATOM 5110 O O . THR C 1 194 ? 5.786 27.176 -52.227 1.00 156.03 170 THR C O 1
ATOM 5114 N N . ALA C 1 195 ? 7.406 28.449 -53.201 1.00 132.55 171 ALA C N 1
ATOM 5115 C CA . ALA C 1 195 ? 6.544 29.487 -53.807 1.00 104.69 171 ALA C CA 1
ATOM 5116 C C . ALA C 1 195 ? 5.510 29.064 -54.887 1.00 134.28 171 ALA C C 1
ATOM 5117 O O . ALA C 1 195 ? 4.599 29.852 -55.178 1.00 84.35 171 ALA C O 1
ATOM 5119 N N . CYS C 1 196 ? 5.681 27.889 -55.513 1.00 161.52 172 CYS C N 1
ATOM 5120 C CA . CYS C 1 196 ? 4.778 27.340 -56.574 1.00 136.12 172 CYS C CA 1
ATOM 5121 C C . CYS C 1 196 ? 4.236 25.915 -56.376 1.00 132.92 172 CYS C C 1
ATOM 5122 O O . CYS C 1 196 ? 4.981 25.015 -55.984 1.00 128.40 172 CYS C O 1
ATOM 5125 N N . ARG C 1 197 ? 2.972 25.687 -56.738 1.00 97.95 173 ARG C N 1
ATOM 5126 C CA . ARG C 1 197 ? 2.391 24.362 -56.541 1.00 91.85 173 ARG C CA 1
ATOM 5127 C C . ARG C 1 197 ? 1.614 23.795 -57.719 1.00 82.10 173 ARG C C 1
ATOM 5128 O O . ARG C 1 197 ? 0.988 24.523 -58.478 1.00 104.63 173 ARG C O 1
ATOM 5136 N N . ARG C 1 198 ? 1.736 22.488 -57.916 1.00 81.74 174 ARG C N 1
ATOM 5137 C CA . ARG C 1 198 ? 1.026 21.807 -58.992 1.00 91.19 174 ARG C CA 1
ATOM 5138 C C . ARG C 1 198 ? -0.490 21.736 -58.714 1.00 91.73 174 ARG C C 1
ATOM 5139 O O . ARG C 1 198 ? -0.968 21.834 -57.606 1.00 113.42 174 ARG C O 1
ATOM 5147 N N . ILE C 1 199 ? -1.229 21.519 -59.771 1.00 98.89 175 ILE C N 1
ATOM 5148 C CA . ILE C 1 199 ? -2.664 21.439 -59.768 1.00 97.31 175 ILE C CA 1
ATOM 5149 C C . ILE C 1 199 ? -3.045 20.235 -60.652 1.00 125.93 175 ILE C C 1
ATOM 5150 O O . ILE C 1 199 ? -2.276 19.852 -61.597 1.00 115.28 175 ILE C O 1
ATOM 5155 N N . GLU C 1 200 ? -4.192 19.613 -60.370 1.00 112.41 176 GLU C N 1
ATOM 5156 C CA . GLU C 1 200 ? -4.589 18.493 -61.206 1.00 75.23 176 GLU C CA 1
ATOM 5157 C C . GLU C 1 200 ? -6.072 18.241 -61.490 1.00 68.37 176 GLU C C 1
ATOM 5158 O O . GLU C 1 200 ? -6.986 18.558 -60.698 1.00 44.32 176 GLU C O 1
ATOM 5164 N N . TRP C 1 201 ? -6.222 17.671 -62.677 1.00 59.50 177 TRP C N 1
ATOM 5165 C CA . TRP C 1 201 ? -7.408 16.979 -63.181 1.00 84.29 177 TRP C CA 1
ATOM 5166 C C . TRP C 1 201 ? -7.351 15.589 -63.792 1.00 108.33 177 TRP C C 1
ATOM 5167 O O . TRP C 1 201 ? -6.335 15.125 -64.278 1.00 120.18 177 TRP C O 1
ATOM 5178 N N . VAL C 1 202 ? -8.562 15.033 -63.874 1.00 65.18 178 VAL C N 1
ATOM 5179 C CA . VAL C 1 202 ? -8.980 13.949 -64.714 1.00 43.94 178 VAL C CA 1
ATOM 5180 C C . VAL C 1 202 ? -10.280 14.386 -65.379 1.00 71.04 178 VAL C C 1
ATOM 5181 O O . VAL C 1 202 ? -11.361 14.076 -64.878 1.00 119.50 178 VAL C O 1
ATOM 5185 N N . CYS C 1 203 ? -10.176 15.226 -66.397 1.00 83.62 179 CYS C N 1
ATOM 5186 C CA . CYS C 1 203 ? -11.301 15.820 -67.126 1.00 103.00 179 CYS C CA 1
ATOM 5187 C C . CYS C 1 203 ? -11.867 14.834 -68.147 1.00 65.69 179 CYS C C 1
ATOM 5188 O O . CYS C 1 203 ? -11.155 14.515 -69.087 1.00 66.53 179 CYS C O 1
ATOM 5191 N N . GLY C 1 204 ? -13.023 14.214 -67.832 1.00 58.54 180 GLY C N 1
ATOM 5192 C CA . GLY C 1 204 ? -13.720 13.288 -68.721 1.00 61.34 180 GLY C CA 1
ATOM 5193 C C . GLY C 1 204 ? -14.225 13.935 -69.991 1.00 94.51 180 GLY C C 1
ATOM 5194 O O . GLY C 1 204 ? -14.911 14.932 -69.902 1.00 130.68 180 GLY C O 1
ATOM 5195 N N . VAL C 1 205 ? -13.903 13.374 -71.165 1.00 88.66 181 VAL C N 1
ATOM 5196 C CA . VAL C 1 205 ? -14.398 13.875 -72.461 1.00 92.02 181 VAL C CA 1
ATOM 5197 C C . VAL C 1 205 ? -15.428 12.943 -73.112 1.00 136.57 181 VAL C C 1
ATOM 5198 O O . VAL C 1 205 ? -15.691 11.857 -72.582 1.00 124.14 181 VAL C O 1
ATOM 5202 N N . GLY C 1 206 ? -15.931 13.323 -74.305 1.00 167.79 182 GLY C N 1
ATOM 5203 C CA . GLY C 1 206 ? -16.742 12.401 -75.099 1.00 162.18 182 GLY C CA 1
ATOM 5204 C C . GLY C 1 206 ? -15.661 11.402 -75.301 1.00 153.95 182 GLY C C 1
ATOM 5205 O O . GLY C 1 206 ? -14.533 11.724 -75.693 1.00 97.37 182 GLY C O 1
ATOM 5206 N N . TYR C 1 207 ? -16.049 10.160 -75.110 1.00 173.02 183 TYR C N 1
ATOM 5207 C CA . TYR C 1 207 ? -15.109 9.077 -75.215 1.00 170.00 183 TYR C CA 1
ATOM 5208 C C . TYR C 1 207 ? -14.707 8.879 -76.728 1.00 127.99 183 TYR C C 1
ATOM 5209 O O . TYR C 1 207 ? -13.778 8.151 -77.070 1.00 98.00 183 TYR C O 1
ATOM 5218 N N . GLY C 1 208 ? -15.435 9.536 -77.624 1.00 136.55 184 GLY C N 1
ATOM 5219 C CA . GLY C 1 208 ? -15.209 9.474 -79.063 1.00 103.93 184 GLY C CA 1
ATOM 5220 C C . GLY C 1 208 ? -14.448 10.629 -79.737 1.00 126.50 184 GLY C C 1
ATOM 5221 O O . GLY C 1 208 ? -14.200 10.566 -80.924 1.00 154.46 184 GLY C O 1
ATOM 5222 N N . SER C 1 209 ? -14.067 11.663 -78.988 1.00 128.79 185 SER C N 1
ATOM 5223 C CA . SER C 1 209 ? -13.294 12.842 -79.456 1.00 113.76 185 SER C CA 1
ATOM 5224 C C . SER C 1 209 ? -11.826 12.548 -79.787 1.00 103.25 185 SER C C 1
ATOM 5225 O O . SER C 1 209 ? -11.358 11.451 -79.536 1.00 133.81 185 SER C O 1
ATOM 5228 N N . ASP C 1 210 ? -11.107 13.441 -80.445 1.00 69.86 186 ASP C N 1
ATOM 5229 C CA . ASP C 1 210 ? -9.778 13.023 -80.899 1.00 127.12 186 ASP C CA 1
ATOM 5230 C C . ASP C 1 210 ? -8.634 13.290 -79.906 1.00 130.12 186 ASP C C 1
ATOM 5231 O O . ASP C 1 210 ? -8.614 14.295 -79.210 1.00 108.05 186 ASP C O 1
ATOM 5236 N N . ILE C 1 211 ? -7.655 12.384 -79.919 1.00 133.88 187 ILE C N 1
ATOM 5237 C CA . ILE C 1 211 ? -6.441 12.423 -79.094 1.00 140.75 187 ILE C CA 1
ATOM 5238 C C . ILE C 1 211 ? -5.732 13.775 -79.085 1.00 155.11 187 ILE C C 1
ATOM 5239 O O . ILE C 1 211 ? -5.041 14.112 -78.127 1.00 155.59 187 ILE C O 1
ATOM 5244 N N . GLU C 1 212 ? -5.942 14.554 -80.138 1.00 152.79 188 GLU C N 1
ATOM 5245 C CA . GLU C 1 212 ? -5.257 15.820 -80.334 1.00 144.30 188 GLU C CA 1
ATOM 5246 C C . GLU C 1 212 ? -6.218 17.003 -80.381 1.00 133.22 188 GLU C C 1
ATOM 5247 O O . GLU C 1 212 ? -5.805 18.124 -80.152 1.00 141.72 188 GLU C O 1
ATOM 5253 N N . LEU C 1 213 ? -7.491 16.760 -80.666 1.00 135.73 189 LEU C N 1
ATOM 5254 C CA . LEU C 1 213 ? -8.502 17.830 -80.686 1.00 137.47 189 LEU C CA 1
ATOM 5255 C C . LEU C 1 213 ? -8.533 18.483 -79.328 1.00 139.13 189 LEU C C 1
ATOM 5256 O O . LEU C 1 213 ? -8.312 19.684 -79.171 1.00 121.12 189 LEU C O 1
ATOM 5261 N N . VAL C 1 214 ? -8.917 17.677 -78.353 1.00 156.98 190 VAL C N 1
ATOM 5262 C CA . VAL C 1 214 ? -8.920 18.105 -76.979 1.00 154.19 190 VAL C CA 1
ATOM 5263 C C . VAL C 1 214 ? -7.491 18.477 -76.514 1.00 139.43 190 VAL C C 1
ATOM 5264 O O . VAL C 1 214 ? -7.315 19.433 -75.754 1.00 141.32 190 VAL C O 1
ATOM 5268 N N . HIS C 1 215 ? -6.473 17.778 -77.023 1.00 126.33 191 HIS C N 1
ATOM 5269 C CA . HIS C 1 215 ? -5.068 18.042 -76.663 1.00 138.82 191 HIS C CA 1
ATOM 5270 C C . HIS C 1 215 ? -4.621 19.462 -77.029 1.00 136.28 191 HIS C C 1
ATOM 5271 O O . HIS C 1 215 ? -3.581 19.957 -76.574 1.00 101.48 191 HIS C O 1
ATOM 5278 N N . LYS C 1 216 ? -5.386 20.092 -77.909 1.00 138.20 192 LYS C N 1
ATOM 5279 C CA . LYS C 1 216 ? -5.111 21.463 -78.283 1.00 121.24 192 LYS C CA 1
ATOM 5280 C C . LYS C 1 216 ? -6.157 22.353 -77.632 1.00 102.12 192 LYS C C 1
ATOM 5281 O O . LYS C 1 216 ? -5.812 23.447 -77.283 1.00 123.33 192 LYS C O 1
ATOM 5287 N N . THR C 1 217 ? -7.421 21.936 -77.479 1.00 72.70 193 THR C N 1
ATOM 5288 C CA . THR C 1 217 ? -8.399 22.861 -76.871 1.00 111.05 193 THR C CA 1
ATOM 5289 C C . THR C 1 217 ? -7.932 23.236 -75.498 1.00 113.59 193 THR C C 1
ATOM 5290 O O . THR C 1 217 ? -8.074 24.392 -75.077 1.00 101.72 193 THR C O 1
ATOM 5294 N N . ILE C 1 218 ? -7.428 22.229 -74.787 1.00 130.29 194 ILE C N 1
ATOM 5295 C CA . ILE C 1 218 ? -6.797 22.466 -73.505 1.00 115.81 194 ILE C CA 1
ATOM 5296 C C . ILE C 1 218 ? -5.485 23.229 -73.688 1.00 133.85 194 ILE C C 1
ATOM 5297 O O . ILE C 1 218 ? -5.301 24.206 -72.993 1.00 162.99 194 ILE C O 1
ATOM 5302 N N . LYS C 1 219 ? -4.578 22.839 -74.595 1.00 119.92 195 LYS C N 1
ATOM 5303 C CA . LYS C 1 219 ? -3.315 23.607 -74.759 1.00 134.25 195 LYS C CA 1
ATOM 5304 C C . LYS C 1 219 ? -3.585 25.083 -75.069 1.00 127.97 195 LYS C C 1
ATOM 5305 O O . LYS C 1 219 ? -2.747 25.943 -74.825 1.00 94.85 195 LYS C O 1
ATOM 5311 N N . ASP C 1 220 ? -4.793 25.357 -75.548 1.00 131.82 196 ASP C N 1
ATOM 5312 C CA . ASP C 1 220 ? -5.256 26.694 -75.869 1.00 122.13 196 ASP C CA 1
ATOM 5313 C C . ASP C 1 220 ? -5.836 27.355 -74.636 1.00 119.84 196 ASP C C 1
ATOM 5314 O O . ASP C 1 220 ? -5.511 28.503 -74.386 1.00 142.68 196 ASP C O 1
ATOM 5319 N N . VAL C 1 221 ? -6.682 26.654 -73.871 1.00 118.32 197 VAL C N 1
ATOM 5320 C CA . VAL C 1 221 ? -7.275 27.213 -72.635 1.00 107.55 197 VAL C CA 1
ATOM 5321 C C . VAL C 1 221 ? -6.189 27.484 -71.570 1.00 111.58 197 VAL C C 1
ATOM 5322 O O . VAL C 1 221 ? -6.330 28.370 -70.737 1.00 119.42 197 VAL C O 1
ATOM 5326 N N . ILE C 1 222 ? -5.145 26.661 -71.563 1.00 123.15 198 ILE C N 1
ATOM 5327 C CA . ILE C 1 222 ? -3.947 26.844 -70.728 1.00 136.85 198 ILE C CA 1
ATOM 5328 C C . ILE C 1 222 ? -3.316 28.216 -70.911 1.00 147.05 198 ILE C C 1
ATOM 5329 O O . ILE C 1 222 ? -3.050 28.952 -69.955 1.00 147.86 198 ILE C O 1
ATOM 5334 N N . ASP C 1 223 ? -3.031 28.527 -72.166 1.00 147.31 199 ASP C N 1
ATOM 5335 C CA . ASP C 1 223 ? -2.380 29.780 -72.507 1.00 146.65 199 ASP C CA 1
ATOM 5336 C C . ASP C 1 223 ? -3.281 30.985 -72.195 1.00 133.12 199 ASP C C 1
ATOM 5337 O O . ASP C 1 223 ? -2.818 31.956 -71.629 1.00 139.18 199 ASP C O 1
ATOM 5342 N N . THR C 1 224 ? -4.576 30.883 -72.511 1.00 135.51 200 THR C N 1
ATOM 5343 C CA . THR C 1 224 ? -5.528 31.981 -72.311 1.00 115.68 200 THR C CA 1
ATOM 5344 C C . THR C 1 224 ? -5.654 32.303 -70.824 1.00 145.39 200 THR C C 1
ATOM 5345 O O . THR C 1 224 ? -6.271 33.283 -70.428 1.00 164.09 200 THR C O 1
ATOM 5349 N N . MET C 1 225 ? -5.059 31.479 -69.986 1.00 153.04 201 MET C N 1
ATOM 5350 C CA . MET C 1 225 ? -5.147 31.726 -68.570 1.00 174.77 201 MET C CA 1
ATOM 5351 C C . MET C 1 225 ? -4.050 32.664 -68.126 1.00 150.23 201 MET C C 1
ATOM 5352 O O . MET C 1 225 ? -2.864 32.562 -68.481 1.00 76.22 201 MET C O 1
ATOM 5357 N N . GLU C 1 226 ? -4.562 33.685 -67.469 1.00 155.57 202 GLU C N 1
ATOM 5358 C CA . GLU C 1 226 ? -3.816 34.757 -66.881 1.00 161.39 202 GLU C CA 1
ATOM 5359 C C . GLU C 1 226 ? -2.956 34.290 -65.715 1.00 150.46 202 GLU C C 1
ATOM 5360 O O . GLU C 1 226 ? -1.756 34.557 -65.595 1.00 112.35 202 GLU C O 1
ATOM 5366 N N . LYS C 1 227 ? -3.609 33.480 -64.908 1.00 146.87 203 LYS C N 1
ATOM 5367 C CA . LYS C 1 227 ? -3.027 32.934 -63.725 1.00 143.45 203 LYS C CA 1
ATOM 5368 C C . LYS C 1 227 ? -2.342 31.564 -64.018 1.00 127.04 203 LYS C C 1
ATOM 5369 O O . LYS C 1 227 ? -2.807 30.547 -63.521 1.00 143.69 203 LYS C O 1
ATOM 5375 N N . ILE C 1 228 ? -1.249 31.510 -64.771 1.00 104.52 204 ILE C N 1
ATOM 5376 C CA . ILE C 1 228 ? -0.549 30.240 -65.050 1.00 102.78 204 ILE C CA 1
ATOM 5377 C C . ILE C 1 228 ? 0.915 30.426 -65.340 1.00 143.22 204 ILE C C 1
ATOM 5378 O O . ILE C 1 228 ? 1.312 31.467 -65.857 1.00 192.25 204 ILE C O 1
ATOM 5383 N N . ASP C 1 229 ? 1.707 29.389 -65.140 1.00 124.05 205 ASP C N 1
ATOM 5384 C CA . ASP C 1 229 ? 3.112 29.501 -65.436 1.00 130.17 205 ASP C CA 1
ATOM 5385 C C . ASP C 1 229 ? 3.483 28.686 -66.657 1.00 135.13 205 ASP C C 1
ATOM 5386 O O . ASP C 1 229 ? 2.924 27.636 -66.940 1.00 112.95 205 ASP C O 1
ATOM 5391 N N . LYS C 1 230 ? 4.356 29.284 -67.448 1.00 151.28 206 LYS C N 1
ATOM 5392 C CA . LYS C 1 230 ? 4.881 28.673 -68.657 1.00 191.44 206 LYS C CA 1
ATOM 5393 C C . LYS C 1 230 ? 6.272 28.056 -68.464 1.00 190.24 206 LYS C C 1
ATOM 5394 O O . LYS C 1 230 ? 6.659 27.122 -69.173 1.00 191.97 206 LYS C O 1
ATOM 5400 N N . ASN C 1 231 ? 7.023 28.602 -67.510 1.00 161.49 207 ASN C N 1
ATOM 5401 C CA . ASN C 1 231 ? 8.334 28.075 -67.148 1.00 184.57 207 ASN C CA 1
ATOM 5402 C C . ASN C 1 231 ? 8.139 26.711 -66.438 1.00 198.76 207 ASN C C 1
ATOM 5403 O O . ASN C 1 231 ? 9.029 25.854 -66.455 1.00 216.86 207 ASN C O 1
ATOM 5408 N N . MET C 1 232 ? 6.978 26.526 -65.800 1.00 171.03 208 MET C N 1
ATOM 5409 C CA . MET C 1 232 ? 6.607 25.230 -65.215 1.00 132.17 208 MET C CA 1
ATOM 5410 C C . MET C 1 232 ? 5.822 24.432 -66.256 1.00 139.32 208 MET C C 1
ATOM 5411 O O . MET C 1 232 ? 4.798 24.900 -66.740 1.00 172.74 208 MET C O 1
ATOM 5416 N N . PRO C 1 233 ? 6.249 23.200 -66.552 1.00 107.26 209 PRO C N 1
ATOM 5417 C CA . PRO C 1 233 ? 5.613 22.384 -67.594 1.00 125.77 209 PRO C CA 1
ATOM 5418 C C . PRO C 1 233 ? 4.131 22.074 -67.364 1.00 129.68 209 PRO C C 1
ATOM 5419 O O . PRO C 1 233 ? 3.576 22.344 -66.289 1.00 97.90 209 PRO C O 1
ATOM 5423 N N . THR C 1 234 ? 3.474 21.626 -68.429 1.00 125.38 210 THR C N 1
ATOM 5424 C CA . THR C 1 234 ? 2.134 21.037 -68.348 1.00 135.60 210 THR C CA 1
ATOM 5425 C C . THR C 1 234 ? 2.090 19.609 -68.990 1.00 122.49 210 THR C C 1
ATOM 5426 O O . THR C 1 234 ? 2.477 19.462 -70.145 1.00 153.71 210 THR C O 1
ATOM 5430 N N . PHE C 1 235 ? 1.641 18.573 -68.266 1.00 106.87 211 PHE C N 1
ATOM 5431 C CA . PHE C 1 235 ? 1.473 17.201 -68.823 1.00 130.33 211 PHE C CA 1
ATOM 5432 C C . PHE C 1 235 ? 0.038 16.779 -69.055 1.00 107.04 211 PHE C C 1
ATOM 5433 O O . PHE C 1 235 ? -0.505 15.952 -68.315 1.00 91.44 211 PHE C O 1
ATOM 5441 N N . ILE C 1 236 ? -0.479 17.145 -70.211 1.00 130.81 212 ILE C N 1
ATOM 5442 C CA . ILE C 1 236 ? -1.877 16.922 -70.537 1.00 126.45 212 ILE C CA 1
ATOM 5443 C C . ILE C 1 236 ? -2.077 15.872 -71.602 1.00 117.63 212 ILE C C 1
ATOM 5444 O O . ILE C 1 236 ? -2.185 16.177 -72.788 1.00 117.08 212 ILE C O 1
ATOM 5449 N N . GLY C 1 237 ? -2.192 14.633 -71.151 1.00 81.30 213 GLY C N 1
ATOM 5450 C CA . GLY C 1 237 ? -2.414 13.528 -72.046 1.00 92.55 213 GLY C CA 1
ATOM 5451 C C . GLY C 1 237 ? -3.576 12.715 -71.585 1.00 99.39 213 GLY C C 1
ATOM 5452 O O . GLY C 1 237 ? -4.166 13.044 -70.558 1.00 83.82 213 GLY C O 1
ATOM 5453 N N . ILE C 1 238 ? -3.927 11.696 -72.370 1.00 121.99 214 ILE C N 1
ATOM 5454 C CA . ILE C 1 238 ? -4.946 10.719 -71.976 1.00 113.53 214 ILE C CA 1
ATOM 5455 C C . ILE C 1 238 ? -4.393 9.811 -70.923 1.00 103.16 214 ILE C C 1
ATOM 5456 O O . ILE C 1 238 ? -3.416 9.091 -71.136 1.00 87.21 214 ILE C O 1
ATOM 5461 N N . THR C 1 239 ? -5.005 9.889 -69.755 1.00 98.78 215 THR C N 1
ATOM 5462 C CA . THR C 1 239 ? -4.461 9.167 -68.650 1.00 103.94 215 THR C CA 1
ATOM 5463 C C . THR C 1 239 ? -5.039 7.774 -68.677 1.00 128.67 215 THR C C 1
ATOM 5464 O O . THR C 1 239 ? -4.274 6.820 -68.706 1.00 141.91 215 THR C O 1
ATOM 5468 N N . ASP C 1 240 ? -6.369 7.641 -68.692 1.00 130.79 216 ASP C N 1
ATOM 5469 C CA . ASP C 1 240 ? -7.010 6.298 -68.678 1.00 133.48 216 ASP C CA 1
ATOM 5470 C C . ASP C 1 240 ? -8.340 6.092 -69.409 1.00 133.41 216 ASP C C 1
ATOM 5471 O O . ASP C 1 240 ? -9.185 6.994 -69.463 1.00 132.48 216 ASP C O 1
ATOM 5476 N N . PHE C 1 241 ? -8.515 4.879 -69.926 1.00 118.29 217 PHE C N 1
ATOM 5477 C CA . PHE C 1 241 ? -9.767 4.449 -70.502 1.00 102.76 217 PHE C CA 1
ATOM 5478 C C . PHE C 1 241 ? -10.737 4.610 -69.341 1.00 111.99 217 PHE C C 1
ATOM 5479 O O . PHE C 1 241 ? -10.435 4.216 -68.224 1.00 118.99 217 PHE C O 1
ATOM 5487 N N . GLY C 1 242 ? -11.864 5.251 -69.559 1.00 90.74 218 GLY C N 1
ATOM 5488 C CA . GLY C 1 242 ? -12.853 5.348 -68.510 1.00 87.89 218 GLY C CA 1
ATOM 5489 C C . GLY C 1 242 ? -13.978 4.377 -68.731 1.00 112.02 218 GLY C C 1
ATOM 5490 O O . GLY C 1 242 ? -14.064 3.780 -69.792 1.00 148.25 218 GLY C O 1
ATOM 5491 N N . SER C 1 243 ? -14.826 4.204 -67.727 1.00 90.48 219 SER C N 1
ATOM 5492 C CA . SER C 1 243 ? -16.043 3.406 -67.862 1.00 121.26 219 SER C CA 1
ATOM 5493 C C . SER C 1 243 ? -17.120 3.975 -68.781 1.00 87.82 219 SER C C 1
ATOM 5494 O O . SER C 1 243 ? -17.747 3.250 -69.536 1.00 109.86 219 SER C O 1
ATOM 5497 N N . SER C 1 244 ? -17.420 5.246 -68.660 1.00 85.12 220 SER C N 1
ATOM 5498 C CA . SER C 1 244 ? -18.441 5.803 -69.515 1.00 119.56 220 SER C CA 1
ATOM 5499 C C . SER C 1 244 ? -17.901 7.032 -70.273 1.00 123.28 220 SER C C 1
ATOM 5500 O O . SER C 1 244 ? -18.490 7.515 -71.233 1.00 123.33 220 SER C O 1
ATOM 5503 N N . SER C 1 245 ? -16.711 7.457 -69.885 1.00 101.61 221 SER C N 1
ATOM 5504 C CA . SER C 1 245 ? -16.080 8.654 -70.409 1.00 101.42 221 SER C CA 1
ATOM 5505 C C . SER C 1 245 ? -14.605 8.354 -70.571 1.00 117.62 221 SER C C 1
ATOM 5506 O O . SER C 1 245 ? -14.083 7.544 -69.848 1.00 120.01 221 SER C O 1
ATOM 5509 N N . LEU C 1 246 ? -13.925 8.995 -71.515 1.00 128.81 222 LEU C N 1
ATOM 5510 C CA . LEU C 1 246 ? -12.458 8.977 -71.551 1.00 105.81 222 LEU C CA 1
ATOM 5511 C C . LEU C 1 246 ? -11.888 10.025 -70.609 1.00 91.92 222 LEU C C 1
ATOM 5512 O O . LEU C 1 246 ? -12.444 11.106 -70.472 1.00 84.55 222 LEU C O 1
ATOM 5517 N N . ASN C 1 247 ? -10.745 9.735 -70.004 1.00 83.48 223 ASN C N 1
ATOM 5518 C CA . ASN C 1 247 ? -10.242 10.599 -68.960 1.00 75.00 223 ASN C CA 1
ATOM 5519 C C . ASN C 1 247 ? -8.906 11.283 -69.278 1.00 80.16 223 ASN C C 1
ATOM 5520 O O . ASN C 1 247 ? -7.893 10.590 -69.425 1.00 57.42 223 ASN C O 1
ATOM 5525 N N . PHE C 1 248 ? -8.889 12.630 -69.255 1.00 90.19 224 PHE C N 1
ATOM 5526 C CA . PHE C 1 248 ? -7.661 13.405 -69.472 1.00 91.75 224 PHE C CA 1
ATOM 5527 C C . PHE C 1 248 ? -7.107 13.985 -68.196 1.00 91.87 224 PHE C C 1
ATOM 5528 O O . PHE C 1 248 ? -7.761 14.787 -67.584 1.00 68.60 224 PHE C O 1
ATOM 5536 N N . THR C 1 249 ? -5.858 13.681 -67.865 1.00 90.79 225 THR C N 1
ATOM 5537 C CA . THR C 1 249 ? -5.176 14.379 -66.793 1.00 65.69 225 THR C CA 1
ATOM 5538 C C . THR C 1 249 ? -4.722 15.691 -67.285 1.00 91.79 225 THR C C 1
ATOM 5539 O O . THR C 1 249 ? -4.295 15.829 -68.428 1.00 105.33 225 THR C O 1
ATOM 5543 N N . ILE C 1 250 ? -4.865 16.672 -66.404 1.00 101.77 226 ILE C N 1
ATOM 5544 C CA . ILE C 1 250 ? -4.250 17.970 -66.590 1.00 89.81 226 ILE C CA 1
ATOM 5545 C C . ILE C 1 250 ? -3.336 18.242 -65.389 1.00 98.31 226 ILE C C 1
ATOM 5546 O O . ILE C 1 250 ? -3.806 18.355 -64.241 1.00 78.20 226 ILE C O 1
ATOM 5551 N N . ARG C 1 251 ? -2.032 18.276 -65.642 1.00 90.87 227 ARG C N 1
ATOM 5552 C CA . ARG C 1 251 ? -1.054 18.624 -64.619 1.00 94.61 227 ARG C CA 1
ATOM 5553 C C . ARG C 1 251 ? -0.674 20.036 -65.048 1.00 97.37 227 ARG C C 1
ATOM 5554 O O . ARG C 1 251 ? -0.355 20.219 -66.230 1.00 82.76 227 ARG C O 1
ATOM 5562 N N . VAL C 1 252 ? -0.858 21.039 -64.169 1.00 107.59 228 VAL C N 1
ATOM 5563 C CA . VAL C 1 252 ? -0.421 22.456 -64.428 1.00 85.36 228 VAL C CA 1
ATOM 5564 C C . VAL C 1 252 ? 0.219 23.137 -63.238 1.00 92.43 228 VAL C C 1
ATOM 5565 O O . VAL C 1 252 ? -0.204 22.882 -62.133 1.00 124.80 228 VAL C O 1
ATOM 5569 N N . TRP C 1 253 ? 1.119 24.094 -63.405 1.00 76.54 229 TRP C N 1
ATOM 5570 C CA . TRP C 1 253 ? 1.560 24.812 -62.202 1.00 92.42 229 TRP C CA 1
ATOM 5571 C C . TRP C 1 253 ? 1.020 26.222 -61.986 1.00 92.39 229 TRP C C 1
ATOM 5572 O O . TRP C 1 253 ? 0.582 26.846 -62.934 1.00 118.92 229 TRP C O 1
ATOM 5583 N N . ALA C 1 254 ? 1.034 26.699 -60.722 1.00 114.07 230 ALA C N 1
ATOM 5584 C CA . ALA C 1 254 ? 0.570 28.079 -60.334 1.00 114.06 230 ALA C CA 1
ATOM 5585 C C . ALA C 1 254 ? 1.339 28.642 -59.125 1.00 133.14 230 ALA C C 1
ATOM 5586 O O . ALA C 1 254 ? 2.160 27.957 -58.490 1.00 126.41 230 ALA C O 1
ATOM 5588 N N . LYS C 1 255 ? 1.047 29.902 -58.797 1.00 116.03 231 LYS C N 1
ATOM 5589 C CA . LYS C 1 255 ? 1.728 30.587 -57.694 1.00 132.56 231 LYS C CA 1
ATOM 5590 C C . LYS C 1 255 ? 0.885 30.638 -56.423 1.00 128.99 231 LYS C C 1
ATOM 5591 O O . LYS C 1 255 ? -0.308 30.936 -56.460 1.00 116.06 231 LYS C O 1
ATOM 5597 N N . ILE C 1 256 ? 1.530 30.414 -55.287 1.00 134.38 232 ILE C N 1
ATOM 5598 C CA . ILE C 1 256 ? 0.848 30.446 -54.002 1.00 140.81 232 ILE C CA 1
ATOM 5599 C C . ILE C 1 256 ? 0.022 31.692 -53.764 1.00 139.67 232 ILE C C 1
ATOM 5600 O O . ILE C 1 256 ? -1.087 31.603 -53.232 1.00 111.34 232 ILE C O 1
ATOM 5605 N N . GLU C 1 257 ? 0.463 32.797 -54.371 1.00 132.85 233 GLU C N 1
ATOM 5606 C CA . GLU C 1 257 ? -0.086 34.120 -54.047 1.00 163.94 233 GLU C CA 1
ATOM 5607 C C . GLU C 1 257 ? -1.555 34.275 -54.254 1.00 182.85 233 GLU C C 1
ATOM 5608 O O . GLU C 1 257 ? -2.220 34.869 -53.412 1.00 210.87 233 GLU C O 1
ATOM 5614 N N . ASP C 1 258 ? -2.106 33.686 -55.299 1.00 143.46 234 ASP C N 1
ATOM 5615 C CA . ASP C 1 258 ? -3.509 33.940 -55.542 1.00 162.24 234 ASP C CA 1
ATOM 5616 C C . ASP C 1 258 ? -4.212 32.761 -56.060 1.00 143.40 234 ASP C C 1
ATOM 5617 O O . ASP C 1 258 ? -5.340 32.835 -56.503 1.00 151.88 234 ASP C O 1
ATOM 5622 N N . GLY C 1 259 ? -3.645 31.640 -55.668 1.00 159.46 235 GLY C N 1
ATOM 5623 C CA . GLY C 1 259 ? -4.082 30.307 -56.049 1.00 210.13 235 GLY C CA 1
ATOM 5624 C C . GLY C 1 259 ? -5.119 29.552 -55.236 1.00 172.40 235 GLY C C 1
ATOM 5625 O O . GLY C 1 259 ? -6.311 29.600 -55.546 1.00 132.55 235 GLY C O 1
ATOM 5626 N N . ILE C 1 260 ? -4.639 28.627 -54.419 1.00 165.77 236 ILE C N 1
ATOM 5627 C CA . ILE C 1 260 ? -5.468 27.791 -53.560 1.00 173.64 236 ILE C CA 1
ATOM 5628 C C . ILE C 1 260 ? -6.453 27.180 -54.535 1.00 160.15 236 ILE C C 1
ATOM 5629 O O . ILE C 1 260 ? -6.000 26.888 -55.620 1.00 0.00 236 ILE C O 1
ATOM 5634 N N . PHE C 1 261 ? -7.740 27.357 -54.298 1.00 153.92 237 PHE C N 1
ATOM 5635 C CA . PHE C 1 261 ? -8.908 26.892 -55.016 1.00 163.28 237 PHE C CA 1
ATOM 5636 C C . PHE C 1 261 ? -9.225 27.715 -56.249 1.00 150.54 237 PHE C C 1
ATOM 5637 O O . PHE C 1 261 ? -9.668 27.158 -57.269 1.00 139.55 237 PHE C O 1
ATOM 5645 N N . ASN C 1 262 ? -9.000 29.031 -56.167 1.00 96.98 238 ASN C N 1
ATOM 5646 C CA . ASN C 1 262 ? -9.377 29.909 -57.272 1.00 98.82 238 ASN C CA 1
ATOM 5647 C C . ASN C 1 262 ? -8.974 29.495 -58.641 1.00 101.37 238 ASN C C 1
ATOM 5648 O O . ASN C 1 262 ? -9.822 29.331 -59.517 1.00 141.95 238 ASN C O 1
ATOM 5653 N N . VAL C 1 263 ? -7.680 29.280 -58.801 1.00 99.02 239 VAL C N 1
ATOM 5654 C CA . VAL C 1 263 ? -7.147 28.976 -60.098 1.00 97.72 239 VAL C CA 1
ATOM 5655 C C . VAL C 1 263 ? -7.763 27.736 -60.682 1.00 139.32 239 VAL C C 1
ATOM 5656 O O . VAL C 1 263 ? -8.112 27.750 -61.852 1.00 137.20 239 VAL C O 1
ATOM 5660 N N . ARG C 1 264 ? -7.898 26.670 -59.879 1.00 127.93 240 ARG C N 1
ATOM 5661 C CA . ARG C 1 264 ? -8.423 25.422 -60.414 1.00 101.38 240 ARG C CA 1
ATOM 5662 C C . ARG C 1 264 ? -9.904 25.658 -60.790 1.00 111.94 240 ARG C C 1
ATOM 5663 O O . ARG C 1 264 ? -10.383 25.223 -61.844 1.00 86.85 240 ARG C O 1
ATOM 5671 N N . SER C 1 265 ? -10.639 26.350 -59.931 1.00 104.67 241 SER C N 1
ATOM 5672 C CA . SER C 1 265 ? -12.032 26.555 -60.245 1.00 92.97 241 SER C CA 1
ATOM 5673 C C . SER C 1 265 ? -12.195 27.355 -61.523 1.00 94.69 241 SER C C 1
ATOM 5674 O O . SER C 1 265 ? -13.001 26.970 -62.360 1.00 105.42 241 SER C O 1
ATOM 5677 N N . GLU C 1 266 ? -11.399 28.412 -61.734 1.00 102.59 242 GLU C N 1
ATOM 5678 C CA . GLU C 1 266 ? -11.516 29.154 -63.008 1.00 121.80 242 GLU C CA 1
ATOM 5679 C C . GLU C 1 266 ? -10.988 28.330 -64.186 1.00 119.47 242 GLU C C 1
ATOM 5680 O O . GLU C 1 266 ? -11.583 28.382 -65.274 1.00 136.71 242 GLU C O 1
ATOM 5686 N N . LEU C 1 267 ? -9.927 27.541 -63.976 1.00 102.30 243 LEU C N 1
ATOM 5687 C CA . LEU C 1 267 ? -9.386 26.700 -65.051 1.00 116.79 243 LEU C CA 1
ATOM 5688 C C . LEU C 1 267 ? -10.464 25.806 -65.571 1.00 99.50 243 LEU C C 1
ATOM 5689 O O . LEU C 1 267 ? -10.641 25.601 -66.773 1.00 89.36 243 LEU C O 1
ATOM 5694 N N . ILE C 1 268 ? -11.215 25.264 -64.647 1.00 92.77 244 ILE C N 1
ATOM 5695 C CA . ILE C 1 268 ? -12.300 24.474 -65.104 1.00 112.31 244 ILE C CA 1
ATOM 5696 C C . ILE C 1 268 ? -13.394 25.351 -65.789 1.00 107.40 244 ILE C C 1
ATOM 5697 O O . ILE C 1 268 ? -13.984 24.956 -66.785 1.00 84.63 244 ILE C O 1
ATOM 5702 N N . GLU C 1 269 ? -13.615 26.575 -65.337 1.00 98.87 245 GLU C N 1
ATOM 5703 C CA . GLU C 1 269 ? -14.716 27.344 -65.927 1.00 65.64 245 GLU C CA 1
ATOM 5704 C C . GLU C 1 269 ? -14.436 27.717 -67.368 1.00 102.75 245 GLU C C 1
ATOM 5705 O O . GLU C 1 269 ? -15.376 27.834 -68.161 1.00 137.21 245 GLU C O 1
ATOM 5711 N N . ARG C 1 270 ? -13.150 27.814 -67.728 1.00 126.94 246 ARG C N 1
ATOM 5712 C CA . ARG C 1 270 ? -12.655 27.943 -69.139 1.00 133.97 246 ARG C CA 1
ATOM 5713 C C . ARG C 1 270 ? -12.592 26.612 -69.958 1.00 91.17 246 ARG C C 1
ATOM 5714 O O . ARG C 1 270 ? -12.944 26.567 -71.127 1.00 61.04 246 ARG C O 1
ATOM 5722 N N . ILE C 1 271 ? -11.968 25.580 -69.423 1.00 78.05 247 ILE C N 1
ATOM 5723 C CA . ILE C 1 271 ? -12.130 24.275 -70.058 1.00 89.25 247 ILE C CA 1
ATOM 5724 C C . ILE C 1 271 ? -13.563 23.707 -70.155 1.00 85.78 247 ILE C C 1
ATOM 5725 O O . ILE C 1 271 ? -13.826 22.840 -70.961 1.00 98.70 247 ILE C O 1
ATOM 5730 N N . LYS C 1 272 ? -14.537 24.317 -69.518 1.00 89.72 248 LYS C N 1
ATOM 5731 C CA . LYS C 1 272 ? -15.914 24.037 -69.880 1.00 93.43 248 LYS C CA 1
ATOM 5732 C C . LYS C 1 272 ? -16.324 25.011 -70.933 1.00 118.30 248 LYS C C 1
ATOM 5733 O O . LYS C 1 272 ? -16.822 24.602 -71.957 1.00 104.79 248 LYS C O 1
ATOM 5739 N N . ASN C 1 273 ? -16.131 26.302 -70.685 1.00 125.79 249 ASN C N 1
ATOM 5740 C CA . ASN C 1 273 ? -16.487 27.288 -71.682 1.00 85.57 249 ASN C CA 1
ATOM 5741 C C . ASN C 1 273 ? -15.930 26.910 -73.043 1.00 102.87 249 ASN C C 1
ATOM 5742 O O . ASN C 1 273 ? -16.581 27.198 -74.034 1.00 137.12 249 ASN C O 1
ATOM 5747 N N . ALA C 1 274 ? -14.790 26.198 -73.093 1.00 86.57 250 ALA C N 1
ATOM 5748 C CA . ALA C 1 274 ? -14.155 25.748 -74.364 1.00 97.02 250 ALA C CA 1
ATOM 5749 C C . ALA C 1 274 ? -14.588 24.360 -74.803 1.00 98.94 250 ALA C C 1
ATOM 5750 O O . ALA C 1 274 ? -14.908 24.148 -75.966 1.00 90.33 250 ALA C O 1
ATOM 5752 N N . LEU C 1 275 ? -14.506 23.379 -73.919 1.00 118.68 251 LEU C N 1
ATOM 5753 C CA . LEU C 1 275 ? -14.970 22.046 -74.326 1.00 116.07 251 LEU C CA 1
ATOM 5754 C C . LEU C 1 275 ? -16.450 21.960 -74.657 1.00 128.84 251 LEU C C 1
ATOM 5755 O O . LEU C 1 275 ? -16.852 21.170 -75.486 1.00 117.63 251 LEU C O 1
ATOM 5760 N N . ASP C 1 276 ? -17.263 22.740 -73.961 1.00 138.28 252 ASP C N 1
ATOM 5761 C CA . ASP C 1 276 ? -18.671 22.810 -74.269 1.00 138.28 252 ASP C CA 1
ATOM 5762 C C . ASP C 1 276 ? -18.790 23.403 -75.664 1.00 144.33 252 ASP C C 1
ATOM 5763 O O . ASP C 1 276 ? -19.668 23.027 -76.437 1.00 138.48 252 ASP C O 1
ATOM 5768 N N . ALA C 1 277 ? -17.865 24.306 -75.989 1.00 132.34 253 ALA C N 1
ATOM 5769 C CA . ALA C 1 277 ? -17.904 25.062 -77.239 1.00 119.53 253 ALA C CA 1
ATOM 5770 C C . ALA C 1 277 ? -17.431 24.325 -78.503 1.00 105.89 253 ALA C C 1
ATOM 5771 O O . ALA C 1 277 ? -17.849 24.667 -79.600 1.00 162.06 253 ALA C O 1
ATOM 5773 N N . ASN C 1 278 ? -16.587 23.320 -78.389 1.00 86.82 254 ASN C N 1
ATOM 5774 C CA . ASN C 1 278 ? -16.048 22.730 -79.608 1.00 99.89 254 ASN C CA 1
ATOM 5775 C C . ASN C 1 278 ? -16.801 21.514 -80.107 1.00 132.24 254 ASN C C 1
ATOM 5776 O O . ASN C 1 278 ? -16.220 20.657 -80.780 1.00 129.27 254 ASN C O 1
ATOM 5781 N N . HIS C 1 279 ? -18.069 21.414 -79.724 1.00 135.68 255 HIS C N 1
ATOM 5782 C CA . HIS C 1 279 ? -18.909 20.281 -80.097 1.00 152.88 255 HIS C CA 1
ATOM 5783 C C . HIS C 1 279 ? -18.219 18.950 -79.685 1.00 164.39 255 HIS C C 1
ATOM 5784 O O . HIS C 1 279 ? -18.382 17.930 -80.363 1.00 136.21 255 HIS C O 1
ATOM 5791 N N . ILE C 1 280 ? -17.428 19.025 -78.589 1.00 180.95 256 ILE C N 1
ATOM 5792 C CA . ILE C 1 280 ? -16.732 17.916 -77.865 1.00 133.02 256 ILE C CA 1
ATOM 5793 C C . ILE C 1 280 ? -17.628 17.518 -76.658 1.00 139.02 256 ILE C C 1
ATOM 5794 O O . ILE C 1 280 ? -17.872 18.338 -75.762 1.00 129.55 256 ILE C O 1
ATOM 5799 N N . GLU C 1 281 ? -18.062 16.259 -76.578 1.00 135.60 257 GLU C N 1
ATOM 5800 C CA . GLU C 1 281 ? -19.024 15.859 -75.537 1.00 134.16 257 GLU C CA 1
ATOM 5801 C C . GLU C 1 281 ? -18.442 15.527 -74.224 1.00 126.54 257 GLU C C 1
ATOM 5802 O O . GLU C 1 281 ? -17.395 14.938 -74.175 1.00 137.85 257 GLU C O 1
ATOM 5808 N N . ILE C 1 282 ? -19.028 16.030 -73.145 1.00 136.95 258 ILE C N 1
ATOM 5809 C CA . ILE C 1 282 ? -18.720 15.397 -71.869 1.00 133.33 258 ILE C CA 1
ATOM 5810 C C . ILE C 1 282 ? -19.839 14.426 -71.493 1.00 132.29 258 ILE C C 1
ATOM 5811 O O . ILE C 1 282 ? -20.986 14.837 -71.305 1.00 137.38 258 ILE C O 1
ATOM 5816 N N . PRO C 1 283 ? -19.515 13.152 -71.333 1.00 90.16 259 PRO C N 1
ATOM 5817 C CA . PRO C 1 283 ? -20.653 12.259 -71.328 1.00 100.53 259 PRO C CA 1
ATOM 5818 C C . PRO C 1 283 ? -21.239 12.026 -69.972 1.00 62.80 259 PRO C C 1
ATOM 5819 O O . PRO C 1 283 ? -20.502 12.038 -69.025 1.00 84.37 259 PRO C O 1
ATOM 5823 N N . PHE C 1 284 ? -22.556 11.907 -69.895 1.00 62.88 260 PHE C N 1
ATOM 5824 C CA . PHE C 1 284 ? -23.249 11.270 -68.775 1.00 107.42 260 PHE C CA 1
ATOM 5825 C C . PHE C 1 284 ? -22.988 9.787 -68.930 1.00 130.09 260 PHE C C 1
ATOM 5826 O O . PHE C 1 284 ? -22.714 9.320 -70.041 1.00 118.15 260 PHE C O 1
ATOM 5834 N N . ASN C 1 285 ? -23.048 9.048 -67.827 1.00 124.45 261 ASN C N 1
ATOM 5835 C CA . ASN C 1 285 ? -22.671 7.649 -67.840 1.00 113.70 261 ASN C CA 1
ATOM 5836 C C . ASN C 1 285 ? -23.331 6.855 -68.931 1.00 108.83 261 ASN C C 1
ATOM 5837 O O . ASN C 1 285 ? -24.559 6.804 -69.038 1.00 88.29 261 ASN C O 1
ATOM 5842 N N . LYS C 1 286 ? -22.490 6.303 -69.788 1.00 105.38 262 LYS C N 1
ATOM 5843 C CA . LYS C 1 286 ? -22.967 5.525 -70.898 1.00 104.98 262 LYS C CA 1
ATOM 5844 C C . LYS C 1 286 ? -23.065 4.014 -70.549 1.00 111.00 262 LYS C C 1
ATOM 5845 O O . LYS C 1 286 ? -22.240 3.429 -69.836 1.00 97.09 262 LYS C O 1
ATOM 5851 N N . LEU C 1 287 ? -24.097 3.403 -71.110 1.00 100.13 263 LEU C N 1
ATOM 5852 C CA . LEU C 1 287 ? -24.524 2.042 -70.842 1.00 71.91 263 LEU C CA 1
ATOM 5853 C C . LEU C 1 287 ? -25.093 1.387 -72.105 1.00 86.35 263 LEU C C 1
ATOM 5854 O O . LEU C 1 287 ? -25.974 1.915 -72.792 1.00 92.60 263 LEU C O 1
ATOM 5859 N N . ASP C 1 288 ? -24.607 0.204 -72.399 1.00 95.34 264 ASP C N 1
ATOM 5860 C CA . ASP C 1 288 ? -24.960 -0.486 -73.637 1.00 106.94 264 ASP C CA 1
ATOM 5861 C C . ASP C 1 288 ? -25.968 -1.581 -73.325 1.00 101.57 264 ASP C C 1
ATOM 5862 O O . ASP C 1 288 ? -25.597 -2.714 -73.008 1.00 100.44 264 ASP C O 1
ATOM 5867 N N . ILE C 1 289 ? -27.244 -1.257 -73.439 1.00 93.35 265 ILE C N 1
ATOM 5868 C CA . ILE C 1 289 ? -28.271 -2.205 -73.067 1.00 84.66 265 ILE C CA 1
ATOM 5869 C C . ILE C 1 289 ? -28.482 -3.207 -74.139 1.00 107.58 265 ILE C C 1
ATOM 5870 O O . ILE C 1 289 ? -28.675 -2.838 -75.296 1.00 125.78 265 ILE C O 1
ATOM 5875 N N . ALA C 1 290 ? -28.451 -4.481 -73.764 1.00 119.13 266 ALA C N 1
ATOM 5876 C CA . ALA C 1 290 ? -28.889 -5.534 -74.683 1.00 140.04 266 ALA C CA 1
ATOM 5877 C C . ALA C 1 290 ? -30.213 -6.076 -74.189 1.00 132.03 266 ALA C C 1
ATOM 5878 O O . ALA C 1 290 ? -30.375 -6.187 -72.968 1.00 135.64 266 ALA C O 1
ATOM 5880 N N . ILE C 1 291 ? -31.146 -6.431 -75.091 1.00 103.88 267 ILE C N 1
ATOM 5881 C CA . ILE C 1 291 ? -32.468 -6.861 -74.605 1.00 138.60 267 ILE C CA 1
ATOM 5882 C C . ILE C 1 291 ? -32.837 -8.235 -75.123 1.00 162.00 267 ILE C C 1
ATOM 5883 O O . ILE C 1 291 ? -32.631 -8.524 -76.293 1.00 190.40 267 ILE C O 1
ATOM 5888 N N . LYS C 1 292 ? -33.435 -9.043 -74.234 1.00 174.75 268 LYS C N 1
ATOM 5889 C CA . LYS C 1 292 ? -33.902 -10.414 -74.501 1.00 192.93 268 LYS C CA 1
ATOM 5890 C C . LYS C 1 292 ? -35.009 -10.796 -73.508 1.00 221.20 268 LYS C C 1
ATOM 5891 O O . LYS C 1 292 ? -34.911 -10.432 -72.334 1.00 228.72 268 LYS C O 1
ATOM 5897 N N . ASN C 1 293 ? -36.075 -11.466 -73.953 1.00 232.32 269 ASN C N 1
ATOM 5898 C CA . ASN C 1 293 ? -37.177 -11.807 -73.033 1.00 239.84 269 ASN C CA 1
ATOM 5899 C C . ASN C 1 293 ? -37.119 -13.264 -72.539 1.00 228.16 269 ASN C C 1
ATOM 5900 O O . ASN C 1 293 ? -36.409 -14.099 -73.104 1.00 207.78 269 ASN C O 1
ATOM 5905 N N . GLN C 1 294 ? -37.865 -13.552 -71.474 1.00 209.07 270 GLN C N 1
ATOM 5906 C CA . GLN C 1 294 ? -37.886 -14.882 -70.877 1.00 213.28 270 GLN C CA 1
ATOM 5907 C C . GLN C 1 294 ? -39.243 -15.246 -70.281 1.00 196.58 270 GLN C C 1
ATOM 5908 O O . GLN C 1 294 ? -39.487 -16.402 -69.924 1.00 188.71 270 GLN C O 1
ATOM 5914 N N . PHE D 1 42 ? 34.559 21.433 17.376 1.00 85.77 18 PHE D N 1
ATOM 5915 C CA . PHE D 1 42 ? 33.619 20.897 16.345 1.00 199.62 18 PHE D CA 1
ATOM 5916 C C . PHE D 1 42 ? 33.758 21.419 14.883 1.00 175.75 18 PHE D C 1
ATOM 5917 O O . PHE D 1 42 ? 33.330 20.804 13.890 1.00 93.82 18 PHE D O 1
ATOM 5925 N N . GLY D 1 43 ? 34.449 22.531 14.787 1.00 200.33 19 GLY D N 1
ATOM 5926 C CA . GLY D 1 43 ? 34.589 23.339 13.596 1.00 172.84 19 GLY D CA 1
ATOM 5927 C C . GLY D 1 43 ? 34.857 22.987 12.146 1.00 141.75 19 GLY D C 1
ATOM 5928 O O . GLY D 1 43 ? 34.086 23.391 11.243 1.00 146.07 19 GLY D O 1
ATOM 5929 N N . ILE D 1 44 ? 35.962 22.278 11.905 1.00 108.91 20 ILE D N 1
ATOM 5930 C CA . ILE D 1 44 ? 36.422 22.064 10.532 1.00 137.74 20 ILE D CA 1
ATOM 5931 C C . ILE D 1 44 ? 35.373 21.618 9.532 1.00 175.42 20 ILE D C 1
ATOM 5932 O O . ILE D 1 44 ? 35.357 22.117 8.434 1.00 160.00 20 ILE D O 1
ATOM 5937 N N . ILE D 1 45 ? 34.565 20.632 9.864 1.00 193.74 21 ILE D N 1
ATOM 5938 C CA . ILE D 1 45 ? 33.523 20.170 8.957 1.00 150.94 21 ILE D CA 1
ATOM 5939 C C . ILE D 1 45 ? 32.676 21.351 8.511 1.00 146.58 21 ILE D C 1
ATOM 5940 O O . ILE D 1 45 ? 32.566 21.673 7.332 1.00 123.77 21 ILE D O 1
ATOM 5945 N N . LEU D 1 46 ? 32.166 22.018 9.545 1.00 146.93 22 LEU D N 1
ATOM 5946 C CA . LEU D 1 46 ? 31.254 23.139 9.539 1.00 128.21 22 LEU D CA 1
ATOM 5947 C C . LEU D 1 46 ? 31.776 24.259 8.676 1.00 117.33 22 LEU D C 1
ATOM 5948 O O . LEU D 1 46 ? 31.005 25.107 8.221 1.00 72.47 22 LEU D O 1
ATOM 5953 N N . ILE D 1 47 ? 33.092 24.231 8.461 1.00 134.81 23 ILE D N 1
ATOM 5954 C CA . ILE D 1 47 ? 33.836 25.258 7.719 1.00 132.71 23 ILE D CA 1
ATOM 5955 C C . ILE D 1 47 ? 34.178 24.740 6.317 1.00 132.33 23 ILE D C 1
ATOM 5956 O O . ILE D 1 47 ? 34.026 25.467 5.334 1.00 113.19 23 ILE D O 1
ATOM 5961 N N . LYS D 1 48 ? 34.618 23.476 6.271 1.00 143.12 24 LYS D N 1
ATOM 5962 C CA . LYS D 1 48 ? 34.959 22.682 5.088 1.00 119.43 24 LYS D CA 1
ATOM 5963 C C . LYS D 1 48 ? 33.786 22.663 4.126 1.00 133.67 24 LYS D C 1
ATOM 5964 O O . LYS D 1 48 ? 33.979 22.527 2.907 1.00 107.14 24 LYS D O 1
ATOM 5970 N N . ALA D 1 49 ? 32.577 22.826 4.687 1.00 141.95 25 ALA D N 1
ATOM 5971 C CA . ALA D 1 49 ? 31.330 22.935 3.909 1.00 124.94 25 ALA D CA 1
ATOM 5972 C C . ALA D 1 49 ? 31.233 24.203 3.114 1.00 112.29 25 ALA D C 1
ATOM 5973 O O . ALA D 1 49 ? 31.079 24.145 1.925 1.00 117.15 25 ALA D O 1
ATOM 5975 N N . VAL D 1 50 ? 31.288 25.347 3.763 1.00 81.72 26 VAL D N 1
ATOM 5976 C CA . VAL D 1 50 ? 31.253 26.591 3.035 1.00 98.62 26 VAL D CA 1
ATOM 5977 C C . VAL D 1 50 ? 32.570 26.845 2.263 1.00 96.51 26 VAL D C 1
ATOM 5978 O O . VAL D 1 50 ? 32.660 27.735 1.430 1.00 78.06 26 VAL D O 1
ATOM 5982 N N . ILE D 1 51 ? 33.610 26.096 2.594 1.00 112.67 27 ILE D N 1
ATOM 5983 C CA . ILE D 1 51 ? 34.814 26.047 1.770 1.00 120.31 27 ILE D CA 1
ATOM 5984 C C . ILE D 1 51 ? 34.473 25.419 0.425 1.00 115.24 27 ILE D C 1
ATOM 5985 O O . ILE D 1 51 ? 34.524 26.092 -0.604 1.00 95.35 27 ILE D O 1
ATOM 5990 N N . VAL D 1 52 ? 34.036 24.157 0.470 1.00 137.46 28 VAL D N 1
ATOM 5991 C CA . VAL D 1 52 ? 33.661 23.350 -0.704 1.00 148.69 28 VAL D CA 1
ATOM 5992 C C . VAL D 1 52 ? 32.518 23.893 -1.552 1.00 128.99 28 VAL D C 1
ATOM 5993 O O . VAL D 1 52 ? 32.603 24.030 -2.778 1.00 115.64 28 VAL D O 1
ATOM 5997 N N . PHE D 1 53 ? 31.421 24.121 -0.856 1.00 110.69 29 PHE D N 1
ATOM 5998 C CA . PHE D 1 53 ? 30.205 24.643 -1.408 1.00 112.58 29 PHE D CA 1
ATOM 5999 C C . PHE D 1 53 ? 30.404 25.865 -2.273 1.00 115.56 29 PHE D C 1
ATOM 6000 O O . PHE D 1 53 ? 29.816 25.997 -3.308 1.00 100.37 29 PHE D O 1
ATOM 6008 N N . CYS D 1 54 ? 31.301 26.733 -1.852 1.00 125.50 30 CYS D N 1
ATOM 6009 C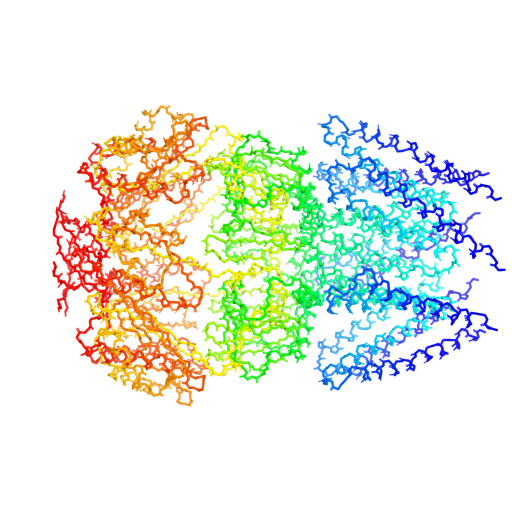 CA . CYS D 1 54 ? 31.573 27.939 -2.587 1.00 109.85 30 CYS D CA 1
ATOM 6010 C C . CYS D 1 54 ? 32.607 27.640 -3.647 1.00 91.23 30 CYS D C 1
ATOM 6011 O O . CYS D 1 54 ? 32.450 28.069 -4.766 1.00 98.81 30 CYS D O 1
ATOM 6014 N N . ILE D 1 55 ? 33.597 26.821 -3.324 1.00 94.52 31 ILE D N 1
ATOM 6015 C CA . ILE D 1 55 ? 34.639 26.446 -4.281 1.00 112.91 31 ILE D CA 1
ATOM 6016 C C . ILE D 1 55 ? 33.978 26.007 -5.600 1.00 102.64 31 ILE D C 1
ATOM 6017 O O . ILE D 1 55 ? 34.368 26.391 -6.701 1.00 69.49 31 ILE D O 1
ATOM 6022 N N . GLY D 1 56 ? 33.010 25.127 -5.493 1.00 132.60 32 GLY D N 1
ATOM 6023 C CA . GLY D 1 56 ? 32.292 24.710 -6.681 1.00 151.56 32 GLY D CA 1
ATOM 6024 C C . GLY D 1 56 ? 31.273 25.747 -7.145 1.00 135.89 32 GLY D C 1
ATOM 6025 O O . GLY D 1 56 ? 30.998 25.926 -8.354 1.00 151.31 32 GLY D O 1
ATOM 6026 N N . PHE D 1 57 ? 30.722 26.457 -6.159 1.00 126.87 33 PHE D N 1
ATOM 6027 C CA . PHE D 1 57 ? 29.639 27.413 -6.390 1.00 133.36 33 PHE D CA 1
ATOM 6028 C C . PHE D 1 57 ? 30.088 28.500 -7.396 1.00 129.01 33 PHE D C 1
ATOM 6029 O O . PHE D 1 57 ? 29.289 29.012 -8.183 1.00 95.33 33 PHE D O 1
ATOM 6037 N N . TYR D 1 58 ? 31.350 28.892 -7.329 1.00 127.66 34 TYR D N 1
ATOM 6038 C CA . TYR D 1 58 ? 31.926 29.753 -8.356 1.00 128.56 34 TYR D CA 1
ATOM 6039 C C . TYR D 1 58 ? 31.900 29.073 -9.718 1.00 133.64 34 TYR D C 1
ATOM 6040 O O . TYR D 1 58 ? 31.578 29.649 -10.789 1.00 159.51 34 TYR D O 1
ATOM 6049 N N . PHE D 1 59 ? 32.288 27.807 -9.655 1.00 136.09 35 PHE D N 1
ATOM 6050 C CA . PHE D 1 59 ? 32.465 26.981 -10.837 1.00 144.83 35 PHE D CA 1
ATOM 6051 C C . PHE D 1 59 ? 31.096 26.851 -11.582 1.00 139.22 35 PHE D C 1
ATOM 6052 O O . PHE D 1 59 ? 31.014 26.312 -12.716 1.00 99.62 35 PHE D O 1
ATOM 6060 N N . SER D 1 60 ? 30.043 27.376 -10.925 1.00 165.19 36 SER D N 1
ATOM 6061 C CA . SER D 1 60 ? 28.704 27.551 -11.550 1.00 163.52 36 SER D CA 1
ATOM 6062 C C . SER D 1 60 ? 28.769 28.737 -12.537 1.00 157.22 36 SER D C 1
ATOM 6063 O O . SER D 1 60 ? 28.153 28.705 -13.606 1.00 145.06 36 SER D O 1
ATOM 6066 N N . PHE D 1 61 ? 29.439 29.818 -12.148 1.00 136.08 37 PHE D N 1
ATOM 6067 C CA . PHE D 1 61 ? 29.668 30.913 -13.092 1.00 153.09 37 PHE D CA 1
ATOM 6068 C C . PHE D 1 61 ? 30.527 30.486 -14.274 1.00 167.90 37 PHE D C 1
ATOM 6069 O O . PHE D 1 61 ? 30.068 30.540 -15.427 1.00 148.13 37 PHE D O 1
ATOM 6077 N N . PHE D 1 62 ? 31.723 29.951 -13.984 1.00 185.22 38 PHE D N 1
ATOM 6078 C CA . PHE D 1 62 ? 32.628 29.599 -15.113 1.00 158.20 38 PHE D CA 1
ATOM 6079 C C . PHE D 1 62 ? 32.015 28.519 -16.014 1.00 171.33 38 PHE D C 1
ATOM 6080 O O . PHE D 1 62 ? 32.413 28.405 -17.167 1.00 197.84 38 PHE D O 1
ATOM 6088 N N . LEU D 1 63 ? 31.028 27.756 -15.536 1.00 172.50 39 LEU D N 1
ATOM 6089 C CA . LEU D 1 63 ? 30.458 26.747 -16.441 1.00 174.37 39 LEU D CA 1
ATOM 6090 C C . LEU D 1 63 ? 29.051 27.161 -16.876 1.00 180.97 39 LEU D C 1
ATOM 6091 O O . LEU D 1 63 ? 28.382 26.432 -17.618 1.00 206.79 39 LEU D O 1
ATOM 6096 N N . ARG D 1 64 ? 28.560 28.275 -16.353 1.00 135.96 40 ARG D N 1
ATOM 6097 C CA . ARG D 1 64 ? 27.406 28.880 -16.976 1.00 154.09 40 ARG D CA 1
ATOM 6098 C C . ARG D 1 64 ? 27.846 29.703 -18.180 1.00 157.51 40 ARG D C 1
ATOM 6099 O O . ARG D 1 64 ? 27.174 29.822 -19.218 1.00 131.23 40 ARG D O 1
ATOM 6107 N N . ASN D 1 65 ? 28.981 30.334 -17.962 1.00 152.96 41 ASN D N 1
ATOM 6108 C CA . ASN D 1 65 ? 29.666 31.132 -18.948 1.00 162.15 41 ASN D CA 1
ATOM 6109 C C . ASN D 1 65 ? 30.811 30.494 -19.808 1.00 129.40 41 ASN D C 1
ATOM 6110 O O . ASN D 1 65 ? 31.569 31.200 -20.416 1.00 115.26 41 ASN D O 1
ATOM 6115 N N . LYS D 1 66 ? 30.991 29.183 -19.796 1.00 157.34 42 LYS D N 1
ATOM 6116 C CA . LYS D 1 66 ? 31.825 28.473 -20.812 1.00 188.69 42 LYS D CA 1
ATOM 6117 C C . LYS D 1 66 ? 30.839 27.567 -21.537 1.00 214.78 42 LYS D C 1
ATOM 6118 O O . LYS D 1 66 ? 31.187 26.836 -22.488 1.00 189.83 42 LYS D O 1
ATOM 6124 N N . THR D 1 67 ? 29.595 27.667 -21.049 1.00 224.83 43 THR D N 1
ATOM 6125 C CA . THR D 1 67 ? 28.395 27.135 -21.686 1.00 218.43 43 THR D CA 1
ATOM 6126 C C . THR D 1 67 ? 28.007 28.253 -22.589 1.00 209.23 43 THR D C 1
ATOM 6127 O O . THR D 1 67 ? 27.850 28.083 -23.798 1.00 232.33 43 THR D O 1
ATOM 6131 N N . MET D 1 68 ? 27.840 29.410 -21.969 1.00 165.41 44 MET D N 1
ATOM 6132 C CA . MET D 1 68 ? 27.623 30.624 -22.711 1.00 192.69 44 MET D CA 1
ATOM 6133 C C . MET D 1 68 ? 28.859 30.983 -23.595 1.00 208.27 44 MET D C 1
ATOM 6134 O O . MET D 1 68 ? 28.716 31.714 -24.584 1.00 184.22 44 MET D O 1
ATOM 6139 N N . LYS D 1 69 ? 30.060 30.475 -23.267 1.00 227.20 45 LYS D N 1
ATOM 6140 C CA . LYS D 1 69 ? 31.250 30.824 -24.080 1.00 233.65 45 LYS D CA 1
ATOM 6141 C C . LYS D 1 69 ? 31.497 30.015 -25.352 1.00 222.40 45 LYS D C 1
ATOM 6142 O O . LYS D 1 69 ? 31.633 30.623 -26.419 1.00 206.55 45 LYS D O 1
ATOM 6148 N N . LEU D 1 70 ? 31.541 28.676 -25.284 1.00 222.72 46 LEU D N 1
ATOM 6149 C CA . LEU D 1 70 ? 31.820 27.979 -26.537 1.00 244.09 46 LEU D CA 1
ATOM 6150 C C . LEU D 1 70 ? 30.544 27.546 -27.340 1.00 243.84 46 LEU D C 1
ATOM 6151 O O . LEU D 1 70 ? 30.667 27.049 -28.472 1.00 215.70 46 LEU D O 1
ATOM 6156 N N . LEU D 1 71 ? 29.339 27.766 -26.779 1.00 237.84 47 LEU D N 1
ATOM 6157 C CA . LEU D 1 71 ? 28.029 27.488 -27.446 1.00 229.62 47 LEU D CA 1
ATOM 6158 C C . LEU D 1 71 ? 26.961 28.562 -27.706 1.00 203.21 47 LEU D C 1
ATOM 6159 O O . LEU D 1 71 ? 26.165 28.433 -28.630 1.00 186.93 47 LEU D O 1
ATOM 6164 N N . SER D 1 72 ? 26.880 29.558 -26.833 1.00 200.60 48 SER D N 1
ATOM 6165 C CA . SER D 1 72 ? 25.875 30.609 -26.966 1.00 201.25 48 SER D CA 1
ATOM 6166 C C . SER D 1 72 ? 26.027 31.477 -28.208 1.00 220.60 48 SER D C 1
ATOM 6167 O O . SER D 1 72 ? 26.850 31.228 -29.078 1.00 230.81 48 SER D O 1
ATOM 6170 N N . LYS D 1 73 ? 25.195 32.496 -28.273 1.00 212.18 49 LYS D N 1
ATOM 6171 C CA . LYS D 1 73 ? 25.031 33.355 -29.433 1.00 223.49 49 LYS D CA 1
ATOM 6172 C C . LYS D 1 73 ? 24.619 32.779 -30.798 1.00 221.95 49 LYS D C 1
ATOM 6173 O O . LYS D 1 73 ? 24.926 33.312 -31.840 1.00 246.77 49 LYS D O 1
ATOM 6179 N N . LYS D 1 74 ? 23.820 31.738 -30.726 1.00 190.91 50 LYS D N 1
ATOM 6180 C CA . LYS D 1 74 ? 23.282 30.906 -31.800 1.00 151.77 50 LYS D CA 1
ATOM 6181 C C . LYS D 1 74 ? 21.850 31.328 -31.565 1.00 167.34 50 LYS D C 1
ATOM 6182 O O . LYS D 1 74 ? 21.165 31.589 -32.533 1.00 180.40 50 LYS D O 1
ATOM 6188 N N . ASP D 1 75 ? 21.368 31.418 -30.331 1.00 182.68 51 ASP D N 1
ATOM 6189 C CA . ASP D 1 75 ? 19.974 31.856 -30.165 1.00 214.91 51 ASP D CA 1
ATOM 6190 C C . ASP D 1 75 ? 19.794 32.196 -28.665 1.00 204.62 51 ASP D C 1
ATOM 6191 O O . ASP D 1 75 ? 20.666 31.883 -27.858 1.00 181.52 51 ASP D O 1
ATOM 6196 N N . GLU D 1 76 ? 18.643 32.772 -28.299 1.00 220.43 52 GLU D N 1
ATOM 6197 C CA . GLU D 1 76 ? 18.332 33.222 -26.923 1.00 227.78 52 GLU D CA 1
ATOM 6198 C C . GLU D 1 76 ? 17.744 32.142 -26.089 1.00 237.87 52 GLU D C 1
ATOM 6199 O O . GLU D 1 76 ? 18.114 31.894 -24.925 1.00 236.52 52 GLU D O 1
ATOM 6205 N N . ILE D 1 77 ? 16.953 31.397 -26.814 1.00 237.44 53 ILE D N 1
ATOM 6206 C CA . ILE D 1 77 ? 16.402 30.144 -26.432 1.00 221.90 53 ILE D CA 1
ATOM 6207 C C . ILE D 1 77 ? 17.497 29.124 -26.076 1.00 201.81 53 ILE D C 1
ATOM 6208 O O . ILE D 1 77 ? 17.527 28.593 -24.970 1.00 196.27 53 ILE D O 1
ATOM 6213 N N . LEU D 1 78 ? 18.455 28.937 -26.973 1.00 193.76 54 LEU D N 1
ATOM 6214 C CA . LEU D 1 78 ? 19.521 27.979 -26.729 1.00 160.43 54 LEU D CA 1
ATOM 6215 C C . LEU D 1 78 ? 20.634 28.461 -25.824 1.00 173.34 54 LEU D C 1
ATOM 6216 O O . LEU D 1 78 ? 21.110 27.690 -24.982 1.00 191.95 54 LEU D O 1
ATOM 6221 N N . ALA D 1 79 ? 21.015 29.726 -25.927 1.00 178.07 55 ALA D N 1
ATOM 6222 C CA . ALA D 1 79 ? 22.066 30.213 -25.057 1.00 167.47 55 ALA D CA 1
ATOM 6223 C C . ALA D 1 79 ? 21.609 30.255 -23.615 1.00 178.01 55 ALA D C 1
ATOM 6224 O O . ALA D 1 79 ? 22.379 29.910 -22.712 1.00 189.10 55 ALA D O 1
ATOM 6226 N N . ASN D 1 80 ? 20.319 30.500 -23.393 1.00 173.39 56 ASN D N 1
ATOM 6227 C CA . ASN D 1 80 ? 19.889 30.572 -22.001 1.00 191.59 56 ASN D CA 1
ATOM 6228 C C . ASN D 1 80 ? 19.238 29.267 -21.535 1.00 195.47 56 ASN D C 1
ATOM 6229 O O . ASN D 1 80 ? 18.902 29.106 -20.358 1.00 175.57 56 ASN D O 1
ATOM 6234 N N . PHE D 1 81 ? 19.129 28.300 -22.437 1.00 197.19 57 PHE D N 1
ATOM 6235 C CA . PHE D 1 81 ? 18.640 27.003 -21.998 1.00 168.94 57 PHE D CA 1
ATOM 6236 C C . PHE D 1 81 ? 19.805 26.127 -21.601 1.00 154.70 57 PHE D C 1
ATOM 6237 O O . PHE D 1 81 ? 19.830 25.629 -20.492 1.00 146.72 57 PHE D O 1
ATOM 6245 N N . VAL D 1 82 ? 20.811 25.999 -22.467 1.00 166.22 58 VAL D N 1
ATOM 6246 C CA . VAL D 1 82 ? 21.994 25.244 -22.068 1.00 141.07 58 VAL D CA 1
ATOM 6247 C C . VAL D 1 82 ? 22.766 26.035 -20.981 1.00 118.03 58 VAL D C 1
ATOM 6248 O O . VAL D 1 82 ? 23.400 25.441 -20.102 1.00 101.95 58 VAL D O 1
ATOM 6252 N N . ALA D 1 83 ? 22.621 27.363 -20.942 1.00 132.96 59 ALA D N 1
ATOM 6253 C CA . ALA D 1 83 ? 23.205 28.062 -19.804 1.00 145.83 59 ALA D CA 1
ATOM 6254 C C . ALA D 1 83 ? 22.276 28.098 -18.598 1.00 147.94 59 ALA D C 1
ATOM 6255 O O . ALA D 1 83 ? 22.725 28.443 -17.510 1.00 171.46 59 ALA D O 1
ATOM 6257 N N . GLN D 1 84 ? 20.993 27.779 -18.734 1.00 129.86 60 GLN D N 1
ATOM 6258 C CA . GLN D 1 84 ? 20.259 27.647 -17.479 1.00 144.31 60 GLN D CA 1
ATOM 6259 C C . GLN D 1 84 ? 20.402 26.246 -16.886 1.00 153.96 60 GLN D C 1
ATOM 6260 O O . GLN D 1 84 ? 20.864 26.087 -15.768 1.00 128.93 60 GLN D O 1
ATOM 6266 N N . VAL D 1 85 ? 20.023 25.231 -17.643 1.00 149.88 61 VAL D N 1
ATOM 6267 C CA . VAL D 1 85 ? 20.212 23.866 -17.209 1.00 96.81 61 VAL D CA 1
ATOM 6268 C C . VAL D 1 85 ? 21.653 23.534 -16.828 1.00 130.46 61 VAL D C 1
ATOM 6269 O O . VAL D 1 85 ? 21.826 23.082 -15.701 1.00 137.03 61 VAL D O 1
ATOM 6273 N N . THR D 1 86 ? 22.688 23.824 -17.641 1.00 145.37 62 THR D N 1
ATOM 6274 C CA . THR D 1 86 ? 24.031 23.346 -17.244 1.00 140.19 62 THR D CA 1
ATOM 6275 C C . THR D 1 86 ? 24.335 23.954 -15.944 1.00 114.47 62 THR D C 1
ATOM 6276 O O . THR D 1 86 ? 24.941 23.347 -15.062 1.00 122.52 62 THR D O 1
ATOM 6280 N N . PHE D 1 87 ? 23.832 25.158 -15.808 1.00 91.85 63 PHE D N 1
ATOM 6281 C CA . PHE D 1 87 ? 24.021 25.854 -14.572 1.00 146.44 63 PHE D CA 1
ATOM 6282 C C . PHE D 1 87 ? 23.338 25.166 -13.345 1.00 137.31 63 PHE D C 1
ATOM 6283 O O . PHE D 1 87 ? 24.009 24.518 -12.530 1.00 126.89 63 PHE D O 1
ATOM 6291 N N . ILE D 1 88 ? 22.004 25.218 -13.293 1.00 104.27 64 ILE D N 1
ATOM 6292 C CA . ILE D 1 88 ? 21.183 24.777 -12.142 1.00 88.15 64 ILE D CA 1
ATOM 6293 C C . ILE D 1 88 ? 21.598 23.350 -11.739 1.00 93.63 64 ILE D C 1
ATOM 6294 O O . ILE D 1 88 ? 21.493 22.904 -10.591 1.00 76.27 64 ILE D O 1
ATOM 6299 N N . LEU D 1 89 ? 22.061 22.632 -12.747 1.00 108.69 65 LEU D N 1
ATOM 6300 C CA . LEU D 1 89 ? 22.546 21.292 -12.560 1.00 107.23 65 LEU D CA 1
ATOM 6301 C C . LEU D 1 89 ? 23.826 21.317 -11.759 1.00 122.00 65 LEU D C 1
ATOM 6302 O O . LEU D 1 89 ? 23.914 20.653 -10.709 1.00 110.65 65 LEU D O 1
ATOM 6307 N N . ILE D 1 90 ? 24.798 22.110 -12.239 1.00 113.67 66 ILE D N 1
ATOM 6308 C CA . ILE D 1 90 ? 26.114 22.240 -11.587 1.00 77.03 66 ILE D CA 1
ATOM 6309 C C . ILE D 1 90 ? 25.977 22.783 -10.212 1.00 55.33 66 ILE D C 1
ATOM 6310 O O . ILE D 1 90 ? 26.797 22.576 -9.299 1.00 78.97 66 ILE D O 1
ATOM 6315 N N . LEU D 1 91 ? 24.810 23.331 -10.019 1.00 67.31 67 LEU D N 1
ATOM 6316 C CA . LEU D 1 91 ? 24.443 23.901 -8.745 1.00 100.91 67 LEU D CA 1
ATOM 6317 C C . LEU D 1 91 ? 23.956 22.847 -7.750 1.00 95.91 67 LEU D C 1
ATOM 6318 O O . LEU D 1 91 ? 24.394 22.820 -6.583 1.00 76.33 67 LEU D O 1
ATOM 6323 N N . ILE D 1 92 ? 23.027 22.008 -8.219 1.00 103.16 68 ILE D N 1
ATOM 6324 C CA . ILE D 1 92 ? 22.416 20.959 -7.404 1.00 98.85 68 ILE D CA 1
ATOM 6325 C C . ILE D 1 92 ? 23.380 19.794 -7.092 1.00 84.19 68 ILE D C 1
ATOM 6326 O O . ILE D 1 92 ? 23.352 19.172 -6.016 1.00 67.92 68 ILE D O 1
ATOM 6331 N N . ILE D 1 93 ? 24.353 19.632 -7.970 1.00 70.13 69 ILE D N 1
ATOM 6332 C CA . ILE D 1 93 ? 25.489 18.786 -7.690 1.00 57.31 69 ILE D CA 1
ATOM 6333 C C . ILE D 1 93 ? 26.389 19.419 -6.605 1.00 71.00 69 ILE D C 1
ATOM 6334 O O . ILE D 1 93 ? 26.797 18.742 -5.656 1.00 45.23 69 ILE D O 1
ATOM 6339 N N . THR D 1 94 ? 26.607 20.739 -6.671 1.00 105.27 70 THR D N 1
ATOM 6340 C CA . THR D 1 94 ? 27.451 21.370 -5.651 1.00 77.52 70 THR D CA 1
ATOM 6341 C C . THR D 1 94 ? 26.775 21.398 -4.301 1.00 66.80 70 THR D C 1
ATOM 6342 O O . THR D 1 94 ? 27.436 21.140 -3.302 1.00 106.20 70 THR D O 1
ATOM 6346 N N . THR D 1 95 ? 25.475 21.648 -4.246 1.00 37.76 71 THR D N 1
ATOM 6347 C CA . THR D 1 95 ? 24.784 21.582 -2.977 1.00 49.54 71 THR D CA 1
ATOM 6348 C C . THR D 1 95 ? 24.909 20.220 -2.328 1.00 92.65 71 THR D C 1
ATOM 6349 O O . THR D 1 95 ? 25.331 20.136 -1.150 1.00 78.55 71 THR D O 1
ATOM 6353 N N . ILE D 1 96 ? 24.478 19.171 -3.074 1.00 110.00 72 ILE D N 1
ATOM 6354 C CA . ILE D 1 96 ? 24.561 17.757 -2.604 1.00 83.40 72 ILE D CA 1
ATOM 6355 C C . ILE D 1 96 ? 25.949 17.347 -2.131 1.00 65.36 72 ILE D C 1
ATOM 6356 O O . ILE D 1 96 ? 26.093 16.764 -1.070 1.00 79.74 72 ILE D O 1
ATOM 6361 N N . ILE D 1 97 ? 26.972 17.700 -2.889 1.00 60.25 73 ILE D N 1
ATOM 6362 C CA . ILE D 1 97 ? 28.340 17.414 -2.492 1.00 65.35 73 ILE D CA 1
ATOM 6363 C C . ILE D 1 97 ? 28.758 18.125 -1.197 1.00 73.43 73 ILE D C 1
ATOM 6364 O O . ILE D 1 97 ? 29.462 17.560 -0.347 1.00 64.98 73 ILE D O 1
ATOM 6369 N N . ALA D 1 98 ? 28.335 19.378 -1.052 1.00 92.34 74 ALA D N 1
ATOM 6370 C CA . ALA D 1 98 ? 28.711 20.167 0.114 1.00 79.82 74 ALA D CA 1
ATOM 6371 C C . ALA D 1 98 ? 27.995 19.634 1.348 1.00 92.03 74 ALA D C 1
ATOM 6372 O O . ALA D 1 98 ? 28.536 19.749 2.442 1.00 118.15 74 ALA D O 1
ATOM 6374 N N . LEU D 1 99 ? 26.774 19.104 1.213 1.00 77.77 75 LEU D N 1
ATOM 6375 C CA . LEU D 1 99 ? 26.105 18.505 2.399 1.00 71.93 75 LEU D CA 1
ATOM 6376 C C . LEU D 1 99 ? 26.743 17.159 2.678 1.00 82.45 75 LEU D C 1
ATOM 6377 O O . LEU D 1 99 ? 26.554 16.584 3.734 1.00 66.33 75 LEU D O 1
ATOM 6382 N N . SER D 1 100 ? 27.449 16.615 1.691 1.00 89.15 76 SER D N 1
ATOM 6383 C CA . SER D 1 100 ? 28.064 15.318 1.916 1.00 72.42 76 SER D CA 1
ATOM 6384 C C . SER D 1 100 ? 29.294 15.497 2.765 1.00 108.18 76 SER D C 1
ATOM 6385 O O . SER D 1 100 ? 29.537 14.667 3.637 1.00 122.14 76 SER D O 1
ATOM 6388 N N . THR D 1 101 ? 30.050 16.586 2.560 1.00 124.79 77 THR D N 1
ATOM 6389 C CA . THR D 1 101 ? 31.279 16.754 3.364 1.00 108.29 77 THR D CA 1
ATOM 6390 C C . THR D 1 101 ? 30.916 16.994 4.824 1.00 104.44 77 THR D C 1
ATOM 6391 O O . THR D 1 101 ? 31.785 16.842 5.677 1.00 144.16 77 THR D O 1
ATOM 6395 N N . LEU D 1 102 ? 29.687 17.450 5.103 1.00 87.05 78 LEU D N 1
ATOM 6396 C CA . LEU D 1 102 ? 29.193 17.640 6.488 1.00 96.96 78 LEU D CA 1
ATOM 6397 C C . LEU D 1 102 ? 28.776 16.349 7.178 1.00 99.43 78 LEU D C 1
ATOM 6398 O O . LEU D 1 102 ? 28.661 16.334 8.401 1.00 113.66 78 LEU D O 1
ATOM 6403 N N . GLY D 1 103 ? 28.540 15.286 6.410 1.00 103.24 79 GLY D N 1
ATOM 6404 C CA . GLY D 1 103 ? 28.165 13.998 6.988 1.00 130.66 79 GLY D CA 1
ATOM 6405 C C . GLY D 1 103 ? 26.682 13.636 6.946 1.00 150.99 79 GLY D C 1
ATOM 6406 O O . GLY D 1 103 ? 26.194 12.788 7.714 1.00 179.56 79 GLY D O 1
ATOM 6407 N N . VAL D 1 104 ? 25.958 14.373 6.110 1.00 124.19 80 VAL D N 1
ATOM 6408 C CA . VAL D 1 104 ? 24.526 14.214 5.863 1.00 107.14 80 VAL D CA 1
ATOM 6409 C C . VAL D 1 104 ? 24.138 13.085 4.896 1.00 155.74 80 VAL D C 1
ATOM 6410 O O . VAL D 1 104 ? 24.873 12.841 3.918 1.00 151.11 80 VAL D O 1
ATOM 6414 N N . GLN D 1 105 ? 23.030 12.377 5.156 1.00 156.86 81 GLN D N 1
ATOM 6415 C CA . GLN D 1 105 ? 22.599 11.331 4.209 1.00 152.89 81 GLN D CA 1
ATOM 6416 C C . GLN D 1 105 ? 22.049 11.840 2.852 1.00 136.46 81 GLN D C 1
ATOM 6417 O O . GLN D 1 105 ? 20.832 12.151 2.756 1.00 82.22 81 GLN D O 1
ATOM 6423 N N . THR D 1 106 ? 22.868 11.775 1.799 1.00 122.65 82 THR D N 1
ATOM 6424 C CA . THR D 1 106 ? 22.491 12.272 0.479 1.00 102.55 82 THR D CA 1
ATOM 6425 C C . THR D 1 106 ? 21.769 11.217 -0.333 1.00 99.90 82 THR D C 1
ATOM 6426 O O . THR D 1 106 ? 21.467 11.425 -1.512 1.00 78.04 82 THR D O 1
ATOM 6430 N N . THR D 1 107 ? 21.505 10.071 0.284 1.00 100.09 83 THR D N 1
ATOM 6431 C CA . THR D 1 107 ? 20.831 9.018 -0.449 1.00 85.62 83 THR D CA 1
ATOM 6432 C C . THR D 1 107 ? 19.400 9.488 -0.713 1.00 85.42 83 THR D C 1
ATOM 6433 O O . THR D 1 107 ? 18.850 9.238 -1.792 1.00 75.61 83 THR D O 1
ATOM 6437 N N . SER D 1 108 ? 18.818 10.229 0.218 1.00 87.20 84 SER D N 1
ATOM 6438 C CA . SER D 1 108 ? 17.502 10.816 -0.007 1.00 78.71 84 SER D CA 1
ATOM 6439 C C . SER D 1 108 ? 17.318 11.685 -1.275 1.00 74.86 84 SER D C 1
ATOM 6440 O O . SER D 1 108 ? 16.484 11.437 -2.183 1.00 67.74 84 SER D O 1
ATOM 6443 N N . ILE D 1 109 ? 18.127 12.728 -1.311 1.00 86.35 85 ILE D N 1
ATOM 6444 C CA . ILE D 1 109 ? 18.191 13.605 -2.457 1.00 66.41 85 ILE D CA 1
ATOM 6445 C C . ILE D 1 109 ? 18.704 12.926 -3.693 1.00 60.54 85 ILE D C 1
ATOM 6446 O O . ILE D 1 109 ? 18.128 13.126 -4.727 1.00 86.98 85 ILE D O 1
ATOM 6451 N N . ILE D 1 110 ? 19.748 12.125 -3.635 1.00 43.37 86 ILE D N 1
ATOM 6452 C CA . ILE D 1 110 ? 20.163 11.563 -4.873 1.00 53.39 86 ILE D CA 1
ATOM 6453 C C . ILE D 1 110 ? 18.969 10.805 -5.421 1.00 76.41 86 ILE D C 1
ATOM 6454 O O . ILE D 1 110 ? 18.739 10.890 -6.596 1.00 72.25 86 ILE D O 1
ATOM 6459 N N . THR D 1 111 ? 18.164 10.147 -4.564 1.00 77.38 87 THR D N 1
ATOM 6460 C CA . THR D 1 111 ? 16.951 9.431 -5.053 1.00 82.98 87 THR D CA 1
ATOM 6461 C C . THR D 1 111 ? 15.960 10.297 -5.763 1.00 65.03 87 THR D C 1
ATOM 6462 O O . THR D 1 111 ? 15.346 9.914 -6.757 1.00 76.37 87 THR D O 1
ATOM 6466 N N . VAL D 1 112 ? 15.805 11.491 -5.278 1.00 51.39 88 VAL D N 1
ATOM 6467 C CA . VAL D 1 112 ? 14.959 12.366 -6.042 1.00 54.85 88 VAL D CA 1
ATOM 6468 C C . VAL D 1 112 ? 15.674 12.818 -7.317 1.00 53.36 88 VAL D C 1
ATOM 6469 O O . VAL D 1 112 ? 15.078 12.797 -8.337 1.00 56.16 88 VAL D O 1
ATOM 6473 N N . LEU D 1 113 ? 16.942 13.203 -7.279 1.00 63.25 89 LEU D N 1
ATOM 6474 C CA . LEU D 1 113 ? 17.703 13.604 -8.475 1.00 68.53 89 LEU D CA 1
ATOM 6475 C C . LEU D 1 113 ? 17.770 12.570 -9.573 1.00 77.46 89 LEU D C 1
ATOM 6476 O O . LEU D 1 113 ? 17.709 12.860 -10.767 1.00 87.45 89 LEU D O 1
ATOM 6481 N N . GLY D 1 114 ? 17.942 11.340 -9.166 1.00 66.45 90 GLY D N 1
ATOM 6482 C CA . GLY D 1 114 ? 17.855 10.247 -10.086 1.00 72.54 90 GLY D CA 1
ATOM 6483 C C . GLY D 1 114 ? 16.487 10.249 -10.709 1.00 74.07 90 GLY D C 1
ATOM 6484 O O . GLY D 1 114 ? 16.402 10.525 -11.899 1.00 44.89 90 GLY D O 1
ATOM 6485 N N . THR D 1 115 ? 15.432 10.093 -9.879 1.00 103.68 91 THR D N 1
ATOM 6486 C CA . THR D 1 115 ? 14.059 9.873 -10.382 1.00 85.73 91 THR D CA 1
ATOM 6487 C C . THR D 1 115 ? 13.533 11.108 -11.129 1.00 52.33 91 THR D C 1
ATOM 6488 O O . THR D 1 115 ? 12.478 11.111 -11.736 1.00 49.50 91 THR D O 1
ATOM 6492 N N . VAL D 1 116 ? 14.250 12.196 -11.023 1.00 56.45 92 VAL D N 1
ATOM 6493 C CA . VAL D 1 116 ? 13.954 13.335 -11.863 1.00 64.16 92 VAL D CA 1
ATOM 6494 C C . VAL D 1 116 ? 14.607 13.091 -13.204 1.00 59.61 92 VAL D C 1
ATOM 6495 O O . VAL D 1 116 ? 13.940 12.997 -14.257 1.00 47.72 92 VAL D O 1
ATOM 6499 N N . GLY D 1 117 ? 15.917 12.843 -13.119 1.00 71.68 93 GLY D N 1
ATOM 6500 C CA . GLY D 1 117 ? 16.753 12.696 -14.291 1.00 86.08 93 GLY D CA 1
ATOM 6501 C C . GLY D 1 117 ? 16.134 11.706 -15.228 1.00 83.06 93 GLY D C 1
ATOM 6502 O O . GLY D 1 117 ? 16.228 11.831 -16.441 1.00 79.04 93 GLY D O 1
ATOM 6503 N N . ILE D 1 118 ? 15.490 10.717 -14.643 1.00 79.68 94 ILE D N 1
ATOM 6504 C CA . ILE D 1 118 ? 14.756 9.727 -15.391 1.00 63.16 94 ILE D CA 1
ATOM 6505 C C . ILE D 1 118 ? 13.490 10.167 -16.135 1.00 62.12 94 ILE D C 1
ATOM 6506 O O . ILE D 1 118 ? 13.278 9.720 -17.271 1.00 55.54 94 ILE D O 1
ATOM 6511 N N . ALA D 1 119 ? 12.688 11.077 -15.569 1.00 59.59 95 ALA D N 1
ATOM 6512 C CA . ALA D 1 119 ? 11.522 11.602 -16.309 1.00 68.32 95 ALA D CA 1
ATOM 6513 C C . ALA D 1 119 ? 12.041 12.491 -17.462 1.00 67.21 95 ALA D C 1
ATOM 6514 O O . ALA D 1 119 ? 11.342 12.726 -18.492 1.00 45.46 95 ALA D O 1
ATOM 6516 N N . VAL D 1 120 ? 13.287 12.947 -17.278 1.00 52.94 96 VAL D N 1
ATOM 6517 C CA . VAL D 1 120 ? 13.964 13.703 -18.320 1.00 48.39 96 VAL D CA 1
ATOM 6518 C C . VAL D 1 120 ? 14.470 12.778 -19.425 1.00 64.19 96 VAL D C 1
ATOM 6519 O O . VAL D 1 120 ? 14.306 13.089 -20.597 1.00 56.89 96 VAL D O 1
ATOM 6523 N N . ALA D 1 121 ? 15.119 11.670 -19.054 1.00 65.86 97 ALA D N 1
ATOM 6524 C CA . ALA D 1 121 ? 15.608 10.657 -20.007 1.00 53.28 97 ALA D CA 1
ATOM 6525 C C . ALA D 1 121 ? 14.490 10.275 -20.891 1.00 58.34 97 ALA D C 1
ATOM 6526 O O . ALA D 1 121 ? 14.689 9.959 -22.057 1.00 64.99 97 ALA D O 1
ATOM 6528 N N . LEU D 1 122 ? 13.320 10.203 -20.265 1.00 60.51 98 LEU D N 1
ATOM 6529 C CA . LEU D 1 122 ? 12.090 9.819 -20.939 1.00 78.96 98 LEU D CA 1
ATOM 6530 C C . LEU D 1 122 ? 11.371 10.788 -21.880 1.00 73.82 98 LEU D C 1
ATOM 6531 O O . LEU D 1 122 ? 10.774 10.381 -22.909 1.00 56.98 98 LEU D O 1
ATOM 6536 N N . ALA D 1 123 ? 11.405 12.062 -21.527 1.00 47.56 99 ALA D N 1
ATOM 6537 C CA . ALA D 1 123 ? 10.848 13.037 -22.439 1.00 65.25 99 ALA D CA 1
ATOM 6538 C C . ALA D 1 123 ? 11.640 13.113 -23.767 1.00 94.20 99 ALA D C 1
ATOM 6539 O O . ALA D 1 123 ? 11.049 13.342 -24.819 1.00 109.78 99 ALA D O 1
ATOM 6541 N N . LEU D 1 124 ? 12.967 12.914 -23.711 1.00 97.44 100 LEU D N 1
ATOM 6542 C CA . LEU D 1 124 ? 13.865 13.068 -24.878 1.00 88.21 100 LEU D CA 1
ATOM 6543 C C . LEU D 1 124 ? 14.206 11.755 -25.534 1.00 98.37 100 LEU D C 1
ATOM 6544 O O . LEU D 1 124 ? 15.238 11.634 -26.177 1.00 103.23 100 LEU D O 1
ATOM 6549 N N . LYS D 1 125 ? 13.368 10.763 -25.313 1.00 86.38 101 LYS D N 1
ATOM 6550 C CA . LYS D 1 125 ? 13.550 9.460 -25.875 1.00 82.76 101 LYS D CA 1
ATOM 6551 C C . LYS D 1 125 ? 13.474 9.631 -27.378 1.00 84.87 101 LYS D C 1
ATOM 6552 O O . LYS D 1 125 ? 14.440 9.448 -28.130 1.00 88.08 101 LYS D O 1
ATOM 6558 N N . ASP D 1 126 ? 12.317 10.138 -27.783 1.00 62.16 102 ASP D N 1
ATOM 6559 C CA . ASP D 1 126 ? 11.964 10.180 -29.167 1.00 66.03 102 ASP D CA 1
ATOM 6560 C C . ASP D 1 126 ? 12.573 11.232 -30.044 1.00 86.99 102 ASP D C 1
ATOM 6561 O O . ASP D 1 126 ? 12.854 11.008 -31.255 1.00 95.51 102 ASP D O 1
ATOM 6566 N N . TYR D 1 127 ? 13.132 12.207 -29.374 1.00 91.43 103 TYR D N 1
ATOM 6567 C CA . TYR D 1 127 ? 13.771 13.304 -30.064 1.00 95.12 103 TYR D CA 1
ATOM 6568 C C . TYR D 1 127 ? 15.168 12.880 -30.391 1.00 84.32 103 TYR D C 1
ATOM 6569 O O . TYR D 1 127 ? 15.631 12.970 -31.529 1.00 63.34 103 TYR D O 1
ATOM 6578 N N . LEU D 1 128 ? 15.802 12.343 -29.365 1.00 87.51 104 LEU D N 1
ATOM 6579 C CA . LEU D 1 128 ? 17.145 11.868 -29.470 1.00 73.95 104 LEU D CA 1
ATOM 6580 C C . LEU D 1 128 ? 17.226 10.585 -30.312 1.00 68.74 104 LEU D C 1
ATOM 6581 O O . LEU D 1 128 ? 18.325 10.185 -30.760 1.00 65.26 104 LEU D O 1
ATOM 6586 N N . SER D 1 129 ? 16.062 10.016 -30.643 1.00 59.38 105 SER D N 1
ATOM 6587 C CA . SER D 1 129 ? 16.054 8.837 -31.515 1.00 65.66 105 SER D CA 1
ATOM 6588 C C . SER D 1 129 ? 15.811 9.331 -32.918 1.00 65.75 105 SER D C 1
ATOM 6589 O O . SER D 1 129 ? 16.159 8.662 -33.888 1.00 59.00 105 SER D O 1
ATOM 6592 N N . SER D 1 130 ? 15.379 10.587 -33.010 1.00 82.17 106 SER D N 1
ATOM 6593 C CA . SER D 1 130 ? 15.358 11.240 -34.312 1.00 85.67 106 SER D CA 1
ATOM 6594 C C . SER D 1 130 ? 16.805 11.620 -34.614 1.00 71.12 106 SER D C 1
ATOM 6595 O O . SER D 1 130 ? 17.290 11.480 -35.723 1.00 49.01 106 SER D O 1
ATOM 6598 N N . ILE D 1 131 ? 17.502 12.064 -33.584 1.00 80.96 107 ILE D N 1
ATOM 6599 C CA . ILE D 1 131 ? 18.909 12.389 -33.703 1.00 62.46 107 ILE D CA 1
ATOM 6600 C C . ILE D 1 131 ? 19.809 11.275 -34.108 1.00 73.66 107 ILE D C 1
ATOM 6601 O O . ILE D 1 131 ? 20.443 11.349 -35.155 1.00 69.92 107 ILE D O 1
ATOM 6606 N N . ALA D 1 132 ? 19.883 10.240 -33.282 1.00 73.46 108 ALA D N 1
ATOM 6607 C CA . ALA D 1 132 ? 20.682 9.124 -33.694 1.00 63.89 108 ALA D CA 1
ATOM 6608 C C . ALA D 1 132 ? 20.004 8.429 -34.874 1.00 79.22 108 ALA D C 1
ATOM 6609 O O . ALA D 1 132 ? 20.669 7.688 -35.627 1.00 102.19 108 ALA D O 1
ATOM 6611 N N . GLY D 1 133 ? 18.763 8.824 -35.169 1.00 68.22 109 GLY D N 1
ATOM 6612 C CA . GLY D 1 133 ? 18.142 8.392 -36.402 1.00 73.75 109 GLY D CA 1
ATOM 6613 C C . GLY D 1 133 ? 18.972 8.913 -37.523 1.00 78.16 109 GLY D C 1
ATOM 6614 O O . GLY D 1 133 ? 19.483 8.141 -38.340 1.00 58.39 109 GLY D O 1
ATOM 6615 N N . GLY D 1 134 ? 19.144 10.228 -37.506 1.00 100.66 110 GLY D N 1
ATOM 6616 C CA . GLY D 1 134 ? 19.953 10.909 -38.482 1.00 102.57 110 GLY D CA 1
ATOM 6617 C C . GLY D 1 134 ? 21.373 10.415 -38.480 1.00 89.16 110 GLY D C 1
ATOM 6618 O O . GLY D 1 134 ? 21.897 10.100 -39.536 1.00 93.84 110 GLY D O 1
ATOM 6619 N N . ILE D 1 135 ? 21.970 10.250 -37.309 1.00 74.29 111 ILE D N 1
ATOM 6620 C CA . ILE D 1 135 ? 23.355 9.841 -37.274 1.00 62.96 111 ILE D CA 1
ATOM 6621 C C . ILE D 1 135 ? 23.631 8.612 -38.071 1.00 63.68 111 ILE D C 1
ATOM 6622 O O . ILE D 1 135 ? 24.539 8.593 -38.939 1.00 66.29 111 ILE D O 1
ATOM 6627 N N . ILE D 1 136 ? 22.729 7.657 -37.890 1.00 76.61 112 ILE D N 1
ATOM 6628 C CA . ILE D 1 136 ? 22.687 6.403 -38.672 1.00 95.23 112 ILE D CA 1
ATOM 6629 C C . ILE D 1 136 ? 22.392 6.623 -40.191 1.00 89.97 112 ILE D C 1
ATOM 6630 O O . ILE D 1 136 ? 22.877 5.867 -41.072 1.00 71.47 112 ILE D O 1
ATOM 6635 N N . LEU D 1 137 ? 21.495 7.562 -40.467 1.00 87.08 113 LEU D N 1
ATOM 6636 C CA . LEU D 1 137 ? 21.038 7.861 -41.822 1.00 71.19 113 LEU D CA 1
ATOM 6637 C C . LEU D 1 137 ? 22.109 8.432 -42.717 1.00 82.67 113 LEU D C 1
ATOM 6638 O O . LEU D 1 137 ? 22.293 8.009 -43.848 1.00 103.24 113 LEU D O 1
ATOM 6643 N N . ILE D 1 138 ? 22.831 9.380 -42.138 1.00 95.91 114 ILE D N 1
ATOM 6644 C CA . ILE D 1 138 ? 23.965 10.050 -42.733 1.00 91.87 114 ILE D CA 1
ATOM 6645 C C . ILE D 1 138 ? 25.096 9.073 -42.917 1.00 96.96 114 ILE D C 1
ATOM 6646 O O . ILE D 1 138 ? 25.686 8.959 -44.001 1.00 93.48 114 ILE D O 1
ATOM 6651 N N . ILE D 1 139 ? 25.392 8.367 -41.837 1.00 98.16 115 ILE D N 1
ATOM 6652 C CA . ILE D 1 139 ? 26.514 7.447 -41.821 1.00 91.62 115 ILE D CA 1
ATOM 6653 C C . ILE D 1 139 ? 26.473 6.279 -42.817 1.00 82.31 115 ILE D C 1
ATOM 6654 O O . ILE D 1 139 ? 27.392 6.089 -43.643 1.00 82.72 115 ILE D O 1
ATOM 6659 N N . LEU D 1 140 ? 25.329 5.583 -42.799 1.00 95.18 116 LEU D N 1
ATOM 6660 C CA . LEU D 1 140 ? 25.155 4.313 -43.530 1.00 105.67 116 LEU D CA 1
ATOM 6661 C C . LEU D 1 140 ? 24.270 4.412 -44.737 1.00 126.48 116 LEU D C 1
ATOM 6662 O O . LEU D 1 140 ? 23.860 3.424 -45.299 1.00 156.40 116 LEU D O 1
ATOM 6667 N N . HIS D 1 141 ? 24.195 5.574 -45.318 1.00 109.68 117 HIS D N 1
ATOM 6668 C CA . HIS D 1 141 ? 23.117 5.816 -46.218 1.00 88.24 117 HIS D CA 1
ATOM 6669 C C . HIS D 1 141 ? 22.904 4.940 -47.382 1.00 129.17 117 HIS D C 1
ATOM 6670 O O . HIS D 1 141 ? 23.845 4.644 -48.117 1.00 179.16 117 HIS D O 1
ATOM 6677 N N . PRO D 1 142 ? 21.664 4.448 -47.507 1.00 123.91 118 PRO D N 1
ATOM 6678 C CA . PRO D 1 142 ? 21.246 3.807 -48.747 1.00 201.13 118 PRO D CA 1
ATOM 6679 C C . PRO D 1 142 ? 20.416 4.813 -49.441 1.00 177.41 118 PRO D C 1
ATOM 6680 O O . PRO D 1 142 ? 19.610 4.525 -50.343 1.00 180.01 118 PRO D O 1
ATOM 6684 N N . PHE D 1 143 ? 20.623 6.029 -48.970 1.00 99.52 119 PHE D N 1
ATOM 6685 C CA . PHE D 1 143 ? 19.905 7.123 -49.523 1.00 108.40 119 PHE D CA 1
ATOM 6686 C C . PHE D 1 143 ? 20.752 8.388 -49.445 1.00 140.19 119 PHE D C 1
ATOM 6687 O O . PHE D 1 143 ? 21.429 8.573 -48.445 1.00 154.45 119 PHE D O 1
ATOM 6695 N N . LYS D 1 144 ? 20.726 9.259 -50.474 1.00 152.24 120 LYS D N 1
ATOM 6696 C CA . LYS D 1 144 ? 21.493 10.535 -50.414 1.00 151.71 120 LYS D CA 1
ATOM 6697 C C . LYS D 1 144 ? 20.752 11.638 -51.214 1.00 122.97 120 LYS D C 1
ATOM 6698 O O . LYS D 1 144 ? 19.947 11.315 -52.113 1.00 113.98 120 LYS D O 1
ATOM 6704 N N . LYS D 1 145 ? 21.097 12.915 -50.993 1.00 90.90 121 LYS D N 1
ATOM 6705 C CA . LYS D 1 145 ? 20.320 14.008 -51.619 1.00 132.15 121 LYS D CA 1
ATOM 6706 C C . LYS D 1 145 ? 20.263 14.085 -53.155 1.00 132.96 121 LYS D C 1
ATOM 6707 O O . LYS D 1 145 ? 21.277 14.139 -53.863 1.00 163.54 121 LYS D O 1
ATOM 6713 N N . GLY D 1 146 ? 19.031 14.087 -53.646 1.00 89.42 122 GLY D N 1
ATOM 6714 C CA . GLY D 1 146 ? 18.781 14.219 -55.046 1.00 109.82 122 GLY D CA 1
ATOM 6715 C C . GLY D 1 146 ? 18.049 12.973 -55.468 1.00 165.12 122 GLY D C 1
ATOM 6716 O O . GLY D 1 146 ? 17.412 12.970 -56.517 1.00 204.22 122 GLY D O 1
ATOM 6717 N N . ASP D 1 147 ? 18.096 11.926 -54.641 1.00 135.84 123 ASP D N 1
ATOM 6718 C CA . ASP D 1 147 ? 17.378 10.689 -54.954 1.00 142.44 123 ASP D CA 1
ATOM 6719 C C . ASP D 1 147 ? 15.898 10.984 -54.814 1.00 125.48 123 ASP D C 1
ATOM 6720 O O . ASP D 1 147 ? 15.514 11.973 -54.206 1.00 111.50 123 ASP D O 1
ATOM 6725 N N . ILE D 1 148 ? 15.056 10.197 -55.446 1.00 111.23 124 ILE D N 1
ATOM 6726 C CA . ILE D 1 148 ? 13.655 10.387 -55.167 1.00 124.21 124 ILE D CA 1
ATOM 6727 C C . ILE D 1 148 ? 13.248 9.139 -54.452 1.00 138.33 124 ILE D C 1
ATOM 6728 O O . ILE D 1 148 ? 13.783 8.070 -54.757 1.00 119.63 124 ILE D O 1
ATOM 6733 N N . ILE D 1 149 ? 12.424 9.281 -53.412 1.00 134.94 125 ILE D N 1
ATOM 6734 C CA . ILE D 1 149 ? 11.893 8.075 -52.779 1.00 111.46 125 ILE D CA 1
ATOM 6735 C C . ILE D 1 149 ? 10.412 8.054 -52.455 1.00 100.78 125 ILE D C 1
ATOM 6736 O O . ILE D 1 149 ? 9.708 9.030 -52.652 1.00 111.24 125 ILE D O 1
ATOM 6741 N N . GLU D 1 150 ? 9.996 6.977 -51.812 1.00 83.11 126 GLU D N 1
ATOM 6742 C CA . GLU D 1 150 ? 8.616 6.789 -51.432 1.00 92.78 126 GLU D CA 1
ATOM 6743 C C . GLU D 1 150 ? 8.516 6.306 -49.996 1.00 111.85 126 GLU D C 1
ATOM 6744 O O . GLU D 1 150 ? 8.197 5.145 -49.718 1.00 135.96 126 GLU D O 1
ATOM 6750 N N . ILE D 1 151 ? 8.844 7.198 -49.083 1.00 107.11 127 ILE D N 1
ATOM 6751 C CA . ILE D 1 151 ? 8.655 6.958 -47.670 1.00 113.72 127 ILE D CA 1
ATOM 6752 C C . ILE D 1 151 ? 7.220 6.931 -47.179 1.00 138.97 127 ILE D C 1
ATOM 6753 O O . ILE D 1 151 ? 6.560 7.958 -47.146 1.00 132.14 127 ILE D O 1
ATOM 6758 N N . SER D 1 152 ? 6.732 5.758 -46.806 1.00 132.05 128 SER D N 1
ATOM 6759 C CA . SER D 1 152 ? 5.373 5.642 -46.270 1.00 163.33 128 SER D CA 1
ATOM 6760 C C . SER D 1 152 ? 4.268 6.174 -47.179 1.00 155.76 128 SER D C 1
ATOM 6761 O O . SER D 1 152 ? 3.427 6.956 -46.732 1.00 137.72 128 SER D O 1
ATOM 6764 N N . GLY D 1 153 ? 4.327 5.878 -48.466 1.00 153.14 129 GLY D N 1
ATOM 6765 C CA . GLY D 1 153 ? 3.288 6.367 -49.360 1.00 164.07 129 GLY D CA 1
ATOM 6766 C C . GLY D 1 153 ? 3.453 7.768 -49.917 1.00 151.19 129 GLY D C 1
ATOM 6767 O O . GLY D 1 153 ? 2.718 8.179 -50.817 1.00 159.77 129 GLY D O 1
ATOM 6768 N N . LEU D 1 154 ? 4.423 8.493 -49.369 1.00 131.94 130 LEU D N 1
ATOM 6769 C CA . LEU D 1 154 ? 4.699 9.899 -49.697 1.00 98.87 130 LEU D CA 1
ATOM 6770 C C . LEU D 1 154 ? 5.928 10.047 -50.581 1.00 98.51 130 LEU D C 1
ATOM 6771 O O . LEU D 1 154 ? 7.041 10.080 -50.085 1.00 101.46 130 LEU D O 1
ATOM 6776 N N . GLU D 1 155 ? 5.753 10.210 -51.877 1.00 121.30 131 GLU D N 1
ATOM 6777 C CA . GLU D 1 155 ? 6.944 10.181 -52.722 1.00 143.41 131 GLU D CA 1
ATOM 6778 C C . GLU D 1 155 ? 7.393 11.568 -53.114 1.00 107.52 131 GLU D C 1
ATOM 6779 O O . GLU D 1 155 ? 6.598 12.381 -53.564 1.00 124.12 131 GLU D O 1
ATOM 6785 N N . GLY D 1 156 ? 8.681 11.818 -52.950 1.00 75.10 132 GLY D N 1
ATOM 6786 C CA . GLY D 1 156 ? 9.224 13.083 -53.374 1.00 100.57 132 GLY D CA 1
ATOM 6787 C C . GLY D 1 156 ? 10.733 13.079 -53.461 1.00 130.87 132 GLY D C 1
ATOM 6788 O O . GLY D 1 156 ? 11.365 12.105 -53.010 1.00 139.76 132 GLY D O 1
ATOM 6789 N N . LYS D 1 157 ? 11.304 14.072 -54.166 1.00 131.52 133 LYS D N 1
ATOM 6790 C CA . LYS D 1 157 ? 12.768 14.249 -54.170 1.00 116.16 133 LYS D CA 1
ATOM 6791 C C . LYS D 1 157 ? 13.220 14.959 -52.919 1.00 129.64 133 LYS D C 1
ATOM 6792 O O . LYS D 1 157 ? 12.621 15.977 -52.492 1.00 83.87 133 LYS D O 1
ATOM 6798 N N . VAL D 1 158 ? 14.347 14.464 -52.419 1.00 144.62 134 VAL D N 1
ATOM 6799 C CA . VAL D 1 158 ? 14.919 14.875 -51.157 1.00 120.44 134 VAL D CA 1
ATOM 6800 C C . VAL D 1 158 ? 15.661 16.205 -51.286 1.00 106.96 134 VAL D C 1
ATOM 6801 O O . VAL D 1 158 ? 16.454 16.397 -52.218 1.00 102.75 134 VAL D O 1
ATOM 6805 N N . GLU D 1 159 ? 15.403 17.089 -50.324 1.00 92.41 135 GLU D N 1
ATOM 6806 C CA . GLU D 1 159 ? 16.000 18.410 -50.259 1.00 89.00 135 GLU D CA 1
ATOM 6807 C C . GLU D 1 159 ? 16.815 18.688 -49.032 1.00 92.16 135 GLU D C 1
ATOM 6808 O O . GLU D 1 159 ? 17.714 19.510 -49.098 1.00 137.71 135 GLU D O 1
ATOM 6814 N N . ALA D 1 160 ? 16.543 17.965 -47.944 1.00 107.98 136 ALA D N 1
ATOM 6815 C CA . ALA D 1 160 ? 17.189 18.231 -46.644 1.00 142.70 136 ALA D CA 1
ATOM 6816 C C . ALA D 1 160 ? 17.449 17.032 -45.714 1.00 129.83 136 ALA D C 1
ATOM 6817 O O . ALA D 1 160 ? 16.635 16.112 -45.600 1.00 109.36 136 ALA D O 1
ATOM 6819 N N . LEU D 1 161 ? 18.638 17.026 -45.119 1.00 109.09 137 LEU D N 1
ATOM 6820 C CA . LEU D 1 161 ? 18.964 16.118 -44.025 1.00 94.52 137 LEU D CA 1
ATOM 6821 C C . LEU D 1 161 ? 19.382 16.967 -42.813 1.00 113.73 137 LEU D C 1
ATOM 6822 O O . LEU D 1 161 ? 20.555 17.187 -42.512 1.00 104.47 137 LEU D O 1
ATOM 6827 N N . ASN D 1 162 ? 18.340 17.432 -42.129 1.00 140.67 138 ASN D N 1
ATOM 6828 C CA . ASN D 1 162 ? 18.441 18.167 -40.886 1.00 143.15 138 ASN D CA 1
ATOM 6829 C C . ASN D 1 162 ? 19.071 17.244 -39.816 1.00 134.68 138 ASN D C 1
ATOM 6830 O O . ASN D 1 162 ? 19.502 16.100 -40.070 1.00 82.35 138 ASN D O 1
ATOM 6835 N N . PHE D 1 163 ? 19.184 17.787 -38.620 1.00 180.09 139 PHE D N 1
ATOM 6836 C CA . PHE D 1 163 ? 19.878 17.097 -37.575 1.00 166.41 139 PHE D CA 1
ATOM 6837 C C . PHE D 1 163 ? 18.890 15.939 -37.211 1.00 124.12 139 PHE D C 1
ATOM 6838 O O . PHE D 1 163 ? 19.240 14.723 -37.283 1.00 60.02 139 PHE D O 1
ATOM 6846 N N . PHE D 1 164 ? 17.613 16.358 -37.052 1.00 111.78 140 PHE D N 1
ATOM 6847 C CA . PHE D 1 164 ? 16.470 15.519 -36.629 1.00 82.06 140 PHE D CA 1
ATOM 6848 C C . PHE D 1 164 ? 15.492 15.276 -37.725 1.00 95.58 140 PHE D C 1
ATOM 6849 O O . PHE D 1 164 ? 14.705 14.343 -37.643 1.00 129.14 140 PHE D O 1
ATOM 6857 N N . ASN D 1 165 ? 15.493 16.135 -38.728 1.00 67.43 141 ASN D N 1
ATOM 6858 C CA . ASN D 1 165 ? 14.465 16.145 -39.767 1.00 52.65 141 ASN D CA 1
ATOM 6859 C C . ASN D 1 165 ? 15.050 15.923 -41.079 1.00 47.51 141 ASN D C 1
ATOM 6860 O O . ASN D 1 165 ? 16.253 15.897 -41.199 1.00 60.91 141 ASN D O 1
ATOM 6865 N N . THR D 1 166 ? 14.161 15.587 -42.011 1.00 89.63 142 THR D N 1
ATOM 6866 C CA . THR D 1 166 ? 14.428 15.203 -43.403 1.00 89.57 142 THR D CA 1
ATOM 6867 C C . THR D 1 166 ? 13.428 15.963 -44.241 1.00 87.56 142 THR D C 1
ATOM 6868 O O . THR D 1 166 ? 12.301 16.121 -43.824 1.00 121.43 142 THR D O 1
ATOM 6872 N N . SER D 1 167 ? 13.786 16.497 -45.389 1.00 56.90 143 SER D N 1
ATOM 6873 C CA . SER D 1 167 ? 12.749 17.280 -46.034 1.00 94.11 143 SER D CA 1
ATOM 6874 C C . SER D 1 167 ? 12.597 16.808 -47.452 1.00 99.18 143 SER D C 1
ATOM 6875 O O . SER D 1 167 ? 13.584 16.531 -48.115 1.00 117.53 143 SER D O 1
ATOM 6878 N N . LEU D 1 168 ? 11.368 16.714 -47.936 1.00 79.07 144 LEU D N 1
ATOM 6879 C CA . LEU D 1 168 ? 11.203 16.342 -49.336 1.00 82.72 144 LEU D CA 1
ATOM 6880 C C . LEU D 1 168 ? 10.478 17.441 -49.993 1.00 108.77 144 LEU D C 1
ATOM 6881 O O . LEU D 1 168 ? 9.558 17.967 -49.361 1.00 120.13 144 LEU D O 1
ATOM 6886 N N . ARG D 1 169 ? 10.909 17.862 -51.196 1.00 108.78 145 ARG D N 1
ATOM 6887 C CA . ARG D 1 169 ? 10.012 18.681 -52.005 1.00 123.17 145 ARG D CA 1
ATOM 6888 C C . ARG D 1 169 ? 9.313 17.622 -52.853 1.00 74.15 145 ARG D C 1
ATOM 6889 O O . ARG D 1 169 ? 9.961 16.781 -53.453 1.00 26.17 145 ARG D O 1
ATOM 6897 N N . LEU D 1 170 ? 8.007 17.574 -52.654 1.00 78.58 146 LEU D N 1
ATOM 6898 C CA . LEU D 1 170 ? 7.055 16.651 -53.209 1.00 78.38 146 LEU D CA 1
ATOM 6899 C C . LEU D 1 170 ? 6.896 16.928 -54.693 1.00 109.19 146 LEU D C 1
ATOM 6900 O O . LEU D 1 170 ? 7.348 17.956 -55.180 1.00 110.76 146 LEU D O 1
ATOM 6905 N N . HIS D 1 171 ? 6.225 16.038 -55.414 1.00 128.50 147 HIS D N 1
ATOM 6906 C CA . HIS D 1 171 ? 5.772 16.357 -56.766 1.00 128.60 147 HIS D CA 1
ATOM 6907 C C . HIS D 1 171 ? 4.679 17.404 -56.709 1.00 103.33 147 HIS D C 1
ATOM 6908 O O . HIS D 1 171 ? 4.436 18.145 -57.656 1.00 66.32 147 HIS D O 1
ATOM 6915 N N . ASP D 1 172 ? 4.095 17.532 -55.532 1.00 128.34 148 ASP D N 1
ATOM 6916 C CA . ASP D 1 172 ? 3.212 18.644 -55.259 1.00 138.55 148 ASP D CA 1
ATOM 6917 C C . ASP D 1 172 ? 4.006 19.948 -55.334 1.00 119.49 148 ASP D C 1
ATOM 6918 O O . ASP D 1 172 ? 3.590 20.908 -55.978 1.00 88.62 148 ASP D O 1
ATOM 6923 N N . GLY D 1 173 ? 5.227 19.917 -54.812 1.00 132.75 149 GLY D N 1
ATOM 6924 C CA . GLY D 1 173 ? 6.072 21.095 -54.739 1.00 98.46 149 GLY D CA 1
ATOM 6925 C C . GLY D 1 173 ? 6.089 21.757 -53.385 1.00 100.88 149 GLY D C 1
ATOM 6926 O O . GLY D 1 173 ? 6.883 22.652 -53.187 1.00 107.47 149 GLY D O 1
ATOM 6927 N N . ARG D 1 174 ? 5.293 21.279 -52.430 1.00 92.26 150 ARG D N 1
ATOM 6928 C CA . ARG D 1 174 ? 5.467 21.748 -51.078 1.00 97.08 150 ARG D CA 1
ATOM 6929 C C . ARG D 1 174 ? 6.557 20.924 -50.451 1.00 105.79 150 ARG D C 1
ATOM 6930 O O . ARG D 1 174 ? 6.865 19.892 -51.002 1.00 96.12 150 ARG D O 1
ATOM 6938 N N . LEU D 1 175 ? 7.068 21.316 -49.275 1.00 118.33 151 LEU D N 1
ATOM 6939 C CA . LEU D 1 175 ? 8.175 20.596 -48.640 1.00 88.18 151 LEU D CA 1
ATOM 6940 C C . LEU D 1 175 ? 7.728 19.967 -47.369 1.00 87.48 151 LEU D C 1
ATOM 6941 O O . LEU D 1 175 ? 7.459 20.642 -46.407 1.00 114.49 151 LEU D O 1
ATOM 6946 N N . ALA D 1 176 ? 7.629 18.658 -47.377 1.00 77.59 152 ALA D N 1
ATOM 6947 C CA . ALA D 1 176 ? 7.342 17.929 -46.184 1.00 82.09 152 ALA D CA 1
ATOM 6948 C C . ALA D 1 176 ? 8.605 17.899 -45.307 1.00 80.33 152 ALA D C 1
ATOM 6949 O O . ALA D 1 176 ? 9.719 17.914 -45.847 1.00 94.96 152 ALA D O 1
ATOM 6951 N N . VAL D 1 177 ? 8.431 17.870 -43.980 1.00 45.91 153 VAL D N 1
ATOM 6952 C CA . VAL D 1 177 ? 9.546 17.806 -43.023 1.00 48.10 153 VAL D CA 1
ATOM 6953 C C . VAL D 1 177 ? 9.439 16.605 -42.057 1.00 85.85 153 VAL D C 1
ATOM 6954 O O . VAL D 1 177 ? 9.073 16.719 -40.888 1.00 97.96 153 VAL D O 1
ATOM 6958 N N . LEU D 1 178 ? 9.897 15.472 -42.550 1.00 83.55 154 LEU D N 1
ATOM 6959 C CA . LEU D 1 178 ? 9.779 14.187 -41.928 1.00 62.42 154 LEU D CA 1
ATOM 6960 C C . LEU D 1 178 ? 10.804 13.913 -40.838 1.00 65.57 154 LEU D C 1
ATOM 6961 O O . LEU D 1 178 ? 11.977 13.804 -41.130 1.00 65.33 154 LEU D O 1
ATOM 6966 N N . PRO D 1 179 ? 10.360 13.718 -39.596 1.00 67.02 155 PRO D N 1
ATOM 6967 C CA . PRO D 1 179 ? 11.364 13.535 -38.544 1.00 63.79 155 PRO D CA 1
ATOM 6968 C C . PRO D 1 179 ? 12.253 12.287 -38.725 1.00 52.47 155 PRO D C 1
ATOM 6969 O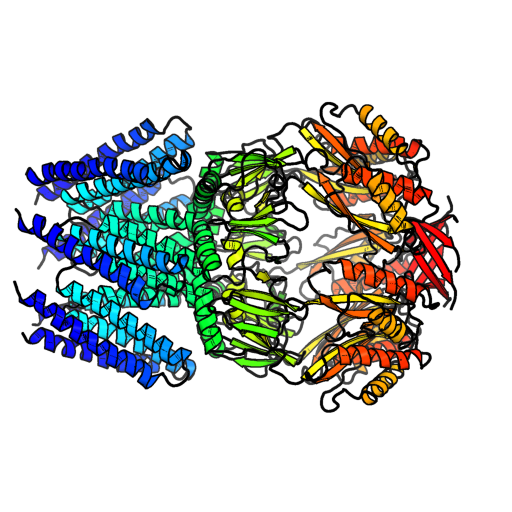 O . PRO D 1 179 ? 11.663 11.293 -38.997 1.00 63.94 155 PRO D O 1
ATOM 6973 N N . ASN D 1 180 ? 13.578 12.325 -38.528 1.00 62.70 156 ASN D N 1
ATOM 6974 C CA . ASN D 1 180 ? 14.518 11.211 -38.813 1.00 51.29 156 ASN D CA 1
ATOM 6975 C C . ASN D 1 180 ? 14.067 9.939 -38.209 1.00 60.57 156 ASN D C 1
ATOM 6976 O O . ASN D 1 180 ? 14.270 8.906 -38.816 1.00 57.82 156 ASN D O 1
ATOM 6981 N N . ARG D 1 181 ? 13.483 10.022 -37.006 1.00 79.68 157 ARG D N 1
ATOM 6982 C CA . ARG D 1 181 ? 12.921 8.874 -36.245 1.00 86.98 157 ARG D CA 1
ATOM 6983 C C . ARG D 1 181 ? 12.021 7.931 -37.049 1.00 86.18 157 ARG D C 1
ATOM 6984 O O . ARG D 1 181 ? 12.170 6.697 -37.034 1.00 54.39 157 ARG D O 1
ATOM 6992 N N . SER D 1 182 ? 11.130 8.591 -37.795 1.00 94.04 158 SER D N 1
ATOM 6993 C CA . SER D 1 182 ? 10.164 8.026 -38.737 1.00 65.75 158 SER D CA 1
ATOM 6994 C C . SER D 1 182 ? 10.771 7.362 -39.907 1.00 71.44 158 SER D C 1
ATOM 6995 O O . SER D 1 182 ? 10.373 6.298 -40.317 1.00 94.55 158 SER D O 1
ATOM 6998 N N . VAL D 1 183 ? 11.766 8.025 -40.445 1.00 78.68 159 VAL D N 1
ATOM 6999 C CA . VAL D 1 183 ? 12.399 7.605 -41.673 1.00 83.27 159 VAL D CA 1
ATOM 7000 C C . VAL D 1 183 ? 13.300 6.397 -41.539 1.00 98.17 159 VAL D C 1
ATOM 7001 O O . VAL D 1 183 ? 13.193 5.432 -42.323 1.00 77.05 159 VAL D O 1
ATOM 7005 N N . ALA D 1 184 ? 14.205 6.477 -40.563 1.00 101.29 160 ALA D N 1
ATOM 7006 C CA . ALA D 1 184 ? 15.240 5.477 -40.363 1.00 84.00 160 ALA D CA 1
ATOM 7007 C C . ALA D 1 184 ? 14.621 4.068 -40.136 1.00 102.36 160 ALA D C 1
ATOM 7008 O O . ALA D 1 184 ? 15.284 3.022 -40.328 1.00 108.29 160 ALA D O 1
ATOM 7010 N N . ASN D 1 185 ? 13.319 4.057 -39.837 1.00 77.87 161 ASN D N 1
ATOM 7011 C CA . ASN D 1 185 ? 12.613 2.829 -39.544 1.00 72.02 161 ASN D CA 1
ATOM 7012 C C . ASN D 1 185 ? 11.506 2.404 -40.494 1.00 85.64 161 ASN D C 1
ATOM 7013 O O . ASN D 1 185 ? 10.987 1.316 -40.333 1.00 114.77 161 ASN D O 1
ATOM 7018 N N . SER D 1 186 ? 11.129 3.212 -41.476 1.00 73.77 162 SER D N 1
ATOM 7019 C CA . SER D 1 186 ? 10.139 2.732 -42.437 1.00 80.04 162 SER D CA 1
ATOM 7020 C C . SER D 1 186 ? 10.854 2.206 -43.692 1.00 94.21 162 SER D C 1
ATOM 7021 O O . SER D 1 186 ? 12.075 2.301 -43.808 1.00 84.69 162 SER D O 1
ATOM 7024 N N . ASN D 1 187 ? 10.089 1.601 -44.599 1.00 120.45 163 ASN D N 1
ATOM 7025 C CA . ASN D 1 187 ? 10.631 1.063 -45.848 1.00 90.63 163 ASN D CA 1
ATOM 7026 C C . ASN D 1 187 ? 10.913 2.230 -46.751 1.00 90.23 163 ASN D C 1
ATOM 7027 O O . ASN D 1 187 ? 10.003 2.858 -47.293 1.00 107.33 163 ASN D O 1
ATOM 7032 N N . ILE D 1 188 ? 12.193 2.515 -46.894 1.00 71.51 164 ILE D N 1
ATOM 7033 C CA . ILE D 1 188 ? 12.679 3.556 -47.770 1.00 70.87 164 ILE D CA 1
ATOM 7034 C C . ILE D 1 188 ? 12.787 3.121 -49.177 1.00 66.30 164 ILE D C 1
ATOM 7035 O O . ILE D 1 188 ? 13.736 2.458 -49.475 1.00 73.54 164 ILE D O 1
ATOM 7040 N N . ILE D 1 189 ? 11.874 3.527 -50.055 1.00 82.39 165 ILE D N 1
ATOM 7041 C CA . ILE D 1 189 ? 11.854 2.994 -51.426 1.00 83.44 165 ILE D CA 1
ATOM 7042 C C . ILE D 1 189 ? 12.503 3.896 -52.450 1.00 91.12 165 ILE D C 1
ATOM 7043 O O . ILE D 1 189 ? 11.859 4.772 -53.014 1.00 107.90 165 ILE D O 1
ATOM 7048 N N . ASN D 1 190 ? 13.774 3.625 -52.712 1.00 80.32 166 ASN D N 1
ATOM 7049 C CA . ASN D 1 190 ? 14.596 4.431 -53.566 1.00 76.35 166 ASN D CA 1
ATOM 7050 C C . ASN D 1 190 ? 14.131 4.149 -54.956 1.00 100.27 166 ASN D C 1
ATOM 7051 O O . ASN D 1 190 ? 14.025 2.984 -55.285 1.00 91.24 166 ASN D O 1
ATOM 7056 N N . SER D 1 191 ? 13.864 5.177 -55.775 1.00 154.30 167 SER D N 1
ATOM 7057 C CA . SER D 1 191 ? 13.396 4.969 -57.167 1.00 182.72 167 SER D CA 1
ATOM 7058 C C . SER D 1 191 ? 14.594 5.239 -58.076 1.00 171.42 167 SER D C 1
ATOM 7059 O O . SER D 1 191 ? 14.718 4.685 -59.188 1.00 151.27 167 SER D O 1
ATOM 7062 N N . ASN D 1 192 ? 15.484 6.070 -57.539 1.00 157.18 168 ASN D N 1
ATOM 7063 C CA . ASN D 1 192 ? 16.683 6.556 -58.205 1.00 161.38 168 ASN D CA 1
ATOM 7064 C C . ASN D 1 192 ? 17.843 5.565 -58.258 1.00 136.85 168 ASN D C 1
ATOM 7065 O O . ASN D 1 192 ? 18.789 5.705 -59.038 1.00 152.71 168 ASN D O 1
ATOM 7070 N N . ASN D 1 193 ? 17.752 4.539 -57.445 1.00 87.85 169 ASN D N 1
ATOM 7071 C CA . ASN D 1 193 ? 18.909 3.717 -57.252 1.00 128.94 169 ASN D CA 1
ATOM 7072 C C . ASN D 1 193 ? 18.969 2.642 -58.364 1.00 140.79 169 ASN D C 1
ATOM 7073 O O . ASN D 1 193 ? 19.984 1.966 -58.547 1.00 152.10 169 ASN D O 1
ATOM 7078 N N . THR D 1 194 ? 17.847 2.436 -59.057 1.00 131.96 170 THR D N 1
ATOM 7079 C CA . THR D 1 194 ? 17.829 1.566 -60.255 1.00 184.01 170 THR D CA 1
ATOM 7080 C C . THR D 1 194 ? 17.327 2.287 -61.511 1.00 167.43 170 THR D C 1
ATOM 7081 O O . THR D 1 194 ? 16.218 2.802 -61.504 1.00 165.78 170 THR D O 1
ATOM 7085 N N . ALA D 1 195 ? 18.093 2.218 -62.603 1.00 134.78 171 ALA D N 1
ATOM 7086 C CA . ALA D 1 195 ? 17.882 3.090 -63.763 1.00 121.54 171 ALA D CA 1
ATOM 7087 C C . ALA D 1 195 ? 16.599 2.878 -64.620 1.00 151.82 171 ALA D C 1
ATOM 7088 O O . ALA D 1 195 ? 16.243 3.802 -65.365 1.00 98.19 171 ALA D O 1
ATOM 7090 N N . CYS D 1 196 ? 15.923 1.715 -64.527 1.00 181.81 172 CYS D N 1
ATOM 7091 C CA . CYS D 1 196 ? 14.701 1.362 -65.335 1.00 159.17 172 CYS D CA 1
ATOM 7092 C C . CYS D 1 196 ? 13.486 0.904 -64.541 1.00 152.32 172 CYS D C 1
ATOM 7093 O O . CYS D 1 196 ? 13.652 0.167 -63.568 1.00 164.61 172 CYS D O 1
ATOM 7096 N N . ARG D 1 197 ? 12.273 1.287 -64.971 1.00 113.67 173 ARG D N 1
ATOM 7097 C CA . ARG D 1 197 ? 11.075 0.879 -64.217 1.00 124.29 173 ARG D CA 1
ATOM 7098 C C . ARG D 1 197 ? 9.910 0.328 -65.054 1.00 97.84 173 ARG D C 1
ATOM 7099 O O . ARG D 1 197 ? 9.740 0.663 -66.238 1.00 94.17 173 ARG D O 1
ATOM 7107 N N . ARG D 1 198 ? 9.213 -0.648 -64.474 1.00 77.99 174 ARG D N 1
ATOM 7108 C CA . ARG D 1 198 ? 8.106 -1.262 -65.168 1.00 85.40 174 ARG D CA 1
ATOM 7109 C C . ARG D 1 198 ? 6.962 -0.310 -65.180 1.00 98.91 174 ARG D C 1
ATOM 7110 O O . ARG D 1 198 ? 6.869 0.560 -64.330 1.00 109.24 174 ARG D O 1
ATOM 7118 N N . ILE D 1 199 ? 6.064 -0.550 -66.126 1.00 103.98 175 ILE D N 1
ATOM 7119 C CA . ILE D 1 199 ? 4.873 0.232 -66.358 1.00 101.29 175 ILE D CA 1
ATOM 7120 C C . ILE D 1 199 ? 3.706 -0.723 -66.556 1.00 112.45 175 ILE D C 1
ATOM 7121 O O . ILE D 1 199 ? 3.915 -1.839 -67.069 1.00 105.56 175 ILE D O 1
ATOM 7126 N N . GLU D 1 200 ? 2.491 -0.301 -66.206 1.00 99.42 176 GLU D N 1
ATOM 7127 C CA . GLU D 1 200 ? 1.365 -1.194 -66.352 1.00 77.19 176 GLU D CA 1
ATOM 7128 C C . GLU D 1 200 ? -0.027 -0.679 -66.743 1.00 71.38 176 GLU D C 1
ATOM 7129 O O . GLU D 1 200 ? -0.416 0.435 -66.477 1.00 67.48 176 GLU D O 1
ATOM 7135 N N . TRP D 1 201 ? -0.727 -1.560 -67.424 1.00 68.49 177 TRP D N 1
ATOM 7136 C CA . TRP D 1 201 ? -2.178 -1.545 -67.676 1.00 83.59 177 TRP D CA 1
ATOM 7137 C C . TRP D 1 201 ? -3.032 -2.708 -67.427 1.00 93.36 177 TRP D C 1
ATOM 7138 O O . TRP D 1 201 ? -2.602 -3.855 -67.452 1.00 126.95 177 TRP D O 1
ATOM 7149 N N . VAL D 1 202 ? -4.308 -2.340 -67.435 1.00 44.71 178 VAL D N 1
ATOM 7150 C CA . VAL D 1 202 ? -5.419 -3.205 -67.682 1.00 67.73 178 VAL D CA 1
ATOM 7151 C C . VAL D 1 202 ? -6.333 -2.532 -68.739 1.00 95.93 178 VAL D C 1
ATOM 7152 O O . VAL D 1 202 ? -7.309 -1.869 -68.372 1.00 129.14 178 VAL D O 1
ATOM 7156 N N . CYS D 1 203 ? -5.938 -2.589 -70.020 1.00 104.61 179 CYS D N 1
ATOM 7157 C CA . CYS D 1 203 ? -6.672 -2.003 -71.174 1.00 99.10 179 CYS D CA 1
ATOM 7158 C C . CYS D 1 203 ? -7.871 -2.831 -71.673 1.00 61.78 179 CYS D C 1
ATOM 7159 O O . CYS D 1 203 ? -7.688 -3.883 -72.276 1.00 67.52 179 CYS D O 1
ATOM 7162 N N . GLY D 1 204 ? -9.072 -2.393 -71.295 1.00 60.72 180 GLY D N 1
ATOM 7163 C CA . GLY D 1 204 ? -10.340 -3.004 -71.647 1.00 76.64 180 GLY D CA 1
ATOM 7164 C C . GLY D 1 204 ? -10.561 -2.988 -73.144 1.00 98.08 180 GLY D C 1
ATOM 7165 O O . GLY D 1 204 ? -10.326 -2.009 -73.798 1.00 117.88 180 GLY D O 1
ATOM 7166 N N . VAL D 1 205 ? -11.003 -4.100 -73.684 1.00 85.00 181 VAL D N 1
ATOM 7167 C CA . VAL D 1 205 ? -11.291 -4.308 -75.102 1.00 101.38 181 VAL D CA 1
ATOM 7168 C C . VAL D 1 205 ? -12.670 -4.847 -75.404 1.00 152.60 181 VAL D C 1
ATOM 7169 O O . VAL D 1 205 ? -13.399 -5.079 -74.422 1.00 130.38 181 VAL D O 1
ATOM 7173 N N . GLY D 1 206 ? -13.138 -4.718 -76.676 1.00 181.30 182 GLY D N 1
ATOM 7174 C CA . GLY D 1 206 ? -14.506 -5.110 -77.045 1.00 159.56 182 GLY D CA 1
ATOM 7175 C C . GLY D 1 206 ? -14.301 -6.523 -76.591 1.00 156.14 182 GLY D C 1
ATOM 7176 O O . GLY D 1 206 ? -13.330 -7.189 -76.996 1.00 95.91 182 GLY D O 1
ATOM 7177 N N . TYR D 1 207 ? -15.235 -6.966 -75.765 1.00 173.10 183 TYR D N 1
ATOM 7178 C CA . TYR D 1 207 ? -15.129 -8.246 -75.096 1.00 167.48 183 TYR D CA 1
ATOM 7179 C C . TYR D 1 207 ? -15.178 -9.394 -76.166 1.00 146.10 183 TYR D C 1
ATOM 7180 O O . TYR D 1 207 ? -14.990 -10.569 -75.835 1.00 134.14 183 TYR D O 1
ATOM 7189 N N . GLY D 1 208 ? -15.507 -9.046 -77.420 1.00 139.52 184 GLY D N 1
ATOM 7190 C CA . GLY D 1 208 ? -15.605 -9.989 -78.538 1.00 95.82 184 GLY D CA 1
ATOM 7191 C C . GLY D 1 208 ? -14.442 -10.071 -79.538 1.00 92.80 184 GLY D C 1
ATOM 7192 O O . GLY D 1 208 ? -14.448 -10.912 -80.411 1.00 102.73 184 GLY D O 1
ATOM 7193 N N . SER D 1 209 ? -13.422 -9.234 -79.372 1.00 99.26 185 SER D N 1
ATOM 7194 C CA . SER D 1 209 ? -12.212 -9.148 -80.239 1.00 117.61 185 SER D CA 1
ATOM 7195 C C . SER D 1 209 ? -11.283 -10.345 -80.144 1.00 96.98 185 SER D C 1
ATOM 7196 O O . SER D 1 209 ? -11.578 -11.211 -79.361 1.00 130.81 185 SER D O 1
ATOM 7199 N N . ASP D 1 210 ? -10.305 -10.538 -81.033 1.00 71.50 186 ASP D N 1
ATOM 7200 C CA . ASP D 1 210 ? -9.578 -11.817 -80.959 1.00 134.46 186 ASP D CA 1
ATOM 7201 C C . ASP D 1 210 ? -8.310 -11.759 -80.062 1.00 137.81 186 ASP D C 1
ATOM 7202 O O . ASP D 1 210 ? -7.573 -10.766 -80.066 1.00 90.45 186 ASP D O 1
ATOM 7207 N N . ILE D 1 211 ? -8.047 -12.896 -79.385 1.00 160.46 187 ILE D N 1
ATOM 7208 C CA . ILE D 1 211 ? -6.925 -13.158 -78.452 1.00 148.24 187 ILE D CA 1
ATOM 7209 C C . ILE D 1 211 ? -5.562 -12.723 -79.004 1.00 158.53 187 ILE D C 1
ATOM 7210 O O . ILE D 1 211 ? -4.628 -12.448 -78.240 1.00 138.87 187 ILE D O 1
ATOM 7215 N N . GLU D 1 212 ? -5.475 -12.647 -80.332 1.00 171.44 188 GLU D N 1
ATOM 7216 C CA . GLU D 1 212 ? -4.239 -12.360 -81.057 1.00 157.10 188 GLU D CA 1
ATOM 7217 C C . GLU D 1 212 ? -4.340 -11.091 -81.876 1.00 120.57 188 GLU D C 1
ATOM 7218 O O . GLU D 1 212 ? -3.325 -10.488 -82.205 1.00 121.23 188 GLU D O 1
ATOM 7224 N N . LEU D 1 213 ? -5.559 -10.677 -82.183 1.00 111.01 189 LEU D N 1
ATOM 7225 C CA . LEU D 1 213 ? -5.751 -9.462 -82.945 1.00 126.74 189 LEU D CA 1
ATOM 7226 C C . LEU D 1 213 ? -5.126 -8.356 -82.157 1.00 122.71 189 LEU D C 1
ATOM 7227 O O . LEU D 1 213 ? -4.191 -7.690 -82.583 1.00 96.57 189 LEU D O 1
ATOM 7232 N N . VAL D 1 214 ? -5.703 -8.149 -80.994 1.00 146.57 190 VAL D N 1
ATOM 7233 C CA . VAL D 1 214 ? -5.221 -7.158 -80.079 1.00 141.16 190 VAL D CA 1
ATOM 7234 C C . VAL D 1 214 ? -3.806 -7.503 -79.628 1.00 111.41 190 VAL D C 1
ATOM 7235 O O . VAL D 1 214 ? -2.972 -6.630 -79.435 1.00 122.07 190 VAL D O 1
ATOM 7239 N N . HIS D 1 215 ? -3.520 -8.788 -79.512 1.00 103.43 191 HIS D N 1
ATOM 7240 C CA . HIS D 1 215 ? -2.193 -9.237 -79.099 1.00 134.29 191 HIS D CA 1
ATOM 7241 C C . HIS D 1 215 ? -1.103 -8.773 -80.062 1.00 141.12 191 HIS D C 1
ATOM 7242 O O . HIS D 1 215 ? 0.070 -8.644 -79.693 1.00 119.56 191 HIS D O 1
ATOM 7249 N N . LYS D 1 216 ? -1.506 -8.433 -81.278 1.00 130.00 192 LYS D N 1
ATOM 7250 C CA . LYS D 1 216 ? -0.538 -7.967 -82.236 1.00 93.02 192 LYS D CA 1
ATOM 7251 C C . LYS D 1 216 ? -0.688 -6.482 -82.349 1.00 105.20 192 LYS D C 1
ATOM 7252 O O . LYS D 1 216 ? 0.316 -5.851 -82.560 1.00 118.56 192 LYS D O 1
ATOM 7258 N N . THR D 1 217 ? -1.903 -5.908 -82.239 1.00 101.22 193 THR D N 1
ATOM 7259 C CA . THR D 1 217 ? -2.047 -4.415 -82.356 1.00 132.21 193 THR D CA 1
ATOM 7260 C C . THR D 1 217 ? -1.212 -3.723 -81.282 1.00 122.83 193 THR D C 1
ATOM 7261 O O . THR D 1 217 ? -0.586 -2.674 -81.517 1.00 94.66 193 THR D O 1
ATOM 7265 N N . ILE D 1 218 ? -1.266 -4.289 -80.080 1.00 144.52 194 ILE D N 1
ATOM 7266 C CA . ILE D 1 218 ? -0.389 -3.841 -79.022 1.00 124.56 194 ILE D CA 1
ATOM 7267 C C . ILE D 1 218 ? 1.065 -4.200 -79.327 1.00 128.16 194 ILE D C 1
ATOM 7268 O O . ILE D 1 218 ? 1.907 -3.327 -79.228 1.00 135.17 194 ILE D O 1
ATOM 7273 N N . LYS D 1 219 ? 1.378 -5.442 -79.716 1.00 120.75 195 LYS D N 1
ATOM 7274 C CA . LYS D 1 219 ? 2.780 -5.780 -80.034 1.00 131.72 195 LYS D CA 1
ATOM 7275 C C . LYS D 1 219 ? 3.351 -4.846 -81.113 1.00 135.18 195 LYS D C 1
ATOM 7276 O O . LYS D 1 219 ? 4.559 -4.667 -81.218 1.00 119.18 195 LYS D O 1
ATOM 7282 N N . ASP D 1 220 ? 2.466 -4.211 -81.874 1.00 132.90 196 ASP D N 1
ATOM 7283 C CA . ASP D 1 220 ? 2.849 -3.273 -82.919 1.00 130.12 196 ASP D CA 1
ATOM 7284 C C . ASP D 1 220 ? 3.013 -1.874 -82.341 1.00 128.82 196 ASP D C 1
ATOM 7285 O O . ASP D 1 220 ? 4.006 -1.218 -82.618 1.00 143.86 196 ASP D O 1
ATOM 7290 N N . VAL D 1 221 ? 2.068 -1.425 -81.518 1.00 116.87 197 VAL D N 1
ATOM 7291 C CA . VAL D 1 221 ? 2.169 -0.092 -80.919 1.00 109.99 197 VAL D CA 1
ATOM 7292 C C . VAL D 1 221 ? 3.384 -0.006 -79.990 1.00 110.71 197 VAL D C 1
ATOM 7293 O O . VAL D 1 221 ? 4.016 1.033 -79.854 1.00 93.96 197 VAL D O 1
ATOM 7297 N N . ILE D 1 222 ? 3.686 -1.123 -79.340 1.00 126.59 198 ILE D N 1
ATOM 7298 C CA . ILE D 1 222 ? 4.875 -1.266 -78.500 1.00 146.55 198 ILE D CA 1
ATOM 7299 C C . ILE D 1 222 ? 6.120 -0.845 -79.267 1.00 152.04 198 ILE D C 1
ATOM 7300 O O . ILE D 1 222 ? 6.896 0.031 -78.854 1.00 137.91 198 ILE D O 1
ATOM 7305 N N . ASP D 1 223 ? 6.274 -1.474 -80.421 1.00 146.83 199 ASP D N 1
ATOM 7306 C CA . ASP D 1 223 ? 7.448 -1.265 -81.214 1.00 133.81 199 ASP D CA 1
ATOM 7307 C C . ASP D 1 223 ? 7.472 0.168 -81.696 1.00 127.50 199 ASP D C 1
ATOM 7308 O O . ASP D 1 223 ? 8.505 0.822 -81.604 1.00 150.99 199 ASP D O 1
ATOM 7313 N N . THR D 1 224 ? 6.315 0.690 -82.107 1.00 118.37 200 THR D N 1
ATOM 7314 C CA . THR D 1 224 ? 6.262 2.033 -82.713 1.00 127.39 200 THR D CA 1
ATOM 7315 C C . THR D 1 224 ? 6.668 3.093 -81.718 1.00 153.16 200 THR D C 1
ATOM 7316 O O . THR D 1 224 ? 6.859 4.283 -82.064 1.00 135.95 200 THR D O 1
ATOM 7320 N N . MET D 1 225 ? 6.841 2.647 -80.477 1.00 168.32 201 MET D N 1
ATOM 7321 C CA . MET D 1 225 ? 7.189 3.586 -79.449 1.00 193.79 201 MET D CA 1
ATOM 7322 C C . MET D 1 225 ? 8.697 3.756 -79.408 1.00 157.73 201 MET D C 1
ATOM 7323 O O . MET D 1 225 ? 9.534 2.822 -79.375 1.00 73.69 201 MET D O 1
ATOM 7328 N N . GLU D 1 226 ? 8.977 5.043 -79.353 1.00 164.33 202 GLU D N 1
ATOM 7329 C CA . GLU D 1 226 ? 10.282 5.605 -79.305 1.00 161.88 202 GLU D CA 1
ATOM 7330 C C . GLU D 1 226 ? 10.920 5.415 -77.956 1.00 160.88 202 GLU D C 1
ATOM 7331 O O . GLU D 1 226 ? 12.016 4.863 -77.793 1.00 128.01 202 GLU D O 1
ATOM 7337 N N . LYS D 1 227 ? 10.095 5.705 -76.974 1.00 155.75 203 LYS D N 1
ATOM 7338 C CA . LYS D 1 227 ? 10.468 5.570 -75.609 1.00 128.89 203 LYS D CA 1
ATOM 7339 C C . LYS D 1 227 ? 10.138 4.195 -75.068 1.00 112.40 203 LYS D C 1
ATOM 7340 O O . LYS D 1 227 ? 9.247 4.069 -74.252 1.00 132.28 203 LYS D O 1
ATOM 7346 N N . ILE D 1 228 ? 10.899 3.180 -75.424 1.00 96.25 204 ILE D N 1
ATOM 7347 C CA . ILE D 1 228 ? 10.609 1.844 -74.919 1.00 114.29 204 ILE D CA 1
ATOM 7348 C C . ILE D 1 228 ? 11.801 0.928 -74.995 1.00 145.98 204 ILE D C 1
ATOM 7349 O O . ILE D 1 228 ? 12.621 1.085 -75.883 1.00 186.33 204 ILE D O 1
ATOM 7354 N N . ASP D 1 229 ? 11.927 -0.004 -74.068 1.00 136.75 205 ASP D N 1
ATOM 7355 C CA . ASP D 1 229 ? 13.056 -0.891 -74.123 1.00 126.56 205 ASP D CA 1
ATOM 7356 C C . ASP D 1 229 ? 12.654 -2.247 -74.651 1.00 137.66 205 ASP D C 1
ATOM 7357 O O . ASP D 1 229 ? 11.573 -2.759 -74.364 1.00 148.67 205 ASP D O 1
ATOM 7362 N N . LYS D 1 230 ? 13.533 -2.777 -75.487 1.00 123.26 206 LYS D N 1
ATOM 7363 C CA . LYS D 1 230 ? 13.373 -4.091 -76.086 1.00 193.29 206 LYS D CA 1
ATOM 7364 C C . LYS D 1 230 ? 14.138 -5.212 -75.341 1.00 210.44 206 LYS D C 1
ATOM 7365 O O . LYS D 1 230 ? 13.755 -6.393 -75.375 1.00 215.62 206 LYS D O 1
ATOM 7371 N N . ASN D 1 231 ? 15.220 -4.826 -74.666 1.00 184.55 207 ASN D N 1
ATOM 7372 C CA . ASN D 1 231 ? 15.996 -5.755 -73.849 1.00 194.48 207 ASN D CA 1
ATOM 7373 C C . ASN D 1 231 ? 15.201 -6.097 -72.574 1.00 198.21 207 ASN D C 1
ATOM 7374 O O . ASN D 1 231 ? 15.392 -7.145 -71.958 1.00 220.94 207 ASN D O 1
ATOM 7379 N N . MET D 1 232 ? 14.258 -5.235 -72.222 1.00 152.19 208 MET D N 1
ATOM 7380 C CA . MET D 1 232 ? 13.331 -5.513 -71.148 1.00 131.92 208 MET D CA 1
ATOM 7381 C C . MET D 1 232 ? 12.067 -6.104 -71.723 1.00 115.68 208 MET D C 1
ATOM 7382 O O . MET D 1 232 ? 11.422 -5.486 -72.537 1.00 134.02 208 MET D O 1
ATOM 7387 N N . PRO D 1 233 ? 11.663 -7.258 -71.242 1.00 86.36 209 PRO D N 1
ATOM 7388 C CA . PRO D 1 233 ? 10.498 -7.947 -71.791 1.00 115.53 209 PRO D CA 1
ATOM 7389 C C . PRO D 1 233 ? 9.194 -7.184 -71.689 1.00 129.99 209 PRO D C 1
ATOM 7390 O O . PRO D 1 233 ? 9.148 -6.155 -71.008 1.00 124.36 209 PRO D O 1
ATOM 7394 N N . THR D 1 234 ? 8.180 -7.657 -72.422 1.00 119.49 210 THR D N 1
ATOM 7395 C CA . THR D 1 234 ? 6.805 -7.179 -72.304 1.00 113.90 210 THR D CA 1
ATOM 7396 C C . THR D 1 234 ? 5.870 -8.349 -72.117 1.00 72.50 210 THR D C 1
ATOM 7397 O O . THR D 1 234 ? 5.832 -9.186 -72.986 1.00 119.08 210 THR D O 1
ATOM 7401 N N . PHE D 1 235 ? 5.049 -8.370 -71.068 1.00 80.39 211 PHE D N 1
ATOM 7402 C CA . PHE D 1 235 ? 4.013 -9.430 -70.871 1.00 134.63 211 PHE D CA 1
ATOM 7403 C C . PHE D 1 235 ? 2.563 -8.994 -71.121 1.00 103.33 211 PHE D C 1
ATOM 7404 O O . PHE D 1 235 ? 1.780 -8.882 -70.163 1.00 78.25 211 PHE D O 1
ATOM 7412 N N . ILE D 1 236 ? 2.146 -9.079 -72.380 1.00 106.68 212 ILE D N 1
ATOM 7413 C CA . ILE D 1 236 ? 0.852 -8.594 -72.817 1.00 86.56 212 ILE D CA 1
ATOM 7414 C C . ILE D 1 236 ? -0.154 -9.639 -73.179 1.00 85.54 212 ILE D C 1
ATOM 7415 O O . ILE D 1 236 ? -0.302 -9.996 -74.318 1.00 105.30 212 ILE D O 1
ATOM 7420 N N . GLY D 1 237 ? -0.892 -10.098 -72.199 1.00 79.99 213 GLY D N 1
ATOM 7421 C CA . GLY D 1 237 ? -1.881 -11.117 -72.432 1.00 93.60 213 GLY D CA 1
ATOM 7422 C C . GLY D 1 237 ? -3.165 -10.770 -71.803 1.00 87.57 213 GLY D C 1
ATOM 7423 O O . GLY D 1 237 ? -3.255 -9.744 -71.179 1.00 69.03 213 GLY D O 1
ATOM 7424 N N . ILE D 1 238 ? -4.160 -11.623 -72.004 1.00 127.22 214 ILE D N 1
ATOM 7425 C CA . ILE D 1 238 ? -5.437 -11.498 -71.299 1.00 119.60 214 ILE D CA 1
ATOM 7426 C C . ILE D 1 238 ? -5.335 -11.838 -69.865 1.00 89.23 214 ILE D C 1
ATOM 7427 O O . ILE D 1 238 ? -5.045 -12.940 -69.487 1.00 75.84 214 ILE D O 1
ATOM 7432 N N . THR D 1 239 ? -5.522 -10.829 -69.062 1.00 91.78 215 THR D N 1
ATOM 7433 C CA . THR D 1 239 ? -5.367 -11.004 -67.657 1.00 105.56 215 THR D CA 1
ATOM 7434 C C . THR D 1 239 ? -6.645 -11.554 -67.092 1.00 132.18 215 THR D C 1
ATOM 7435 O O . THR D 1 239 ? -6.586 -12.558 -66.417 1.00 156.16 215 THR D O 1
ATOM 7439 N N . ASP D 1 240 ? -7.781 -10.871 -67.259 1.00 133.64 216 ASP D N 1
ATOM 7440 C CA . ASP D 1 240 ? -9.047 -11.384 -66.687 1.00 122.95 216 ASP D CA 1
ATOM 7441 C C . ASP D 1 240 ? -10.344 -11.123 -67.435 1.00 115.04 216 ASP D C 1
ATOM 7442 O O . ASP D 1 240 ? -10.485 -10.156 -68.167 1.00 111.30 216 ASP D O 1
ATOM 7447 N N . PHE D 1 241 ? -11.278 -12.035 -67.240 1.00 111.83 217 PHE D N 1
ATOM 7448 C CA . PHE D 1 241 ? -12.622 -11.896 -67.734 1.00 117.76 217 PHE D CA 1
ATOM 7449 C C . PHE D 1 241 ? -13.073 -10.657 -67.016 1.00 133.53 217 PHE D C 1
ATOM 7450 O O . PHE D 1 241 ? -12.891 -10.603 -65.790 1.00 105.40 217 PHE D O 1
ATOM 7458 N N . GLY D 1 242 ? -13.663 -9.697 -67.742 1.00 132.63 218 GLY D N 1
ATOM 7459 C CA . GLY D 1 242 ? -14.248 -8.499 -67.145 1.00 111.09 218 GLY D CA 1
ATOM 7460 C C . GLY D 1 242 ? -15.756 -8.568 -67.049 1.00 116.40 218 GLY D C 1
ATOM 7461 O O . GLY D 1 242 ? -16.380 -9.440 -67.631 1.00 155.05 218 GLY D O 1
ATOM 7462 N N . SER D 1 243 ? -16.347 -7.665 -66.289 1.00 94.26 219 SER D N 1
ATOM 7463 C CA . SER D 1 243 ? -17.803 -7.550 -66.201 1.00 129.44 219 SER D CA 1
ATOM 7464 C C . SER D 1 243 ? -18.495 -7.056 -67.475 1.00 82.09 219 SER D C 1
ATOM 7465 O O . SER D 1 243 ? -19.605 -7.431 -67.818 1.00 80.42 219 SER D O 1
ATOM 7468 N N . SER D 1 244 ? -17.943 -6.060 -68.082 1.00 76.60 220 SER D N 1
ATOM 7469 C CA . SER D 1 244 ? -18.587 -5.590 -69.266 1.00 110.93 220 SER D CA 1
ATOM 7470 C C . SER D 1 244 ? -17.586 -5.533 -70.414 1.00 134.71 220 SER D C 1
ATOM 7471 O O . SER D 1 244 ? -17.963 -5.414 -71.582 1.00 130.41 220 SER D O 1
ATOM 7474 N N . SER D 1 245 ? -16.310 -5.718 -70.070 1.00 118.69 221 SER D N 1
ATOM 7475 C CA . SER D 1 245 ? -15.198 -5.581 -71.016 1.00 111.46 221 SER D CA 1
ATOM 7476 C C . SER D 1 245 ? -14.207 -6.653 -70.690 1.00 121.83 221 SER D C 1
ATOM 7477 O O . SER D 1 245 ? -14.124 -7.096 -69.555 1.00 85.42 221 SER D O 1
ATOM 7480 N N . LEU D 1 246 ? -13.479 -7.095 -71.708 1.00 145.28 222 LEU D N 1
ATOM 7481 C CA . LEU D 1 246 ? -12.331 -7.969 -71.519 1.00 126.98 222 LEU D CA 1
ATOM 7482 C C . LEU D 1 246 ? -11.110 -7.138 -71.152 1.00 99.15 222 LEU D C 1
ATOM 7483 O O . LEU D 1 246 ? -10.884 -6.088 -71.746 1.00 88.49 222 LEU D O 1
ATOM 7488 N N . ASN D 1 247 ? -10.282 -7.654 -70.246 1.00 84.22 223 ASN D N 1
ATOM 7489 C CA . ASN D 1 247 ? -9.159 -6.897 -69.732 1.00 66.05 223 ASN D CA 1
ATOM 7490 C C . ASN D 1 247 ? -7.742 -7.362 -70.061 1.00 67.18 223 ASN D C 1
ATOM 7491 O O . ASN D 1 247 ? -7.312 -8.378 -69.561 1.00 57.68 223 ASN D O 1
ATOM 7496 N N . PHE D 1 248 ? -6.979 -6.553 -70.803 1.00 88.53 224 PHE D N 1
ATOM 7497 C CA . PHE D 1 248 ? -5.587 -6.920 -71.128 1.00 104.51 224 PHE D CA 1
ATOM 7498 C C . PHE D 1 248 ? -4.551 -6.214 -70.289 1.00 99.79 224 PHE D C 1
ATOM 7499 O O . PHE D 1 248 ? -4.399 -5.010 -70.411 1.00 80.04 224 PHE D O 1
ATOM 7507 N N . THR D 1 249 ? -3.703 -6.960 -69.597 1.00 96.62 225 THR D N 1
ATOM 7508 C CA . THR D 1 249 ? -2.551 -6.334 -68.965 1.00 76.95 225 THR D CA 1
ATOM 7509 C C . THR D 1 249 ? -1.506 -6.052 -69.954 1.00 82.56 225 THR D C 1
ATOM 7510 O O . THR D 1 249 ? -1.290 -6.796 -70.890 1.00 105.99 225 THR D O 1
ATOM 7514 N N . ILE D 1 250 ? -0.898 -4.910 -69.758 1.00 77.12 226 ILE D N 1
ATOM 7515 C CA . ILE D 1 250 ? 0.302 -4.574 -70.465 1.00 80.67 226 ILE D CA 1
ATOM 7516 C C . ILE D 1 250 ? 1.411 -4.289 -69.465 1.00 89.68 226 ILE D C 1
ATOM 7517 O O . ILE D 1 250 ? 1.314 -3.349 -68.684 1.00 90.91 226 ILE D O 1
ATOM 7522 N N . ARG D 1 251 ? 2.428 -5.135 -69.440 1.00 89.98 227 ARG D N 1
ATOM 7523 C CA . ARG D 1 251 ? 3.605 -4.921 -68.599 1.00 102.18 227 ARG D CA 1
ATOM 7524 C C . ARG D 1 251 ? 4.644 -4.442 -69.618 1.00 77.94 227 ARG D C 1
ATOM 7525 O O . ARG D 1 251 ? 4.780 -5.055 -70.656 1.00 50.85 227 ARG D O 1
ATOM 7533 N N . VAL D 1 252 ? 5.225 -3.264 -69.432 1.00 74.25 228 VAL D N 1
ATOM 7534 C CA . VAL D 1 252 ? 6.318 -2.821 -70.315 1.00 77.68 228 VAL D CA 1
ATOM 7535 C C . VAL D 1 252 ? 7.441 -2.159 -69.553 1.00 101.15 228 VAL D C 1
ATOM 7536 O O . VAL D 1 252 ? 7.168 -1.542 -68.540 1.00 113.84 228 VAL D O 1
ATOM 7540 N N . TRP D 1 253 ? 8.684 -2.176 -70.027 1.00 76.48 229 TRP D N 1
ATOM 7541 C CA . TRP D 1 253 ? 9.650 -1.350 -69.293 1.00 93.49 229 TRP D CA 1
ATOM 7542 C C . TRP D 1 253 ? 10.076 -0.062 -69.920 1.00 101.88 229 TRP D C 1
ATOM 7543 O O . TRP D 1 253 ? 9.943 0.074 -71.129 1.00 130.66 229 TRP D O 1
ATOM 7554 N N . ALA D 1 254 ? 10.574 0.884 -69.104 1.00 98.57 230 ALA D N 1
ATOM 7555 C CA . ALA D 1 254 ? 11.055 2.182 -69.642 1.00 105.99 230 ALA D CA 1
ATOM 7556 C C . ALA D 1 254 ? 12.222 2.739 -68.797 1.00 134.69 230 ALA D C 1
ATOM 7557 O O . ALA D 1 254 ? 12.577 2.142 -67.755 1.00 120.05 230 ALA D O 1
ATOM 7559 N N . LYS D 1 255 ? 12.814 3.865 -69.246 1.00 110.76 231 LYS D N 1
ATOM 7560 C CA . LYS D 1 255 ? 13.958 4.486 -68.543 1.00 139.41 231 LYS D CA 1
ATOM 7561 C C . LYS D 1 255 ? 13.572 5.694 -67.659 1.00 141.07 231 LYS D C 1
ATOM 7562 O O . LYS D 1 255 ? 12.791 6.552 -68.080 1.00 106.21 231 LYS D O 1
ATOM 7568 N N . ILE D 1 256 ? 14.271 5.858 -66.530 1.00 154.48 232 ILE D N 1
ATOM 7569 C CA . ILE D 1 256 ? 13.897 6.862 -65.526 1.00 154.89 232 ILE D CA 1
ATOM 7570 C C . ILE D 1 256 ? 14.016 8.271 -66.007 1.00 144.27 232 ILE D C 1
ATOM 7571 O O . ILE D 1 256 ? 13.205 9.145 -65.656 1.00 109.46 232 ILE D O 1
ATOM 7576 N N . GLU D 1 257 ? 14.817 8.353 -67.049 1.00 143.36 233 GLU D N 1
ATOM 7577 C CA . GLU D 1 257 ? 15.316 9.560 -67.666 1.00 180.87 233 GLU D CA 1
ATOM 7578 C C . GLU D 1 257 ? 14.172 10.472 -68.124 1.00 190.92 233 GLU D C 1
ATOM 7579 O O . GLU D 1 257 ? 14.150 11.670 -67.809 1.00 210.77 233 GLU D O 1
ATOM 7585 N N . ASP D 1 258 ? 13.280 9.951 -68.953 1.00 163.43 234 ASP D N 1
ATOM 7586 C CA . ASP D 1 258 ? 12.255 10.822 -69.504 1.00 183.13 234 ASP D CA 1
ATOM 7587 C C . ASP D 1 258 ? 10.829 10.280 -69.297 1.00 157.81 234 ASP D C 1
ATOM 7588 O O . ASP D 1 258 ? 9.844 10.730 -69.870 1.00 152.10 234 ASP D O 1
ATOM 7593 N N . GLY D 1 259 ? 10.732 9.321 -68.410 1.00 178.25 235 GLY D N 1
ATOM 7594 C CA . GLY D 1 259 ? 9.537 8.544 -68.212 1.00 215.10 235 GLY D CA 1
ATOM 7595 C C . GLY D 1 259 ? 8.496 8.954 -67.208 1.00 169.11 235 GLY D C 1
ATOM 7596 O O . GLY D 1 259 ? 7.548 9.690 -67.562 1.00 118.67 235 GLY D O 1
ATOM 7597 N N . ILE D 1 260 ? 8.524 8.177 -66.120 1.00 110.52 236 ILE D N 1
ATOM 7598 C CA . ILE D 1 260 ? 7.601 8.300 -65.032 1.00 124.37 236 ILE D CA 1
ATOM 7599 C C . ILE D 1 260 ? 6.288 8.031 -65.792 1.00 145.29 236 ILE D C 1
ATOM 7600 O O . ILE D 1 260 ? 6.219 6.995 -66.497 1.00 22.51 236 ILE D O 1
ATOM 7605 N N . PHE D 1 261 ? 5.323 8.947 -65.628 1.00 209.59 237 PHE D N 1
ATOM 7606 C CA . PHE D 1 261 ? 3.908 9.034 -66.047 1.00 157.19 237 PHE D CA 1
ATOM 7607 C C . PHE D 1 261 ? 3.660 9.344 -67.543 1.00 114.78 237 PHE D C 1
ATOM 7608 O O . PHE D 1 261 ? 2.676 8.833 -68.132 1.00 74.09 237 PHE D O 1
ATOM 7616 N N . ASN D 1 262 ? 4.601 10.087 -68.155 1.00 128.38 238 ASN D N 1
ATOM 7617 C CA . ASN D 1 262 ? 4.511 10.488 -69.572 1.00 117.82 238 ASN D CA 1
ATOM 7618 C C . ASN D 1 262 ? 4.541 9.390 -70.576 1.00 109.93 238 ASN D C 1
ATOM 7619 O O . ASN D 1 262 ? 3.673 9.283 -71.435 1.00 120.96 238 ASN D O 1
ATOM 7624 N N . VAL D 1 263 ? 5.509 8.522 -70.421 1.00 102.18 239 VAL D N 1
ATOM 7625 C CA . VAL D 1 263 ? 5.579 7.442 -71.323 1.00 96.04 239 VAL D CA 1
ATOM 7626 C C . VAL D 1 263 ? 4.312 6.662 -71.267 1.00 119.62 239 VAL D C 1
ATOM 7627 O O . VAL D 1 263 ? 3.807 6.286 -72.312 1.00 129.84 239 VAL D O 1
ATOM 7631 N N . ARG D 1 264 ? 3.710 6.569 -70.084 1.00 106.97 240 ARG D N 1
ATOM 7632 C CA . ARG D 1 264 ? 2.499 5.776 -69.940 1.00 107.34 240 ARG D CA 1
ATOM 7633 C C . ARG D 1 264 ? 1.360 6.516 -70.706 1.00 126.26 240 ARG D C 1
ATOM 7634 O O . ARG D 1 264 ? 0.532 5.879 -71.420 1.00 101.87 240 ARG D O 1
ATOM 7642 N N . SER D 1 265 ? 1.274 7.839 -70.492 1.00 116.61 241 SER D N 1
ATOM 7643 C CA . SER D 1 265 ? 0.235 8.630 -71.158 1.00 98.38 241 SER D CA 1
ATOM 7644 C C . SER D 1 265 ? 0.364 8.605 -72.688 1.00 99.14 241 SER D C 1
ATOM 7645 O O . SER D 1 265 ? -0.655 8.535 -73.375 1.00 108.13 241 SER D O 1
ATOM 7648 N N . GLU D 1 266 ? 1.577 8.663 -73.244 1.00 86.82 242 GLU D N 1
ATOM 7649 C CA . GLU D 1 266 ? 1.674 8.538 -74.696 1.00 100.34 242 GLU D CA 1
ATOM 7650 C C . GLU D 1 266 ? 1.383 7.129 -75.164 1.00 105.59 242 GLU D C 1
ATOM 7651 O O . GLU D 1 266 ? 0.744 6.951 -76.211 1.00 113.80 242 GLU D O 1
ATOM 7657 N N . LEU D 1 267 ? 1.812 6.134 -74.375 1.00 123.31 243 LEU D N 1
ATOM 7658 C CA . LEU D 1 267 ? 1.569 4.711 -74.695 1.00 133.24 243 LEU D CA 1
ATOM 7659 C C . LEU D 1 267 ? 0.115 4.471 -74.887 1.00 112.31 243 LEU D C 1
ATOM 7660 O O . LEU D 1 267 ? -0.322 3.857 -75.870 1.00 106.11 243 LEU D O 1
ATOM 7665 N N . ILE D 1 268 ? -0.643 4.982 -73.933 1.00 96.11 244 ILE D N 1
ATOM 7666 C CA . ILE D 1 268 ? -2.045 4.899 -74.103 1.00 114.68 244 ILE D CA 1
ATOM 7667 C C . ILE D 1 268 ? -2.531 5.775 -75.341 1.00 127.19 244 ILE D C 1
ATOM 7668 O O . ILE D 1 268 ? -3.422 5.330 -76.075 1.00 99.12 244 ILE D O 1
ATOM 7673 N N . GLU D 1 269 ? -1.914 6.934 -75.650 1.00 111.54 245 GLU D N 1
ATOM 7674 C CA . GLU D 1 269 ? -2.444 7.777 -76.749 1.00 71.01 245 GLU D CA 1
ATOM 7675 C C . GLU D 1 269 ? -2.268 7.101 -78.104 1.00 107.17 245 GLU D C 1
ATOM 7676 O O . GLU D 1 269 ? -3.091 7.286 -79.006 1.00 128.47 245 GLU D O 1
ATOM 7682 N N . ARG D 1 270 ? -1.276 6.219 -78.196 1.00 112.15 246 ARG D N 1
ATOM 7683 C CA . ARG D 1 270 ? -1.084 5.346 -79.351 1.00 107.09 246 ARG D CA 1
ATOM 7684 C C . ARG D 1 270 ? -1.918 4.089 -79.322 1.00 86.72 246 ARG D C 1
ATOM 7685 O O . ARG D 1 270 ? -2.398 3.707 -80.361 1.00 85.48 246 ARG D O 1
ATOM 7693 N N . ILE D 1 271 ? -1.936 3.343 -78.220 1.00 72.98 247 ILE D N 1
ATOM 7694 C CA . ILE D 1 271 ? -2.918 2.245 -78.079 1.00 96.53 247 ILE D CA 1
ATOM 7695 C C . ILE D 1 271 ? -4.419 2.646 -78.108 1.00 96.72 247 ILE D C 1
ATOM 7696 O O . ILE D 1 271 ? -5.308 1.813 -78.342 1.00 109.61 247 ILE D O 1
ATOM 7701 N N . LYS D 1 272 ? -4.702 3.927 -78.105 1.00 89.41 248 LYS D N 1
ATOM 7702 C CA . LYS D 1 272 ? -6.014 4.348 -78.520 1.00 101.11 248 LYS D CA 1
ATOM 7703 C C . LYS D 1 272 ? -5.977 4.653 -79.980 1.00 124.14 248 LYS D C 1
ATOM 7704 O O . LYS D 1 272 ? -6.816 4.152 -80.720 1.00 117.65 248 LYS D O 1
ATOM 7710 N N . ASN D 1 273 ? -5.023 5.480 -80.404 1.00 119.92 249 ASN D N 1
ATOM 7711 C CA . ASN D 1 273 ? -4.934 5.786 -81.824 1.00 113.35 249 ASN D CA 1
ATOM 7712 C C . ASN D 1 273 ? -4.967 4.511 -82.701 1.00 119.63 249 ASN D C 1
ATOM 7713 O O . ASN D 1 273 ? -5.511 4.528 -83.794 1.00 143.64 249 ASN D O 1
ATOM 7718 N N . ALA D 1 274 ? -4.485 3.393 -82.177 1.00 94.51 250 ALA D N 1
ATOM 7719 C CA . ALA D 1 274 ? -4.512 2.128 -82.881 1.00 80.32 250 ALA D CA 1
ATOM 7720 C C . ALA D 1 274 ? -5.745 1.279 -82.583 1.00 86.76 250 ALA D C 1
ATOM 7721 O O . ALA D 1 274 ? -6.383 0.828 -83.507 1.00 90.17 250 ALA D O 1
ATOM 7723 N N . LEU D 1 275 ? -6.079 1.021 -81.317 1.00 108.52 251 LEU D N 1
ATOM 7724 C CA . LEU D 1 275 ? -7.286 0.203 -81.060 1.00 109.60 251 LEU D CA 1
ATOM 7725 C C . LEU D 1 275 ? -8.581 0.807 -81.568 1.00 127.77 251 LEU D C 1
ATOM 7726 O O . LEU D 1 275 ? -9.522 0.086 -81.907 1.00 103.89 251 LEU D O 1
ATOM 7731 N N . ASP D 1 276 ? -8.641 2.134 -81.558 1.00 143.53 252 ASP D N 1
ATOM 7732 C CA . ASP D 1 276 ? -9.788 2.838 -82.093 1.00 153.49 252 ASP D CA 1
ATOM 7733 C C . ASP D 1 276 ? -9.791 2.539 -83.585 1.00 143.28 252 ASP D C 1
ATOM 7734 O O . ASP D 1 276 ? -10.851 2.324 -84.190 1.00 118.72 252 ASP D O 1
ATOM 7739 N N . ALA D 1 277 ? -8.582 2.412 -84.132 1.00 126.81 253 ALA D N 1
ATOM 7740 C CA . ALA D 1 277 ? -8.370 2.276 -85.568 1.00 110.80 253 ALA D CA 1
ATOM 7741 C C . ALA D 1 277 ? -8.654 0.911 -86.171 1.00 108.81 253 ALA D C 1
ATOM 7742 O O . ALA D 1 277 ? -8.962 0.818 -87.344 1.00 151.55 253 ALA D O 1
ATOM 7744 N N . ASN D 1 278 ? -8.569 -0.155 -85.392 1.00 130.48 254 ASN D N 1
ATOM 7745 C CA . ASN D 1 278 ? -8.716 -1.497 -85.971 1.00 120.86 254 ASN D CA 1
ATOM 7746 C C . ASN D 1 278 ? -10.107 -2.071 -85.878 1.00 131.89 254 ASN D C 1
ATOM 7747 O O . ASN D 1 278 ? -10.245 -3.285 -85.863 1.00 90.13 254 ASN D O 1
ATOM 7752 N N . HIS D 1 279 ? -11.110 -1.199 -85.748 1.00 148.75 255 HIS D N 1
ATOM 7753 C CA . HIS D 1 279 ? -12.505 -1.607 -85.626 1.00 164.58 255 HIS D CA 1
ATOM 7754 C C . HIS D 1 279 ? -12.647 -2.636 -84.449 1.00 172.82 255 HIS D C 1
ATOM 7755 O O . HIS D 1 279 ? -13.493 -3.544 -84.463 1.00 142.59 255 HIS D O 1
ATOM 7762 N N . ILE D 1 280 ? -11.767 -2.462 -83.453 1.00 175.75 256 ILE D N 1
ATOM 7763 C CA . ILE D 1 280 ? -11.719 -3.193 -82.173 1.00 132.24 256 ILE D CA 1
ATOM 7764 C C . ILE D 1 280 ? -12.430 -2.337 -81.150 1.00 141.53 256 ILE D C 1
ATOM 7765 O O . ILE D 1 280 ? -11.971 -1.231 -80.870 1.00 128.24 256 ILE D O 1
ATOM 7770 N N . GLU D 1 281 ? -13.476 -2.859 -80.519 1.00 136.72 257 GLU D N 1
ATOM 7771 C CA . GLU D 1 281 ? -14.278 -2.026 -79.621 1.00 151.74 257 GLU D CA 1
ATOM 7772 C C . GLU D 1 281 ? -13.750 -1.889 -78.236 1.00 137.02 257 GLU D C 1
ATOM 7773 O O . GLU D 1 281 ? -13.192 -2.830 -77.748 1.00 131.42 257 GLU D O 1
ATOM 7779 N N . ILE D 1 282 ? -13.722 -0.670 -77.682 1.00 157.39 258 ILE D N 1
ATOM 7780 C CA . ILE D 1 282 ? -13.623 -0.551 -76.218 1.00 142.87 258 ILE D CA 1
ATOM 7781 C C . ILE D 1 282 ? -15.019 -0.289 -75.608 1.00 143.97 258 ILE D C 1
ATOM 7782 O O . ILE D 1 282 ? -15.637 0.745 -75.862 1.00 143.62 258 ILE D O 1
ATOM 7787 N N . PRO D 1 283 ? -15.495 -1.198 -74.762 1.00 124.07 259 PRO D N 1
ATOM 7788 C CA . PRO D 1 283 ? -16.925 -1.119 -74.499 1.00 116.82 259 PRO D CA 1
ATOM 7789 C C . PRO D 1 283 ? -17.261 -0.248 -73.329 1.00 87.85 259 PRO D C 1
ATOM 7790 O O . PRO D 1 283 ? -16.450 -0.148 -72.430 1.00 68.37 259 PRO D O 1
ATOM 7794 N N . PHE D 1 284 ? -18.385 0.456 -73.423 1.00 113.45 260 PHE D N 1
ATOM 7795 C CA . PHE D 1 284 ? -19.095 1.068 -72.283 1.00 121.81 260 PHE D CA 1
ATOM 7796 C C . PHE D 1 284 ? -19.759 -0.081 -71.618 1.00 111.42 260 PHE D C 1
ATOM 7797 O O . PHE D 1 284 ? -20.006 -1.102 -72.256 1.00 112.79 260 PHE D O 1
ATOM 7805 N N . ASN D 1 285 ? -20.014 0.063 -70.334 1.00 93.37 261 ASN D N 1
ATOM 7806 C CA . ASN D 1 285 ? -20.533 -1.044 -69.563 1.00 119.32 261 ASN D CA 1
ATOM 7807 C C . ASN D 1 285 ? -21.738 -1.715 -70.176 1.00 126.47 261 ASN D C 1
ATOM 7808 O O . ASN D 1 285 ? -22.789 -1.095 -70.388 1.00 112.40 261 ASN D O 1
ATOM 7813 N N . LYS D 1 286 ? -21.566 -2.997 -70.462 1.00 111.71 262 LYS D N 1
ATOM 7814 C CA . LYS D 1 286 ? -22.597 -3.727 -71.112 1.00 94.27 262 LYS D CA 1
ATOM 7815 C C . LYS D 1 286 ? -23.490 -4.361 -70.072 1.00 93.58 262 LYS D C 1
ATOM 7816 O O . LYS D 1 286 ? -23.044 -4.808 -69.002 1.00 86.25 262 LYS D O 1
ATOM 7822 N N . LEU D 1 287 ? -24.763 -4.395 -70.430 1.00 65.99 263 LEU D N 1
ATOM 7823 C CA . LEU D 1 287 ? -25.809 -4.872 -69.563 1.00 79.86 263 LEU D CA 1
ATOM 7824 C C . LEU D 1 287 ? -26.871 -5.628 -70.368 1.00 105.60 263 LEU D C 1
ATOM 7825 O O . LEU D 1 287 ? -27.363 -5.119 -71.382 1.00 86.66 263 LEU D O 1
ATOM 7830 N N . ASP D 1 288 ? -27.209 -6.839 -69.896 1.00 120.12 264 ASP D N 1
ATOM 7831 C CA . ASP D 1 288 ? -28.125 -7.770 -70.581 1.00 116.36 264 ASP D CA 1
ATOM 7832 C C . ASP D 1 288 ? -29.501 -7.740 -69.906 1.00 103.72 264 ASP D C 1
ATOM 7833 O O . ASP D 1 288 ? -29.779 -8.449 -68.946 1.00 90.58 264 ASP D O 1
ATOM 7838 N N . ILE D 1 289 ? -30.367 -6.899 -70.429 1.00 109.99 265 ILE D N 1
ATOM 7839 C CA . ILE D 1 289 ? -31.677 -6.707 -69.852 1.00 106.90 265 ILE D CA 1
ATOM 7840 C C . ILE D 1 289 ? -32.645 -7.817 -70.258 1.00 122.17 265 ILE D C 1
ATOM 7841 O O . ILE D 1 289 ? -32.812 -8.126 -71.435 1.00 125.63 265 ILE D O 1
ATOM 7846 N N . ALA D 1 290 ? -33.282 -8.434 -69.278 1.00 124.53 266 ALA D N 1
ATOM 7847 C CA . ALA D 1 290 ? -34.400 -9.298 -69.609 1.00 132.94 266 ALA D CA 1
ATOM 7848 C C . ALA D 1 290 ? -35.660 -8.596 -69.136 1.00 128.39 266 ALA D C 1
ATOM 7849 O O . ALA D 1 290 ? -35.638 -7.972 -68.049 1.00 95.22 266 ALA D O 1
ATOM 7851 N N . ILE D 1 291 ? -36.763 -8.725 -69.892 1.00 117.29 267 ILE D N 1
ATOM 7852 C CA . ILE D 1 291 ? -37.977 -7.982 -69.520 1.00 146.47 267 ILE D CA 1
ATOM 7853 C C . ILE D 1 291 ? -39.159 -8.925 -69.310 1.00 158.59 267 ILE D C 1
ATOM 7854 O O . ILE D 1 291 ? -39.359 -9.856 -70.082 1.00 180.58 267 ILE D O 1
ATOM 7859 N N . LYS D 1 292 ? -39.943 -8.633 -68.261 1.00 158.84 268 LYS D N 1
ATOM 7860 C CA . LYS D 1 292 ? -41.157 -9.361 -67.862 1.00 167.15 268 LYS D CA 1
ATOM 7861 C C . LYS D 1 292 ? -42.072 -8.452 -67.035 1.00 182.35 268 LYS D C 1
ATOM 7862 O O . LYS D 1 292 ? -41.571 -7.710 -66.205 1.00 204.91 268 LYS D O 1
ATOM 7868 N N . ASN D 1 293 ? -43.384 -8.472 -67.256 1.00 191.95 269 ASN D N 1
ATOM 7869 C CA . ASN D 1 293 ? -44.286 -7.570 -66.523 1.00 205.48 269 ASN D CA 1
ATOM 7870 C C . ASN D 1 293 ? -44.985 -8.260 -65.344 1.00 231.46 269 ASN D C 1
ATOM 7871 O O . ASN D 1 293 ? -44.991 -9.488 -65.256 1.00 237.52 269 ASN D O 1
ATOM 7876 N N . GLN D 1 294 ? -45.553 -7.465 -64.433 1.00 227.02 270 GLN D N 1
ATOM 7877 C CA . GLN D 1 294 ? -46.231 -7.990 -63.239 1.00 221.87 270 GLN D CA 1
ATOM 7878 C C . GLN D 1 294 ? -47.419 -7.136 -62.774 1.00 206.10 270 GLN D C 1
ATOM 7879 O O . GLN D 1 294 ? -48.229 -7.567 -61.941 1.00 173.81 270 GLN D O 1
ATOM 7885 N N . PHE E 1 42 ? 48.639 18.746 4.743 1.00 74.09 18 PHE E N 1
ATOM 7886 C CA . PHE E 1 42 ? 47.413 18.441 3.991 1.00 189.70 18 PHE E CA 1
ATOM 7887 C C . PHE E 1 42 ? 47.585 17.940 2.526 1.00 187.27 18 PHE E C 1
ATOM 7888 O O . PHE E 1 42 ? 46.708 17.266 1.956 1.00 132.40 18 PHE E O 1
ATOM 7896 N N . GLY E 1 43 ? 48.773 18.177 1.991 1.00 200.06 19 GLY E N 1
ATOM 7897 C CA . GLY E 1 43 ? 49.166 17.993 0.596 1.00 162.65 19 GLY E CA 1
ATOM 7898 C C . GLY E 1 43 ? 48.904 16.883 -0.411 1.00 131.09 19 GLY E C 1
ATOM 7899 O O . GLY E 1 43 ? 48.403 17.152 -1.525 1.00 127.17 19 GLY E O 1
ATOM 7900 N N . ILE E 1 44 ? 49.300 15.655 -0.054 1.00 123.04 20 ILE E N 1
ATOM 7901 C CA . ILE E 1 44 ? 49.255 14.501 -0.976 1.00 154.22 20 ILE E CA 1
ATOM 7902 C C . ILE E 1 44 ? 47.952 14.293 -1.750 1.00 194.10 20 ILE E C 1
ATOM 7903 O O . ILE E 1 44 ? 48.026 14.025 -2.928 1.00 185.36 20 ILE E O 1
ATOM 7908 N N . ILE E 1 45 ? 46.791 14.329 -1.109 1.00 206.80 21 ILE E N 1
ATOM 7909 C CA . ILE E 1 45 ? 45.505 14.166 -1.807 1.00 155.79 21 ILE E CA 1
ATOM 7910 C C . ILE E 1 45 ? 45.431 15.164 -2.965 1.00 150.76 21 ILE E C 1
ATOM 7911 O O . ILE E 1 45 ? 45.248 14.816 -4.129 1.00 129.93 21 ILE E O 1
ATOM 7916 N N . LEU E 1 46 ? 45.635 16.420 -2.556 1.00 163.72 22 LEU E N 1
ATOM 7917 C CA . LEU E 1 46 ? 45.584 17.662 -3.311 1.00 143.22 22 LEU E CA 1
ATOM 7918 C C . LEU E 1 46 ? 46.479 17.603 -4.542 1.00 123.36 22 LEU E C 1
ATOM 7919 O O . LEU E 1 46 ? 46.269 18.325 -5.524 1.00 65.91 22 LEU E O 1
ATOM 7924 N N . ILE E 1 47 ? 47.453 16.701 -4.463 1.00 143.47 23 ILE E N 1
ATOM 7925 C CA . ILE E 1 47 ? 48.488 16.506 -5.484 1.00 139.56 23 ILE E CA 1
ATOM 7926 C C . ILE E 1 47 ? 48.193 15.250 -6.311 1.00 133.43 23 ILE E C 1
ATOM 7927 O O . ILE E 1 47 ? 48.311 15.264 -7.527 1.00 114.41 23 ILE E O 1
ATOM 7932 N N . LYS E 1 48 ? 47.814 14.186 -5.604 1.00 147.19 24 LYS E N 1
ATOM 7933 C CA . LYS E 1 48 ? 47.385 12.886 -6.120 1.00 133.15 24 LYS E CA 1
ATOM 7934 C C . LYS E 1 48 ? 46.266 13.100 -7.118 1.00 136.97 24 LYS E C 1
ATOM 7935 O O . LYS E 1 48 ? 46.115 12.325 -8.055 1.00 118.57 24 LYS E O 1
ATOM 7941 N N . ALA E 1 49 ? 45.522 14.197 -6.943 1.00 138.85 25 ALA E N 1
ATOM 7942 C CA . ALA E 1 49 ? 44.449 14.552 -7.869 1.00 118.43 25 ALA E CA 1
ATOM 7943 C C . ALA E 1 49 ? 44.950 14.934 -9.214 1.00 111.60 25 ALA E C 1
ATOM 7944 O O . ALA E 1 49 ? 44.599 14.315 -10.164 1.00 114.48 25 ALA E O 1
ATOM 7946 N N . VAL E 1 50 ? 45.774 15.954 -9.298 1.00 98.31 26 VAL E N 1
ATOM 7947 C CA . VAL E 1 50 ? 46.321 16.371 -10.572 1.00 93.24 26 VAL E CA 1
ATOM 7948 C C . VAL E 1 50 ? 47.355 15.374 -11.075 1.00 95.25 26 VAL E C 1
ATOM 7949 O O . VAL E 1 50 ? 47.768 15.423 -12.222 1.00 79.31 26 VAL E O 1
ATOM 7953 N N . ILE E 1 51 ? 47.796 14.489 -10.190 1.00 116.80 27 ILE E N 1
ATOM 7954 C CA . ILE E 1 51 ? 48.585 13.328 -10.591 1.00 132.68 27 ILE E CA 1
ATOM 7955 C C . ILE E 1 51 ? 47.719 12.428 -11.459 1.00 131.91 27 ILE E C 1
ATOM 7956 O O . ILE E 1 51 ? 47.981 12.275 -12.666 1.00 110.46 27 ILE E O 1
ATOM 7961 N N . VAL E 1 52 ? 46.641 11.927 -10.846 1.00 150.04 28 VAL E N 1
ATOM 7962 C CA . VAL E 1 52 ? 45.648 11.030 -11.460 1.00 155.75 28 VAL E CA 1
ATOM 7963 C C . VAL E 1 52 ? 44.927 11.598 -12.669 1.00 144.42 28 VAL E C 1
ATOM 7964 O O . VAL E 1 52 ? 44.879 10.996 -13.763 1.00 132.84 28 VAL E O 1
ATOM 7968 N N . PHE E 1 53 ? 44.347 12.760 -12.425 1.00 128.71 29 PHE E N 1
ATOM 7969 C CA . PHE E 1 53 ? 43.582 13.514 -13.387 1.00 131.52 29 PHE E CA 1
ATOM 7970 C C . PHE E 1 53 ? 44.251 13.699 -14.729 1.00 120.56 29 PHE E C 1
ATOM 7971 O O . PHE E 1 53 ? 43.629 13.508 -15.754 1.00 92.14 29 PHE E O 1
ATOM 7979 N N . CYS E 1 54 ? 45.552 13.950 -14.690 1.00 124.57 30 CYS E N 1
ATOM 7980 C CA . CYS E 1 54 ? 46.355 14.134 -15.882 1.00 116.35 30 CYS E CA 1
ATOM 7981 C C . CYS E 1 54 ? 46.815 12.786 -16.412 1.00 109.65 30 CYS E C 1
ATOM 7982 O O . CYS E 1 54 ? 46.867 12.587 -17.625 1.00 98.84 30 CYS E O 1
ATOM 7985 N N . ILE E 1 55 ? 47.150 11.872 -15.503 1.00 107.03 31 ILE E N 1
ATOM 7986 C CA . ILE E 1 55 ? 47.557 10.529 -15.883 1.00 111.69 31 ILE E CA 1
ATOM 7987 C C . ILE E 1 55 ? 46.531 9.949 -16.862 1.00 113.38 31 ILE E C 1
ATOM 7988 O O . ILE E 1 55 ? 46.899 9.426 -17.920 1.00 98.08 31 ILE E O 1
ATOM 7993 N N . GLY E 1 56 ? 45.253 10.012 -16.502 1.00 129.61 32 GLY E N 1
ATOM 7994 C CA . GLY E 1 56 ? 44.188 9.547 -17.384 1.00 148.35 32 GLY E CA 1
ATOM 7995 C C . GLY E 1 56 ? 43.891 10.529 -18.520 1.00 136.88 32 GLY E C 1
ATOM 7996 O O . GLY E 1 56 ? 43.539 10.160 -19.670 1.00 147.73 32 GLY E O 1
ATOM 7997 N N . PHE E 1 57 ? 44.063 11.806 -18.187 1.00 125.21 33 PHE E N 1
ATOM 7998 C CA . PHE E 1 57 ? 43.771 12.908 -19.097 1.00 132.29 33 PHE E CA 1
ATOM 7999 C C . PHE E 1 57 ? 44.600 12.813 -20.409 1.00 131.56 33 PHE E C 1
ATOM 8000 O O . PHE E 1 57 ? 44.127 13.205 -21.471 1.00 92.93 33 PHE E O 1
ATOM 8008 N N . TYR E 1 58 ? 45.855 12.386 -20.326 1.00 131.84 34 TYR E N 1
ATOM 8009 C CA . TYR E 1 58 ? 46.619 12.035 -21.523 1.00 123.82 34 TYR E CA 1
ATOM 8010 C C . TYR E 1 58 ? 45.945 10.888 -22.302 1.00 152.17 34 TYR E C 1
ATOM 8011 O O . TYR E 1 58 ? 45.861 10.859 -23.555 1.00 171.93 34 TYR E O 1
ATOM 8020 N N . PHE E 1 59 ? 45.523 9.891 -21.524 1.00 150.65 35 PHE E N 1
ATOM 8021 C CA . PHE E 1 59 ? 44.955 8.653 -22.045 1.00 136.86 35 PHE E CA 1
ATOM 8022 C C . PHE E 1 59 ? 43.650 8.967 -22.827 1.00 141.00 35 PHE E C 1
ATOM 8023 O O . PHE E 1 59 ? 43.065 8.067 -23.483 1.00 122.90 35 PHE E O 1
ATOM 8031 N N . SER E 1 60 ? 43.218 10.240 -22.747 1.00 151.59 36 SER E N 1
ATOM 8032 C CA . SER E 1 60 ? 42.132 10.765 -23.599 1.00 127.85 36 SER E CA 1
ATOM 8033 C C . SER E 1 60 ? 42.694 10.979 -25.020 1.00 134.08 36 SER E C 1
ATOM 8034 O O . SER E 1 60 ? 41.972 10.787 -25.987 1.00 130.31 36 SER E O 1
ATOM 8037 N N . PHE E 1 61 ? 43.928 11.471 -25.152 1.00 126.94 37 PHE E N 1
ATOM 8038 C CA . PHE E 1 61 ? 44.596 11.534 -26.470 1.00 145.69 37 PHE E CA 1
ATOM 8039 C C . PHE E 1 61 ? 44.845 10.166 -27.076 1.00 152.87 37 PHE E C 1
ATOM 8040 O O . PHE E 1 61 ? 44.353 9.885 -28.160 1.00 131.91 37 PHE E O 1
ATOM 8048 N N . PHE E 1 62 ? 45.543 9.288 -26.342 1.00 176.10 38 PHE E N 1
ATOM 8049 C CA . PHE E 1 62 ? 45.836 7.945 -26.918 1.00 153.32 38 PHE E CA 1
ATOM 8050 C C . PHE E 1 62 ? 44.526 7.130 -27.212 1.00 185.34 38 PHE E C 1
ATOM 8051 O O . PHE E 1 62 ? 44.562 6.205 -28.023 1.00 199.43 38 PHE E O 1
ATOM 8059 N N . LEU E 1 63 ? 43.380 7.455 -26.586 1.00 196.02 39 LEU E N 1
ATOM 8060 C CA . LEU E 1 63 ? 42.129 6.711 -26.899 1.00 161.95 39 LEU E CA 1
ATOM 8061 C C . LEU E 1 63 ? 41.161 7.565 -27.731 1.00 166.66 39 LEU E C 1
ATOM 8062 O O . LEU E 1 63 ? 40.062 7.121 -28.049 1.00 166.69 39 LEU E O 1
ATOM 8067 N N . ARG E 1 64 ? 41.526 8.814 -28.004 1.00 152.62 40 ARG E N 1
ATOM 8068 C CA . ARG E 1 64 ? 40.830 9.548 -29.049 1.00 150.47 40 ARG E CA 1
ATOM 8069 C C . ARG E 1 64 ? 41.472 9.243 -30.392 1.00 163.16 40 ARG E C 1
ATOM 8070 O O . ARG E 1 64 ? 40.832 9.269 -31.447 1.00 145.01 40 ARG E O 1
ATOM 8078 N N . ASN E 1 65 ? 42.780 9.027 -30.321 1.00 174.19 41 ASN E N 1
ATOM 8079 C CA . ASN E 1 65 ? 43.642 8.613 -31.436 1.00 192.69 41 ASN E CA 1
ATOM 8080 C C . ASN E 1 65 ? 44.028 7.075 -31.633 1.00 189.77 41 ASN E C 1
ATOM 8081 O O . ASN E 1 65 ? 44.934 6.755 -32.412 1.00 171.76 41 ASN E O 1
ATOM 8086 N N . LYS E 1 66 ? 43.409 6.152 -30.887 1.00 185.35 42 LYS E N 1
ATOM 8087 C CA . LYS E 1 66 ? 43.448 4.703 -31.200 1.00 179.75 42 LYS E CA 1
ATOM 8088 C C . LYS E 1 66 ? 41.995 4.340 -31.520 1.00 202.69 42 LYS E C 1
ATOM 8089 O O . LYS E 1 66 ? 41.661 3.204 -31.889 1.00 181.21 42 LYS E O 1
ATOM 8095 N N . THR E 1 67 ? 41.160 5.375 -31.405 1.00 217.57 43 THR E N 1
ATOM 8096 C CA . THR E 1 67 ? 39.787 5.406 -31.891 1.00 202.99 43 THR E CA 1
ATOM 8097 C C . THR E 1 67 ? 39.949 5.843 -33.311 1.00 200.64 43 THR E C 1
ATOM 8098 O O . THR E 1 67 ? 39.481 5.194 -34.237 1.00 219.73 43 THR E O 1
ATOM 8102 N N . MET E 1 68 ? 40.606 6.984 -33.461 1.00 184.89 44 MET E N 1
ATOM 8103 C CA . MET E 1 68 ? 41.008 7.480 -34.757 1.00 189.73 44 MET E CA 1
ATOM 8104 C C . MET E 1 68 ? 42.039 6.530 -35.446 1.00 203.32 44 MET E C 1
ATOM 8105 O O . MET E 1 68 ? 42.202 6.573 -36.678 1.00 149.36 44 MET E O 1
ATOM 8110 N N . LYS E 1 69 ? 42.755 5.684 -34.683 1.00 235.59 45 LYS E N 1
ATOM 8111 C CA . LYS E 1 69 ? 43.741 4.804 -35.347 1.00 237.48 45 LYS E CA 1
ATOM 8112 C C . LYS E 1 69 ? 43.300 3.483 -35.977 1.00 218.93 45 LYS E C 1
ATOM 8113 O O . LYS E 1 69 ? 43.501 3.261 -37.157 1.00 203.03 45 LYS E O 1
ATOM 8119 N N . LEU E 1 70 ? 42.694 2.616 -35.197 1.00 213.89 46 LEU E N 1
ATOM 8120 C CA . LEU E 1 70 ? 42.110 1.354 -35.642 1.00 236.91 46 LEU E CA 1
ATOM 8121 C C . LEU E 1 70 ? 40.804 1.581 -36.552 1.00 240.16 46 LEU E C 1
ATOM 8122 O O . LEU E 1 70 ? 40.459 0.692 -37.337 1.00 221.40 46 LEU E O 1
ATOM 8127 N N . LEU E 1 71 ? 39.944 2.568 -36.233 1.00 237.45 47 LEU E N 1
ATOM 8128 C CA . LEU E 1 71 ? 38.614 2.825 -36.906 1.00 229.49 47 LEU E CA 1
ATOM 8129 C C . LEU E 1 71 ? 38.362 3.967 -37.933 1.00 205.76 47 LEU E C 1
ATOM 8130 O O . LEU E 1 71 ? 37.515 3.846 -38.804 1.00 186.80 47 LEU E O 1
ATOM 8135 N N . SER E 1 72 ? 39.060 5.072 -37.775 1.00 214.60 48 SER E N 1
ATOM 8136 C CA . SER E 1 72 ? 38.955 6.338 -38.521 1.00 215.08 48 SER E CA 1
ATOM 8137 C C . SER E 1 72 ? 39.380 6.168 -39.990 1.00 234.24 48 SER E C 1
ATOM 8138 O O . SER E 1 72 ? 39.739 5.065 -40.373 1.00 248.15 48 SER E O 1
ATOM 8141 N N . LYS E 1 73 ? 38.986 7.128 -40.813 1.00 221.58 49 LYS E N 1
ATOM 8142 C CA . LYS E 1 73 ? 39.281 7.303 -42.259 1.00 237.43 49 LYS E CA 1
ATOM 8143 C C . LYS E 1 73 ? 38.248 6.577 -43.147 1.00 251.61 49 LYS E C 1
ATOM 8144 O O . LYS E 1 73 ? 38.564 6.236 -44.285 1.00 264.61 49 LYS E O 1
ATOM 8150 N N . LYS E 1 74 ? 37.182 6.088 -42.533 1.00 233.00 50 LYS E N 1
ATOM 8151 C CA . LYS E 1 74 ? 36.027 5.441 -43.194 1.00 177.66 50 LYS E CA 1
ATOM 8152 C C . LYS E 1 74 ? 35.178 6.670 -43.592 1.00 201.81 50 LYS E C 1
ATOM 8153 O O . LYS E 1 74 ? 34.566 6.650 -44.658 1.00 184.25 50 LYS E O 1
ATOM 8159 N N . ASP E 1 75 ? 35.157 7.742 -42.780 1.00 229.28 51 ASP E N 1
ATOM 8160 C CA . ASP E 1 75 ? 34.295 8.911 -43.064 1.00 233.33 51 ASP E CA 1
ATOM 8161 C C . ASP E 1 75 ? 34.634 9.989 -41.972 1.00 218.67 51 ASP E C 1
ATOM 8162 O O . ASP E 1 75 ? 35.262 9.691 -40.943 1.00 184.23 51 ASP E O 1
ATOM 8167 N N . GLU E 1 76 ? 34.128 11.212 -42.170 1.00 233.44 52 GLU E N 1
ATOM 8168 C CA . GLU E 1 76 ? 34.394 12.377 -41.292 1.00 231.79 52 GLU E CA 1
ATOM 8169 C C . GLU E 1 76 ? 33.467 12.510 -40.143 1.00 237.66 52 GLU E C 1
ATOM 8170 O O . GLU E 1 76 ? 33.844 12.802 -38.987 1.00 227.73 52 GLU E O 1
ATOM 8176 N N . ILE E 1 77 ? 32.259 12.146 -40.502 1.00 249.06 53 ILE E N 1
ATOM 8177 C CA . ILE E 1 77 ? 31.149 11.890 -39.638 1.00 237.73 53 ILE E CA 1
ATOM 8178 C C . ILE E 1 77 ? 31.502 10.785 -38.623 1.00 237.51 53 ILE E C 1
ATOM 8179 O O . ILE E 1 77 ? 31.410 11.004 -37.407 1.00 235.98 53 ILE E O 1
ATOM 8184 N N . LEU E 1 78 ? 31.986 9.641 -39.117 1.00 220.77 54 LEU E N 1
ATOM 8185 C CA . LEU E 1 78 ? 32.316 8.514 -38.243 1.00 180.45 54 LEU E CA 1
ATOM 8186 C C . LEU E 1 78 ? 33.648 8.644 -37.505 1.00 188.24 54 LEU E C 1
ATOM 8187 O O . LEU E 1 78 ? 33.709 8.345 -36.295 1.00 186.92 54 LEU E O 1
ATOM 8192 N N . ALA E 1 79 ? 34.688 9.138 -38.179 1.00 186.58 55 ALA E N 1
ATOM 8193 C CA . ALA E 1 79 ? 35.964 9.304 -37.496 1.00 186.76 55 ALA E CA 1
ATOM 8194 C C . ALA E 1 79 ? 35.903 10.394 -36.405 1.00 208.97 55 ALA E C 1
ATOM 8195 O O . ALA E 1 79 ? 36.479 10.207 -35.317 1.00 204.99 55 ALA E O 1
ATOM 8197 N N . ASN E 1 80 ? 35.067 11.426 -36.591 1.00 202.18 56 ASN E N 1
ATOM 8198 C CA . ASN E 1 80 ? 35.006 12.461 -35.561 1.00 180.49 56 ASN E CA 1
ATOM 8199 C C . ASN E 1 80 ? 33.814 12.278 -34.625 1.00 187.39 56 ASN E C 1
ATOM 8200 O O . ASN E 1 80 ? 33.684 13.006 -33.635 1.00 172.46 56 ASN E O 1
ATOM 8205 N N . PHE E 1 81 ? 32.994 11.258 -34.884 1.00 189.75 57 PHE E N 1
ATOM 8206 C CA . PHE E 1 81 ? 31.925 10.950 -33.950 1.00 164.01 57 PHE E CA 1
ATOM 8207 C C . PHE E 1 81 ? 32.410 9.919 -32.953 1.00 164.47 57 PHE E C 1
ATOM 8208 O O . PHE E 1 81 ? 32.323 10.163 -31.747 1.00 173.30 57 PHE E O 1
ATOM 8216 N N . VAL E 1 82 ? 32.979 8.803 -33.420 1.00 156.17 58 VAL E N 1
ATOM 8217 C CA . VAL E 1 82 ? 33.548 7.862 -32.443 1.00 167.15 58 VAL E CA 1
ATOM 8218 C C . VAL E 1 82 ? 34.824 8.467 -31.796 1.00 150.19 58 VAL E C 1
ATOM 8219 O O . VAL E 1 82 ? 35.119 8.182 -30.607 1.00 141.81 58 VAL E O 1
ATOM 8223 N N . ALA E 1 83 ? 35.506 9.394 -32.489 1.00 138.35 59 ALA E N 1
ATOM 8224 C CA . ALA E 1 83 ? 36.586 10.073 -31.786 1.00 144.49 59 ALA E CA 1
ATOM 8225 C C . ALA E 1 83 ? 36.104 11.265 -30.965 1.00 151.67 59 ALA E C 1
ATOM 8226 O O . ALA E 1 83 ? 36.875 11.758 -30.155 1.00 174.76 59 ALA E O 1
ATOM 8228 N N . GLN E 1 84 ? 34.872 11.755 -31.140 1.00 144.97 60 GLN E N 1
ATOM 8229 C CA . GLN E 1 84 ? 34.429 12.776 -30.184 1.00 146.38 60 GLN E CA 1
ATOM 8230 C C . GLN E 1 84 ? 33.833 12.138 -28.936 1.00 141.22 60 GLN E C 1
ATOM 8231 O O . GLN E 1 84 ? 34.276 12.374 -27.823 1.00 117.40 60 GLN E O 1
ATOM 8237 N N . VAL E 1 85 ? 32.824 11.320 -29.121 1.00 137.60 61 VAL E N 1
ATOM 8238 C CA . VAL E 1 85 ? 32.276 10.579 -28.011 1.00 127.55 61 VAL E CA 1
ATOM 8239 C C . VAL E 1 85 ? 33.279 9.715 -27.206 1.00 149.02 61 VAL E C 1
ATOM 8240 O O . VAL E 1 85 ? 33.316 9.885 -25.980 1.00 150.62 61 VAL E O 1
ATOM 8244 N N . THR E 1 86 ? 34.122 8.861 -27.825 1.00 154.74 62 THR E N 1
ATOM 8245 C CA . THR E 1 86 ? 34.960 7.979 -26.976 1.00 157.05 62 THR E CA 1
ATOM 8246 C C . THR E 1 86 ? 35.836 8.859 -26.150 1.00 126.69 62 THR E C 1
ATOM 8247 O O . THR E 1 86 ? 36.129 8.598 -24.975 1.00 128.53 62 THR E O 1
ATOM 8251 N N . PHE E 1 87 ? 36.196 9.954 -26.771 1.00 99.35 63 PHE E N 1
ATOM 8252 C CA . PHE E 1 87 ? 36.967 10.928 -26.092 1.00 134.46 63 PHE E CA 1
ATOM 8253 C C . PHE E 1 87 ? 36.266 11.547 -24.869 1.00 135.35 63 PHE E C 1
ATOM 8254 O O . PHE E 1 87 ? 36.623 11.208 -23.739 1.00 132.81 63 PHE E O 1
ATOM 8262 N N . ILE E 1 88 ? 35.247 12.398 -25.110 1.00 109.51 64 ILE E N 1
ATOM 8263 C CA . ILE E 1 88 ? 34.501 13.165 -24.072 1.00 102.18 64 ILE E CA 1
ATOM 8264 C C . ILE E 1 88 ? 34.065 12.257 -22.895 1.00 101.95 64 ILE E C 1
ATOM 8265 O O . ILE E 1 88 ? 33.946 12.656 -21.717 1.00 69.36 64 ILE E O 1
ATOM 8270 N N . LEU E 1 89 ? 33.776 11.023 -23.274 1.00 118.84 65 LEU E N 1
ATOM 8271 C CA . LEU E 1 89 ? 33.410 9.983 -22.347 1.00 105.55 65 LEU E CA 1
ATOM 8272 C C . LEU E 1 89 ? 34.586 9.628 -21.418 1.00 120.62 65 LEU E C 1
ATOM 8273 O O . LEU E 1 89 ? 34.429 9.693 -20.192 1.00 94.65 65 LEU E O 1
ATOM 8278 N N . ILE E 1 90 ? 35.739 9.248 -22.013 1.00 133.29 66 ILE E N 1
ATOM 8279 C CA . ILE E 1 90 ? 36.995 8.916 -21.286 1.00 92.97 66 ILE E CA 1
ATOM 8280 C C . ILE E 1 90 ? 37.508 10.139 -20.477 1.00 82.22 66 ILE E C 1
ATOM 8281 O O . ILE E 1 90 ? 38.223 10.069 -19.458 1.00 87.13 66 ILE E O 1
ATOM 8286 N N . LEU E 1 91 ? 36.979 11.274 -20.861 1.00 88.02 67 LEU E N 1
ATOM 8287 C CA . LEU E 1 91 ? 37.262 12.496 -20.191 1.00 82.41 67 LEU E CA 1
ATOM 8288 C C . LEU E 1 91 ? 36.476 12.627 -18.908 1.00 90.61 67 LEU E C 1
ATOM 8289 O O . LEU E 1 91 ? 37.071 12.838 -17.849 1.00 68.14 67 LEU E O 1
ATOM 8294 N N . ILE E 1 92 ? 35.150 12.438 -19.017 1.00 109.53 68 ILE E N 1
ATOM 8295 C CA . ILE E 1 92 ? 34.207 12.588 -17.896 1.00 101.52 68 ILE E CA 1
ATOM 8296 C C . ILE E 1 92 ? 34.332 11.462 -16.854 1.00 81.38 68 ILE E C 1
ATOM 8297 O O . ILE E 1 92 ? 34.152 11.623 -15.638 1.00 67.65 68 ILE E O 1
ATOM 8302 N N . ILE E 1 93 ? 34.823 10.346 -17.325 1.00 74.44 69 ILE E N 1
ATOM 8303 C CA . ILE E 1 93 ? 35.243 9.314 -16.417 1.00 65.38 69 ILE E CA 1
ATOM 8304 C C . ILE E 1 93 ? 36.529 9.770 -15.694 1.00 73.40 69 ILE E C 1
ATOM 8305 O O . ILE E 1 93 ? 36.619 9.658 -14.480 1.00 49.31 69 ILE E O 1
ATOM 8310 N N . THR E 1 94 ? 37.459 10.423 -16.404 1.00 105.91 70 THR E N 1
ATOM 8311 C CA . THR E 1 94 ? 38.703 10.846 -15.737 1.00 90.40 70 THR E CA 1
ATOM 8312 C C . THR E 1 94 ? 38.469 11.920 -14.691 1.00 79.11 70 THR E C 1
ATOM 8313 O O . THR E 1 94 ? 39.063 11.870 -13.609 1.00 93.37 70 THR E O 1
ATOM 8317 N N . THR E 1 95 ? 37.603 12.879 -14.999 1.00 72.01 71 THR E N 1
ATOM 8318 C CA . THR E 1 95 ? 37.231 13.915 -14.022 1.00 78.19 71 THR E CA 1
ATOM 8319 C C . THR E 1 95 ? 36.592 13.320 -12.772 1.00 88.90 71 THR E C 1
ATOM 8320 O O . THR E 1 95 ? 37.048 13.591 -11.664 1.00 77.50 71 THR E O 1
ATOM 8324 N N . ILE E 1 96 ? 35.499 12.562 -12.954 1.00 100.76 72 ILE E N 1
ATOM 8325 C CA . ILE E 1 96 ? 34.825 11.911 -11.819 1.00 81.08 72 ILE E CA 1
ATOM 8326 C C . ILE E 1 96 ? 35.764 11.133 -10.940 1.00 74.06 72 ILE E C 1
ATOM 8327 O O . ILE E 1 96 ? 35.687 11.217 -9.705 1.00 82.40 72 ILE E O 1
ATOM 8332 N N . ILE E 1 97 ? 36.653 10.379 -11.589 1.00 83.18 73 ILE E N 1
ATOM 8333 C CA . ILE E 1 97 ? 37.675 9.590 -10.890 1.00 99.67 73 ILE E CA 1
ATOM 8334 C C . ILE E 1 97 ? 38.707 10.441 -10.096 1.00 93.17 73 ILE E C 1
ATOM 8335 O O . ILE E 1 97 ? 39.056 10.138 -8.942 1.00 72.72 73 ILE E O 1
ATOM 8340 N N . ALA E 1 98 ? 39.168 11.524 -10.700 1.00 90.53 74 ALA E N 1
ATOM 8341 C CA . ALA E 1 98 ? 40.151 12.357 -10.049 1.00 74.16 74 ALA E CA 1
ATOM 8342 C C . ALA E 1 98 ? 39.489 13.079 -8.846 1.00 90.47 74 ALA E C 1
ATOM 8343 O O . ALA E 1 98 ? 40.190 13.417 -7.903 1.00 101.39 74 ALA E O 1
ATOM 8345 N N . LEU E 1 99 ? 38.180 13.394 -8.908 1.00 89.63 75 LEU E N 1
ATOM 8346 C CA . LEU E 1 99 ? 37.457 14.019 -7.748 1.00 79.18 75 LEU E CA 1
ATOM 8347 C C . LEU E 1 99 ? 37.195 12.953 -6.708 1.00 96.05 75 LEU E C 1
ATOM 8348 O O . LEU E 1 99 ? 36.838 13.224 -5.565 1.00 86.27 75 LEU E O 1
ATOM 8353 N N . SER E 1 100 ? 37.266 11.712 -7.144 1.00 88.28 76 SER E N 1
ATOM 8354 C CA . SER E 1 100 ? 37.065 10.654 -6.212 1.00 62.03 76 SER E CA 1
ATOM 8355 C C . SER E 1 100 ? 38.288 10.537 -5.316 1.00 106.24 76 SER E C 1
ATOM 8356 O O . SER E 1 100 ? 38.136 10.390 -4.106 1.00 125.09 76 SER E O 1
ATOM 8359 N N . THR E 1 101 ? 39.498 10.712 -5.871 1.00 124.10 77 THR E N 1
ATOM 8360 C CA . THR E 1 101 ? 40.722 10.530 -5.052 1.00 118.65 77 THR E CA 1
ATOM 8361 C C . THR E 1 101 ? 40.961 11.669 -4.092 1.00 99.93 77 THR E C 1
ATOM 8362 O O . THR E 1 101 ? 41.797 11.560 -3.208 1.00 113.40 77 THR E O 1
ATOM 8366 N N . LEU E 1 102 ? 40.207 12.746 -4.266 1.00 97.21 78 LEU E N 1
ATOM 8367 C CA . LEU E 1 102 ? 40.177 13.888 -3.356 1.00 94.16 78 LEU E CA 1
ATOM 8368 C C . LEU E 1 102 ? 39.232 13.633 -2.147 1.00 116.88 78 LEU E C 1
ATOM 8369 O O . LEU E 1 102 ? 39.393 14.234 -1.071 1.00 119.02 78 LEU E O 1
ATOM 8374 N N . GLY E 1 103 ? 38.264 12.724 -2.314 1.00 114.88 79 GLY E N 1
ATOM 8375 C CA . GLY E 1 103 ? 37.314 12.425 -1.246 1.00 127.83 79 GLY E CA 1
ATOM 8376 C C . GLY E 1 103 ? 35.927 13.030 -1.395 1.00 141.17 79 GLY E C 1
ATOM 8377 O O . GLY E 1 103 ? 35.191 13.232 -0.413 1.00 173.94 79 GLY E O 1
ATOM 8378 N N . VAL E 1 104 ? 35.644 13.442 -2.622 1.00 104.23 80 VAL E N 1
ATOM 8379 C CA . VAL E 1 104 ? 34.381 14.046 -3.000 1.00 111.57 80 VAL E CA 1
ATOM 8380 C C . VAL E 1 104 ? 33.246 13.056 -3.281 1.00 144.40 80 VAL E C 1
ATOM 8381 O O . VAL E 1 104 ? 33.513 11.987 -3.847 1.00 115.74 80 VAL E O 1
ATOM 8385 N N . GLN E 1 105 ? 32.005 13.375 -2.878 1.00 155.71 81 GLN E N 1
ATOM 8386 C CA . GLN E 1 105 ? 30.865 12.488 -3.180 1.00 133.85 81 GLN E CA 1
ATOM 8387 C C . GLN E 1 105 ? 30.486 12.449 -4.663 1.00 131.90 81 GLN E C 1
ATOM 8388 O O . GLN E 1 105 ? 29.696 13.305 -5.129 1.00 95.79 81 GLN E O 1
ATOM 8394 N N . THR E 1 106 ? 30.902 11.408 -5.365 1.00 113.82 82 THR E N 1
ATOM 8395 C CA . THR E 1 106 ? 30.632 11.318 -6.794 1.00 101.95 82 THR E CA 1
ATOM 8396 C C . THR E 1 106 ? 29.288 10.676 -7.091 1.00 97.20 82 THR E C 1
ATOM 8397 O O . THR E 1 106 ? 28.979 10.404 -8.248 1.00 65.39 82 THR E O 1
ATOM 8401 N N . THR E 1 107 ? 28.527 10.392 -6.036 1.00 104.59 83 THR E N 1
ATOM 8402 C CA . THR E 1 107 ? 27.199 9.791 -6.149 1.00 69.84 83 THR E CA 1
ATOM 8403 C C . THR E 1 107 ? 26.256 10.718 -6.875 1.00 73.50 83 THR E C 1
ATOM 8404 O O . THR E 1 107 ? 25.422 10.297 -7.674 1.00 61.66 83 THR E O 1
ATOM 8408 N N . SER E 1 108 ? 26.454 12.002 -6.670 1.00 84.72 84 SER E N 1
ATOM 8409 C CA . SER E 1 108 ? 25.616 12.960 -7.322 1.00 77.94 84 SER E CA 1
ATOM 8410 C C . SER E 1 108 ? 25.843 13.047 -8.902 1.00 81.69 84 SER E C 1
ATOM 8411 O O . SER E 1 108 ? 24.905 12.990 -9.761 1.00 68.51 84 SER E O 1
ATOM 8414 N N . ILE E 1 109 ? 27.105 13.000 -9.286 1.00 84.58 85 ILE E N 1
ATOM 8415 C CA . ILE E 1 109 ? 27.492 13.045 -10.675 1.00 54.62 85 ILE E CA 1
ATOM 8416 C C . ILE E 1 109 ? 27.179 11.757 -11.302 1.00 62.77 85 ILE E C 1
ATOM 8417 O O . ILE E 1 109 ? 26.587 11.738 -12.355 1.00 82.23 85 ILE E O 1
ATOM 8422 N N . ILE E 1 110 ? 27.584 10.660 -10.688 1.00 61.24 86 ILE E N 1
ATOM 8423 C CA . ILE E 1 110 ? 27.246 9.399 -11.315 1.00 73.35 86 ILE E CA 1
ATOM 8424 C C . ILE E 1 110 ? 25.734 9.297 -11.528 1.00 82.68 86 ILE E C 1
ATOM 8425 O O . ILE E 1 110 ? 25.326 8.814 -12.562 1.00 78.67 86 ILE E O 1
ATOM 8430 N N . THR E 1 111 ? 24.906 9.817 -10.619 1.00 65.60 87 THR E N 1
ATOM 8431 C CA . THR E 1 111 ? 23.461 9.793 -10.886 1.00 66.87 87 THR E CA 1
ATOM 8432 C C . THR E 1 111 ? 23.066 10.488 -12.143 1.00 72.34 87 THR E C 1
ATOM 8433 O O . THR E 1 111 ? 22.163 10.061 -12.881 1.00 63.36 87 THR E O 1
ATOM 8437 N N . VAL E 1 112 ? 23.752 11.592 -12.379 1.00 78.59 88 VAL E N 1
ATOM 8438 C CA . VAL E 1 112 ? 23.506 12.267 -13.626 1.00 71.80 88 VAL E CA 1
ATOM 8439 C C . VAL E 1 112 ? 24.103 11.531 -14.833 1.00 63.03 88 VAL E C 1
ATOM 8440 O O . VAL E 1 112 ? 23.406 11.387 -15.810 1.00 77.94 88 VAL E O 1
ATOM 8444 N N . LEU E 1 113 ? 25.342 11.047 -14.780 1.00 50.73 89 LEU E N 1
ATOM 8445 C CA . LEU E 1 113 ? 25.935 10.259 -15.870 1.00 66.70 89 LEU E CA 1
ATOM 8446 C C . LEU E 1 113 ? 25.154 9.007 -16.204 1.00 78.47 89 LEU E C 1
ATOM 8447 O O . LEU E 1 113 ? 25.046 8.581 -17.363 1.00 74.18 89 LEU E O 1
ATOM 8452 N N . GLY E 1 114 ? 24.631 8.398 -15.161 1.00 61.25 90 GLY E N 1
ATOM 8453 C CA . GLY E 1 114 ? 23.742 7.296 -15.330 1.00 69.35 90 GLY E CA 1
ATOM 8454 C C . GLY E 1 114 ? 22.545 7.729 -16.111 1.00 73.94 90 GLY E C 1
ATOM 8455 O O . GLY E 1 114 ? 22.450 7.368 -17.294 1.00 50.32 90 GLY E O 1
ATOM 8456 N N . THR E 1 115 ? 21.757 8.641 -15.521 1.00 96.63 91 THR E N 1
ATOM 8457 C CA . THR E 1 115 ? 20.463 9.036 -16.092 1.00 89.53 91 THR E CA 1
ATOM 8458 C C . THR E 1 115 ? 20.647 9.739 -17.469 1.00 65.33 91 THR E C 1
ATOM 8459 O O . THR E 1 115 ? 19.689 10.086 -18.123 1.00 62.17 91 THR E O 1
ATOM 8463 N N . VAL E 1 116 ? 21.878 10.062 -17.829 1.00 55.55 92 VAL E N 1
ATOM 8464 C CA . VAL E 1 116 ? 22.206 10.481 -19.168 1.00 47.40 92 VAL E CA 1
ATOM 8465 C C . VAL E 1 116 ? 22.350 9.266 -20.037 1.00 56.78 92 VAL E C 1
ATOM 8466 O O . VAL E 1 116 ? 21.591 9.071 -21.023 1.00 54.55 92 VAL E O 1
ATOM 8470 N N . GLY E 1 117 ? 23.249 8.387 -19.587 1.00 60.15 93 GLY E N 1
ATOM 8471 C CA . GLY E 1 117 ? 23.588 7.185 -20.323 1.00 81.90 93 GLY E CA 1
ATOM 8472 C C . GLY E 1 117 ? 22.336 6.451 -20.733 1.00 86.91 93 GLY E C 1
ATOM 8473 O O . GLY E 1 117 ? 22.294 5.849 -21.808 1.00 80.53 93 GLY E O 1
ATOM 8474 N N . ILE E 1 118 ? 21.323 6.510 -19.866 1.00 89.10 94 ILE E N 1
ATOM 8475 C CA . ILE E 1 118 ? 19.994 5.905 -20.103 1.00 71.41 94 ILE E CA 1
ATOM 8476 C C . ILE E 1 118 ? 19.092 6.517 -21.185 1.00 54.01 94 ILE E C 1
ATOM 8477 O O . ILE E 1 118 ? 18.415 5.786 -21.922 1.00 46.32 94 ILE E O 1
ATOM 8482 N N . ALA E 1 119 ? 19.119 7.834 -21.329 1.00 44.79 95 ALA E N 1
ATOM 8483 C CA . ALA E 1 119 ? 18.395 8.446 -22.428 1.00 65.26 95 ALA E CA 1
ATOM 8484 C C . ALA E 1 119 ? 19.134 8.069 -23.742 1.00 77.91 95 ALA E C 1
ATOM 8485 O O . ALA E 1 119 ? 18.521 8.002 -24.859 1.00 68.59 95 ALA E O 1
ATOM 8487 N N . VAL E 1 120 ? 20.427 7.737 -23.589 1.00 56.80 96 VAL E N 1
ATOM 8488 C CA . VAL E 1 120 ? 21.213 7.313 -24.746 1.00 51.95 96 VAL E CA 1
ATOM 8489 C C . VAL E 1 120 ? 20.850 5.886 -25.142 1.00 62.35 96 VAL E C 1
ATOM 8490 O O . VAL E 1 120 ? 20.688 5.590 -26.340 1.00 44.46 96 VAL E O 1
ATOM 8494 N N . ALA E 1 121 ? 20.771 5.011 -24.130 1.00 68.31 97 ALA E N 1
ATOM 8495 C CA . ALA E 1 121 ? 20.369 3.607 -24.279 1.00 60.25 97 ALA E CA 1
ATOM 8496 C C . ALA E 1 121 ? 19.074 3.566 -25.016 1.00 70.38 97 ALA E C 1
ATOM 8497 O O . ALA E 1 121 ? 18.819 2.660 -25.825 1.00 93.41 97 ALA E O 1
ATOM 8499 N N . LEU E 1 122 ? 18.231 4.533 -24.683 1.00 54.98 98 LEU E N 1
ATOM 8500 C CA . LEU E 1 122 ? 16.923 4.627 -25.295 1.00 71.43 98 LEU E CA 1
ATOM 8501 C C . LEU E 1 122 ? 16.774 5.141 -26.745 1.00 71.43 98 LEU E C 1
ATOM 8502 O O . LEU E 1 122 ? 15.893 4.703 -27.523 1.00 59.43 98 LEU E O 1
ATOM 8507 N N . ALA E 1 123 ? 17.638 6.062 -27.123 1.00 51.79 99 ALA E N 1
ATOM 8508 C CA . ALA E 1 123 ? 17.579 6.507 -28.496 1.00 68.34 99 ALA E CA 1
ATOM 8509 C C . ALA E 1 123 ? 17.945 5.405 -29.489 1.00 74.42 99 ALA E C 1
ATOM 8510 O O . ALA E 1 123 ? 17.377 5.299 -30.559 1.00 81.24 99 ALA E O 1
ATOM 8512 N N . LEU E 1 124 ? 18.871 4.560 -29.083 1.00 74.79 100 LEU E N 1
ATOM 8513 C CA . LEU E 1 124 ? 19.446 3.543 -29.942 1.00 76.74 100 LEU E CA 1
ATOM 8514 C C . LEU E 1 124 ? 18.823 2.210 -29.716 1.00 91.31 100 LEU E C 1
ATOM 8515 O O . LEU E 1 124 ? 19.444 1.189 -29.974 1.00 99.15 100 LEU E O 1
ATOM 8520 N N . LYS E 1 125 ? 17.613 2.207 -29.207 1.00 78.63 101 LYS E N 1
ATOM 8521 C CA . LYS E 1 125 ? 16.972 0.975 -28.914 1.00 72.34 101 LYS E CA 1
ATOM 8522 C C . LYS E 1 125 ? 16.663 0.312 -30.270 1.00 91.37 101 LYS E C 1
ATOM 8523 O O . LYS E 1 125 ? 17.220 -0.715 -30.684 1.00 91.98 101 LYS E O 1
ATOM 8529 N N . ASP E 1 126 ? 15.855 1.014 -31.021 1.00 73.92 102 ASP E N 1
ATOM 8530 C CA . ASP E 1 126 ? 15.363 0.598 -32.299 1.00 64.58 102 ASP E CA 1
ATOM 8531 C C . ASP E 1 126 ? 16.378 0.412 -33.407 1.00 75.45 102 ASP E C 1
ATOM 8532 O O . ASP E 1 126 ? 16.275 -0.517 -34.217 1.00 101.49 102 ASP E O 1
ATOM 8537 N N . TYR E 1 127 ? 17.444 1.183 -33.358 1.00 65.56 103 TYR E N 1
ATOM 8538 C CA . TYR E 1 127 ? 18.526 1.031 -34.323 1.00 78.52 103 TYR E CA 1
ATOM 8539 C C . TYR E 1 127 ? 19.350 -0.207 -34.066 1.00 83.44 103 TYR E C 1
ATOM 8540 O O . TYR E 1 127 ? 19.629 -1.025 -34.954 1.00 77.86 103 TYR E O 1
ATOM 8549 N N . LEU E 1 128 ? 19.708 -0.360 -32.816 1.00 81.79 104 LEU E N 1
ATOM 8550 C CA . LEU E 1 128 ? 20.450 -1.505 -32.403 1.00 72.01 104 LEU E CA 1
ATOM 8551 C C . LEU E 1 128 ? 19.627 -2.807 -32.493 1.00 66.43 104 LEU E C 1
ATOM 8552 O O . LEU E 1 128 ? 20.174 -3.906 -32.534 1.00 57.88 104 LEU E O 1
ATOM 8557 N N . SER E 1 129 ? 18.318 -2.667 -32.663 1.00 63.88 105 SER E N 1
ATOM 8558 C CA . SER E 1 129 ? 17.452 -3.824 -32.770 1.00 57.60 105 SER E CA 1
ATOM 8559 C C . SER E 1 129 ? 17.289 -4.118 -34.253 1.00 60.90 105 SER E C 1
ATOM 8560 O O . SER E 1 129 ? 16.924 -5.210 -34.637 1.00 57.65 105 SER E O 1
ATOM 8563 N N . SER E 1 130 ? 17.705 -3.163 -35.083 1.00 79.56 106 SER E N 1
ATOM 8564 C CA . SER E 1 130 ? 17.850 -3.418 -36.522 1.00 70.78 106 SER E CA 1
ATOM 8565 C C . SER E 1 130 ? 19.145 -4.128 -36.672 1.00 56.80 106 SER E C 1
ATOM 8566 O O . SER E 1 130 ? 19.269 -4.976 -37.517 1.00 49.87 106 SER E O 1
ATOM 8569 N N . ILE E 1 131 ? 20.130 -3.738 -35.875 1.00 61.80 107 ILE E N 1
ATOM 8570 C CA . ILE E 1 131 ? 21.426 -4.400 -35.878 1.00 59.03 107 ILE E CA 1
ATOM 8571 C C . ILE E 1 131 ? 21.388 -5.855 -35.487 1.00 75.16 107 ILE E C 1
ATOM 8572 O O . ILE E 1 131 ? 21.752 -6.755 -36.258 1.00 65.92 107 ILE E O 1
ATOM 8577 N N . ALA E 1 132 ? 20.952 -6.113 -34.270 1.00 74.81 108 ALA E N 1
ATOM 8578 C CA . ALA E 1 132 ? 20.818 -7.502 -33.892 1.00 60.61 108 ALA E CA 1
ATOM 8579 C C . ALA E 1 132 ? 19.687 -8.169 -34.633 1.00 62.08 108 ALA E C 1
ATOM 8580 O O . ALA E 1 132 ? 19.622 -9.397 -34.704 1.00 84.30 108 ALA E O 1
ATOM 8582 N N . GLY E 1 133 ? 18.901 -7.367 -35.332 1.00 72.47 109 GLY E N 1
ATOM 8583 C CA . GLY E 1 133 ? 17.973 -7.905 -36.304 1.00 80.07 109 GLY E CA 1
ATOM 8584 C C . GLY E 1 133 ? 18.718 -8.605 -37.388 1.00 61.11 109 GLY E C 1
ATOM 8585 O O . GLY E 1 133 ? 18.423 -9.737 -37.692 1.00 57.78 109 GLY E O 1
ATOM 8586 N N . GLY E 1 134 ? 19.631 -7.890 -38.014 1.00 68.40 110 GLY E N 1
ATOM 8587 C CA . GLY E 1 134 ? 20.487 -8.451 -39.032 1.00 84.92 110 GLY E CA 1
ATOM 8588 C C . GLY E 1 134 ? 21.354 -9.584 -38.537 1.00 85.64 110 GLY E C 1
ATOM 8589 O O . GLY E 1 134 ? 21.434 -10.622 -39.165 1.00 82.48 110 GLY E O 1
ATOM 8590 N N . ILE E 1 135 ? 21.979 -9.412 -37.384 1.00 78.11 111 ILE E N 1
ATOM 8591 C CA . ILE E 1 135 ? 22.774 -10.502 -36.850 1.00 74.23 111 ILE E CA 1
ATOM 8592 C C . ILE E 1 135 ? 22.076 -11.844 -36.797 1.00 72.53 111 ILE E C 1
ATOM 8593 O O . ILE E 1 135 ? 22.600 -12.809 -37.352 1.00 71.96 111 ILE E O 1
ATOM 8598 N N . ILE E 1 136 ? 20.845 -11.845 -36.256 1.00 86.58 112 ILE E N 1
ATOM 8599 C CA . ILE E 1 136 ? 19.939 -13.016 -36.207 1.00 74.65 112 ILE E CA 1
ATOM 8600 C C . ILE E 1 136 ? 19.528 -13.439 -37.669 1.00 76.56 112 ILE E C 1
ATOM 8601 O O . ILE E 1 136 ? 19.214 -14.605 -37.916 1.00 56.83 112 ILE E O 1
ATOM 8606 N N . LEU E 1 137 ? 19.321 -12.469 -38.566 1.00 86.16 113 LEU E N 1
ATOM 8607 C CA . LEU E 1 137 ? 18.904 -12.741 -39.961 1.00 63.76 113 LEU E CA 1
ATOM 8608 C C . LEU E 1 137 ? 19.932 -13.465 -40.745 1.00 87.33 113 LEU E C 1
ATOM 8609 O O . LEU E 1 137 ? 19.622 -14.414 -41.439 1.00 115.75 113 LEU E O 1
ATOM 8614 N N . ILE E 1 138 ? 21.158 -12.984 -40.634 1.00 93.61 114 ILE E N 1
ATOM 8615 C CA . ILE E 1 138 ? 22.312 -13.522 -41.315 1.00 95.69 114 ILE E CA 1
ATOM 8616 C C . ILE E 1 138 ? 22.606 -14.923 -40.759 1.00 96.14 114 ILE E C 1
ATOM 8617 O O . ILE E 1 138 ? 22.786 -15.913 -41.481 1.00 97.31 114 ILE E O 1
ATOM 8622 N N . ILE E 1 139 ? 22.599 -15.018 -39.443 1.00 96.47 115 ILE E N 1
ATOM 8623 C CA . ILE E 1 139 ? 23.072 -16.243 -38.851 1.00 86.56 115 ILE E CA 1
ATOM 8624 C C . ILE E 1 139 ? 22.092 -17.394 -38.971 1.00 72.62 115 ILE E C 1
ATOM 8625 O O . ILE E 1 139 ? 22.488 -18.449 -39.433 1.00 88.99 115 ILE E O 1
ATOM 8630 N N . LEU E 1 140 ? 20.805 -17.129 -38.736 1.00 78.38 116 LEU E N 1
ATOM 8631 C CA . LEU E 1 140 ? 19.769 -18.162 -38.624 1.00 87.49 116 LEU E CA 1
ATOM 8632 C C . LEU E 1 140 ? 18.982 -18.308 -39.926 1.00 123.43 116 LEU E C 1
ATOM 8633 O O . LEU E 1 140 ? 17.966 -19.001 -39.950 1.00 156.81 116 LEU E O 1
ATOM 8638 N N . HIS E 1 141 ? 19.488 -17.818 -41.045 1.00 120.40 117 HIS E N 1
ATOM 8639 C CA . HIS E 1 141 ? 18.576 -17.509 -42.155 1.00 108.36 117 HIS E CA 1
ATOM 8640 C C . HIS E 1 141 ? 17.643 -18.583 -42.667 1.00 159.66 117 HIS E C 1
ATOM 8641 O O . HIS E 1 141 ? 18.072 -19.707 -42.946 1.00 208.24 117 HIS E O 1
ATOM 8648 N N . PRO E 1 142 ? 16.337 -18.246 -42.765 1.00 145.54 118 PRO E N 1
ATOM 8649 C CA . PRO E 1 142 ? 15.419 -19.034 -43.589 1.00 210.04 118 PRO E CA 1
ATOM 8650 C C . PRO E 1 142 ? 15.199 -18.254 -44.843 1.00 163.11 118 PRO E C 1
ATOM 8651 O O . PRO E 1 142 ? 14.247 -18.398 -45.631 1.00 155.26 118 PRO E O 1
ATOM 8655 N N . PHE E 1 143 ? 16.092 -17.300 -44.946 1.00 52.98 119 PHE E N 1
ATOM 8656 C CA . PHE E 1 143 ? 16.170 -16.512 -46.108 1.00 96.35 119 PHE E CA 1
ATOM 8657 C C . PHE E 1 143 ? 17.590 -16.204 -46.568 1.00 128.31 119 PHE E C 1
ATOM 8658 O O . PHE E 1 143 ? 18.464 -16.093 -45.727 1.00 124.30 119 PHE E O 1
ATOM 8666 N N . LYS E 1 144 ? 17.858 -16.160 -47.871 1.00 133.69 120 LYS E N 1
ATOM 8667 C CA . LYS E 1 144 ? 19.218 -15.848 -48.357 1.00 129.05 120 LYS E CA 1
ATOM 8668 C C . LYS E 1 144 ? 19.139 -15.142 -49.691 1.00 101.93 120 LYS E C 1
ATOM 8669 O O . LYS E 1 144 ? 18.134 -15.328 -50.379 1.00 101.75 120 LYS E O 1
ATOM 8675 N N . LYS E 1 145 ? 20.187 -14.409 -50.101 1.00 92.21 121 LYS E N 1
ATOM 8676 C CA . LYS E 1 145 ? 20.098 -13.601 -51.357 1.00 139.52 121 LYS E CA 1
ATOM 8677 C C . LYS E 1 145 ? 19.812 -14.309 -52.698 1.00 130.16 121 LYS E C 1
ATOM 8678 O O . LYS E 1 145 ? 20.546 -15.206 -53.118 1.00 184.00 121 LYS E O 1
ATOM 8684 N N . GLY E 1 146 ? 18.743 -13.853 -53.360 1.00 57.90 122 GLY E N 1
ATOM 8685 C CA . GLY E 1 146 ? 18.329 -14.342 -54.645 1.00 97.39 122 GLY E CA 1
ATOM 8686 C C . GLY E 1 146 ? 16.934 -14.893 -54.512 1.00 137.28 122 GLY E C 1
ATOM 8687 O O . GLY E 1 146 ? 16.219 -15.006 -55.500 1.00 169.73 122 GLY E O 1
ATOM 8688 N N . ASP E 1 147 ? 16.520 -15.174 -53.281 1.00 101.68 123 ASP E N 1
ATOM 8689 C CA . ASP E 1 147 ? 15.191 -15.716 -53.054 1.00 128.66 123 ASP E CA 1
ATOM 8690 C C . ASP E 1 147 ? 14.219 -14.575 -53.358 1.00 122.41 123 ASP E C 1
ATOM 8691 O O . ASP E 1 147 ? 14.621 -13.438 -53.516 1.00 110.37 123 ASP E O 1
ATOM 8696 N N . ILE E 1 148 ? 12.966 -14.874 -53.618 1.00 120.90 124 ILE E N 1
ATOM 8697 C CA . ILE E 1 148 ? 12.029 -13.777 -53.723 1.00 114.22 124 ILE E CA 1
ATOM 8698 C C . ILE E 1 148 ? 11.117 -13.939 -52.546 1.00 132.09 124 ILE E C 1
ATOM 8699 O O . ILE E 1 148 ? 10.811 -15.074 -52.153 1.00 133.47 124 ILE E O 1
ATOM 8704 N N . ILE E 1 149 ? 10.747 -12.832 -51.917 1.00 110.40 125 ILE E N 1
ATOM 8705 C CA . ILE E 1 149 ? 9.749 -12.964 -50.866 1.00 95.97 125 ILE E CA 1
ATOM 8706 C C . ILE E 1 149 ? 8.621 -11.994 -50.850 1.00 89.47 125 ILE E C 1
ATOM 8707 O O . ILE E 1 149 ? 8.539 -11.118 -51.706 1.00 109.66 125 ILE E O 1
ATOM 8712 N N . GLU E 1 150 ? 7.814 -12.093 -49.804 1.00 62.41 126 GLU E N 1
ATOM 8713 C CA . GLU E 1 150 ? 6.682 -11.205 -49.654 1.00 90.69 126 GLU E CA 1
ATOM 8714 C C . GLU E 1 150 ? 6.613 -10.698 -48.225 1.00 97.82 126 GLU E C 1
ATOM 8715 O O . GLU E 1 150 ? 5.732 -11.077 -47.452 1.00 107.04 126 GLU E O 1
ATOM 8721 N N . ILE E 1 151 ? 7.567 -9.841 -47.888 1.00 96.90 127 ILE E N 1
ATOM 8722 C CA . ILE E 1 151 ? 7.587 -9.123 -46.625 1.00 111.05 127 ILE E CA 1
ATOM 8723 C C . ILE E 1 151 ? 6.505 -8.062 -46.480 1.00 142.43 127 ILE E C 1
ATOM 8724 O O . ILE E 1 151 ? 6.606 -7.012 -47.109 1.00 140.08 127 ILE E O 1
ATOM 8729 N N . SER E 1 152 ? 5.491 -8.311 -45.650 1.00 128.03 128 SER E N 1
ATOM 8730 C CA . SER E 1 152 ? 4.420 -7.325 -45.420 1.00 161.63 128 SER E CA 1
ATOM 8731 C C . SER E 1 152 ? 3.653 -6.810 -46.669 1.00 168.37 128 SER E C 1
ATOM 8732 O O . SER E 1 152 ? 3.505 -5.604 -46.856 1.00 156.45 128 SER E O 1
ATOM 8735 N N . GLY E 1 153 ? 3.279 -7.687 -47.589 1.00 167.12 129 GLY E N 1
ATOM 8736 C CA . GLY E 1 153 ? 2.559 -7.238 -48.774 1.00 148.17 129 GLY E CA 1
ATOM 8737 C C . GLY E 1 153 ? 3.418 -6.747 -49.926 1.00 142.38 129 GLY E C 1
ATOM 8738 O O . GLY E 1 153 ? 2.923 -6.594 -51.037 1.00 170.35 129 GLY E O 1
ATOM 8739 N N . LEU E 1 154 ? 4.709 -6.553 -49.660 1.00 112.26 130 LEU E N 1
ATOM 8740 C CA . LEU E 1 154 ? 5.685 -6.010 -50.603 1.00 75.53 130 LEU E CA 1
ATOM 8741 C C . LEU E 1 154 ? 6.573 -7.092 -51.184 1.00 95.62 130 LEU E C 1
ATOM 8742 O O . LEU E 1 154 ? 7.598 -7.392 -50.577 1.00 103.79 130 LEU E O 1
ATOM 8747 N N . GLU E 1 155 ? 6.285 -7.594 -52.393 1.00 128.52 131 GLU E N 1
ATOM 8748 C CA . GLU E 1 155 ? 7.063 -8.742 -52.899 1.00 145.63 131 GLU E CA 1
ATOM 8749 C C . GLU E 1 155 ? 8.154 -8.334 -53.889 1.00 120.51 131 GLU E C 1
ATOM 8750 O O . GLU E 1 155 ? 7.918 -7.602 -54.854 1.00 126.20 131 GLU E O 1
ATOM 8756 N N . GLY E 1 156 ? 9.355 -8.839 -53.637 1.00 93.77 132 GLY E N 1
ATOM 8757 C CA . GLY E 1 156 ? 10.465 -8.565 -54.522 1.00 90.86 132 GLY E CA 1
ATOM 8758 C C . GLY E 1 156 ? 11.640 -9.490 -54.275 1.00 127.27 132 GLY E C 1
ATOM 8759 O O . GLY E 1 156 ? 11.676 -10.220 -53.250 1.00 137.58 132 GLY E O 1
ATOM 8760 N N . LYS E 1 157 ? 12.540 -9.568 -55.268 1.00 129.88 133 LYS E N 1
ATOM 8761 C CA . LYS E 1 157 ? 13.789 -10.338 -55.090 1.00 117.03 133 LYS E CA 1
ATOM 8762 C C . LYS E 1 157 ? 14.794 -9.537 -54.318 1.00 129.07 133 LYS E C 1
ATOM 8763 O O . LYS E 1 157 ? 14.993 -8.347 -54.590 1.00 101.34 133 LYS E O 1
ATOM 8769 N N . VAL E 1 158 ? 15.486 -10.229 -53.424 1.00 140.71 134 VAL E N 1
ATOM 8770 C CA . VAL E 1 158 ? 16.422 -9.626 -52.495 1.00 95.76 134 VAL E CA 1
ATOM 8771 C C . VAL E 1 158 ? 17.759 -9.318 -53.140 1.00 79.17 134 VAL E C 1
ATOM 8772 O O . VAL E 1 158 ? 18.361 -10.131 -53.810 1.00 90.76 134 VAL E O 1
ATOM 8776 N N . GLU E 1 159 ? 18.237 -8.135 -52.862 1.00 79.11 135 GLU E N 1
ATOM 8777 C CA . GLU E 1 159 ? 19.476 -7.653 -53.397 1.00 92.18 135 GLU E CA 1
ATOM 8778 C C . GLU E 1 159 ? 20.529 -7.324 -52.362 1.00 105.89 135 GLU E C 1
ATOM 8779 O O . GLU E 1 159 ? 21.719 -7.361 -52.660 1.00 143.22 135 GLU E O 1
ATOM 8785 N N . ALA E 1 160 ? 20.094 -7.051 -51.133 1.00 111.22 136 ALA E N 1
ATOM 8786 C CA . ALA E 1 160 ? 21.014 -6.600 -50.089 1.00 136.00 136 ALA E CA 1
ATOM 8787 C C . ALA E 1 160 ? 20.716 -6.991 -48.621 1.00 134.33 136 ALA E C 1
ATOM 8788 O O . ALA E 1 160 ? 19.569 -6.992 -48.173 1.00 126.92 136 ALA E O 1
ATOM 8790 N N . LEU E 1 161 ? 21.762 -7.392 -47.903 1.00 103.86 137 LEU E N 1
ATOM 8791 C CA . LEU E 1 161 ? 21.702 -7.562 -46.456 1.00 86.35 137 LEU E CA 1
ATOM 8792 C C . LEU E 1 161 ? 22.810 -6.655 -45.850 1.00 110.61 137 LEU E C 1
ATOM 8793 O O . LEU E 1 161 ? 23.931 -7.035 -45.519 1.00 83.78 137 LEU E O 1
ATOM 8798 N N . ASN E 1 162 ? 22.377 -5.412 -45.697 1.00 148.38 138 ASN E N 1
ATOM 8799 C CA . ASN E 1 162 ? 23.048 -4.339 -44.993 1.00 140.60 138 ASN E CA 1
ATOM 8800 C C . ASN E 1 162 ? 23.131 -4.686 -43.505 1.00 151.86 138 ASN E C 1
ATOM 8801 O O . ASN E 1 162 ? 22.687 -5.766 -43.027 1.00 89.52 138 ASN E O 1
ATOM 8806 N N . PHE E 1 163 ? 23.987 -3.932 -42.846 1.00 191.56 139 PHE E N 1
ATOM 8807 C CA . PHE E 1 163 ? 24.212 -4.151 -41.450 1.00 162.54 139 PHE E CA 1
ATOM 8808 C C . PHE E 1 163 ? 22.846 -4.084 -40.706 1.00 127.58 139 PHE E C 1
ATOM 8809 O O . PHE E 1 163 ? 22.443 -5.070 -40.093 1.00 83.72 139 PHE E O 1
ATOM 8817 N N . PHE E 1 164 ? 22.105 -2.980 -40.934 1.00 127.92 140 PHE E N 1
ATOM 8818 C CA . PHE E 1 164 ? 20.727 -2.654 -40.438 1.00 93.86 140 PHE E CA 1
ATOM 8819 C C . PHE E 1 164 ? 19.601 -2.913 -41.425 1.00 96.80 140 PHE E C 1
ATOM 8820 O O . PHE E 1 164 ? 18.455 -3.028 -41.003 1.00 99.07 140 PHE E O 1
ATOM 8828 N N . ASN E 1 165 ? 19.892 -2.646 -42.705 1.00 80.48 141 ASN E N 1
ATOM 8829 C CA . ASN E 1 165 ? 18.919 -2.668 -43.793 1.00 60.89 141 ASN E CA 1
ATOM 8830 C C . ASN E 1 165 ? 18.997 -3.894 -44.570 1.00 55.55 141 ASN E C 1
ATOM 8831 O O . ASN E 1 165 ? 19.873 -4.708 -44.353 1.00 63.30 141 ASN E O 1
ATOM 8836 N N . THR E 1 166 ? 17.917 -4.082 -45.328 1.00 105.80 142 THR E N 1
ATOM 8837 C CA . THR E 1 166 ? 17.708 -5.159 -46.297 1.00 111.55 142 THR E CA 1
ATOM 8838 C C . THR E 1 166 ? 17.250 -4.511 -47.615 1.00 105.03 142 THR E C 1
ATOM 8839 O O . THR E 1 166 ? 16.568 -3.487 -47.553 1.00 126.06 142 THR E O 1
ATOM 8843 N N . SER E 1 167 ? 17.602 -5.020 -48.799 1.00 51.17 143 SER E N 1
ATOM 8844 C CA . SER E 1 167 ? 17.152 -4.249 -49.935 1.00 88.11 143 SER E CA 1
ATOM 8845 C C . SER E 1 167 ? 16.460 -5.214 -50.882 1.00 91.93 143 SER E C 1
ATOM 8846 O O . SER E 1 167 ? 16.991 -6.267 -51.128 1.00 94.37 143 SER E O 1
ATOM 8849 N N . LEU E 1 168 ? 15.306 -4.845 -51.445 1.00 88.40 144 LEU E N 1
ATOM 8850 C CA . LEU E 1 168 ? 14.655 -5.666 -52.476 1.00 81.30 144 LEU E CA 1
ATOM 8851 C C . LEU E 1 168 ? 14.615 -4.899 -53.765 1.00 97.85 144 LEU E C 1
ATOM 8852 O O . LEU E 1 168 ? 14.308 -3.712 -53.727 1.00 110.33 144 LEU E O 1
ATOM 8857 N N . ARG E 1 169 ? 14.967 -5.516 -54.894 1.00 88.96 145 ARG E N 1
ATOM 8858 C CA . ARG E 1 169 ? 14.602 -4.899 -56.150 1.00 101.64 145 ARG E CA 1
ATOM 8859 C C . ARG E 1 169 ? 13.246 -5.506 -56.442 1.00 80.67 145 ARG E C 1
ATOM 8860 O O . ARG E 1 169 ? 13.100 -6.728 -56.373 1.00 78.87 145 ARG E O 1
ATOM 8868 N N . LEU E 1 170 ? 12.236 -4.646 -56.483 1.00 60.85 146 LEU E N 1
ATOM 8869 C CA . LEU E 1 170 ? 10.844 -5.012 -56.631 1.00 73.93 146 LEU E CA 1
ATOM 8870 C C . LEU E 1 170 ? 10.618 -5.523 -58.053 1.00 132.46 146 LEU E C 1
ATOM 8871 O O . LEU E 1 170 ? 11.471 -5.320 -58.914 1.00 139.98 146 LEU E O 1
ATOM 8876 N N . HIS E 1 171 ? 9.490 -6.179 -58.319 1.00 153.32 147 HIS E N 1
ATOM 8877 C CA . HIS E 1 171 ? 8.943 -6.377 -59.683 1.00 134.44 147 HIS E CA 1
ATOM 8878 C C . HIS E 1 171 ? 8.873 -5.032 -60.401 1.00 115.97 147 HIS E C 1
ATOM 8879 O O . HIS E 1 171 ? 8.922 -4.933 -61.618 1.00 95.66 147 HIS E O 1
ATOM 8886 N N . ASP E 1 172 ? 8.573 -4.010 -59.611 1.00 140.18 148 ASP E N 1
ATOM 8887 C CA . ASP E 1 172 ? 8.551 -2.663 -60.116 1.00 136.05 148 ASP E CA 1
ATOM 8888 C C . ASP E 1 172 ? 9.923 -2.330 -60.711 1.00 102.11 148 ASP E C 1
ATOM 8889 O O . ASP E 1 172 ? 10.023 -1.831 -61.824 1.00 64.86 148 ASP E O 1
ATOM 8894 N N . GLY E 1 173 ? 10.969 -2.759 -60.014 1.00 111.81 149 GLY E N 1
ATOM 8895 C CA . GLY E 1 173 ? 12.341 -2.522 -60.416 1.00 98.65 149 GLY E CA 1
ATOM 8896 C C . GLY E 1 173 ? 13.046 -1.396 -59.650 1.00 109.34 149 GLY E C 1
ATOM 8897 O O . GLY E 1 173 ? 14.242 -1.196 -59.821 1.00 108.82 149 GLY E O 1
ATOM 8898 N N . ARG E 1 174 ? 12.331 -0.584 -58.879 1.00 93.02 150 ARG E N 1
ATOM 8899 C CA . ARG E 1 174 ? 12.987 0.202 -57.853 1.00 67.21 150 ARG E CA 1
ATOM 8900 C C . ARG E 1 174 ? 13.522 -0.667 -56.734 1.00 108.49 150 ARG E C 1
ATOM 8901 O O . ARG E 1 174 ? 13.065 -1.798 -56.610 1.00 112.23 150 ARG E O 1
ATOM 8909 N N . LEU E 1 175 ? 14.363 -0.118 -55.842 1.00 129.93 151 LEU E N 1
ATOM 8910 C CA . LEU E 1 175 ? 14.935 -0.891 -54.708 1.00 102.43 151 LEU E CA 1
ATOM 8911 C C . LEU E 1 175 ? 14.454 -0.392 -53.394 1.00 86.60 151 LEU E C 1
ATOM 8912 O O . LEU E 1 175 ? 14.886 0.676 -52.976 1.00 124.59 151 LEU E O 1
ATOM 8917 N N . ALA E 1 176 ? 13.585 -1.158 -52.741 1.00 48.40 152 ALA E N 1
ATOM 8918 C CA . ALA E 1 176 ? 13.143 -0.816 -51.409 1.00 79.39 152 ALA E CA 1
ATOM 8919 C C . ALA E 1 176 ? 14.278 -1.128 -50.381 1.00 72.01 152 ALA E C 1
ATOM 8920 O O . ALA E 1 176 ? 15.088 -2.001 -50.643 1.00 87.05 152 ALA E O 1
ATOM 8922 N N . VAL E 1 177 ? 14.373 -0.366 -49.279 1.00 35.72 153 VAL E N 1
ATOM 8923 C CA . VAL E 1 177 ? 15.397 -0.517 -48.251 1.00 41.09 153 VAL E CA 1
ATOM 8924 C C . VAL E 1 177 ? 14.804 -0.705 -46.886 1.00 79.72 153 VAL E C 1
ATOM 8925 O O . VAL E 1 177 ? 14.761 0.201 -46.056 1.00 109.13 153 VAL E O 1
ATOM 8929 N N . LEU E 1 178 ? 14.447 -1.928 -46.631 1.00 66.92 154 LEU E N 1
ATOM 8930 C CA . LEU E 1 178 ? 13.782 -2.338 -45.438 1.00 67.65 154 LEU E CA 1
ATOM 8931 C C . LEU E 1 178 ? 14.619 -2.500 -44.200 1.00 64.61 154 LEU E C 1
ATOM 8932 O O . LEU E 1 178 ? 15.417 -3.387 -44.169 1.00 72.07 154 LEU E O 1
ATOM 8937 N N . PRO E 1 179 ? 14.420 -1.675 -43.168 1.00 58.86 155 PRO E N 1
ATOM 8938 C CA . PRO E 1 179 ? 15.297 -1.786 -41.996 1.00 59.74 155 PRO E CA 1
ATOM 8939 C C . PRO E 1 179 ? 15.202 -3.181 -41.297 1.00 60.01 155 PRO E C 1
ATOM 8940 O O . PRO E 1 179 ? 14.082 -3.650 -41.111 1.00 68.71 155 PRO E O 1
ATOM 8944 N N . ASN E 1 180 ? 16.314 -3.813 -40.904 1.00 67.73 156 ASN E N 1
ATOM 8945 C CA . ASN E 1 180 ? 16.317 -5.215 -40.405 1.00 73.15 156 ASN E CA 1
ATOM 8946 C C . ASN E 1 180 ? 15.292 -5.468 -39.296 1.00 64.17 156 ASN E C 1
ATOM 8947 O O . ASN E 1 180 ? 14.643 -6.504 -39.298 1.00 60.81 156 ASN E O 1
ATOM 8952 N N . ARG E 1 181 ? 15.148 -4.493 -38.396 1.00 70.41 157 ARG E N 1
ATOM 8953 C CA . ARG E 1 181 ? 14.187 -4.480 -37.289 1.00 59.04 157 ARG E CA 1
ATOM 8954 C C . ARG E 1 181 ? 12.814 -4.936 -37.679 1.00 76.87 157 ARG E C 1
ATOM 8955 O O . ARG E 1 181 ? 12.211 -5.725 -36.980 1.00 67.78 157 ARG E O 1
ATOM 8963 N N . SER E 1 182 ? 12.360 -4.413 -38.825 1.00 88.01 158 SER E N 1
ATOM 8964 C CA . SER E 1 182 ? 11.072 -4.677 -39.491 1.00 77.30 158 SER E CA 1
ATOM 8965 C C . SER E 1 182 ? 10.887 -6.067 -40.023 1.00 84.57 158 SER E C 1
ATOM 8966 O O . SER E 1 182 ? 9.831 -6.715 -39.877 1.00 85.91 158 SER E O 1
ATOM 8969 N N . VAL E 1 183 ? 11.974 -6.515 -40.630 1.00 91.51 159 VAL E N 1
ATOM 8970 C CA . VAL E 1 183 ? 12.021 -7.766 -41.335 1.00 89.18 159 VAL E CA 1
ATOM 8971 C C . VAL E 1 183 ? 12.069 -8.952 -40.404 1.00 96.62 159 VAL E C 1
ATOM 8972 O O . VAL E 1 183 ? 11.238 -9.854 -40.501 1.00 80.74 159 VAL E O 1
ATOM 8976 N N . ALA E 1 184 ? 13.012 -8.913 -39.469 1.00 91.84 160 ALA E N 1
ATOM 8977 C CA . ALA E 1 184 ? 13.247 -10.020 -38.579 1.00 66.32 160 ALA E CA 1
ATOM 8978 C C . ALA E 1 184 ? 11.968 -10.390 -37.796 1.00 94.71 160 ALA E C 1
ATOM 8979 O O . ALA E 1 184 ? 11.855 -11.520 -37.301 1.00 129.18 160 ALA E O 1
ATOM 8981 N N . ASN E 1 185 ? 10.968 -9.498 -37.785 1.00 71.07 161 ASN E N 1
ATOM 8982 C CA . ASN E 1 185 ? 9.739 -9.703 -37.004 1.00 78.41 161 ASN E CA 1
ATOM 8983 C C . ASN E 1 185 ? 8.431 -9.824 -37.773 1.00 79.31 161 ASN E C 1
ATOM 8984 O O . ASN E 1 185 ? 7.395 -10.135 -37.196 1.00 100.86 161 ASN E O 1
ATOM 8989 N N . SER E 1 186 ? 8.451 -9.597 -39.065 1.00 62.58 162 SER E N 1
ATOM 8990 C CA . SER E 1 186 ? 7.230 -9.808 -39.793 1.00 76.20 162 SER E CA 1
ATOM 8991 C C . SER E 1 186 ? 7.226 -11.231 -40.430 1.00 105.28 162 SER E C 1
ATOM 8992 O O . SER E 1 186 ? 8.218 -11.963 -40.354 1.00 92.39 162 SER E O 1
ATOM 8995 N N . ASN E 1 187 ? 6.092 -11.644 -40.997 1.00 132.56 163 ASN E N 1
ATOM 8996 C CA . ASN E 1 187 ? 5.973 -12.931 -41.680 1.00 74.31 163 ASN E CA 1
ATOM 8997 C C . ASN E 1 187 ? 6.719 -12.837 -42.977 1.00 74.17 163 ASN E C 1
ATOM 8998 O O . ASN E 1 187 ? 6.229 -12.236 -43.924 1.00 109.38 163 ASN E O 1
ATOM 9003 N N . ILE E 1 188 ? 7.896 -13.438 -43.020 1.00 54.95 164 ILE E N 1
ATOM 9004 C CA . ILE E 1 188 ? 8.719 -13.535 -44.241 1.00 67.76 164 ILE E CA 1
ATOM 9005 C C . ILE E 1 188 ? 8.304 -14.636 -45.192 1.00 85.26 164 ILE E C 1
ATOM 9006 O O . ILE E 1 188 ? 8.653 -15.792 -44.953 1.00 109.95 164 ILE E O 1
ATOM 9011 N N . ILE E 1 189 ? 7.633 -14.318 -46.294 1.00 88.40 165 ILE E N 1
ATOM 9012 C CA . ILE E 1 189 ? 7.068 -15.397 -47.122 1.00 91.99 165 ILE E CA 1
ATOM 9013 C C . ILE E 1 189 ? 7.899 -15.748 -48.325 1.00 91.52 165 ILE E C 1
ATOM 9014 O O . ILE E 1 189 ? 7.867 -15.068 -49.330 1.00 102.87 165 ILE E O 1
ATOM 9019 N N . ASN E 1 190 ? 8.675 -16.806 -48.166 1.00 100.71 166 ASN E N 1
ATOM 9020 C CA . ASN E 1 190 ? 9.634 -17.247 -49.141 1.00 91.19 166 ASN E CA 1
ATOM 9021 C C . ASN E 1 190 ? 8.808 -17.884 -50.229 1.00 100.46 166 ASN E C 1
ATOM 9022 O O . ASN E 1 190 ? 7.934 -18.681 -49.896 1.00 87.96 166 ASN E O 1
ATOM 9027 N N . SER E 1 191 ? 9.039 -17.528 -51.502 1.00 143.78 167 SER E N 1
ATOM 9028 C CA . SER E 1 191 ? 8.287 -18.120 -52.629 1.00 162.96 167 SER E CA 1
ATOM 9029 C C . SER E 1 191 ? 9.222 -19.109 -53.277 1.00 150.91 167 SER E C 1
ATOM 9030 O O . SER E 1 191 ? 8.802 -20.109 -53.851 1.00 133.55 167 SER E O 1
ATOM 9033 N N . ASN E 1 192 ? 10.505 -18.831 -53.100 1.00 140.45 168 ASN E N 1
ATOM 9034 C CA . ASN E 1 192 ? 11.601 -19.597 -53.679 1.00 155.23 168 ASN E CA 1
ATOM 9035 C C . ASN E 1 192 ? 11.946 -20.940 -53.007 1.00 150.54 168 ASN E C 1
ATOM 9036 O O . ASN E 1 192 ? 12.614 -21.811 -53.580 1.00 133.22 168 ASN E O 1
ATOM 9041 N N . ASN E 1 193 ? 11.457 -21.116 -51.794 1.00 139.29 169 ASN E N 1
ATOM 9042 C CA . ASN E 1 193 ? 11.890 -22.229 -50.977 1.00 129.76 169 ASN E CA 1
ATOM 9043 C C . ASN E 1 193 ? 11.068 -23.452 -51.240 1.00 130.48 169 ASN E C 1
ATOM 9044 O O . ASN E 1 193 ? 11.405 -24.546 -50.801 1.00 137.75 169 ASN E O 1
ATOM 9049 N N . THR E 1 194 ? 9.974 -23.258 -51.960 1.00 125.01 170 THR E N 1
ATOM 9050 C CA . THR E 1 194 ? 9.205 -24.389 -52.495 1.00 188.45 170 THR E CA 1
ATOM 9051 C C . THR E 1 194 ? 9.017 -24.300 -54.023 1.00 175.04 170 THR E C 1
ATOM 9052 O O . THR E 1 194 ? 8.487 -23.299 -54.474 1.00 160.53 170 THR E O 1
ATOM 9056 N N . ALA E 1 195 ? 9.401 -25.345 -54.778 1.00 155.45 171 ALA E N 1
ATOM 9057 C CA . ALA E 1 195 ? 9.481 -25.334 -56.259 1.00 127.42 171 ALA E CA 1
ATOM 9058 C C . ALA E 1 195 ? 8.194 -25.185 -57.104 1.00 142.95 171 ALA E C 1
ATOM 9059 O O . ALA E 1 195 ? 8.322 -24.830 -58.279 1.00 79.14 171 ALA E O 1
ATOM 9061 N N . CYS E 1 196 ? 7.003 -25.477 -56.547 1.00 173.96 172 CYS E N 1
ATOM 9062 C CA . CYS E 1 196 ? 5.681 -25.396 -57.258 1.00 156.51 172 CYS E CA 1
ATOM 9063 C C . CYS E 1 196 ? 4.600 -24.560 -56.571 1.00 154.27 172 CYS E C 1
ATOM 9064 O O . CYS E 1 196 ? 4.463 -24.657 -55.347 1.00 161.13 172 CYS E O 1
ATOM 9067 N N . ARG E 1 197 ? 3.795 -23.812 -57.351 1.00 117.88 173 ARG E N 1
ATOM 9068 C CA . ARG E 1 197 ? 2.758 -22.928 -56.759 1.00 121.82 173 ARG E CA 1
ATOM 9069 C C . ARG E 1 197 ? 1.364 -23.016 -57.379 1.00 96.51 173 ARG E C 1
ATOM 9070 O O . ARG E 1 197 ? 1.227 -23.309 -58.569 1.00 107.21 173 ARG E O 1
ATOM 9078 N N . ARG E 1 198 ? 0.340 -22.898 -56.523 1.00 81.83 174 ARG E N 1
ATOM 9079 C CA . ARG E 1 198 ? -1.047 -22.961 -56.957 1.00 84.51 174 ARG E CA 1
ATOM 9080 C C . ARG E 1 198 ? -1.391 -21.704 -57.722 1.00 90.30 174 ARG E C 1
ATOM 9081 O O . ARG E 1 198 ? -0.691 -20.716 -57.647 1.00 109.31 174 ARG E O 1
ATOM 9089 N N . ILE E 1 199 ? -2.450 -21.798 -58.512 1.00 97.83 175 ILE E N 1
ATOM 9090 C CA . ILE E 1 199 ? -2.980 -20.739 -59.351 1.00 80.43 175 ILE E CA 1
ATOM 9091 C C . ILE E 1 199 ? -4.489 -20.814 -59.256 1.00 85.43 175 ILE E C 1
ATOM 9092 O O . ILE E 1 199 ? -5.052 -21.892 -59.034 1.00 87.34 175 ILE E O 1
ATOM 9097 N N . GLU E 1 200 ? -5.168 -19.708 -59.464 1.00 75.70 176 GLU E N 1
ATOM 9098 C CA . GLU E 1 200 ? -6.596 -19.761 -59.361 1.00 63.02 176 GLU E CA 1
ATOM 9099 C C . GLU E 1 200 ? -7.418 -18.803 -60.218 1.00 79.82 176 GLU E C 1
ATOM 9100 O O . GLU E 1 200 ? -6.993 -17.731 -60.629 1.00 89.27 176 GLU E O 1
ATOM 9106 N N . TRP E 1 201 ? -8.670 -19.202 -60.324 1.00 73.43 177 TRP E N 1
ATOM 9107 C CA . TRP E 1 201 ? -9.828 -18.449 -60.835 1.00 76.89 177 TRP E CA 1
ATOM 9108 C C . TRP E 1 201 ? -11.137 -18.614 -60.237 1.00 107.69 177 TRP E C 1
ATOM 9109 O O . TRP E 1 201 ? -11.425 -19.590 -59.529 1.00 140.16 177 TRP E O 1
ATOM 9120 N N . VAL E 1 202 ? -11.961 -17.645 -60.653 1.00 51.07 178 VAL E N 1
ATOM 9121 C CA . VAL E 1 202 ? -13.384 -17.756 -60.626 1.00 64.53 178 VAL E CA 1
ATOM 9122 C C . VAL E 1 202 ? -13.830 -17.298 -62.001 1.00 83.04 178 VAL E C 1
ATOM 9123 O O . VAL E 1 202 ? -14.144 -16.119 -62.172 1.00 127.92 178 VAL E O 1
ATOM 9127 N N . CYS E 1 203 ? -13.788 -18.203 -62.985 1.00 98.20 179 CYS E N 1
ATOM 9128 C CA . CYS E 1 203 ? -14.240 -17.975 -64.384 1.00 98.27 179 CYS E CA 1
ATOM 9129 C C . CYS E 1 203 ? -15.775 -18.103 -64.551 1.00 75.89 179 CYS E C 1
ATOM 9130 O O . CYS E 1 203 ? -16.340 -19.186 -64.365 1.00 72.58 179 CYS E O 1
ATOM 9133 N N . GLY E 1 204 ? -16.431 -16.946 -64.691 1.00 82.35 180 GLY E N 1
ATOM 9134 C CA . GLY E 1 204 ? -17.869 -16.795 -64.883 1.00 74.93 180 GLY E CA 1
ATOM 9135 C C . GLY E 1 204 ? -18.310 -17.412 -66.193 1.00 111.13 180 GLY E C 1
ATOM 9136 O O . GLY E 1 204 ? -17.679 -17.181 -67.217 1.00 138.98 180 GLY E O 1
ATOM 9137 N N . VAL E 1 205 ? -19.364 -18.221 -66.157 1.00 98.64 181 VAL E N 1
ATOM 9138 C CA . VAL E 1 205 ? -19.985 -18.814 -67.354 1.00 89.54 181 VAL E CA 1
ATOM 9139 C C . VAL E 1 205 ? -21.423 -18.425 -67.604 1.00 138.52 181 VAL E C 1
ATOM 9140 O O . VAL E 1 205 ? -21.987 -17.727 -66.762 1.00 141.41 181 VAL E O 1
ATOM 9144 N N . GLY E 1 206 ? -21.981 -18.803 -68.780 1.00 168.21 182 GLY E N 1
ATOM 9145 C CA . GLY E 1 206 ? -23.391 -18.537 -69.104 1.00 155.09 182 GLY E CA 1
ATOM 9146 C C . GLY E 1 206 ? -23.903 -19.157 -67.845 1.00 145.67 182 GLY E C 1
ATOM 9147 O O . GLY E 1 206 ? -23.521 -20.249 -67.489 1.00 106.38 182 GLY E O 1
ATOM 9148 N N . TYR E 1 207 ? -24.829 -18.498 -67.201 1.00 164.21 183 TYR E N 1
ATOM 9149 C CA . TYR E 1 207 ? -25.333 -19.014 -65.957 1.00 147.56 183 TYR E CA 1
ATOM 9150 C C . TYR E 1 207 ? -26.226 -20.220 -66.292 1.00 122.11 183 TYR E C 1
ATOM 9151 O O . TYR E 1 207 ? -26.684 -20.902 -65.397 1.00 116.29 183 TYR E O 1
ATOM 9160 N N . GLY E 1 208 ? -26.528 -20.418 -67.581 1.00 125.06 184 GLY E N 1
ATOM 9161 C CA . GLY E 1 208 ? -27.352 -21.527 -68.067 1.00 107.36 184 GLY E CA 1
ATOM 9162 C C . GLY E 1 208 ? -26.693 -22.797 -68.678 1.00 130.07 184 GLY E C 1
ATOM 9163 O O . GLY E 1 208 ? -27.403 -23.750 -68.994 1.00 172.08 184 GLY E O 1
ATOM 9164 N N . SER E 1 209 ? -25.359 -22.840 -68.811 1.00 126.45 185 SER E N 1
ATOM 9165 C CA . SER E 1 209 ? -24.556 -24.004 -69.331 1.00 115.13 185 SER E CA 1
ATOM 9166 C C . SER E 1 209 ? -24.481 -25.210 -68.378 1.00 114.31 185 SER E C 1
ATOM 9167 O O . SER E 1 209 ? -24.985 -25.119 -67.273 1.00 154.16 185 SER E O 1
ATOM 9170 N N . ASP E 1 210 ? -24.006 -26.384 -68.807 1.00 109.55 186 ASP E N 1
ATOM 9171 C CA . ASP E 1 210 ? -24.149 -27.571 -67.925 1.00 148.42 186 ASP E CA 1
ATOM 9172 C C . ASP E 1 210 ? -22.950 -27.803 -66.939 1.00 138.77 186 ASP E C 1
ATOM 9173 O O . ASP E 1 210 ? -21.766 -27.584 -67.244 1.00 96.80 186 ASP E O 1
ATOM 9178 N N . ILE E 1 211 ? -23.310 -28.311 -65.759 1.00 142.65 187 ILE E N 1
ATOM 9179 C CA . ILE E 1 211 ? -22.405 -28.631 -64.656 1.00 143.75 187 ILE E CA 1
ATOM 9180 C C . ILE E 1 211 ? -21.170 -29.450 -65.102 1.00 165.18 187 ILE E C 1
ATOM 9181 O O . ILE E 1 211 ? -20.112 -29.406 -64.464 1.00 157.10 187 ILE E O 1
ATOM 9186 N N . GLU E 1 212 ? -21.308 -30.170 -66.214 1.00 180.55 188 GLU E N 1
ATOM 9187 C CA . GLU E 1 212 ? -20.286 -31.092 -66.717 1.00 164.23 188 GLU E CA 1
ATOM 9188 C C . GLU E 1 212 ? -19.756 -30.675 -68.089 1.00 155.27 188 GLU E C 1
ATOM 9189 O O . GLU E 1 212 ? -18.643 -31.063 -68.439 1.00 147.47 188 GLU E O 1
ATOM 9195 N N . LEU E 1 213 ? -20.523 -29.867 -68.836 1.00 150.71 189 LEU E N 1
ATOM 9196 C CA . LEU E 1 213 ? -20.113 -29.362 -70.158 1.00 131.47 189 LEU E CA 1
ATOM 9197 C C . LEU E 1 213 ? -18.822 -28.589 -69.998 1.00 124.39 189 LEU E C 1
ATOM 9198 O O . LEU E 1 213 ? -17.794 -28.874 -70.614 1.00 86.80 189 LEU E O 1
ATOM 9203 N N . VAL E 1 214 ? -18.933 -27.522 -69.234 1.00 149.52 190 VAL E N 1
ATOM 9204 C CA . VAL E 1 214 ? -17.793 -26.719 -68.886 1.00 150.01 190 VAL E CA 1
ATOM 9205 C C . VAL E 1 214 ? -16.776 -27.517 -68.057 1.00 138.79 190 VAL E C 1
ATOM 9206 O O . VAL E 1 214 ? -15.562 -27.345 -68.227 1.00 135.27 190 VAL E O 1
ATOM 9210 N N . HIS E 1 215 ? -17.278 -28.431 -67.216 1.00 133.93 191 HIS E N 1
ATOM 9211 C CA . HIS E 1 215 ? -16.438 -29.290 -66.355 1.00 144.69 191 HIS E CA 1
ATOM 9212 C C . HIS E 1 215 ? -15.490 -30.119 -67.185 1.00 125.43 191 HIS E C 1
ATOM 9213 O O . HIS E 1 215 ? -14.450 -30.572 -66.717 1.00 90.44 191 HIS E O 1
ATOM 9220 N N . LYS E 1 216 ? -15.824 -30.258 -68.452 1.00 118.05 192 LYS E N 1
ATOM 9221 C CA . LYS E 1 216 ? -14.961 -30.990 -69.328 1.00 115.03 192 LYS E CA 1
ATOM 9222 C C . LYS E 1 216 ? -14.259 -30.012 -70.256 1.00 103.17 192 LYS E C 1
ATOM 9223 O O . LYS E 1 216 ? -13.130 -30.263 -70.594 1.00 124.06 192 LYS E O 1
ATOM 9229 N N . THR E 1 217 ? -14.882 -28.918 -70.697 1.00 84.83 193 THR E N 1
ATOM 9230 C CA . THR E 1 217 ? -14.142 -28.048 -71.626 1.00 113.86 193 THR E CA 1
ATOM 9231 C C . THR E 1 217 ? -12.872 -27.572 -70.934 1.00 118.11 193 THR E C 1
ATOM 9232 O O . THR E 1 217 ? -11.799 -27.496 -71.536 1.00 104.68 193 THR E O 1
ATOM 9236 N N . ILE E 1 218 ? -13.005 -27.233 -69.665 1.00 118.56 194 ILE E N 1
ATOM 9237 C CA . ILE E 1 218 ? -11.839 -26.903 -68.903 1.00 101.64 194 ILE E CA 1
ATOM 9238 C C . ILE E 1 218 ? -10.941 -28.115 -68.674 1.00 103.10 194 ILE E C 1
ATOM 9239 O O . ILE E 1 218 ? -9.766 -28.018 -68.917 1.00 86.19 194 ILE E O 1
ATOM 9244 N N . LYS E 1 219 ? -11.475 -29.261 -68.245 1.00 113.95 195 LYS E N 1
ATOM 9245 C CA . LYS E 1 219 ? -10.613 -30.452 -68.028 1.00 145.26 195 LYS E CA 1
ATOM 9246 C C . LYS E 1 219 ? -9.827 -30.788 -69.303 1.00 155.65 195 LYS E C 1
ATOM 9247 O O . LYS E 1 219 ? -8.794 -31.472 -69.262 1.00 143.31 195 LYS E O 1
ATOM 9253 N N . ASP E 1 220 ? -10.307 -30.268 -70.429 1.00 153.53 196 ASP E N 1
ATOM 9254 C CA . ASP E 1 220 ? -9.669 -30.482 -71.717 1.00 142.96 196 ASP E CA 1
ATOM 9255 C C . ASP E 1 220 ? -8.617 -29.429 -71.932 1.00 121.80 196 ASP E C 1
ATOM 9256 O O . ASP E 1 220 ? -7.508 -29.755 -72.344 1.00 124.36 196 ASP E O 1
ATOM 9261 N N . VAL E 1 221 ? -8.956 -28.178 -71.639 1.00 114.58 197 VAL E N 1
ATOM 9262 C CA . VAL E 1 221 ? -7.994 -27.092 -71.800 1.00 122.56 197 VAL E CA 1
ATOM 9263 C C . VAL E 1 221 ? -6.814 -27.244 -70.826 1.00 124.76 197 VAL E C 1
ATOM 9264 O O . VAL E 1 221 ? -5.684 -26.818 -71.091 1.00 116.57 197 VAL E O 1
ATOM 9268 N N . ILE E 1 222 ? -7.110 -27.788 -69.658 1.00 122.63 198 ILE E N 1
ATOM 9269 C CA . ILE E 1 222 ? -6.097 -28.147 -68.684 1.00 132.38 198 ILE E CA 1
ATOM 9270 C C . ILE E 1 222 ? -5.009 -29.012 -69.294 1.00 145.68 198 ILE E C 1
ATOM 9271 O O . ILE E 1 222 ? -3.815 -28.715 -69.214 1.00 142.63 198 ILE E O 1
ATOM 9276 N N . ASP E 1 223 ? -5.455 -30.099 -69.906 1.00 142.28 199 ASP E N 1
ATOM 9277 C CA . ASP E 1 223 ? -4.546 -31.066 -70.467 1.00 133.18 199 ASP E CA 1
ATOM 9278 C C . ASP E 1 223 ? -3.776 -30.470 -71.636 1.00 132.25 199 ASP E C 1
ATOM 9279 O O . ASP E 1 223 ? -2.563 -30.629 -71.710 1.00 141.78 199 ASP E O 1
ATOM 9284 N N . THR E 1 224 ? -4.463 -29.709 -72.495 1.00 133.41 200 THR E N 1
ATOM 9285 C CA . THR E 1 224 ? -3.836 -29.162 -73.707 1.00 110.83 200 THR E CA 1
ATOM 9286 C C . THR E 1 224 ? -2.726 -28.217 -73.333 1.00 126.96 200 THR E C 1
ATOM 9287 O O . THR E 1 224 ? -1.938 -27.815 -74.184 1.00 123.25 200 THR E O 1
ATOM 9291 N N . MET E 1 225 ? -2.623 -27.917 -72.042 1.00 150.86 201 MET E N 1
ATOM 9292 C CA . MET E 1 225 ? -1.617 -26.978 -71.615 1.00 179.89 201 MET E CA 1
ATOM 9293 C C . MET E 1 225 ? -0.321 -27.701 -71.380 1.00 144.30 201 MET E C 1
ATOM 9294 O O . MET E 1 225 ? -0.213 -28.743 -70.709 1.00 52.56 201 MET E O 1
ATOM 9299 N N . GLU E 1 226 ? 0.666 -27.020 -71.938 1.00 149.12 202 GLU E N 1
ATOM 9300 C CA . GLU E 1 226 ? 2.049 -27.375 -71.943 1.00 148.91 202 GLU E CA 1
ATOM 9301 C C . GLU E 1 226 ? 2.718 -27.164 -70.626 1.00 153.39 202 GLU E C 1
ATOM 9302 O O . GLU E 1 226 ? 3.387 -28.037 -70.071 1.00 123.48 202 GLU E O 1
ATOM 9308 N N . LYS E 1 227 ? 2.359 -26.035 -70.048 1.00 159.03 203 LYS E N 1
ATOM 9309 C CA . LYS E 1 227 ? 2.919 -25.633 -68.788 1.00 139.21 203 LYS E CA 1
ATOM 9310 C C . LYS E 1 227 ? 1.986 -25.967 -67.648 1.00 114.98 203 LYS E C 1
ATOM 9311 O O . LYS E 1 227 ? 1.391 -25.102 -67.057 1.00 123.78 203 LYS E O 1
ATOM 9317 N N . ILE E 1 228 ? 1.878 -27.236 -67.327 1.00 105.86 204 ILE E N 1
ATOM 9318 C CA . ILE E 1 228 ? 0.960 -27.683 -66.282 1.00 127.05 204 ILE E CA 1
ATOM 9319 C C . ILE E 1 228 ? 1.352 -29.032 -65.658 1.00 168.87 204 ILE E C 1
ATOM 9320 O O . ILE E 1 228 ? 1.903 -29.907 -66.336 1.00 188.23 204 ILE E O 1
ATOM 9325 N N . ASP E 1 229 ? 1.077 -29.212 -64.376 1.00 156.43 205 ASP E N 1
ATOM 9326 C CA . ASP E 1 229 ? 1.434 -30.447 -63.723 1.00 125.36 205 ASP E CA 1
ATOM 9327 C C . ASP E 1 229 ? 0.217 -31.328 -63.550 1.00 153.63 205 ASP E C 1
ATOM 9328 O O . ASP E 1 229 ? -0.881 -30.872 -63.228 1.00 175.39 205 ASP E O 1
ATOM 9333 N N . LYS E 1 230 ? 0.428 -32.606 -63.801 1.00 149.16 206 LYS E N 1
ATOM 9334 C CA . LYS E 1 230 ? -0.607 -33.612 -63.635 1.00 192.27 206 LYS E CA 1
ATOM 9335 C C . LYS E 1 230 ? -0.502 -34.332 -62.276 1.00 206.78 206 LYS E C 1
ATOM 9336 O O . LYS E 1 230 ? -1.510 -34.835 -61.760 1.00 210.51 206 LYS E O 1
ATOM 9342 N N . ASN E 1 231 ? 0.714 -34.377 -61.710 1.00 184.17 207 ASN E N 1
ATOM 9343 C CA . ASN E 1 231 ? 0.964 -34.992 -60.394 1.00 192.22 207 ASN E CA 1
ATOM 9344 C C . ASN E 1 231 ? 0.348 -34.099 -59.307 1.00 188.54 207 ASN E C 1
ATOM 9345 O O . ASN E 1 231 ? 0.004 -34.562 -58.211 1.00 209.41 207 ASN E O 1
ATOM 9350 N N . MET E 1 232 ? 0.209 -32.815 -59.624 1.00 139.13 208 MET E N 1
ATOM 9351 C CA . MET E 1 232 ? -0.483 -31.892 -58.746 1.00 122.68 208 MET E CA 1
ATOM 9352 C C . MET E 1 232 ? -1.940 -31.815 -59.144 1.00 116.21 208 MET E C 1
ATOM 9353 O O . MET E 1 232 ? -2.239 -31.506 -60.290 1.00 134.63 208 MET E O 1
ATOM 9358 N N . PRO E 1 233 ? -2.856 -32.013 -58.183 1.00 115.88 209 PRO E N 1
ATOM 9359 C CA . PRO E 1 233 ? -4.293 -32.042 -58.500 1.00 146.77 209 PRO E CA 1
ATOM 9360 C C . PRO E 1 233 ? -4.867 -30.755 -59.107 1.00 147.27 209 PRO E C 1
ATOM 9361 O O . PRO E 1 233 ? -4.175 -29.744 -59.138 1.00 130.58 209 PRO E O 1
ATOM 9365 N N . THR E 1 234 ? -6.078 -30.845 -59.677 1.00 148.11 210 THR E N 1
ATOM 9366 C CA . THR E 1 234 ? -6.857 -29.686 -60.125 1.00 118.11 210 THR E CA 1
ATOM 9367 C C . THR E 1 234 ? -8.306 -29.776 -59.542 1.00 110.30 210 THR E C 1
ATOM 9368 O O . THR E 1 234 ? -9.005 -30.745 -59.819 1.00 139.89 210 THR E O 1
ATOM 9372 N N . PHE E 1 235 ? -8.786 -28.761 -58.811 1.00 109.04 211 PHE E N 1
ATOM 9373 C CA . PHE E 1 235 ? -10.167 -28.745 -58.272 1.00 122.00 211 PHE E CA 1
ATOM 9374 C C . PHE E 1 235 ? -11.041 -27.773 -58.977 1.00 95.47 211 PHE E C 1
ATOM 9375 O O . PHE E 1 235 ? -11.344 -26.748 -58.398 1.00 92.95 211 PHE E O 1
ATOM 9383 N N . ILE E 1 236 ? -11.660 -28.209 -60.060 1.00 114.07 212 ILE E N 1
ATOM 9384 C CA . ILE E 1 236 ? -12.488 -27.358 -60.917 1.00 102.20 212 ILE E CA 1
ATOM 9385 C C . ILE E 1 236 ? -13.961 -27.610 -60.832 1.00 100.69 212 ILE E C 1
ATOM 9386 O O . ILE E 1 236 ? -14.527 -28.285 -61.668 1.00 110.26 212 ILE E O 1
ATOM 9391 N N . GLY E 1 237 ? -14.598 -26.967 -59.868 1.00 90.04 213 GLY E N 1
ATOM 9392 C CA . GLY E 1 237 ? -16.022 -27.105 -59.690 1.00 109.44 213 GLY E CA 1
ATOM 9393 C C . GLY E 1 237 ? -16.731 -25.800 -59.575 1.00 106.67 213 GLY E C 1
ATOM 9394 O O . GLY E 1 237 ? -16.078 -24.767 -59.470 1.00 83.51 213 GLY E O 1
ATOM 9395 N N . ILE E 1 238 ? -18.061 -25.872 -59.520 1.00 126.02 214 ILE E N 1
ATOM 9396 C CA . ILE E 1 238 ? -18.878 -24.705 -59.301 1.00 98.44 214 ILE E CA 1
ATOM 9397 C C . ILE E 1 238 ? -18.737 -24.228 -57.926 1.00 85.83 214 ILE E C 1
ATOM 9398 O O . ILE E 1 238 ? -19.161 -24.855 -56.992 1.00 79.51 214 ILE E O 1
ATOM 9403 N N . THR E 1 239 ? -18.130 -23.080 -57.819 1.00 87.29 215 THR E N 1
ATOM 9404 C CA . THR E 1 239 ? -17.830 -22.557 -56.541 1.00 104.05 215 THR E CA 1
ATOM 9405 C C . THR E 1 239 ? -19.087 -21.867 -56.025 1.00 122.19 215 THR E C 1
ATOM 9406 O O . THR E 1 239 ? -19.588 -22.253 -54.979 1.00 140.85 215 THR E O 1
ATOM 9410 N N . ASP E 1 240 ? -19.605 -20.857 -56.729 1.00 117.86 216 ASP E N 1
ATOM 9411 C CA . ASP E 1 240 ? -20.779 -20.123 -56.216 1.00 109.27 216 ASP E CA 1
ATOM 9412 C C . ASP E 1 240 ? -21.791 -19.596 -57.216 1.00 114.82 216 ASP E C 1
ATOM 9413 O O . ASP E 1 240 ? -21.490 -19.310 -58.379 1.00 94.29 216 ASP E O 1
ATOM 9418 N N . PHE E 1 241 ? -23.017 -19.510 -56.731 1.00 112.48 217 PHE E N 1
ATOM 9419 C CA . PHE E 1 241 ? -24.085 -18.886 -57.459 1.00 120.32 217 PHE E CA 1
ATOM 9420 C C . PHE E 1 241 ? -23.603 -17.477 -57.615 1.00 136.12 217 PHE E C 1
ATOM 9421 O O . PHE E 1 241 ? -23.172 -16.886 -56.623 1.00 133.09 217 PHE E O 1
ATOM 9429 N N . GLY E 1 242 ? -23.675 -16.929 -58.822 1.00 125.01 218 GLY E N 1
ATOM 9430 C CA . GLY E 1 242 ? -23.344 -15.529 -59.044 1.00 115.08 218 GLY E CA 1
ATOM 9431 C C . GLY E 1 242 ? -24.572 -14.647 -59.179 1.00 126.88 218 GLY E C 1
ATOM 9432 O O . GLY E 1 242 ? -25.702 -15.137 -59.290 1.00 130.82 218 GLY E O 1
ATOM 9433 N N . SER E 1 243 ? -24.355 -13.335 -59.131 1.00 120.52 219 SER E N 1
ATOM 9434 C CA . SER E 1 243 ? -25.410 -12.350 -59.400 1.00 138.03 219 SER E CA 1
ATOM 9435 C C . SER E 1 243 ? -25.914 -12.298 -60.865 1.00 103.98 219 SER E C 1
ATOM 9436 O O . SER E 1 243 ? -27.110 -12.171 -61.150 1.00 89.00 219 SER E O 1
ATOM 9439 N N . SER E 1 244 ? -24.992 -12.299 -61.801 1.00 108.95 220 SER E N 1
ATOM 9440 C CA . SER E 1 244 ? -25.393 -12.242 -63.188 1.00 141.97 220 SER E CA 1
ATOM 9441 C C . SER E 1 244 ? -24.767 -13.387 -64.022 1.00 141.46 220 SER E C 1
ATOM 9442 O O . SER E 1 244 ? -25.190 -13.676 -65.148 1.00 126.98 220 SER E O 1
ATOM 9445 N N . SER E 1 245 ? -23.828 -14.093 -63.408 1.00 100.18 221 SER E N 1
ATOM 9446 C CA . SER E 1 245 ? -23.042 -15.119 -64.067 1.00 91.04 221 SER E CA 1
ATOM 9447 C C . SER E 1 245 ? -22.867 -16.214 -63.045 1.00 134.74 221 SER E C 1
ATOM 9448 O O . SER E 1 245 ? -22.880 -15.912 -61.855 1.00 127.17 221 SER E O 1
ATOM 9451 N N . LEU E 1 246 ? -22.742 -17.479 -63.493 1.00 156.42 222 LEU E N 1
ATOM 9452 C CA . LEU E 1 246 ? -22.279 -18.537 -62.595 1.00 122.88 222 LEU E CA 1
ATOM 9453 C C . LEU E 1 246 ? -20.756 -18.662 -62.544 1.00 97.63 222 LEU E C 1
ATOM 9454 O O . LEU E 1 246 ? -20.089 -18.580 -63.587 1.00 53.95 222 LEU E O 1
ATOM 9459 N N . ASN E 1 247 ? -20.236 -18.995 -61.345 1.00 93.25 223 ASN E N 1
ATOM 9460 C CA . ASN E 1 247 ? -18.781 -18.888 -61.137 1.00 73.88 223 ASN E CA 1
ATOM 9461 C C . ASN E 1 247 ? -18.065 -20.149 -60.875 1.00 76.05 223 ASN E C 1
ATOM 9462 O O . ASN E 1 247 ? -18.256 -20.705 -59.804 1.00 68.58 223 ASN E O 1
ATOM 9467 N N . PHE E 1 248 ? -17.086 -20.467 -61.735 1.00 101.36 224 PHE E N 1
ATOM 9468 C CA . PHE E 1 248 ? -16.263 -21.692 -61.589 1.00 123.17 224 PHE E CA 1
ATOM 9469 C C . PHE E 1 248 ? -14.891 -21.432 -61.039 1.00 108.77 224 PHE E C 1
ATOM 9470 O O . PHE E 1 248 ? -14.082 -20.840 -61.739 1.00 94.84 224 PHE E O 1
ATOM 9478 N N . THR E 1 249 ? -14.544 -22.054 -59.919 1.00 88.58 225 THR E N 1
ATOM 9479 C CA . THR E 1 249 ? -13.178 -21.955 -59.505 1.00 72.94 225 THR E CA 1
ATOM 9480 C C . THR E 1 249 ? -12.381 -22.883 -60.343 1.00 68.02 225 THR E C 1
ATOM 9481 O O . THR E 1 249 ? -12.852 -23.914 -60.758 1.00 85.98 225 THR E O 1
ATOM 9485 N N . ILE E 1 250 ? -11.188 -22.438 -60.666 1.00 61.05 226 ILE E N 1
ATOM 9486 C CA . ILE E 1 250 ? -10.188 -23.312 -61.219 1.00 66.72 226 ILE E CA 1
ATOM 9487 C C . ILE E 1 250 ? -8.944 -23.280 -60.304 1.00 84.17 226 ILE E C 1
ATOM 9488 O O . ILE E 1 250 ? -8.333 -22.215 -60.141 1.00 96.63 226 ILE E O 1
ATOM 9493 N N . ARG E 1 251 ? -8.621 -24.396 -59.648 1.00 59.63 227 ARG E N 1
ATOM 9494 C CA . ARG E 1 251 ? -7.432 -24.486 -58.809 1.00 68.16 227 ARG E CA 1
ATOM 9495 C C . ARG E 1 251 ? -6.542 -25.312 -59.685 1.00 69.64 227 ARG E C 1
ATOM 9496 O O . ARG E 1 251 ? -7.037 -26.306 -60.164 1.00 72.84 227 ARG E O 1
ATOM 9504 N N . VAL E 1 252 ? -5.344 -24.833 -60.060 1.00 85.50 228 VAL E N 1
ATOM 9505 C CA . VAL E 1 252 ? -4.336 -25.642 -60.847 1.00 89.04 228 VAL E CA 1
ATOM 9506 C C . VAL E 1 252 ? -2.904 -25.475 -60.341 1.00 97.29 228 VAL E C 1
ATOM 9507 O O . VAL E 1 252 ? -2.594 -24.426 -59.833 1.00 132.73 228 VAL E O 1
ATOM 9511 N N . TRP E 1 253 ? -1.994 -26.423 -60.504 1.00 72.47 229 TRP E N 1
ATOM 9512 C CA . TRP E 1 253 ? -0.621 -26.092 -60.124 1.00 74.27 229 TRP E CA 1
ATOM 9513 C C . TRP E 1 253 ? 0.344 -25.864 -61.261 1.00 86.28 229 TRP E C 1
ATOM 9514 O O . TRP E 1 253 ? 0.053 -26.225 -62.397 1.00 113.23 229 TRP E O 1
ATOM 9525 N N . ALA E 1 254 ? 1.452 -25.174 -60.965 1.00 74.16 230 ALA E N 1
ATOM 9526 C CA . ALA E 1 254 ? 2.499 -24.942 -61.976 1.00 80.21 230 ALA E CA 1
ATOM 9527 C C . ALA E 1 254 ? 3.867 -24.822 -61.314 1.00 115.65 230 ALA E C 1
ATOM 9528 O O . ALA E 1 254 ? 4.000 -24.893 -60.086 1.00 105.49 230 ALA E O 1
ATOM 9530 N N . LYS E 1 255 ? 4.866 -24.672 -62.170 1.00 92.23 231 LYS E N 1
ATOM 9531 C CA . LYS E 1 255 ? 6.295 -24.545 -61.870 1.00 133.44 231 LYS E CA 1
ATOM 9532 C C . LYS E 1 255 ? 6.958 -23.203 -61.911 1.00 135.93 231 LYS E C 1
ATOM 9533 O O . LYS E 1 255 ? 6.668 -22.453 -62.821 1.00 93.52 231 LYS E O 1
ATOM 9539 N N . ILE E 1 256 ? 7.719 -22.843 -60.880 1.00 154.21 232 ILE E N 1
ATOM 9540 C CA . ILE E 1 256 ? 8.183 -21.531 -60.451 1.00 136.03 232 ILE E CA 1
ATOM 9541 C C . ILE E 1 256 ? 8.976 -20.947 -61.621 1.00 148.47 232 ILE E C 1
ATOM 9542 O O . ILE E 1 256 ? 8.945 -19.767 -61.940 1.00 113.91 232 ILE E O 1
ATOM 9547 N N . GLU E 1 257 ? 9.654 -21.859 -62.287 1.00 168.59 233 GLU E N 1
ATOM 9548 C CA . GLU E 1 257 ? 10.596 -21.633 -63.361 1.00 176.61 233 GLU E CA 1
ATOM 9549 C C . GLU E 1 257 ? 10.102 -20.848 -64.560 1.00 174.76 233 GLU E C 1
ATOM 9550 O O . GLU E 1 257 ? 10.777 -19.904 -64.964 1.00 195.19 233 GLU E O 1
ATOM 9556 N N . ASP E 1 258 ? 8.937 -21.131 -65.094 1.00 152.17 234 ASP E N 1
ATOM 9557 C CA . ASP E 1 258 ? 8.408 -20.302 -66.165 1.00 179.99 234 ASP E CA 1
ATOM 9558 C C . ASP E 1 258 ? 7.102 -19.598 -65.896 1.00 167.58 234 ASP E C 1
ATOM 9559 O O . ASP E 1 258 ? 6.516 -18.967 -66.769 1.00 180.33 234 ASP E O 1
ATOM 9564 N N . GLY E 1 259 ? 6.544 -19.871 -64.744 1.00 181.97 235 GLY E N 1
ATOM 9565 C CA . GLY E 1 259 ? 5.250 -19.323 -64.488 1.00 207.23 235 GLY E CA 1
ATOM 9566 C C . GLY E 1 259 ? 4.864 -17.906 -64.216 1.00 165.43 235 GLY E C 1
ATOM 9567 O O . GLY E 1 259 ? 4.171 -17.291 -65.020 1.00 125.94 235 GLY E O 1
ATOM 9568 N N . ILE E 1 260 ? 5.550 -17.302 -63.273 1.00 171.66 236 ILE E N 1
ATOM 9569 C CA . ILE E 1 260 ? 5.266 -15.934 -62.981 1.00 225.27 236 ILE E CA 1
ATOM 9570 C C . ILE E 1 260 ? 3.703 -16.034 -62.842 1.00 250.61 236 ILE E C 1
ATOM 9571 O O . ILE E 1 260 ? 3.036 -17.096 -62.369 1.00 0.00 236 ILE E O 1
ATOM 9576 N N . PHE E 1 261 ? 3.247 -15.031 -63.580 1.00 216.64 237 PHE E N 1
ATOM 9577 C CA . PHE E 1 261 ? 1.969 -14.622 -64.111 1.00 144.82 237 PHE E CA 1
ATOM 9578 C C . PHE E 1 261 ? 1.604 -14.864 -65.596 1.00 113.39 237 PHE E C 1
ATOM 9579 O O . PHE E 1 261 ? 0.415 -14.776 -65.936 1.00 61.70 237 PHE E O 1
ATOM 9587 N N . ASN E 1 262 ? 2.405 -15.667 -66.286 1.00 109.41 238 ASN E N 1
ATOM 9588 C CA . ASN E 1 262 ? 2.160 -15.904 -67.704 1.00 96.88 238 ASN E CA 1
ATOM 9589 C C . ASN E 1 262 ? 1.340 -17.114 -67.820 1.00 112.21 238 ASN E C 1
ATOM 9590 O O . ASN E 1 262 ? 0.385 -17.100 -68.570 1.00 129.49 238 ASN E O 1
ATOM 9595 N N . VAL E 1 263 ? 1.689 -18.170 -67.104 1.00 121.57 239 VAL E N 1
ATOM 9596 C CA . VAL E 1 263 ? 0.852 -19.346 -67.180 1.00 112.46 239 VAL E CA 1
ATOM 9597 C C . VAL E 1 263 ? -0.601 -19.100 -66.877 1.00 128.86 239 VAL E C 1
ATOM 9598 O O . VAL E 1 263 ? -1.449 -19.679 -67.558 1.00 126.32 239 VAL E O 1
ATOM 9602 N N . ARG E 1 264 ? -0.913 -18.028 -66.161 1.00 119.76 240 ARG E N 1
ATOM 9603 C CA . ARG E 1 264 ? -2.309 -17.832 -65.834 1.00 113.10 240 ARG E CA 1
ATOM 9604 C C . ARG E 1 264 ? -2.876 -17.104 -67.033 1.00 111.08 240 ARG E C 1
ATOM 9605 O O . ARG E 1 264 ? -4.006 -17.384 -67.509 1.00 74.42 240 ARG E O 1
ATOM 9613 N N . SER E 1 265 ? -2.089 -16.172 -67.545 1.00 103.47 241 SER E N 1
ATOM 9614 C CA . SER E 1 265 ? -2.589 -15.409 -68.664 1.00 105.00 241 SER E CA 1
ATOM 9615 C C . SER E 1 265 ? -2.835 -16.330 -69.879 1.00 104.25 241 SER E C 1
ATOM 9616 O O . SER E 1 265 ? -3.859 -16.220 -70.532 1.00 104.67 241 SER E O 1
ATOM 9619 N N . GLU E 1 266 ? -1.952 -17.285 -70.159 1.00 111.39 242 GLU E N 1
ATOM 9620 C CA . GLU E 1 266 ? -2.228 -18.173 -71.284 1.00 109.71 242 GLU E CA 1
ATOM 9621 C C . GLU E 1 266 ? -3.368 -19.106 -70.956 1.00 90.09 242 GLU E C 1
ATOM 9622 O O . GLU E 1 266 ? -4.216 -19.355 -71.799 1.00 65.43 242 GLU E O 1
ATOM 9628 N N . LEU E 1 267 ? -3.445 -19.539 -69.701 1.00 107.15 243 LEU E N 1
ATOM 9629 C CA . LEU E 1 267 ? -4.514 -20.457 -69.307 1.00 124.23 243 LEU E CA 1
ATOM 9630 C C . LEU E 1 267 ? -5.806 -19.843 -69.629 1.00 101.11 243 LEU E C 1
ATOM 9631 O O . LEU E 1 267 ? -6.702 -20.439 -70.214 1.00 96.52 243 LEU E O 1
ATOM 9636 N N . ILE E 1 268 ? -5.897 -18.597 -69.265 1.00 88.60 244 ILE E N 1
ATOM 9637 C CA . ILE E 1 268 ? -7.106 -17.979 -69.600 1.00 117.49 244 ILE E CA 1
ATOM 9638 C C . ILE E 1 268 ? -7.222 -17.836 -71.151 1.00 125.04 244 ILE E C 1
ATOM 9639 O O . ILE E 1 268 ? -8.310 -18.032 -71.706 1.00 95.77 244 ILE E O 1
ATOM 9644 N N . GLU E 1 269 ? -6.114 -17.622 -71.866 1.00 106.71 245 GLU E N 1
ATOM 9645 C CA . GLU E 1 269 ? -6.243 -17.341 -73.300 1.00 74.47 245 GLU E CA 1
ATOM 9646 C C . GLU E 1 269 ? -6.775 -18.557 -74.037 1.00 108.84 245 GLU E C 1
ATOM 9647 O O . GLU E 1 269 ? -7.485 -18.415 -75.050 1.00 120.35 245 GLU E O 1
ATOM 9653 N N . ARG E 1 270 ? -6.600 -19.730 -73.421 1.00 114.61 246 ARG E N 1
ATOM 9654 C CA . ARG E 1 270 ? -7.139 -20.977 -73.983 1.00 121.15 246 ARG E CA 1
ATOM 9655 C C . ARG E 1 270 ? -8.522 -21.243 -73.413 1.00 93.82 246 ARG E C 1
ATOM 9656 O O . ARG E 1 270 ? -9.317 -21.809 -74.140 1.00 93.11 246 ARG E O 1
ATOM 9664 N N . ILE E 1 271 ? -8.775 -21.014 -72.114 1.00 72.47 247 ILE E N 1
ATOM 9665 C CA . ILE E 1 271 ? -10.151 -21.134 -71.581 1.00 77.86 247 ILE E CA 1
ATOM 9666 C C . ILE E 1 271 ? -11.122 -20.103 -72.102 1.00 67.83 247 ILE E C 1
ATOM 9667 O O . ILE E 1 271 ? -12.348 -20.266 -72.032 1.00 60.19 247 ILE E O 1
ATOM 9672 N N . LYS E 1 272 ? -10.578 -19.142 -72.810 1.00 79.24 248 LYS E N 1
ATOM 9673 C CA . LYS E 1 272 ? -11.400 -18.322 -73.665 1.00 107.87 248 LYS E CA 1
ATOM 9674 C C . LYS E 1 272 ? -11.475 -18.904 -75.064 1.00 137.28 248 LYS E C 1
ATOM 9675 O O . LYS E 1 272 ? -12.572 -19.131 -75.580 1.00 136.90 248 LYS E O 1
ATOM 9681 N N . ASN E 1 273 ? -10.328 -19.158 -75.685 1.00 125.56 249 ASN E N 1
ATOM 9682 C CA . ASN E 1 273 ? -10.360 -19.751 -77.011 1.00 105.53 249 ASN E CA 1
ATOM 9683 C C . ASN E 1 273 ? -11.322 -20.979 -77.090 1.00 114.85 249 ASN E C 1
ATOM 9684 O O . ASN E 1 273 ? -11.970 -21.220 -78.099 1.00 110.60 249 ASN E O 1
ATOM 9689 N N . ALA E 1 274 ? -11.477 -21.685 -75.975 1.00 107.62 250 ALA E N 1
ATOM 9690 C CA . ALA E 1 274 ? -12.378 -22.819 -75.887 1.00 90.07 250 ALA E CA 1
ATOM 9691 C C . ALA E 1 274 ? -13.770 -22.448 -75.386 1.00 94.03 250 ALA E C 1
ATOM 9692 O O . ALA E 1 274 ? -14.732 -22.824 -76.024 1.00 120.48 250 ALA E O 1
ATOM 9694 N N . LEU E 1 275 ? -13.922 -21.749 -74.263 1.00 89.98 251 LEU E N 1
ATOM 9695 C CA . LEU E 1 275 ? -15.292 -21.437 -73.865 1.00 86.50 251 LEU E CA 1
ATOM 9696 C C . LEU E 1 275 ? -16.072 -20.626 -74.857 1.00 114.46 251 LEU E C 1
ATOM 9697 O O . LEU E 1 275 ? -17.287 -20.790 -74.987 1.00 92.82 251 LEU E O 1
ATOM 9702 N N . ASP E 1 276 ? -15.355 -19.756 -75.560 1.00 140.83 252 ASP E N 1
ATOM 9703 C CA . ASP E 1 276 ? -15.945 -18.937 -76.600 1.00 151.81 252 ASP E CA 1
ATOM 9704 C C . ASP E 1 276 ? -16.375 -19.891 -77.691 1.00 142.21 252 ASP E C 1
ATOM 9705 O O . ASP E 1 276 ? -17.441 -19.729 -78.290 1.00 137.27 252 ASP E O 1
ATOM 9710 N N . ALA E 1 277 ? -15.594 -20.953 -77.852 1.00 117.11 253 ALA E N 1
ATOM 9711 C CA . ALA E 1 277 ? -15.781 -21.883 -78.950 1.00 103.47 253 ALA E CA 1
ATOM 9712 C C . ALA E 1 277 ? -16.936 -22.870 -78.776 1.00 120.52 253 ALA E C 1
ATOM 9713 O O . ALA E 1 277 ? -17.467 -23.362 -79.761 1.00 171.18 253 ALA E O 1
ATOM 9715 N N . ASN E 1 278 ? -17.341 -23.168 -77.548 1.00 128.63 254 ASN E N 1
ATOM 9716 C CA . ASN E 1 278 ? -18.359 -24.204 -77.348 1.00 118.81 254 ASN E CA 1
ATOM 9717 C C . ASN E 1 278 ? -19.778 -23.694 -77.211 1.00 138.64 254 ASN E C 1
ATOM 9718 O O . ASN E 1 278 ? -20.604 -24.349 -76.575 1.00 126.62 254 ASN E O 1
ATOM 9723 N N . HIS E 1 279 ? -20.040 -22.508 -77.760 1.00 140.20 255 HIS E N 1
ATOM 9724 C CA . HIS E 1 279 ? -21.370 -21.908 -77.734 1.00 153.24 255 HIS E CA 1
ATOM 9725 C C . HIS E 1 279 ? -21.857 -21.873 -76.269 1.00 165.42 255 HIS E C 1
ATOM 9726 O O . HIS E 1 279 ? -23.060 -21.997 -75.984 1.00 135.08 255 HIS E O 1
ATOM 9733 N N . ILE E 1 280 ? -20.868 -21.757 -75.368 1.00 169.38 256 ILE E N 1
ATOM 9734 C CA . ILE E 1 280 ? -21.006 -21.564 -73.913 1.00 137.12 256 ILE E CA 1
ATOM 9735 C C . ILE E 1 280 ? -20.890 -20.070 -73.660 1.00 140.72 256 ILE E C 1
ATOM 9736 O O . ILE E 1 280 ? -19.845 -19.501 -73.963 1.00 122.83 256 ILE E O 1
ATOM 9741 N N . GLU E 1 281 ? -21.900 -19.437 -73.061 1.00 136.92 257 GLU E N 1
ATOM 9742 C CA . GLU E 1 281 ? -21.872 -17.974 -72.891 1.00 151.05 257 GLU E CA 1
ATOM 9743 C C . GLU E 1 281 ? -21.110 -17.441 -71.716 1.00 145.06 257 GLU E C 1
ATOM 9744 O O . GLU E 1 281 ? -21.147 -18.041 -70.669 1.00 156.09 257 GLU E O 1
ATOM 9750 N N . ILE E 1 282 ? -20.284 -16.411 -71.915 1.00 136.74 258 ILE E N 1
ATOM 9751 C CA . ILE E 1 282 ? -19.880 -15.655 -70.748 1.00 124.89 258 ILE E CA 1
ATOM 9752 C C . ILE E 1 282 ? -20.731 -14.381 -70.629 1.00 132.61 258 ILE E C 1
ATOM 9753 O O . ILE E 1 282 ? -20.672 -13.516 -71.506 1.00 123.89 258 ILE E O 1
ATOM 9758 N N . PRO E 1 283 ? -21.486 -14.230 -69.529 1.00 136.29 259 PRO E N 1
ATOM 9759 C CA . PRO E 1 283 ? -22.508 -13.191 -69.610 1.00 142.86 259 PRO E CA 1
ATOM 9760 C C . PRO E 1 283 ? -22.030 -11.817 -69.167 1.00 120.82 259 PRO E C 1
ATOM 9761 O O . PRO E 1 283 ? -21.207 -11.720 -68.246 1.00 134.14 259 PRO E O 1
ATOM 9765 N N . PHE E 1 284 ? -22.511 -10.785 -69.848 1.00 96.33 260 PHE E N 1
ATOM 9766 C CA . PHE E 1 284 ? -22.502 -9.439 -69.320 1.00 109.12 260 PHE E CA 1
ATOM 9767 C C . PHE E 1 284 ? -23.613 -9.393 -68.296 1.00 111.71 260 PHE E C 1
ATOM 9768 O O . PHE E 1 284 ? -24.584 -10.159 -68.392 1.00 75.77 260 PHE E O 1
ATOM 9776 N N . ASN E 1 285 ? -23.474 -8.490 -67.331 1.00 121.34 261 ASN E N 1
ATOM 9777 C CA . ASN E 1 285 ? -24.363 -8.462 -66.184 1.00 127.59 261 ASN E CA 1
ATOM 9778 C C . ASN E 1 285 ? -25.831 -8.510 -66.560 1.00 115.55 261 ASN E C 1
ATOM 9779 O O . ASN E 1 285 ? -26.363 -7.662 -67.265 1.00 85.48 261 ASN E O 1
ATOM 9784 N N . LYS E 1 286 ? -26.469 -9.561 -66.088 1.00 117.70 262 LYS E N 1
ATOM 9785 C CA . LYS E 1 286 ? -27.835 -9.788 -66.414 1.00 110.58 262 LYS E CA 1
ATOM 9786 C C . LYS E 1 286 ? -28.711 -9.110 -65.380 1.00 113.49 262 LYS E C 1
ATOM 9787 O O . LYS E 1 286 ? -28.394 -9.078 -64.158 1.00 89.82 262 LYS E O 1
ATOM 9793 N N . LEU E 1 287 ? -29.822 -8.592 -65.915 1.00 91.90 263 LEU E N 1
ATOM 9794 C CA . LEU E 1 287 ? -30.783 -7.786 -65.189 1.00 88.46 263 LEU E CA 1
ATOM 9795 C C . LEU E 1 287 ? -32.208 -8.062 -65.655 1.00 95.89 263 LEU E C 1
ATOM 9796 O O . LEU E 1 287 ? -32.514 -7.897 -66.835 1.00 64.82 263 LEU E O 1
ATOM 9801 N N . ASP E 1 288 ? -33.087 -8.387 -64.700 1.00 109.24 264 ASP E N 1
ATOM 9802 C CA . ASP E 1 288 ? -34.464 -8.824 -64.985 1.00 107.65 264 ASP E CA 1
ATOM 9803 C C . ASP E 1 288 ? -35.418 -7.702 -64.732 1.00 98.44 264 ASP E C 1
ATOM 9804 O O . ASP E 1 288 ? -35.983 -7.623 -63.629 1.00 91.14 264 ASP E O 1
ATOM 9809 N N . ILE E 1 289 ? -35.688 -6.922 -65.782 1.00 93.99 265 ILE E N 1
ATOM 9810 C CA . ILE E 1 289 ? -36.513 -5.715 -65.643 1.00 111.36 265 ILE E CA 1
ATOM 9811 C C . ILE E 1 289 ? -37.985 -6.008 -65.569 1.00 127.50 265 ILE E C 1
ATOM 9812 O O . ILE E 1 289 ? -38.507 -6.718 -66.411 1.00 137.00 265 ILE E O 1
ATOM 9817 N N . ALA E 1 290 ? -38.650 -5.479 -64.545 1.00 125.90 266 ALA E N 1
ATOM 9818 C CA . ALA E 1 290 ? -40.100 -5.490 -64.528 1.00 132.63 266 ALA E CA 1
ATOM 9819 C C . ALA E 1 290 ? -40.575 -4.063 -64.739 1.00 120.00 266 ALA E C 1
ATOM 9820 O O . ALA E 1 290 ? -39.940 -3.156 -64.209 1.00 104.65 266 ALA E O 1
ATOM 9822 N N . ILE E 1 291 ? -41.675 -3.856 -65.486 1.00 132.22 267 ILE E N 1
ATOM 9823 C CA . ILE E 1 291 ? -42.157 -2.487 -65.788 1.00 140.96 267 ILE E CA 1
ATOM 9824 C C . ILE E 1 291 ? -43.625 -2.294 -65.370 1.00 137.52 267 ILE E C 1
ATOM 9825 O O . ILE E 1 291 ? -44.485 -3.142 -65.570 1.00 159.93 267 ILE E O 1
ATOM 9830 N N . LYS E 1 292 ? -43.880 -1.124 -64.808 1.00 140.11 268 LYS E N 1
ATOM 9831 C CA . LYS E 1 292 ? -45.182 -0.697 -64.318 1.00 176.64 268 LYS E CA 1
ATOM 9832 C C . LYS E 1 292 ? -45.205 0.824 -64.272 1.00 222.47 268 LYS E C 1
ATOM 9833 O O . LYS E 1 292 ? -44.202 1.422 -63.891 1.00 245.76 268 LYS E O 1
ATOM 9839 N N . ASN E 1 293 ? -46.296 1.467 -64.680 1.00 241.95 269 ASN E N 1
ATOM 9840 C CA . ASN E 1 293 ? -46.327 2.940 -64.695 1.00 242.18 269 ASN E CA 1
ATOM 9841 C C . ASN E 1 293 ? -47.071 3.534 -63.472 1.00 227.72 269 ASN E C 1
ATOM 9842 O O . ASN E 1 293 ? -47.813 2.827 -62.770 1.00 204.87 269 ASN E O 1
ATOM 9847 N N . GLN E 1 294 ? -46.855 4.831 -63.226 1.00 208.37 270 GLN E N 1
ATOM 9848 C CA . GLN E 1 294 ? -47.466 5.532 -62.090 1.00 219.69 270 GLN E CA 1
ATOM 9849 C C . GLN E 1 294 ? -47.814 7.003 -62.323 1.00 194.84 270 GLN E C 1
ATOM 9850 O O . GLN E 1 294 ? -48.448 7.645 -61.467 1.00 139.49 270 GLN E O 1
ATOM 9856 N N . PHE F 1 42 ? 55.922 2.255 -2.189 1.00 80.96 18 PHE F N 1
ATOM 9857 C CA . PHE F 1 42 ? 54.623 2.389 -2.828 1.00 173.12 18 PHE F CA 1
ATOM 9858 C C . PHE F 1 42 ? 54.172 1.232 -3.751 1.00 166.66 18 PHE F C 1
ATOM 9859 O O . PHE F 1 42 ? 52.988 1.062 -4.054 1.00 113.23 18 PHE F O 1
ATOM 9867 N N . GLY F 1 43 ? 55.119 0.382 -4.104 1.00 193.25 19 GLY F N 1
ATOM 9868 C CA . GLY F 1 43 ? 55.003 -0.622 -5.164 1.00 164.18 19 GLY F CA 1
ATOM 9869 C C . GLY F 1 43 ? 54.071 -1.813 -5.407 1.00 138.23 19 GLY F C 1
ATOM 9870 O O . GLY F 1 43 ? 53.571 -1.935 -6.530 1.00 131.83 19 GLY F O 1
ATOM 9871 N N . ILE F 1 44 ? 53.720 -2.593 -4.377 1.00 127.13 20 ILE F N 1
ATOM 9872 C CA . ILE F 1 44 ? 52.832 -3.754 -4.536 1.00 131.11 20 ILE F CA 1
ATOM 9873 C C . ILE F 1 44 ? 51.519 -3.486 -5.286 1.00 187.96 20 ILE F C 1
ATOM 9874 O O . ILE F 1 44 ? 51.187 -4.292 -6.112 1.00 187.23 20 ILE F O 1
ATOM 9879 N N . ILE F 1 45 ? 50.735 -2.453 -4.978 1.00 207.15 21 ILE F N 1
ATOM 9880 C CA . ILE F 1 45 ? 49.491 -2.158 -5.725 1.00 158.06 21 ILE F CA 1
ATOM 9881 C C . ILE F 1 45 ? 49.782 -2.065 -7.225 1.00 141.91 21 ILE F C 1
ATOM 9882 O O . ILE F 1 45 ? 49.221 -2.755 -8.076 1.00 126.51 21 ILE F O 1
ATOM 9887 N N . LEU F 1 46 ? 50.747 -1.199 -7.482 1.00 141.95 22 LEU F N 1
ATOM 9888 C CA . LEU F 1 46 ? 51.265 -0.812 -8.766 1.00 150.46 22 LEU F CA 1
ATOM 9889 C C . LEU F 1 46 ? 51.696 -2.025 -9.605 1.00 137.30 22 LEU F C 1
ATOM 9890 O O . LEU F 1 46 ? 51.788 -1.948 -10.851 1.00 85.55 22 LEU F O 1
ATOM 9895 N N . ILE F 1 47 ? 51.965 -3.127 -8.895 1.00 152.64 23 ILE F N 1
ATOM 9896 C CA . ILE F 1 47 ? 52.482 -4.380 -9.477 1.00 130.39 23 ILE F CA 1
ATOM 9897 C C . ILE F 1 47 ? 51.352 -5.400 -9.541 1.00 107.08 23 ILE F C 1
ATOM 9898 O O . ILE F 1 47 ? 51.201 -6.074 -10.516 1.00 75.69 23 ILE F O 1
ATOM 9903 N N . LYS F 1 48 ? 50.584 -5.483 -8.458 1.00 141.96 24 LYS F N 1
ATOM 9904 C CA . LYS F 1 48 ? 49.404 -6.330 -8.268 1.00 131.79 24 LYS F CA 1
ATOM 9905 C C . LYS F 1 48 ? 48.456 -6.045 -9.403 1.00 138.06 24 LYS F C 1
ATOM 9906 O O . LYS F 1 48 ? 47.671 -6.905 -9.782 1.00 142.34 24 LYS F O 1
ATOM 9912 N N . ALA F 1 49 ? 48.554 -4.846 -9.971 1.00 108.86 25 ALA F N 1
ATOM 9913 C CA . ALA F 1 49 ? 47.716 -4.490 -11.094 1.00 97.70 25 ALA F CA 1
ATOM 9914 C C . ALA F 1 49 ? 48.058 -5.231 -12.353 1.00 101.60 25 ALA F C 1
ATOM 9915 O O . ALA F 1 49 ? 47.204 -5.811 -12.951 1.00 98.80 25 ALA F O 1
ATOM 9917 N N . VAL F 1 50 ? 49.287 -5.131 -12.808 1.00 91.48 26 VAL F N 1
ATOM 9918 C CA . VAL F 1 50 ? 49.715 -5.845 -13.992 1.00 80.12 26 VAL F CA 1
ATOM 9919 C C . VAL F 1 50 ? 49.860 -7.349 -13.694 1.00 94.93 26 VAL F C 1
ATOM 9920 O O . VAL F 1 50 ? 50.016 -8.158 -14.593 1.00 89.87 26 VAL F O 1
ATOM 9924 N N . ILE F 1 51 ? 49.869 -7.710 -12.414 1.00 117.19 27 ILE F N 1
ATOM 9925 C CA . ILE F 1 51 ? 49.737 -9.118 -12.003 1.00 128.91 27 ILE F CA 1
ATOM 9926 C C . ILE F 1 51 ? 48.364 -9.613 -12.396 1.00 117.29 27 ILE F C 1
ATOM 9927 O O . ILE F 1 51 ? 48.239 -10.470 -13.245 1.00 103.51 27 ILE F O 1
ATOM 9932 N N . VAL F 1 52 ? 47.343 -8.992 -11.810 1.00 147.74 28 VAL F N 1
ATOM 9933 C CA . VAL F 1 52 ? 45.928 -9.302 -12.039 1.00 150.60 28 VAL F CA 1
ATOM 9934 C C . VAL F 1 52 ? 45.463 -9.130 -13.477 1.00 131.27 28 VAL F C 1
ATOM 9935 O O . VAL F 1 52 ? 44.853 -10.023 -14.085 1.00 114.43 28 VAL F O 1
ATOM 9939 N N . PHE F 1 53 ? 45.721 -7.931 -13.975 1.00 124.65 29 PHE F N 1
ATOM 9940 C CA . PHE F 1 53 ? 45.361 -7.517 -15.310 1.00 138.82 29 PHE F CA 1
ATOM 9941 C C . PHE F 1 53 ? 45.743 -8.493 -16.408 1.00 129.57 29 PHE F C 1
ATOM 9942 O O . PHE F 1 53 ? 44.977 -8.706 -17.342 1.00 105.96 29 PHE F O 1
ATOM 9950 N N . CYS F 1 54 ? 46.924 -9.082 -16.251 1.00 114.49 30 CYS F N 1
ATOM 9951 C CA . CYS F 1 54 ? 47.461 -10.052 -17.170 1.00 93.61 30 CYS F CA 1
ATOM 9952 C C . CYS F 1 54 ? 46.944 -11.424 -16.817 1.00 89.00 30 CYS F C 1
ATOM 9953 O O . CYS F 1 54 ? 46.643 -12.211 -17.700 1.00 100.52 30 CYS F O 1
ATOM 9956 N N . ILE F 1 55 ? 46.833 -11.720 -15.529 1.00 117.31 31 ILE F N 1
ATOM 9957 C CA . ILE F 1 55 ? 46.275 -13.016 -15.072 1.00 143.52 31 ILE F CA 1
ATOM 9958 C C . ILE F 1 55 ? 44.926 -13.278 -15.775 1.00 121.12 31 ILE F C 1
ATOM 9959 O O . ILE F 1 55 ? 44.682 -14.385 -16.262 1.00 94.52 31 ILE F O 1
ATOM 9964 N N . GLY F 1 56 ? 44.026 -12.296 -15.749 1.00 132.48 32 GLY F N 1
ATOM 9965 C CA . GLY F 1 56 ? 42.755 -12.407 -16.461 1.00 149.48 32 GLY F CA 1
ATOM 9966 C C . GLY F 1 56 ? 42.878 -12.202 -17.986 1.00 144.46 32 GLY F C 1
ATOM 9967 O O . GLY F 1 56 ? 42.187 -12.836 -18.829 1.00 157.60 32 GLY F O 1
ATOM 9968 N N . PHE F 1 57 ? 43.808 -11.319 -18.351 1.00 140.93 33 PHE F N 1
ATOM 9969 C CA . PHE F 1 57 ? 44.039 -10.944 -19.752 1.00 143.67 33 PHE F CA 1
ATOM 9970 C C . PHE F 1 57 ? 44.390 -12.193 -20.625 1.00 135.26 33 PHE F C 1
ATOM 9971 O O . PHE F 1 57 ? 44.038 -12.225 -21.795 1.00 104.11 33 PHE F O 1
ATOM 9979 N N . TYR F 1 58 ? 45.150 -13.157 -20.094 1.00 133.08 34 TYR F N 1
ATOM 9980 C CA . TYR F 1 58 ? 45.329 -14.459 -20.756 1.00 132.71 34 TYR F CA 1
ATOM 9981 C C . TYR F 1 58 ? 43.980 -15.198 -20.926 1.00 156.48 34 TYR F C 1
ATOM 9982 O O . TYR F 1 58 ? 43.654 -15.821 -21.968 1.00 191.25 34 TYR F O 1
ATOM 9991 N N . PHE F 1 59 ? 43.211 -15.166 -19.843 1.00 136.73 35 PHE F N 1
ATOM 9992 C CA . PHE F 1 59 ? 41.955 -15.891 -19.736 1.00 118.84 35 PHE F CA 1
ATOM 9993 C C . PHE F 1 59 ? 40.978 -15.344 -20.799 1.00 126.16 35 PHE F C 1
ATOM 9994 O O . PHE F 1 59 ? 39.883 -15.902 -21.010 1.00 102.01 35 PHE F O 1
ATOM 10002 N N . SER F 1 60 ? 41.407 -14.248 -21.457 1.00 159.70 36 SER F N 1
ATOM 10003 C CA . SER F 1 60 ? 40.722 -13.696 -22.654 1.00 168.61 36 SER F CA 1
ATOM 10004 C C . SER F 1 60 ? 41.031 -14.645 -23.861 1.00 162.35 36 SER F C 1
ATOM 10005 O O . SER F 1 60 ? 40.163 -14.877 -24.700 1.00 164.22 36 SER F O 1
ATOM 10008 N N . PHE F 1 61 ? 42.267 -15.129 -24.000 1.00 138.58 37 PHE F N 1
ATOM 10009 C CA . PHE F 1 61 ? 42.564 -16.168 -24.997 1.00 154.28 37 PHE F CA 1
ATOM 10010 C C . PHE F 1 61 ? 41.826 -17.483 -24.707 1.00 176.83 37 PHE F C 1
ATOM 10011 O O . PHE F 1 61 ? 41.072 -17.955 -25.563 1.00 180.78 37 PHE F O 1
ATOM 10019 N N . PHE F 1 62 ? 41.984 -18.045 -23.496 1.00 169.50 38 PHE F N 1
ATOM 10020 C CA . PHE F 1 62 ? 41.324 -19.353 -23.231 1.00 132.85 38 PHE F CA 1
ATOM 10021 C C . PHE F 1 62 ? 39.786 -19.255 -23.303 1.00 150.84 38 PHE F C 1
ATOM 10022 O O . PHE F 1 62 ? 39.125 -20.261 -23.504 1.00 178.93 38 PHE F O 1
ATOM 10030 N N . LEU F 1 63 ? 39.206 -18.062 -23.176 1.00 164.66 39 LEU F N 1
ATOM 10031 C CA . LEU F 1 63 ? 37.736 -17.974 -23.292 1.00 165.16 39 LEU F CA 1
ATOM 10032 C C . LEU F 1 63 ? 37.298 -17.316 -24.600 1.00 184.61 39 LEU F C 1
ATOM 10033 O O . LEU F 1 63 ? 36.100 -17.155 -24.849 1.00 199.17 39 LEU F O 1
ATOM 10038 N N . ARG F 1 64 ? 38.264 -16.937 -25.433 1.00 178.74 40 ARG F N 1
ATOM 10039 C CA . ARG F 1 64 ? 37.937 -16.596 -26.813 1.00 172.19 40 ARG F CA 1
ATOM 10040 C C . ARG F 1 64 ? 38.030 -17.855 -27.634 1.00 165.00 40 ARG F C 1
ATOM 10041 O O . ARG F 1 64 ? 37.320 -18.038 -28.615 1.00 153.14 40 ARG F O 1
ATOM 10049 N N . ASN F 1 65 ? 38.935 -18.715 -27.192 1.00 163.90 41 ASN F N 1
ATOM 10050 C CA . ASN F 1 65 ? 39.170 -20.036 -27.743 1.00 172.66 41 ASN F CA 1
ATOM 10051 C C . ASN F 1 65 ? 38.526 -21.302 -27.059 1.00 182.38 41 ASN F C 1
ATOM 10052 O O . ASN F 1 65 ? 38.916 -22.421 -27.393 1.00 177.89 41 ASN F O 1
ATOM 10057 N N . LYS F 1 66 ? 37.635 -21.131 -26.066 1.00 190.94 42 LYS F N 1
ATOM 10058 C CA . LYS F 1 66 ? 36.739 -22.222 -25.557 1.00 201.20 42 LYS F CA 1
ATOM 10059 C C . LYS F 1 66 ? 35.317 -21.784 -25.902 1.00 206.35 42 LYS F C 1
ATOM 10060 O O . LYS F 1 66 ? 34.327 -22.497 -25.675 1.00 178.81 42 LYS F O 1
ATOM 10066 N N . THR F 1 67 ? 35.279 -20.599 -26.508 1.00 218.43 43 THR F N 1
ATOM 10067 C CA . THR F 1 67 ? 34.121 -20.047 -27.187 1.00 210.96 43 THR F CA 1
ATOM 10068 C C . THR F 1 67 ? 34.232 -20.635 -28.562 1.00 198.30 43 THR F C 1
ATOM 10069 O O . THR F 1 67 ? 33.314 -21.283 -29.057 1.00 207.89 43 THR F O 1
ATOM 10073 N N . MET F 1 68 ? 35.385 -20.393 -29.170 1.00 194.32 44 MET F N 1
ATOM 10074 C CA . MET F 1 68 ? 35.746 -20.989 -30.441 1.00 187.94 44 MET F CA 1
ATOM 10075 C C . MET F 1 68 ? 35.874 -22.526 -30.318 1.00 191.46 44 MET F C 1
ATOM 10076 O O . MET F 1 68 ? 35.759 -23.242 -31.311 1.00 145.26 44 MET F O 1
ATOM 10081 N N . LYS F 1 69 ? 36.086 -23.053 -29.109 1.00 220.31 45 LYS F N 1
ATOM 10082 C CA . LYS F 1 69 ? 36.241 -24.510 -29.000 1.00 226.54 45 LYS F CA 1
ATOM 10083 C C . LYS F 1 69 ? 34.955 -25.327 -28.924 1.00 220.57 45 LYS F C 1
ATOM 10084 O O . LYS F 1 69 ? 34.745 -26.212 -29.738 1.00 214.49 45 LYS F O 1
ATOM 10090 N N . LEU F 1 70 ? 34.071 -25.018 -27.992 1.00 228.32 46 LEU F N 1
ATOM 10091 C CA . LEU F 1 70 ? 32.853 -25.815 -27.840 1.00 244.85 46 LEU F CA 1
ATOM 10092 C C . LEU F 1 70 ? 31.652 -25.280 -28.666 1.00 230.09 46 LEU F C 1
ATOM 10093 O O . LEU F 1 70 ? 30.639 -25.996 -28.779 1.00 186.00 46 LEU F O 1
ATOM 10098 N N . LEU F 1 71 ? 31.843 -24.236 -29.482 1.00 218.07 47 LEU F N 1
ATOM 10099 C CA . LEU F 1 71 ? 30.708 -23.809 -30.300 1.00 210.15 47 LEU F CA 1
ATOM 10100 C C . LEU F 1 71 ? 31.016 -23.348 -31.725 1.00 178.05 47 LEU F C 1
ATOM 10101 O O . LEU F 1 71 ? 30.133 -23.356 -32.558 1.00 131.41 47 LEU F O 1
ATOM 10106 N N . SER F 1 72 ? 32.253 -23.003 -32.022 1.00 186.28 48 SER F N 1
ATOM 10107 C CA . SER F 1 72 ? 32.678 -22.438 -33.306 1.00 193.39 48 SER F CA 1
ATOM 10108 C C . SER F 1 72 ? 32.676 -23.532 -34.361 1.00 196.44 48 SER F C 1
ATOM 10109 O O . SER F 1 72 ? 32.259 -24.632 -34.040 1.00 208.42 48 SER F O 1
ATOM 10112 N N . LYS F 1 73 ? 32.827 -23.132 -35.632 1.00 209.34 49 LYS F N 1
ATOM 10113 C CA . LYS F 1 73 ? 32.860 -23.974 -36.863 1.00 234.37 49 LYS F CA 1
ATOM 10114 C C . LYS F 1 73 ? 31.471 -24.546 -37.225 1.00 249.14 49 LYS F C 1
ATOM 10115 O O . LYS F 1 73 ? 31.320 -25.584 -37.846 1.00 253.61 49 LYS F O 1
ATOM 10121 N N . LYS F 1 74 ? 30.500 -23.676 -36.982 1.00 241.50 50 LYS F N 1
ATOM 10122 C CA . LYS F 1 74 ? 29.073 -23.718 -37.368 1.00 195.43 50 LYS F CA 1
ATOM 10123 C C . LYS F 1 74 ? 29.068 -22.583 -38.375 1.00 181.71 50 LYS F C 1
ATOM 10124 O O . LYS F 1 74 ? 28.452 -22.781 -39.419 1.00 184.41 50 LYS F O 1
ATOM 10130 N N . ASP F 1 75 ? 29.544 -21.386 -38.089 1.00 188.14 51 ASP F N 1
ATOM 10131 C CA . ASP F 1 75 ? 29.553 -20.385 -39.163 1.00 216.78 51 ASP F CA 1
ATOM 10132 C C . ASP F 1 75 ? 30.673 -19.322 -38.859 1.00 215.86 51 ASP F C 1
ATOM 10133 O O . ASP F 1 75 ? 31.232 -19.341 -37.757 1.00 188.23 51 ASP F O 1
ATOM 10138 N N . GLU F 1 76 ? 31.159 -18.589 -39.875 1.00 239.31 52 GLU F N 1
ATOM 10139 C CA . GLU F 1 76 ? 32.152 -17.481 -39.700 1.00 244.42 52 GLU F CA 1
ATOM 10140 C C . GLU F 1 76 ? 31.634 -16.311 -38.890 1.00 246.02 52 GLU F C 1
ATOM 10141 O O . GLU F 1 76 ? 32.314 -15.733 -38.008 1.00 243.91 52 GLU F O 1
ATOM 10147 N N . ILE F 1 77 ? 30.409 -15.988 -39.246 1.00 242.57 53 ILE F N 1
ATOM 10148 C CA . ILE F 1 77 ? 29.577 -15.004 -38.621 1.00 222.82 53 ILE F CA 1
ATOM 10149 C C . ILE F 1 77 ? 29.334 -15.305 -37.119 1.00 235.84 53 ILE F C 1
ATOM 10150 O O . ILE F 1 77 ? 29.637 -14.467 -36.259 1.00 235.62 53 ILE F O 1
ATOM 10155 N N . LEU F 1 78 ? 29.021 -16.572 -36.799 1.00 240.95 54 LEU F N 1
ATOM 10156 C CA . LEU F 1 78 ? 28.863 -17.016 -35.389 1.00 202.54 54 LEU F CA 1
ATOM 10157 C C . LEU F 1 78 ? 30.119 -17.353 -34.616 1.00 193.61 54 LEU F C 1
ATOM 10158 O O . LEU F 1 78 ? 30.213 -16.990 -33.433 1.00 192.34 54 LEU F O 1
ATOM 10163 N N . ALA F 1 79 ? 31.098 -17.972 -35.264 1.00 191.74 55 ALA F N 1
ATOM 10164 C CA . ALA F 1 79 ? 32.319 -18.281 -34.559 1.00 169.24 55 ALA F CA 1
ATOM 10165 C C . ALA F 1 79 ? 33.083 -17.006 -34.236 1.00 186.97 55 ALA F C 1
ATOM 10166 O O . ALA F 1 79 ? 33.637 -16.892 -33.137 1.00 197.45 55 ALA F O 1
ATOM 10168 N N . ASN F 1 80 ? 32.964 -15.979 -35.082 1.00 177.33 56 ASN F N 1
ATOM 10169 C CA . ASN F 1 80 ? 33.723 -14.774 -34.788 1.00 177.95 56 ASN F CA 1
ATOM 10170 C C . ASN F 1 80 ? 32.839 -13.716 -34.131 1.00 183.65 56 ASN F C 1
ATOM 10171 O O . ASN F 1 80 ? 33.327 -12.667 -33.695 1.00 186.36 56 ASN F O 1
ATOM 10176 N N . PHE F 1 81 ? 31.556 -14.022 -33.964 1.00 165.33 57 PHE F N 1
ATOM 10177 C CA . PHE F 1 81 ? 30.726 -13.090 -33.226 1.00 157.89 57 PHE F CA 1
ATOM 10178 C C . PHE F 1 81 ? 30.709 -13.467 -31.756 1.00 171.51 57 PHE F C 1
ATOM 10179 O O . PHE F 1 81 ? 31.013 -12.618 -30.910 1.00 177.46 57 PHE F O 1
ATOM 10187 N N . VAL F 1 82 ? 30.417 -14.736 -31.438 1.00 177.78 58 VAL F N 1
ATOM 10188 C CA . VAL F 1 82 ? 30.505 -15.167 -30.028 1.00 157.26 58 VAL F CA 1
ATOM 10189 C C . VAL F 1 82 ? 31.980 -15.198 -29.570 1.00 119.27 58 VAL F C 1
ATOM 10190 O O . VAL F 1 82 ? 32.265 -14.960 -28.399 1.00 119.87 58 VAL F O 1
ATOM 10194 N N . ALA F 1 83 ? 32.931 -15.359 -30.493 1.00 130.23 59 ALA F N 1
ATOM 10195 C CA . ALA F 1 83 ? 34.316 -15.185 -30.071 1.00 138.62 59 ALA F CA 1
ATOM 10196 C C . ALA F 1 83 ? 34.793 -13.728 -30.124 1.00 147.44 59 ALA F C 1
ATOM 10197 O O . ALA F 1 83 ? 35.857 -13.439 -29.585 1.00 169.09 59 ALA F O 1
ATOM 10199 N N . GLN F 1 84 ? 34.073 -12.807 -30.769 1.00 128.26 60 GLN F N 1
ATOM 10200 C CA . GLN F 1 84 ? 34.497 -11.424 -30.593 1.00 124.28 60 GLN F CA 1
ATOM 10201 C C . GLN F 1 84 ? 33.892 -10.825 -29.336 1.00 144.54 60 GLN F C 1
ATOM 10202 O O . GLN F 1 84 ? 34.605 -10.338 -28.461 1.00 130.74 60 GLN F O 1
ATOM 10208 N N . VAL F 1 85 ? 32.575 -10.857 -29.247 1.00 142.42 61 VAL F N 1
ATOM 10209 C CA . VAL F 1 85 ? 31.890 -10.418 -28.048 1.00 124.00 61 VAL F CA 1
ATOM 10210 C C . VAL F 1 85 ? 32.336 -11.094 -26.727 1.00 133.29 61 VAL F C 1
ATOM 10211 O O . VAL F 1 85 ? 32.725 -10.364 -25.798 1.00 121.94 61 VAL F O 1
ATOM 10215 N N . THR F 1 86 ? 32.383 -12.434 -26.638 1.00 142.36 62 THR F N 1
ATOM 10216 C CA . THR F 1 86 ? 32.708 -13.023 -25.329 1.00 139.90 62 THR F CA 1
ATOM 10217 C C . THR F 1 86 ? 34.084 -12.529 -24.967 1.00 125.79 62 THR F C 1
ATOM 10218 O O . THR F 1 86 ? 34.384 -12.221 -23.811 1.00 142.52 62 THR F O 1
ATOM 10222 N N . PHE F 1 87 ? 34.902 -12.366 -25.986 1.00 102.71 63 PHE F N 1
ATOM 10223 C CA . PHE F 1 87 ? 36.229 -11.858 -25.773 1.00 138.36 63 PHE F CA 1
ATOM 10224 C C . PHE F 1 87 ? 36.278 -10.414 -25.212 1.00 134.27 63 PHE F C 1
ATOM 10225 O O . PHE F 1 87 ? 36.594 -10.219 -24.033 1.00 114.63 63 PHE F O 1
ATOM 10233 N N . ILE F 1 88 ? 35.922 -9.429 -26.049 1.00 110.85 64 ILE F N 1
ATOM 10234 C CA . ILE F 1 88 ? 35.984 -7.993 -25.721 1.00 98.71 64 ILE F CA 1
ATOM 10235 C C . ILE F 1 88 ? 35.331 -7.721 -24.353 1.00 105.20 64 ILE F C 1
ATOM 10236 O O . ILE F 1 88 ? 35.724 -6.818 -23.594 1.00 85.17 64 ILE F O 1
ATOM 10241 N N . LEU F 1 89 ? 34.306 -8.521 -24.066 1.00 105.56 65 LEU F N 1
ATOM 10242 C CA . LEU F 1 89 ? 33.593 -8.427 -22.810 1.00 105.78 65 LEU F CA 1
ATOM 10243 C C . LEU F 1 89 ? 34.497 -8.858 -21.648 1.00 122.54 65 LEU F C 1
ATOM 10244 O O . LEU F 1 89 ? 34.683 -8.102 -20.691 1.00 105.22 65 LEU F O 1
ATOM 10249 N N . ILE F 1 90 ? 35.067 -10.065 -21.752 1.00 121.52 66 ILE F N 1
ATOM 10250 C CA . ILE F 1 90 ? 35.991 -10.605 -20.745 1.00 86.03 66 ILE F CA 1
ATOM 10251 C C . ILE F 1 90 ? 37.229 -9.725 -20.608 1.00 75.47 66 ILE F C 1
ATOM 10252 O O . ILE F 1 90 ? 37.910 -9.632 -19.570 1.00 77.59 66 ILE F O 1
ATOM 10257 N N . LEU F 1 91 ? 37.397 -8.926 -21.627 1.00 81.01 67 LEU F N 1
ATOM 10258 C CA . LEU F 1 91 ? 38.458 -7.982 -21.650 1.00 97.58 67 LEU F CA 1
ATOM 10259 C C . LEU F 1 91 ? 38.148 -6.776 -20.799 1.00 96.62 67 LEU F C 1
ATOM 10260 O O . LEU F 1 91 ? 38.915 -6.430 -19.892 1.00 74.79 67 LEU F O 1
ATOM 10265 N N . ILE F 1 92 ? 36.979 -6.195 -21.048 1.00 103.92 68 ILE F N 1
ATOM 10266 C CA . ILE F 1 92 ? 36.569 -4.973 -20.377 1.00 101.02 68 ILE F CA 1
ATOM 10267 C C . ILE F 1 92 ? 36.237 -5.183 -18.912 1.00 90.15 68 ILE F C 1
ATOM 10268 O O . ILE F 1 92 ? 36.461 -4.290 -18.060 1.00 83.72 68 ILE F O 1
ATOM 10273 N N . ILE F 1 93 ? 35.859 -6.418 -18.599 1.00 76.14 69 ILE F N 1
ATOM 10274 C CA . ILE F 1 93 ? 35.740 -6.831 -17.207 1.00 71.17 69 ILE F CA 1
ATOM 10275 C C . ILE F 1 93 ? 37.152 -6.943 -16.596 1.00 88.30 69 ILE F C 1
ATOM 10276 O O . ILE F 1 93 ? 37.355 -6.528 -15.435 1.00 57.72 69 ILE F O 1
ATOM 10281 N N . THR F 1 94 ? 38.137 -7.429 -17.381 1.00 110.63 70 THR F N 1
ATOM 10282 C CA . THR F 1 94 ? 39.517 -7.534 -16.851 1.00 98.05 70 THR F CA 1
ATOM 10283 C C . THR F 1 94 ? 40.169 -6.174 -16.608 1.00 86.47 70 THR F C 1
ATOM 10284 O O . THR F 1 94 ? 40.838 -5.979 -15.573 1.00 101.39 70 THR F O 1
ATOM 10288 N N . THR F 1 95 ? 39.952 -5.234 -17.525 1.00 70.79 71 THR F N 1
ATOM 10289 C CA . THR F 1 95 ? 40.435 -3.872 -17.335 1.00 70.17 71 THR F CA 1
ATOM 10290 C C . THR F 1 95 ? 39.837 -3.243 -16.094 1.00 80.67 71 THR F C 1
ATOM 10291 O O . THR F 1 95 ? 40.578 -2.730 -15.249 1.00 74.98 71 THR F O 1
ATOM 10295 N N . ILE F 1 96 ? 38.497 -3.222 -16.029 1.00 81.50 72 ILE F N 1
ATOM 10296 C CA . ILE F 1 96 ? 37.797 -2.694 -14.843 1.00 84.38 72 ILE F CA 1
ATOM 10297 C C . ILE F 1 96 ? 38.237 -3.265 -13.509 1.00 81.13 72 ILE F C 1
ATOM 10298 O O . ILE F 1 96 ? 38.509 -2.519 -12.541 1.00 96.53 72 ILE F O 1
ATOM 10303 N N . ILE F 1 97 ? 38.363 -4.582 -13.478 1.00 77.72 73 ILE F N 1
ATOM 10304 C CA . ILE F 1 97 ? 38.841 -5.261 -12.291 1.00 86.39 73 ILE F CA 1
ATOM 10305 C C . ILE F 1 97 ? 40.291 -4.889 -11.892 1.00 98.90 73 ILE F C 1
ATOM 10306 O O . ILE F 1 97 ? 40.568 -4.627 -10.690 1.00 84.58 73 ILE F O 1
ATOM 10311 N N . ALA F 1 98 ? 41.191 -4.814 -12.888 1.00 103.85 74 ALA F N 1
ATOM 10312 C CA . ALA F 1 98 ? 42.613 -4.493 -12.647 1.00 93.95 74 ALA F CA 1
ATOM 10313 C C . ALA F 1 98 ? 42.735 -3.011 -12.164 1.00 106.31 74 ALA F C 1
ATOM 10314 O O . ALA F 1 98 ? 43.679 -2.690 -11.423 1.00 110.92 74 ALA F O 1
ATOM 10316 N N . LEU F 1 99 ? 41.841 -2.113 -12.624 1.00 86.32 75 LEU F N 1
ATOM 10317 C CA . LEU F 1 99 ? 41.813 -0.727 -12.110 1.00 72.44 75 LEU F CA 1
ATOM 10318 C C . LEU F 1 99 ? 41.210 -0.711 -10.749 1.00 85.99 75 LEU F C 1
ATOM 10319 O O . LEU F 1 99 ? 41.352 0.252 -10.022 1.00 97.03 75 LEU F O 1
ATOM 10324 N N . SER F 1 100 ? 40.481 -1.760 -10.410 1.00 77.08 76 SER F N 1
ATOM 10325 C CA . SER F 1 100 ? 39.892 -1.774 -9.097 1.00 76.51 76 SER F CA 1
ATOM 10326 C C . SER F 1 100 ? 40.969 -2.113 -8.091 1.00 101.78 76 SER F C 1
ATOM 10327 O O . SER F 1 100 ? 40.982 -1.523 -7.022 1.00 133.20 76 SER F O 1
ATOM 10330 N N . THR F 1 101 ? 41.908 -2.998 -8.439 1.00 111.03 77 THR F N 1
ATOM 10331 C CA . THR F 1 101 ? 42.972 -3.376 -7.469 1.00 114.85 77 THR F CA 1
ATOM 10332 C C . THR F 1 101 ? 43.910 -2.235 -7.152 1.00 99.40 77 THR F C 1
ATOM 10333 O O . THR F 1 101 ? 44.613 -2.314 -6.144 1.00 144.30 77 THR F O 1
ATOM 10337 N N . LEU F 1 102 ? 44.041 -1.281 -8.074 1.00 71.49 78 LEU F N 1
ATOM 10338 C CA . LEU F 1 102 ? 44.818 -0.054 -7.846 1.00 71.62 78 LEU F CA 1
ATOM 10339 C C . LEU F 1 102 ? 44.134 0.963 -6.954 1.00 90.95 78 LEU F C 1
ATOM 10340 O O . LEU F 1 102 ? 44.810 1.849 -6.458 1.00 131.63 78 LEU F O 1
ATOM 10345 N N . GLY F 1 103 ? 42.818 0.867 -6.751 1.00 94.25 79 GLY F N 1
ATOM 10346 C CA . GLY F 1 103 ? 42.111 1.795 -5.862 1.00 120.90 79 GLY F CA 1
ATOM 10347 C C . GLY F 1 103 ? 41.330 2.911 -6.525 1.00 142.60 79 GLY F C 1
ATOM 10348 O O . GLY F 1 103 ? 41.019 3.959 -5.940 1.00 179.37 79 GLY F O 1
ATOM 10349 N N . VAL F 1 104 ? 41.128 2.711 -7.810 1.00 116.22 80 VAL F N 1
ATOM 10350 C CA . VAL F 1 104 ? 40.395 3.615 -8.671 1.00 127.16 80 VAL F CA 1
ATOM 10351 C C . VAL F 1 104 ? 38.857 3.512 -8.585 1.00 161.04 80 VAL F C 1
ATOM 10352 O O . VAL F 1 104 ? 38.322 2.399 -8.410 1.00 141.04 80 VAL F O 1
ATOM 10356 N N . GLN F 1 105 ? 38.148 4.647 -8.648 1.00 157.48 81 GLN F N 1
ATOM 10357 C CA . GLN F 1 105 ? 36.682 4.594 -8.646 1.00 142.98 81 GLN F CA 1
ATOM 10358 C C . GLN F 1 105 ? 36.086 4.022 -9.944 1.00 135.60 81 GLN F C 1
ATOM 10359 O O . GLN F 1 105 ? 35.933 4.760 -10.944 1.00 90.20 81 GLN F O 1
ATOM 10365 N N . THR F 1 106 ? 35.668 2.766 -9.905 1.00 121.39 82 THR F N 1
ATOM 10366 C CA . THR F 1 106 ? 35.120 2.105 -11.077 1.00 103.63 82 THR F CA 1
ATOM 10367 C C . THR F 1 106 ? 33.607 2.337 -11.207 1.00 108.21 82 THR F C 1
ATOM 10368 O O . THR F 1 106 ? 32.940 1.750 -12.073 1.00 89.93 82 THR F O 1
ATOM 10372 N N . THR F 1 107 ? 33.064 3.154 -10.310 1.00 109.17 83 THR F N 1
ATOM 10373 C CA . THR F 1 107 ? 31.653 3.478 -10.332 1.00 74.29 83 THR F CA 1
ATOM 10374 C C . THR F 1 107 ? 31.314 4.173 -11.639 1.00 79.55 83 THR F C 1
ATOM 10375 O O . THR F 1 107 ? 30.285 3.889 -12.255 1.00 78.95 83 THR F O 1
ATOM 10379 N N . SER F 1 108 ? 32.254 4.962 -12.152 1.00 88.77 84 SER F N 1
ATOM 10380 C CA . SER F 1 108 ? 32.001 5.692 -13.387 1.00 89.77 84 SER F CA 1
ATOM 10381 C C . SER F 1 108 ? 31.963 4.840 -14.706 1.00 75.99 84 SER F C 1
ATOM 10382 O O . SER F 1 108 ? 30.997 4.878 -15.529 1.00 61.11 84 SER F O 1
ATOM 10385 N N . ILE F 1 109 ? 32.859 3.883 -14.753 1.00 78.05 85 ILE F N 1
ATOM 10386 C CA . ILE F 1 109 ? 32.930 2.945 -15.841 1.00 70.69 85 ILE F CA 1
ATOM 10387 C C . ILE F 1 109 ? 31.787 1.993 -15.718 1.00 74.22 85 ILE F C 1
ATOM 10388 O O . ILE F 1 109 ? 31.151 1.707 -16.707 1.00 101.66 85 ILE F O 1
ATOM 10393 N N . ILE F 1 110 ? 31.570 1.417 -14.550 1.00 59.54 86 ILE F N 1
ATOM 10394 C CA . ILE F 1 110 ? 30.443 0.517 -14.454 1.00 71.47 86 ILE F CA 1
ATOM 10395 C C . ILE F 1 110 ? 29.138 1.219 -14.825 1.00 88.26 86 ILE F C 1
ATOM 10396 O O . ILE F 1 110 ? 28.317 0.606 -15.473 1.00 93.28 86 ILE F O 1
ATOM 10401 N N . THR F 1 111 ? 28.951 2.498 -14.516 1.00 69.46 87 THR F N 1
ATOM 10402 C CA . THR F 1 111 ? 27.748 3.169 -15.017 1.00 63.59 87 THR F CA 1
ATOM 10403 C C . THR F 1 111 ? 27.617 3.173 -16.514 1.00 68.53 87 THR F C 1
ATOM 10404 O O . THR F 1 111 ? 26.517 2.990 -17.061 1.00 59.05 87 THR F O 1
ATOM 10408 N N . VAL F 1 112 ? 28.761 3.343 -17.177 1.00 79.52 88 VAL F N 1
ATOM 10409 C CA . VAL F 1 112 ? 28.764 3.248 -18.642 1.00 73.15 88 VAL F CA 1
ATOM 10410 C C . VAL F 1 112 ? 28.559 1.817 -19.149 1.00 64.02 88 VAL F C 1
ATOM 10411 O O . VAL F 1 112 ? 27.702 1.594 -19.964 1.00 66.95 88 VAL F O 1
ATOM 10415 N N . LEU F 1 113 ? 29.273 0.841 -18.618 1.00 67.84 89 LEU F N 1
ATOM 10416 C CA . LEU F 1 113 ? 29.051 -0.560 -18.955 1.00 79.74 89 LEU F CA 1
ATOM 10417 C C . LEU F 1 113 ? 27.610 -1.025 -18.716 1.00 87.60 89 LEU F C 1
ATOM 10418 O O . LEU F 1 113 ? 27.036 -1.770 -19.505 1.00 97.97 89 LEU F O 1
ATOM 10423 N N . GLY F 1 114 ? 27.030 -0.574 -17.621 1.00 65.71 90 GLY F N 1
ATOM 10424 C CA . GLY F 1 114 ? 25.649 -0.813 -17.320 1.00 67.67 90 GLY F CA 1
ATOM 10425 C C . GLY F 1 114 ? 24.790 -0.259 -18.403 1.00 71.29 90 GLY F C 1
ATOM 10426 O O . GLY F 1 114 ? 24.204 -0.998 -19.198 1.00 58.47 90 GLY F O 1
ATOM 10427 N N . THR F 1 115 ? 24.851 1.055 -18.541 1.00 79.59 91 THR F N 1
ATOM 10428 C CA . THR F 1 115 ? 23.933 1.693 -19.439 1.00 82.96 91 THR F CA 1
ATOM 10429 C C . THR F 1 115 ? 24.261 1.304 -20.907 1.00 67.73 91 THR F C 1
ATOM 10430 O O . THR F 1 115 ? 23.495 1.611 -21.811 1.00 75.97 91 THR F O 1
ATOM 10434 N N . VAL F 1 116 ? 25.328 0.538 -21.130 1.00 51.44 92 VAL F N 1
ATOM 10435 C CA . VAL F 1 116 ? 25.601 -0.029 -22.441 1.00 54.10 92 VAL F CA 1
ATOM 10436 C C . VAL F 1 116 ? 24.821 -1.285 -22.576 1.00 59.09 92 VAL F C 1
ATOM 10437 O O . VAL F 1 116 ? 23.916 -1.429 -23.430 1.00 56.43 92 VAL F O 1
ATOM 10441 N N . GLY F 1 117 ? 25.095 -2.148 -21.613 1.00 69.01 93 GLY F N 1
ATOM 10442 C CA . GLY F 1 117 ? 24.508 -3.462 -21.578 1.00 80.55 93 GLY F CA 1
ATOM 10443 C C . GLY F 1 117 ? 23.016 -3.341 -21.725 1.00 80.56 93 GLY F C 1
ATOM 10444 O O . GLY F 1 117 ? 22.404 -4.220 -22.336 1.00 64.97 93 GLY F O 1
ATOM 10445 N N . ILE F 1 118 ? 22.448 -2.254 -21.183 1.00 75.32 94 ILE F N 1
ATOM 10446 C CA . ILE F 1 118 ? 21.010 -1.990 -21.278 1.00 63.05 94 ILE F CA 1
ATOM 10447 C C . ILE F 1 118 ? 20.464 -1.654 -22.662 1.00 56.36 94 ILE F C 1
ATOM 10448 O O . ILE F 1 118 ? 19.381 -2.110 -23.053 1.00 57.23 94 ILE F O 1
ATOM 10453 N N . ALA F 1 119 ? 21.231 -0.938 -23.455 1.00 47.29 95 ALA F N 1
ATOM 10454 C CA . ALA F 1 119 ? 20.781 -0.707 -24.820 1.00 69.21 95 ALA F CA 1
ATOM 10455 C C . ALA F 1 119 ? 20.854 -2.069 -25.563 1.00 88.20 95 ALA F C 1
ATOM 10456 O O . ALA F 1 119 ? 20.098 -2.322 -26.562 1.00 80.20 95 ALA F O 1
ATOM 10458 N N . VAL F 1 120 ? 21.699 -2.972 -25.015 1.00 69.70 96 VAL F N 1
ATOM 10459 C CA . VAL F 1 120 ? 21.838 -4.312 -25.602 1.00 60.15 96 VAL F CA 1
ATOM 10460 C C . VAL F 1 120 ? 20.651 -5.190 -25.252 1.00 58.98 96 VAL F C 1
ATOM 10461 O O . VAL F 1 120 ? 20.110 -5.877 -26.143 1.00 49.89 96 VAL F O 1
ATOM 10465 N N . ALA F 1 121 ? 20.268 -5.165 -23.968 1.00 53.41 97 ALA F N 1
ATOM 10466 C CA . ALA F 1 121 ? 19.098 -5.897 -23.442 1.00 53.19 97 ALA F CA 1
ATOM 10467 C C . ALA F 1 121 ? 17.951 -5.542 -24.301 1.00 63.62 97 ALA F C 1
ATOM 10468 O O . ALA F 1 121 ? 17.049 -6.328 -24.548 1.00 75.06 97 ALA F O 1
ATOM 10470 N N . LEU F 1 122 ? 17.946 -4.283 -24.681 1.00 61.97 98 LEU F N 1
ATOM 10471 C CA . LEU F 1 122 ? 16.870 -3.791 -25.487 1.00 74.00 98 LEU F CA 1
ATOM 10472 C C . LEU F 1 122 ? 16.801 -4.176 -26.964 1.00 76.05 98 LEU F C 1
ATOM 10473 O O . LEU F 1 122 ? 15.708 -4.482 -27.490 1.00 71.05 98 LEU F O 1
ATOM 10478 N N . ALA F 1 123 ? 17.961 -4.277 -27.608 1.00 52.13 99 ALA F N 1
ATOM 10479 C CA . ALA F 1 123 ? 17.934 -4.620 -29.015 1.00 65.95 99 ALA F CA 1
ATOM 10480 C C . ALA F 1 123 ? 17.368 -6.001 -29.197 1.00 88.64 99 ALA F C 1
ATOM 10481 O O . ALA F 1 123 ? 16.604 -6.255 -30.134 1.00 109.92 99 ALA F O 1
ATOM 10483 N N . LEU F 1 124 ? 17.662 -6.849 -28.222 1.00 83.55 100 LEU F N 1
ATOM 10484 C CA . LEU F 1 124 ? 17.350 -8.261 -28.294 1.00 81.58 100 LEU F CA 1
ATOM 10485 C C . LEU F 1 124 ? 16.131 -8.614 -27.547 1.00 85.89 100 LEU F C 1
ATOM 10486 O O . LEU F 1 124 ? 16.006 -9.733 -27.104 1.00 96.50 100 LEU F O 1
ATOM 10491 N N . LYS F 1 125 ? 15.259 -7.656 -27.343 1.00 77.59 101 LYS F N 1
ATOM 10492 C CA . LYS F 1 125 ? 14.089 -7.927 -26.577 1.00 78.62 101 LYS F CA 1
ATOM 10493 C C . LYS F 1 125 ? 13.196 -8.832 -27.419 1.00 84.12 101 LYS F C 1
ATOM 10494 O O . LYS F 1 125 ? 12.884 -9.965 -27.068 1.00 98.43 101 LYS F O 1
ATOM 10500 N N . ASP F 1 126 ? 12.849 -8.321 -28.576 1.00 63.54 102 ASP F N 1
ATOM 10501 C CA . ASP F 1 126 ? 11.991 -8.932 -29.562 1.00 63.73 102 ASP F CA 1
ATOM 10502 C C . ASP F 1 126 ? 12.435 -10.236 -30.210 1.00 74.40 102 ASP F C 1
ATOM 10503 O O . ASP F 1 126 ? 11.633 -11.172 -30.442 1.00 87.77 102 ASP F O 1
ATOM 10508 N N . TYR F 1 127 ? 13.743 -10.350 -30.367 1.00 66.60 103 TYR F N 1
ATOM 10509 C CA . TYR F 1 127 ? 14.361 -11.584 -30.836 1.00 80.29 103 TYR F CA 1
ATOM 10510 C C . TYR F 1 127 ? 14.347 -12.751 -29.835 1.00 81.02 103 TYR F C 1
ATOM 10511 O O . TYR F 1 127 ? 13.927 -13.884 -30.104 1.00 69.47 103 TYR F O 1
ATOM 10520 N N . LEU F 1 128 ? 14.776 -12.429 -28.646 1.00 88.73 104 LEU F N 1
ATOM 10521 C CA . LEU F 1 128 ? 14.747 -13.330 -27.530 1.00 70.36 104 LEU F CA 1
ATOM 10522 C C . LEU F 1 128 ? 13.294 -13.674 -27.072 1.00 61.05 104 LEU F C 1
ATOM 10523 O O . LEU F 1 128 ? 13.042 -14.593 -26.310 1.00 50.04 104 LEU F O 1
ATOM 10528 N N . SER F 1 129 ? 12.322 -12.932 -27.565 1.00 68.16 105 SER F N 1
ATOM 10529 C CA . SER F 1 129 ? 10.948 -13.220 -27.216 1.00 62.20 105 SER F CA 1
ATOM 10530 C C . SER F 1 129 ? 10.375 -14.077 -28.338 1.00 64.06 105 SER F C 1
ATOM 10531 O O . SER F 1 129 ? 9.391 -14.778 -28.159 1.00 64.75 105 SER F O 1
ATOM 10534 N N . SER F 1 130 ? 11.097 -14.133 -29.455 1.00 76.71 106 SER F N 1
ATOM 10535 C CA . SER F 1 130 ? 10.758 -15.147 -30.463 1.00 84.21 106 SER F CA 1
ATOM 10536 C C . SER F 1 130 ? 11.351 -16.470 -29.951 1.00 68.95 106 SER F C 1
ATOM 10537 O O . SER F 1 130 ? 10.764 -17.526 -30.110 1.00 58.22 106 SER F O 1
ATOM 10540 N N . ILE F 1 131 ? 12.526 -16.405 -29.336 1.00 73.80 107 ILE F N 1
ATOM 10541 C CA . ILE F 1 131 ? 13.166 -17.599 -28.772 1.00 58.99 107 ILE F CA 1
ATOM 10542 C C . ILE F 1 131 ? 12.378 -18.228 -27.680 1.00 59.66 107 ILE F C 1
ATOM 10543 O O . ILE F 1 131 ? 11.977 -19.349 -27.783 1.00 64.34 107 ILE F O 1
ATOM 10548 N N . ALA F 1 132 ? 12.152 -17.514 -26.605 1.00 65.97 108 ALA F N 1
ATOM 10549 C CA . ALA F 1 132 ? 11.308 -18.110 -25.610 1.00 54.84 108 ALA F CA 1
ATOM 10550 C C . ALA F 1 132 ? 9.884 -18.227 -26.092 1.00 61.01 108 ALA F C 1
ATOM 10551 O O . ALA F 1 132 ? 9.106 -18.989 -25.520 1.00 76.82 108 ALA F O 1
ATOM 10553 N N . GLY F 1 133 ? 9.582 -17.622 -27.233 1.00 64.91 109 GLY F N 1
ATOM 10554 C CA . GLY F 1 133 ? 8.304 -17.891 -27.870 1.00 80.66 109 GLY F CA 1
ATOM 10555 C C . GLY F 1 133 ? 8.252 -19.344 -28.286 1.00 70.89 109 GLY F C 1
ATOM 10556 O O . GLY F 1 133 ? 7.302 -20.067 -27.971 1.00 46.77 109 GLY F O 1
ATOM 10557 N N . GLY F 1 134 ? 9.273 -19.753 -29.032 1.00 92.07 110 GLY F N 1
ATOM 10558 C CA . GLY F 1 134 ? 9.443 -21.135 -29.443 1.00 92.39 110 GLY F CA 1
ATOM 10559 C C . GLY F 1 134 ? 9.575 -22.073 -28.246 1.00 96.89 110 GLY F C 1
ATOM 10560 O O . GLY F 1 134 ? 8.910 -23.081 -28.210 1.00 102.75 110 GLY F O 1
ATOM 10561 N N . ILE F 1 135 ? 10.371 -21.728 -27.238 1.00 97.04 111 ILE F N 1
ATOM 10562 C CA . ILE F 1 135 ? 10.486 -22.575 -26.061 1.00 66.65 111 ILE F CA 1
ATOM 10563 C C . ILE F 1 135 ? 9.161 -22.940 -25.457 1.00 61.06 111 ILE F C 1
ATOM 10564 O O . ILE F 1 135 ? 8.897 -24.106 -25.238 1.00 63.85 111 ILE F O 1
ATOM 10569 N N . ILE F 1 136 ? 8.307 -21.942 -25.271 1.00 69.16 112 ILE F N 1
ATOM 10570 C CA . ILE F 1 136 ? 6.946 -22.153 -24.789 1.00 70.11 112 ILE F CA 1
ATOM 10571 C C . ILE F 1 136 ? 6.090 -22.922 -25.819 1.00 73.95 112 ILE F C 1
ATOM 10572 O O . ILE F 1 136 ? 5.156 -23.613 -25.431 1.00 78.04 112 ILE F O 1
ATOM 10577 N N . LEU F 1 137 ? 6.256 -22.654 -27.110 1.00 67.83 113 LEU F N 1
ATOM 10578 C CA . LEU F 1 137 ? 5.466 -23.318 -28.164 1.00 62.37 113 LEU F CA 1
ATOM 10579 C C . LEU F 1 137 ? 5.690 -24.852 -28.269 1.00 92.63 113 LEU F C 1
ATOM 10580 O O . LEU F 1 137 ? 4.761 -25.666 -28.422 1.00 90.25 113 LEU F O 1
ATOM 10585 N N . ILE F 1 138 ? 6.970 -25.202 -28.226 1.00 102.60 114 ILE F N 1
ATOM 10586 C CA . ILE F 1 138 ? 7.467 -26.541 -28.296 1.00 72.98 114 ILE F CA 1
ATOM 10587 C C . ILE F 1 138 ? 6.988 -27.221 -27.040 1.00 76.92 114 ILE F C 1
ATOM 10588 O O . ILE F 1 138 ? 6.313 -28.218 -27.086 1.00 78.57 114 ILE F O 1
ATOM 10593 N N . ILE F 1 139 ? 7.189 -26.568 -25.906 1.00 92.33 115 ILE F N 1
ATOM 10594 C CA . ILE F 1 139 ? 6.966 -27.259 -24.650 1.00 94.89 115 ILE F CA 1
ATOM 10595 C C . ILE F 1 139 ? 5.492 -27.455 -24.327 1.00 81.51 115 ILE F C 1
ATOM 10596 O O . ILE F 1 139 ? 5.107 -28.562 -23.980 1.00 134.29 115 ILE F O 1
ATOM 10601 N N . LEU F 1 140 ? 4.655 -26.453 -24.533 1.00 64.93 116 LEU F N 1
ATOM 10602 C CA . LEU F 1 140 ? 3.255 -26.517 -24.126 1.00 69.31 116 LEU F CA 1
ATOM 10603 C C . LEU F 1 140 ? 2.289 -26.806 -25.268 1.00 122.78 116 LEU F C 1
ATOM 10604 O O . LEU F 1 140 ? 1.070 -26.705 -25.117 1.00 136.91 116 LEU F O 1
ATOM 10609 N N . HIS F 1 141 ? 2.782 -27.367 -26.352 1.00 116.58 117 HIS F N 1
ATOM 10610 C CA . HIS F 1 141 ? 2.066 -27.239 -27.593 1.00 108.87 117 HIS F CA 1
ATOM 10611 C C . HIS F 1 141 ? 0.586 -27.673 -27.600 1.00 154.28 117 HIS F C 1
ATOM 10612 O O . HIS F 1 141 ? 0.230 -28.769 -27.127 1.00 176.55 117 HIS F O 1
ATOM 10619 N N . PRO F 1 142 ? -0.291 -26.779 -28.094 1.00 151.75 118 PRO F N 1
ATOM 10620 C CA . PRO F 1 142 ? -1.627 -27.127 -28.571 1.00 195.70 118 PRO F CA 1
ATOM 10621 C C . PRO F 1 142 ? -1.605 -27.188 -30.076 1.00 157.61 118 PRO F C 1
ATOM 10622 O O . PRO F 1 142 ? -2.613 -27.126 -30.793 1.00 134.79 118 PRO F O 1
ATOM 10626 N N . PHE F 1 143 ? -0.374 -27.263 -30.543 1.00 105.16 119 PHE F N 1
ATOM 10627 C CA . PHE F 1 143 ? -0.089 -27.383 -31.945 1.00 111.29 119 PHE F CA 1
ATOM 10628 C C . PHE F 1 143 ? 1.188 -28.225 -32.223 1.00 120.53 119 PHE F C 1
ATOM 10629 O O . PHE F 1 143 ? 2.167 -28.143 -31.486 1.00 123.70 119 PHE F O 1
ATOM 10637 N N . LYS F 1 144 ? 1.179 -29.049 -33.267 1.00 110.31 120 LYS F N 1
ATOM 10638 C CA . LYS F 1 144 ? 2.362 -29.857 -33.573 1.00 120.05 120 LYS F CA 1
ATOM 10639 C C . LYS F 1 144 ? 2.416 -30.072 -35.074 1.00 99.79 120 LYS F C 1
ATOM 10640 O O . LYS F 1 144 ? 1.387 -29.946 -35.741 1.00 91.36 120 LYS F O 1
ATOM 10646 N N . LYS F 1 145 ? 3.580 -30.454 -35.599 1.00 80.17 121 LYS F N 1
ATOM 10647 C CA . LYS F 1 145 ? 3.733 -30.554 -37.049 1.00 107.71 121 LYS F CA 1
ATOM 10648 C C . LYS F 1 145 ? 2.838 -31.522 -37.813 1.00 115.64 121 LYS F C 1
ATOM 10649 O O . LYS F 1 145 ? 2.775 -32.717 -37.542 1.00 167.76 121 LYS F O 1
ATOM 10655 N N . GLY F 1 146 ? 2.149 -30.967 -38.793 1.00 80.25 122 GLY F N 1
ATOM 10656 C CA . GLY F 1 146 ? 1.304 -31.732 -39.670 1.00 109.68 122 GLY F CA 1
ATOM 10657 C C . GLY F 1 146 ? -0.096 -31.189 -39.528 1.00 160.89 122 GLY F C 1
ATOM 10658 O O . GLY F 1 146 ? -0.933 -31.395 -40.413 1.00 185.17 122 GLY F O 1
ATOM 10659 N N . ASP F 1 147 ? -0.340 -30.445 -38.447 1.00 136.34 123 ASP F N 1
ATOM 10660 C CA . ASP F 1 147 ? -1.656 -29.861 -38.230 1.00 126.55 123 ASP F CA 1
ATOM 10661 C C . ASP F 1 147 ? -1.815 -28.773 -39.263 1.00 116.41 123 ASP F C 1
ATOM 10662 O O . ASP F 1 147 ? -0.833 -28.318 -39.850 1.00 99.41 123 ASP F O 1
ATOM 10667 N N . ILE F 1 148 ? -3.045 -28.401 -39.574 1.00 110.57 124 ILE F N 1
ATOM 10668 C CA . ILE F 1 148 ? -3.193 -27.223 -40.423 1.00 125.67 124 ILE F CA 1
ATOM 10669 C C . ILE F 1 148 ? -3.815 -26.185 -39.529 1.00 147.42 124 ILE F C 1
ATOM 10670 O O . ILE F 1 148 ? -4.674 -26.533 -38.694 1.00 127.56 124 ILE F O 1
ATOM 10675 N N . ILE F 1 149 ? -3.338 -24.939 -39.637 1.00 137.08 125 ILE F N 1
ATOM 10676 C CA . ILE F 1 149 ? -3.987 -23.856 -38.886 1.00 99.95 125 ILE F CA 1
ATOM 10677 C C . ILE F 1 149 ? -4.265 -22.592 -39.631 1.00 99.46 125 ILE F C 1
ATOM 10678 O O . ILE F 1 149 ? -3.910 -22.455 -40.795 1.00 103.27 125 ILE F O 1
ATOM 10683 N N . GLU F 1 150 ? -4.779 -21.618 -38.886 1.00 101.70 126 GLU F N 1
ATOM 10684 C CA . GLU F 1 150 ? -5.115 -20.297 -39.415 1.00 99.23 126 GLU F CA 1
ATOM 10685 C C . GLU F 1 150 ? -4.608 -19.184 -38.479 1.00 100.33 126 GLU F C 1
ATOM 10686 O O . GLU F 1 150 ? -5.376 -18.539 -37.774 1.00 123.98 126 GLU F O 1
ATOM 10692 N N . ILE F 1 151 ? -3.296 -19.013 -38.444 1.00 81.39 127 ILE F N 1
ATOM 10693 C CA . ILE F 1 151 ? -2.651 -17.925 -37.746 1.00 78.08 127 ILE F CA 1
ATOM 10694 C C . ILE F 1 151 ? -2.860 -16.554 -38.380 1.00 140.58 127 ILE F C 1
ATOM 10695 O O . ILE F 1 151 ? -2.302 -16.289 -39.436 1.00 159.72 127 ILE F O 1
ATOM 10700 N N . SER F 1 152 ? -3.644 -15.678 -37.751 1.00 132.84 128 SER F N 1
ATOM 10701 C CA . SER F 1 152 ? -3.865 -14.315 -38.267 1.00 155.04 128 SER F CA 1
ATOM 10702 C C . SER F 1 152 ? -4.396 -14.218 -39.714 1.00 157.26 128 SER F C 1
ATOM 10703 O O . SER F 1 152 ? -3.852 -13.460 -40.514 1.00 159.75 128 SER F O 1
ATOM 10706 N N . GLY F 1 153 ? -5.371 -15.036 -40.090 1.00 141.64 129 GLY F N 1
ATOM 10707 C CA . GLY F 1 153 ? -5.890 -14.986 -41.453 1.00 150.66 129 GLY F CA 1
ATOM 10708 C C . GLY F 1 153 ? -5.148 -15.780 -42.532 1.00 146.64 129 GLY F C 1
ATOM 10709 O O . GLY F 1 153 ? -5.643 -15.950 -43.643 1.00 157.25 129 GLY F O 1
ATOM 10710 N N . LEU F 1 154 ? -3.967 -16.283 -42.188 1.00 125.85 130 LEU F N 1
ATOM 10711 C CA . LEU F 1 154 ? -3.068 -16.997 -43.096 1.00 79.98 130 LEU F CA 1
ATOM 10712 C C . LEU F 1 154 ? -3.128 -18.512 -42.841 1.00 103.97 130 LEU F C 1
ATOM 10713 O O . LEU F 1 154 ? -2.428 -19.000 -41.964 1.00 118.77 130 LEU F O 1
ATOM 10718 N N . GLU F 1 155 ? -3.872 -19.286 -43.629 1.00 117.06 131 GLU F N 1
ATOM 10719 C CA . GLU F 1 155 ? -4.009 -20.707 -43.277 1.00 134.11 131 GLU F CA 1
ATOM 10720 C C . GLU F 1 155 ? -3.075 -21.612 -44.094 1.00 118.84 131 GLU F C 1
ATOM 10721 O O . GLU F 1 155 ? -2.999 -21.502 -45.311 1.00 130.25 131 GLU F O 1
ATOM 10727 N N . GLY F 1 156 ? -2.363 -22.504 -43.402 1.00 110.47 132 GLY F N 1
ATOM 10728 C CA . GLY F 1 156 ? -1.498 -23.472 -44.068 1.00 105.07 132 GLY F CA 1
ATOM 10729 C C . GLY F 1 156 ? -1.071 -24.624 -43.167 1.00 122.67 132 GLY F C 1
ATOM 10730 O O . GLY F 1 156 ? -1.258 -24.591 -41.923 1.00 119.76 132 GLY F O 1
ATOM 10731 N N . LYS F 1 157 ? -0.611 -25.704 -43.797 1.00 114.50 133 LYS F N 1
ATOM 10732 C CA . LYS F 1 157 ? -0.071 -26.814 -43.013 1.00 111.88 133 LYS F CA 1
ATOM 10733 C C . LYS F 1 157 ? 1.319 -26.486 -42.584 1.00 123.78 133 LYS F C 1
ATOM 10734 O O . LYS F 1 157 ? 2.107 -25.949 -43.387 1.00 105.46 133 LYS F O 1
ATOM 10740 N N . VAL F 1 158 ? 1.627 -26.866 -41.346 1.00 127.72 134 VAL F N 1
ATOM 10741 C CA . VAL F 1 158 ? 2.907 -26.564 -40.713 1.00 115.61 134 VAL F CA 1
ATOM 10742 C C . VAL F 1 158 ? 4.058 -27.461 -41.210 1.00 107.14 134 VAL F C 1
ATOM 10743 O O . VAL F 1 158 ? 3.920 -28.679 -41.282 1.00 115.12 134 VAL F O 1
ATOM 10747 N N . GLU F 1 159 ? 5.197 -26.834 -41.495 1.00 94.03 135 GLU F N 1
ATOM 10748 C CA . GLU F 1 159 ? 6.388 -27.486 -41.983 1.00 71.08 135 GLU F CA 1
ATOM 10749 C C . GLU F 1 159 ? 7.614 -27.363 -41.106 1.00 88.49 135 GLU F C 1
ATOM 10750 O O . GLU F 1 159 ? 8.480 -28.215 -41.144 1.00 146.55 135 GLU F O 1
ATOM 10756 N N . ALA F 1 160 ? 7.678 -26.320 -40.287 1.00 105.91 136 ALA F N 1
ATOM 10757 C CA . ALA F 1 160 ? 8.891 -26.044 -39.495 1.00 136.54 136 ALA F CA 1
ATOM 10758 C C . ALA F 1 160 ? 8.699 -25.361 -38.160 1.00 139.42 136 ALA F C 1
ATOM 10759 O O . ALA F 1 160 ? 7.890 -24.440 -38.060 1.00 150.12 136 ALA F O 1
ATOM 10761 N N . LEU F 1 161 ? 9.419 -25.832 -37.139 1.00 113.34 137 LEU F N 1
ATOM 10762 C CA . LEU F 1 161 ? 9.514 -25.134 -35.850 1.00 94.14 137 LEU F CA 1
ATOM 10763 C C . LEU F 1 161 ? 10.992 -24.851 -35.566 1.00 106.54 137 LEU F C 1
ATOM 10764 O O . LEU F 1 161 ? 11.676 -25.512 -34.818 1.00 96.25 137 LEU F O 1
ATOM 10769 N N . ASN F 1 162 ? 11.399 -23.735 -36.143 1.00 151.55 138 ASN F N 1
ATOM 10770 C CA . ASN F 1 162 ? 12.723 -23.155 -36.090 1.00 158.54 138 ASN F CA 1
ATOM 10771 C C . ASN F 1 162 ? 12.930 -22.662 -34.617 1.00 164.16 138 ASN F C 1
ATOM 10772 O O . ASN F 1 162 ? 12.087 -22.898 -33.680 1.00 89.33 138 ASN F O 1
ATOM 10777 N N . PHE F 1 163 ? 14.167 -22.319 -34.327 1.00 191.32 139 PHE F N 1
ATOM 10778 C CA . PHE F 1 163 ? 14.465 -21.845 -33.010 1.00 163.24 139 PHE F CA 1
ATOM 10779 C C . PHE F 1 163 ? 13.561 -20.604 -32.616 1.00 113.67 139 PHE F C 1
ATOM 10780 O O . PHE F 1 163 ? 12.751 -20.647 -31.691 1.00 64.74 139 PHE F O 1
ATOM 10788 N N . PHE F 1 164 ? 13.578 -19.609 -33.513 1.00 111.27 140 PHE F N 1
ATOM 10789 C CA . PHE F 1 164 ? 12.721 -18.409 -33.579 1.00 78.85 140 PHE F CA 1
ATOM 10790 C C . PHE F 1 164 ? 11.569 -18.370 -34.526 1.00 83.48 140 PHE F C 1
ATOM 10791 O O . PHE F 1 164 ? 10.687 -17.557 -34.340 1.00 97.22 140 PHE F O 1
ATOM 10799 N N . ASN F 1 165 ? 11.588 -19.219 -35.546 1.00 60.78 141 ASN F N 1
ATOM 10800 C CA . ASN F 1 165 ? 10.662 -19.145 -36.661 1.00 48.22 141 ASN F CA 1
ATOM 10801 C C . ASN F 1 165 ? 9.866 -20.303 -36.767 1.00 42.74 141 ASN F C 1
ATOM 10802 O O . ASN F 1 165 ? 10.088 -21.189 -36.064 1.00 69.77 141 ASN F O 1
ATOM 10807 N N . THR F 1 166 ? 8.726 -20.126 -37.387 1.00 80.78 142 THR F N 1
ATOM 10808 C CA . THR F 1 166 ? 7.783 -21.178 -37.667 1.00 90.23 142 THR F CA 1
ATOM 10809 C C . THR F 1 166 ? 7.529 -21.246 -39.165 1.00 81.34 142 THR F C 1
ATOM 10810 O O . THR F 1 166 ? 7.587 -20.209 -39.784 1.00 121.73 142 THR F O 1
ATOM 10814 N N . SER F 1 167 ? 7.367 -22.377 -39.813 1.00 28.56 143 SER F N 1
ATOM 10815 C CA . SER F 1 167 ? 7.225 -22.248 -41.254 1.00 91.97 143 SER F CA 1
ATOM 10816 C C . SER F 1 167 ? 5.899 -22.899 -41.702 1.00 98.42 143 SER F C 1
ATOM 10817 O O . SER F 1 167 ? 5.561 -23.939 -41.180 1.00 124.64 143 SER F O 1
ATOM 10820 N N . LEU F 1 168 ? 5.099 -22.280 -42.568 1.00 73.52 144 LEU F N 1
ATOM 10821 C CA . LEU F 1 168 ? 3.952 -22.990 -43.120 1.00 65.18 144 LEU F CA 1
ATOM 10822 C C . LEU F 1 168 ? 4.130 -23.149 -44.603 1.00 89.62 144 LEU F C 1
ATOM 10823 O O . LEU F 1 168 ? 4.626 -22.224 -45.239 1.00 87.53 144 LEU F O 1
ATOM 10828 N N . ARG F 1 169 ? 3.845 -24.343 -45.142 1.00 113.86 145 ARG F N 1
ATOM 10829 C CA . ARG F 1 169 ? 3.629 -24.444 -46.589 1.00 130.65 145 ARG F CA 1
ATOM 10830 C C . ARG F 1 169 ? 2.099 -24.225 -46.777 1.00 111.60 145 ARG F C 1
ATOM 10831 O O . ARG F 1 169 ? 1.244 -24.931 -46.154 1.00 83.21 145 ARG F O 1
ATOM 10839 N N . LEU F 1 170 ? 1.795 -23.116 -47.458 1.00 88.58 146 LEU F N 1
ATOM 10840 C CA . LEU F 1 170 ? 0.452 -22.604 -47.651 1.00 93.14 146 LEU F CA 1
ATOM 10841 C C . LEU F 1 170 ? -0.311 -23.523 -48.594 1.00 125.25 146 LEU F C 1
ATOM 10842 O O . LEU F 1 170 ? 0.301 -24.360 -49.250 1.00 132.81 146 LEU F O 1
ATOM 10847 N N . HIS F 1 171 ? -1.628 -23.348 -48.712 1.00 135.55 147 HIS F N 1
ATOM 10848 C CA . HIS F 1 171 ? -2.358 -23.976 -49.809 1.00 121.39 147 HIS F CA 1
ATOM 10849 C C . HIS F 1 171 ? -1.910 -23.365 -51.104 1.00 116.87 147 HIS F C 1
ATOM 10850 O O . HIS F 1 171 ? -2.053 -23.970 -52.177 1.00 103.44 147 HIS F O 1
ATOM 10857 N N . ASP F 1 172 ? -1.287 -22.196 -50.991 1.00 133.36 148 ASP F N 1
ATOM 10858 C CA . ASP F 1 172 ? -0.646 -21.581 -52.134 1.00 148.01 148 ASP F CA 1
ATOM 10859 C C . ASP F 1 172 ? 0.535 -22.487 -52.523 1.00 120.61 148 ASP F C 1
ATOM 10860 O O . ASP F 1 172 ? 0.695 -22.832 -53.696 1.00 98.41 148 ASP F O 1
ATOM 10865 N N . GLY F 1 173 ? 1.239 -23.009 -51.518 1.00 115.91 149 GLY F N 1
ATOM 10866 C CA . GLY F 1 173 ? 2.423 -23.815 -51.754 1.00 105.51 149 GLY F CA 1
ATOM 10867 C C . GLY F 1 173 ? 3.765 -23.111 -51.585 1.00 104.80 149 GLY F C 1
ATOM 10868 O O . GLY F 1 173 ? 4.815 -23.723 -51.692 1.00 117.63 149 GLY F O 1
ATOM 10869 N N . ARG F 1 174 ? 3.761 -21.828 -51.294 1.00 88.98 150 ARG F N 1
ATOM 10870 C CA . ARG F 1 174 ? 5.003 -21.212 -50.893 1.00 83.56 150 ARG F CA 1
ATOM 10871 C C . ARG F 1 174 ? 5.134 -21.440 -49.430 1.00 101.26 150 ARG F C 1
ATOM 10872 O O . ARG F 1 174 ? 4.156 -21.833 -48.818 1.00 91.80 150 ARG F O 1
ATOM 10880 N N . LEU F 1 175 ? 6.306 -21.152 -48.857 1.00 120.33 151 LEU F N 1
ATOM 10881 C CA . LEU F 1 175 ? 6.538 -21.357 -47.420 1.00 99.43 151 LEU F CA 1
ATOM 10882 C C . LEU F 1 175 ? 6.730 -20.082 -46.693 1.00 96.96 151 LEU F C 1
ATOM 10883 O O . LEU F 1 175 ? 7.810 -19.511 -46.798 1.00 111.96 151 LEU F O 1
ATOM 10888 N N . ALA F 1 176 ? 5.719 -19.681 -45.909 1.00 88.92 152 ALA F N 1
ATOM 10889 C CA . ALA F 1 176 ? 5.799 -18.505 -45.037 1.00 76.29 152 ALA F CA 1
ATOM 10890 C C . ALA F 1 176 ? 6.667 -18.868 -43.838 1.00 65.30 152 ALA F C 1
ATOM 10891 O O . ALA F 1 176 ? 6.688 -20.009 -43.461 1.00 98.16 152 ALA F O 1
ATOM 10893 N N . VAL F 1 177 ? 7.420 -17.910 -43.303 1.00 40.61 153 VAL F N 1
ATOM 10894 C CA . VAL F 1 177 ? 8.341 -18.041 -42.169 1.00 39.04 153 VAL F CA 1
ATOM 10895 C C . VAL F 1 177 ? 7.998 -17.084 -41.027 1.00 71.12 153 VAL F C 1
ATOM 10896 O O . VAL F 1 177 ? 8.698 -16.105 -40.766 1.00 85.34 153 VAL F O 1
ATOM 10900 N N . LEU F 1 178 ? 7.016 -17.477 -40.253 1.00 58.56 154 LEU F N 1
ATOM 10901 C CA . LEU F 1 178 ? 6.439 -16.703 -39.182 1.00 51.45 154 LEU F CA 1
ATOM 10902 C C . LEU F 1 178 ? 7.198 -16.657 -37.897 1.00 65.21 154 LEU F C 1
ATOM 10903 O O . LEU F 1 178 ? 7.203 -17.666 -37.227 1.00 76.22 154 LEU F O 1
ATOM 10908 N N . PRO F 1 179 ? 7.777 -15.499 -37.491 1.00 73.85 155 PRO F N 1
ATOM 10909 C CA . PRO F 1 179 ? 8.630 -15.476 -36.282 1.00 65.24 155 PRO F CA 1
ATOM 10910 C C . PRO F 1 179 ? 7.871 -15.894 -35.003 1.00 62.49 155 PRO F C 1
ATOM 10911 O O . PRO F 1 179 ? 6.747 -15.444 -34.844 1.00 64.32 155 PRO F O 1
ATOM 10915 N N . ASN F 1 180 ? 8.463 -16.736 -34.140 1.00 75.09 156 ASN F N 1
ATOM 10916 C CA . ASN F 1 180 ? 7.758 -17.407 -33.020 1.00 70.56 156 ASN F CA 1
ATOM 10917 C C . ASN F 1 180 ? 7.015 -16.415 -32.158 1.00 58.77 156 ASN F C 1
ATOM 10918 O O . ASN F 1 180 ? 5.923 -16.711 -31.715 1.00 49.07 156 ASN F O 1
ATOM 10923 N N . ARG F 1 181 ? 7.629 -15.244 -31.968 1.00 67.94 157 ARG F N 1
ATOM 10924 C CA . ARG F 1 181 ? 7.089 -14.105 -31.229 1.00 59.82 157 ARG F CA 1
ATOM 10925 C C . ARG F 1 181 ? 5.644 -13.800 -31.555 1.00 76.37 157 ARG F C 1
ATOM 10926 O O . ARG F 1 181 ? 4.787 -13.732 -30.674 1.00 47.82 157 ARG F O 1
ATOM 10934 N N . SER F 1 182 ? 5.392 -13.786 -32.869 1.00 97.55 158 SER F N 1
ATOM 10935 C CA . SER F 1 182 ? 4.101 -13.514 -33.513 1.00 71.45 158 SER F CA 1
ATOM 10936 C C . SER F 1 182 ? 3.042 -14.510 -33.252 1.00 69.55 158 SER F C 1
ATOM 10937 O O . SER F 1 182 ? 1.892 -14.175 -32.948 1.00 46.30 158 SER F O 1
ATOM 10940 N N . VAL F 1 183 ? 3.513 -15.750 -33.313 1.00 87.30 159 VAL F N 1
ATOM 10941 C CA . VAL F 1 183 ? 2.697 -16.940 -33.265 1.00 76.32 159 VAL F CA 1
ATOM 10942 C C . VAL F 1 183 ? 2.166 -17.253 -31.908 1.00 93.97 159 VAL F C 1
ATOM 10943 O O . VAL F 1 183 ? 0.964 -17.590 -31.772 1.00 64.40 159 VAL F O 1
ATOM 10947 N N . ALA F 1 184 ? 3.104 -17.240 -30.947 1.00 108.58 160 ALA F N 1
ATOM 10948 C CA . ALA F 1 184 ? 2.856 -17.597 -29.551 1.00 80.08 160 ALA F CA 1
ATOM 10949 C C . ALA F 1 184 ? 1.793 -16.687 -28.938 1.00 89.95 160 ALA F C 1
ATOM 10950 O O . ALA F 1 184 ? 1.167 -17.056 -27.957 1.00 109.46 160 ALA F O 1
ATOM 10952 N N . ASN F 1 185 ? 1.507 -15.555 -29.577 1.00 73.05 161 ASN F N 1
ATOM 10953 C CA . ASN F 1 185 ? 0.547 -14.624 -29.027 1.00 66.99 161 ASN F CA 1
ATOM 10954 C C . ASN F 1 185 ? -0.737 -14.348 -29.802 1.00 66.52 161 ASN F C 1
ATOM 10955 O O . ASN F 1 185 ? -1.687 -13.787 -29.282 1.00 67.77 161 ASN F O 1
ATOM 10960 N N . SER F 1 186 ? -0.830 -14.848 -31.004 1.00 62.94 162 SER F N 1
ATOM 10961 C CA . SER F 1 186 ? -2.035 -14.625 -31.741 1.00 74.41 162 SER F CA 1
ATOM 10962 C C . SER F 1 186 ? -2.952 -15.793 -31.534 1.00 94.29 162 SER F C 1
ATOM 10963 O O . SER F 1 186 ? -2.562 -16.756 -30.911 1.00 100.10 162 SER F O 1
ATOM 10966 N N . ASN F 1 187 ? -4.187 -15.683 -32.012 1.00 127.77 163 ASN F N 1
ATOM 10967 C CA . ASN F 1 187 ? -5.148 -16.779 -31.936 1.00 104.24 163 ASN F CA 1
ATOM 10968 C C . ASN F 1 187 ? -4.766 -17.874 -32.932 1.00 104.58 163 ASN F C 1
ATOM 10969 O O . ASN F 1 187 ? -4.977 -17.743 -34.150 1.00 120.17 163 ASN F O 1
ATOM 10974 N N . ILE F 1 188 ? -4.227 -18.957 -32.388 1.00 68.65 164 ILE F N 1
ATOM 10975 C CA . ILE F 1 188 ? -3.887 -20.108 -33.153 1.00 70.77 164 ILE F CA 1
ATOM 10976 C C . ILE F 1 188 ? -5.068 -21.005 -33.432 1.00 80.64 164 ILE F C 1
ATOM 10977 O O . ILE F 1 188 ? -5.532 -21.649 -32.518 1.00 89.23 164 ILE F O 1
ATOM 10982 N N . ILE F 1 189 ? -5.587 -21.009 -34.663 1.00 81.43 165 ILE F N 1
ATOM 10983 C CA . ILE F 1 189 ? -6.779 -21.792 -34.972 1.00 83.54 165 ILE F CA 1
ATOM 10984 C C . ILE F 1 189 ? -6.509 -23.155 -35.664 1.00 90.37 165 ILE F C 1
ATOM 10985 O O . ILE F 1 189 ? -6.312 -23.257 -36.873 1.00 88.63 165 ILE F O 1
ATOM 10990 N N . ASN F 1 190 ? -6.486 -24.194 -34.836 1.00 106.06 166 ASN F N 1
ATOM 10991 C CA . ASN F 1 190 ? -6.199 -25.568 -35.236 1.00 111.63 166 ASN F CA 1
ATOM 10992 C C . ASN F 1 190 ? -7.468 -26.058 -35.961 1.00 120.91 166 ASN F C 1
ATOM 10993 O O . ASN F 1 190 ? -8.581 -25.983 -35.392 1.00 89.84 166 ASN F O 1
ATOM 10998 N N . SER F 1 191 ? -7.301 -26.615 -37.167 1.00 156.28 167 SER F N 1
ATOM 10999 C CA . SER F 1 191 ? -8.429 -27.140 -37.944 1.00 164.51 167 SER F CA 1
ATOM 11000 C C . SER F 1 191 ? -8.387 -28.636 -37.821 1.00 161.28 167 SER F C 1
ATOM 11001 O O . SER F 1 191 ? -9.404 -29.321 -37.917 1.00 149.81 167 SER F O 1
ATOM 11004 N N . ASN F 1 192 ? -7.170 -29.112 -37.593 1.00 153.96 168 ASN F N 1
ATOM 11005 C CA . ASN F 1 192 ? -6.841 -30.521 -37.473 1.00 160.63 168 ASN F CA 1
ATOM 11006 C C . ASN F 1 192 ? -7.204 -31.181 -36.137 1.00 158.19 168 ASN F C 1
ATOM 11007 O O . ASN F 1 192 ? -7.294 -32.402 -36.046 1.00 161.70 168 ASN F O 1
ATOM 11012 N N . ASN F 1 193 ? -7.447 -30.369 -35.114 1.00 136.40 169 ASN F N 1
ATOM 11013 C CA . ASN F 1 193 ? -7.547 -30.888 -33.768 1.00 127.83 169 ASN F CA 1
ATOM 11014 C C . ASN F 1 193 ? -9.008 -31.387 -33.514 1.00 138.81 169 ASN F C 1
ATOM 11015 O O . ASN F 1 193 ? -9.302 -32.056 -32.512 1.00 116.33 169 ASN F O 1
ATOM 11020 N N . THR F 1 194 ? -9.932 -30.993 -34.401 1.00 136.68 170 THR F N 1
ATOM 11021 C CA . THR F 1 194 ? -11.304 -31.557 -34.421 1.00 179.17 170 THR F CA 1
ATOM 11022 C C . THR F 1 194 ? -11.709 -32.149 -35.784 1.00 169.80 170 THR F C 1
ATOM 11023 O O . THR F 1 194 ? -11.646 -31.452 -36.774 1.00 171.45 170 THR F O 1
ATOM 11027 N N . ALA F 1 195 ? -12.188 -33.396 -35.804 1.00 149.82 171 ALA F N 1
ATOM 11028 C CA . ALA F 1 195 ? -12.347 -34.189 -37.034 1.00 105.96 171 ALA F CA 1
ATOM 11029 C C . ALA F 1 195 ? -13.445 -33.768 -38.026 1.00 121.41 171 ALA F C 1
ATOM 11030 O O . ALA F 1 195 ? -13.380 -34.176 -39.176 1.00 65.87 171 ALA F O 1
ATOM 11032 N N . CYS F 1 196 ? -14.444 -32.988 -37.601 1.00 154.39 172 CYS F N 1
ATOM 11033 C CA . CYS F 1 196 ? -15.569 -32.532 -38.470 1.00 145.22 172 CYS F CA 1
ATOM 11034 C C . CYS F 1 196 ? -15.803 -31.040 -38.520 1.00 147.73 172 CYS F C 1
ATOM 11035 O O . CYS F 1 196 ? -15.731 -30.389 -37.483 1.00 164.82 172 CYS F O 1
ATOM 11038 N N . ARG F 1 197 ? -16.143 -30.506 -39.705 1.00 112.84 173 ARG F N 1
ATOM 11039 C CA . ARG F 1 197 ? -16.354 -29.041 -39.849 1.00 119.04 173 ARG F CA 1
ATOM 11040 C C . ARG F 1 197 ? -17.620 -28.634 -40.602 1.00 99.65 173 ARG F C 1
ATOM 11041 O O . ARG F 1 197 ? -18.077 -29.320 -41.523 1.00 105.71 173 ARG F O 1
ATOM 11049 N N . ARG F 1 198 ? -18.228 -27.545 -40.139 1.00 101.99 174 ARG F N 1
ATOM 11050 C CA . ARG F 1 198 ? -19.461 -27.037 -40.736 1.00 102.64 174 ARG F CA 1
ATOM 11051 C C . ARG F 1 198 ? -19.137 -26.442 -42.087 1.00 96.92 174 ARG F C 1
ATOM 11052 O O . ARG F 1 198 ? -17.978 -26.161 -42.390 1.00 107.52 174 ARG F O 1
ATOM 11060 N N . ILE F 1 199 ? -20.191 -26.309 -42.888 1.00 89.17 175 ILE F N 1
ATOM 11061 C CA . ILE F 1 199 ? -20.186 -25.772 -44.246 1.00 95.35 175 ILE F CA 1
ATOM 11062 C C . ILE F 1 199 ? -21.369 -24.883 -44.402 1.00 98.64 175 ILE F C 1
ATOM 11063 O O . ILE F 1 199 ? -22.394 -25.150 -43.742 1.00 83.11 175 ILE F O 1
ATOM 11068 N N . GLU F 1 200 ? -21.262 -23.869 -45.271 1.00 91.00 176 GLU F N 1
ATOM 11069 C CA . GLU F 1 200 ? -22.368 -22.939 -45.449 1.00 78.17 176 GLU F CA 1
ATOM 11070 C C . GLU F 1 200 ? -22.638 -22.324 -46.797 1.00 73.05 176 GLU F C 1
ATOM 11071 O O . GLU F 1 200 ? -21.756 -22.154 -47.635 1.00 72.50 176 GLU F O 1
ATOM 11077 N N . TRP F 1 201 ? -23.927 -22.027 -46.941 1.00 77.49 177 TRP F N 1
ATOM 11078 C CA . TRP F 1 201 ? -24.557 -21.149 -47.959 1.00 103.33 177 TRP F CA 1
ATOM 11079 C C . TRP F 1 201 ? -25.528 -20.086 -47.614 1.00 115.76 177 TRP F C 1
ATOM 11080 O O . TRP F 1 201 ? -26.194 -20.127 -46.584 1.00 136.01 177 TRP F O 1
ATOM 11091 N N . VAL F 1 202 ? -25.691 -19.245 -48.642 1.00 55.69 178 VAL F N 1
ATOM 11092 C CA . VAL F 1 202 ? -26.814 -18.403 -48.830 1.00 65.56 178 VAL F CA 1
ATOM 11093 C C . VAL F 1 202 ? -27.239 -18.574 -50.275 1.00 79.06 178 VAL F C 1
ATOM 11094 O O . VAL F 1 202 ? -26.839 -17.779 -51.122 1.00 129.65 178 VAL F O 1
ATOM 11098 N N . CYS F 1 203 ? -27.914 -19.672 -50.583 1.00 81.04 179 CYS F N 1
ATOM 11099 C CA . CYS F 1 203 ? -28.423 -19.985 -51.936 1.00 99.87 179 CYS F CA 1
ATOM 11100 C C . CYS F 1 203 ? -29.733 -19.236 -52.294 1.00 77.25 179 CYS F C 1
ATOM 11101 O O . CYS F 1 203 ? -30.793 -19.450 -51.698 1.00 65.18 179 CYS F O 1
ATOM 11104 N N . GLY F 1 204 ? -29.578 -18.197 -53.108 1.00 97.54 180 GLY F N 1
ATOM 11105 C CA . GLY F 1 204 ? -30.690 -17.405 -53.603 1.00 93.44 180 GLY F CA 1
ATOM 11106 C C . GLY F 1 204 ? -31.624 -18.221 -54.474 1.00 118.70 180 GLY F C 1
ATOM 11107 O O . GLY F 1 204 ? -31.170 -18.929 -55.358 1.00 139.36 180 GLY F O 1
ATOM 11108 N N . VAL F 1 205 ? -32.921 -18.177 -54.182 1.00 109.13 181 VAL F N 1
ATOM 11109 C CA . VAL F 1 205 ? -33.952 -18.810 -55.022 1.00 98.31 181 VAL F CA 1
ATOM 11110 C C . VAL F 1 205 ? -34.830 -17.827 -55.787 1.00 138.87 181 VAL F C 1
ATOM 11111 O O . VAL F 1 205 ? -34.680 -16.610 -55.606 1.00 140.14 181 VAL F O 1
ATOM 11115 N N . GLY F 1 206 ? -35.776 -18.354 -56.593 1.00 164.52 182 GLY F N 1
ATOM 11116 C CA . GLY F 1 206 ? -36.792 -17.500 -57.210 1.00 170.26 182 GLY F CA 1
ATOM 11117 C C . GLY F 1 206 ? -37.373 -17.020 -55.933 1.00 157.33 182 GLY F C 1
ATOM 11118 O O . GLY F 1 206 ? -37.680 -17.817 -55.033 1.00 75.13 182 GLY F O 1
ATOM 11119 N N . TYR F 1 207 ? -37.577 -15.710 -55.902 1.00 187.12 183 TYR F N 1
ATOM 11120 C CA . TYR F 1 207 ? -38.080 -15.053 -54.720 1.00 176.73 183 TYR F CA 1
ATOM 11121 C C . TYR F 1 207 ? -39.596 -15.422 -54.530 1.00 136.70 183 TYR F C 1
ATOM 11122 O O . TYR F 1 207 ? -40.212 -15.087 -53.524 1.00 115.06 183 TYR F O 1
ATOM 11131 N N . GLY F 1 208 ? -40.190 -16.063 -55.539 1.00 140.49 184 GLY F N 1
ATOM 11132 C CA . GLY F 1 208 ? -41.584 -16.511 -55.544 1.00 106.44 184 GLY F CA 1
ATOM 11133 C C . GLY F 1 208 ? -41.893 -18.014 -55.283 1.00 132.52 184 GLY F C 1
ATOM 11134 O O . GLY F 1 208 ? -43.069 -18.395 -55.223 1.00 160.74 184 GLY F O 1
ATOM 11135 N N . SER F 1 209 ? -40.864 -18.861 -55.126 1.00 127.03 185 SER F N 1
ATOM 11136 C CA . SER F 1 209 ? -40.979 -20.318 -54.809 1.00 126.47 185 SER F CA 1
ATOM 11137 C C . SER F 1 209 ? -41.444 -20.622 -53.344 1.00 139.23 185 SER F C 1
ATOM 11138 O O . SER F 1 209 ? -41.594 -19.691 -52.549 1.00 162.13 185 SER F O 1
ATOM 11141 N N . ASP F 1 210 ? -41.827 -21.861 -53.007 1.00 128.39 186 ASP F N 1
ATOM 11142 C CA . ASP F 1 210 ? -42.473 -22.082 -51.691 1.00 159.91 186 ASP F CA 1
ATOM 11143 C C . ASP F 1 210 ? -41.485 -22.437 -50.565 1.00 150.69 186 ASP F C 1
ATOM 11144 O O . ASP F 1 210 ? -40.487 -23.155 -50.765 1.00 104.31 186 ASP F O 1
ATOM 11149 N N . ILE F 1 211 ? -41.852 -21.960 -49.372 1.00 159.47 187 ILE F N 1
ATOM 11150 C CA . ILE F 1 211 ? -41.118 -22.103 -48.117 1.00 147.78 187 ILE F CA 1
ATOM 11151 C C . ILE F 1 211 ? -40.698 -23.543 -47.836 1.00 145.45 187 ILE F C 1
ATOM 11152 O O . ILE F 1 211 ? -39.703 -23.789 -47.153 1.00 123.91 187 ILE F O 1
ATOM 11157 N N . GLU F 1 212 ? -41.438 -24.482 -48.418 1.00 159.63 188 GLU F N 1
ATOM 11158 C CA . GLU F 1 212 ? -41.272 -25.914 -48.177 1.00 155.15 188 GLU F CA 1
ATOM 11159 C C . GLU F 1 212 ? -40.898 -26.672 -49.435 1.00 135.34 188 GLU F C 1
ATOM 11160 O O . GLU F 1 212 ? -40.379 -27.782 -49.355 1.00 117.91 188 GLU F O 1
ATOM 11166 N N . LEU F 1 213 ? -41.177 -26.083 -50.593 1.00 139.24 189 LEU F N 1
ATOM 11167 C CA . LEU F 1 213 ? -40.794 -26.699 -51.861 1.00 143.97 189 LEU F CA 1
ATOM 11168 C C . LEU F 1 213 ? -39.297 -26.910 -51.872 1.00 131.33 189 LEU F C 1
ATOM 11169 O O . LEU F 1 213 ? -38.781 -28.042 -51.916 1.00 81.43 189 LEU F O 1
ATOM 11174 N N . VAL F 1 214 ? -38.615 -25.776 -51.860 1.00 152.46 190 VAL F N 1
ATOM 11175 C CA . VAL F 1 214 ? -37.176 -25.749 -51.794 1.00 154.91 190 VAL F CA 1
ATOM 11176 C C . VAL F 1 214 ? -36.681 -26.409 -50.495 1.00 142.73 190 VAL F C 1
ATOM 11177 O O . VAL F 1 214 ? -35.652 -27.085 -50.496 1.00 142.50 190 VAL F O 1
ATOM 11181 N N . HIS F 1 215 ? -37.444 -26.255 -49.407 1.00 150.36 191 HIS F N 1
ATOM 11182 C CA . HIS F 1 215 ? -37.104 -26.834 -48.090 1.00 162.12 191 HIS F CA 1
ATOM 11183 C C . HIS F 1 215 ? -37.017 -28.375 -48.163 1.00 163.28 191 HIS F C 1
ATOM 11184 O O . HIS F 1 215 ? -36.363 -29.049 -47.320 1.00 126.26 191 HIS F O 1
ATOM 11191 N N . LYS F 1 216 ? -37.631 -28.921 -49.218 1.00 147.41 192 LYS F N 1
ATOM 11192 C CA . LYS F 1 216 ? -37.582 -30.345 -49.423 1.00 112.72 192 LYS F CA 1
ATOM 11193 C C . LYS F 1 216 ? -36.636 -30.646 -50.534 1.00 97.70 192 LYS F C 1
ATOM 11194 O O . LYS F 1 216 ? -35.969 -31.644 -50.425 1.00 114.62 192 LYS F O 1
ATOM 11200 N N . THR F 1 217 ? -36.552 -29.830 -51.593 1.00 75.51 193 THR F N 1
ATOM 11201 C CA . THR F 1 217 ? -35.581 -30.152 -52.674 1.00 106.39 193 THR F CA 1
ATOM 11202 C C . THR F 1 217 ? -34.153 -30.209 -52.125 1.00 120.28 193 THR F C 1
ATOM 11203 O O . THR F 1 217 ? -33.329 -31.031 -52.567 1.00 96.49 193 THR F O 1
ATOM 11207 N N . ILE F 1 218 ? -33.827 -29.260 -51.248 1.00 145.44 194 ILE F N 1
ATOM 11208 C CA . ILE F 1 218 ? -32.565 -29.319 -50.522 1.00 123.91 194 ILE F CA 1
ATOM 11209 C C . ILE F 1 218 ? -32.532 -30.465 -49.507 1.00 124.22 194 ILE F C 1
ATOM 11210 O O . ILE F 1 218 ? -31.546 -31.179 -49.484 1.00 137.33 194 ILE F O 1
ATOM 11215 N N . LYS F 1 219 ? -33.560 -30.649 -48.664 1.00 110.15 195 LYS F N 1
ATOM 11216 C CA . LYS F 1 219 ? -33.545 -31.790 -47.725 1.00 141.67 195 LYS F CA 1
ATOM 11217 C C . LYS F 1 219 ? -33.360 -33.154 -48.481 1.00 147.75 195 LYS F C 1
ATOM 11218 O O . LYS F 1 219 ? -32.920 -34.170 -47.912 1.00 125.72 195 LYS F O 1
ATOM 11224 N N . ASP F 1 220 ? -33.655 -33.147 -49.777 1.00 133.21 196 ASP F N 1
ATOM 11225 C CA . ASP F 1 220 ? -33.493 -34.316 -50.621 1.00 118.48 196 ASP F CA 1
ATOM 11226 C C . ASP F 1 220 ? -32.092 -34.395 -51.167 1.00 105.31 196 ASP F C 1
ATOM 11227 O O . ASP F 1 220 ? -31.488 -35.448 -51.118 1.00 120.32 196 ASP F O 1
ATOM 11232 N N . VAL F 1 221 ? -31.566 -33.284 -51.666 1.00 95.04 197 VAL F N 1
ATOM 11233 C CA . VAL F 1 221 ? -30.205 -33.278 -52.207 1.00 107.17 197 VAL F CA 1
ATOM 11234 C C . VAL F 1 221 ? -29.146 -33.539 -51.088 1.00 117.67 197 VAL F C 1
ATOM 11235 O O . VAL F 1 221 ? -28.046 -34.055 -51.343 1.00 92.15 197 VAL F O 1
ATOM 11239 N N . ILE F 1 222 ? -29.450 -33.074 -49.873 1.00 133.75 198 ILE F N 1
ATOM 11240 C CA . ILE F 1 222 ? -28.662 -33.371 -48.660 1.00 145.64 198 ILE F CA 1
ATOM 11241 C C . ILE F 1 222 ? -28.437 -34.863 -48.491 1.00 168.61 198 ILE F C 1
ATOM 11242 O O . ILE F 1 222 ? -27.305 -35.345 -48.327 1.00 165.52 198 ILE F O 1
ATOM 11247 N N . ASP F 1 223 ? -29.549 -35.586 -48.504 1.00 159.32 199 ASP F N 1
ATOM 11248 C CA . ASP F 1 223 ? -29.506 -37.001 -48.290 1.00 132.05 199 ASP F CA 1
ATOM 11249 C C . ASP F 1 223 ? -28.772 -37.691 -49.433 1.00 148.01 199 ASP F C 1
ATOM 11250 O O . ASP F 1 223 ? -27.884 -38.509 -49.171 1.00 162.99 199 ASP F O 1
ATOM 11255 N N . THR F 1 224 ? -29.047 -37.271 -50.682 1.00 140.83 200 THR F N 1
ATOM 11256 C CA . THR F 1 224 ? -28.461 -37.914 -51.875 1.00 120.87 200 THR F CA 1
ATOM 11257 C C . THR F 1 224 ? -26.946 -37.774 -51.854 1.00 154.65 200 THR F C 1
ATOM 11258 O O . THR F 1 224 ? -26.242 -38.410 -52.644 1.00 151.10 200 THR F O 1
ATOM 11262 N N . MET F 1 225 ? -26.436 -36.985 -50.912 1.00 174.41 201 MET F N 1
ATOM 11263 C CA . MET F 1 225 ? -25.011 -36.789 -50.869 1.00 190.92 201 MET F CA 1
ATOM 11264 C C . MET F 1 225 ? -24.388 -37.901 -50.034 1.00 159.22 201 MET F C 1
ATOM 11265 O O . MET F 1 225 ? -24.833 -38.307 -48.916 1.00 68.58 201 MET F O 1
ATOM 11270 N N . GLU F 1 226 ? -23.325 -38.369 -50.676 1.00 159.81 202 GLU F N 1
ATOM 11271 C CA . GLU F 1 226 ? -22.461 -39.417 -50.229 1.00 148.86 202 GLU F CA 1
ATOM 11272 C C . GLU F 1 226 ? -21.545 -38.964 -49.137 1.00 166.41 202 GLU F C 1
ATOM 11273 O O . GLU F 1 226 ? -21.415 -39.603 -48.082 1.00 113.46 202 GLU F O 1
ATOM 11279 N N . LYS F 1 227 ? -21.009 -37.770 -49.377 1.00 173.79 203 LYS F N 1
ATOM 11280 C CA . LYS F 1 227 ? -20.124 -37.100 -48.457 1.00 148.13 203 LYS F CA 1
ATOM 11281 C C . LYS F 1 227 ? -20.913 -36.193 -47.488 1.00 124.98 203 LYS F C 1
ATOM 11282 O O . LYS F 1 227 ? -20.747 -34.995 -47.534 1.00 152.50 203 LYS F O 1
ATOM 11288 N N . ILE F 1 228 ? -21.672 -36.740 -46.553 1.00 97.83 204 ILE F N 1
ATOM 11289 C CA . ILE F 1 228 ? -22.449 -35.937 -45.611 1.00 90.91 204 ILE F CA 1
ATOM 11290 C C . ILE F 1 228 ? -22.788 -36.641 -44.335 1.00 137.43 204 ILE F C 1
ATOM 11291 O O . ILE F 1 228 ? -23.015 -37.829 -44.339 1.00 185.55 204 ILE F O 1
ATOM 11296 N N . ASP F 1 229 ? -22.854 -35.921 -43.237 1.00 143.04 205 ASP F N 1
ATOM 11297 C CA . ASP F 1 229 ? -23.146 -36.561 -41.982 1.00 138.70 205 ASP F CA 1
ATOM 11298 C C . ASP F 1 229 ? -24.606 -36.310 -41.589 1.00 160.00 205 ASP F C 1
ATOM 11299 O O . ASP F 1 229 ? -25.157 -35.235 -41.806 1.00 175.29 205 ASP F O 1
ATOM 11304 N N . LYS F 1 230 ? -25.243 -37.353 -41.073 1.00 163.70 206 LYS F N 1
ATOM 11305 C CA . LYS F 1 230 ? -26.617 -37.272 -40.594 1.00 183.13 206 LYS F CA 1
ATOM 11306 C C . LYS F 1 230 ? -26.706 -37.123 -39.062 1.00 185.79 206 LYS F C 1
ATOM 11307 O O . LYS F 1 230 ? -27.715 -36.638 -38.542 1.00 165.26 206 LYS F O 1
ATOM 11313 N N . ASN F 1 231 ? -25.676 -37.602 -38.354 1.00 169.95 207 ASN F N 1
ATOM 11314 C CA . ASN F 1 231 ? -25.515 -37.426 -36.901 1.00 187.13 207 ASN F CA 1
ATOM 11315 C C . ASN F 1 231 ? -25.298 -35.931 -36.592 1.00 211.75 207 ASN F C 1
ATOM 11316 O O . ASN F 1 231 ? -25.639 -35.464 -35.495 1.00 231.78 207 ASN F O 1
ATOM 11321 N N . MET F 1 232 ? -24.653 -35.206 -37.523 1.00 187.09 208 MET F N 1
ATOM 11322 C CA . MET F 1 232 ? -24.511 -33.740 -37.403 1.00 158.48 208 MET F CA 1
ATOM 11323 C C . MET F 1 232 ? -25.705 -33.059 -38.070 1.00 155.07 208 MET F C 1
ATOM 11324 O O . MET F 1 232 ? -25.969 -33.283 -39.262 1.00 163.59 208 MET F O 1
ATOM 11329 N N . PRO F 1 233 ? -26.364 -32.145 -37.336 1.00 130.29 209 PRO F N 1
ATOM 11330 C CA . PRO F 1 233 ? -27.585 -31.519 -37.851 1.00 139.54 209 PRO F CA 1
ATOM 11331 C C . PRO F 1 233 ? -27.393 -30.727 -39.149 1.00 143.16 209 PRO F C 1
ATOM 11332 O O . PRO F 1 233 ? -26.255 -30.499 -39.596 1.00 116.26 209 PRO F O 1
ATOM 11336 N N . THR F 1 234 ? -28.512 -30.448 -39.817 1.00 145.11 210 THR F N 1
ATOM 11337 C CA . THR F 1 234 ? -28.561 -29.476 -40.914 1.00 153.28 210 THR F CA 1
ATOM 11338 C C . THR F 1 234 ? -29.637 -28.352 -40.631 1.00 144.25 210 THR F C 1
ATOM 11339 O O . THR F 1 234 ? -30.819 -28.682 -40.435 1.00 171.06 210 THR F O 1
ATOM 11343 N N . PHE F 1 235 ? -29.255 -27.055 -40.635 1.00 121.02 211 PHE F N 1
ATOM 11344 C CA . PHE F 1 235 ? -30.218 -25.933 -40.456 1.00 133.46 211 PHE F CA 1
ATOM 11345 C C . PHE F 1 235 ? -30.524 -25.185 -41.733 1.00 97.51 211 PHE F C 1
ATOM 11346 O O . PHE F 1 235 ? -30.018 -24.102 -41.938 1.00 91.86 211 PHE F O 1
ATOM 11354 N N . ILE F 1 236 ? -31.492 -25.676 -42.488 1.00 115.30 212 ILE F N 1
ATOM 11355 C CA . ILE F 1 236 ? -31.828 -25.109 -43.789 1.00 117.38 212 ILE F CA 1
ATOM 11356 C C . ILE F 1 236 ? -33.163 -24.394 -43.859 1.00 118.43 212 ILE F C 1
ATOM 11357 O O . ILE F 1 236 ? -34.191 -24.962 -44.258 1.00 108.28 212 ILE F O 1
ATOM 11362 N N . GLY F 1 237 ? -33.108 -23.109 -43.530 1.00 104.58 213 GLY F N 1
ATOM 11363 C CA . GLY F 1 237 ? -34.264 -22.250 -43.601 1.00 115.65 213 GLY F CA 1
ATOM 11364 C C . GLY F 1 237 ? -34.005 -20.970 -44.343 1.00 103.50 213 GLY F C 1
ATOM 11365 O O . GLY F 1 237 ? -32.873 -20.694 -44.755 1.00 68.74 213 GLY F O 1
ATOM 11366 N N . ILE F 1 238 ? -35.083 -20.213 -44.527 1.00 126.85 214 ILE F N 1
ATOM 11367 C CA . ILE F 1 238 ? -35.015 -18.864 -45.063 1.00 120.09 214 ILE F CA 1
ATOM 11368 C C . ILE F 1 238 ? -34.316 -17.896 -44.153 1.00 116.88 214 ILE F C 1
ATOM 11369 O O . ILE F 1 238 ? -34.787 -17.598 -43.043 1.00 104.21 214 ILE F O 1
ATOM 11374 N N . THR F 1 239 ? -33.108 -17.552 -44.549 1.00 113.19 215 THR F N 1
ATOM 11375 C CA . THR F 1 239 ? -32.335 -16.643 -43.764 1.00 116.84 215 THR F CA 1
ATOM 11376 C C . THR F 1 239 ? -32.748 -15.192 -43.874 1.00 133.79 215 THR F C 1
ATOM 11377 O O . THR F 1 239 ? -33.122 -14.582 -42.866 1.00 149.86 215 THR F O 1
ATOM 11381 N N . ASP F 1 240 ? -32.905 -14.692 -45.101 1.00 123.60 216 ASP F N 1
ATOM 11382 C CA . ASP F 1 240 ? -33.352 -13.305 -45.215 1.00 138.08 216 ASP F CA 1
ATOM 11383 C C . ASP F 1 240 ? -33.957 -12.914 -46.551 1.00 138.30 216 ASP F C 1
ATOM 11384 O O . ASP F 1 240 ? -33.692 -13.503 -47.624 1.00 109.30 216 ASP F O 1
ATOM 11389 N N . PHE F 1 241 ? -34.778 -11.870 -46.431 1.00 132.11 217 PHE F N 1
ATOM 11390 C CA . PHE F 1 241 ? -35.370 -11.200 -47.553 1.00 125.55 217 PHE F CA 1
ATOM 11391 C C . PHE F 1 241 ? -34.190 -10.733 -48.339 1.00 138.90 217 PHE F C 1
ATOM 11392 O O . PHE F 1 241 ? -33.312 -10.095 -47.754 1.00 143.93 217 PHE F O 1
ATOM 11400 N N . GLY F 1 242 ? -34.160 -11.016 -49.640 1.00 116.15 218 GLY F N 1
ATOM 11401 C CA . GLY F 1 242 ? -33.109 -10.471 -50.483 1.00 114.11 218 GLY F CA 1
ATOM 11402 C C . GLY F 1 242 ? -33.570 -9.261 -51.295 1.00 129.71 218 GLY F C 1
ATOM 11403 O O . GLY F 1 242 ? -34.764 -8.943 -51.383 1.00 148.67 218 GLY F O 1
ATOM 11404 N N . SER F 1 243 ? -32.615 -8.569 -51.895 1.00 108.06 219 SER F N 1
ATOM 11405 C CA . SER F 1 243 ? -32.950 -7.499 -52.820 1.00 139.95 219 SER F CA 1
ATOM 11406 C C . SER F 1 243 ? -33.624 -7.928 -54.141 1.00 108.56 219 SER F C 1
ATOM 11407 O O . SER F 1 243 ? -34.627 -7.373 -54.569 1.00 110.82 219 SER F O 1
ATOM 11410 N N . SER F 1 244 ? -33.078 -8.929 -54.790 1.00 107.39 220 SER F N 1
ATOM 11411 C CA . SER F 1 244 ? -33.642 -9.355 -56.049 1.00 127.18 220 SER F CA 1
ATOM 11412 C C . SER F 1 244 ? -33.956 -10.865 -56.020 1.00 143.95 220 SER F C 1
ATOM 11413 O O . SER F 1 244 ? -34.650 -11.398 -56.906 1.00 131.14 220 SER F O 1
ATOM 11416 N N . SER F 1 245 ? -33.480 -11.524 -54.956 1.00 121.70 221 SER F N 1
ATOM 11417 C CA . SER F 1 245 ? -33.599 -12.969 -54.762 1.00 105.34 221 SER F CA 1
ATOM 11418 C C . SER F 1 245 ? -33.910 -13.238 -53.301 1.00 119.54 221 SER F C 1
ATOM 11419 O O . SER F 1 245 ? -33.515 -12.484 -52.436 1.00 116.96 221 SER F O 1
ATOM 11422 N N . LEU F 1 246 ? -34.636 -14.306 -53.014 1.00 131.41 222 LEU F N 1
ATOM 11423 C CA . LEU F 1 246 ? -34.746 -14.762 -51.639 1.00 116.74 222 LEU F CA 1
ATOM 11424 C C . LEU F 1 246 ? -33.552 -15.666 -51.294 1.00 113.12 222 LEU F C 1
ATOM 11425 O O . LEU F 1 246 ? -33.150 -16.561 -52.070 1.00 67.91 222 LEU F O 1
ATOM 11430 N N . ASN F 1 247 ? -33.080 -15.520 -50.058 1.00 119.72 223 ASN F N 1
ATOM 11431 C CA . ASN F 1 247 ? -31.848 -16.179 -49.646 1.00 95.81 223 ASN F CA 1
ATOM 11432 C C . ASN F 1 247 ? -31.993 -17.285 -48.624 1.00 88.97 223 ASN F C 1
ATOM 11433 O O . ASN F 1 247 ? -32.394 -17.002 -47.477 1.00 75.99 223 ASN F O 1
ATOM 11438 N N . PHE F 1 248 ? -31.604 -18.511 -49.022 1.00 81.57 224 PHE F N 1
ATOM 11439 C CA . PHE F 1 248 ? -31.621 -19.659 -48.098 1.00 108.15 224 PHE F CA 1
ATOM 11440 C C . PHE F 1 248 ? -30.252 -20.004 -47.543 1.00 100.44 224 PHE F C 1
ATOM 11441 O O . PHE F 1 248 ? -29.361 -20.358 -48.297 1.00 70.35 224 PHE F O 1
ATOM 11449 N N . THR F 1 249 ? -30.113 -20.017 -46.220 1.00 99.13 225 THR F N 1
ATOM 11450 C CA . THR F 1 249 ? -28.905 -20.561 -45.636 1.00 82.85 225 THR F CA 1
ATOM 11451 C C . THR F 1 249 ? -28.962 -22.032 -45.664 1.00 88.14 225 THR F C 1
ATOM 11452 O O . THR F 1 249 ? -30.015 -22.630 -45.476 1.00 109.54 225 THR F O 1
ATOM 11456 N N . ILE F 1 250 ? -27.814 -22.613 -45.955 1.00 80.06 226 ILE F N 1
ATOM 11457 C CA . ILE F 1 250 ? -27.654 -24.036 -45.760 1.00 90.66 226 ILE F CA 1
ATOM 11458 C C . ILE F 1 250 ? -26.486 -24.257 -44.777 1.00 107.12 226 ILE F C 1
ATOM 11459 O O . ILE F 1 250 ? -25.364 -23.822 -45.068 1.00 121.73 226 ILE F O 1
ATOM 11464 N N . ARG F 1 251 ? -26.763 -24.794 -43.584 1.00 93.12 227 ARG F N 1
ATOM 11465 C CA . ARG F 1 251 ? -25.719 -25.143 -42.610 1.00 94.86 227 ARG F CA 1
ATOM 11466 C C . ARG F 1 251 ? -25.666 -26.644 -42.773 1.00 96.71 227 ARG F C 1
ATOM 11467 O O . ARG F 1 251 ? -26.743 -27.239 -42.742 1.00 86.40 227 ARG F O 1
ATOM 11475 N N . VAL F 1 252 ? -24.501 -27.232 -43.125 1.00 110.18 228 VAL F N 1
ATOM 11476 C CA . VAL F 1 252 ? -24.333 -28.735 -43.165 1.00 113.28 228 VAL F CA 1
ATOM 11477 C C . VAL F 1 252 ? -23.010 -29.219 -42.555 1.00 118.31 228 VAL F C 1
ATOM 11478 O O . VAL F 1 252 ? -22.034 -28.483 -42.636 1.00 138.91 228 VAL F O 1
ATOM 11482 N N . TRP F 1 253 ? -22.910 -30.434 -42.008 1.00 73.77 229 TRP F N 1
ATOM 11483 C CA . TRP F 1 253 ? -21.564 -30.844 -41.605 1.00 90.90 229 TRP F CA 1
ATOM 11484 C C . TRP F 1 253 ? -20.866 -31.876 -42.474 1.00 94.85 229 TRP F C 1
ATOM 11485 O O . TRP F 1 253 ? -21.513 -32.527 -43.274 1.00 117.67 229 TRP F O 1
ATOM 11496 N N . ALA F 1 254 ? -19.530 -31.938 -42.391 1.00 106.63 230 ALA F N 1
ATOM 11497 C CA . ALA F 1 254 ? -18.770 -32.957 -43.150 1.00 107.43 230 ALA F CA 1
ATOM 11498 C C . ALA F 1 254 ? -17.435 -33.324 -42.423 1.00 128.06 230 ALA F C 1
ATOM 11499 O O . ALA F 1 254 ? -17.103 -32.846 -41.309 1.00 91.99 230 ALA F O 1
ATOM 11501 N N . LYS F 1 255 ? -16.713 -34.254 -43.027 1.00 113.27 231 LYS F N 1
ATOM 11502 C CA . LYS F 1 255 ? -15.493 -34.754 -42.435 1.00 132.93 231 LYS F CA 1
ATOM 11503 C C . LYS F 1 255 ? -14.260 -34.170 -43.081 1.00 113.45 231 LYS F C 1
ATOM 11504 O O . LYS F 1 255 ? -14.216 -34.052 -44.293 1.00 55.01 231 LYS F O 1
ATOM 11510 N N . ILE F 1 256 ? -13.230 -33.946 -42.265 1.00 130.53 232 ILE F N 1
ATOM 11511 C CA . ILE F 1 256 ? -12.006 -33.218 -42.616 1.00 135.30 232 ILE F CA 1
ATOM 11512 C C . ILE F 1 256 ? -11.277 -33.969 -43.733 1.00 155.16 232 ILE F C 1
ATOM 11513 O O . ILE F 1 256 ? -10.623 -33.386 -44.608 1.00 125.90 232 ILE F O 1
ATOM 11518 N N . GLU F 1 257 ? -11.493 -35.280 -43.722 1.00 176.37 233 GLU F N 1
ATOM 11519 C CA . GLU F 1 257 ? -10.770 -36.238 -44.531 1.00 179.82 233 GLU F CA 1
ATOM 11520 C C . GLU F 1 257 ? -10.885 -36.034 -46.036 1.00 166.95 233 GLU F C 1
ATOM 11521 O O . GLU F 1 257 ? -9.848 -36.040 -46.709 1.00 178.11 233 GLU F O 1
ATOM 11527 N N . ASP F 1 258 ? -12.060 -35.750 -46.571 1.00 132.57 234 ASP F N 1
ATOM 11528 C CA . ASP F 1 258 ? -12.160 -35.641 -48.023 1.00 172.92 234 ASP F CA 1
ATOM 11529 C C . ASP F 1 258 ? -12.549 -34.226 -48.411 1.00 175.84 234 ASP F C 1
ATOM 11530 O O . ASP F 1 258 ? -12.816 -33.971 -49.583 1.00 179.25 234 ASP F O 1
ATOM 11535 N N . GLY F 1 259 ? -13.026 -33.465 -47.451 1.00 201.49 235 GLY F N 1
ATOM 11536 C CA . GLY F 1 259 ? -13.619 -32.201 -47.831 1.00 222.72 235 GLY F CA 1
ATOM 11537 C C . GLY F 1 259 ? -13.106 -30.861 -48.396 1.00 164.12 235 GLY F C 1
ATOM 11538 O O . GLY F 1 259 ? -13.540 -30.469 -49.462 1.00 117.54 235 GLY F O 1
ATOM 11539 N N . ILE F 1 260 ? -12.086 -30.253 -47.759 1.00 151.58 236 ILE F N 1
ATOM 11540 C CA . ILE F 1 260 ? -11.384 -28.954 -48.042 1.00 146.80 236 ILE F CA 1
ATOM 11541 C C . ILE F 1 260 ? -12.783 -28.252 -48.176 1.00 148.57 236 ILE F C 1
ATOM 11542 O O . ILE F 1 260 ? -13.876 -28.686 -47.582 1.00 4.36 236 ILE F O 1
ATOM 11547 N N . PHE F 1 261 ? -12.745 -27.515 -49.275 1.00 151.32 237 PHE F N 1
ATOM 11548 C CA . PHE F 1 261 ? -13.722 -26.844 -50.100 1.00 132.19 237 PHE F CA 1
ATOM 11549 C C . PHE F 1 261 ? -14.483 -27.702 -51.078 1.00 87.96 237 PHE F C 1
ATOM 11550 O O . PHE F 1 261 ? -15.667 -27.425 -51.284 1.00 83.61 237 PHE F O 1
ATOM 11558 N N . ASN F 1 262 ? -13.918 -28.853 -51.433 1.00 124.28 238 ASN F N 1
ATOM 11559 C CA . ASN F 1 262 ? -14.440 -29.829 -52.421 1.00 151.04 238 ASN F CA 1
ATOM 11560 C C . ASN F 1 262 ? -15.946 -30.174 -52.246 1.00 128.59 238 ASN F C 1
ATOM 11561 O O . ASN F 1 262 ? -16.743 -30.020 -53.214 1.00 85.13 238 ASN F O 1
ATOM 11566 N N . VAL F 1 263 ? -16.288 -30.807 -51.124 1.00 114.18 239 VAL F N 1
ATOM 11567 C CA . VAL F 1 263 ? -17.666 -31.145 -50.782 1.00 109.95 239 VAL F CA 1
ATOM 11568 C C . VAL F 1 263 ? -18.657 -30.013 -51.062 1.00 140.08 239 VAL F C 1
ATOM 11569 O O . VAL F 1 263 ? -19.754 -30.252 -51.562 1.00 127.71 239 VAL F O 1
ATOM 11573 N N . ARG F 1 264 ? -18.256 -28.778 -50.753 1.00 132.74 240 ARG F N 1
ATOM 11574 C CA . ARG F 1 264 ? -19.129 -27.637 -50.988 1.00 105.29 240 ARG F CA 1
ATOM 11575 C C . ARG F 1 264 ? -19.355 -27.407 -52.461 1.00 99.48 240 ARG F C 1
ATOM 11576 O O . ARG F 1 264 ? -20.488 -27.134 -52.893 1.00 66.70 240 ARG F O 1
ATOM 11584 N N . SER F 1 265 ? -18.324 -27.674 -53.244 1.00 101.56 241 SER F N 1
ATOM 11585 C CA . SER F 1 265 ? -18.429 -27.467 -54.661 1.00 100.73 241 SER F CA 1
ATOM 11586 C C . SER F 1 265 ? -19.354 -28.536 -55.243 1.00 111.16 241 SER F C 1
ATOM 11587 O O . SER F 1 265 ? -20.223 -28.212 -56.079 1.00 124.44 241 SER F O 1
ATOM 11590 N N . GLU F 1 266 ? -19.256 -29.786 -54.789 1.00 98.48 242 GLU F N 1
ATOM 11591 C CA . GLU F 1 266 ? -20.223 -30.745 -55.331 1.00 105.70 242 GLU F CA 1
ATOM 11592 C C . GLU F 1 266 ? -21.637 -30.495 -54.796 1.00 106.52 242 GLU F C 1
ATOM 11593 O O . GLU F 1 266 ? -22.614 -30.621 -55.557 1.00 107.99 242 GLU F O 1
ATOM 11599 N N . LEU F 1 267 ? -21.745 -30.076 -53.527 1.00 104.23 243 LEU F N 1
ATOM 11600 C CA . LEU F 1 267 ? -23.051 -29.801 -52.917 1.00 108.14 243 LEU F CA 1
ATOM 11601 C C . LEU F 1 267 ? -23.792 -28.830 -53.752 1.00 96.20 243 LEU F C 1
ATOM 11602 O O . LEU F 1 267 ? -24.974 -28.989 -54.054 1.00 81.81 243 LEU F O 1
ATOM 11607 N N . ILE F 1 268 ? -23.073 -27.805 -54.152 1.00 108.76 244 ILE F N 1
ATOM 11608 C CA . ILE F 1 268 ? -23.707 -26.870 -55.025 1.00 120.03 244 ILE F CA 1
ATOM 11609 C C . ILE F 1 268 ? -23.991 -27.493 -56.429 1.00 107.20 244 ILE F C 1
ATOM 11610 O O . ILE F 1 268 ? -25.029 -27.231 -57.023 1.00 78.68 244 ILE F O 1
ATOM 11615 N N . GLU F 1 269 ? -23.128 -28.370 -56.926 1.00 87.96 245 GLU F N 1
ATOM 11616 C CA . GLU F 1 269 ? -23.347 -28.892 -58.256 1.00 61.01 245 GLU F CA 1
ATOM 11617 C C . GLU F 1 269 ? -24.626 -29.726 -58.325 1.00 110.27 245 GLU F C 1
ATOM 11618 O O . GLU F 1 269 ? -25.296 -29.732 -59.371 1.00 120.90 245 GLU F O 1
ATOM 11624 N N . ARG F 1 270 ? -25.079 -30.231 -57.165 1.00 129.49 246 ARG F N 1
ATOM 11625 C CA . ARG F 1 270 ? -26.331 -31.023 -57.079 1.00 127.26 246 ARG F CA 1
ATOM 11626 C C . ARG F 1 270 ? -27.492 -30.112 -56.684 1.00 96.19 246 ARG F C 1
ATOM 11627 O O . ARG F 1 270 ? -28.592 -30.344 -57.164 1.00 91.41 246 ARG F O 1
ATOM 11635 N N . ILE F 1 271 ? -27.307 -29.157 -55.769 1.00 68.07 247 ILE F N 1
ATOM 11636 C CA . ILE F 1 271 ? -28.374 -28.182 -55.519 1.00 72.98 247 ILE F CA 1
ATOM 11637 C C . ILE F 1 271 ? -28.611 -27.259 -56.704 1.00 71.60 247 ILE F C 1
ATOM 11638 O O . ILE F 1 271 ? -29.647 -26.615 -56.805 1.00 81.36 247 ILE F O 1
ATOM 11643 N N . LYS F 1 272 ? -27.756 -27.344 -57.702 1.00 85.04 248 LYS F N 1
ATOM 11644 C CA . LYS F 1 272 ? -28.103 -26.782 -58.997 1.00 109.28 248 LYS F CA 1
ATOM 11645 C C . LYS F 1 272 ? -28.777 -27.806 -59.845 1.00 118.78 248 LYS F C 1
ATOM 11646 O O . LYS F 1 272 ? -29.883 -27.584 -60.337 1.00 107.71 248 LYS F O 1
ATOM 11652 N N . ASN F 1 273 ? -28.134 -28.946 -59.998 1.00 115.32 249 ASN F N 1
ATOM 11653 C CA . ASN F 1 273 ? -28.756 -29.968 -60.802 1.00 117.96 249 ASN F CA 1
ATOM 11654 C C . ASN F 1 273 ? -30.234 -30.189 -60.403 1.00 119.08 249 ASN F C 1
ATOM 11655 O O . ASN F 1 273 ? -31.066 -30.431 -61.268 1.00 133.21 249 ASN F O 1
ATOM 11660 N N . ALA F 1 274 ? -30.570 -29.968 -59.130 1.00 97.88 250 ALA F N 1
ATOM 11661 C CA . ALA F 1 274 ? -31.939 -30.136 -58.646 1.00 91.38 250 ALA F CA 1
ATOM 11662 C C . ALA F 1 274 ? -32.748 -28.849 -58.690 1.00 88.54 250 ALA F C 1
ATOM 11663 O O . ALA F 1 274 ? -33.875 -28.893 -59.136 1.00 97.27 250 ALA F O 1
ATOM 11665 N N . LEU F 1 275 ? -32.255 -27.730 -58.157 1.00 106.94 251 LEU F N 1
ATOM 11666 C CA . LEU F 1 275 ? -33.071 -26.494 -58.236 1.00 101.11 251 LEU F CA 1
ATOM 11667 C C . LEU F 1 275 ? -33.371 -26.022 -59.620 1.00 121.82 251 LEU F C 1
ATOM 11668 O O . LEU F 1 275 ? -34.367 -25.325 -59.821 1.00 95.82 251 LEU F O 1
ATOM 11673 N N . ASP F 1 276 ? -32.435 -26.290 -60.530 1.00 145.08 252 ASP F N 1
ATOM 11674 C CA . ASP F 1 276 ? -32.609 -26.007 -61.950 1.00 160.00 252 ASP F CA 1
ATOM 11675 C C . ASP F 1 276 ? -33.708 -26.924 -62.489 1.00 150.55 252 ASP F C 1
ATOM 11676 O O . ASP F 1 276 ? -34.509 -26.543 -63.362 1.00 118.12 252 ASP F O 1
ATOM 11681 N N . ALA F 1 277 ? -33.752 -28.127 -61.924 1.00 133.57 253 ALA F N 1
ATOM 11682 C CA . ALA F 1 277 ? -34.671 -29.160 -62.369 1.00 108.21 253 ALA F CA 1
ATOM 11683 C C . ALA F 1 277 ? -36.132 -29.004 -61.907 1.00 103.73 253 ALA F C 1
ATOM 11684 O O . ALA F 1 277 ? -37.036 -29.443 -62.588 1.00 131.62 253 ALA F O 1
ATOM 11686 N N . ASN F 1 278 ? -36.382 -28.334 -60.792 1.00 126.36 254 ASN F N 1
ATOM 11687 C CA . ASN F 1 278 ? -37.740 -28.301 -60.245 1.00 117.42 254 ASN F CA 1
ATOM 11688 C C . ASN F 1 278 ? -38.545 -27.077 -60.692 1.00 140.91 254 ASN F C 1
ATOM 11689 O O . ASN F 1 278 ? -39.473 -26.644 -59.989 1.00 133.42 254 ASN F O 1
ATOM 11694 N N . HIS F 1 279 ? -38.153 -26.490 -61.821 1.00 135.40 255 HIS F N 1
ATOM 11695 C CA . HIS F 1 279 ? -38.832 -25.314 -62.340 1.00 148.95 255 HIS F CA 1
ATOM 11696 C C . HIS F 1 279 ? -38.911 -24.243 -61.220 1.00 174.05 255 HIS F C 1
ATOM 11697 O O . HIS F 1 279 ? -39.885 -23.487 -61.126 1.00 160.47 255 HIS F O 1
ATOM 11704 N N . ILE F 1 280 ? -37.895 -24.278 -60.343 1.00 174.95 256 ILE F N 1
ATOM 11705 C CA . ILE F 1 280 ? -37.615 -23.324 -59.259 1.00 134.03 256 ILE F CA 1
ATOM 11706 C C . ILE F 1 280 ? -36.592 -22.345 -59.804 1.00 135.92 256 ILE F C 1
ATOM 11707 O O . ILE F 1 280 ? -35.483 -22.783 -60.114 1.00 108.19 256 ILE F O 1
ATOM 11712 N N . GLU F 1 281 ? -36.901 -21.040 -59.829 1.00 139.85 257 GLU F N 1
ATOM 11713 C CA . GLU F 1 281 ? -36.010 -20.024 -60.443 1.00 146.91 257 GLU F CA 1
ATOM 11714 C C . GLU F 1 281 ? -34.874 -19.503 -59.602 1.00 147.50 257 GLU F C 1
ATOM 11715 O O . GLU F 1 281 ? -35.052 -19.305 -58.422 1.00 167.01 257 GLU F O 1
ATOM 11721 N N . ILE F 1 282 ? -33.663 -19.414 -60.153 1.00 131.24 258 ILE F N 1
ATOM 11722 C CA . ILE F 1 282 ? -32.688 -18.577 -59.480 1.00 117.51 258 ILE F CA 1
ATOM 11723 C C . ILE F 1 282 ? -32.625 -17.248 -60.190 1.00 135.18 258 ILE F C 1
ATOM 11724 O O . ILE F 1 282 ? -32.280 -17.227 -61.366 1.00 143.89 258 ILE F O 1
ATOM 11729 N N . PRO F 1 283 ? -32.919 -16.136 -59.501 1.00 127.38 259 PRO F N 1
ATOM 11730 C CA . PRO F 1 283 ? -33.157 -14.933 -60.297 1.00 124.65 259 PRO F CA 1
ATOM 11731 C C . PRO F 1 283 ? -31.883 -14.115 -60.557 1.00 106.34 259 PRO F C 1
ATOM 11732 O O . PRO F 1 283 ? -31.011 -14.047 -59.689 1.00 126.87 259 PRO F O 1
ATOM 11736 N N . PHE F 1 284 ? -31.770 -13.542 -61.750 1.00 89.41 260 PHE F N 1
ATOM 11737 C CA . PHE F 1 284 ? -30.837 -12.458 -62.050 1.00 102.91 260 PHE F CA 1
ATOM 11738 C C . PHE F 1 284 ? -31.458 -11.281 -61.400 1.00 113.51 260 PHE F C 1
ATOM 11739 O O . PHE F 1 284 ? -32.656 -11.286 -61.152 1.00 126.27 260 PHE F O 1
ATOM 11747 N N . ASN F 1 285 ? -30.655 -10.290 -61.074 1.00 99.16 261 ASN F N 1
ATOM 11748 C CA . ASN F 1 285 ? -31.148 -9.180 -60.295 1.00 107.67 261 ASN F CA 1
ATOM 11749 C C . ASN F 1 285 ? -32.405 -8.571 -60.834 1.00 108.40 261 ASN F C 1
ATOM 11750 O O . ASN F 1 285 ? -32.446 -8.177 -61.992 1.00 75.32 261 ASN F O 1
ATOM 11755 N N . LYS F 1 286 ? -33.452 -8.588 -60.011 1.00 116.55 262 LYS F N 1
ATOM 11756 C CA . LYS F 1 286 ? -34.744 -8.087 -60.420 1.00 111.98 262 LYS F CA 1
ATOM 11757 C C . LYS F 1 286 ? -34.883 -6.607 -60.056 1.00 116.19 262 LYS F C 1
ATOM 11758 O O . LYS F 1 286 ? -34.435 -6.138 -58.979 1.00 98.68 262 LYS F O 1
ATOM 11764 N N . LEU F 1 287 ? -35.563 -5.909 -60.970 1.00 85.03 263 LEU F N 1
ATOM 11765 C CA . LEU F 1 287 ? -35.704 -4.471 -60.954 1.00 79.18 263 LEU F CA 1
ATOM 11766 C C . LEU F 1 287 ? -37.072 -4.056 -61.457 1.00 95.89 263 LEU F C 1
ATOM 11767 O O . LEU F 1 287 ? -37.477 -4.435 -62.542 1.00 74.04 263 LEU F O 1
ATOM 11772 N N . ASP F 1 288 ? -37.752 -3.222 -60.673 1.00 119.52 264 ASP F N 1
ATOM 11773 C CA . ASP F 1 288 ? -39.127 -2.802 -60.954 1.00 125.10 264 ASP F CA 1
ATOM 11774 C C . ASP F 1 288 ? -39.138 -1.362 -61.553 1.00 98.15 264 ASP F C 1
ATOM 11775 O O . ASP F 1 288 ? -39.274 -0.376 -60.833 1.00 93.77 264 ASP F O 1
ATOM 11780 N N . ILE F 1 289 ? -39.082 -1.248 -62.875 1.00 81.60 265 ILE F N 1
ATOM 11781 C CA . ILE F 1 289 ? -39.015 0.065 -63.521 1.00 94.07 265 ILE F CA 1
ATOM 11782 C C . ILE F 1 289 ? -40.356 0.739 -63.587 1.00 116.52 265 ILE F C 1
ATOM 11783 O O . ILE F 1 289 ? -41.330 0.167 -64.057 1.00 147.21 265 ILE F O 1
ATOM 11788 N N . ALA F 1 290 ? -40.411 1.971 -63.124 1.00 115.00 266 ALA F N 1
ATOM 11789 C CA . ALA F 1 290 ? -41.590 2.758 -63.378 1.00 131.49 266 ALA F CA 1
ATOM 11790 C C . ALA F 1 290 ? -41.177 3.813 -64.397 1.00 123.72 266 ALA F C 1
ATOM 11791 O O . ALA F 1 290 ? -40.039 4.285 -64.353 1.00 111.45 266 ALA F O 1
ATOM 11793 N N . ILE F 1 291 ? -42.074 4.170 -65.323 1.00 121.67 267 ILE F N 1
ATOM 11794 C CA . ILE F 1 291 ? -41.705 5.123 -66.374 1.00 140.45 267 ILE F CA 1
ATOM 11795 C C . ILE F 1 291 ? -42.646 6.313 -66.397 1.00 157.35 267 ILE F C 1
ATOM 11796 O O . ILE F 1 291 ? -43.856 6.159 -66.259 1.00 178.78 267 ILE F O 1
ATOM 11801 N N . LYS F 1 292 ? -42.045 7.491 -66.604 1.00 168.68 268 LYS F N 1
ATOM 11802 C CA . LYS F 1 292 ? -42.710 8.797 -66.678 1.00 185.87 268 LYS F CA 1
ATOM 11803 C C . LYS F 1 292 ? -41.847 9.772 -67.452 1.00 190.97 268 LYS F C 1
ATOM 11804 O O . LYS F 1 292 ? -40.635 9.751 -67.295 1.00 209.10 268 LYS F O 1
ATOM 11810 N N . ASN F 1 293 ? -42.433 10.588 -68.315 1.00 208.17 269 ASN F N 1
ATOM 11811 C CA . ASN F 1 293 ? -41.620 11.519 -69.099 1.00 234.29 269 ASN F CA 1
ATOM 11812 C C . ASN F 1 293 ? -41.640 12.954 -68.532 1.00 232.92 269 ASN F C 1
ATOM 11813 O O . ASN F 1 293 ? -42.482 13.302 -67.693 1.00 213.54 269 ASN F O 1
ATOM 11818 N N . GLN F 1 294 ? -40.688 13.770 -68.982 1.00 217.00 270 GLN F N 1
ATOM 11819 C CA . GLN F 1 294 ? -40.560 15.149 -68.516 1.00 220.26 270 GLN F CA 1
ATOM 11820 C C . GLN F 1 294 ? -40.023 16.095 -69.584 1.00 207.37 270 GLN F C 1
ATOM 11821 O O . GLN F 1 294 ? -39.975 17.313 -69.375 1.00 197.96 270 GLN F O 1
ATOM 11827 N N . PHE G 1 42 ? 50.360 -15.495 3.026 1.00 85.40 18 PHE G N 1
ATOM 11828 C CA . PHE G 1 42 ? 49.293 -15.033 2.132 1.00 177.41 18 PHE G CA 1
ATOM 11829 C C . PHE G 1 42 ? 48.130 -16.006 1.855 1.00 169.28 18 PHE G C 1
ATOM 11830 O O . PHE G 1 42 ? 47.043 -15.620 1.431 1.00 128.16 18 PHE G O 1
ATOM 11838 N N . GLY G 1 43 ? 48.328 -17.257 2.200 1.00 177.63 19 GLY G N 1
ATOM 11839 C CA . GLY G 1 43 ? 47.456 -18.339 1.777 1.00 161.98 19 GLY G CA 1
ATOM 11840 C C . GLY G 1 43 ? 45.966 -18.626 1.970 1.00 155.80 19 GLY G C 1
ATOM 11841 O O . GLY G 1 43 ? 45.302 -19.015 0.975 1.00 135.67 19 GLY G O 1
ATOM 11842 N N . ILE G 1 44 ? 45.408 -18.345 3.163 1.00 147.74 20 ILE G N 1
ATOM 11843 C CA . ILE G 1 44 ? 43.991 -18.673 3.467 1.00 154.66 20 ILE G CA 1
ATOM 11844 C C . ILE G 1 44 ? 42.959 -18.182 2.476 1.00 184.15 20 ILE G C 1
ATOM 11845 O O . ILE G 1 44 ? 42.061 -18.933 2.175 1.00 175.35 20 ILE G O 1
ATOM 11850 N N . ILE G 1 45 ? 43.001 -16.931 2.052 1.00 188.20 21 ILE G N 1
ATOM 11851 C CA . ILE G 1 45 ? 42.066 -16.436 1.045 1.00 144.22 21 ILE G CA 1
ATOM 11852 C C . ILE G 1 45 ? 42.086 -17.346 -0.182 1.00 160.95 21 ILE G C 1
ATOM 11853 O O . ILE G 1 45 ? 41.075 -17.900 -0.619 1.00 158.63 21 ILE G O 1
ATOM 11858 N N . LEU G 1 46 ? 43.313 -17.505 -0.681 1.00 161.66 22 LEU G N 1
ATOM 11859 C CA . LEU G 1 46 ? 43.703 -18.252 -1.868 1.00 160.74 22 LEU G CA 1
ATOM 11860 C C . LEU G 1 46 ? 43.171 -19.697 -1.843 1.00 138.17 22 LEU G C 1
ATOM 11861 O O . LEU G 1 46 ? 42.914 -20.341 -2.893 1.00 74.02 22 LEU G O 1
ATOM 11866 N N . ILE G 1 47 ? 42.897 -20.137 -0.620 1.00 148.73 23 ILE G N 1
ATOM 11867 C CA . ILE G 1 47 ? 42.476 -21.504 -0.334 1.00 143.61 23 ILE G CA 1
ATOM 11868 C C . ILE G 1 47 ? 40.962 -21.542 -0.084 1.00 141.97 23 ILE G C 1
ATOM 11869 O O . ILE G 1 47 ? 40.263 -22.381 -0.650 1.00 115.75 23 ILE G O 1
ATOM 11874 N N . LYS G 1 48 ? 40.490 -20.579 0.720 1.00 161.73 24 LYS G N 1
ATOM 11875 C CA . LYS G 1 48 ? 39.090 -20.318 1.091 1.00 139.15 24 LYS G CA 1
ATOM 11876 C C . LYS G 1 48 ? 38.300 -20.195 -0.202 1.00 125.23 24 LYS G C 1
ATOM 11877 O O . LYS G 1 48 ? 37.111 -20.484 -0.253 1.00 107.43 24 LYS G O 1
ATOM 11883 N N . ALA G 1 49 ? 38.994 -19.812 -1.265 1.00 105.69 25 ALA G N 1
ATOM 11884 C CA . ALA G 1 49 ? 38.363 -19.694 -2.549 1.00 112.83 25 ALA G CA 1
ATOM 11885 C C . ALA G 1 49 ? 37.971 -21.023 -3.125 1.00 119.58 25 ALA G C 1
ATOM 11886 O O . ALA G 1 49 ? 36.824 -21.263 -3.403 1.00 116.53 25 ALA G O 1
ATOM 11888 N N . VAL G 1 50 ? 38.931 -21.894 -3.309 1.00 105.33 26 VAL G N 1
ATOM 11889 C CA . VAL G 1 50 ? 38.622 -23.196 -3.844 1.00 103.23 26 VAL G CA 1
ATOM 11890 C C . VAL G 1 50 ? 37.885 -24.071 -2.813 1.00 106.20 26 VAL G C 1
ATOM 11891 O O . VAL G 1 50 ? 37.333 -25.121 -3.141 1.00 99.64 26 VAL G O 1
ATOM 11895 N N . ILE G 1 51 ? 37.915 -23.639 -1.557 1.00 110.40 27 ILE G N 1
ATOM 11896 C CA . ILE G 1 51 ? 37.066 -24.212 -0.519 1.00 116.87 27 ILE G CA 1
ATOM 11897 C C . ILE G 1 51 ? 35.619 -23.940 -0.871 1.00 114.50 27 ILE G C 1
ATOM 11898 O O . ILE G 1 51 ? 34.846 -24.853 -1.139 1.00 83.43 27 ILE G O 1
ATOM 11903 N N . VAL G 1 52 ? 35.304 -22.650 -0.932 1.00 147.98 28 VAL G N 1
ATOM 11904 C CA . VAL G 1 52 ? 33.971 -22.126 -1.233 1.00 152.47 28 VAL G CA 1
ATOM 11905 C C . VAL G 1 52 ? 33.451 -22.522 -2.582 1.00 132.87 28 VAL G C 1
ATOM 11906 O O . VAL G 1 52 ? 32.364 -23.091 -2.728 1.00 131.24 28 VAL G O 1
ATOM 11910 N N . PHE G 1 53 ? 34.268 -22.186 -3.561 1.00 105.83 29 PHE G N 1
ATOM 11911 C CA . PHE G 1 53 ? 33.995 -22.425 -4.937 1.00 118.21 29 PHE G CA 1
ATOM 11912 C C . PHE G 1 53 ? 33.540 -23.837 -5.244 1.00 120.86 29 PHE G C 1
ATOM 11913 O O . PHE G 1 53 ? 32.573 -24.033 -5.966 1.00 101.20 29 PHE G O 1
ATOM 11921 N N . CYS G 1 54 ? 34.160 -24.802 -4.579 1.00 121.52 30 CYS G N 1
ATOM 11922 C CA . CYS G 1 54 ? 33.817 -26.203 -4.771 1.00 121.92 30 CYS G CA 1
ATOM 11923 C C . CYS G 1 54 ? 32.654 -26.562 -3.885 1.00 109.51 30 CYS G C 1
ATOM 11924 O O . CYS G 1 54 ? 31.778 -27.309 -4.303 1.00 110.50 30 CYS G O 1
ATOM 11927 N N . ILE G 1 55 ? 32.637 -26.014 -2.676 1.00 111.09 31 ILE G N 1
ATOM 11928 C CA . ILE G 1 55 ? 31.548 -26.256 -1.732 1.00 127.49 31 ILE G CA 1
ATOM 11929 C C . ILE G 1 55 ? 30.203 -26.036 -2.437 1.00 106.79 31 ILE G C 1
ATOM 11930 O O . ILE G 1 55 ? 29.255 -26.820 -2.298 1.00 81.84 31 ILE G O 1
ATOM 11935 N N . GLY G 1 56 ? 30.086 -24.912 -3.112 1.00 123.82 32 GLY G N 1
ATOM 11936 C CA . GLY G 1 56 ? 28.875 -24.643 -3.859 1.00 146.30 32 GLY G CA 1
ATOM 11937 C C . GLY G 1 56 ? 28.819 -25.410 -5.171 1.00 115.46 32 GLY G C 1
ATOM 11938 O O . GLY G 1 56 ? 27.764 -25.878 -5.659 1.00 125.83 32 GLY G O 1
ATOM 11939 N N . PHE G 1 57 ? 30.006 -25.587 -5.725 1.00 106.74 33 PHE G N 1
ATOM 11940 C CA . PHE G 1 57 ? 30.153 -26.184 -7.049 1.00 139.10 33 PHE G CA 1
ATOM 11941 C C . PHE G 1 57 ? 29.548 -27.610 -7.122 1.00 125.51 33 PHE G C 1
ATOM 11942 O O . PHE G 1 57 ? 29.134 -28.112 -8.203 1.00 67.51 33 PHE G O 1
ATOM 11950 N N . TYR G 1 58 ? 29.666 -28.326 -6.016 1.00 131.02 34 TYR G N 1
ATOM 11951 C CA . TYR G 1 58 ? 28.935 -29.581 -5.876 1.00 157.05 34 TYR G CA 1
ATOM 11952 C C . TYR G 1 58 ? 27.400 -29.326 -5.911 1.00 169.78 34 TYR G C 1
ATOM 11953 O O . TYR G 1 58 ? 26.576 -30.056 -6.557 1.00 204.48 34 TYR G O 1
ATOM 11962 N N . PHE G 1 59 ? 27.017 -28.287 -5.168 1.00 139.76 35 PHE G N 1
ATOM 11963 C CA . PHE G 1 59 ? 25.615 -27.961 -4.960 1.00 135.52 35 PHE G CA 1
ATOM 11964 C C . PHE G 1 59 ? 24.949 -27.626 -6.337 1.00 131.51 35 PHE G C 1
ATOM 11965 O O . PHE G 1 59 ? 23.702 -27.474 -6.449 1.00 101.97 35 PHE G O 1
ATOM 11973 N N . SER G 1 60 ? 25.805 -27.546 -7.374 1.00 156.42 36 SER G N 1
ATOM 11974 C CA . SER G 1 60 ? 25.344 -27.478 -8.791 1.00 174.09 36 SER G CA 1
ATOM 11975 C C . SER G 1 60 ? 24.838 -28.887 -9.250 1.00 161.49 36 SER G C 1
ATOM 11976 O O . SER G 1 60 ? 23.865 -28.980 -10.004 1.00 159.39 36 SER G O 1
ATOM 11979 N N . PHE G 1 61 ? 25.531 -29.964 -8.892 1.00 107.24 37 PHE G N 1
ATOM 11980 C CA . PHE G 1 61 ? 24.973 -31.282 -9.120 1.00 115.57 37 PHE G CA 1
ATOM 11981 C C . PHE G 1 61 ? 23.664 -31.497 -8.338 1.00 163.08 37 PHE G C 1
ATOM 11982 O O . PHE G 1 61 ? 22.625 -31.743 -8.955 1.00 170.07 37 PHE G O 1
ATOM 11990 N N . PHE G 1 62 ? 23.667 -31.302 -7.007 1.00 164.46 38 PHE G N 1
ATOM 11991 C CA . PHE G 1 62 ? 22.411 -31.617 -6.240 1.00 147.02 38 PHE G CA 1
ATOM 11992 C C . PHE G 1 62 ? 21.221 -30.721 -6.650 1.00 174.15 38 PHE G C 1
ATOM 11993 O O . PHE G 1 62 ? 20.064 -31.100 -6.463 1.00 197.30 38 PHE G O 1
ATOM 12001 N N . LEU G 1 63 ? 21.471 -29.562 -7.250 1.00 174.03 39 LEU G N 1
ATOM 12002 C CA . LEU G 1 63 ? 20.313 -28.773 -7.687 1.00 164.96 39 LEU G CA 1
ATOM 12003 C C . LEU G 1 63 ? 20.129 -28.816 -9.183 1.00 177.54 39 LEU G C 1
ATOM 12004 O O . LEU G 1 63 ? 19.204 -28.211 -9.711 1.00 209.53 39 LEU G O 1
ATOM 12009 N N . ARG G 1 64 ? 21.016 -29.501 -9.880 1.00 158.40 40 ARG G N 1
ATOM 12010 C CA . ARG G 1 64 ? 20.693 -29.808 -11.252 1.00 165.63 40 ARG G CA 1
ATOM 12011 C C . ARG G 1 64 ? 19.847 -31.066 -11.245 1.00 145.53 40 ARG G C 1
ATOM 12012 O O . ARG G 1 64 ? 18.992 -31.316 -12.087 1.00 113.65 40 ARG G O 1
ATOM 12020 N N . ASN G 1 65 ? 20.173 -31.893 -10.282 1.00 153.53 41 ASN G N 1
ATOM 12021 C CA . ASN G 1 65 ? 19.479 -33.137 -10.024 1.00 189.43 41 ASN G CA 1
ATOM 12022 C C . ASN G 1 65 ? 18.385 -33.177 -8.891 1.00 182.76 41 ASN G C 1
ATOM 12023 O O . ASN G 1 65 ? 17.972 -34.272 -8.482 1.00 172.26 41 ASN G O 1
ATOM 12028 N N . LYS G 1 66 ? 17.992 -32.023 -8.333 1.00 174.68 42 LYS G N 1
ATOM 12029 C CA . LYS G 1 66 ? 16.745 -31.916 -7.522 1.00 195.76 42 LYS G CA 1
ATOM 12030 C C . LYS G 1 66 ? 15.834 -30.993 -8.307 1.00 203.28 42 LYS G C 1
ATOM 12031 O O . LYS G 1 66 ? 14.690 -30.715 -7.927 1.00 181.03 42 LYS G O 1
ATOM 12037 N N . THR G 1 67 ? 16.388 -30.560 -9.435 1.00 206.59 43 THR G N 1
ATOM 12038 C CA . THR G 1 67 ? 15.648 -29.913 -10.503 1.00 210.40 43 THR G CA 1
ATOM 12039 C C . THR G 1 67 ? 15.160 -31.083 -11.329 1.00 213.81 43 THR G C 1
ATOM 12040 O O . THR G 1 67 ? 13.966 -31.237 -11.591 1.00 225.68 43 THR G O 1
ATOM 12044 N N . MET G 1 68 ? 16.113 -31.904 -11.751 1.00 193.85 44 MET G N 1
ATOM 12045 C CA . MET G 1 68 ? 15.808 -33.143 -12.430 1.00 184.73 44 MET G CA 1
ATOM 12046 C C . MET G 1 68 ? 15.026 -34.107 -11.501 1.00 179.47 44 MET G C 1
ATOM 12047 O O . MET G 1 68 ? 14.347 -34.998 -11.988 1.00 150.71 44 MET G O 1
ATOM 12052 N N . LYS G 1 69 ? 15.104 -33.938 -10.175 1.00 206.17 45 LYS G N 1
ATOM 12053 C CA . LYS G 1 69 ? 14.397 -34.865 -9.277 1.00 215.17 45 LYS G CA 1
ATOM 12054 C C . LYS G 1 69 ? 12.934 -34.575 -9.006 1.00 204.29 45 LYS G C 1
ATOM 12055 O O . LYS G 1 69 ? 12.103 -35.462 -9.192 1.00 212.93 45 LYS G O 1
ATOM 12061 N N . LEU G 1 70 ? 12.579 -33.363 -8.585 1.00 198.31 46 LEU G N 1
ATOM 12062 C CA . LEU G 1 70 ? 11.168 -33.211 -8.307 1.00 217.20 46 LEU G CA 1
ATOM 12063 C C . LEU G 1 70 ? 10.361 -32.661 -9.508 1.00 218.27 46 LEU G C 1
ATOM 12064 O O . LEU G 1 70 ? 9.134 -32.599 -9.442 1.00 190.48 46 LEU G O 1
ATOM 12069 N N . LEU G 1 71 ? 11.035 -32.309 -10.610 1.00 224.96 47 LEU G N 1
ATOM 12070 C CA . LEU G 1 71 ? 10.383 -31.837 -11.863 1.00 233.55 47 LEU G CA 1
ATOM 12071 C C . LEU G 1 71 ? 10.549 -32.552 -13.210 1.00 222.52 47 LEU G C 1
ATOM 12072 O O . LEU G 1 71 ? 9.654 -32.467 -14.052 1.00 211.39 47 LEU G O 1
ATOM 12077 N N . SER G 1 72 ? 11.726 -33.143 -13.469 1.00 227.70 48 SER G N 1
ATOM 12078 C CA . SER G 1 72 ? 11.935 -33.797 -14.779 1.00 225.59 48 SER G CA 1
ATOM 12079 C C . SER G 1 72 ? 11.070 -34.995 -15.095 1.00 221.54 48 SER G C 1
ATOM 12080 O O . SER G 1 72 ? 10.135 -35.286 -14.349 1.00 227.82 48 SER G O 1
ATOM 12083 N N . LYS G 1 73 ? 11.294 -35.558 -16.290 1.00 187.70 49 LYS G N 1
ATOM 12084 C CA . LYS G 1 73 ? 10.622 -36.779 -16.772 1.00 228.02 49 LYS G CA 1
ATOM 12085 C C . LYS G 1 73 ? 9.202 -36.440 -17.334 1.00 248.14 49 LYS G C 1
ATOM 12086 O O . LYS G 1 73 ? 8.369 -37.322 -17.443 1.00 278.23 49 LYS G O 1
ATOM 12092 N N . LYS G 1 74 ? 8.910 -35.149 -17.514 1.00 220.43 50 LYS G N 1
ATOM 12093 C CA . LYS G 1 74 ? 7.647 -34.549 -18.055 1.00 178.42 50 LYS G CA 1
ATOM 12094 C C . LYS G 1 74 ? 8.081 -34.412 -19.492 1.00 195.12 50 LYS G C 1
ATOM 12095 O O . LYS G 1 74 ? 7.278 -34.734 -20.366 1.00 199.79 50 LYS G O 1
ATOM 12101 N N . ASP G 1 75 ? 9.297 -33.949 -19.773 1.00 203.88 51 ASP G N 1
ATOM 12102 C CA . ASP G 1 75 ? 9.694 -33.831 -21.174 1.00 220.70 51 ASP G CA 1
ATOM 12103 C C . ASP G 1 75 ? 11.234 -33.617 -21.212 1.00 204.93 51 ASP G C 1
ATOM 12104 O O . ASP G 1 75 ? 11.841 -33.328 -20.190 1.00 173.42 51 ASP G O 1
ATOM 12109 N N . GLU G 1 76 ? 11.856 -33.892 -22.368 1.00 226.98 52 GLU G N 1
ATOM 12110 C CA . GLU G 1 76 ? 13.314 -33.771 -22.641 1.00 229.60 52 GLU G CA 1
ATOM 12111 C C . GLU G 1 76 ? 13.751 -32.317 -22.662 1.00 236.18 52 GLU G C 1
ATOM 12112 O O . GLU G 1 76 ? 14.754 -31.892 -22.073 1.00 235.29 52 GLU G O 1
ATOM 12118 N N . ILE G 1 77 ? 12.932 -31.583 -23.397 1.00 254.12 53 ILE G N 1
ATOM 12119 C CA . ILE G 1 77 ? 12.921 -30.137 -23.502 1.00 244.62 53 ILE G CA 1
ATOM 12120 C C . ILE G 1 77 ? 12.855 -29.512 -22.083 1.00 232.74 53 ILE G C 1
ATOM 12121 O O . ILE G 1 77 ? 13.723 -28.712 -21.713 1.00 212.27 53 ILE G O 1
ATOM 12126 N N . LEU G 1 78 ? 11.807 -29.835 -21.327 1.00 226.43 54 LEU G N 1
ATOM 12127 C CA . LEU G 1 78 ? 11.604 -29.310 -19.975 1.00 190.96 54 LEU G CA 1
ATOM 12128 C C . LEU G 1 78 ? 12.632 -29.773 -18.931 1.00 199.71 54 LEU G C 1
ATOM 12129 O O . LEU G 1 78 ? 13.122 -28.963 -18.125 1.00 193.02 54 LEU G O 1
ATOM 12134 N N . ALA G 1 79 ? 13.017 -31.053 -18.998 1.00 203.95 55 ALA G N 1
ATOM 12135 C CA . ALA G 1 79 ? 13.886 -31.613 -17.973 1.00 181.95 55 ALA G CA 1
ATOM 12136 C C . ALA G 1 79 ? 15.294 -31.118 -18.195 1.00 193.69 55 ALA G C 1
ATOM 12137 O O . ALA G 1 79 ? 15.995 -30.810 -17.225 1.00 194.66 55 ALA G O 1
ATOM 12139 N N . ASN G 1 80 ? 15.653 -30.848 -19.449 1.00 190.27 56 ASN G N 1
ATOM 12140 C CA . ASN G 1 80 ? 17.007 -30.362 -19.673 1.00 183.12 56 ASN G CA 1
ATOM 12141 C C . ASN G 1 80 ? 17.060 -28.869 -19.859 1.00 179.21 56 ASN G C 1
ATOM 12142 O O . ASN G 1 80 ? 18.146 -28.299 -20.015 1.00 161.35 56 ASN G O 1
ATOM 12147 N N . PHE G 1 81 ? 15.894 -28.232 -19.815 1.00 178.88 57 PHE G N 1
ATOM 12148 C CA . PHE G 1 81 ? 15.889 -26.786 -19.830 1.00 166.05 57 PHE G CA 1
ATOM 12149 C C . PHE G 1 81 ? 15.901 -26.254 -18.389 1.00 179.03 57 PHE G C 1
ATOM 12150 O O . PHE G 1 81 ? 16.778 -25.456 -18.041 1.00 190.04 57 PHE G O 1
ATOM 12158 N N . VAL G 1 82 ? 14.997 -26.727 -17.521 1.00 174.77 58 VAL G N 1
ATOM 12159 C CA . VAL G 1 82 ? 15.072 -26.303 -16.111 1.00 156.20 58 VAL G CA 1
ATOM 12160 C C . VAL G 1 82 ? 16.317 -26.921 -15.443 1.00 119.06 58 VAL G C 1
ATOM 12161 O O . VAL G 1 82 ? 16.898 -26.330 -14.527 1.00 116.33 58 VAL G O 1
ATOM 12165 N N . ALA G 1 83 ? 16.810 -28.038 -15.974 1.00 112.38 59 ALA G N 1
ATOM 12166 C CA . ALA G 1 83 ? 18.081 -28.513 -15.461 1.00 131.25 59 ALA G CA 1
ATOM 12167 C C . ALA G 1 83 ? 19.284 -27.910 -16.151 1.00 105.38 59 ALA G C 1
ATOM 12168 O O . ALA G 1 83 ? 20.390 -28.031 -15.673 1.00 128.05 59 ALA G O 1
ATOM 12170 N N . GLN G 1 84 ? 19.123 -27.271 -17.283 1.00 109.72 60 GLN G N 1
ATOM 12171 C CA . GLN G 1 84 ? 20.310 -26.578 -17.757 1.00 147.52 60 GLN G CA 1
ATOM 12172 C C . GLN G 1 84 ? 20.409 -25.184 -17.108 1.00 157.80 60 GLN G C 1
ATOM 12173 O O . GLN G 1 84 ? 21.402 -24.851 -16.470 1.00 128.52 60 GLN G O 1
ATOM 12179 N N . VAL G 1 85 ? 19.376 -24.372 -17.276 1.00 161.35 61 VAL G N 1
ATOM 12180 C CA . VAL G 1 85 ? 19.307 -23.076 -16.634 1.00 111.17 61 VAL G CA 1
ATOM 12181 C C . VAL G 1 85 ? 19.490 -23.091 -15.124 1.00 130.74 61 VAL G C 1
ATOM 12182 O O . VAL G 1 85 ? 20.392 -22.387 -14.665 1.00 128.82 61 VAL G O 1
ATOM 12186 N N . THR G 1 86 ? 18.754 -23.916 -14.351 1.00 154.76 62 THR G N 1
ATOM 12187 C CA . THR G 1 86 ? 18.896 -23.811 -12.881 1.00 153.87 62 THR G CA 1
ATOM 12188 C C . THR G 1 86 ? 20.338 -24.096 -12.545 1.00 126.19 62 THR G C 1
ATOM 12189 O O . THR G 1 86 ? 20.969 -23.464 -11.686 1.00 122.53 62 THR G O 1
ATOM 12193 N N . PHE G 1 87 ? 20.892 -24.990 -13.329 1.00 113.63 63 PHE G N 1
ATOM 12194 C CA . PHE G 1 87 ? 22.266 -25.332 -13.163 1.00 141.07 63 PHE G CA 1
ATOM 12195 C C . PHE G 1 87 ? 23.233 -24.149 -13.453 1.00 140.28 63 PHE G C 1
ATOM 12196 O O . PHE G 1 87 ? 23.775 -23.563 -12.499 1.00 122.43 63 PHE G O 1
ATOM 12204 N N . ILE G 1 88 ? 23.349 -23.745 -14.734 1.00 101.94 64 ILE G N 1
ATOM 12205 C CA . ILE G 1 88 ? 24.301 -22.732 -15.214 1.00 79.52 64 ILE G CA 1
ATOM 12206 C C . ILE G 1 88 ? 24.254 -21.453 -14.340 1.00 107.04 64 ILE G C 1
ATOM 12207 O O . ILE G 1 88 ? 25.255 -20.704 -14.145 1.00 83.51 64 ILE G O 1
ATOM 12212 N N . LEU G 1 89 ? 23.044 -21.209 -13.833 1.00 122.82 65 LEU G N 1
ATOM 12213 C CA . LEU G 1 89 ? 22.773 -20.083 -12.943 1.00 111.02 65 LEU G CA 1
ATOM 12214 C C . LEU G 1 89 ? 23.426 -20.219 -11.595 1.00 125.55 65 LEU G C 1
ATOM 12215 O O . LEU G 1 89 ? 24.138 -19.284 -11.174 1.00 95.90 65 LEU G O 1
ATOM 12220 N N . ILE G 1 90 ? 23.158 -21.372 -10.939 1.00 131.89 66 ILE G N 1
ATOM 12221 C CA . ILE G 1 90 ? 23.740 -21.742 -9.625 1.00 89.40 66 ILE G CA 1
ATOM 12222 C C . ILE G 1 90 ? 25.248 -21.839 -9.694 1.00 72.28 66 ILE G C 1
ATOM 12223 O O . ILE G 1 90 ? 25.977 -21.580 -8.735 1.00 76.44 66 ILE G O 1
ATOM 12228 N N . LEU G 1 91 ? 25.696 -22.000 -10.918 1.00 88.83 67 LEU G N 1
ATOM 12229 C CA . LEU G 1 91 ? 27.098 -22.014 -11.255 1.00 100.86 67 LEU G CA 1
ATOM 12230 C C . LEU G 1 91 ? 27.728 -20.637 -11.259 1.00 102.09 67 LEU G C 1
ATOM 12231 O O . LEU G 1 91 ? 28.768 -20.426 -10.600 1.00 66.20 67 LEU G O 1
ATOM 12236 N N . ILE G 1 92 ? 27.086 -19.728 -12.005 1.00 112.45 68 ILE G N 1
ATOM 12237 C CA . ILE G 1 92 ? 27.559 -18.369 -12.163 1.00 102.62 68 ILE G CA 1
ATOM 12238 C C . ILE G 1 92 ? 27.398 -17.540 -10.882 1.00 86.76 68 ILE G C 1
ATOM 12239 O O . ILE G 1 92 ? 28.220 -16.657 -10.544 1.00 82.41 68 ILE G O 1
ATOM 12244 N N . ILE G 1 93 ? 26.446 -17.955 -10.072 1.00 59.21 69 ILE G N 1
ATOM 12245 C CA . ILE G 1 93 ? 26.366 -17.409 -8.746 1.00 60.95 69 ILE G CA 1
ATOM 12246 C C . ILE G 1 93 ? 27.550 -17.909 -7.897 1.00 83.21 69 ILE G C 1
ATOM 12247 O O . ILE G 1 93 ? 28.169 -17.116 -7.164 1.00 54.73 69 ILE G O 1
ATOM 12252 N N . THR G 1 94 ? 27.910 -19.194 -8.049 1.00 112.55 70 THR G N 1
ATOM 12253 C CA . THR G 1 94 ? 29.050 -19.738 -7.278 1.00 96.80 70 THR G CA 1
ATOM 12254 C C . THR G 1 94 ? 30.416 -19.205 -7.708 1.00 75.80 70 THR G C 1
ATOM 12255 O O . THR G 1 94 ? 31.273 -18.921 -6.873 1.00 95.69 70 THR G O 1
ATOM 12259 N N . THR G 1 95 ? 30.626 -19.041 -8.989 1.00 50.18 71 THR G N 1
ATOM 12260 C CA . THR G 1 95 ? 31.839 -18.383 -9.405 1.00 71.95 71 THR G CA 1
ATOM 12261 C C . THR G 1 95 ? 31.935 -16.964 -8.800 1.00 95.35 71 THR G C 1
ATOM 12262 O O . THR G 1 95 ? 32.920 -16.632 -8.121 1.00 83.46 71 THR G O 1
ATOM 12266 N N . ILE G 1 96 ? 30.919 -16.127 -9.064 1.00 91.95 72 ILE G N 1
ATOM 12267 C CA . ILE G 1 96 ? 30.935 -14.779 -8.515 1.00 71.53 72 ILE G CA 1
ATOM 12268 C C . ILE G 1 96 ? 31.195 -14.715 -7.043 1.00 75.42 72 ILE G C 1
ATOM 12269 O O . ILE G 1 96 ? 32.080 -13.980 -6.613 1.00 92.67 72 ILE G O 1
ATOM 12274 N N . ILE G 1 97 ? 30.521 -15.572 -6.287 1.00 76.83 73 ILE G N 1
ATOM 12275 C CA . ILE G 1 97 ? 30.691 -15.620 -4.837 1.00 83.87 73 ILE G CA 1
ATOM 12276 C C . ILE G 1 97 ? 32.128 -16.018 -4.426 1.00 83.26 73 ILE G C 1
ATOM 12277 O O . ILE G 1 97 ? 32.700 -15.520 -3.421 1.00 62.94 73 ILE G O 1
ATOM 12282 N N . ALA G 1 98 ? 32.689 -16.955 -5.186 1.00 96.58 74 ALA G N 1
ATOM 12283 C CA . ALA G 1 98 ? 34.023 -17.468 -4.900 1.00 99.53 74 ALA G CA 1
ATOM 12284 C C . ALA G 1 98 ? 35.074 -16.386 -5.204 1.00 94.10 74 ALA G C 1
ATOM 12285 O O . ALA G 1 98 ? 36.115 -16.298 -4.533 1.00 98.70 74 ALA G O 1
ATOM 12287 N N . LEU G 1 99 ? 34.819 -15.569 -6.219 1.00 69.31 75 LEU G N 1
ATOM 12288 C CA . LEU G 1 99 ? 35.730 -14.458 -6.495 1.00 76.08 75 LEU G CA 1
ATOM 12289 C C . LEU G 1 99 ? 35.544 -13.370 -5.469 1.00 99.89 75 LEU G C 1
ATOM 12290 O O . LEU G 1 99 ? 36.381 -12.478 -5.317 1.00 86.19 75 LEU G O 1
ATOM 12295 N N . SER G 1 100 ? 34.406 -13.407 -4.789 1.00 104.67 76 SER G N 1
ATOM 12296 C CA . SER G 1 100 ? 34.156 -12.376 -3.798 1.00 86.80 76 SER G CA 1
ATOM 12297 C C . SER G 1 100 ? 34.957 -12.706 -2.558 1.00 109.47 76 SER G C 1
ATOM 12298 O O . SER G 1 100 ? 35.512 -11.806 -1.943 1.00 134.01 76 SER G O 1
ATOM 12301 N N . THR G 1 101 ? 35.078 -13.985 -2.216 1.00 105.06 77 THR G N 1
ATOM 12302 C CA . THR G 1 101 ? 35.846 -14.315 -1.016 1.00 109.04 77 THR G CA 1
ATOM 12303 C C . THR G 1 101 ? 37.324 -13.972 -1.159 1.00 96.80 77 THR G C 1
ATOM 12304 O O . THR G 1 101 ? 38.017 -13.846 -0.143 1.00 123.79 77 THR G O 1
ATOM 12308 N N . LEU G 1 102 ? 37.814 -13.938 -2.402 1.00 80.77 78 LEU G N 1
ATOM 12309 C CA . LEU G 1 102 ? 39.202 -13.530 -2.708 1.00 97.42 78 LEU G CA 1
ATOM 12310 C C . LEU G 1 102 ? 39.471 -12.026 -2.616 1.00 119.40 78 LEU G C 1
ATOM 12311 O O . LEU G 1 102 ? 40.639 -11.613 -2.527 1.00 127.96 78 LEU G O 1
ATOM 12316 N N . GLY G 1 103 ? 38.411 -11.212 -2.643 1.00 128.32 79 GLY G N 1
ATOM 12317 C CA . GLY G 1 103 ? 38.546 -9.756 -2.523 1.00 141.31 79 GLY G CA 1
ATOM 12318 C C . GLY G 1 103 ? 38.464 -8.964 -3.828 1.00 159.97 79 GLY G C 1
ATOM 12319 O O . GLY G 1 103 ? 38.921 -7.815 -3.931 1.00 181.93 79 GLY G O 1
ATOM 12320 N N . VAL G 1 104 ? 37.969 -9.646 -4.853 1.00 130.28 80 VAL G N 1
ATOM 12321 C CA . VAL G 1 104 ? 37.767 -9.118 -6.193 1.00 118.12 80 VAL G CA 1
ATOM 12322 C C . VAL G 1 104 ? 36.498 -8.252 -6.394 1.00 156.53 80 VAL G C 1
ATOM 12323 O O . VAL G 1 104 ? 35.446 -8.574 -5.824 1.00 156.13 80 VAL G O 1
ATOM 12327 N N . GLN G 1 105 ? 36.564 -7.185 -7.196 1.00 144.15 81 GLN G N 1
ATOM 12328 C CA . GLN G 1 105 ? 35.367 -6.365 -7.415 1.00 124.20 81 GLN G CA 1
ATOM 12329 C C . GLN G 1 105 ? 34.342 -7.074 -8.306 1.00 115.25 81 GLN G C 1
ATOM 12330 O O . GLN G 1 105 ? 34.489 -7.125 -9.530 1.00 79.36 81 GLN G O 1
ATOM 12336 N N . THR G 1 106 ? 33.264 -7.551 -7.717 1.00 112.67 82 THR G N 1
ATOM 12337 C CA . THR G 1 106 ? 32.275 -8.286 -8.492 1.00 112.07 82 THR G CA 1
ATOM 12338 C C . THR G 1 106 ? 31.139 -7.348 -8.967 1.00 106.97 82 THR G C 1
ATOM 12339 O O . THR G 1 106 ? 30.123 -7.780 -9.546 1.00 76.06 82 THR G O 1
ATOM 12343 N N . THR G 1 107 ? 31.374 -6.050 -8.828 1.00 113.97 83 THR G N 1
ATOM 12344 C CA . THR G 1 107 ? 30.373 -5.066 -9.200 1.00 93.09 83 THR G CA 1
ATOM 12345 C C . THR G 1 107 ? 30.305 -5.105 -10.739 1.00 72.55 83 THR G C 1
ATOM 12346 O O . THR G 1 107 ? 29.230 -4.998 -11.338 1.00 57.82 83 THR G O 1
ATOM 12350 N N . SER G 1 108 ? 31.429 -5.407 -11.370 1.00 72.33 84 SER G N 1
ATOM 12351 C CA . SER G 1 108 ? 31.463 -5.417 -12.823 1.00 90.04 84 SER G CA 1
ATOM 12352 C C . SER G 1 108 ? 30.660 -6.586 -13.481 1.00 89.68 84 SER G C 1
ATOM 12353 O O . SER G 1 108 ? 29.822 -6.424 -14.425 1.00 77.55 84 SER G O 1
ATOM 12356 N N . ILE G 1 109 ? 30.808 -7.747 -12.875 1.00 101.30 85 ILE G N 1
ATOM 12357 C CA . ILE G 1 109 ? 30.110 -8.923 -13.323 1.00 70.19 85 ILE G CA 1
ATOM 12358 C C . ILE G 1 109 ? 28.670 -8.848 -12.893 1.00 75.62 85 ILE G C 1
ATOM 12359 O O . ILE G 1 109 ? 27.812 -9.161 -13.696 1.00 78.79 85 ILE G O 1
ATOM 12364 N N . ILE G 1 110 ? 28.393 -8.495 -11.633 1.00 65.52 86 ILE G N 1
ATOM 12365 C CA . ILE G 1 110 ? 27.003 -8.367 -11.242 1.00 66.60 86 ILE G CA 1
ATOM 12366 C C . ILE G 1 110 ? 26.292 -7.389 -12.205 1.00 89.95 86 ILE G C 1
ATOM 12367 O O . ILE G 1 110 ? 25.190 -7.675 -12.615 1.00 93.85 86 ILE G O 1
ATOM 12372 N N . THR G 1 111 ? 26.914 -6.274 -12.607 1.00 79.92 87 THR G N 1
ATOM 12373 C CA . THR G 1 111 ? 26.291 -5.416 -13.634 1.00 78.33 87 THR G CA 1
ATOM 12374 C C . THR G 1 111 ? 25.948 -6.101 -14.934 1.00 79.59 87 THR G C 1
ATOM 12375 O O . THR G 1 111 ? 24.883 -5.867 -15.527 1.00 74.85 87 THR G O 1
ATOM 12379 N N . VAL G 1 112 ? 26.826 -6.999 -15.351 1.00 79.33 88 VAL G N 1
ATOM 12380 C CA . VAL G 1 112 ? 26.473 -7.736 -16.534 1.00 65.42 88 VAL G CA 1
ATOM 12381 C C . VAL G 1 112 ? 25.368 -8.731 -16.243 1.00 50.86 88 VAL G C 1
ATOM 12382 O O . VAL G 1 112 ? 24.400 -8.719 -16.960 1.00 44.85 88 VAL G O 1
ATOM 12386 N N . LEU G 1 113 ? 25.454 -9.495 -15.153 1.00 63.05 89 LEU G N 1
ATOM 12387 C CA . LEU G 1 113 ? 24.414 -10.476 -14.749 1.00 82.97 89 LEU G CA 1
ATOM 12388 C C . LEU G 1 113 ? 23.041 -9.860 -14.565 1.00 81.34 89 LEU G C 1
ATOM 12389 O O . LEU G 1 113 ? 21.988 -10.445 -14.859 1.00 90.84 89 LEU G O 1
ATOM 12394 N N . GLY G 1 114 ? 23.065 -8.657 -14.059 1.00 67.77 90 GLY G N 1
ATOM 12395 C CA . GLY G 1 114 ? 21.890 -7.855 -13.962 1.00 80.04 90 GLY G CA 1
ATOM 12396 C C . GLY G 1 114 ? 21.364 -7.601 -15.330 1.00 64.03 90 GLY G C 1
ATOM 12397 O O . GLY G 1 114 ? 20.315 -8.080 -15.712 1.00 49.86 90 GLY G O 1
ATOM 12398 N N . THR G 1 115 ? 22.168 -6.923 -16.119 1.00 69.75 91 THR G N 1
ATOM 12399 C CA . THR G 1 115 ? 21.649 -6.477 -17.376 1.00 77.24 91 THR G CA 1
ATOM 12400 C C . THR G 1 115 ? 21.365 -7.635 -18.330 1.00 59.52 91 THR G C 1
ATOM 12401 O O . THR G 1 115 ? 20.730 -7.463 -19.348 1.00 72.92 91 THR G O 1
ATOM 12405 N N . VAL G 1 116 ? 21.763 -8.834 -17.975 1.00 52.82 92 VAL G N 1
ATOM 12406 C CA . VAL G 1 116 ? 21.337 -10.022 -18.720 1.00 58.38 92 VAL G CA 1
ATOM 12407 C C . VAL G 1 116 ? 19.966 -10.483 -18.297 1.00 55.73 92 VAL G C 1
ATOM 12408 O O . VAL G 1 116 ? 19.015 -10.544 -19.088 1.00 39.44 92 VAL G O 1
ATOM 12412 N N . GLY G 1 117 ? 19.881 -10.703 -16.990 1.00 70.63 93 GLY G N 1
ATOM 12413 C CA . GLY G 1 117 ? 18.686 -11.184 -16.358 1.00 72.60 93 GLY G CA 1
ATOM 12414 C C . GLY G 1 117 ? 17.566 -10.290 -16.793 1.00 80.19 93 GLY G C 1
ATOM 12415 O O . GLY G 1 117 ? 16.455 -10.750 -16.911 1.00 82.56 93 GLY G O 1
ATOM 12416 N N . ILE G 1 118 ? 17.865 -9.009 -17.004 1.00 82.79 94 ILE G N 1
ATOM 12417 C CA . ILE G 1 118 ? 16.882 -8.049 -17.476 1.00 67.70 94 ILE G CA 1
ATOM 12418 C C . ILE G 1 118 ? 16.364 -8.252 -18.879 1.00 59.50 94 ILE G C 1
ATOM 12419 O O . ILE G 1 118 ? 15.147 -8.146 -19.108 1.00 60.73 94 ILE G O 1
ATOM 12424 N N . ALA G 1 119 ? 17.237 -8.681 -19.779 1.00 48.53 95 ALA G N 1
ATOM 12425 C CA . ALA G 1 119 ? 16.782 -8.982 -21.126 1.00 74.06 95 ALA G CA 1
ATOM 12426 C C . ALA G 1 119 ? 15.912 -10.275 -21.065 1.00 68.18 95 ALA G C 1
ATOM 12427 O O . ALA G 1 119 ? 14.960 -10.559 -21.866 1.00 43.29 95 ALA G O 1
ATOM 12429 N N . VAL G 1 120 ? 16.176 -11.001 -20.005 1.00 49.02 96 VAL G N 1
ATOM 12430 C CA . VAL G 1 120 ? 15.404 -12.166 -19.806 1.00 47.69 96 VAL G CA 1
ATOM 12431 C C . VAL G 1 120 ? 14.014 -11.811 -19.289 1.00 59.48 96 VAL G C 1
ATOM 12432 O O . VAL G 1 120 ? 13.022 -12.328 -19.778 1.00 49.07 96 VAL G O 1
ATOM 12436 N N . ALA G 1 121 ? 13.970 -10.930 -18.287 1.00 72.79 97 ALA G N 1
ATOM 12437 C CA . ALA G 1 121 ? 12.750 -10.431 -17.650 1.00 55.10 97 ALA G CA 1
ATOM 12438 C C . ALA G 1 121 ? 11.858 -9.986 -18.737 1.00 57.60 97 ALA G C 1
ATOM 12439 O O . ALA G 1 121 ? 10.634 -10.053 -18.656 1.00 79.04 97 ALA G O 1
ATOM 12441 N N . LEU G 1 122 ? 12.505 -9.409 -19.721 1.00 43.86 98 LEU G N 1
ATOM 12442 C CA . LEU G 1 122 ? 11.785 -8.891 -20.840 1.00 75.49 98 LEU G CA 1
ATOM 12443 C C . LEU G 1 122 ? 11.256 -9.822 -21.905 1.00 76.35 98 LEU G C 1
ATOM 12444 O O . LEU G 1 122 ? 10.148 -9.620 -22.446 1.00 81.63 98 LEU G O 1
ATOM 12449 N N . ALA G 1 123 ? 12.001 -10.872 -22.188 1.00 46.93 99 ALA G N 1
ATOM 12450 C CA . ALA G 1 123 ? 11.454 -11.751 -23.198 1.00 72.50 99 ALA G CA 1
ATOM 12451 C C . ALA G 1 123 ? 10.132 -12.399 -22.697 1.00 85.19 99 ALA G C 1
ATOM 12452 O O . ALA G 1 123 ? 9.170 -12.520 -23.451 1.00 86.06 99 ALA G O 1
ATOM 12454 N N . LEU G 1 124 ? 10.048 -12.651 -21.391 1.00 86.63 100 LEU G N 1
ATOM 12455 C CA . LEU G 1 124 ? 8.961 -13.425 -20.783 1.00 79.90 100 LEU G CA 1
ATOM 12456 C C . LEU G 1 124 ? 7.923 -12.575 -20.198 1.00 90.30 100 LEU G C 1
ATOM 12457 O O . LEU G 1 124 ? 7.266 -12.985 -19.243 1.00 97.94 100 LEU G O 1
ATOM 12462 N N . LYS G 1 125 ? 7.818 -11.368 -20.706 1.00 78.47 101 LYS G N 1
ATOM 12463 C CA . LYS G 1 125 ? 6.898 -10.447 -20.110 1.00 94.70 101 LYS G CA 1
ATOM 12464 C C . LYS G 1 125 ? 5.482 -10.947 -20.478 1.00 89.75 101 LYS G C 1
ATOM 12465 O O . LYS G 1 125 ? 4.612 -11.291 -19.660 1.00 74.26 101 LYS G O 1
ATOM 12471 N N . ASP G 1 126 ? 5.302 -11.011 -21.770 1.00 72.41 102 ASP G N 1
ATOM 12472 C CA . ASP G 1 126 ? 4.075 -11.390 -22.414 1.00 72.89 102 ASP G CA 1
ATOM 12473 C C . ASP G 1 126 ? 3.546 -12.815 -22.154 1.00 83.03 102 ASP G C 1
ATOM 12474 O O . ASP G 1 126 ? 2.343 -13.059 -21.961 1.00 97.78 102 ASP G O 1
ATOM 12479 N N . TYR G 1 127 ? 4.478 -13.739 -22.014 1.00 77.01 103 TYR G N 1
ATOM 12480 C CA . TYR G 1 127 ? 4.157 -15.107 -21.708 1.00 66.69 103 TYR G CA 1
ATOM 12481 C C . TYR G 1 127 ? 3.667 -15.260 -20.297 1.00 73.18 103 TYR G C 1
ATOM 12482 O O . TYR G 1 127 ? 2.591 -15.777 -20.031 1.00 69.44 103 TYR G O 1
ATOM 12491 N N . LEU G 1 128 ? 4.427 -14.702 -19.392 1.00 82.26 104 LEU G N 1
ATOM 12492 C CA . LEU G 1 128 ? 4.083 -14.729 -18.001 1.00 75.95 104 LEU G CA 1
ATOM 12493 C C . LEU G 1 128 ? 2.834 -13.850 -17.663 1.00 70.55 104 LEU G C 1
ATOM 12494 O O . LEU G 1 128 ? 2.246 -13.944 -16.547 1.00 44.80 104 LEU G O 1
ATOM 12499 N N . SER G 1 129 ? 2.417 -13.036 -18.645 1.00 69.27 105 SER G N 1
ATOM 12500 C CA . SER G 1 129 ? 1.224 -12.216 -18.498 1.00 62.29 105 SER G CA 1
ATOM 12501 C C . SER G 1 129 ? 0.052 -12.988 -19.088 1.00 66.71 105 SER G C 1
ATOM 12502 O O . SER G 1 129 ? -1.101 -12.713 -18.747 1.00 66.87 105 SER G O 1
ATOM 12505 N N . SER G 1 130 ? 0.366 -14.045 -19.857 1.00 81.10 106 SER G N 1
ATOM 12506 C CA . SER G 1 130 ? -0.663 -15.028 -20.269 1.00 82.03 106 SER G CA 1
ATOM 12507 C C . SER G 1 130 ? -0.893 -15.961 -19.044 1.00 72.49 106 SER G C 1
ATOM 12508 O O . SER G 1 130 ? -2.015 -16.335 -18.698 1.00 59.07 106 SER G O 1
ATOM 12511 N N . ILE G 1 131 ? 0.185 -16.310 -18.364 1.00 70.17 107 ILE G N 1
ATOM 12512 C CA . ILE G 1 131 ? 0.086 -17.121 -17.178 1.00 48.36 107 ILE G CA 1
ATOM 12513 C C . ILE G 1 131 ? -0.724 -16.497 -16.082 1.00 69.17 107 ILE G C 1
ATOM 12514 O O . ILE G 1 131 ? -1.788 -16.981 -15.748 1.00 55.95 107 ILE G O 1
ATOM 12519 N N . ALA G 1 132 ? -0.265 -15.360 -15.566 1.00 84.59 108 ALA G N 1
ATOM 12520 C CA . ALA G 1 132 ? -1.081 -14.735 -14.556 1.00 68.38 108 ALA G CA 1
ATOM 12521 C C . ALA G 1 132 ? -2.372 -14.223 -15.154 1.00 62.92 108 ALA G C 1
ATOM 12522 O O 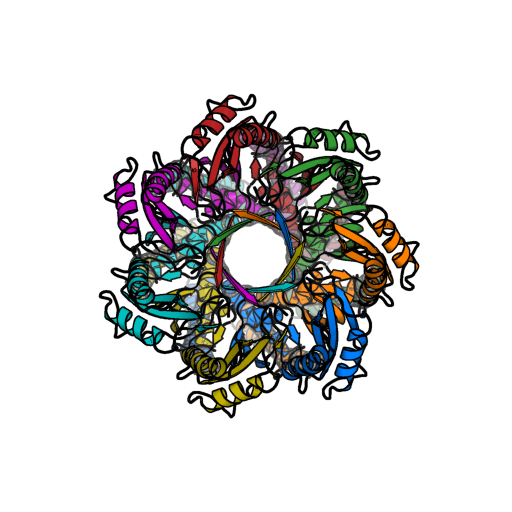. ALA G 1 132 ? -3.341 -14.024 -14.420 1.00 79.16 108 ALA G O 1
ATOM 12524 N N . GLY G 1 133 ? -2.458 -14.236 -16.480 1.00 61.83 109 GLY G N 1
ATOM 12525 C CA . GLY G 1 133 ? -3.723 -14.000 -17.129 1.00 73.12 109 GLY G CA 1
ATOM 12526 C C . GLY G 1 133 ? -4.633 -15.102 -16.718 1.00 58.39 109 GLY G C 1
ATOM 12527 O O . GLY G 1 133 ? -5.708 -14.888 -16.210 1.00 58.90 109 GLY G O 1
ATOM 12528 N N . GLY G 1 134 ? -4.192 -16.306 -16.939 1.00 66.20 110 GLY G N 1
ATOM 12529 C CA . GLY G 1 134 ? -4.981 -17.425 -16.528 1.00 92.58 110 GLY G CA 1
ATOM 12530 C C . GLY G 1 134 ? -5.241 -17.410 -15.050 1.00 84.10 110 GLY G C 1
ATOM 12531 O O . GLY G 1 134 ? -6.359 -17.615 -14.616 1.00 83.59 110 GLY G O 1
ATOM 12532 N N . ILE G 1 135 ? -4.226 -17.133 -14.268 1.00 68.70 111 ILE G N 1
ATOM 12533 C CA . ILE G 1 135 ? -4.435 -17.182 -12.857 1.00 70.24 111 ILE G CA 1
ATOM 12534 C C . ILE G 1 135 ? -5.588 -16.368 -12.334 1.00 68.15 111 ILE G C 1
ATOM 12535 O O . ILE G 1 135 ? -6.472 -16.882 -11.660 1.00 65.79 111 ILE G O 1
ATOM 12540 N N . ILE G 1 136 ? -5.649 -15.159 -12.841 1.00 65.44 112 ILE G N 1
ATOM 12541 C CA . ILE G 1 136 ? -6.749 -14.254 -12.614 1.00 58.35 112 ILE G CA 1
ATOM 12542 C C . ILE G 1 136 ? -8.055 -14.779 -13.182 1.00 69.39 112 ILE G C 1
ATOM 12543 O O . ILE G 1 136 ? -9.111 -14.403 -12.681 1.00 53.69 112 ILE G O 1
ATOM 12548 N N . LEU G 1 137 ? -7.973 -15.433 -14.352 1.00 88.31 113 LEU G N 1
ATOM 12549 C CA . LEU G 1 137 ? -9.114 -15.978 -15.135 1.00 75.12 113 LEU G CA 1
ATOM 12550 C C . LEU G 1 137 ? -9.866 -17.095 -14.462 1.00 95.19 113 LEU G C 1
ATOM 12551 O O . LEU G 1 137 ? -11.100 -17.121 -14.395 1.00 104.77 113 LEU G O 1
ATOM 12556 N N . ILE G 1 138 ? -9.053 -17.992 -13.930 1.00 98.21 114 ILE G N 1
ATOM 12557 C CA . ILE G 1 138 ? -9.458 -19.123 -13.154 1.00 88.93 114 ILE G CA 1
ATOM 12558 C C . ILE G 1 138 ? -10.031 -18.635 -11.843 1.00 84.47 114 ILE G C 1
ATOM 12559 O O . ILE G 1 138 ? -11.161 -18.950 -11.459 1.00 72.82 114 ILE G O 1
ATOM 12564 N N . ILE G 1 139 ? -9.259 -17.792 -11.186 1.00 89.95 115 ILE G N 1
ATOM 12565 C CA . ILE G 1 139 ? -9.627 -17.409 -9.853 1.00 96.74 115 ILE G CA 1
ATOM 12566 C C . ILE G 1 139 ? -10.892 -16.549 -9.733 1.00 91.80 115 ILE G C 1
ATOM 12567 O O . ILE G 1 139 ? -11.822 -16.921 -8.998 1.00 93.93 115 ILE G O 1
ATOM 12572 N N . LEU G 1 140 ? -10.992 -15.542 -10.605 1.00 89.26 116 LEU G N 1
ATOM 12573 C CA . LEU G 1 140 ? -12.036 -14.505 -10.566 1.00 84.43 116 LEU G CA 1
ATOM 12574 C C . LEU G 1 140 ? -13.181 -14.733 -11.507 1.00 128.84 116 LEU G C 1
ATOM 12575 O O . LEU G 1 140 ? -14.044 -13.893 -11.650 1.00 160.36 116 LEU G O 1
ATOM 12580 N N . HIS G 1 141 ? -13.279 -15.919 -12.058 1.00 122.39 117 HIS G N 1
ATOM 12581 C CA . HIS G 1 141 ? -14.035 -16.113 -13.268 1.00 98.20 117 HIS G CA 1
ATOM 12582 C C . HIS G 1 141 ? -15.445 -15.546 -13.368 1.00 143.22 117 HIS G C 1
ATOM 12583 O O . HIS G 1 141 ? -16.300 -15.823 -12.508 1.00 168.02 117 HIS G O 1
ATOM 12590 N N . PRO G 1 142 ? -15.691 -14.716 -14.393 1.00 152.14 118 PRO G N 1
ATOM 12591 C CA . PRO G 1 142 ? -17.057 -14.416 -14.849 1.00 204.74 118 PRO G CA 1
ATOM 12592 C C . PRO G 1 142 ? -17.370 -15.246 -16.060 1.00 158.34 118 PRO G C 1
ATOM 12593 O O . PRO G 1 142 ? -18.284 -15.040 -16.867 1.00 147.86 118 PRO G O 1
ATOM 12597 N N . PHE G 1 143 ? -16.470 -16.180 -16.212 1.00 90.71 119 PHE G N 1
ATOM 12598 C CA . PHE G 1 143 ? -16.531 -17.178 -17.227 1.00 97.38 119 PHE G CA 1
ATOM 12599 C C . PHE G 1 143 ? -16.161 -18.591 -16.808 1.00 137.49 119 PHE G C 1
ATOM 12600 O O . PHE G 1 143 ? -15.194 -18.725 -16.066 1.00 173.65 119 PHE G O 1
ATOM 12608 N N . LYS G 1 144 ? -16.855 -19.639 -17.258 1.00 125.87 120 LYS G N 1
ATOM 12609 C CA . LYS G 1 144 ? -16.474 -21.010 -16.846 1.00 116.12 120 LYS G CA 1
ATOM 12610 C C . LYS G 1 144 ? -16.810 -21.962 -17.986 1.00 102.70 120 LYS G C 1
ATOM 12611 O O . LYS G 1 144 ? -17.728 -21.671 -18.762 1.00 82.56 120 LYS G O 1
ATOM 12617 N N . LYS G 1 145 ? -16.159 -23.130 -18.044 1.00 105.02 121 LYS G N 1
ATOM 12618 C CA . LYS G 1 145 ? -16.336 -24.044 -19.199 1.00 125.48 121 LYS G CA 1
ATOM 12619 C C . LYS G 1 145 ? -17.747 -24.547 -19.502 1.00 131.86 121 LYS G C 1
ATOM 12620 O O . LYS G 1 145 ? -18.427 -25.124 -18.658 1.00 194.46 121 LYS G O 1
ATOM 12626 N N . GLY G 1 146 ? -18.173 -24.316 -20.734 1.00 78.73 122 GLY G N 1
ATOM 12627 C CA . GLY G 1 146 ? -19.455 -24.789 -21.198 1.00 102.34 122 GLY G CA 1
ATOM 12628 C C . GLY G 1 146 ? -20.233 -23.581 -21.619 1.00 149.24 122 GLY G C 1
ATOM 12629 O O . GLY G 1 146 ? -21.185 -23.675 -22.397 1.00 171.23 122 GLY G O 1
ATOM 12630 N N . ASP G 1 147 ? -19.783 -22.428 -21.145 1.00 128.45 123 ASP G N 1
ATOM 12631 C CA . ASP G 1 147 ? -20.433 -21.185 -21.516 1.00 154.14 123 ASP G CA 1
ATOM 12632 C C . ASP G 1 147 ? -20.112 -20.909 -23.021 1.00 130.34 123 ASP G C 1
ATOM 12633 O O . ASP G 1 147 ? -19.187 -21.478 -23.616 1.00 97.84 123 ASP G O 1
ATOM 12638 N N . ILE G 1 148 ? -20.938 -20.133 -23.685 1.00 114.53 124 ILE G N 1
ATOM 12639 C CA . ILE G 1 148 ? -20.525 -19.725 -24.998 1.00 119.78 124 ILE G CA 1
ATOM 12640 C C . ILE G 1 148 ? -20.248 -18.242 -24.891 1.00 136.64 124 ILE G C 1
ATOM 12641 O O . ILE G 1 148 ? -20.918 -17.508 -24.149 1.00 109.46 124 ILE G O 1
ATOM 12646 N N . ILE G 1 149 ? -19.174 -17.823 -25.532 1.00 135.16 125 ILE G N 1
ATOM 12647 C CA . ILE G 1 149 ? -18.915 -16.402 -25.585 1.00 110.11 125 ILE G CA 1
ATOM 12648 C C . ILE G 1 149 ? -18.524 -15.787 -26.924 1.00 105.54 125 ILE G C 1
ATOM 12649 O O . ILE G 1 149 ? -18.403 -16.482 -27.940 1.00 98.03 125 ILE G O 1
ATOM 12654 N N . GLU G 1 150 ? -18.251 -14.484 -26.877 1.00 93.78 126 GLU G N 1
ATOM 12655 C CA . GLU G 1 150 ? -17.837 -13.741 -28.047 1.00 105.36 126 GLU G CA 1
ATOM 12656 C C . GLU G 1 150 ? -16.630 -12.869 -27.782 1.00 101.07 126 GLU G C 1
ATOM 12657 O O . GLU G 1 150 ? -16.720 -11.653 -27.751 1.00 118.52 126 GLU G O 1
ATOM 12663 N N . ILE G 1 151 ? -15.499 -13.514 -27.579 1.00 97.45 127 ILE G N 1
ATOM 12664 C CA . ILE G 1 151 ? -14.218 -12.834 -27.490 1.00 116.61 127 ILE G CA 1
ATOM 12665 C C . ILE G 1 151 ? -13.669 -12.211 -28.755 1.00 142.45 127 ILE G C 1
ATOM 12666 O O . ILE G 1 151 ? -13.245 -12.912 -29.667 1.00 149.75 127 ILE G O 1
ATOM 12671 N N . SER G 1 152 ? -13.675 -10.895 -28.822 1.00 124.24 128 SER G N 1
ATOM 12672 C CA . SER G 1 152 ? -13.147 -10.225 -29.995 1.00 170.20 128 SER G CA 1
ATOM 12673 C C . SER G 1 152 ? -13.790 -10.620 -31.358 1.00 174.31 128 SER G C 1
ATOM 12674 O O . SER G 1 152 ? -13.075 -10.904 -32.333 1.00 163.22 128 SER G O 1
ATOM 12677 N N . GLY G 1 153 ? -15.115 -10.746 -31.410 1.00 148.46 129 GLY G N 1
ATOM 12678 C CA . GLY G 1 153 ? -15.748 -11.071 -32.679 1.00 152.86 129 GLY G CA 1
ATOM 12679 C C . GLY G 1 153 ? -15.830 -12.535 -33.024 1.00 147.19 129 GLY G C 1
ATOM 12680 O O . GLY G 1 153 ? -16.505 -12.916 -33.979 1.00 152.50 129 GLY G O 1
ATOM 12681 N N . LEU G 1 154 ? -15.125 -13.343 -32.238 1.00 132.42 130 LEU G N 1
ATOM 12682 C CA . LEU G 1 154 ? -14.982 -14.789 -32.438 1.00 98.62 130 LEU G CA 1
ATOM 12683 C C . LEU G 1 154 ? -15.860 -15.571 -31.443 1.00 114.93 130 LEU G C 1
ATOM 12684 O O . LEU G 1 154 ? -15.435 -15.815 -30.301 1.00 117.38 130 LEU G O 1
ATOM 12689 N N . GLU G 1 155 ? -17.040 -16.037 -31.862 1.00 127.72 131 GLU G N 1
ATOM 12690 C CA . GLU G 1 155 ? -17.930 -16.670 -30.878 1.00 131.98 131 GLU G CA 1
ATOM 12691 C C . GLU G 1 155 ? -17.887 -18.187 -30.936 1.00 119.48 131 GLU G C 1
ATOM 12692 O O . GLU G 1 155 ? -18.006 -18.798 -32.006 1.00 122.91 131 GLU G O 1
ATOM 12698 N N . GLY G 1 156 ? -17.728 -18.789 -29.762 1.00 104.14 132 GLY G N 1
ATOM 12699 C CA . GLY G 1 156 ? -17.696 -20.240 -29.664 1.00 101.77 132 GLY G CA 1
ATOM 12700 C C . GLY G 1 156 ? -17.853 -20.729 -28.231 1.00 133.19 132 GLY G C 1
ATOM 12701 O O . GLY G 1 156 ? -17.766 -19.943 -27.260 1.00 151.26 132 GLY G O 1
ATOM 12702 N N . LYS G 1 157 ? -18.217 -22.001 -28.085 1.00 127.83 133 LYS G N 1
ATOM 12703 C CA . LYS G 1 157 ? -18.273 -22.583 -26.742 1.00 114.93 133 LYS G CA 1
ATOM 12704 C C . LYS G 1 157 ? -16.875 -22.963 -26.290 1.00 119.43 133 LYS G C 1
ATOM 12705 O O . LYS G 1 157 ? -16.048 -23.447 -27.083 1.00 86.26 133 LYS G O 1
ATOM 12711 N N . VAL G 1 158 ? -16.626 -22.744 -25.008 1.00 127.62 134 VAL G N 1
ATOM 12712 C CA . VAL G 1 158 ? -15.317 -22.960 -24.414 1.00 101.00 134 VAL G CA 1
ATOM 12713 C C . VAL G 1 158 ? -15.012 -24.424 -24.114 1.00 96.55 134 VAL G C 1
ATOM 12714 O O . VAL G 1 158 ? -15.827 -25.127 -23.509 1.00 113.05 134 VAL G O 1
ATOM 12718 N N . GLU G 1 159 ? -13.807 -24.852 -24.472 1.00 89.68 135 GLU G N 1
ATOM 12719 C CA . GLU G 1 159 ? -13.348 -26.235 -24.266 1.00 96.51 135 GLU G CA 1
ATOM 12720 C C . GLU G 1 159 ? -12.131 -26.406 -23.379 1.00 93.63 135 GLU G C 1
ATOM 12721 O O . GLU G 1 159 ? -11.902 -27.478 -22.836 1.00 112.57 135 GLU G O 1
ATOM 12727 N N . ALA G 1 160 ? -11.342 -25.349 -23.252 1.00 106.35 136 ALA G N 1
ATOM 12728 C CA . ALA G 1 160 ? -10.100 -25.454 -22.505 1.00 131.28 136 ALA G CA 1
ATOM 12729 C C . ALA G 1 160 ? -9.638 -24.183 -21.789 1.00 129.10 136 ALA G C 1
ATOM 12730 O O . ALA G 1 160 ? -9.831 -23.069 -22.285 1.00 114.45 136 ALA G O 1
ATOM 12732 N N . LEU G 1 161 ? -9.154 -24.375 -20.564 1.00 113.61 137 LEU G N 1
ATOM 12733 C CA . LEU G 1 161 ? -8.434 -23.358 -19.803 1.00 96.88 137 LEU G CA 1
ATOM 12734 C C . LEU G 1 161 ? -7.052 -23.931 -19.443 1.00 115.59 137 LEU G C 1
ATOM 12735 O O . LEU G 1 161 ? -6.750 -24.360 -18.334 1.00 97.04 137 LEU G O 1
ATOM 12740 N N . ASN G 1 162 ? -6.202 -23.858 -20.456 1.00 151.56 138 ASN G N 1
ATOM 12741 C CA . ASN G 1 162 ? -4.806 -24.203 -20.366 1.00 152.02 138 ASN G CA 1
ATOM 12742 C C . ASN G 1 162 ? -4.122 -23.264 -19.287 1.00 159.54 138 ASN G C 1
ATOM 12743 O O . ASN G 1 162 ? -4.765 -22.459 -18.511 1.00 91.32 138 ASN G O 1
ATOM 12748 N N . PHE G 1 163 ? -2.813 -23.430 -19.179 1.00 187.97 139 PHE G N 1
ATOM 12749 C CA . PHE G 1 163 ? -2.092 -22.710 -18.177 1.00 165.44 139 PHE G CA 1
ATOM 12750 C C . PHE G 1 163 ? -2.008 -21.238 -18.745 1.00 123.38 139 PHE G C 1
ATOM 12751 O O . PHE G 1 163 ? -2.400 -20.259 -18.073 1.00 58.28 139 PHE G O 1
ATOM 12759 N N . PHE G 1 164 ? -1.726 -21.161 -20.065 1.00 120.51 140 PHE G N 1
ATOM 12760 C CA . PHE G 1 164 ? -1.513 -19.925 -20.873 1.00 89.20 140 PHE G CA 1
ATOM 12761 C C . PHE G 1 164 ? -2.577 -19.672 -21.879 1.00 79.88 140 PHE G C 1
ATOM 12762 O O . PHE G 1 164 ? -2.698 -18.577 -22.389 1.00 112.43 140 PHE G O 1
ATOM 12770 N N . ASN G 1 165 ? -3.256 -20.724 -22.255 1.00 49.08 141 ASN G N 1
ATOM 12771 C CA . ASN G 1 165 ? -4.163 -20.753 -23.381 1.00 59.12 141 ASN G CA 1
ATOM 12772 C C . ASN G 1 165 ? -5.511 -21.087 -22.958 1.00 47.25 141 ASN G C 1
ATOM 12773 O O . ASN G 1 165 ? -5.730 -21.261 -21.817 1.00 67.10 141 ASN G O 1
ATOM 12778 N N . THR G 1 166 ? -6.436 -20.832 -23.846 1.00 83.01 142 THR G N 1
ATOM 12779 C CA . THR G 1 166 ? -7.872 -20.949 -23.679 1.00 93.42 142 THR G CA 1
ATOM 12780 C C . THR G 1 166 ? -8.330 -21.588 -24.970 1.00 95.98 142 THR G C 1
ATOM 12781 O O . THR G 1 166 ? -7.728 -21.323 -26.003 1.00 124.23 142 THR G O 1
ATOM 12785 N N . SER G 1 167 ? -9.273 -22.516 -24.964 1.00 56.03 143 SER G N 1
ATOM 12786 C CA . SER G 1 167 ? -9.593 -23.049 -26.274 1.00 89.54 143 SER G CA 1
ATOM 12787 C C . SER G 1 167 ? -11.108 -22.982 -26.521 1.00 88.07 143 SER G C 1
ATOM 12788 O O . SER G 1 167 ? -11.881 -23.235 -25.606 1.00 90.68 143 SER G O 1
ATOM 12791 N N . LEU G 1 168 ? -11.528 -22.580 -27.724 1.00 73.09 144 LEU G N 1
ATOM 12792 C CA . LEU G 1 168 ? -12.945 -22.602 -28.062 1.00 65.41 144 LEU G CA 1
ATOM 12793 C C . LEU G 1 168 ? -13.160 -23.546 -29.172 1.00 82.62 144 LEU G C 1
ATOM 12794 O O . LEU G 1 168 ? -12.382 -23.559 -30.105 1.00 101.09 144 LEU G O 1
ATOM 12799 N N . ARG G 1 169 ? -14.175 -24.381 -29.079 1.00 94.61 145 ARG G N 1
ATOM 12800 C CA . ARG G 1 169 ? -14.620 -25.071 -30.283 1.00 117.10 145 ARG G CA 1
ATOM 12801 C C . ARG G 1 169 ? -15.702 -24.116 -30.832 1.00 100.68 145 ARG G C 1
ATOM 12802 O O . ARG G 1 169 ? -16.635 -23.683 -30.110 1.00 80.20 145 ARG G O 1
ATOM 12810 N N . LEU G 1 170 ? -15.417 -23.612 -32.022 1.00 83.38 146 LEU G N 1
ATOM 12811 C CA . LEU G 1 170 ? -16.227 -22.628 -32.700 1.00 90.05 146 LEU G CA 1
ATOM 12812 C C . LEU G 1 170 ? -17.554 -23.260 -33.127 1.00 131.95 146 LEU G C 1
ATOM 12813 O O . LEU G 1 170 ? -17.683 -24.478 -33.118 1.00 146.11 146 LEU G O 1
ATOM 12818 N N . HIS G 1 171 ? -18.530 -22.474 -33.557 1.00 136.46 147 HIS G N 1
ATOM 12819 C CA . HIS G 1 171 ? -19.640 -23.076 -34.293 1.00 118.90 147 HIS G CA 1
ATOM 12820 C C . HIS G 1 171 ? -19.160 -23.627 -35.640 1.00 104.02 147 HIS G C 1
ATOM 12821 O O . HIS G 1 171 ? -19.817 -24.442 -36.276 1.00 85.18 147 HIS G O 1
ATOM 12828 N N . ASP G 1 172 ? -17.984 -23.198 -36.059 1.00 117.75 148 ASP G N 1
ATOM 12829 C CA . ASP G 1 172 ? -17.337 -23.796 -37.196 1.00 116.47 148 ASP G CA 1
ATOM 12830 C C . ASP G 1 172 ? -16.974 -25.209 -36.829 1.00 85.13 148 ASP G C 1
ATOM 12831 O O . ASP G 1 172 ? -17.146 -26.108 -37.597 1.00 75.38 148 ASP G O 1
ATOM 12836 N N . GLY G 1 173 ? -16.553 -25.420 -35.606 1.00 86.16 149 GLY G N 1
ATOM 12837 C CA . GLY G 1 173 ? -16.148 -26.744 -35.217 1.00 93.82 149 GLY G CA 1
ATOM 12838 C C . GLY G 1 173 ? -14.659 -26.992 -35.206 1.00 105.87 149 GLY G C 1
ATOM 12839 O O . GLY G 1 173 ? -14.218 -28.070 -34.827 1.00 119.72 149 GLY G O 1
ATOM 12840 N N . ARG G 1 174 ? -13.861 -26.018 -35.603 1.00 91.48 150 ARG G N 1
ATOM 12841 C CA . ARG G 1 174 ? -12.443 -26.144 -35.321 1.00 89.24 150 ARG G CA 1
ATOM 12842 C C . ARG G 1 174 ? -12.209 -25.531 -33.971 1.00 105.61 150 ARG G C 1
ATOM 12843 O O . ARG G 1 174 ? -13.068 -24.767 -33.498 1.00 70.89 150 ARG G O 1
ATOM 12851 N N . LEU G 1 175 ? -11.010 -25.748 -33.412 1.00 128.59 151 LEU G N 1
ATOM 12852 C CA . LEU G 1 175 ? -10.688 -25.272 -32.047 1.00 115.05 151 LEU G CA 1
ATOM 12853 C C . LEU G 1 175 ? -9.640 -24.222 -32.061 1.00 105.49 151 LEU G C 1
ATOM 12854 O O . LEU G 1 175 ? -8.476 -24.552 -32.289 1.00 111.00 151 LEU G O 1
ATOM 12859 N N . ALA G 1 176 ? -10.058 -22.975 -31.788 1.00 100.09 152 ALA G N 1
ATOM 12860 C CA . ALA G 1 176 ? -9.147 -21.832 -31.639 1.00 78.50 152 ALA G CA 1
ATOM 12861 C C . ALA G 1 176 ? -8.445 -21.896 -30.294 1.00 68.34 152 ALA G C 1
ATOM 12862 O O . ALA G 1 176 ? -9.032 -22.353 -29.317 1.00 92.16 152 ALA G O 1
ATOM 12864 N N . VAL G 1 177 ? -7.192 -21.446 -30.264 1.00 41.48 153 VAL G N 1
ATOM 12865 C CA . VAL G 1 177 ? -6.353 -21.478 -29.062 1.00 56.84 153 VAL G CA 1
ATOM 12866 C C . VAL G 1 177 ? -5.839 -20.136 -28.684 1.00 83.30 153 VAL G C 1
ATOM 12867 O O . VAL G 1 177 ? -4.661 -19.844 -28.874 1.00 98.64 153 VAL G O 1
ATOM 12871 N N . LEU G 1 178 ? -6.700 -19.399 -28.011 1.00 81.98 154 LEU G N 1
ATOM 12872 C CA . LEU G 1 178 ? -6.515 -18.013 -27.594 1.00 70.06 154 LEU G CA 1
ATOM 12873 C C . LEU G 1 178 ? -5.649 -17.747 -26.363 1.00 68.08 154 LEU G C 1
ATOM 12874 O O . LEU G 1 178 ? -6.116 -17.964 -25.268 1.00 72.48 154 LEU G O 1
ATOM 12879 N N . PRO G 1 179 ? -4.463 -17.150 -26.514 1.00 62.36 155 PRO G N 1
ATOM 12880 C CA . PRO G 1 179 ? -3.573 -17.021 -25.357 1.00 50.38 155 PRO G CA 1
ATOM 12881 C C . PRO G 1 179 ? -4.211 -16.217 -24.221 1.00 54.70 155 PRO G C 1
ATOM 12882 O O . PRO G 1 179 ? -4.887 -15.286 -24.558 1.00 65.95 155 PRO G O 1
ATOM 12886 N N . ASN G 1 180 ? -4.082 -16.608 -22.944 1.00 76.73 156 ASN G N 1
ATOM 12887 C CA . ASN G 1 180 ? -4.822 -16.016 -21.776 1.00 67.87 156 ASN G CA 1
ATOM 12888 C C . ASN G 1 180 ? -4.632 -14.512 -21.727 1.00 65.93 156 ASN G C 1
ATOM 12889 O O . ASN G 1 180 ? -5.549 -13.786 -21.385 1.00 64.61 156 ASN G O 1
ATOM 12894 N N . ARG G 1 181 ? -3.435 -14.063 -22.099 1.00 80.48 157 ARG G N 1
ATOM 12895 C CA . ARG G 1 181 ? -3.073 -12.645 -22.167 1.00 70.07 157 ARG G CA 1
ATOM 12896 C C . ARG G 1 181 ? -4.088 -11.763 -22.792 1.00 64.59 157 ARG G C 1
ATOM 12897 O O . ARG G 1 181 ? -4.574 -10.844 -22.156 1.00 21.46 157 ARG G O 1
ATOM 12905 N N . SER G 1 182 ? -4.504 -12.242 -23.971 1.00 83.94 158 SER G N 1
ATOM 12906 C CA . SER G 1 182 ? -5.498 -11.683 -24.883 1.00 61.10 158 SER G CA 1
ATOM 12907 C C . SER G 1 182 ? -6.865 -11.666 -24.332 1.00 66.63 158 SER G C 1
ATOM 12908 O O . SER G 1 182 ? -7.614 -10.739 -24.526 1.00 85.88 158 SER G O 1
ATOM 12911 N N . VAL G 1 183 ? -7.185 -12.736 -23.650 1.00 74.23 159 VAL G N 1
ATOM 12912 C CA . VAL G 1 183 ? -8.513 -12.952 -23.154 1.00 80.16 159 VAL G CA 1
ATOM 12913 C C . VAL G 1 183 ? -8.854 -12.093 -21.955 1.00 81.36 159 VAL G C 1
ATOM 12914 O O . VAL G 1 183 ? -9.920 -11.461 -21.873 1.00 54.06 159 VAL G O 1
ATOM 12918 N N . ALA G 1 184 ? -7.948 -12.132 -20.988 1.00 94.08 160 ALA G N 1
ATOM 12919 C CA . ALA G 1 184 ? -8.168 -11.478 -19.705 1.00 77.84 160 ALA G CA 1
ATOM 12920 C C . ALA G 1 184 ? -8.374 -9.991 -19.888 1.00 100.10 160 ALA G C 1
ATOM 12921 O O . ALA G 1 184 ? -8.926 -9.339 -18.985 1.00 109.32 160 ALA G O 1
ATOM 12923 N N . ASN G 1 185 ? -8.010 -9.477 -21.078 1.00 86.79 161 ASN G N 1
ATOM 12924 C CA . ASN G 1 185 ? -8.079 -8.028 -21.376 1.00 86.85 161 ASN G CA 1
ATOM 12925 C C . ASN G 1 185 ? -9.052 -7.520 -22.429 1.00 90.16 161 ASN G C 1
ATOM 12926 O O . ASN G 1 185 ? -9.194 -6.313 -22.581 1.00 91.36 161 ASN G O 1
ATOM 12931 N N . SER G 1 186 ? -9.712 -8.409 -23.161 1.00 77.72 162 SER G N 1
ATOM 12932 C CA . SER G 1 186 ? -10.722 -7.950 -24.104 1.00 79.02 162 SER G CA 1
ATOM 12933 C C . SER G 1 186 ? -12.095 -8.082 -23.485 1.00 82.84 162 SER G C 1
ATOM 12934 O O . SER G 1 186 ? -12.246 -8.602 -22.392 1.00 75.58 162 SER G O 1
ATOM 12937 N N . ASN G 1 187 ? -13.088 -7.569 -24.188 1.00 105.95 163 ASN G N 1
ATOM 12938 C CA . ASN G 1 187 ? -14.464 -7.656 -23.746 1.00 86.56 163 ASN G CA 1
ATOM 12939 C C . ASN G 1 187 ? -14.957 -9.053 -23.933 1.00 100.24 163 ASN G C 1
ATOM 12940 O O . ASN G 1 187 ? -15.249 -9.440 -25.063 1.00 132.00 163 ASN G O 1
ATOM 12945 N N . ILE G 1 188 ? -15.068 -9.792 -22.826 1.00 73.13 164 ILE G N 1
ATOM 12946 C CA . ILE G 1 188 ? -15.620 -11.146 -22.797 1.00 64.89 164 ILE G CA 1
ATOM 12947 C C . ILE G 1 188 ? -17.128 -11.219 -22.783 1.00 67.57 164 ILE G C 1
ATOM 12948 O O . ILE G 1 188 ? -17.720 -11.039 -21.748 1.00 80.42 164 ILE G O 1
ATOM 12953 N N . ILE G 1 189 ? -17.762 -11.527 -23.908 1.00 76.21 165 ILE G N 1
ATOM 12954 C CA . ILE G 1 189 ? -19.225 -11.437 -23.962 1.00 82.74 165 ILE G CA 1
ATOM 12955 C C . ILE G 1 189 ? -19.941 -12.747 -23.775 1.00 105.12 165 ILE G C 1
ATOM 12956 O O . ILE G 1 189 ? -20.106 -13.523 -24.718 1.00 118.95 165 ILE G O 1
ATOM 12961 N N . ASN G 1 190 ? -20.358 -12.975 -22.538 1.00 114.74 166 ASN G N 1
ATOM 12962 C CA . ASN G 1 190 ? -20.977 -14.214 -22.122 1.00 102.95 166 ASN G CA 1
ATOM 12963 C C . ASN G 1 190 ? -22.382 -14.178 -22.702 1.00 108.75 166 ASN G C 1
ATOM 12964 O O . ASN G 1 190 ? -23.072 -13.154 -22.571 1.00 76.65 166 ASN G O 1
ATOM 12969 N N . SER G 1 191 ? -22.789 -15.254 -23.381 1.00 151.35 167 SER G N 1
ATOM 12970 C CA . SER G 1 191 ? -24.139 -15.313 -23.967 1.00 180.61 167 SER G CA 1
ATOM 12971 C C . SER G 1 191 ? -24.952 -16.221 -23.051 1.00 177.92 167 SER G C 1
ATOM 12972 O O . SER G 1 191 ? -26.180 -16.112 -22.933 1.00 172.70 167 SER G O 1
ATOM 12975 N N . ASN G 1 192 ? -24.222 -17.098 -22.381 1.00 146.99 168 ASN G N 1
ATOM 12976 C CA . ASN G 1 192 ? -24.776 -18.105 -21.512 1.00 139.80 168 ASN G CA 1
ATOM 12977 C C . ASN G 1 192 ? -25.221 -17.606 -20.143 1.00 141.06 168 ASN G C 1
ATOM 12978 O O . ASN G 1 192 ? -26.014 -18.251 -19.458 1.00 147.44 168 ASN G O 1
ATOM 12983 N N . ASN G 1 193 ? -24.791 -16.412 -19.771 1.00 125.39 169 ASN G N 1
ATOM 12984 C CA . ASN G 1 193 ? -24.960 -16.053 -18.387 1.00 133.96 169 ASN G CA 1
ATOM 12985 C C . ASN G 1 193 ? -26.309 -15.401 -18.212 1.00 139.49 169 ASN G C 1
ATOM 12986 O O . ASN G 1 193 ? -26.749 -15.199 -17.082 1.00 148.11 169 ASN G O 1
ATOM 12991 N N . THR G 1 194 ? -26.921 -14.981 -19.317 1.00 126.74 170 THR G N 1
ATOM 12992 C CA . THR G 1 194 ? -28.332 -14.538 -19.362 1.00 184.29 170 THR G CA 1
ATOM 12993 C C . THR G 1 194 ? -29.315 -15.370 -20.202 1.00 168.36 170 THR G C 1
ATOM 12994 O O . THR G 1 194 ? -29.062 -15.514 -21.385 1.00 153.78 170 THR G O 1
ATOM 12998 N N . ALA G 1 195 ? -30.355 -15.954 -19.595 1.00 161.04 171 ALA G N 1
ATOM 12999 C CA . ALA G 1 195 ? -31.281 -16.944 -20.191 1.00 132.95 171 ALA G CA 1
ATOM 13000 C C . ALA G 1 195 ? -32.046 -16.621 -21.506 1.00 146.34 171 ALA G C 1
ATOM 13001 O O . ALA G 1 195 ? -32.475 -17.564 -22.185 1.00 76.52 171 ALA G O 1
ATOM 13003 N N . CYS G 1 196 ? -32.319 -15.328 -21.773 1.00 184.44 172 CYS G N 1
ATOM 13004 C CA . CYS G 1 196 ? -33.073 -14.812 -22.964 1.00 156.07 172 CYS G CA 1
ATOM 13005 C C . CYS G 1 196 ? -32.380 -13.762 -23.847 1.00 144.40 172 CYS G C 1
ATOM 13006 O O . CYS G 1 196 ? -31.724 -12.846 -23.320 1.00 142.80 172 CYS G O 1
ATOM 13009 N N . ARG G 1 197 ? -32.575 -13.860 -25.174 1.00 120.81 173 ARG G N 1
ATOM 13010 C CA . ARG G 1 197 ? -31.938 -12.900 -26.109 1.00 130.94 173 ARG G CA 1
ATOM 13011 C C . ARG G 1 197 ? -32.841 -12.291 -27.176 1.00 102.59 173 ARG G C 1
ATOM 13012 O O . ARG G 1 197 ? -33.773 -12.915 -27.696 1.00 108.01 173 ARG G O 1
ATOM 13020 N N . ARG G 1 198 ? -32.587 -11.019 -27.441 1.00 91.99 174 ARG G N 1
ATOM 13021 C CA . ARG G 1 198 ? -33.357 -10.318 -28.432 1.00 99.42 174 ARG G CA 1
ATOM 13022 C C . ARG G 1 198 ? -32.980 -10.859 -29.817 1.00 111.85 174 ARG G C 1
ATOM 13023 O O . ARG G 1 198 ? -31.953 -11.526 -30.023 1.00 119.68 174 ARG G O 1
ATOM 13031 N N . ILE G 1 199 ? -33.876 -10.581 -30.745 1.00 112.70 175 ILE G N 1
ATOM 13032 C CA . ILE G 1 199 ? -33.800 -10.968 -32.131 1.00 103.01 175 ILE G CA 1
ATOM 13033 C C . ILE G 1 199 ? -34.230 -9.767 -32.964 1.00 111.29 175 ILE G C 1
ATOM 13034 O O . ILE G 1 199 ? -35.036 -8.935 -32.487 1.00 94.93 175 ILE G O 1
ATOM 13039 N N . GLU G 1 200 ? -33.722 -9.662 -34.192 1.00 100.50 176 GLU G N 1
ATOM 13040 C CA . GLU G 1 200 ? -34.114 -8.544 -35.014 1.00 76.20 176 GLU G CA 1
ATOM 13041 C C . GLU G 1 200 ? -34.221 -8.718 -36.521 1.00 72.84 176 GLU G C 1
ATOM 13042 O O . GLU G 1 200 ? -33.530 -9.529 -37.136 1.00 66.67 176 GLU G O 1
ATOM 13048 N N . TRP G 1 201 ? -35.063 -7.833 -37.057 1.00 74.86 177 TRP G N 1
ATOM 13049 C CA . TRP G 1 201 ? -35.249 -7.470 -38.487 1.00 90.37 177 TRP G CA 1
ATOM 13050 C C . TRP G 1 201 ? -35.362 -6.048 -38.922 1.00 119.28 177 TRP G C 1
ATOM 13051 O O . TRP G 1 201 ? -35.677 -5.138 -38.141 1.00 137.99 177 TRP G O 1
ATOM 13062 N N . VAL G 1 202 ? -35.188 -5.939 -40.252 1.00 66.02 178 VAL G N 1
ATOM 13063 C CA . VAL G 1 202 ? -35.657 -4.852 -41.064 1.00 69.05 178 VAL G CA 1
ATOM 13064 C C . VAL G 1 202 ? -36.333 -5.500 -42.267 1.00 90.93 178 VAL G C 1
ATOM 13065 O O . VAL G 1 202 ? -35.709 -5.674 -43.314 1.00 129.23 178 VAL G O 1
ATOM 13069 N N . CYS G 1 203 ? -37.570 -5.952 -42.071 1.00 105.76 179 CYS G N 1
ATOM 13070 C CA . CYS G 1 203 ? -38.415 -6.589 -43.093 1.00 112.07 179 CYS G CA 1
ATOM 13071 C C . CYS G 1 203 ? -39.054 -5.571 -44.047 1.00 78.25 179 CYS G C 1
ATOM 13072 O O . CYS G 1 203 ? -39.948 -4.836 -43.636 1.00 72.84 179 CYS G O 1
ATOM 13075 N N . GLY G 1 204 ? -38.474 -5.455 -45.248 1.00 81.50 180 GLY G N 1
ATOM 13076 C CA . GLY G 1 204 ? -38.937 -4.595 -46.328 1.00 87.09 180 GLY G CA 1
ATOM 13077 C C . GLY G 1 204 ? -40.321 -4.996 -46.805 1.00 114.28 180 GLY G C 1
ATOM 13078 O O . GLY G 1 204 ? -40.562 -6.168 -47.043 1.00 125.97 180 GLY G O 1
ATOM 13079 N N . VAL G 1 205 ? -41.230 -4.025 -46.885 1.00 112.55 181 VAL G N 1
ATOM 13080 C CA . VAL G 1 205 ? -42.602 -4.153 -47.423 1.00 105.26 181 VAL G CA 1
ATOM 13081 C C . VAL G 1 205 ? -42.912 -3.350 -48.656 1.00 129.20 181 VAL G C 1
ATOM 13082 O O . VAL G 1 205 ? -42.042 -2.596 -49.094 1.00 120.41 181 VAL G O 1
ATOM 13086 N N . GLY G 1 206 ? -44.067 -3.652 -49.292 1.00 161.40 182 GLY G N 1
ATOM 13087 C CA . GLY G 1 206 ? -44.538 -2.892 -50.449 1.00 158.85 182 GLY G CA 1
ATOM 13088 C C . GLY G 1 206 ? -44.421 -1.582 -49.740 1.00 160.16 182 GLY G C 1
ATOM 13089 O O . GLY G 1 206 ? -44.920 -1.408 -48.613 1.00 90.46 182 GLY G O 1
ATOM 13090 N N . TYR G 1 207 ? -43.839 -0.631 -50.442 1.00 191.53 183 TYR G N 1
ATOM 13091 C CA . TYR G 1 207 ? -43.625 0.673 -49.878 1.00 172.37 183 TYR G CA 1
ATOM 13092 C C . TYR G 1 207 ? -44.985 1.441 -49.806 1.00 126.93 183 TYR G C 1
ATOM 13093 O O . TYR G 1 207 ? -45.083 2.489 -49.202 1.00 108.36 183 TYR G O 1
ATOM 13102 N N . GLY G 1 208 ? -46.009 0.918 -50.477 1.00 141.23 184 GLY G N 1
ATOM 13103 C CA . GLY G 1 208 ? -47.389 1.406 -50.405 1.00 104.82 184 GLY G CA 1
ATOM 13104 C C . GLY G 1 208 ? -48.439 0.808 -49.448 1.00 115.18 184 GLY G C 1
ATOM 13105 O O . GLY G 1 208 ? -49.568 1.278 -49.409 1.00 145.53 184 GLY G O 1
ATOM 13106 N N . SER G 1 209 ? -48.085 -0.252 -48.730 1.00 110.56 185 SER G N 1
ATOM 13107 C CA . SER G 1 209 ? -48.922 -1.015 -47.769 1.00 118.65 185 SER G CA 1
ATOM 13108 C C . SER G 1 209 ? -49.274 -0.183 -46.514 1.00 136.40 185 SER G C 1
ATOM 13109 O O . SER G 1 209 ? -48.666 0.877 -46.357 1.00 168.80 185 SER G O 1
ATOM 13112 N N . ASP G 1 210 ? -50.355 -0.473 -45.760 1.00 124.89 186 ASP G N 1
ATOM 13113 C CA . ASP G 1 210 ? -50.679 0.407 -44.602 1.00 152.11 186 ASP G CA 1
ATOM 13114 C C . ASP G 1 210 ? -49.889 0.189 -43.274 1.00 136.66 186 ASP G C 1
ATOM 13115 O O . ASP G 1 210 ? -49.626 -0.951 -42.837 1.00 78.70 186 ASP G O 1
ATOM 13120 N N . ILE G 1 211 ? -49.650 1.327 -42.606 1.00 143.07 187 ILE G N 1
ATOM 13121 C CA . ILE G 1 211 ? -48.917 1.459 -41.344 1.00 146.63 187 ILE G CA 1
ATOM 13122 C C . ILE G 1 211 ? -49.383 0.473 -40.273 1.00 172.25 187 ILE G C 1
ATOM 13123 O O . ILE G 1 211 ? -48.611 0.110 -39.373 1.00 163.36 187 ILE G O 1
ATOM 13128 N N . GLU G 1 212 ? -50.631 0.019 -40.405 1.00 184.24 188 GLU G N 1
ATOM 13129 C CA . GLU G 1 212 ? -51.301 -0.841 -39.416 1.00 177.44 188 GLU G CA 1
ATOM 13130 C C . GLU G 1 212 ? -51.680 -2.185 -40.010 1.00 157.52 188 GLU G C 1
ATOM 13131 O O . GLU G 1 212 ? -51.884 -3.153 -39.266 1.00 155.55 188 GLU G O 1
ATOM 13137 N N . LEU G 1 213 ? -51.770 -2.249 -41.336 1.00 141.65 189 LEU G N 1
ATOM 13138 C CA . LEU G 1 213 ? -52.067 -3.514 -41.991 1.00 157.37 189 LEU G CA 1
ATOM 13139 C C . LEU G 1 213 ? -50.988 -4.539 -41.597 1.00 162.31 189 LEU G C 1
ATOM 13140 O O . LEU G 1 213 ? -51.247 -5.588 -40.935 1.00 115.81 189 LEU G O 1
ATOM 13145 N N . VAL G 1 214 ? -49.773 -4.209 -42.033 1.00 180.68 190 VAL G N 1
ATOM 13146 C CA . VAL G 1 214 ? -48.598 -5.001 -41.734 1.00 178.08 190 VAL G CA 1
ATOM 13147 C C . VAL G 1 214 ? -48.360 -5.053 -40.198 1.00 144.69 190 VAL G C 1
ATOM 13148 O O . VAL G 1 214 ? -47.994 -6.104 -39.650 1.00 105.66 190 VAL G O 1
ATOM 13152 N N . HIS G 1 215 ? -48.668 -3.941 -39.515 1.00 152.16 191 HIS G N 1
ATOM 13153 C CA . HIS G 1 215 ? -48.515 -3.811 -38.053 1.00 163.94 191 HIS G CA 1
ATOM 13154 C C . HIS G 1 215 ? -49.356 -4.845 -37.302 1.00 159.44 191 HIS G C 1
ATOM 13155 O O . HIS G 1 215 ? -49.095 -5.147 -36.118 1.00 129.40 191 HIS G O 1
ATOM 13162 N N . LYS G 1 216 ? -50.353 -5.396 -38.001 1.00 150.81 192 LYS G N 1
ATOM 13163 C CA . LYS G 1 216 ? -51.181 -6.430 -37.411 1.00 137.51 192 LYS G CA 1
ATOM 13164 C C . LYS G 1 216 ? -50.814 -7.771 -38.027 1.00 113.86 192 LYS G C 1
ATOM 13165 O O . LYS G 1 216 ? -50.915 -8.766 -37.311 1.00 120.08 192 LYS G O 1
ATOM 13171 N N . THR G 1 217 ? -50.444 -7.834 -39.320 1.00 75.91 193 THR G N 1
ATOM 13172 C CA . THR G 1 217 ? -50.075 -9.160 -39.890 1.00 128.67 193 THR G CA 1
ATOM 13173 C C . THR G 1 217 ? -48.882 -9.769 -39.105 1.00 138.20 193 THR G C 1
ATOM 13174 O O . THR G 1 217 ? -48.798 -11.006 -38.847 1.00 103.71 193 THR G O 1
ATOM 13178 N N . ILE G 1 218 ? -47.919 -8.901 -38.793 1.00 157.22 194 ILE G N 1
ATOM 13179 C CA . ILE G 1 218 ? -46.827 -9.288 -37.911 1.00 135.04 194 ILE G CA 1
ATOM 13180 C C . ILE G 1 218 ? -47.302 -9.523 -36.461 1.00 121.89 194 ILE G C 1
ATOM 13181 O O . ILE G 1 218 ? -46.961 -10.547 -35.907 1.00 126.43 194 ILE G O 1
ATOM 13186 N N . LYS G 1 219 ? -48.078 -8.622 -35.842 1.00 119.18 195 LYS G N 1
ATOM 13187 C CA . LYS G 1 219 ? -48.573 -8.863 -34.458 1.00 147.25 195 LYS G CA 1
ATOM 13188 C C . LYS G 1 219 ? -49.358 -10.197 -34.348 1.00 149.75 195 LYS G C 1
ATOM 13189 O O . LYS G 1 219 ? -49.532 -10.758 -33.255 1.00 118.09 195 LYS G O 1
ATOM 13195 N N . ASP G 1 220 ? -49.817 -10.697 -35.497 1.00 152.41 196 ASP G N 1
ATOM 13196 C CA . ASP G 1 220 ? -50.532 -11.972 -35.587 1.00 145.36 196 ASP G CA 1
ATOM 13197 C C . ASP G 1 220 ? -49.578 -13.147 -35.745 1.00 124.36 196 ASP G C 1
ATOM 13198 O O . ASP G 1 220 ? -49.765 -14.170 -35.098 1.00 111.85 196 ASP G O 1
ATOM 13203 N N . VAL G 1 221 ? -48.592 -13.007 -36.634 1.00 124.46 197 VAL G N 1
ATOM 13204 C CA . VAL G 1 221 ? -47.577 -14.049 -36.843 1.00 128.89 197 VAL G CA 1
ATOM 13205 C C . VAL G 1 221 ? -46.691 -14.231 -35.565 1.00 129.13 197 VAL G C 1
ATOM 13206 O O . VAL G 1 221 ? -46.180 -15.326 -35.291 1.00 102.17 197 VAL G O 1
ATOM 13210 N N . ILE G 1 222 ? -46.452 -13.127 -34.843 1.00 139.96 198 ILE G N 1
ATOM 13211 C CA . ILE G 1 222 ? -45.786 -13.124 -33.525 1.00 147.44 198 ILE G CA 1
ATOM 13212 C C . ILE G 1 222 ? -46.453 -14.111 -32.568 1.00 170.73 198 ILE G C 1
ATOM 13213 O O . ILE G 1 222 ? -45.800 -14.982 -31.974 1.00 169.05 198 ILE G O 1
ATOM 13218 N N . ASP G 1 223 ? -47.768 -13.953 -32.416 1.00 171.77 199 ASP G N 1
ATOM 13219 C CA . ASP G 1 223 ? -48.535 -14.770 -31.488 1.00 152.60 199 ASP G CA 1
ATOM 13220 C C . ASP G 1 223 ? -48.573 -16.231 -31.929 1.00 144.72 199 ASP G C 1
ATOM 13221 O O . ASP G 1 223 ? -48.368 -17.117 -31.094 1.00 126.23 199 ASP G O 1
ATOM 13226 N N . THR G 1 224 ? -48.756 -16.462 -33.243 1.00 149.08 200 THR G N 1
ATOM 13227 C CA . THR G 1 224 ? -48.876 -17.817 -33.813 1.00 126.97 200 THR G CA 1
ATOM 13228 C C . THR G 1 224 ? -47.583 -18.582 -33.611 1.00 139.83 200 THR G C 1
ATOM 13229 O O . THR G 1 224 ? -47.514 -19.794 -33.844 1.00 107.22 200 THR G O 1
ATOM 13233 N N . MET G 1 225 ? -46.558 -17.873 -33.145 1.00 166.04 201 MET G N 1
ATOM 13234 C CA . MET G 1 225 ? -45.287 -18.522 -32.945 1.00 191.26 201 MET G CA 1
ATOM 13235 C C . MET G 1 225 ? -45.272 -19.121 -31.546 1.00 166.72 201 MET G C 1
ATOM 13236 O O . MET G 1 225 ? -45.646 -18.523 -30.477 1.00 80.51 201 MET G O 1
ATOM 13241 N N . GLU G 1 226 ? -44.797 -20.353 -31.652 1.00 160.96 202 GLU G N 1
ATOM 13242 C CA . GLU G 1 226 ? -44.591 -21.297 -30.611 1.00 152.70 202 GLU G CA 1
ATOM 13243 C C . GLU G 1 226 ? -43.422 -20.981 -29.731 1.00 149.65 202 GLU G C 1
ATOM 13244 O O . GLU G 1 226 ? -43.524 -20.785 -28.512 1.00 114.36 202 GLU G O 1
ATOM 13250 N N . LYS G 1 227 ? -42.350 -20.666 -30.429 1.00 156.78 203 LYS G N 1
ATOM 13251 C CA . LYS G 1 227 ? -41.168 -20.267 -29.744 1.00 150.76 203 LYS G CA 1
ATOM 13252 C C . LYS G 1 227 ? -41.025 -18.750 -29.648 1.00 128.42 203 LYS G C 1
ATOM 13253 O O . LYS G 1 227 ? -40.205 -18.130 -30.327 1.00 130.25 203 LYS G O 1
ATOM 13259 N N . ILE G 1 228 ? -41.649 -18.200 -28.616 1.00 114.64 204 ILE G N 1
ATOM 13260 C CA . ILE G 1 228 ? -41.758 -16.733 -28.474 1.00 138.67 204 ILE G CA 1
ATOM 13261 C C . ILE G 1 228 ? -42.247 -16.303 -27.091 1.00 171.51 204 ILE G C 1
ATOM 13262 O O . ILE G 1 228 ? -43.124 -16.963 -26.514 1.00 199.68 204 ILE G O 1
ATOM 13267 N N . ASP G 1 229 ? -41.677 -15.230 -26.548 1.00 155.96 205 ASP G N 1
ATOM 13268 C CA . ASP G 1 229 ? -42.070 -14.785 -25.223 1.00 147.30 205 ASP G CA 1
ATOM 13269 C C . ASP G 1 229 ? -42.997 -13.586 -25.298 1.00 165.70 205 ASP G C 1
ATOM 13270 O O . ASP G 1 229 ? -42.830 -12.695 -26.141 1.00 174.61 205 ASP G O 1
ATOM 13275 N N . LYS G 1 230 ? -44.012 -13.622 -24.430 1.00 179.11 206 LYS G N 1
ATOM 13276 C CA . LYS G 1 230 ? -44.999 -12.550 -24.301 1.00 209.93 206 LYS G CA 1
ATOM 13277 C C . LYS G 1 230 ? -44.687 -11.596 -23.125 1.00 209.32 206 LYS G C 1
ATOM 13278 O O . LYS G 1 230 ? -45.077 -10.423 -23.148 1.00 202.71 206 LYS G O 1
ATOM 13284 N N . ASN G 1 231 ? -43.997 -12.116 -22.105 1.00 184.73 207 ASN G N 1
ATOM 13285 C CA . ASN G 1 231 ? -43.505 -11.324 -20.971 1.00 196.62 207 ASN G CA 1
ATOM 13286 C C . ASN G 1 231 ? -42.402 -10.341 -21.444 1.00 209.05 207 ASN G C 1
ATOM 13287 O O . ASN G 1 231 ? -42.196 -9.284 -20.834 1.00 211.39 207 ASN G O 1
ATOM 13292 N N . MET G 1 232 ? -41.651 -10.729 -22.484 1.00 185.19 208 MET G N 1
ATOM 13293 C CA . MET G 1 232 ? -40.670 -9.835 -23.124 1.00 139.39 208 MET G CA 1
ATOM 13294 C C . MET G 1 232 ? -41.325 -9.078 -24.276 1.00 143.77 208 MET G C 1
ATOM 13295 O O . MET G 1 232 ? -41.924 -9.682 -25.175 1.00 156.27 208 MET G O 1
ATOM 13300 N N . PRO G 1 233 ? -41.167 -7.747 -24.283 1.00 139.94 209 PRO G N 1
ATOM 13301 C CA . PRO G 1 233 ? -41.794 -6.874 -25.295 1.00 156.05 209 PRO G CA 1
ATOM 13302 C C . PRO G 1 233 ? -41.413 -7.165 -26.741 1.00 142.22 209 PRO G C 1
ATOM 13303 O O . PRO G 1 233 ? -40.408 -7.816 -27.029 1.00 123.16 209 PRO G O 1
ATOM 13307 N N . THR G 1 234 ? -42.299 -6.801 -27.647 1.00 141.42 210 THR G N 1
ATOM 13308 C CA . THR G 1 234 ? -41.987 -6.610 -29.052 1.00 150.88 210 THR G CA 1
ATOM 13309 C C . THR G 1 234 ? -42.125 -5.174 -29.613 1.00 130.41 210 THR G C 1
ATOM 13310 O O . THR G 1 234 ? -43.207 -4.599 -29.511 1.00 159.64 210 THR G O 1
ATOM 13314 N N . PHE G 1 235 ? -41.060 -4.591 -30.176 1.00 127.57 211 PHE G N 1
ATOM 13315 C CA . PHE G 1 235 ? -41.120 -3.242 -30.808 1.00 143.85 211 PHE G CA 1
ATOM 13316 C C . PHE G 1 235 ? -41.160 -3.208 -32.342 1.00 98.50 211 PHE G C 1
ATOM 13317 O O . PHE G 1 235 ? -40.181 -2.845 -32.963 1.00 76.35 211 PHE G O 1
ATOM 13325 N N . ILE G 1 236 ? -42.349 -3.396 -32.906 1.00 115.94 212 ILE G N 1
ATOM 13326 C CA . ILE G 1 236 ? -42.540 -3.519 -34.345 1.00 112.02 212 ILE G CA 1
ATOM 13327 C C . ILE G 1 236 ? -43.207 -2.360 -35.060 1.00 106.67 212 ILE G C 1
ATOM 13328 O O . ILE G 1 236 ? -44.403 -2.374 -35.339 1.00 91.98 212 ILE G O 1
ATOM 13333 N N . GLY G 1 237 ? -42.370 -1.408 -35.448 1.00 103.38 213 GLY G N 1
ATOM 13334 C CA . GLY G 1 237 ? -42.799 -0.238 -36.174 1.00 112.09 213 GLY G CA 1
ATOM 13335 C C . GLY G 1 237 ? -41.993 0.022 -37.421 1.00 107.85 213 GLY G C 1
ATOM 13336 O O . GLY G 1 237 ? -41.007 -0.681 -37.706 1.00 76.44 213 GLY G O 1
ATOM 13337 N N . ILE G 1 238 ? -42.416 1.046 -38.164 1.00 130.88 214 ILE G N 1
ATOM 13338 C CA . ILE G 1 238 ? -41.662 1.501 -39.326 1.00 114.33 214 ILE G CA 1
ATOM 13339 C C . ILE G 1 238 ? -40.407 2.171 -38.899 1.00 111.98 214 ILE G C 1
ATOM 13340 O O . ILE G 1 238 ? -40.400 3.208 -38.234 1.00 102.44 214 ILE G O 1
ATOM 13345 N N . THR G 1 239 ? -39.317 1.538 -39.254 1.00 105.22 215 THR G N 1
ATOM 13346 C CA . THR G 1 239 ? -38.074 2.039 -38.782 1.00 113.70 215 THR G CA 1
ATOM 13347 C C . THR G 1 239 ? -37.669 3.158 -39.716 1.00 137.71 215 THR G C 1
ATOM 13348 O O . THR G 1 239 ? -37.433 4.271 -39.249 1.00 149.65 215 THR G O 1
ATOM 13352 N N . ASP G 1 240 ? -37.557 2.872 -41.020 1.00 139.74 216 ASP G N 1
ATOM 13353 C CA . ASP G 1 240 ? -37.094 3.902 -41.984 1.00 137.51 216 ASP G CA 1
ATOM 13354 C C . ASP G 1 240 ? -37.665 3.884 -43.413 1.00 124.86 216 ASP G C 1
ATOM 13355 O O . ASP G 1 240 ? -38.069 2.848 -43.957 1.00 116.48 216 ASP G O 1
ATOM 13360 N N . PHE G 1 241 ? -37.707 5.072 -43.993 1.00 112.97 217 PHE G N 1
ATOM 13361 C CA . PHE G 1 241 ? -38.027 5.228 -45.390 1.00 119.43 217 PHE G CA 1
ATOM 13362 C C . PHE G 1 241 ? -36.965 4.417 -46.076 1.00 131.11 217 PHE G C 1
ATOM 13363 O O . PHE G 1 241 ? -35.790 4.563 -45.738 1.00 140.75 217 PHE G O 1
ATOM 13371 N N . GLY G 1 242 ? -37.345 3.558 -47.010 1.00 114.25 218 GLY G N 1
ATOM 13372 C CA . GLY G 1 242 ? -36.351 2.836 -47.779 1.00 108.53 218 GLY G CA 1
ATOM 13373 C C . GLY G 1 242 ? -36.173 3.407 -49.146 1.00 105.27 218 GLY G C 1
ATOM 13374 O O . GLY G 1 242 ? -36.979 4.209 -49.578 1.00 135.16 218 GLY G O 1
ATOM 13375 N N . SER G 1 243 ? -35.119 2.989 -49.823 1.00 86.83 219 SER G N 1
ATOM 13376 C CA . SER G 1 243 ? -34.894 3.374 -51.206 1.00 132.18 219 SER G CA 1
ATOM 13377 C C . SER G 1 243 ? -35.887 2.799 -52.189 1.00 91.69 219 SER G C 1
ATOM 13378 O O . SER G 1 243 ? -36.323 3.434 -53.134 1.00 110.70 219 SER G O 1
ATOM 13381 N N . SER G 1 244 ? -36.165 1.548 -52.061 1.00 84.16 220 SER G N 1
ATOM 13382 C CA . SER G 1 244 ? -37.086 1.007 -53.019 1.00 135.72 220 SER G CA 1
ATOM 13383 C C . SER G 1 244 ? -38.238 0.303 -52.287 1.00 156.67 220 SER G C 1
ATOM 13384 O O . SER G 1 244 ? -39.293 -0.005 -52.880 1.00 141.09 220 SER G O 1
ATOM 13387 N N . SER G 1 245 ? -38.057 0.164 -50.968 1.00 132.81 221 SER G N 1
ATOM 13388 C CA . SER G 1 245 ? -38.975 -0.588 -50.107 1.00 117.45 221 SER G CA 1
ATOM 13389 C C . SER G 1 245 ? -39.067 0.159 -48.837 1.00 110.04 221 SER G C 1
ATOM 13390 O O . SER G 1 245 ? -38.172 0.896 -48.523 1.00 101.13 221 SER G O 1
ATOM 13393 N N . LEU G 1 246 ? -40.202 0.042 -48.166 1.00 128.03 222 LEU G N 1
ATOM 13394 C CA . LEU G 1 246 ? -40.362 0.526 -46.811 1.00 120.00 222 LEU G CA 1
ATOM 13395 C C . LEU G 1 246 ? -39.824 -0.511 -45.842 1.00 98.51 222 LEU G C 1
ATOM 13396 O O . LEU G 1 246 ? -40.011 -1.692 -46.056 1.00 78.73 222 LEU G O 1
ATOM 13401 N N . ASN G 1 247 ? -39.183 -0.057 -44.770 1.00 87.35 223 ASN G N 1
ATOM 13402 C CA . ASN G 1 247 ? -38.497 -0.934 -43.838 1.00 67.00 223 ASN G CA 1
ATOM 13403 C C . ASN G 1 247 ? -39.048 -1.043 -42.443 1.00 81.67 223 ASN G C 1
ATOM 13404 O O . ASN G 1 247 ? -39.061 -0.048 -41.715 1.00 68.54 223 ASN G O 1
ATOM 13409 N N . PHE G 1 248 ? -39.511 -2.245 -42.072 1.00 112.24 224 PHE G N 1
ATOM 13410 C CA . PHE G 1 248 ? -40.028 -2.489 -40.700 1.00 130.44 224 PHE G CA 1
ATOM 13411 C C . PHE G 1 248 ? -39.051 -3.204 -39.797 1.00 112.13 224 PHE G C 1
ATOM 13412 O O . PHE G 1 248 ? -38.794 -4.387 -40.022 1.00 93.73 224 PHE G O 1
ATOM 13420 N N . THR G 1 249 ? -38.686 -2.592 -38.673 1.00 89.41 225 THR G N 1
ATOM 13421 C CA . THR G 1 249 ? -37.926 -3.352 -37.699 1.00 82.72 225 THR G CA 1
ATOM 13422 C C . THR G 1 249 ? -38.833 -4.268 -36.972 1.00 97.34 225 THR G C 1
ATOM 13423 O O . THR G 1 249 ? -39.992 -3.940 -36.750 1.00 118.85 225 THR G O 1
ATOM 13427 N N . ILE G 1 250 ? -38.311 -5.460 -36.688 1.00 93.20 226 ILE G N 1
ATOM 13428 C CA . ILE G 1 250 ? -38.948 -6.367 -35.750 1.00 89.30 226 ILE G CA 1
ATOM 13429 C C . ILE G 1 250 ? -37.979 -6.676 -34.611 1.00 89.00 226 ILE G C 1
ATOM 13430 O O . ILE G 1 250 ? -36.924 -7.255 -34.850 1.00 90.55 226 ILE G O 1
ATOM 13435 N N . ARG G 1 251 ? -38.299 -6.222 -33.401 1.00 86.63 227 ARG G N 1
ATOM 13436 C CA . ARG G 1 251 ? -37.506 -6.536 -32.195 1.00 111.49 227 ARG G CA 1
ATOM 13437 C C . ARG G 1 251 ? -38.351 -7.603 -31.495 1.00 102.33 227 ARG G C 1
ATOM 13438 O O . ARG G 1 251 ? -39.534 -7.358 -31.305 1.00 105.81 227 ARG G O 1
ATOM 13446 N N . VAL G 1 252 ? -37.833 -8.817 -31.262 1.00 99.85 228 VAL G N 1
ATOM 13447 C CA . VAL G 1 252 ? -38.592 -9.842 -30.485 1.00 92.59 228 VAL G CA 1
ATOM 13448 C C . VAL G 1 252 ? -37.690 -10.587 -29.539 1.00 107.92 228 VAL G C 1
ATOM 13449 O O . VAL G 1 252 ? -36.526 -10.762 -29.828 1.00 123.92 228 VAL G O 1
ATOM 13453 N N . TRP G 1 253 ? -38.197 -11.114 -28.442 1.00 96.43 229 TRP G N 1
ATOM 13454 C CA . TRP G 1 253 ? -37.307 -11.949 -27.637 1.00 101.50 229 TRP G CA 1
ATOM 13455 C C . TRP G 1 253 ? -37.555 -13.446 -27.706 1.00 94.24 229 TRP G C 1
ATOM 13456 O O . TRP G 1 253 ? -38.621 -13.880 -28.117 1.00 112.42 229 TRP G O 1
ATOM 13467 N N . ALA G 1 254 ? -36.531 -14.235 -27.378 1.00 109.69 230 ALA G N 1
ATOM 13468 C CA . ALA G 1 254 ? -36.698 -15.715 -27.336 1.00 118.93 230 ALA G CA 1
ATOM 13469 C C . ALA G 1 254 ? -35.730 -16.336 -26.285 1.00 148.55 230 ALA G C 1
ATOM 13470 O O . ALA G 1 254 ? -34.952 -15.617 -25.588 1.00 130.96 230 ALA G O 1
ATOM 13472 N N . LYS G 1 255 ? -35.831 -17.663 -26.132 1.00 124.99 231 LYS G N 1
ATOM 13473 C CA . LYS G 1 255 ? -35.031 -18.369 -25.133 1.00 149.40 231 LYS G CA 1
ATOM 13474 C C . LYS G 1 255 ? -33.806 -19.048 -25.755 1.00 144.59 231 LYS G C 1
ATOM 13475 O O . LYS G 1 255 ? -33.901 -19.602 -26.861 1.00 97.66 231 LYS G O 1
ATOM 13481 N N . ILE G 1 256 ? -32.672 -18.964 -25.037 1.00 164.84 232 ILE G N 1
ATOM 13482 C CA . ILE G 1 256 ? -31.372 -19.580 -25.397 1.00 160.04 232 ILE G CA 1
ATOM 13483 C C . ILE G 1 256 ? -31.428 -21.069 -25.753 1.00 153.93 232 ILE G C 1
ATOM 13484 O O . ILE G 1 256 ? -30.754 -21.547 -26.673 1.00 123.74 232 ILE G O 1
ATOM 13489 N N . GLU G 1 257 ? -32.396 -21.726 -25.129 1.00 166.74 233 GLU G N 1
ATOM 13490 C CA . GLU G 1 257 ? -32.626 -23.169 -25.135 1.00 183.64 233 GLU G CA 1
ATOM 13491 C C . GLU G 1 257 ? -32.793 -23.783 -26.529 1.00 194.10 233 GLU G C 1
ATOM 13492 O O . GLU G 1 257 ? -32.110 -24.758 -26.862 1.00 214.53 233 GLU G O 1
ATOM 13498 N N . ASP G 1 258 ? -33.563 -23.138 -27.391 1.00 171.64 234 ASP G N 1
ATOM 13499 C CA . ASP G 1 258 ? -33.821 -23.668 -28.725 1.00 187.91 234 ASP G CA 1
ATOM 13500 C C . ASP G 1 258 ? -33.916 -22.628 -29.769 1.00 169.35 234 ASP G C 1
ATOM 13501 O O . ASP G 1 258 ? -34.319 -22.892 -30.891 1.00 169.42 234 ASP G O 1
ATOM 13506 N N . GLY G 1 259 ? -33.108 -21.626 -29.529 1.00 190.10 235 GLY G N 1
ATOM 13507 C CA . GLY G 1 259 ? -33.030 -20.448 -30.350 1.00 221.38 235 GLY G CA 1
ATOM 13508 C C . GLY G 1 259 ? -31.985 -20.221 -31.402 1.00 188.28 235 GLY G C 1
ATOM 13509 O O . GLY G 1 259 ? -32.132 -20.650 -32.561 1.00 151.21 235 GLY G O 1
ATOM 13510 N N . ILE G 1 260 ? -31.073 -19.317 -31.024 1.00 173.82 236 ILE G N 1
ATOM 13511 C CA . ILE G 1 260 ? -29.984 -18.895 -31.866 1.00 94.69 236 ILE G CA 1
ATOM 13512 C C . ILE G 1 260 ? -30.874 -18.333 -32.979 1.00 138.73 236 ILE G C 1
ATOM 13513 O O . ILE G 1 260 ? -31.933 -17.674 -32.706 1.00 31.39 236 ILE G O 1
ATOM 13518 N N . PHE G 1 261 ? -30.537 -18.858 -34.139 1.00 153.50 237 PHE G N 1
ATOM 13519 C CA . PHE G 1 261 ? -30.969 -18.719 -35.502 1.00 120.47 237 PHE G CA 1
ATOM 13520 C C . PHE G 1 261 ? -32.159 -19.414 -36.052 1.00 124.18 237 PHE G C 1
ATOM 13521 O O . PHE G 1 261 ? -32.735 -18.959 -37.038 1.00 117.37 237 PHE G O 1
ATOM 13529 N N . ASN G 1 262 ? -32.584 -20.429 -35.323 1.00 142.63 238 ASN G N 1
ATOM 13530 C CA . ASN G 1 262 ? -33.689 -21.294 -35.681 1.00 145.75 238 ASN G CA 1
ATOM 13531 C C . ASN G 1 262 ? -34.962 -20.501 -35.676 1.00 128.53 238 ASN G C 1
ATOM 13532 O O . ASN G 1 262 ? -35.785 -20.515 -36.608 1.00 59.03 238 ASN G O 1
ATOM 13537 N N . VAL G 1 263 ? -35.159 -19.946 -34.505 1.00 124.56 239 VAL G N 1
ATOM 13538 C CA . VAL G 1 263 ? -36.262 -19.097 -34.198 1.00 115.36 239 VAL G CA 1
ATOM 13539 C C . VAL G 1 263 ? -36.393 -18.010 -35.271 1.00 127.68 239 VAL G C 1
ATOM 13540 O O . VAL G 1 263 ? -37.477 -17.795 -35.800 1.00 118.49 239 VAL G O 1
ATOM 13544 N N . ARG G 1 264 ? -35.288 -17.310 -35.564 1.00 118.36 240 ARG G N 1
ATOM 13545 C CA . ARG G 1 264 ? -35.377 -16.190 -36.491 1.00 112.07 240 ARG G CA 1
ATOM 13546 C C . ARG G 1 264 ? -35.720 -16.744 -37.895 1.00 122.95 240 ARG G C 1
ATOM 13547 O O . ARG G 1 264 ? -36.542 -16.176 -38.627 1.00 99.14 240 ARG G O 1
ATOM 13555 N N . SER G 1 265 ? -35.099 -17.849 -38.289 1.00 121.15 241 SER G N 1
ATOM 13556 C CA . SER G 1 265 ? -35.384 -1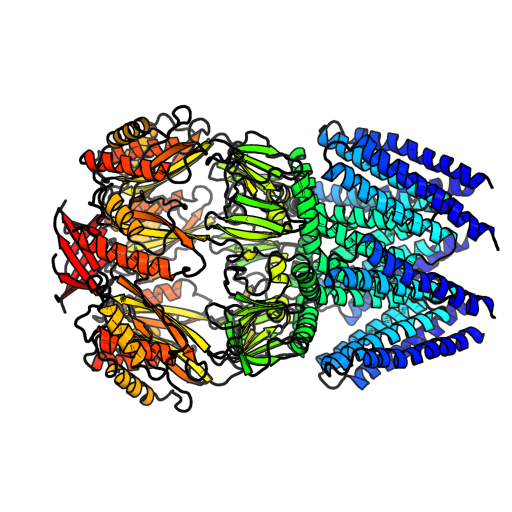8.357 -39.621 1.00 106.12 241 SER G CA 1
ATOM 13557 C C . SER G 1 265 ? -36.847 -18.774 -39.734 1.00 107.04 241 SER G C 1
ATOM 13558 O O . SER G 1 265 ? -37.466 -18.503 -40.766 1.00 100.02 241 SER G O 1
ATOM 13561 N N . GLU G 1 266 ? -37.416 -19.403 -38.689 1.00 109.13 242 GLU G N 1
ATOM 13562 C CA . GLU G 1 266 ? -38.832 -19.786 -38.790 1.00 125.08 242 GLU G CA 1
ATOM 13563 C C . GLU G 1 266 ? -39.706 -18.576 -38.713 1.00 105.90 242 GLU G C 1
ATOM 13564 O O . GLU G 1 266 ? -40.719 -18.500 -39.418 1.00 119.31 242 GLU G O 1
ATOM 13570 N N . LEU G 1 267 ? -39.299 -17.615 -37.897 1.00 91.05 243 LEU G N 1
ATOM 13571 C CA . LEU G 1 267 ? -40.061 -16.384 -37.796 1.00 128.27 243 LEU G CA 1
ATOM 13572 C C . LEU G 1 267 ? -40.221 -15.766 -39.163 1.00 114.41 243 LEU G C 1
ATOM 13573 O O . LEU G 1 267 ? -41.310 -15.318 -39.569 1.00 97.39 243 LEU G O 1
ATOM 13578 N N . ILE G 1 268 ? -39.115 -15.732 -39.885 1.00 107.18 244 ILE G N 1
ATOM 13579 C CA . ILE G 1 268 ? -39.235 -15.211 -41.201 1.00 119.15 244 ILE G CA 1
ATOM 13580 C C . ILE G 1 268 ? -40.082 -16.168 -42.066 1.00 125.62 244 ILE G C 1
ATOM 13581 O O . ILE G 1 268 ? -40.892 -15.671 -42.837 1.00 108.73 244 ILE G O 1
ATOM 13586 N N . GLU G 1 269 ? -39.997 -17.497 -41.881 1.00 103.21 245 GLU G N 1
ATOM 13587 C CA . GLU G 1 269 ? -40.743 -18.444 -42.736 1.00 60.63 245 GLU G CA 1
ATOM 13588 C C . GLU G 1 269 ? -42.263 -18.291 -42.617 1.00 106.85 245 GLU G C 1
ATOM 13589 O O . GLU G 1 269 ? -43.009 -18.515 -43.603 1.00 110.24 245 GLU G O 1
ATOM 13595 N N . ARG G 1 270 ? -42.684 -17.649 -41.516 1.00 134.04 246 ARG G N 1
ATOM 13596 C CA . ARG G 1 270 ? -44.114 -17.427 -41.254 1.00 130.96 246 ARG G CA 1
ATOM 13597 C C . ARG G 1 270 ? -44.448 -15.972 -41.572 1.00 91.17 246 ARG G C 1
ATOM 13598 O O . ARG G 1 270 ? -45.570 -15.726 -41.995 1.00 95.16 246 ARG G O 1
ATOM 13606 N N . ILE G 1 271 ? -43.528 -15.022 -41.365 1.00 59.15 247 ILE G N 1
ATOM 13607 C CA . ILE G 1 271 ? -43.744 -13.644 -41.863 1.00 99.46 247 ILE G CA 1
ATOM 13608 C C . ILE G 1 271 ? -43.641 -13.509 -43.431 1.00 96.83 247 ILE G C 1
ATOM 13609 O O . ILE G 1 271 ? -44.125 -12.560 -44.083 1.00 94.54 247 ILE G O 1
ATOM 13614 N N . LYS G 1 272 ? -43.180 -14.553 -44.066 1.00 97.10 248 LYS G N 1
ATOM 13615 C CA . LYS G 1 272 ? -43.373 -14.637 -45.492 1.00 105.39 248 LYS G CA 1
ATOM 13616 C C . LYS G 1 272 ? -44.659 -15.351 -45.767 1.00 128.13 248 LYS G C 1
ATOM 13617 O O . LYS G 1 272 ? -45.486 -14.808 -46.492 1.00 108.60 248 LYS G O 1
ATOM 13623 N N . ASN G 1 273 ? -44.842 -16.545 -45.174 1.00 141.52 249 ASN G N 1
ATOM 13624 C CA . ASN G 1 273 ? -46.091 -17.290 -45.389 1.00 131.79 249 ASN G CA 1
ATOM 13625 C C . ASN G 1 273 ? -47.339 -16.382 -45.201 1.00 132.31 249 ASN G C 1
ATOM 13626 O O . ASN G 1 273 ? -48.341 -16.530 -45.906 1.00 137.68 249 ASN G O 1
ATOM 13631 N N . ALA G 1 274 ? -47.225 -15.381 -44.330 1.00 113.85 250 ALA G N 1
ATOM 13632 C CA . ALA G 1 274 ? -48.300 -14.429 -44.109 1.00 99.86 250 ALA G CA 1
ATOM 13633 C C . ALA G 1 274 ? -48.181 -13.184 -44.984 1.00 95.11 250 ALA G C 1
ATOM 13634 O O . ALA G 1 274 ? -49.179 -12.818 -45.596 1.00 113.79 250 ALA G O 1
ATOM 13636 N N . LEU G 1 275 ? -47.034 -12.493 -45.020 1.00 92.56 251 LEU G N 1
ATOM 13637 C CA . LEU G 1 275 ? -46.976 -11.294 -45.881 1.00 113.01 251 LEU G CA 1
ATOM 13638 C C . LEU G 1 275 ? -47.211 -11.546 -47.350 1.00 145.00 251 LEU G C 1
ATOM 13639 O O . LEU G 1 275 ? -47.750 -10.675 -48.065 1.00 118.04 251 LEU G O 1
ATOM 13644 N N . ASP G 1 276 ? -46.774 -12.722 -47.798 1.00 165.99 252 ASP G N 1
ATOM 13645 C CA . ASP G 1 276 ? -47.014 -13.164 -49.169 1.00 176.12 252 ASP G CA 1
ATOM 13646 C C . ASP G 1 276 ? -48.525 -13.359 -49.332 1.00 157.63 252 ASP G C 1
ATOM 13647 O O . ASP G 1 276 ? -49.094 -13.039 -50.394 1.00 129.26 252 ASP G O 1
ATOM 13652 N N . ALA G 1 277 ? -49.158 -13.791 -48.232 1.00 134.99 253 ALA G N 1
ATOM 13653 C CA . ALA G 1 277 ? -50.572 -14.153 -48.192 1.00 114.54 253 ALA G CA 1
ATOM 13654 C C . ALA G 1 277 ? -51.573 -12.980 -48.166 1.00 123.07 253 ALA G C 1
ATOM 13655 O O . ALA G 1 277 ? -52.710 -13.117 -48.605 1.00 165.66 253 ALA G O 1
ATOM 13657 N N . ASN G 1 278 ? -51.171 -11.823 -47.677 1.00 121.88 254 ASN G N 1
ATOM 13658 C CA . ASN G 1 278 ? -52.129 -10.736 -47.537 1.00 118.20 254 ASN G CA 1
ATOM 13659 C C . ASN G 1 278 ? -52.157 -9.729 -48.689 1.00 148.13 254 ASN G C 1
ATOM 13660 O O . ASN G 1 278 ? -52.586 -8.598 -48.506 1.00 155.71 254 ASN G O 1
ATOM 13665 N N . HIS G 1 279 ? -51.694 -10.134 -49.868 1.00 152.66 255 HIS G N 1
ATOM 13666 C CA . HIS G 1 279 ? -51.661 -9.258 -51.046 1.00 165.78 255 HIS G CA 1
ATOM 13667 C C . HIS G 1 279 ? -50.888 -7.936 -50.694 1.00 174.74 255 HIS G C 1
ATOM 13668 O O . HIS G 1 279 ? -51.214 -6.842 -51.196 1.00 131.01 255 HIS G O 1
ATOM 13675 N N . ILE G 1 280 ? -49.920 -8.089 -49.763 1.00 185.49 256 ILE G N 1
ATOM 13676 C CA . ILE G 1 280 ? -48.917 -7.094 -49.303 1.00 132.28 256 ILE G CA 1
ATOM 13677 C C . ILE G 1 280 ? -47.613 -7.349 -50.064 1.00 142.45 256 ILE G C 1
ATOM 13678 O O . ILE G 1 280 ? -46.981 -8.388 -49.850 1.00 120.21 256 ILE G O 1
ATOM 13683 N N . GLU G 1 281 ? -47.116 -6.373 -50.818 1.00 140.89 257 GLU G N 1
ATOM 13684 C CA . GLU G 1 281 ? -45.947 -6.618 -51.672 1.00 144.21 257 GLU G CA 1
ATOM 13685 C C . GLU G 1 281 ? -44.604 -6.519 -51.023 1.00 136.78 257 GLU G C 1
ATOM 13686 O O . GLU G 1 281 ? -44.423 -5.673 -50.182 1.00 151.36 257 GLU G O 1
ATOM 13692 N N . ILE G 1 282 ? -43.702 -7.467 -51.275 1.00 131.27 258 ILE G N 1
ATOM 13693 C CA . ILE G 1 282 ? -42.307 -7.152 -50.974 1.00 131.85 258 ILE G CA 1
ATOM 13694 C C . ILE G 1 282 ? -41.567 -6.743 -52.244 1.00 131.76 258 ILE G C 1
ATOM 13695 O O . ILE G 1 282 ? -41.462 -7.537 -53.187 1.00 94.36 258 ILE G O 1
ATOM 13700 N N . PRO G 1 283 ? -41.026 -5.514 -52.267 1.00 134.76 259 PRO G N 1
ATOM 13701 C CA . PRO G 1 283 ? -40.660 -5.046 -53.597 1.00 141.82 259 PRO G CA 1
ATOM 13702 C C . PRO G 1 283 ? -39.246 -5.403 -53.995 1.00 128.76 259 PRO G C 1
ATOM 13703 O O . PRO G 1 283 ? -38.345 -5.387 -53.140 1.00 136.73 259 PRO G O 1
ATOM 13707 N N . PHE G 1 284 ? -39.076 -5.736 -55.276 1.00 127.81 260 PHE G N 1
ATOM 13708 C CA . PHE G 1 284 ? -37.773 -5.723 -55.932 1.00 136.44 260 PHE G CA 1
ATOM 13709 C C . PHE G 1 284 ? -37.499 -4.262 -56.129 1.00 126.33 260 PHE G C 1
ATOM 13710 O O . PHE G 1 284 ? -38.422 -3.448 -56.212 1.00 107.71 260 PHE G O 1
ATOM 13718 N N . ASN G 1 285 ? -36.222 -3.948 -56.196 1.00 120.92 261 ASN G N 1
ATOM 13719 C CA . ASN G 1 285 ? -35.790 -2.587 -56.224 1.00 126.72 261 ASN G CA 1
ATOM 13720 C C . ASN G 1 285 ? -36.525 -1.759 -57.252 1.00 130.54 261 ASN G C 1
ATOM 13721 O O . ASN G 1 285 ? -36.526 -2.087 -58.438 1.00 107.24 261 ASN G O 1
ATOM 13726 N N . LYS G 1 286 ? -37.206 -0.726 -56.767 1.00 133.59 262 LYS G N 1
ATOM 13727 C CA . LYS G 1 286 ? -37.994 0.126 -57.622 1.00 116.49 262 LYS G CA 1
ATOM 13728 C C . LYS G 1 286 ? -37.143 1.295 -58.123 1.00 108.42 262 LYS G C 1
ATOM 13729 O O . LYS G 1 286 ? -36.280 1.836 -57.414 1.00 98.51 262 LYS G O 1
ATOM 13735 N N . LEU G 1 287 ? -37.420 1.653 -59.373 1.00 91.64 263 LEU G N 1
ATOM 13736 C CA . LEU G 1 287 ? -36.696 2.661 -60.135 1.00 87.70 263 LEU G CA 1
ATOM 13737 C C . LEU G 1 287 ? -37.630 3.467 -61.065 1.00 102.08 263 LEU G C 1
ATOM 13738 O O . LEU G 1 287 ? -38.353 2.902 -61.885 1.00 97.70 263 LEU G O 1
ATOM 13743 N N . ASP G 1 288 ? -37.557 4.796 -60.966 1.00 108.72 264 ASP G N 1
ATOM 13744 C CA . ASP G 1 288 ? -38.479 5.691 -61.668 1.00 111.54 264 ASP G CA 1
ATOM 13745 C C . ASP G 1 288 ? -37.783 6.295 -62.859 1.00 91.70 264 ASP G C 1
ATOM 13746 O O . ASP G 1 288 ? -37.201 7.371 -62.774 1.00 89.32 264 ASP G O 1
ATOM 13751 N N . ILE G 1 289 ? -37.916 5.636 -63.992 1.00 86.44 265 ILE G N 1
ATOM 13752 C CA . ILE G 1 289 ? -37.213 6.071 -65.179 1.00 103.22 265 ILE G CA 1
ATOM 13753 C C . ILE G 1 289 ? -37.887 7.242 -65.834 1.00 106.58 265 ILE G C 1
ATOM 13754 O O . ILE G 1 289 ? -39.076 7.238 -66.073 1.00 135.65 265 ILE G O 1
ATOM 13759 N N . ALA G 1 290 ? -37.121 8.267 -66.105 1.00 87.33 266 ALA G N 1
ATOM 13760 C CA . ALA G 1 290 ? -37.635 9.282 -66.958 1.00 111.76 266 ALA G CA 1
ATOM 13761 C C . ALA G 1 290 ? -36.903 9.164 -68.292 1.00 121.08 266 ALA G C 1
ATOM 13762 O O . ALA G 1 290 ? -35.736 8.779 -68.295 1.00 112.88 266 ALA G O 1
ATOM 13764 N N . ILE G 1 291 ? -37.571 9.433 -69.423 1.00 122.11 267 ILE G N 1
ATOM 13765 C CA . ILE G 1 291 ? -36.889 9.290 -70.721 1.00 131.03 267 ILE G CA 1
ATOM 13766 C C . ILE G 1 291 ? -36.931 10.578 -71.562 1.00 148.17 267 ILE G C 1
ATOM 13767 O O . ILE G 1 291 ? -37.952 11.252 -71.643 1.00 176.44 267 ILE G O 1
ATOM 13772 N N . LYS G 1 292 ? -35.809 10.865 -72.219 1.00 148.04 268 LYS G N 1
ATOM 13773 C CA . LYS G 1 292 ? -35.607 12.035 -73.084 1.00 177.15 268 LYS G CA 1
ATOM 13774 C C . LYS G 1 292 ? -34.492 11.758 -74.079 1.00 202.49 268 LYS G C 1
ATOM 13775 O O . LYS G 1 292 ? -33.495 11.157 -73.690 1.00 212.65 268 LYS G O 1
ATOM 13781 N N . ASN G 1 293 ? -34.637 12.156 -75.344 1.00 222.96 269 ASN G N 1
ATOM 13782 C CA . ASN G 1 293 ? -33.607 11.847 -76.352 1.00 234.06 269 ASN G CA 1
ATOM 13783 C C . ASN G 1 293 ? -32.665 13.043 -76.598 1.00 234.79 269 ASN G C 1
ATOM 13784 O O . ASN G 1 293 ? -32.961 14.177 -76.203 1.00 212.06 269 ASN G O 1
ATOM 13789 N N . GLN G 1 294 ? -31.510 12.764 -77.210 1.00 228.72 270 GLN G N 1
ATOM 13790 C CA . GLN G 1 294 ? -30.501 13.784 -77.510 1.00 215.50 270 GLN G CA 1
ATOM 13791 C C . GLN G 1 294 ? -29.720 13.485 -78.782 1.00 196.39 270 GLN G C 1
ATOM 13792 O O . GLN G 1 294 ? -28.945 14.323 -79.238 1.00 187.22 270 GLN G O 1
#

InterPro domains:
  IPR006685 Mechanosensitive ion channel MscS [PF00924] (102-168)
  IPR010920 LSM domain superfamily [SSF50182] (102-166)
  IPR011014 Mechanosensitive ion channel MscS, transmembrane-2 [SSF82861] (22-101)
  IPR011066 Mechanosensitive ion channel MscS, C-terminal domain superfamily [SSF82689] (172-269)
  IPR023408 Mechanosensitive ion channel MscS, beta-domain superfamily [G3DSA:2.30.30.60] (118-166)
  IPR045275 Mechanosensitive ion channel MscS, archaea/bacteria type [PTHR30221] (3-271)
  IPR049142 Mechanosensitive ion channel, transmembrane helices 2/3 [PF21088] (61-101)
  IPR049278 Mechanosensitive ion channel MscS, C-terminal domain [PF21082] (175-258)

Foldseek 3Di:
DPDLVVVLCVQLVVLLVVLVVQLVVLLVPDDPPDPCRNCVSSVVVRVVSNVVSNLVSVVSSPDDCVVVVVVVVVVVVVVCPVCVQVVLLQVLLVCCVVVPPDDAQWWKQQPNFIFGWDDSDNQWTWGLGVVRDIDTHGSNRRSPTDIGTPRVDFKDKDKDFQFWQQPDDQCVLVVLLVVLQVVDPFFDPVDDWDWGFDDDDQQTTTIMTIGMGGPPPDDPPVVVVSVVVSCVRCVVPPIGRDDGDDDDDDDDD/DPDLVVVLCVQLVVLVVVLVVQLVVLLVPDPPPDPCRNCVSSVVVRVVSNLVSNLVSVVSNPDDCVVVVVVVVVVVVVVCVVCVQVVLLQVLLVCCVVVPPDDAQWWWQQPNFIFGWDDSDNQWTWGLGPVRDIDTHGSNRRSPTPIGTPRVDFKDKDKDWQWWQQPDDQCVLVVLLVPLQVVDPFFDDVWDWDWGFDDDDQQTTTIMIIGMGGPPPPPPPVVVVSVVSVCVRCVVPPIDRDDGDDDDDDDDD/DPDLVVVLCVQLVVLVVVLVVQLVVLLVPDDPPDPCRNCVSSVVVRVVSNVVSNLVSVVSSPDDCVVVVVVVVVVVVVVCPVCVQVVLLQVLLVCCVVVPPDDAQWWWQQPNFIFGWDDSDNQWTWGLGVVRDIDIHGSNSRSPTDIGTPRVDFKDKDKDWQFWQQPDDQCVLVVLLVVLQVVDPFFDDVDDWDWGFDDDDQQTTTIMIIGMGGPPPDDPVVVVVSVVSVCVRCVPPPIGRDDGDDDDDDDDD/DPDLVVVLVVQLVVLVVVLVVQLVVLLVPDPPPDPVRNVVSSVVVRVVSNLVSNLVSVVSSPDDCVVVVVVVVVVVVVVCVVCVQQVLLQVLLVCCVPVPPDDAQWWWQQPNFIFGWDDSDNQWTWGLGVVRDIDTHGSNSVSPTDIGTPRVDFKDKDKDWQWWQQPDDQCVLVVLLVVLQVVDPFFDDVWDWDWGFDDDDQQTTTIMIIGMGGPVPDDPVVVVVSVVSVCVRCVPPPIDRDDGDDDDDDDDD/DPDLVVVLCVQLVVLVVVLVVQLVVLCVPPNPPDPCRNCVSSVVVNVVSNVVSNLVSVVSSPDDSVVVVVVVVVVVVVVCVVCVQVVLLQVLLVCCVPVPPDDAQWWWQQPNFIFGWDDRDNQWTWGLGVVRDIDTHGSNSRSPTDIGTPRVDFKDKDKDWQWWQQPDDQCVLVVLLVPLQVVDPFFDPVDDWDWGFDDDDQQTTTIMIIGMGGPVPPDPVVVVVSVVVVCVRCVVPPIDRDDGDDDDDDDDD/DPPLVVVLCVQLVVLLVVLVVLLVVLLVPDNPPDPCRNCVSSVVVRVVSNVVSNLVSVVSSPDDSVVVVVVVVVVVVVVCVVCVQVVLLQVLLVCCVPVPPDDAQWWWQQPNFIFGWDDSDNQWTWGLGVVRDIDTHGSNSRSPTDIGTPRVDFKDKDKDWQFWQQPDDQCVLVVLLVPLQVVDPFFDPVDDWDWGFDDDDQQTTTIMIIGMGGPVPCPPNSVVVSVVVSCVRCVVPPIGRDDRDDDDDDDDD/DPPLVVVLCVQLVVLVVVLVVVLVVLLVPDDPPDPCRNCVSSVVVRVVSNVVSNLVSVVSSPDDCVVVVVVVVVVVVVVCPVCVQQVLLQVLLVCCVPVPPDDAQWWWQQPNFIFGWDDSDNQWTWGLGVVRDIDTHGSNSVSPTDIGTPRVDFKDKDKDWQWWQQPDDQVVLVVLLVPLQVVDPFFDPVDDWDWGFDDDDQQTTTIMIIGMGGPPPDDPPSVVVSVVVSCVRCVVPPIDRDDGDDDDDDDDD